Protein AF-0000000084364633 (afdb_homodimer)

Structure (mmCIF, N/CA/C/O backbone):
data_AF-0000000084364633-model_v1
#
loop_
_entity.id
_entity.type
_entity.pdbx_description
1 polymer 'STAS domain-containing protein'
#
loop_
_atom_site.group_PDB
_atom_site.id
_atom_site.type_symbol
_atom_site.label_atom_id
_atom_site.label_alt_id
_atom_site.label_comp_id
_atom_site.label_asym_id
_atom_site.label_entity_id
_atom_site.label_seq_id
_atom_site.pdbx_PDB_ins_code
_atom_site.Cartn_x
_atom_site.Cartn_y
_atom_site.Cartn_z
_atom_site.occupancy
_atom_site.B_iso_or_equiv
_atom_site.auth_seq_id
_atom_site.auth_comp_id
_atom_site.auth_asym_id
_atom_site.auth_atom_id
_atom_site.pdbx_PDB_model_num
ATOM 1 N N . MET A 1 1 ? -55.719 11.523 -4.41 1 47.28 1 MET A N 1
ATOM 2 C CA . MET A 1 1 ? -55.344 10.703 -3.258 1 47.28 1 MET A CA 1
ATOM 3 C C . MET A 1 1 ? -56.469 10.672 -2.227 1 47.28 1 MET A C 1
ATOM 5 O O . MET A 1 1 ? -57.031 11.719 -1.878 1 47.28 1 MET A O 1
ATOM 9 N N . LYS A 1 2 ? -56.969 9.523 -1.894 1 57.62 2 LYS A N 1
ATOM 10 C CA . LYS A 1 2 ? -58.156 9.359 -1.057 1 57.62 2 LYS A CA 1
ATOM 11 C C . LYS A 1 2 ? -57.938 9.969 0.328 1 57.62 2 LYS A C 1
ATOM 13 O O . LYS A 1 2 ? -56.906 9.766 0.941 1 57.62 2 LYS A O 1
ATOM 18 N N . PRO A 1 3 ? -58.844 10.93 0.729 1 64.12 3 PRO A N 1
ATOM 19 C CA . PRO A 1 3 ? -58.719 11.586 2.035 1 64.12 3 PRO A CA 1
ATOM 20 C C . PRO A 1 3 ? -58.406 10.609 3.162 1 64.12 3 PRO A C 1
ATOM 22 O O . PRO A 1 3 ? -57.656 10.945 4.074 1 64.12 3 PRO A O 1
ATOM 25 N N . LEU A 1 4 ? -58.812 9.516 3.104 1 65.44 4 LEU A N 1
ATOM 26 C CA . LEU A 1 4 ? -58.594 8.508 4.133 1 65.44 4 LEU A CA 1
ATOM 27 C C . LEU A 1 4 ? -57.156 8.07 4.172 1 65.44 4 LEU A C 1
ATOM 29 O O . LEU A 1 4 ? -56.594 7.816 5.246 1 65.44 4 LEU A O 1
ATOM 33 N N . LYS A 1 5 ? -56.531 8.078 3.018 1 74.94 5 LYS A N 1
ATOM 34 C CA . LYS A 1 5 ? -55.125 7.707 2.998 1 74.94 5 LYS A CA 1
ATOM 35 C C . LYS A 1 5 ? -54.281 8.789 3.646 1 74.94 5 LYS A C 1
ATOM 37 O O . LYS A 1 5 ? -53.281 8.484 4.305 1 74.94 5 LYS A O 1
ATOM 42 N N . LEU A 1 6 ? -54.75 10.023 3.617 1 83.38 6 LEU A N 1
ATOM 43 C CA . LEU A 1 6 ? -54.031 11.117 4.234 1 83.38 6 LEU A CA 1
ATOM 44 C C . LEU A 1 6 ? -54.094 11.023 5.754 1 83.38 6 LEU A C 1
ATOM 46 O O . LEU A 1 6 ? -53.094 11.281 6.434 1 83.38 6 LEU A O 1
ATOM 50 N N . ILE A 1 7 ? -55.188 10.656 6.293 1 86.69 7 ILE A N 1
ATOM 51 C CA . ILE A 1 7 ? -55.344 10.508 7.734 1 86.69 7 ILE A CA 1
ATOM 52 C C . ILE A 1 7 ? -54.5 9.344 8.234 1 86.69 7 ILE A C 1
ATOM 54 O O . ILE A 1 7 ? -54.031 9.359 9.375 1 86.69 7 ILE A O 1
ATOM 58 N N . GLY A 1 8 ? -54.344 8.477 7.344 1 86.56 8 GLY A N 1
ATOM 59 C CA . GLY A 1 8 ? -53.531 7.32 7.703 1 86.56 8 GLY A CA 1
ATOM 60 C C . GLY A 1 8 ? -52.094 7.66 7.934 1 86.56 8 GLY A C 1
ATOM 61 O O . GLY A 1 8 ? -51.375 6.938 8.641 1 86.56 8 GLY A O 1
ATOM 62 N N . TYR A 1 9 ? -51.656 8.859 7.379 1 92.12 9 TYR A N 1
ATOM 63 C CA . TYR A 1 9 ? -50.25 9.242 7.523 1 92.12 9 TYR A CA 1
ATOM 64 C C . TYR A 1 9 ? -50.031 10.078 8.781 1 92.12 9 TYR A C 1
ATOM 66 O O . TYR A 1 9 ? -48.906 10.383 9.141 1 92.12 9 TYR A O 1
ATOM 74 N N . LEU A 1 10 ? -51 10.453 9.516 1 92 10 LEU A N 1
ATOM 75 C CA . LEU A 1 10 ? -50.938 11.406 10.625 1 92 10 LEU A CA 1
ATOM 76 C C . LEU A 1 10 ? -50.062 10.852 11.75 1 92 10 LEU A C 1
ATOM 78 O O . LEU A 1 10 ? -49.25 11.578 12.32 1 92 10 LEU A O 1
ATOM 82 N N . PRO A 1 11 ? -50.25 9.57 12.047 1 88.56 11 PRO A N 1
ATOM 83 C CA . PRO A 1 11 ? -49.375 9.078 13.117 1 88.56 11 PRO A CA 1
ATOM 84 C C . PRO A 1 11 ? -47.906 9.18 12.758 1 88.56 11 PRO A C 1
ATOM 86 O O . PRO A 1 11 ? -47.094 9.547 13.602 1 88.56 11 PRO A O 1
ATOM 89 N N . SER A 1 12 ? -47.562 8.82 11.578 1 92.12 12 SER A N 1
ATOM 90 C CA . SER A 1 12 ? -46.188 8.922 11.133 1 92.12 12 SER A CA 1
ATOM 91 C C . SER A 1 12 ? -45.719 10.375 11.125 1 92.12 12 SER A C 1
ATOM 93 O O . SER A 1 12 ? -44.594 10.672 11.523 1 92.12 12 SER A O 1
ATOM 95 N N . VAL A 1 13 ? -46.531 11.258 10.703 1 94.5 13 VAL A N 1
ATOM 96 C CA . VAL A 1 13 ? -46.188 12.672 10.617 1 94.5 13 VAL A CA 1
ATOM 97 C C . VAL A 1 13 ? -46 13.25 12.016 1 94.5 13 VAL A C 1
ATOM 99 O O . VAL A 1 13 ? -45.094 14.047 12.258 1 94.5 13 VAL A O 1
ATOM 102 N N . ILE A 1 14 ? -46.844 12.852 12.938 1 91.31 14 ILE A N 1
ATOM 103 C CA . ILE A 1 14 ? -46.719 13.305 14.32 1 91.31 14 ILE A CA 1
ATOM 104 C C . ILE A 1 14 ? -45.406 12.812 14.914 1 91.31 14 ILE A C 1
ATOM 106 O O . ILE A 1 14 ? -44.719 13.562 15.602 1 91.31 14 ILE A O 1
ATOM 110 N N . LEU A 1 15 ? -45.156 11.602 14.641 1 89.5 15 LEU A N 1
ATOM 111 C CA . LEU A 1 15 ? -43.875 11.062 15.125 1 89.5 15 LEU A CA 1
ATOM 112 C C . LEU A 1 15 ? -42.719 11.828 14.523 1 89.5 15 LEU A C 1
ATOM 114 O O . LEU A 1 15 ? -41.781 12.211 15.242 1 89.5 15 LEU A O 1
ATOM 118 N N . GLY A 1 16 ? -42.75 11.977 13.211 1 92.31 16 GLY A N 1
ATOM 119 C CA . GLY A 1 16 ? -41.688 12.734 12.562 1 92.31 16 GLY A CA 1
ATOM 120 C C . GLY A 1 16 ? -41.562 14.141 13.102 1 92.31 16 GLY A C 1
ATOM 121 O O . GLY A 1 16 ? -40.438 14.641 13.266 1 92.31 16 GLY A O 1
ATOM 122 N N . LEU A 1 17 ? -42.656 14.773 13.352 1 92.38 17 LEU A N 1
ATOM 123 C CA . LEU A 1 17 ? -42.656 16.125 13.898 1 92.38 17 LEU A CA 1
ATOM 124 C C . LEU A 1 17 ? -42.062 16.156 15.297 1 92.38 17 LEU A C 1
ATOM 126 O O . LEU A 1 17 ? -41.281 17.062 15.625 1 92.38 17 LEU A O 1
ATOM 130 N N . LEU A 1 18 ? -42.406 15.219 16.078 1 88.06 18 LEU A N 1
ATOM 131 C CA . LEU A 1 18 ? -41.844 15.133 17.422 1 88.06 18 LEU A CA 1
ATOM 132 C C . LEU A 1 18 ? -40.344 14.961 17.375 1 88.06 18 LEU A C 1
ATOM 134 O O . LEU A 1 18 ? -39.625 15.562 18.188 1 88.06 18 LEU A O 1
ATOM 138 N N . LEU A 1 19 ? -39.906 14.18 16.5 1 89.25 19 LEU A N 1
ATOM 139 C CA . LEU A 1 19 ? -38.469 13.992 16.344 1 89.25 19 LEU A CA 1
ATOM 140 C C . LEU A 1 19 ? -37.781 15.281 15.914 1 89.25 19 LEU A C 1
ATOM 142 O O . LEU A 1 19 ? -36.719 15.625 16.406 1 89.25 19 LEU A O 1
ATOM 146 N N . ASN A 1 20 ? -38.375 16.031 15.031 1 92.19 20 ASN A N 1
ATOM 147 C CA . ASN A 1 20 ? -37.844 17.312 14.594 1 92.19 20 ASN A CA 1
ATOM 148 C C . ASN A 1 20 ? -37.781 18.312 15.75 1 92.19 20 ASN A C 1
ATOM 150 O O . ASN A 1 20 ? -36.812 19.078 15.859 1 92.19 20 ASN A O 1
ATOM 154 N N . ILE A 1 21 ? -38.781 18.297 16.516 1 88.94 21 ILE A N 1
ATOM 155 C CA . ILE A 1 21 ? -38.844 19.219 17.641 1 88.94 21 ILE A CA 1
ATOM 156 C C . ILE A 1 21 ? -37.75 18.891 18.641 1 88.94 21 ILE A C 1
ATOM 158 O O . ILE A 1 21 ? -37 19.781 19.094 1 88.94 21 ILE A O 1
ATOM 162 N N . LEU A 1 22 ? -37.594 17.656 18.922 1 85.88 22 LEU A N 1
ATOM 163 C CA . LEU A 1 22 ? -36.562 17.219 19.859 1 85.88 22 LEU A CA 1
ATOM 164 C C . LEU A 1 22 ? -35.188 17.516 19.312 1 85.88 22 LEU A C 1
ATOM 166 O O . LEU A 1 22 ? -34.312 17.984 20.062 1 85.88 22 LEU A O 1
ATOM 170 N N . ASP A 1 23 ? -35 17.234 18.047 1 89.38 23 ASP A N 1
ATOM 171 C CA . ASP A 1 23 ? -33.719 17.531 17.406 1 89.38 23 ASP A CA 1
ATOM 172 C C . ASP A 1 23 ? -33.438 19.047 17.391 1 89.38 23 ASP A C 1
ATOM 174 O O . ASP A 1 23 ? -32.312 19.469 17.562 1 89.38 23 ASP A O 1
ATOM 178 N N . GLY A 1 24 ? -34.469 19.781 17.156 1 89.94 24 GLY A N 1
ATOM 179 C CA . GLY A 1 24 ? -34.312 21.219 17.188 1 89.94 24 GLY A CA 1
ATOM 180 C C . GLY A 1 24 ? -33.875 21.766 18.531 1 89.94 24 GLY A C 1
ATOM 181 O O . GLY A 1 24 ? -33.031 22.656 18.609 1 89.94 24 GLY A O 1
ATOM 182 N N . LEU A 1 25 ? -34.438 21.219 19.5 1 85.06 25 LEU A N 1
ATOM 183 C CA . LEU A 1 25 ? -34.094 21.641 20.859 1 85.06 25 LEU A CA 1
ATOM 184 C C . LEU A 1 25 ? -32.688 21.219 21.203 1 85.06 25 LEU A C 1
ATOM 186 O O . LEU A 1 25 ? -31.984 21.922 21.938 1 85.06 25 LEU A O 1
ATOM 190 N N . SER A 1 26 ? -32.312 20.141 20.672 1 84.19 26 SER A N 1
ATOM 191 C CA . SER A 1 26 ? -31 19.594 20.969 1 84.19 26 SER A CA 1
ATOM 192 C C . SER A 1 26 ? -29.906 20.266 20.141 1 84.19 26 SER A C 1
ATOM 194 O O . SER A 1 26 ? -28.844 20.594 20.656 1 84.19 26 SER A O 1
ATOM 196 N N . TYR A 1 27 ? -30.203 20.531 18.859 1 87.12 27 TYR A N 1
ATOM 197 C CA . TYR A 1 27 ? -29.156 20.969 17.953 1 87.12 27 TYR A CA 1
ATOM 198 C C . TYR A 1 27 ? -29.406 22.406 17.469 1 87.12 27 TYR A C 1
ATOM 200 O O . TYR A 1 27 ? -28.469 23.172 17.297 1 87.12 27 TYR A O 1
ATOM 208 N N . GLY A 1 28 ? -30.578 22.703 17.312 1 87.75 28 GLY A N 1
ATOM 209 C CA . GLY A 1 28 ? -30.906 24.031 16.812 1 87.75 28 GLY A CA 1
ATOM 210 C C . GLY A 1 28 ? -30.516 25.156 17.766 1 87.75 28 GLY A C 1
ATOM 211 O O . GLY A 1 28 ? -30 26.188 17.328 1 87.75 28 GLY A O 1
ATOM 212 N N . MET A 1 29 ? -30.641 24.812 18.938 1 86.5 29 MET A N 1
ATOM 213 C CA . MET A 1 29 ? -30.375 25.828 19.953 1 86.5 29 MET A CA 1
ATOM 214 C C . MET A 1 29 ? -28.875 26.078 20.094 1 86.5 29 MET A C 1
ATOM 216 O O . MET A 1 29 ? -28.469 27.125 20.594 1 86.5 29 MET A O 1
ATOM 220 N N . ILE A 1 30 ? -28.078 25.188 19.641 1 89.5 30 ILE A N 1
ATOM 221 C CA . ILE A 1 30 ? -26.641 25.344 19.891 1 89.5 30 ILE A CA 1
ATOM 222 C C . ILE A 1 30 ? -25.922 25.578 18.562 1 89.5 30 ILE A C 1
ATOM 224 O O . ILE A 1 30 ? -24.703 25.344 18.469 1 89.5 30 ILE A O 1
ATOM 228 N N . ILE A 1 31 ? -26.594 25.984 17.594 1 94.06 31 ILE A N 1
ATOM 229 C CA . ILE A 1 31 ? -25.953 26.297 16.328 1 94.06 31 ILE A CA 1
ATOM 230 C C . ILE A 1 31 ? -24.906 27.406 16.547 1 94.06 31 ILE A C 1
ATOM 232 O O . ILE A 1 31 ? -23.828 27.359 15.969 1 94.06 31 ILE A O 1
ATOM 236 N N . PHE A 1 32 ? -25.344 28.391 17.375 1 94.38 32 PHE A N 1
ATOM 237 C CA . PHE A 1 32 ? -24.406 29.422 17.812 1 94.38 32 PHE A CA 1
ATOM 238 C C . PHE A 1 32 ? -23.812 29.062 19.172 1 94.38 32 PHE A C 1
ATOM 240 O O . PHE A 1 32 ? -24.422 28.344 19.953 1 94.38 32 PHE A O 1
ATOM 247 N N . PRO A 1 33 ? -22.578 29.438 19.375 1 92.75 33 PRO A N 1
ATOM 248 C CA . PRO A 1 33 ? -22.031 29.188 20.703 1 92.75 33 PRO A CA 1
ATOM 249 C C . PRO A 1 33 ? -22.656 30.078 21.781 1 92.75 33 PRO A C 1
ATOM 251 O O . PRO A 1 33 ? -22.031 31.047 22.234 1 92.75 33 PRO A O 1
ATOM 254 N N . ILE A 1 34 ? -23.703 29.688 22.312 1 88.25 34 ILE A N 1
ATOM 255 C CA . ILE A 1 34 ? -24.516 30.5 23.203 1 88.25 34 ILE A CA 1
ATOM 256 C C . ILE A 1 34 ? -23.828 30.609 24.562 1 88.25 34 ILE A C 1
ATOM 258 O O . ILE A 1 34 ? -24.203 31.453 25.391 1 88.25 34 ILE A O 1
ATOM 262 N N . GLY A 1 35 ? -22.891 29.781 24.797 1 83.56 35 GLY A N 1
ATOM 263 C CA . GLY A 1 35 ? -22.078 29.922 26 1 83.56 35 GLY A CA 1
ATOM 264 C C . GLY A 1 35 ? -21.297 31.219 26.031 1 83.56 35 GLY A C 1
ATOM 265 O O . GLY A 1 35 ? -20.906 31.703 27.109 1 83.56 35 GLY A O 1
ATOM 266 N N . GLU A 1 36 ? -21.094 31.781 24.859 1 88.69 36 GLU A N 1
ATOM 267 C CA . GLU A 1 36 ? -20.391 33.062 24.734 1 88.69 36 GLU A CA 1
ATOM 268 C C . GLU A 1 36 ? -21.375 34.25 24.828 1 88.69 36 GLU A C 1
ATOM 270 O O . GLU A 1 36 ? -22.469 34.188 24.281 1 88.69 36 GLU A O 1
ATOM 275 N N . LYS A 1 37 ? -20.953 35.25 25.469 1 88 37 LYS A N 1
ATOM 276 C CA . LYS A 1 37 ? -21.797 36.406 25.766 1 88 37 LYS A CA 1
ATOM 277 C C . LYS A 1 37 ? -22.359 37 24.484 1 88 37 LYS A C 1
ATOM 279 O O . LYS A 1 37 ? -23.547 37.344 24.406 1 88 37 LYS A O 1
ATOM 284 N N . VAL A 1 38 ? -21.547 37.062 23.469 1 92.19 38 VAL A N 1
ATOM 285 C CA . VAL A 1 38 ? -21.938 37.719 22.219 1 92.19 38 VAL A CA 1
ATOM 286 C C . VAL A 1 38 ? -23.078 36.969 21.562 1 92.19 38 VAL A C 1
ATOM 288 O O . VAL A 1 38 ? -23.938 37.562 20.922 1 92.19 38 VAL A O 1
ATOM 291 N N . PHE A 1 39 ? -23.141 35.625 21.75 1 93.12 39 PHE A N 1
ATOM 292 C CA . PHE A 1 39 ? -24.094 34.781 21.047 1 93.12 39 PHE A CA 1
ATOM 293 C C . PHE A 1 39 ? -25.172 34.281 22 1 93.12 39 PHE A C 1
ATOM 295 O O . PHE A 1 39 ? -26.016 33.469 21.609 1 93.12 39 PHE A O 1
ATOM 302 N N . SER A 1 40 ? -25.188 34.656 23.234 1 87.62 40 SER A N 1
ATOM 303 C CA . SER A 1 40 ? -26.016 34.062 24.281 1 87.62 40 SER A CA 1
ATOM 304 C C . SER A 1 40 ? -27.5 34.219 23.953 1 87.62 40 SER A C 1
ATOM 306 O O . SER A 1 40 ? -28.312 33.375 24.359 1 87.62 40 SER A O 1
ATOM 308 N N . HIS A 1 41 ? -27.906 35.188 23.156 1 85.06 41 HIS A N 1
ATOM 309 C CA . HIS A 1 41 ? -29.312 35.438 22.891 1 85.06 41 HIS A CA 1
ATOM 310 C C . HIS A 1 41 ? -29.75 34.812 21.562 1 85.06 41 HIS A C 1
ATOM 312 O O . HIS A 1 41 ? -30.891 35 21.141 1 85.06 41 HIS A O 1
ATOM 318 N N . LEU A 1 42 ? -28.922 34.125 20.953 1 89.88 42 LEU A N 1
ATOM 319 C CA . LEU A 1 42 ? -29.188 33.688 19.578 1 89.88 42 LEU A CA 1
ATOM 320 C C . LEU A 1 42 ? -29.703 32.25 19.562 1 89.88 42 LEU A C 1
ATOM 322 O O . LEU A 1 42 ? -29.734 31.609 18.516 1 89.88 42 LEU A O 1
ATOM 326 N N . GLY A 1 43 ? -30.094 31.656 20.641 1 87.31 43 GLY A N 1
ATOM 327 C CA . GLY A 1 43 ? -30.672 30.328 20.688 1 87.31 43 GLY A CA 1
ATOM 328 C C . GLY A 1 43 ? -31.922 30.203 19.828 1 87.31 43 GLY A C 1
ATOM 329 O O . GLY A 1 43 ? -32.094 29.203 19.109 1 87.31 43 GLY A O 1
ATOM 330 N N . SER A 1 44 ? -32.75 31.219 19.922 1 87.44 44 SER A N 1
ATOM 331 C CA . SER A 1 44 ? -34 31.203 19.156 1 87.44 44 SER A CA 1
ATOM 332 C C . SER A 1 44 ? -33.719 31.312 17.656 1 87.44 44 SER A C 1
ATOM 334 O O . SER A 1 44 ? -34.406 30.672 16.844 1 87.44 44 SER A O 1
ATOM 336 N N . ALA A 1 45 ? -32.75 32.156 17.297 1 90.94 45 ALA A N 1
ATOM 337 C CA . ALA A 1 45 ? -32.375 32.281 15.898 1 90.94 45 ALA A CA 1
ATOM 338 C C . ALA A 1 45 ? -31.875 30.938 15.352 1 90.94 45 ALA A C 1
ATOM 340 O O . ALA A 1 45 ? -32.188 30.562 14.227 1 90.94 45 ALA A O 1
ATOM 341 N N . GLY A 1 46 ? -31.062 30.281 16.172 1 92.44 46 GLY A N 1
ATOM 342 C CA . GLY A 1 46 ? -30.578 28.984 15.766 1 92.44 46 GLY A CA 1
ATOM 343 C C . GLY A 1 46 ? -31.688 27.969 15.555 1 92.44 46 GLY A C 1
ATOM 344 O O . GLY A 1 46 ? -31.641 27.172 14.602 1 92.44 46 GLY A O 1
ATOM 345 N N . LEU A 1 47 ? -32.594 27.938 16.406 1 91 47 LEU A N 1
ATOM 346 C CA . LEU A 1 47 ? -33.75 27.016 16.297 1 91 47 LEU A CA 1
ATOM 347 C C . LEU A 1 47 ? -34.531 27.281 15.016 1 91 47 LEU A C 1
ATOM 349 O O . LEU A 1 47 ? -34.938 26.344 14.336 1 91 47 LEU A O 1
ATOM 353 N N . SER A 1 48 ? -34.781 28.578 14.742 1 92.5 48 SER A N 1
ATOM 354 C CA . SER A 1 48 ? -35.469 28.922 13.508 1 92.5 48 SER A CA 1
ATOM 355 C C . SER A 1 48 ? -34.719 28.453 12.281 1 92.5 48 SER A C 1
ATOM 357 O O . SER A 1 48 ? -35.281 27.922 11.336 1 92.5 48 SER A O 1
ATOM 359 N N . MET A 1 49 ? -33.406 28.688 12.289 1 94.62 49 MET A N 1
ATOM 360 C CA . MET A 1 49 ? -32.594 28.234 11.172 1 94.62 49 MET A CA 1
ATOM 361 C C . MET A 1 49 ? -32.656 26.734 11.008 1 94.62 49 MET A C 1
ATOM 363 O O . MET A 1 49 ? -32.688 26.219 9.883 1 94.62 49 MET A O 1
ATOM 367 N N . PHE A 1 50 ? -32.656 26.031 12.141 1 94.44 50 PHE A N 1
ATOM 368 C CA . PHE A 1 50 ? -32.781 24.578 12.125 1 94.44 50 PHE A CA 1
ATOM 369 C C . PHE A 1 50 ? -34.031 24.141 11.414 1 94.44 50 PHE A C 1
ATOM 371 O O . PHE A 1 50 ? -34 23.266 10.539 1 94.44 50 PHE A O 1
ATOM 378 N N . TYR A 1 51 ? -35.188 24.734 11.766 1 94.56 51 TYR A N 1
ATOM 379 C CA . TYR A 1 51 ? -36.469 24.344 11.18 1 94.56 51 TYR A CA 1
ATOM 380 C C . TYR A 1 51 ? -36.5 24.703 9.703 1 94.56 51 TYR A C 1
ATOM 382 O O . TYR A 1 51 ? -37.062 23.953 8.898 1 94.56 51 TYR A O 1
ATOM 390 N N . VAL A 1 52 ? -35.969 25.828 9.383 1 96 52 VAL A N 1
ATOM 391 C CA . VAL A 1 52 ? -35.938 26.219 7.98 1 96 52 VAL A CA 1
ATOM 392 C C . VAL A 1 52 ? -35.156 25.172 7.176 1 96 52 VAL A C 1
ATOM 394 O O . VAL A 1 52 ? -35.594 24.766 6.094 1 96 52 VAL A O 1
ATOM 397 N N . SER A 1 53 ? -34.031 24.781 7.688 1 96.88 53 SER A N 1
ATOM 398 C CA . SER A 1 53 ? -33.219 23.766 7.023 1 96.88 53 SER A CA 1
ATOM 399 C C . SER A 1 53 ? -33.969 22.453 6.891 1 96.88 53 SER A C 1
ATOM 401 O O . SER A 1 53 ? -33.844 21.766 5.879 1 96.88 53 SER A O 1
ATOM 403 N N . CYS A 1 54 ? -34.688 22.031 7.918 1 96.31 54 CYS A N 1
ATOM 404 C CA . CYS A 1 54 ? -35.5 20.812 7.891 1 96.31 54 CYS A CA 1
ATOM 405 C C . CYS A 1 54 ? -36.562 20.891 6.809 1 96.31 54 CYS A C 1
ATOM 407 O O . CYS A 1 54 ? -36.781 19.938 6.059 1 96.31 54 CYS A O 1
ATOM 409 N N . ILE A 1 55 ? -37.219 22.016 6.746 1 97.25 55 ILE A N 1
ATOM 410 C CA . ILE A 1 55 ? -38.312 22.203 5.801 1 97.25 55 ILE A CA 1
ATOM 411 C C . ILE A 1 55 ? -37.781 22.156 4.371 1 97.25 55 ILE A C 1
ATOM 413 O O . ILE A 1 55 ? -38.344 21.469 3.518 1 97.25 55 ILE A O 1
ATOM 417 N N . VAL A 1 56 ? -36.688 22.859 4.148 1 97.56 56 VAL A N 1
ATOM 418 C CA . VAL A 1 56 ? -36.125 22.891 2.809 1 97.56 56 VAL A CA 1
ATOM 419 C C . VAL A 1 56 ? -35.719 21.5 2.373 1 97.56 56 VAL A C 1
ATOM 421 O O . VAL A 1 56 ? -36.031 21.062 1.258 1 97.56 56 VAL A O 1
ATOM 424 N N . SER A 1 57 ? -35 20.797 3.236 1 97 57 SER A N 1
ATOM 425 C CA . SER A 1 57 ? -34.531 19.453 2.887 1 97 57 SER A CA 1
ATOM 426 C C . SER A 1 57 ? -35.688 18.5 2.682 1 97 57 SER A C 1
ATOM 428 O O . SER A 1 57 ? -35.719 17.734 1.723 1 97 57 SER A O 1
ATOM 430 N N . GLN A 1 58 ? -36.688 18.578 3.578 1 97.31 58 GLN A N 1
ATOM 431 C CA . GLN A 1 58 ? -37.844 17.703 3.48 1 97.31 58 GLN A CA 1
ATOM 432 C C . GLN A 1 58 ? -38.594 17.906 2.158 1 97.31 58 GLN A C 1
ATOM 434 O O . GLN A 1 58 ? -39.031 16.953 1.525 1 97.31 58 GLN A O 1
ATOM 439 N N . LEU A 1 59 ? -38.719 19.125 1.788 1 97.19 59 LEU A N 1
ATOM 440 C CA . LEU A 1 59 ? -39.406 19.438 0.546 1 97.19 59 LEU A CA 1
ATOM 441 C C . LEU A 1 59 ? -38.625 18.969 -0.661 1 97.19 59 LEU A C 1
ATOM 443 O O . LEU A 1 59 ? -39.188 18.391 -1.595 1 97.19 59 LEU A O 1
ATOM 447 N N . VAL A 1 60 ? -37.344 19.188 -0.667 1 96.94 60 VAL A N 1
ATOM 448 C CA . VAL A 1 60 ? -36.531 18.766 -1.789 1 96.94 60 VAL A CA 1
ATOM 449 C C . VAL A 1 60 ? -36.562 17.25 -1.937 1 96.94 60 VAL A C 1
ATOM 451 O O . VAL A 1 60 ? -36.75 16.734 -3.045 1 96.94 60 VAL A O 1
ATOM 454 N N . TYR A 1 61 ? -36.406 16.5 -0.808 1 95.88 61 TYR A N 1
ATOM 455 C CA . TYR A 1 61 ? -36.375 15.047 -0.85 1 95.88 61 TYR A CA 1
ATOM 456 C C . TYR A 1 61 ? -37.75 14.492 -1.215 1 95.88 61 TYR A C 1
ATOM 458 O O . TYR A 1 61 ? -37.875 13.562 -2.02 1 95.88 61 TYR A O 1
ATOM 466 N N . SER A 1 62 ? -38.844 15.07 -0.733 1 95.25 62 SER A N 1
ATOM 467 C CA . SER A 1 62 ? -40.188 14.539 -0.909 1 95.25 62 SER A CA 1
ATOM 468 C C . SER A 1 62 ? -40.781 14.945 -2.254 1 95.25 62 SER A C 1
ATOM 470 O O . SER A 1 62 ? -41.656 14.281 -2.775 1 95.25 62 SER A O 1
ATOM 472 N N . LEU A 1 63 ? -40.281 16.016 -2.814 1 95.19 63 LEU A N 1
ATOM 473 C CA . LEU A 1 63 ? -40.812 16.484 -4.09 1 95.19 63 LEU A CA 1
ATOM 474 C C . LEU A 1 63 ? -40.062 15.844 -5.258 1 95.19 63 LEU A C 1
ATOM 476 O O . LEU A 1 63 ? -40.094 16.359 -6.375 1 95.19 63 LEU A O 1
ATOM 480 N N . GLY A 1 64 ? -39.25 14.844 -5.039 1 90.88 64 GLY A N 1
ATOM 481 C CA . GLY A 1 64 ? -38.688 14.07 -6.129 1 90.88 64 GLY A CA 1
ATOM 482 C C . GLY A 1 64 ? -37.156 14.109 -6.152 1 90.88 64 GLY A C 1
ATOM 483 O O . GLY A 1 64 ? -36.531 13.438 -6.973 1 90.88 64 GLY A O 1
ATOM 484 N N . GLY A 1 65 ? -36.625 14.906 -5.305 1 91.81 65 GLY A N 1
ATOM 485 C CA . GLY A 1 65 ? -35.188 14.938 -5.297 1 91.81 65 GLY A CA 1
ATOM 486 C C . GLY A 1 65 ? -34.562 13.625 -4.887 1 91.81 65 GLY A C 1
ATOM 487 O O . GLY A 1 65 ? -33.562 13.18 -5.492 1 91.81 65 GLY A O 1
ATOM 488 N N . SER A 1 66 ? -35.094 13.016 -3.885 1 92.19 66 SER A N 1
ATOM 489 C CA . SER A 1 66 ? -34.562 11.75 -3.385 1 92.19 66 SER A CA 1
ATOM 490 C C . SER A 1 66 ? -35.375 10.57 -3.938 1 92.19 66 SER A C 1
ATOM 492 O O . SER A 1 66 ? -36.531 10.719 -4.328 1 92.19 66 SER A O 1
ATOM 494 N N . ALA A 1 67 ? -34.719 9.508 -4.027 1 88.94 67 ALA A N 1
ATOM 495 C CA . ALA A 1 67 ? -35.375 8.273 -4.449 1 88.94 67 ALA A CA 1
ATOM 496 C C . ALA A 1 67 ? -36.281 7.73 -3.34 1 88.94 67 ALA A C 1
ATOM 498 O O . ALA A 1 67 ? -37.219 6.973 -3.607 1 88.94 67 ALA A O 1
ATOM 499 N N . PHE A 1 68 ? -36.031 8.172 -2.111 1 90.38 68 PHE A N 1
ATOM 500 C CA . PHE A 1 68 ? -36.844 7.758 -0.976 1 90.38 68 PHE A CA 1
ATOM 501 C C . PHE A 1 68 ? -38.031 8.68 -0.809 1 90.38 68 PHE A C 1
ATOM 503 O O . PHE A 1 68 ? -37.906 9.812 -0.333 1 90.38 68 PHE A O 1
ATOM 510 N N . GLY A 1 69 ? -39.125 8.227 -1.116 1 86.62 69 GLY A N 1
ATOM 511 C CA . GLY A 1 69 ? -40.312 9.055 -1.021 1 86.62 69 GLY A CA 1
ATOM 512 C C . GLY A 1 69 ? -40.594 9.516 0.394 1 86.62 69 GLY A C 1
ATOM 513 O O . GLY A 1 69 ? -41.156 10.594 0.596 1 86.62 69 GLY A O 1
ATOM 514 N N . ALA A 1 70 ? -40.281 8.68 1.335 1 89.75 70 ALA A N 1
ATOM 515 C CA . ALA A 1 70 ? -40.594 9 2.729 1 89.75 70 ALA A CA 1
ATOM 516 C C . ALA A 1 70 ? -39.281 9.18 3.531 1 89.75 70 ALA A C 1
ATOM 518 O O . ALA A 1 70 ? -39.219 8.789 4.699 1 89.75 70 ALA A O 1
ATOM 519 N N . GLY A 1 71 ? -38.312 9.727 2.887 1 92.44 71 GLY A N 1
ATOM 520 C CA . GLY A 1 71 ? -37.094 10.062 3.609 1 92.44 71 GLY A CA 1
ATOM 521 C C . GLY A 1 71 ? -37.219 11.352 4.402 1 92.44 71 GLY A C 1
ATOM 522 O O . GLY A 1 71 ? -37.844 12.305 3.953 1 92.44 71 GLY A O 1
ATOM 523 N N . ILE A 1 72 ? -36.594 11.367 5.602 1 95.12 72 ILE A N 1
ATOM 524 C CA . ILE A 1 72 ? -36.656 12.555 6.438 1 95.12 72 ILE A CA 1
ATOM 525 C C . ILE A 1 72 ? -35.375 13.367 6.258 1 95.12 72 ILE A C 1
ATOM 527 O O . ILE A 1 72 ? -34.25 12.82 6.363 1 95.12 72 ILE A O 1
ATOM 531 N N . GLY A 1 73 ? -35.531 14.617 5.887 1 94.5 73 GLY A N 1
ATOM 532 C CA . GLY A 1 73 ? -34.438 15.547 5.84 1 94.5 73 GLY A CA 1
ATOM 533 C C . GLY A 1 73 ? -34.344 16.422 7.078 1 94.5 73 GLY A C 1
ATOM 534 O O . GLY A 1 73 ? -35.344 16.906 7.582 1 94.5 73 GLY A O 1
ATOM 535 N N . SER A 1 74 ? -33.156 16.562 7.609 1 93.25 74 SER A N 1
ATOM 536 C CA . SER A 1 74 ? -32.906 17.375 8.789 1 93.25 74 SER A CA 1
ATOM 537 C C . SER A 1 74 ? -31.5 17.984 8.758 1 93.25 74 SER A C 1
ATOM 539 O O . SER A 1 74 ? -30.719 17.703 7.859 1 93.25 74 SER A O 1
ATOM 541 N N . GLU A 1 75 ? -31.297 18.891 9.664 1 92.44 75 GLU A N 1
ATOM 542 C CA . GLU A 1 75 ? -29.984 19.547 9.75 1 92.44 75 GLU A CA 1
ATOM 543 C C . GLU A 1 75 ? -28.891 18.516 10.031 1 92.44 75 GLU A C 1
ATOM 545 O O . GLU A 1 75 ? -29.109 17.531 10.719 1 92.44 75 GLU A O 1
ATOM 550 N N . MET A 1 76 ? -27.734 18.781 9.492 1 90.44 76 MET A N 1
ATOM 551 C CA . MET A 1 76 ? -26.547 17.969 9.758 1 90.44 76 MET A CA 1
ATOM 552 C C . MET A 1 76 ? -25.953 18.312 11.117 1 90.44 76 MET A C 1
ATOM 554 O O . MET A 1 76 ? -25.141 19.234 11.227 1 90.44 76 MET A O 1
ATOM 558 N N . ILE A 1 77 ? -26.203 17.531 12.047 1 79.88 77 ILE A N 1
ATOM 559 C CA . ILE A 1 77 ? -25.844 17.844 13.43 1 79.88 77 ILE A CA 1
ATOM 560 C C . ILE A 1 77 ? -24.328 17.781 13.609 1 79.88 77 ILE A C 1
ATOM 562 O O . ILE A 1 77 ? -23.766 18.5 14.438 1 79.88 77 ILE A O 1
ATOM 566 N N . GLU A 1 78 ? -23.688 17 12.82 1 77.88 78 GLU A N 1
ATOM 567 C CA . GLU A 1 78 ? -22.266 16.719 12.961 1 77.88 78 GLU A CA 1
ATOM 568 C C . GLU A 1 78 ? -21.422 17.922 12.594 1 77.88 78 GLU A C 1
ATOM 570 O O . GLU A 1 78 ? -20.234 17.984 12.914 1 77.88 78 GLU A O 1
ATOM 575 N N . VAL A 1 79 ? -22.047 18.953 12.094 1 88.56 79 VAL A N 1
ATOM 576 C CA . VAL A 1 79 ? -21.234 20.078 11.633 1 88.56 79 VAL A CA 1
ATOM 577 C C . VAL A 1 79 ? -21.234 21.172 12.703 1 88.56 79 VAL A C 1
ATOM 579 O O . VAL A 1 79 ? -20.562 22.188 12.555 1 88.56 79 VAL A O 1
ATOM 582 N N . THR A 1 80 ? -21.906 20.984 13.82 1 90.19 80 THR A N 1
ATOM 583 C CA . THR A 1 80 ? -22.078 22 14.859 1 90.19 80 THR A CA 1
ATOM 584 C C . THR A 1 80 ? -20.719 22.422 15.422 1 90.19 80 THR A C 1
ATOM 586 O O . THR A 1 80 ? -20.469 23.609 15.625 1 90.19 80 THR A O 1
ATOM 589 N N . PRO A 1 81 ? -19.859 21.5 15.664 1 90.12 81 PRO A N 1
ATOM 590 C CA . PRO A 1 81 ? -18.547 21.922 16.172 1 90.12 81 PRO A CA 1
ATOM 591 C C . PRO A 1 81 ? -17.812 22.859 15.219 1 90.12 81 PRO A C 1
ATOM 593 O O . PRO A 1 81 ? -17.094 23.75 15.656 1 90.12 81 PRO A O 1
ATOM 596 N N . PHE A 1 82 ? -17.984 22.656 13.961 1 92.81 82 PHE A N 1
ATOM 597 C CA . PHE A 1 82 ? -17.359 23.531 12.969 1 92.81 82 PHE A CA 1
ATOM 598 C C . PHE A 1 82 ? -17.969 24.922 13.016 1 92.81 82 PHE A C 1
ATOM 600 O O . PHE A 1 82 ? -17.266 25.922 12.844 1 92.81 82 PHE A O 1
ATOM 607 N N . PHE A 1 83 ? -19.25 25 13.297 1 94.94 83 PHE A N 1
ATOM 608 C CA . PHE A 1 83 ? -19.922 26.297 13.461 1 94.94 83 PHE A CA 1
ATOM 609 C C . PHE A 1 83 ? -19.328 27.062 14.633 1 94.94 83 PHE A C 1
ATOM 611 O O . PHE A 1 83 ? -19 28.25 14.5 1 94.94 83 PHE A O 1
ATOM 618 N N . HIS A 1 84 ? -19.25 26.359 15.711 1 92.94 84 HIS A N 1
ATOM 619 C CA . HIS A 1 84 ? -18.688 27 16.906 1 92.94 84 HIS A CA 1
ATOM 620 C C . HIS A 1 84 ? -17.25 27.469 16.656 1 92.94 84 HIS A C 1
ATOM 622 O O . HIS A 1 84 ? -16.875 28.562 17.062 1 92.94 84 HIS A O 1
ATOM 628 N N . GLY A 1 85 ? -16.484 26.609 15.984 1 92 85 GLY A N 1
ATOM 629 C CA . GLY A 1 85 ? -15.109 26.969 15.664 1 92 85 GLY A CA 1
ATOM 630 C C . GLY A 1 85 ? -15.008 28.203 14.797 1 92 85 GLY A C 1
ATOM 631 O O . GLY A 1 85 ? -14.195 29.094 15.055 1 92 85 GLY A O 1
ATOM 632 N N . MET A 1 86 ? -15.805 28.328 13.836 1 95.62 86 MET A N 1
ATOM 633 C CA . MET A 1 86 ? -15.805 29.5 12.953 1 95.62 86 MET A CA 1
ATOM 634 C C . MET A 1 86 ? -16.266 30.75 13.695 1 95.62 86 MET A C 1
ATOM 636 O O . MET A 1 86 ? -15.672 31.812 13.539 1 95.62 86 MET A O 1
ATOM 640 N N . ALA A 1 87 ? -17.328 30.594 14.516 1 96.25 87 ALA A N 1
ATOM 641 C CA . ALA A 1 87 ? -17.859 31.719 15.273 1 96.25 87 ALA A CA 1
ATOM 642 C C . ALA A 1 87 ? -16.797 32.281 16.219 1 96.25 87 ALA A C 1
ATOM 644 O O . ALA A 1 87 ? -16.625 33.5 16.312 1 96.25 87 ALA A O 1
ATOM 645 N N . LEU A 1 88 ? -16.156 31.406 16.891 1 93.56 88 LEU A N 1
ATOM 646 C CA . LEU A 1 88 ? -15.148 31.844 17.844 1 93.56 88 LEU A CA 1
ATOM 647 C C . LEU A 1 88 ? -13.953 32.469 17.141 1 93.56 88 LEU A C 1
ATOM 649 O O . LEU A 1 88 ? -13.398 33.469 17.609 1 93.56 88 LEU A O 1
ATOM 653 N N . SER A 1 89 ? -13.57 31.859 16.031 1 93.62 89 SER A N 1
ATOM 654 C CA . SER A 1 89 ? -12.484 32.438 15.242 1 93.62 89 SER A CA 1
ATOM 655 C C . SER A 1 89 ? -12.828 33.844 14.758 1 93.62 89 SER A C 1
ATOM 657 O O . SER A 1 89 ? -12 34.75 14.82 1 93.62 89 SER A O 1
ATOM 659 N N . ILE A 1 90 ? -14.023 34.094 14.352 1 96.81 90 ILE A N 1
ATOM 660 C CA . ILE A 1 90 ? -14.492 35.375 13.875 1 96.81 90 ILE A CA 1
ATOM 661 C C . ILE A 1 90 ? -14.531 36.375 15.031 1 96.81 90 ILE A C 1
ATOM 663 O O . ILE A 1 90 ? -14.094 37.531 14.883 1 96.81 90 ILE A O 1
ATOM 667 N N . MET A 1 91 ? -15.078 35.938 16.141 1 95.94 91 MET A N 1
ATOM 668 C CA . MET A 1 91 ? -15.148 36.781 17.344 1 95.94 91 MET A CA 1
ATOM 669 C C . MET A 1 91 ? -13.75 37.219 17.75 1 95.94 91 MET A C 1
ATOM 671 O O . MET A 1 91 ? -13.555 38.406 18.094 1 95.94 91 MET A O 1
ATOM 675 N N . HIS A 1 92 ? -12.82 36.312 17.703 1 92.25 92 HIS A N 1
ATOM 676 C CA . HIS A 1 92 ? -11.453 36.625 18.094 1 92.25 92 HIS A CA 1
ATOM 677 C C . HIS A 1 92 ? -10.797 37.594 17.109 1 92.25 92 HIS A C 1
ATOM 679 O O . HIS A 1 92 ? -10.023 38.469 17.516 1 92.25 92 HIS A O 1
ATOM 685 N N . GLU A 1 93 ? -11.094 37.469 15.859 1 93.5 93 GLU A N 1
ATOM 686 C CA . GLU A 1 93 ? -10.477 38.312 14.836 1 93.5 93 GLU A CA 1
ATOM 687 C C . GLU A 1 93 ? -11.078 39.719 14.844 1 93.5 93 GLU A C 1
ATOM 689 O O . GLU A 1 93 ? -10.359 40.719 14.648 1 93.5 93 GLU A O 1
ATOM 694 N N . ILE A 1 94 ? -12.367 39.844 15.055 1 94.94 94 ILE A N 1
ATOM 695 C CA . ILE A 1 94 ? -13.047 41.125 15.031 1 94.94 94 ILE A CA 1
ATOM 696 C C . ILE A 1 94 ? -12.883 41.844 16.375 1 94.94 94 ILE A C 1
ATOM 698 O O . ILE A 1 94 ? -12.711 43.062 16.422 1 94.94 94 ILE A O 1
ATOM 702 N N . GLY A 1 95 ? -12.859 41.219 17.391 1 92.38 95 GLY A N 1
ATOM 703 C CA . GLY A 1 95 ? -12.836 41.75 18.734 1 92.38 95 GLY A CA 1
ATOM 704 C C . GLY A 1 95 ? -14.195 41.781 19.391 1 92.38 95 GLY A C 1
ATOM 705 O O . GLY A 1 95 ? -15.203 42.062 18.75 1 92.38 95 GLY A O 1
ATOM 706 N N . GLU A 1 96 ? -14.352 41.5 20.641 1 89.06 96 GLU A N 1
ATOM 707 C CA . GLU A 1 96 ? -15.594 41.312 21.375 1 89.06 96 GLU A CA 1
ATOM 708 C C . GLU A 1 96 ? -16.359 42.625 21.531 1 89.06 96 GLU A C 1
ATOM 710 O O . GLU A 1 96 ? -17.531 42.625 21.875 1 89.06 96 GLU A O 1
ATOM 715 N N . ASP A 1 97 ? -15.797 43.688 21.094 1 91.12 97 ASP A N 1
ATOM 716 C CA . ASP A 1 97 ? -16.375 45 21.297 1 91.12 97 ASP A CA 1
ATOM 717 C C . ASP A 1 97 ? -17.406 45.344 20.234 1 91.12 97 ASP A C 1
ATOM 719 O O . ASP A 1 97 ? -18.188 46.281 20.375 1 91.12 97 ASP A O 1
ATOM 723 N N . GLN A 1 98 ? -17.484 44.594 19.141 1 95.12 98 GLN A N 1
ATOM 724 C CA . GLN A 1 98 ? -18.438 44.844 18.062 1 95.12 98 GLN A CA 1
ATOM 725 C C . GLN A 1 98 ? -19.359 43.625 17.859 1 95.12 98 GLN A C 1
ATOM 727 O O . GLN A 1 98 ? -19.266 42.938 16.844 1 95.12 98 GLN A O 1
ATOM 732 N N . PRO A 1 99 ? -20.297 43.406 18.688 1 95.25 99 PRO A N 1
ATOM 733 C CA . PRO A 1 99 ? -21.125 42.188 18.672 1 95.25 99 PRO A CA 1
ATOM 734 C C . PRO A 1 99 ? -21.953 42.062 17.391 1 95.25 99 PRO A C 1
ATOM 736 O O . PRO A 1 99 ? -22.094 40.969 16.844 1 95.25 99 PRO A O 1
ATOM 739 N N . ASP A 1 100 ? -22.484 43.219 16.859 1 95.5 100 ASP A N 1
ATOM 740 C CA . ASP A 1 100 ? -23.312 43.188 15.656 1 95.5 100 ASP A CA 1
ATOM 741 C C . ASP A 1 100 ? -22.5 42.719 14.445 1 95.5 100 ASP A C 1
ATOM 743 O O . ASP A 1 100 ? -23 41.969 13.609 1 95.5 100 ASP A O 1
ATOM 747 N N . LYS A 1 101 ? -21.344 43.219 14.391 1 96.94 101 LYS A N 1
ATOM 748 C CA . LYS A 1 101 ? -20.453 42.812 13.305 1 96.94 101 LYS A CA 1
ATOM 749 C C . LYS A 1 101 ? -20.094 41.312 13.398 1 96.94 101 LYS A C 1
ATOM 751 O O . LYS A 1 101 ? -20.031 40.625 12.383 1 96.94 101 LYS A O 1
ATOM 756 N N . ILE A 1 102 ? -19.828 40.844 14.625 1 97.75 102 ILE A N 1
ATOM 757 C CA . ILE A 1 102 ? -19.516 39.438 14.859 1 97.75 102 ILE A CA 1
ATOM 758 C C . ILE A 1 102 ? -20.672 38.562 14.43 1 97.75 102 ILE A C 1
ATOM 760 O O . ILE A 1 102 ? -20.484 37.594 13.695 1 97.75 102 ILE A O 1
ATOM 764 N N . ILE A 1 103 ? -21.875 38.938 14.797 1 97.38 103 ILE A N 1
ATOM 765 C CA . ILE A 1 103 ? -23.078 38.125 14.562 1 97.38 103 ILE A CA 1
ATOM 766 C C . ILE A 1 103 ? -23.391 38.094 13.07 1 97.38 103 ILE A C 1
ATOM 768 O O . ILE A 1 103 ? -23.625 37.031 12.5 1 97.38 103 ILE A O 1
ATOM 772 N N . SER A 1 104 ? -23.328 39.25 12.414 1 97.81 104 SER A N 1
ATOM 773 C CA . SER A 1 104 ? -23.641 39.344 10.992 1 97.81 104 SER A CA 1
ATOM 774 C C . SER A 1 104 ? -22.609 38.562 10.156 1 97.81 104 SER A C 1
ATOM 776 O O . SER A 1 104 ? -22.969 37.906 9.18 1 97.81 104 SER A O 1
ATOM 778 N N . THR A 1 105 ? -21.359 38.625 10.539 1 98.12 105 THR A N 1
ATOM 779 C CA . THR A 1 105 ? -20.312 37.906 9.828 1 98.12 105 THR A CA 1
ATOM 780 C C . THR A 1 105 ? -20.453 36.406 10.047 1 98.12 105 THR A C 1
ATOM 782 O O . THR A 1 105 ? -20.266 35.594 9.109 1 98.12 105 THR A O 1
ATOM 785 N N . THR A 1 106 ? -20.781 36 11.258 1 98.06 106 THR A N 1
ATOM 786 C CA . THR A 1 106 ? -20.891 34.594 11.609 1 98.06 106 THR A CA 1
ATOM 787 C C . THR A 1 106 ? -22.062 33.938 10.867 1 98.06 106 THR A C 1
ATOM 789 O O . THR A 1 106 ? -21.891 32.906 10.25 1 98.06 106 THR A O 1
ATOM 792 N N . ILE A 1 107 ? -23.234 34.594 10.922 1 97.62 107 ILE A N 1
ATOM 793 C CA . ILE A 1 107 ? -24.422 34 10.32 1 97.62 107 ILE A CA 1
ATOM 794 C C . ILE A 1 107 ? -24.25 33.938 8.805 1 97.62 107 ILE A C 1
ATOM 796 O O . ILE A 1 107 ? -24.719 33 8.156 1 97.62 107 ILE A O 1
ATOM 800 N N . THR A 1 108 ? -23.625 34.938 8.211 1 98.06 108 THR A N 1
ATOM 801 C CA . THR A 1 108 ? -23.328 34.938 6.781 1 98.06 108 THR A CA 1
ATOM 802 C C . THR A 1 108 ? -22.375 33.812 6.434 1 98.06 108 THR A C 1
ATOM 804 O O . THR A 1 108 ? -22.516 33.156 5.395 1 98.06 108 THR A O 1
ATOM 807 N N . THR A 1 109 ? -21.391 33.594 7.297 1 98.06 109 THR A N 1
ATOM 808 C CA . THR A 1 109 ? -20.453 32.5 7.109 1 98.06 109 THR A CA 1
ATOM 809 C C . THR A 1 109 ? -21.156 31.141 7.117 1 98.06 109 THR A C 1
ATOM 811 O O . THR A 1 109 ? -20.859 30.266 6.305 1 98.06 109 THR A O 1
ATOM 814 N N . TYR A 1 110 ? -22.109 30.984 8.07 1 97.75 110 TYR A N 1
ATOM 815 C CA . TYR A 1 110 ? -22.875 29.75 8.148 1 97.75 110 TYR A CA 1
ATOM 816 C C . TYR A 1 110 ? -23.625 29.484 6.852 1 97.75 110 TYR A C 1
ATOM 818 O O . TYR A 1 110 ? -23.594 28.375 6.32 1 97.75 110 TYR A O 1
ATOM 826 N N . ALA A 1 111 ? -24.25 30.516 6.332 1 97.81 111 ALA A N 1
ATOM 827 C CA . ALA A 1 111 ? -25.031 30.375 5.109 1 97.81 111 ALA A CA 1
ATOM 828 C C . ALA A 1 111 ? -24.141 30.062 3.914 1 97.81 111 ALA A C 1
ATOM 830 O O . ALA A 1 111 ? -24.484 29.188 3.1 1 97.81 111 ALA A O 1
ATOM 831 N N . ILE A 1 112 ? -23.047 30.688 3.826 1 97.62 112 ILE A N 1
ATOM 832 C CA . ILE A 1 112 ? -22.109 30.453 2.73 1 97.62 112 ILE A CA 1
ATOM 833 C C . ILE A 1 112 ? -21.562 29.031 2.818 1 97.62 112 ILE A C 1
ATOM 835 O O . ILE A 1 112 ? -21.359 28.375 1.797 1 97.62 112 ILE A O 1
ATOM 839 N N . SER A 1 113 ? -21.234 28.656 4.031 1 97.31 113 SER A N 1
ATOM 840 C CA . SER A 1 113 ? -20.734 27.297 4.211 1 97.31 113 SER A CA 1
ATOM 841 C C . SER A 1 113 ? -21.734 26.266 3.689 1 97.31 113 SER A C 1
ATOM 843 O O . SER A 1 113 ? -21.344 25.234 3.127 1 97.31 113 SER A O 1
ATOM 845 N N . SER A 1 114 ? -23.016 26.453 3.9 1 97.5 114 SER A N 1
ATOM 846 C CA . SER A 1 114 ? -24.047 25.562 3.377 1 97.5 114 SER A CA 1
ATOM 847 C C . SER A 1 114 ? -24.062 25.578 1.854 1 97.5 114 SER A C 1
ATOM 849 O O . SER A 1 114 ? -24.219 24.531 1.218 1 97.5 114 SER A O 1
ATOM 851 N N . MET A 1 115 ? -23.891 26.75 1.29 1 97.62 115 MET A N 1
ATOM 852 C CA . MET A 1 115 ? -23.859 26.859 -0.165 1 97.62 115 MET A CA 1
ATOM 853 C C . MET A 1 115 ? -22.641 26.125 -0.743 1 97.62 115 MET A C 1
ATOM 855 O O . MET A 1 115 ? -22.75 25.453 -1.768 1 97.62 115 MET A O 1
ATOM 859 N N . ILE A 1 116 ? -21.547 26.266 -0.06 1 96.5 116 ILE A N 1
ATOM 860 C CA . ILE A 1 116 ? -20.344 25.562 -0.497 1 96.5 116 ILE A CA 1
ATOM 861 C C . ILE A 1 116 ? -20.562 24.062 -0.412 1 96.5 116 ILE A C 1
ATOM 863 O O . ILE A 1 116 ? -20.188 23.312 -1.327 1 96.5 116 ILE A O 1
ATOM 867 N N . THR A 1 117 ? -21.125 23.594 0.644 1 95.81 117 THR A N 1
ATOM 868 C CA . THR A 1 117 ? -21.453 22.172 0.795 1 95.81 117 THR A CA 1
ATOM 869 C C . THR A 1 117 ? -22.359 21.703 -0.342 1 95.81 117 THR A C 1
ATOM 871 O O . THR A 1 117 ? -22.109 20.656 -0.933 1 95.81 117 THR A O 1
ATOM 874 N N . GLY A 1 118 ? -23.359 22.547 -0.598 1 96.62 118 GLY A N 1
ATOM 875 C CA . GLY A 1 118 ? -24.266 22.203 -1.687 1 96.62 118 GLY A CA 1
ATOM 876 C C . GLY A 1 118 ? -23.578 22.125 -3.033 1 96.62 118 GLY A C 1
ATOM 877 O O . GLY A 1 118 ? -23.812 21.203 -3.809 1 96.62 118 GLY A O 1
ATOM 878 N N . LEU A 1 119 ? -22.734 23.016 -3.289 1 96.38 119 LEU A N 1
ATOM 879 C CA . LEU A 1 119 ? -22.016 23.047 -4.555 1 96.38 119 LEU A CA 1
ATOM 880 C C . LEU A 1 119 ? -21.109 21.828 -4.699 1 96.38 119 LEU A C 1
ATOM 882 O O . LEU A 1 119 ? -21.031 21.25 -5.777 1 96.38 119 LEU A O 1
ATOM 886 N N . ILE A 1 120 ? -20.453 21.5 -3.664 1 93.56 120 ILE A N 1
ATOM 887 C CA . ILE A 1 120 ? -19.547 20.359 -3.707 1 93.56 120 ILE A CA 1
ATOM 888 C C . ILE A 1 120 ? -20.344 19.078 -3.887 1 93.56 120 ILE A C 1
ATOM 890 O O . ILE A 1 120 ? -19.953 18.203 -4.664 1 93.56 120 ILE A O 1
ATOM 894 N N . PHE A 1 121 ? -21.453 18.953 -3.209 1 93.25 121 PHE A N 1
ATOM 895 C CA . PHE A 1 121 ? -22.312 17.781 -3.379 1 93.25 121 PHE A CA 1
ATOM 896 C C . PHE A 1 121 ? -22.797 17.688 -4.816 1 93.25 121 PHE A C 1
ATOM 898 O O . PHE A 1 121 ? -22.828 16.594 -5.395 1 93.25 121 PHE A O 1
ATOM 905 N N . LEU A 1 122 ? -23.219 18.812 -5.344 1 94.5 122 LEU A N 1
ATOM 906 C CA . LEU A 1 122 ? -23.703 18.844 -6.723 1 94.5 122 LEU A CA 1
ATOM 907 C C . LEU A 1 122 ? -22.609 18.422 -7.688 1 94.5 122 LEU A C 1
ATOM 909 O O . LEU A 1 122 ? -22.859 17.656 -8.633 1 94.5 122 LEU A O 1
ATOM 913 N N . MET A 1 123 ? -21.438 18.859 -7.43 1 93.25 123 MET A N 1
ATOM 914 C CA . MET A 1 123 ? -20.312 18.5 -8.289 1 93.25 123 MET A CA 1
ATOM 915 C C . MET A 1 123 ? -19.984 17.016 -8.188 1 93.25 123 MET A C 1
ATOM 917 O O . MET A 1 123 ? -19.734 16.359 -9.203 1 93.25 123 MET A O 1
ATOM 921 N N . LEU A 1 124 ? -19.969 16.469 -7.02 1 89.56 124 LEU A N 1
ATOM 922 C CA . LEU A 1 124 ? -19.688 15.047 -6.82 1 89.56 124 LEU A CA 1
ATOM 923 C C . LEU A 1 124 ? -20.734 14.188 -7.516 1 89.56 124 LEU A C 1
ATOM 925 O O . LEU A 1 124 ? -20.406 13.18 -8.141 1 89.56 124 LEU A O 1
ATOM 929 N N . GLY A 1 125 ? -22.016 14.609 -7.375 1 89.56 125 GLY A N 1
ATOM 930 C CA . GLY A 1 125 ? -23.094 13.883 -8.031 1 89.56 125 GLY A CA 1
ATOM 931 C C . GLY A 1 125 ? -23.031 13.977 -9.547 1 89.56 125 GLY A C 1
ATOM 932 O O . GLY A 1 125 ? -23.188 12.977 -10.25 1 89.56 125 GLY A O 1
ATOM 933 N N . LYS A 1 126 ? -22.781 15.102 -9.992 1 91.25 126 LYS A N 1
ATOM 934 C CA . LYS A 1 126 ? -22.781 15.359 -11.43 1 91.25 126 LYS A CA 1
ATOM 935 C C . LYS A 1 126 ? -21.625 14.633 -12.117 1 91.25 126 LYS A C 1
ATOM 937 O O . LYS A 1 126 ? -21.781 14.117 -13.227 1 91.25 126 LYS A O 1
ATOM 942 N N . PHE A 1 127 ? -20.484 14.562 -11.398 1 88.88 127 PHE A N 1
ATOM 943 C CA . PHE A 1 127 ? -19.312 13.922 -11.992 1 88.88 127 PHE A CA 1
ATOM 944 C C . PHE A 1 127 ? -19.219 12.461 -11.594 1 88.88 127 PHE A C 1
ATOM 946 O O . PHE A 1 127 ? -18.203 11.805 -11.82 1 88.88 127 PHE A O 1
ATOM 953 N N . LYS A 1 128 ? -20.234 11.969 -10.938 1 82.38 128 LYS A N 1
ATOM 954 C CA . LYS A 1 128 ? -20.375 10.57 -10.547 1 82.38 128 LYS A CA 1
ATOM 955 C C . LYS A 1 128 ? -19.188 10.125 -9.68 1 82.38 128 LYS A C 1
ATOM 957 O O . LYS A 1 128 ? -18.594 9.078 -9.93 1 82.38 128 LYS A O 1
ATOM 962 N N . LEU A 1 129 ? -18.812 11 -8.773 1 76.62 129 LEU A N 1
ATOM 963 C CA . LEU A 1 129 ? -17.688 10.742 -7.875 1 76.62 129 LEU A CA 1
ATOM 964 C C . LEU A 1 129 ? -18.188 10.242 -6.523 1 76.62 129 LEU A C 1
ATOM 966 O O . LEU A 1 129 ? -17.469 10.297 -5.527 1 76.62 129 LEU A O 1
ATOM 970 N N . GLY A 1 130 ? -19.391 9.836 -6.504 1 69.38 130 GLY A N 1
ATOM 971 C CA . GLY A 1 130 ? -19.938 9.328 -5.254 1 69.38 130 GLY A CA 1
ATOM 972 C C . GLY A 1 130 ? -19.188 8.125 -4.719 1 69.38 130 GLY A C 1
ATOM 973 O O . GLY A 1 130 ? -19.109 7.918 -3.508 1 69.38 130 GLY A O 1
ATOM 974 N N . GLN A 1 131 ? -18.5 7.465 -5.59 1 65.38 131 GLN A N 1
ATOM 975 C CA . GLN A 1 131 ? -17.766 6.27 -5.207 1 65.38 131 GLN A CA 1
ATOM 976 C C . GLN A 1 131 ? -16.484 6.633 -4.469 1 65.38 131 GLN A C 1
ATOM 978 O O . GLN A 1 131 ? -15.945 5.824 -3.707 1 65.38 131 GLN A O 1
ATOM 983 N N . LEU A 1 132 ? -16.047 7.879 -4.699 1 63.56 132 LEU A N 1
ATOM 984 C CA . LEU A 1 132 ? -14.789 8.312 -4.109 1 63.56 132 LEU A CA 1
ATOM 985 C C . LEU A 1 132 ? -14.891 8.375 -2.588 1 63.56 132 LEU A C 1
ATOM 987 O O . LEU A 1 132 ? -13.891 8.211 -1.885 1 63.56 132 LEU A O 1
ATOM 991 N N . VAL A 1 133 ? -16.156 8.516 -2.168 1 61.56 133 VAL A N 1
ATOM 992 C CA . VAL A 1 133 ? -16.359 8.641 -0.729 1 61.56 133 VAL A CA 1
ATOM 993 C C . VAL A 1 133 ? -16.125 7.297 -0.049 1 61.56 133 VAL A C 1
ATOM 995 O O . VAL A 1 133 ? -15.719 7.246 1.116 1 61.56 133 VAL A O 1
ATOM 998 N N . GLY A 1 134 ? -16.25 6.301 -0.875 1 60 134 GLY A N 1
ATOM 999 C CA . GLY A 1 134 ? -15.977 4.961 -0.377 1 60 134 GLY A CA 1
ATOM 1000 C C . GLY A 1 134 ? -14.5 4.695 -0.174 1 60 134 GLY A C 1
ATOM 1001 O O . GLY A 1 134 ? -14.125 3.721 0.481 1 60 134 GLY A O 1
ATOM 1002 N N . PHE A 1 135 ? -13.758 5.773 -0.552 1 60.53 135 PHE A N 1
ATOM 1003 C CA . PHE A 1 135 ? -12.312 5.598 -0.513 1 60.53 135 PHE A CA 1
ATOM 1004 C C . PHE A 1 135 ? -11.727 6.184 0.769 1 60.53 135 PHE A C 1
ATOM 1006 O O . PHE A 1 135 ? -10.539 6.488 0.833 1 60.53 135 PHE A O 1
ATOM 1013 N N . PHE A 1 136 ? -12.688 6.336 1.779 1 71.44 136 PHE A N 1
ATOM 1014 C CA . PHE A 1 136 ? -12.172 6.867 3.039 1 71.44 136 PHE A CA 1
ATOM 1015 C C . PHE A 1 136 ? -12.195 5.793 4.125 1 71.44 136 PHE A C 1
ATOM 1017 O O . PHE A 1 136 ? -13.172 5.055 4.254 1 71.44 136 PHE A O 1
ATOM 1024 N N . P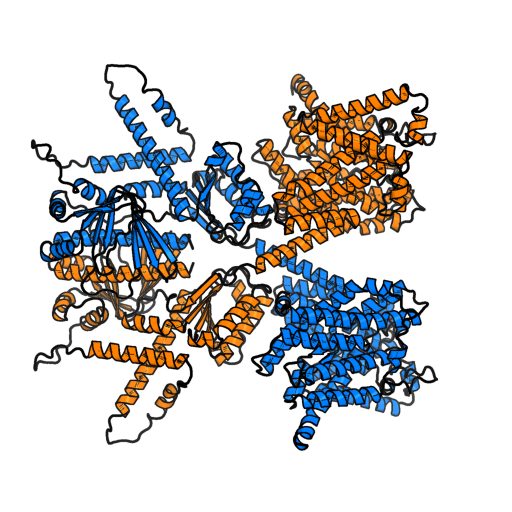RO A 1 137 ? -11.078 5.68 4.926 1 75.69 137 PRO A N 1
ATOM 1025 C CA . PRO A 1 137 ? -11.047 4.668 5.984 1 75.69 137 PRO A CA 1
ATOM 1026 C C . PRO A 1 137 ? -12.164 4.848 7.008 1 75.69 137 PRO A C 1
ATOM 1028 O O . PRO A 1 137 ? -12.32 5.934 7.57 1 75.69 137 PRO A O 1
ATOM 1031 N N . ARG A 1 138 ? -12.867 3.871 7.293 1 79.69 138 ARG A N 1
ATOM 1032 C CA . ARG A 1 138 ? -14.039 3.924 8.164 1 79.69 138 ARG A CA 1
ATOM 1033 C C . ARG A 1 138 ? -13.641 4.297 9.586 1 79.69 138 ARG A C 1
ATOM 1035 O O . ARG A 1 138 ? -14.398 4.977 10.289 1 79.69 138 ARG A O 1
ATOM 1042 N N . HIS A 1 139 ? -12.492 3.805 10.055 1 86.25 139 HIS A N 1
ATOM 1043 C CA . HIS A 1 139 ? -12.125 4.066 11.438 1 86.25 139 HIS A CA 1
ATOM 1044 C C . HIS A 1 139 ? -11.844 5.551 11.664 1 86.25 139 HIS A C 1
ATOM 1046 O O . HIS A 1 139 ? -11.984 6.051 12.781 1 86.25 139 HIS A O 1
ATOM 1052 N N . ILE A 1 140 ? -11.453 6.305 10.578 1 85.94 140 ILE A N 1
ATOM 1053 C CA . ILE A 1 140 ? -11.297 7.75 10.688 1 85.94 140 ILE A CA 1
ATOM 1054 C C . ILE A 1 140 ? -12.664 8.406 10.867 1 85.94 140 ILE A C 1
ATOM 1056 O O . ILE A 1 140 ? -12.82 9.32 11.688 1 85.94 140 ILE A O 1
ATOM 1060 N N . LEU A 1 141 ? -13.609 7.906 10.094 1 82.5 141 LEU A N 1
ATOM 1061 C CA . LEU A 1 141 ? -14.969 8.422 10.203 1 82.5 141 LEU A CA 1
ATOM 1062 C C . LEU A 1 141 ? -15.531 8.18 11.594 1 82.5 141 LEU A C 1
ATOM 1064 O O . LEU A 1 141 ? -16.188 9.055 12.172 1 82.5 141 LEU A O 1
ATOM 1068 N N . ILE A 1 142 ? -15.297 7.035 12.117 1 88.56 142 ILE A N 1
ATOM 1069 C CA . ILE A 1 142 ? -15.766 6.68 13.453 1 88.56 142 ILE A CA 1
ATOM 1070 C C . ILE A 1 142 ? -15.078 7.566 14.492 1 88.56 142 ILE A C 1
ATOM 1072 O O . ILE A 1 142 ? -15.711 8 15.461 1 88.56 142 ILE A O 1
ATOM 1076 N N . GLY A 1 143 ? -13.82 7.836 14.273 1 90.69 143 GLY A N 1
ATOM 1077 C CA . GLY A 1 143 ? -13.125 8.766 15.148 1 90.69 143 GLY A CA 1
ATOM 1078 C C . GLY A 1 143 ? -13.719 10.164 15.125 1 90.69 143 GLY A C 1
ATOM 1079 O O . GLY A 1 143 ? -13.859 10.805 16.172 1 90.69 143 GLY A O 1
ATOM 1080 N N . CYS A 1 144 ? -14.086 10.586 13.969 1 88 144 CYS A N 1
ATOM 1081 C CA . CYS A 1 144 ? -14.703 11.898 13.828 1 88 144 CYS A CA 1
ATOM 1082 C C . CYS A 1 144 ? -16.062 11.945 14.516 1 88 144 CYS A C 1
ATOM 1084 O O . CYS A 1 144 ? -16.422 12.953 15.117 1 88 144 CYS A O 1
ATOM 1086 N N . ILE A 1 145 ? -16.812 10.883 14.383 1 87.69 145 ILE A N 1
ATOM 1087 C CA . ILE A 1 145 ? -18.094 10.773 15.062 1 87.69 145 ILE A CA 1
ATOM 1088 C C . ILE A 1 145 ? -17.891 10.852 16.578 1 87.69 145 ILE A C 1
ATOM 1090 O O . ILE A 1 145 ? -18.625 11.531 17.281 1 87.69 145 ILE A O 1
ATOM 1094 N N . GLY A 1 146 ? -16.875 10.195 17.016 1 92.5 146 GLY A N 1
ATOM 1095 C CA . GLY A 1 146 ? -16.531 10.281 18.422 1 92.5 146 GLY A CA 1
ATOM 1096 C C . GLY A 1 146 ? -16.125 11.68 18.859 1 92.5 146 GLY A C 1
ATOM 1097 O O . GLY A 1 146 ? -16.438 12.109 19.969 1 92.5 146 GLY A O 1
ATOM 1098 N N . GLY A 1 147 ? -15.383 12.336 17.984 1 92.81 147 GLY A N 1
ATOM 1099 C CA . GLY A 1 147 ? -15.016 13.719 18.281 1 92.81 147 GLY A CA 1
ATOM 1100 C C . GLY A 1 147 ? -16.219 14.633 18.438 1 92.81 147 GLY A C 1
ATOM 1101 O O . GLY A 1 147 ? -16.234 15.484 19.328 1 92.81 147 GLY A O 1
ATOM 1102 N N . VAL A 1 148 ? -17.203 14.43 17.609 1 89.75 148 VAL A N 1
ATOM 1103 C CA . VAL A 1 148 ? -18.438 15.195 17.734 1 89.75 148 VAL A CA 1
ATOM 1104 C C . VAL A 1 148 ? -19.141 14.844 19.047 1 89.75 148 VAL A C 1
ATOM 1106 O O . VAL A 1 148 ? -19.688 15.719 19.719 1 89.75 148 VAL A O 1
ATOM 1109 N N . GLY A 1 149 ? -19.141 13.586 19.344 1 93.06 149 GLY A N 1
ATOM 1110 C CA . GLY A 1 149 ? -19.703 13.18 20.625 1 93.06 149 GLY A CA 1
ATOM 1111 C C . GLY A 1 149 ? -19.062 13.859 21.812 1 93.06 149 GLY A C 1
ATOM 1112 O O . GLY A 1 149 ? -19.75 14.328 22.719 1 93.06 149 GLY A O 1
ATOM 1113 N N . TYR A 1 150 ? -17.781 13.906 21.828 1 94.88 150 TYR A N 1
ATOM 1114 C CA . TYR A 1 150 ? -17.047 14.586 22.891 1 94.88 150 TYR A CA 1
ATOM 1115 C C . TYR A 1 150 ? -17.422 16.062 22.953 1 94.88 150 TYR A C 1
ATOM 1117 O O . TYR A 1 150 ? -17.641 16.594 24.047 1 94.88 150 TYR A O 1
ATOM 1125 N N . PHE A 1 151 ? -17.516 16.688 21.875 1 91.62 151 PHE A N 1
ATOM 1126 C CA . PHE A 1 151 ? -17.906 18.078 21.766 1 91.62 151 PHE A CA 1
ATOM 1127 C C . PHE A 1 151 ? -19.281 18.312 22.375 1 91.62 151 PHE A C 1
ATOM 1129 O O . PHE A 1 151 ? -19.5 19.297 23.078 1 91.62 151 PHE A O 1
ATOM 1136 N N . LEU A 1 152 ? -20.156 17.422 22.094 1 91.81 152 LEU A N 1
ATOM 1137 C CA . LEU A 1 152 ? -21.516 17.562 22.578 1 91.81 152 LEU A CA 1
ATOM 1138 C C . LEU A 1 152 ? -21.562 17.391 24.094 1 91.81 152 LEU A C 1
ATOM 1140 O O . LEU A 1 152 ? -22.344 18.062 24.781 1 91.81 152 LEU A O 1
ATOM 1144 N N . VAL A 1 153 ? -20.797 16.531 24.594 1 94.69 153 VAL A N 1
ATOM 1145 C CA . VAL A 1 153 ? -20.75 16.359 26.047 1 94.69 153 VAL A CA 1
ATOM 1146 C C . VAL A 1 153 ? -20.266 17.656 26.703 1 94.69 153 VAL A C 1
ATOM 1148 O O . VAL A 1 153 ? -20.844 18.109 27.688 1 94.69 153 VAL A O 1
ATOM 1151 N N . ILE A 1 154 ? -19.281 18.234 26.125 1 93.19 154 ILE A N 1
ATOM 1152 C CA . ILE A 1 154 ? -18.75 19.484 26.656 1 93.19 154 ILE A CA 1
ATOM 1153 C C . ILE A 1 154 ? -19.797 20.594 26.516 1 93.19 154 ILE A C 1
ATOM 1155 O O . ILE A 1 154 ? -19.984 21.391 27.438 1 93.19 154 ILE A O 1
ATOM 1159 N N . THR A 1 155 ? -20.406 20.625 25.391 1 90.56 155 THR A N 1
ATOM 1160 C CA . THR A 1 155 ? -21.438 21.625 25.156 1 90.56 155 THR A CA 1
ATOM 1161 C C . THR A 1 155 ? -22.609 21.438 26.125 1 90.56 155 THR A C 1
ATOM 1163 O O . THR A 1 155 ? -23.219 22.422 26.562 1 90.56 155 THR A O 1
ATOM 1166 N N . GLY A 1 156 ? -22.953 20.172 26.375 1 92.69 156 GLY A N 1
ATOM 1167 C CA . GLY A 1 156 ? -23.984 19.906 27.359 1 92.69 156 GLY A CA 1
ATOM 1168 C C . GLY A 1 156 ? -23.672 20.5 28.719 1 92.69 156 GLY A C 1
ATOM 1169 O O . GLY A 1 156 ? -24.547 21.047 29.391 1 92.69 156 GLY A O 1
ATOM 1170 N N . ILE A 1 157 ? -22.453 20.422 29.078 1 93.88 157 ILE A N 1
ATOM 1171 C CA . ILE A 1 157 ? -22.016 21 30.344 1 93.88 157 ILE A CA 1
ATOM 1172 C C . ILE A 1 157 ? -22.125 22.516 30.297 1 93.88 157 ILE A C 1
ATOM 1174 O O . ILE A 1 157 ? -22.594 23.141 31.25 1 93.88 157 ILE A O 1
ATOM 1178 N N . GLU A 1 158 ? -21.781 23.062 29.203 1 91.25 158 GLU A N 1
ATOM 1179 C CA . GLU A 1 158 ? -21.844 24.516 29.031 1 91.25 158 GLU A CA 1
ATOM 1180 C C . GLU A 1 158 ? -23.266 25.031 29.141 1 91.25 158 GLU A C 1
ATOM 1182 O O . GLU A 1 158 ? -23.547 26 29.844 1 91.25 158 GLU A O 1
ATOM 1187 N N . ILE A 1 159 ? -24.109 24.375 28.438 1 88.19 159 ILE A N 1
ATOM 1188 C CA . ILE A 1 159 ? -25.5 24.828 28.344 1 88.19 159 ILE A CA 1
ATOM 1189 C C . ILE A 1 159 ? -26.203 24.594 29.688 1 88.19 159 ILE A C 1
ATOM 1191 O O . ILE A 1 159 ? -26.969 25.453 30.141 1 88.19 159 ILE A O 1
ATOM 1195 N N . SER A 1 160 ? -25.922 23.531 30.328 1 92.69 160 SER A N 1
ATOM 1196 C CA . SER A 1 160 ? -26.578 23.203 31.594 1 92.69 160 SER A CA 1
ATOM 1197 C C . SER A 1 160 ? -26.078 24.062 32.719 1 92.69 160 SER A C 1
ATOM 1199 O O . SER A 1 160 ? -26.844 24.469 33.594 1 92.69 160 SER A O 1
ATOM 1201 N N . SER A 1 161 ? -24.797 24.297 32.781 1 91.69 161 SER A N 1
ATOM 1202 C CA . SER A 1 161 ? -24.203 25.062 33.875 1 91.69 161 SER A CA 1
ATOM 1203 C C . SER A 1 161 ? -24.453 26.562 33.719 1 91.69 161 SER A C 1
ATOM 1205 O O . SER A 1 161 ? -24.453 27.312 34.688 1 91.69 161 SER A O 1
ATOM 1207 N N . ARG A 1 162 ? -24.609 27.047 32.531 1 87.12 162 ARG A N 1
ATOM 1208 C CA . ARG A 1 162 ? -24.797 28.453 32.188 1 87.12 162 ARG A CA 1
ATOM 1209 C C . ARG A 1 162 ? -23.594 29.281 32.625 1 87.12 162 ARG A C 1
ATOM 1211 O O . ARG A 1 162 ? -23.734 30.453 32.969 1 87.12 162 ARG A O 1
ATOM 1218 N N . LEU A 1 163 ? -22.406 28.625 32.75 1 88.19 163 LEU A N 1
ATOM 1219 C CA . LEU A 1 163 ? -21.188 29.281 33.219 1 88.19 163 LEU A CA 1
ATOM 1220 C C . LEU A 1 163 ? -20.406 29.844 32.031 1 88.19 163 LEU A C 1
ATOM 1222 O O . LEU A 1 163 ? -19.312 30.391 32.219 1 88.19 163 LEU A O 1
ATOM 1226 N N . GLY A 1 164 ? -20.922 29.734 30.859 1 83.44 164 GLY A N 1
ATOM 1227 C CA . GLY A 1 164 ? -20.188 30.203 29.688 1 83.44 164 GLY A CA 1
ATOM 1228 C C . GLY A 1 164 ? -19.422 29.109 28.984 1 83.44 164 GLY A C 1
ATOM 1229 O O . GLY A 1 164 ? -19.766 27.922 29.094 1 83.44 164 GLY A O 1
ATOM 1230 N N . ALA A 1 165 ? -18.438 29.594 28.188 1 84.94 165 ALA A N 1
ATOM 1231 C CA . ALA A 1 165 ? -17.672 28.641 27.375 1 84.94 165 ALA A CA 1
ATOM 1232 C C . ALA A 1 165 ? -16.781 27.766 28.266 1 84.94 165 ALA A C 1
ATOM 1234 O O . ALA A 1 165 ? -16.172 28.25 29.203 1 84.94 165 ALA A O 1
ATOM 1235 N N . PHE A 1 166 ? -16.766 26.5 28 1 88.25 166 PHE A N 1
ATOM 1236 C CA . PHE A 1 166 ? -16 25.516 28.766 1 88.25 166 PHE A CA 1
ATOM 1237 C C . PHE A 1 166 ? -14.5 25.766 28.641 1 88.25 166 PHE A C 1
ATOM 1239 O O . PHE A 1 166 ? -14.008 26.062 27.547 1 88.25 166 PHE A O 1
ATOM 1246 N N . GLU A 1 167 ? -13.797 25.828 29.688 1 87.94 167 GLU A N 1
ATOM 1247 C CA . GLU A 1 167 ? -12.344 25.984 29.719 1 87.94 167 GLU A CA 1
ATOM 1248 C C . GLU A 1 167 ? -11.68 24.828 30.469 1 87.94 167 GLU A C 1
ATOM 1250 O O . GLU A 1 167 ? -12.148 24.422 31.531 1 87.94 167 GLU A O 1
ATOM 1255 N N . TYR A 1 168 ? -10.672 24.312 29.859 1 87.12 168 TYR A N 1
ATOM 1256 C CA . TYR A 1 168 ? -9.93 23.219 30.484 1 87.12 168 TYR A CA 1
ATOM 1257 C C . TYR A 1 168 ? -8.977 23.734 31.547 1 87.12 168 TYR A C 1
ATOM 1259 O O . TYR A 1 168 ? -7.758 23.688 31.375 1 87.12 168 TYR A O 1
ATOM 1267 N N . ASN A 1 169 ? -9.523 24.328 32.656 1 88.62 169 ASN A N 1
ATOM 1268 C CA . ASN A 1 169 ? -8.734 24.844 33.75 1 88.62 169 ASN A CA 1
ATOM 1269 C C . ASN A 1 169 ? -9.391 24.531 35.094 1 88.62 169 ASN A C 1
ATOM 1271 O O . ASN A 1 169 ? -10.57 24.203 35.156 1 88.62 169 ASN A O 1
ATOM 1275 N N . TRP A 1 170 ? -8.656 24.578 36.156 1 89.38 170 TRP A N 1
ATOM 1276 C CA . TRP A 1 170 ? -9.117 24.234 37.469 1 89.38 170 TRP A CA 1
ATOM 1277 C C . TRP A 1 170 ? -10.141 25.266 37.969 1 89.38 170 TRP A C 1
ATOM 1279 O O . TRP A 1 170 ? -11.055 24.922 38.719 1 89.38 170 TRP A O 1
ATOM 1289 N N . GLY A 1 171 ? -9.945 26.438 37.625 1 90.25 171 GLY A N 1
ATOM 1290 C CA . GLY A 1 171 ? -10.891 27.469 38 1 90.25 171 GLY A CA 1
ATOM 1291 C C . GLY A 1 171 ? -12.305 27.188 37.531 1 90.25 171 GLY A C 1
ATOM 1292 O O . GLY A 1 171 ? -13.258 27.297 38.312 1 90.25 171 GLY A O 1
ATOM 1293 N N . TYR A 1 172 ? -12.438 26.828 36.281 1 91.62 172 TYR A N 1
ATOM 1294 C CA . TYR A 1 172 ? -13.75 26.484 35.719 1 91.62 172 TYR A CA 1
ATOM 1295 C C . TYR A 1 172 ? -14.336 25.266 36.438 1 91.62 172 TYR A C 1
ATOM 1297 O O . TYR A 1 172 ? -15.523 25.25 36.75 1 91.62 172 TYR A O 1
ATOM 1305 N N . LEU A 1 173 ? -13.5 24.297 36.688 1 91.88 173 LEU A N 1
ATOM 1306 C CA . LEU A 1 173 ? -13.953 23.062 37.344 1 91.88 173 LEU A CA 1
ATOM 1307 C C . LEU A 1 173 ? -14.43 23.344 38.75 1 91.88 173 LEU A C 1
ATOM 1309 O O . LEU A 1 173 ? -15.43 22.766 39.219 1 91.88 173 LEU A O 1
ATOM 1313 N N . SER A 1 174 ? -13.703 24.203 39.469 1 93 174 SER A N 1
ATOM 1314 C CA . SER A 1 174 ? -14.086 24.562 40.812 1 93 174 SER A CA 1
ATOM 1315 C C . SER A 1 174 ? -15.43 25.281 40.844 1 93 174 SER A C 1
ATOM 1317 O O . SER A 1 174 ? -16.234 25.062 41.75 1 93 174 SER A O 1
ATOM 1319 N N . THR A 1 175 ? -15.648 26.156 39.844 1 93 175 THR A N 1
ATOM 1320 C CA . THR A 1 175 ? -16.906 26.891 39.75 1 93 175 THR A CA 1
ATOM 1321 C C . THR A 1 175 ? -18.047 25.938 39.406 1 93 175 THR A C 1
ATOM 1323 O O . THR A 1 175 ? -19.172 26.109 39.875 1 93 175 THR A O 1
ATOM 1326 N N . LEU A 1 176 ? -17.766 25 38.594 1 93.06 176 LEU A N 1
ATOM 1327 C CA . LEU A 1 176 ? -18.75 24.016 38.156 1 93.06 176 LEU A CA 1
ATOM 1328 C C . LEU A 1 176 ? -19.188 23.141 39.344 1 93.06 176 LEU A C 1
ATOM 1330 O O . LEU A 1 176 ? -20.359 22.766 39.406 1 93.06 176 LEU A O 1
ATOM 1334 N N . LEU A 1 177 ? -18.312 22.922 40.281 1 92.44 177 LEU A N 1
ATOM 1335 C CA . LEU A 1 177 ? -18.578 22.031 41.406 1 92.44 177 LEU A CA 1
ATOM 1336 C C . LEU A 1 177 ? -19.234 22.766 42.562 1 92.44 177 LEU A C 1
ATOM 1338 O O . LEU A 1 177 ? -19.594 22.172 43.562 1 92.44 177 LEU A O 1
ATOM 1342 N N . GLN A 1 178 ? -19.391 24.031 42.375 1 90.88 178 GLN A N 1
ATOM 1343 C CA . GLN A 1 178 ? -20.109 24.781 43.375 1 90.88 178 GLN A CA 1
ATOM 1344 C C . GLN A 1 178 ? -21.578 24.344 43.438 1 90.88 178 GLN A C 1
ATOM 1346 O O . GLN A 1 178 ? -22.156 23.922 42.438 1 90.88 178 GLN A O 1
ATOM 1351 N N . GLY A 1 179 ? -22.234 24.391 44.531 1 84.5 179 GLY A N 1
ATOM 1352 C CA . GLY A 1 179 ? -23.516 23.75 44.875 1 84.5 179 GLY A CA 1
ATOM 1353 C C . GLY A 1 179 ? -24.594 24.016 43.844 1 84.5 179 GLY A C 1
ATOM 1354 O O . GLY A 1 179 ? -25.156 23.078 43.281 1 84.5 179 GLY A O 1
ATOM 1355 N N . GLU A 1 180 ? -24.891 25.234 43.5 1 89.38 180 GLU A N 1
ATOM 1356 C CA . GLU A 1 180 ? -25.984 25.516 42.594 1 89.38 180 GLU A CA 1
ATOM 1357 C C . GLU A 1 180 ? -25.641 25.078 41.156 1 89.38 180 GLU A C 1
ATOM 1359 O O . GLU A 1 180 ? -26.5 24.547 40.469 1 89.38 180 GLU A O 1
ATOM 1364 N N . ASN A 1 181 ? -24.406 25.344 40.75 1 92.94 181 ASN A N 1
ATOM 1365 C CA . ASN A 1 181 ? -23.969 24.984 39.406 1 92.94 181 ASN A CA 1
ATOM 1366 C C . ASN A 1 181 ? -23.875 23.469 39.219 1 92.94 181 ASN A C 1
ATOM 1368 O O . ASN A 1 181 ? -24.172 22.938 38.156 1 92.94 181 ASN A O 1
ATOM 1372 N N . LEU A 1 182 ? -23.531 22.812 40.25 1 93.88 182 LEU A N 1
ATOM 1373 C CA . LEU A 1 182 ? -23.438 21.359 40.219 1 93.88 182 LEU A CA 1
ATOM 1374 C C . LEU A 1 182 ? -24.812 20.734 40.031 1 93.88 182 LEU A C 1
ATOM 1376 O O . LEU A 1 182 ? -24.969 19.766 39.25 1 93.88 182 LEU A O 1
ATOM 1380 N N . ILE A 1 183 ? -25.812 21.281 40.688 1 93.06 183 ILE A N 1
ATOM 1381 C CA . ILE A 1 183 ? -27.172 20.75 40.594 1 93.06 183 ILE A CA 1
ATOM 1382 C C . ILE A 1 183 ? -27.688 20.938 39.156 1 93.06 183 ILE A C 1
ATOM 1384 O O . ILE A 1 183 ? -28.312 20.031 38.594 1 93.06 183 ILE A O 1
ATOM 1388 N N . LYS A 1 184 ? -27.422 22.047 38.562 1 94 184 LYS A N 1
ATOM 1389 C CA . LYS A 1 184 ? -27.859 22.344 37.188 1 94 184 LYS A CA 1
ATOM 1390 C C . LYS A 1 184 ? -27.219 21.406 36.188 1 94 184 LYS A C 1
ATOM 1392 O O . LYS A 1 184 ? -27.859 21 35.219 1 94 184 LYS A O 1
ATOM 1397 N N . THR A 1 185 ? -25.984 21.031 36.438 1 94.44 185 THR A N 1
ATOM 1398 C CA . THR A 1 185 ? -25.234 20.203 35.469 1 94.44 185 THR A CA 1
ATOM 1399 C C . THR A 1 185 ? -25.531 18.719 35.688 1 94.44 185 THR A C 1
ATOM 1401 O O . THR A 1 185 ? -25.641 17.953 34.75 1 94.44 185 THR A O 1
ATOM 1404 N N . ILE A 1 186 ? -25.703 18.281 36.906 1 95.5 186 ILE A N 1
ATOM 1405 C CA . ILE A 1 186 ? -25.875 16.875 37.219 1 95.5 186 ILE A CA 1
ATOM 1406 C C . ILE A 1 186 ? -27.297 16.438 36.875 1 95.5 186 ILE A C 1
ATOM 1408 O O . ILE A 1 186 ? -27.531 15.281 36.531 1 95.5 186 ILE A O 1
ATOM 1412 N N . THR A 1 187 ? -28.297 17.359 37.031 1 95.31 187 THR A N 1
ATOM 1413 C CA . THR A 1 187 ? -29.688 17.016 36.781 1 95.31 187 THR A CA 1
ATOM 1414 C C . THR A 1 187 ? -29.891 16.484 35.375 1 95.31 187 THR A C 1
ATOM 1416 O O . THR A 1 187 ? -30.422 15.391 35.188 1 95.31 187 THR A O 1
ATOM 1419 N N . PRO A 1 188 ? -29.469 17.203 34.344 1 96.38 188 PRO A N 1
ATOM 1420 C CA . PRO A 1 188 ? -29.641 16.656 33 1 96.38 188 PRO A CA 1
ATOM 1421 C C . PRO A 1 188 ? -28.828 15.367 32.781 1 96.38 188 PRO A C 1
ATOM 1423 O O . PRO A 1 188 ? -29.25 14.492 32.031 1 96.38 188 PRO A O 1
ATOM 1426 N N . ILE A 1 189 ? -27.672 15.227 33.375 1 97.19 189 ILE A N 1
ATOM 1427 C CA . ILE A 1 189 ? -26.859 14.023 33.25 1 97.19 189 ILE A CA 1
ATOM 1428 C C . ILE A 1 189 ? -27.625 12.828 33.844 1 97.19 189 ILE A C 1
ATOM 1430 O O . ILE A 1 189 ? -27.656 11.75 33.25 1 97.19 189 ILE A O 1
ATOM 1434 N N . LEU A 1 190 ? -28.266 13.055 35 1 97.19 190 LEU A N 1
ATOM 1435 C CA . LEU A 1 190 ? -29.047 12.008 35.656 1 97.19 190 LEU A CA 1
ATOM 1436 C C . LEU A 1 190 ? -30.266 11.648 34.812 1 97.19 190 LEU A C 1
ATOM 1438 O O . LEU A 1 190 ? -30.656 10.477 34.719 1 97.19 190 LEU A O 1
ATOM 1442 N N . LEU A 1 191 ? -30.891 12.68 34.281 1 96.62 191 LEU A N 1
ATOM 1443 C CA . LEU A 1 191 ? -32.031 12.438 33.406 1 96.62 191 LEU A CA 1
ATOM 1444 C C . LEU A 1 191 ? -31.594 11.586 32.219 1 96.62 191 LEU A C 1
ATOM 1446 O O . LEU A 1 191 ? -32.344 10.688 31.797 1 96.62 191 LEU A O 1
ATOM 1450 N N . THR A 1 192 ? -30.484 11.922 31.625 1 96.88 192 THR A N 1
ATOM 1451 C CA . THR A 1 192 ? -29.953 11.156 30.5 1 96.88 192 THR A CA 1
ATOM 1452 C C . THR A 1 192 ? -29.656 9.719 30.906 1 96.88 192 THR A C 1
ATOM 1454 O O . THR A 1 192 ? -30 8.773 30.188 1 96.88 192 THR A O 1
ATOM 1457 N N . ALA A 1 193 ? -28.984 9.531 32.062 1 96.81 193 ALA A N 1
ATOM 1458 C CA . ALA A 1 193 ? -28.688 8.195 32.562 1 96.81 193 ALA A CA 1
ATOM 1459 C C . ALA A 1 193 ? -29.969 7.387 32.75 1 96.81 193 ALA A C 1
ATOM 1461 O O . ALA A 1 193 ? -30.031 6.199 32.438 1 96.81 193 ALA A O 1
ATOM 1462 N N . GLY A 1 194 ? -30.984 8.047 33.344 1 95.88 194 GLY A N 1
ATOM 1463 C CA . GLY A 1 194 ? -32.281 7.402 33.5 1 95.88 194 GLY A CA 1
ATOM 1464 C C . GLY A 1 194 ? -32.906 6.969 32.188 1 95.88 194 GLY A C 1
ATOM 1465 O O . GLY A 1 194 ? -33.469 5.875 32.094 1 95.88 194 GLY A O 1
ATOM 1466 N N . LEU A 1 195 ? -32.812 7.785 31.203 1 95 195 LEU A N 1
ATOM 1467 C CA . LEU A 1 195 ? -33.344 7.465 29.891 1 95 195 LEU A CA 1
ATOM 1468 C C . LEU A 1 195 ? -32.594 6.301 29.266 1 95 195 LEU A C 1
ATOM 1470 O O . LEU A 1 195 ? -33.188 5.426 28.641 1 95 195 LEU A O 1
ATOM 1474 N N . VAL A 1 196 ? -31.234 6.297 29.344 1 94.75 196 VAL A N 1
ATOM 1475 C CA . VAL A 1 196 ? -30.406 5.238 28.766 1 94.75 196 VAL A CA 1
ATOM 1476 C C . VAL A 1 196 ? -30.781 3.895 29.391 1 94.75 196 VAL A C 1
ATOM 1478 O O . VAL A 1 196 ? -30.875 2.885 28.688 1 94.75 196 VAL A O 1
ATOM 1481 N N . VAL A 1 197 ? -31.078 3.879 30.688 1 94.38 197 VAL A N 1
ATOM 1482 C CA . VAL A 1 197 ? -31.484 2.66 31.375 1 94.38 197 VAL A CA 1
ATOM 1483 C C . VAL A 1 197 ? -32.875 2.234 30.922 1 94.38 197 VAL A C 1
ATOM 1485 O O . VAL A 1 197 ? -33.125 1.048 30.688 1 94.38 197 VAL A O 1
ATOM 1488 N N . LEU A 1 198 ? -33.719 3.15 30.766 1 93.44 198 LEU A N 1
ATOM 1489 C CA . LEU A 1 198 ? -35.094 2.869 30.312 1 93.44 198 LEU A CA 1
ATOM 1490 C C . LEU A 1 198 ? -35.094 2.287 28.906 1 93.44 198 LEU A C 1
ATOM 1492 O O . LEU A 1 198 ? -35.844 1.359 28.609 1 93.44 198 LEU A O 1
ATOM 1496 N N . GLN A 1 199 ? -34.281 2.809 28.047 1 92.06 199 GLN A N 1
ATOM 1497 C CA . GLN A 1 199 ? -34.188 2.359 26.656 1 92.06 199 GLN A CA 1
ATOM 1498 C C . GLN A 1 199 ? -33.562 0.971 26.562 1 92.06 199 GLN A C 1
ATOM 1500 O O . GLN A 1 199 ? -33.781 0.25 25.594 1 92.06 199 GLN A O 1
ATOM 1505 N N . HIS A 1 200 ? -32.75 0.627 27.547 1 88.94 200 HIS A N 1
ATOM 1506 C CA . HIS A 1 200 ? -32.156 -0.705 27.578 1 88.94 200 HIS A CA 1
ATOM 1507 C C . HIS A 1 200 ? -33.219 -1.78 27.766 1 88.94 200 HIS A C 1
ATOM 1509 O O . HIS A 1 200 ? -33.094 -2.867 27.188 1 88.94 200 HIS A O 1
ATOM 1515 N N . TYR A 1 201 ? -34.312 -1.468 28.375 1 90.62 201 TYR A N 1
ATOM 1516 C CA . TYR A 1 201 ? -35.344 -2.453 28.688 1 90.62 201 TYR A CA 1
ATOM 1517 C C . TYR A 1 201 ? -36.5 -2.355 27.719 1 90.62 201 TYR A C 1
ATOM 1519 O O . TYR A 1 201 ? -37.25 -3.326 27.516 1 90.62 201 TYR A O 1
ATOM 1527 N N . ASN A 1 202 ? -36.719 -1.207 27.25 1 87.75 202 ASN A N 1
ATOM 1528 C CA . ASN A 1 202 ? -37.844 -0.991 26.344 1 87.75 202 ASN A CA 1
ATOM 1529 C C . ASN A 1 202 ? -37.375 -0.373 25.016 1 87.75 202 ASN A C 1
ATOM 1531 O O . ASN A 1 202 ? -36.844 0.739 25 1 87.75 202 ASN A O 1
ATOM 1535 N N . HIS A 1 203 ? -37.656 -1.057 23.938 1 81.38 203 HIS A N 1
ATOM 1536 C CA . HIS A 1 203 ? -37.156 -0.612 22.641 1 81.38 203 HIS A CA 1
ATOM 1537 C C . HIS A 1 203 ? -38.281 0.049 21.812 1 81.38 203 HIS A C 1
ATOM 1539 O O . HIS A 1 203 ? -38.156 0.189 20.594 1 81.38 203 HIS A O 1
ATOM 1545 N N . ASN A 1 204 ? -39.219 0.581 22.516 1 81.5 204 ASN A N 1
ATOM 1546 C CA . ASN A 1 204 ? -40.281 1.264 21.812 1 81.5 204 ASN A CA 1
ATOM 1547 C C . ASN A 1 204 ? -39.875 2.645 21.328 1 81.5 204 ASN A C 1
ATOM 1549 O O . ASN A 1 204 ? -39.125 3.357 22.031 1 81.5 204 ASN A O 1
ATOM 1553 N N . SER A 1 205 ? -40.25 3.043 20.125 1 79.81 205 SER A N 1
ATOM 1554 C CA . SER A 1 205 ? -39.844 4.297 19.5 1 79.81 205 SER A CA 1
ATOM 1555 C C . SER A 1 205 ? -40.469 5.496 20.203 1 79.81 205 SER A C 1
ATOM 1557 O O . SER A 1 205 ? -40 6.625 20.078 1 79.81 205 SER A O 1
ATOM 1559 N N . LEU A 1 206 ? -41.5 5.352 21.016 1 83.06 206 LEU A N 1
ATOM 1560 C CA . LEU A 1 206 ? -42.219 6.457 21.641 1 83.06 206 LEU A CA 1
ATOM 1561 C C . LEU A 1 206 ? -41.625 6.766 23.016 1 83.06 206 LEU A C 1
ATOM 1563 O O . LEU A 1 206 ? -42 7.754 23.656 1 83.06 206 LEU A O 1
ATOM 1567 N N . ILE A 1 207 ? -40.719 6.047 23.453 1 88.75 207 ILE A N 1
ATOM 1568 C CA . ILE A 1 207 ? -40.125 6.238 24.781 1 88.75 207 ILE A CA 1
ATOM 1569 C C . ILE A 1 207 ? -39.438 7.594 24.844 1 88.75 207 ILE A C 1
ATOM 1571 O O . ILE A 1 207 ? -39.594 8.336 25.812 1 88.75 207 ILE A O 1
ATOM 1575 N N . LEU A 1 208 ? -38.719 7.957 23.812 1 88.75 208 LEU A N 1
ATOM 1576 C CA . LEU A 1 208 ? -37.938 9.18 23.797 1 88.75 208 LEU A CA 1
ATOM 1577 C C . LEU A 1 208 ? -38.844 10.414 23.875 1 88.75 208 LEU A C 1
ATOM 1579 O O . LEU A 1 208 ? -38.688 11.227 24.781 1 88.75 208 LEU A O 1
ATOM 1583 N N . PRO A 1 209 ? -39.812 10.594 23 1 86.94 209 PRO A N 1
ATOM 1584 C CA . PRO A 1 209 ? -40.688 11.773 23.078 1 86.94 209 PRO A CA 1
ATOM 1585 C C . PRO A 1 209 ? -41.531 11.805 24.359 1 86.94 209 PRO A C 1
ATOM 1587 O O . PRO A 1 209 ? -41.688 12.867 24.953 1 86.94 209 PRO A O 1
ATOM 1590 N N . SER A 1 210 ? -42 10.617 24.781 1 90.5 210 SER A N 1
ATOM 1591 C CA . SER A 1 210 ? -42.812 10.578 25.984 1 90.5 210 SER A CA 1
ATOM 1592 C C . SER A 1 210 ? -42 10.93 27.234 1 90.5 210 SER A C 1
ATOM 1594 O O . SER A 1 210 ? -42.531 11.586 28.141 1 90.5 210 SER A O 1
ATOM 1596 N N . TYR A 1 211 ? -40.812 10.445 27.234 1 94.06 211 TYR A N 1
ATOM 1597 C CA . TYR A 1 211 ? -39.906 10.719 28.359 1 94.06 211 TYR A CA 1
ATOM 1598 C C . TYR A 1 211 ? -39.688 12.219 28.516 1 94.06 211 TYR A C 1
ATOM 1600 O O . TYR A 1 211 ? -39.844 12.758 29.625 1 94.06 211 TYR A O 1
ATOM 1608 N N . PHE A 1 212 ? -39.469 12.945 27.531 1 91.44 212 PHE A N 1
ATOM 1609 C CA . PHE A 1 212 ? -39.094 14.359 27.625 1 91.44 212 PHE A CA 1
ATOM 1610 C C . PHE A 1 212 ? -40.344 15.219 27.797 1 91.44 212 PHE A C 1
ATOM 1612 O O . PHE A 1 212 ? -40.312 16.281 28.422 1 91.44 212 PHE A O 1
ATOM 1619 N N . ILE A 1 213 ? -41.469 14.766 27.297 1 89.5 213 ILE A N 1
ATOM 1620 C CA . ILE A 1 213 ? -42.719 15.438 27.578 1 89.5 213 ILE A CA 1
ATOM 1621 C C . ILE A 1 213 ? -43.031 15.328 29.078 1 89.5 213 ILE A C 1
ATOM 1623 O O . ILE A 1 213 ? -43.469 16.297 29.688 1 89.5 213 ILE A O 1
ATOM 1627 N N . ALA A 1 214 ? -42.781 14.117 29.531 1 94.06 214 ALA A N 1
ATOM 1628 C CA . ALA A 1 214 ? -43 13.906 30.969 1 94.06 214 ALA A CA 1
ATOM 1629 C C . ALA A 1 214 ? -42.125 14.82 31.812 1 94.06 214 ALA A C 1
ATOM 1631 O O . ALA A 1 214 ? -42.562 15.391 32.812 1 94.06 214 ALA A O 1
ATOM 1632 N N . VAL A 1 215 ? -40.875 14.93 31.484 1 93.94 215 VAL A N 1
ATOM 1633 C CA . VAL A 1 215 ? -39.938 15.789 32.219 1 93.94 215 VAL A CA 1
ATOM 1634 C C . VAL A 1 215 ? -40.375 17.234 32.125 1 93.94 215 VAL A C 1
ATOM 1636 O O . VAL A 1 215 ? -40.312 17.984 33.094 1 93.94 215 VAL A O 1
ATOM 1639 N N . PHE A 1 216 ? -40.844 17.688 30.969 1 90.69 216 PHE A N 1
ATOM 1640 C CA . PHE A 1 216 ? -41.344 19.031 30.75 1 90.69 216 PHE A CA 1
ATOM 1641 C C . PHE A 1 216 ? -42.531 19.328 31.656 1 90.69 216 PHE A C 1
ATOM 1643 O O . PHE A 1 216 ? -42.562 20.344 32.344 1 90.69 216 PHE A O 1
ATOM 1650 N N . VAL A 1 217 ? -43.438 18.406 31.719 1 92.56 217 VAL A N 1
ATOM 1651 C CA . VAL A 1 217 ? -44.656 18.578 32.531 1 92.56 217 VAL A CA 1
ATOM 1652 C C . VAL A 1 217 ? -44.312 18.562 34 1 92.56 217 VAL A C 1
ATOM 1654 O O . VAL A 1 217 ? -44.781 19.391 34.781 1 92.56 217 VAL A O 1
ATOM 1657 N N . LEU A 1 218 ? -43.469 17.641 34.344 1 94 218 LEU A N 1
ATOM 1658 C CA . LEU A 1 218 ? -43.062 17.531 35.719 1 94 218 LEU A CA 1
ATOM 1659 C C . LEU A 1 218 ? -42.375 18.797 36.219 1 94 218 LEU A C 1
ATOM 1661 O O . LEU A 1 218 ? -42.594 19.234 37.344 1 94 218 LEU A O 1
ATOM 1665 N N . THR A 1 219 ? -41.531 19.359 35.406 1 92.06 219 THR A N 1
ATOM 1666 C CA . THR A 1 219 ? -40.812 20.578 35.75 1 92.06 219 THR A CA 1
ATOM 1667 C C . THR A 1 219 ? -41.812 21.734 35.938 1 92.06 219 THR A C 1
ATOM 1669 O O . THR A 1 219 ? -41.656 22.516 36.875 1 92.06 219 THR A O 1
ATOM 1672 N N . HIS A 1 220 ? -42.781 21.859 35.094 1 90.69 220 HIS A N 1
ATOM 1673 C CA . HIS A 1 220 ? -43.75 22.938 35.219 1 90.69 220 HIS A CA 1
ATOM 1674 C C . HIS A 1 220 ? -44.656 22.734 36.406 1 90.69 220 HIS A C 1
ATOM 1676 O O . HIS A 1 220 ? -45.094 23.703 37.031 1 90.69 220 HIS A O 1
ATOM 1682 N N . ILE A 1 221 ? -44.938 21.531 36.75 1 92.62 221 ILE A N 1
ATOM 1683 C CA . ILE A 1 221 ? -45.719 21.234 37.938 1 92.62 221 ILE A CA 1
ATOM 1684 C C . ILE A 1 221 ? -44.938 21.688 39.188 1 92.62 221 ILE A C 1
ATOM 1686 O O . ILE A 1 221 ? -45.5 22.281 40.094 1 92.62 221 ILE A O 1
ATOM 1690 N N . LEU A 1 222 ? -43.688 21.422 39.188 1 91.81 222 LEU A N 1
ATOM 1691 C CA . LEU A 1 222 ? -42.844 21.812 40.281 1 91.81 222 LEU A CA 1
ATOM 1692 C C . LEU A 1 222 ? -42.75 23.344 40.406 1 91.81 222 LEU A C 1
ATOM 1694 O O . LEU A 1 222 ? -42.75 23.875 41.531 1 91.81 222 LEU A O 1
ATOM 1698 N N . ILE A 1 223 ? -42.719 24 39.344 1 88.44 223 ILE A N 1
ATOM 1699 C CA . ILE A 1 223 ? -42.656 25.453 39.312 1 88.44 223 ILE A CA 1
ATOM 1700 C C . ILE A 1 223 ? -43.969 26.031 39.875 1 88.44 223 ILE A C 1
ATOM 1702 O O . ILE A 1 223 ? -43.938 27.031 40.594 1 88.44 223 ILE A O 1
ATOM 1706 N N . ILE A 1 224 ? -45.062 25.328 39.625 1 89.25 224 ILE A N 1
ATOM 1707 C CA . ILE A 1 224 ? -46.375 25.781 40.094 1 89.25 224 ILE A CA 1
ATOM 1708 C C . ILE A 1 224 ? -46.531 25.469 41.562 1 89.25 224 ILE A C 1
ATOM 1710 O O . ILE A 1 224 ? -47.094 26.281 42.312 1 89.25 224 ILE A O 1
ATOM 1714 N N . LEU A 1 225 ? -46 24.406 42 1 90.75 225 LEU A N 1
ATOM 1715 C CA . LEU A 1 225 ? -46.219 23.922 43.375 1 90.75 225 LEU A CA 1
ATOM 1716 C C . LEU A 1 225 ? -45.281 24.578 44.344 1 90.75 225 LEU A C 1
ATOM 1718 O O . LEU A 1 225 ? -45.562 24.672 45.531 1 90.75 225 LEU A O 1
ATOM 1722 N N . ILE A 1 226 ? -44.094 24.875 43.844 1 88.5 226 ILE A N 1
ATOM 1723 C CA . ILE A 1 226 ? -43.062 25.406 44.75 1 88.5 226 ILE A CA 1
ATOM 1724 C C . ILE A 1 226 ? -42.969 26.922 44.594 1 88.5 226 ILE A C 1
ATOM 1726 O O . ILE A 1 226 ? -42.406 27.406 43.594 1 88.5 226 ILE A O 1
ATOM 1730 N N . PRO A 1 227 ? -43.469 27.688 45.5 1 81.38 227 PRO A N 1
ATOM 1731 C CA . PRO A 1 227 ? -43.531 29.141 45.375 1 81.38 227 PRO A CA 1
ATOM 1732 C C . PRO A 1 227 ? -42.156 29.766 45.25 1 81.38 227 PRO A C 1
ATOM 1734 O O . PRO A 1 227 ? -41.969 30.781 44.562 1 81.38 227 PRO A O 1
ATOM 1737 N N . SER A 1 228 ? -41.156 29.156 45.875 1 81.94 228 SER A N 1
ATOM 1738 C CA . SER A 1 228 ? -39.812 29.734 45.844 1 81.94 228 SER A CA 1
ATOM 1739 C C . SER A 1 228 ? -39.156 29.516 44.469 1 81.94 228 SER A C 1
ATOM 1741 O O . SER A 1 228 ? -38.156 30.172 44.125 1 81.94 228 SER A O 1
ATOM 1743 N N . TRP A 1 229 ? -39.75 28.672 43.688 1 81.56 229 TRP A N 1
ATOM 1744 C CA . TRP A 1 229 ? -39.219 28.312 42.406 1 81.56 229 TRP A CA 1
ATOM 1745 C C . TRP A 1 229 ? -40.156 28.719 41.281 1 81.56 229 TRP A C 1
ATOM 1747 O O . TRP A 1 229 ? -40.531 27.891 40.438 1 81.56 229 TRP A O 1
ATOM 1757 N N . ASP A 1 230 ? -40.5 30.016 41.281 1 86.75 230 ASP A N 1
ATOM 1758 C CA . ASP A 1 230 ? -41.406 30.5 40.25 1 86.75 230 ASP A CA 1
ATOM 1759 C C . ASP A 1 230 ? -40.688 30.688 38.906 1 86.75 230 ASP A C 1
ATOM 1761 O O . ASP A 1 230 ? -39.469 30.547 38.844 1 86.75 230 ASP A O 1
ATOM 1765 N N . LEU A 1 231 ? -41.406 30.938 37.875 1 86.31 231 LEU A N 1
ATOM 1766 C CA . LEU A 1 231 ? -40.906 31 36.5 1 86.31 231 LEU A CA 1
ATOM 1767 C C . LEU A 1 231 ? -39.812 32.094 36.375 1 86.31 231 LEU A C 1
ATOM 1769 O O . LEU A 1 231 ? -38.75 31.844 35.875 1 86.31 231 LEU A O 1
ATOM 1773 N N . PRO A 1 232 ? -40.031 33.312 36.969 1 86 232 PRO A N 1
ATOM 1774 C CA . PRO A 1 232 ? -39 34.344 36.875 1 86 232 PRO A CA 1
ATOM 1775 C C . PRO A 1 232 ? -37.75 33.969 37.656 1 86 232 PRO A C 1
ATOM 1777 O O . PRO A 1 232 ? -36.625 34.219 37.219 1 86 232 PRO A O 1
ATOM 1780 N N . SER A 1 233 ? -38 33.344 38.812 1 87.94 233 SER A N 1
ATOM 1781 C CA . SER A 1 233 ? -36.875 32.938 39.625 1 87.94 233 SER A CA 1
ATOM 1782 C C . SER A 1 233 ? -36.094 31.797 38.938 1 87.94 233 SER A C 1
ATOM 1784 O O . SER A 1 233 ? -34.875 31.75 39 1 87.94 233 SER A O 1
ATOM 1786 N N . SER A 1 234 ? -36.781 30.938 38.344 1 88.69 234 SER A N 1
ATOM 1787 C CA . SER A 1 234 ? -36.125 29.828 37.625 1 88.69 234 SER A CA 1
ATOM 1788 C C . SER A 1 234 ? -35.312 30.312 36.438 1 88.69 234 SER A C 1
ATOM 1790 O O . SER A 1 234 ? -34.281 29.75 36.125 1 88.69 234 SER A O 1
ATOM 1792 N N . ARG A 1 235 ? -35.781 31.328 35.781 1 87.25 235 ARG A N 1
ATOM 1793 C CA . ARG A 1 235 ? -35.031 31.922 34.656 1 87.25 235 ARG A CA 1
ATOM 1794 C C . ARG A 1 235 ? -33.781 32.625 35.156 1 87.25 235 ARG A C 1
ATOM 1796 O O . ARG A 1 235 ? -32.719 32.5 34.562 1 87.25 235 ARG A O 1
ATOM 1803 N N . LYS A 1 236 ? -33.938 33.312 36.25 1 85.12 236 LYS A N 1
ATOM 1804 C CA . LYS A 1 236 ? -32.812 34.062 36.844 1 85.12 236 LYS A CA 1
ATOM 1805 C C . LYS A 1 236 ? -31.719 33.094 37.312 1 85.12 236 LYS A C 1
ATOM 1807 O O . LYS A 1 236 ? -30.531 33.375 37.125 1 85.12 236 LYS A O 1
ATOM 1812 N N . HIS A 1 237 ? -32.188 32 37.781 1 87 237 HIS A N 1
ATOM 1813 C CA . HIS A 1 237 ? -31.203 31.047 38.312 1 87 237 HIS A CA 1
ATOM 1814 C C . HIS A 1 237 ? -30.703 30.094 37.25 1 87 237 HIS A C 1
ATOM 1816 O O . HIS A 1 237 ? -29.859 29.25 37.5 1 87 237 HIS A O 1
ATOM 1822 N N . GLY A 1 238 ? -31.25 30.156 36.094 1 86.69 238 GLY A N 1
ATOM 1823 C CA . GLY A 1 238 ? -30.703 29.438 34.938 1 86.69 238 GLY A CA 1
ATOM 1824 C C . GLY A 1 238 ? -31.328 28.062 34.75 1 86.69 238 GLY A C 1
ATOM 1825 O O . GLY A 1 238 ? -30.781 27.219 34.031 1 86.69 238 GLY A O 1
ATOM 1826 N N . TYR A 1 239 ? -32.469 27.766 35.375 1 89.19 239 TYR A N 1
ATOM 1827 C CA . TYR A 1 239 ? -33.125 26.484 35.219 1 89.19 239 TYR A CA 1
ATOM 1828 C C . TYR A 1 239 ? -34.031 26.5 34 1 89.19 239 TYR A C 1
ATOM 1830 O O . TYR A 1 239 ? -34.375 25.438 33.469 1 89.19 239 TYR A O 1
ATOM 1838 N N . MET A 1 240 ? -34.438 27.766 33.656 1 86.69 240 MET A N 1
ATOM 1839 C CA . MET A 1 240 ? -35.25 27.969 32.438 1 86.69 240 MET A CA 1
ATOM 1840 C C . MET A 1 240 ? -34.562 28.984 31.516 1 86.69 240 MET A C 1
ATOM 1842 O O . MET A 1 240 ? -33.844 29.859 31.984 1 86.69 240 MET A O 1
ATOM 1846 N N . PHE A 1 241 ? -34.719 28.812 30.219 1 81.88 241 PHE A N 1
ATOM 1847 C CA . PHE A 1 241 ? -34.156 29.734 29.25 1 81.88 241 PHE A CA 1
ATOM 1848 C C . PHE A 1 241 ? -34.844 31.094 29.328 1 81.88 241 PHE A C 1
ATOM 1850 O O . PHE A 1 241 ? -36.031 31.172 29.734 1 81.88 241 PHE A O 1
ATOM 1857 N N . SER A 1 242 ? -34 32.188 29.219 1 70.75 242 SER A N 1
ATOM 1858 C CA . SER A 1 242 ? -34.562 33.531 29.297 1 70.75 242 SER A CA 1
ATOM 1859 C C . SER A 1 242 ? -35.469 33.781 28.094 1 70.75 242 SER A C 1
ATOM 1861 O O . SER A 1 242 ? -35.25 33.281 27 1 70.75 242 SER A O 1
ATOM 1863 N N . SER A 1 243 ? -36.625 33.969 28.438 1 53.09 243 SER A N 1
ATOM 1864 C CA . SER A 1 243 ? -37.469 34.438 27.359 1 53.09 243 SER A CA 1
ATOM 1865 C C . SER A 1 243 ? -36.906 35.75 26.75 1 53.09 243 SER A C 1
ATOM 1867 O O . SER A 1 243 ? -36.531 36.656 27.484 1 53.09 243 SER A O 1
ATOM 1869 N N . GLY A 1 244 ? -35.969 35.781 25.797 1 47.78 244 GLY A N 1
ATOM 1870 C CA . GLY A 1 244 ? -35.469 37 25.188 1 47.78 244 GLY A CA 1
ATOM 1871 C C . GLY A 1 244 ? -35.75 38.219 26.016 1 47.78 244 GLY A C 1
ATOM 1872 O O . GLY A 1 244 ? -35.562 39.344 25.562 1 47.78 244 GLY A O 1
ATOM 1873 N N . SER A 1 245 ? -36.594 38.125 26.969 1 37.56 245 SER A N 1
ATOM 1874 C CA . SER A 1 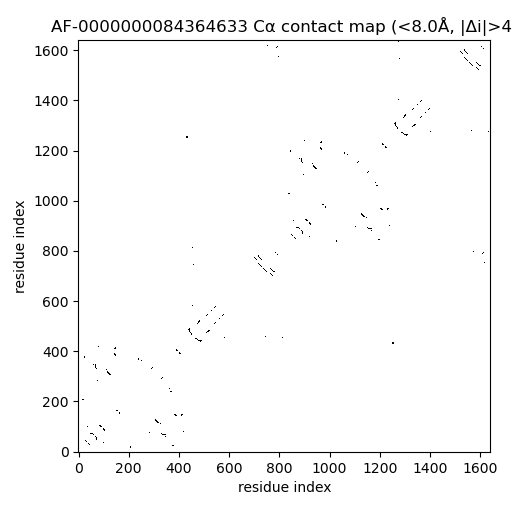245 ? -37.156 39.344 27.547 1 37.56 245 SER A CA 1
ATOM 1875 C C . SER A 1 245 ? -36.156 40.031 28.453 1 37.56 245 SER A C 1
ATOM 1877 O O . SER A 1 245 ? -35.969 39.625 29.609 1 37.56 245 SER A O 1
ATOM 1879 N N . ASN A 1 246 ? -34.906 40.062 28.453 1 34 246 ASN A N 1
ATOM 1880 C CA . ASN A 1 246 ? -34.594 41.219 29.297 1 34 246 ASN A CA 1
ATOM 1881 C C . ASN A 1 246 ? -35.688 42.281 29.234 1 34 246 ASN A C 1
ATOM 1883 O O . ASN A 1 246 ? -35.812 43 28.25 1 34 246 ASN A O 1
ATOM 1887 N N . GLY A 1 247 ? -36.812 42.156 29.938 1 36.19 247 GLY A N 1
ATOM 1888 C CA . GLY A 1 247 ? -38 42.969 30.109 1 36.19 247 GLY A CA 1
ATOM 1889 C C . GLY A 1 247 ? -38.781 43.156 28.828 1 36.19 247 GLY A C 1
ATOM 1890 O O . GLY A 1 247 ? -40 43.312 28.844 1 36.19 247 GLY A O 1
ATOM 1891 N N . GLU A 1 248 ? -38.281 44 27.766 1 36.59 248 GLU A N 1
ATOM 1892 C CA . GLU A 1 248 ? -39.094 44.438 26.656 1 36.59 248 GLU A CA 1
ATOM 1893 C C . GLU A 1 248 ? -39.594 43.281 25.828 1 36.59 248 GLU A C 1
ATOM 1895 O O . GLU A 1 248 ? -39.375 42.125 26.172 1 36.59 248 GLU A O 1
ATOM 1900 N N . SER A 1 249 ? -39.469 43.375 24.25 1 36.59 249 SER A N 1
ATOM 1901 C CA . SER A 1 249 ? -40.156 42.938 23.031 1 36.59 249 SER A CA 1
ATOM 1902 C C . SER A 1 249 ? -39.812 41.469 22.703 1 36.59 249 SER A C 1
ATOM 1904 O O . SER A 1 249 ? -40.125 41 21.609 1 36.59 249 SER A O 1
ATOM 1906 N N . SER A 1 250 ? -39.031 40.688 23.297 1 41.88 250 SER A N 1
ATOM 1907 C CA . SER A 1 250 ? -38.656 39.5 22.531 1 41.88 250 SER A CA 1
ATOM 1908 C C . SER A 1 250 ? -39.781 38.5 22.469 1 41.88 250 SER A C 1
ATOM 1910 O O . SER A 1 250 ? -39.625 37.438 21.844 1 41.88 250 SER A O 1
ATOM 1912 N N . THR A 1 251 ? -40.625 38.312 23.391 1 46.38 251 THR A N 1
ATOM 1913 C CA . THR A 1 251 ? -41.688 37.312 23.438 1 46.38 251 THR A CA 1
ATOM 1914 C C . THR A 1 251 ? -42.375 37.188 22.062 1 46.38 251 THR A C 1
ATOM 1916 O O . THR A 1 251 ? -42.938 36.125 21.75 1 46.38 251 THR A O 1
ATOM 1919 N N . ASN A 1 252 ? -42.406 38.312 21.391 1 52.62 252 ASN A N 1
ATOM 1920 C CA . ASN A 1 252 ? -43.156 38.188 20.156 1 52.62 252 ASN A CA 1
ATOM 1921 C C . ASN A 1 252 ? -42.25 38.125 18.938 1 52.62 252 ASN A C 1
ATOM 1923 O O . ASN A 1 252 ? -42.5 38.75 17.922 1 52.62 252 ASN A O 1
ATOM 1927 N N . GLU A 1 253 ? -41.031 37.438 19.188 1 63.94 253 GLU A N 1
ATOM 1928 C CA . GLU A 1 253 ? -40.188 37.469 17.984 1 63.94 253 GLU A CA 1
ATOM 1929 C C . GLU A 1 253 ? -40.719 36.531 16.922 1 63.94 253 GLU A C 1
ATOM 1931 O O . GLU A 1 253 ? -41.062 35.375 17.234 1 63.94 253 GLU A O 1
ATOM 1936 N N . ALA A 1 254 ? -40.906 37.031 15.781 1 76.31 254 ALA A N 1
ATOM 1937 C CA . ALA A 1 254 ? -41.375 36.281 14.625 1 76.31 254 ALA A CA 1
ATOM 1938 C C . ALA A 1 254 ? -40.344 35.281 14.148 1 76.31 254 ALA A C 1
ATOM 1940 O O . ALA A 1 254 ? -39.156 35.438 14.414 1 76.31 254 ALA A O 1
ATOM 1941 N N . TRP A 1 255 ? -40.688 34.125 13.633 1 79.94 255 TRP A N 1
ATOM 1942 C CA . TRP A 1 255 ? -39.812 33.062 13.156 1 79.94 255 TRP A CA 1
ATOM 1943 C C . TRP A 1 255 ? -38.781 33.562 12.156 1 79.94 255 TRP A C 1
ATOM 1945 O O . TRP A 1 255 ? -37.719 32.969 11.992 1 79.94 255 TRP A O 1
ATOM 1955 N N . TYR A 1 256 ? -38.969 34.75 11.5 1 86.38 256 TYR A N 1
ATOM 1956 C CA . TYR A 1 256 ? -38.094 35.25 10.445 1 86.38 256 TYR A CA 1
ATOM 1957 C C . TYR A 1 256 ? -37.125 36.312 11 1 86.38 256 TYR A C 1
ATOM 1959 O O . TYR A 1 256 ? -36.438 37 10.242 1 86.38 256 TYR A O 1
ATOM 1967 N N . GLU A 1 257 ? -37.156 36.469 12.297 1 86.69 257 GLU A N 1
ATOM 1968 C CA . GLU A 1 257 ? -36.344 37.531 12.93 1 86.69 257 GLU A CA 1
ATOM 1969 C C . GLU A 1 257 ? -34.844 37.281 12.695 1 86.69 257 GLU A C 1
ATOM 1971 O O . GLU A 1 257 ? -34.062 38.25 12.672 1 86.69 257 GLU A O 1
ATOM 1976 N N . PHE A 1 258 ? -34.469 36.031 12.5 1 92.12 258 PHE A N 1
ATOM 1977 C CA . PHE A 1 258 ? -33.031 35.781 12.328 1 92.12 258 PHE A CA 1
ATOM 1978 C C . PHE A 1 258 ? -32.531 36.375 11.031 1 92.12 258 PHE A C 1
ATOM 1980 O O . PHE A 1 258 ? -31.344 36.625 10.875 1 92.12 258 PHE A O 1
ATOM 1987 N N . TYR A 1 259 ? -33.438 36.75 10.086 1 94.56 259 TYR A N 1
ATOM 1988 C CA . TYR A 1 259 ? -33.031 37.375 8.836 1 94.56 259 TYR A CA 1
ATOM 1989 C C . TYR A 1 259 ? -32.531 38.781 9.086 1 94.56 259 TYR A C 1
ATOM 1991 O O . TYR A 1 259 ? -31.75 39.344 8.289 1 94.56 259 TYR A O 1
ATOM 1999 N N . LYS A 1 260 ? -32.938 39.375 10.219 1 93.38 260 LYS A N 1
ATOM 2000 C CA . LYS A 1 260 ? -32.5 40.719 10.562 1 93.38 260 LYS A CA 1
ATOM 2001 C C . LYS A 1 260 ? -31.016 40.719 10.953 1 93.38 260 LYS A C 1
ATOM 2003 O O . LYS A 1 260 ? -30.359 41.75 10.906 1 93.38 260 LYS A O 1
ATOM 2008 N N . LEU A 1 261 ? -30.594 39.594 11.305 1 95.31 261 LEU A N 1
ATOM 2009 C CA . LEU A 1 261 ? -29.203 39.469 11.719 1 95.31 261 LEU A CA 1
ATOM 2010 C C . LEU A 1 261 ? -28.266 39.594 10.516 1 95.31 261 LEU A C 1
ATOM 2012 O O . LEU A 1 261 ? -27.062 39.812 10.672 1 95.31 261 LEU A O 1
ATOM 2016 N N . TYR A 1 262 ? -28.859 39.344 9.305 1 96.69 262 TYR A N 1
ATOM 2017 C CA . TYR A 1 262 ? -28.078 39.5 8.078 1 96.69 262 TYR A CA 1
ATOM 2018 C C . TYR A 1 262 ? -27.922 40.969 7.691 1 96.69 262 TYR A C 1
ATOM 2020 O O . TYR A 1 262 ? -28.781 41.531 7.012 1 96.69 262 TYR A O 1
ATOM 2028 N N . ASN A 1 263 ? -26.922 41.594 8.164 1 96.25 263 ASN A N 1
ATOM 2029 C CA . ASN A 1 263 ? -26.562 42.938 7.758 1 96.25 263 ASN A CA 1
ATOM 2030 C C . ASN A 1 263 ? -25.297 42.938 6.902 1 96.25 263 ASN A C 1
ATOM 2032 O O . ASN A 1 263 ? -24.188 43.062 7.426 1 96.25 263 ASN A O 1
ATOM 2036 N N . PHE A 1 264 ? -25.422 43.031 5.645 1 95.75 264 PHE A N 1
ATOM 2037 C CA . PHE A 1 264 ? -24.328 42.844 4.695 1 95.75 264 PHE A CA 1
ATOM 2038 C C . PHE A 1 264 ? -23.406 44.062 4.684 1 95.75 264 PHE A C 1
ATOM 2040 O O . PHE A 1 264 ? -22.281 43.969 4.188 1 95.75 264 PHE A O 1
ATOM 2047 N N . LYS A 1 265 ? -23.859 45.156 5.301 1 95.44 265 LYS A N 1
ATOM 2048 C CA . LYS A 1 265 ? -23.062 46.375 5.316 1 95.44 265 LYS A CA 1
ATOM 2049 C C . LYS A 1 265 ? -21.922 46.281 6.328 1 95.44 265 LYS A C 1
ATOM 2051 O O . LYS A 1 265 ? -20.891 46.938 6.18 1 95.44 265 LYS A O 1
ATOM 2056 N N . ILE A 1 266 ? -22.109 45.438 7.363 1 96.31 266 ILE A N 1
ATOM 2057 C CA . ILE A 1 266 ? -21.125 45.406 8.43 1 96.31 266 ILE A CA 1
ATOM 2058 C C . ILE A 1 266 ? -20.375 44.062 8.391 1 96.31 266 ILE A C 1
ATOM 2060 O O . ILE A 1 266 ? -19.531 43.812 9.242 1 96.31 266 ILE A O 1
ATOM 2064 N N . VAL A 1 267 ? -20.609 43.25 7.41 1 97.38 267 VAL A N 1
ATOM 2065 C CA . VAL A 1 267 ? -19.984 41.938 7.289 1 97.38 267 VAL A CA 1
ATOM 2066 C C . VAL A 1 267 ? -18.516 42.125 6.887 1 97.38 267 VAL A C 1
ATOM 2068 O O . VAL A 1 267 ? -18.203 42.875 5.98 1 97.38 267 VAL A O 1
ATOM 2071 N N . GLU A 1 268 ? -17.672 41.469 7.559 1 97.06 268 GLU A N 1
ATOM 2072 C CA . GLU A 1 268 ? -16.25 41.406 7.207 1 97.06 268 GLU A CA 1
ATOM 2073 C C . GLU A 1 268 ? -15.945 40.281 6.25 1 97.06 268 GLU A C 1
ATOM 2075 O O . GLU A 1 268 ? -15.516 39.188 6.676 1 97.06 268 GLU A O 1
ATOM 2080 N N . TRP A 1 269 ? -15.898 40.531 5.027 1 96.19 269 TRP A N 1
ATOM 2081 C CA . TRP A 1 269 ? -15.828 39.531 3.967 1 96.19 269 TRP A CA 1
ATOM 2082 C C . TRP A 1 269 ? -14.469 38.844 3.971 1 96.19 269 TRP A C 1
ATOM 2084 O O . TRP A 1 269 ? -14.383 37.656 3.668 1 96.19 269 TRP A O 1
ATOM 2094 N N . TRP A 1 270 ? -13.453 39.5 4.359 1 94.44 270 TRP A N 1
ATOM 2095 C CA . TRP A 1 270 ? -12.125 38.875 4.371 1 94.44 270 TRP A CA 1
ATOM 2096 C C . TRP A 1 270 ? -12.016 37.844 5.473 1 94.44 270 TRP A C 1
ATOM 2098 O O . TRP A 1 270 ? -11.32 36.812 5.309 1 94.44 270 TRP A O 1
ATOM 2108 N N . ILE A 1 271 ? -12.656 38.125 6.586 1 96.25 271 ILE A N 1
ATOM 2109 C CA . ILE A 1 271 ? -12.648 37.156 7.684 1 96.25 271 ILE A CA 1
ATOM 2110 C C . ILE A 1 271 ? -13.414 35.906 7.273 1 96.25 271 ILE A C 1
ATOM 2112 O O . ILE A 1 271 ? -13.062 34.781 7.676 1 96.25 271 ILE A O 1
ATOM 2116 N N . ILE A 1 272 ? -14.406 36.062 6.426 1 96.94 272 ILE A N 1
ATOM 2117 C CA . ILE A 1 272 ? -15.164 34.906 5.922 1 96.94 272 ILE A CA 1
ATOM 2118 C C . ILE A 1 272 ? -14.273 34.031 5.035 1 96.94 272 ILE A C 1
ATOM 2120 O O . ILE A 1 272 ? -14.305 32.812 5.121 1 96.94 272 ILE A O 1
ATOM 2124 N N . VAL A 1 273 ? -13.453 34.625 4.23 1 95.25 273 VAL A N 1
ATOM 2125 C CA . VAL A 1 273 ? -12.562 33.906 3.342 1 95.25 273 VAL A CA 1
ATOM 2126 C C . VAL A 1 273 ? -11.555 33.094 4.164 1 95.25 273 VAL A C 1
ATOM 2128 O O . VAL A 1 273 ? -11.172 32 3.779 1 95.25 273 VAL A O 1
ATOM 2131 N N . LYS A 1 274 ? -11.188 33.625 5.293 1 92.06 274 LYS A N 1
ATOM 2132 C CA . LYS A 1 274 ? -10.242 32.938 6.164 1 92.06 274 LYS A CA 1
ATOM 2133 C C . LYS A 1 274 ? -10.859 31.688 6.766 1 92.06 274 LYS A C 1
ATOM 2135 O O . LYS A 1 274 ? -10.141 30.797 7.242 1 92.06 274 LYS A O 1
ATOM 2140 N N . GLN A 1 275 ? -12.203 31.547 6.719 1 94.38 275 GLN A N 1
ATOM 2141 C CA . GLN A 1 275 ? -12.883 30.406 7.297 1 94.38 275 GLN A CA 1
ATOM 2142 C C . GLN A 1 275 ? -13.102 29.312 6.254 1 94.38 275 GLN A C 1
ATOM 2144 O O . GLN A 1 275 ? -13.68 28.266 6.551 1 94.38 275 GLN A O 1
ATOM 2149 N N . VAL A 1 276 ? -12.586 29.469 5.09 1 92.69 276 VAL A N 1
ATOM 2150 C CA . VAL A 1 276 ? -12.836 28.547 3.984 1 92.69 276 VAL A CA 1
ATOM 2151 C C . VAL A 1 276 ? -12.297 27.156 4.328 1 92.69 276 VAL A C 1
ATOM 2153 O O . VAL A 1 276 ? -12.953 26.156 4.074 1 92.69 276 VAL A O 1
ATOM 2156 N N . PRO A 1 277 ? -11.094 27.031 4.977 1 85.88 277 PRO A N 1
ATOM 2157 C CA . PRO A 1 277 ? -10.633 25.688 5.344 1 85.88 277 PRO A CA 1
ATOM 2158 C C . PRO A 1 277 ? -11.602 24.969 6.277 1 85.88 277 PRO A C 1
ATOM 2160 O O . PRO A 1 277 ? -11.82 23.766 6.129 1 85.88 277 PRO A O 1
ATOM 2163 N N . SER A 1 278 ? -12.172 25.75 7.18 1 91 278 SER A N 1
ATOM 2164 C CA . SER A 1 278 ? -13.156 25.172 8.086 1 91 278 SER A CA 1
ATOM 2165 C C . SER A 1 278 ? -14.422 24.75 7.336 1 91 278 SER A C 1
ATOM 2167 O O . SER A 1 278 ? -15.016 23.719 7.641 1 91 278 SER A O 1
ATOM 2169 N N . MET A 1 279 ? -14.797 25.578 6.332 1 94.56 279 MET A N 1
ATOM 2170 C CA . MET A 1 279 ? -15.961 25.25 5.512 1 94.56 279 MET A CA 1
ATOM 2171 C C . MET A 1 279 ? -15.719 23.984 4.703 1 94.56 279 MET A C 1
ATOM 2173 O O . MET A 1 279 ? -16.625 23.156 4.562 1 94.56 279 MET A O 1
ATOM 2177 N N . LEU A 1 280 ? -14.57 23.828 4.262 1 89.81 280 LEU A N 1
ATOM 2178 C CA . LEU A 1 280 ? -14.234 22.656 3.467 1 89.81 280 LEU A CA 1
ATOM 2179 C C . LEU A 1 280 ? -14.18 21.406 4.34 1 89.81 280 LEU A C 1
ATOM 2181 O O . LEU A 1 280 ? -14.617 20.328 3.922 1 89.81 280 LEU A O 1
ATOM 2185 N N . ALA A 1 281 ? -13.617 21.625 5.492 1 85.56 281 ALA A N 1
ATOM 2186 C CA . ALA A 1 281 ? -13.578 20.5 6.426 1 85.56 281 ALA A CA 1
ATOM 2187 C C . ALA A 1 281 ? -14.984 20.031 6.789 1 85.56 281 ALA A C 1
ATOM 2189 O O . ALA A 1 281 ? -15.25 18.828 6.832 1 85.56 281 ALA A O 1
ATOM 2190 N N . LEU A 1 282 ? -15.773 20.984 7.062 1 91.12 282 LEU A N 1
ATOM 2191 C CA . LEU A 1 282 ? -17.188 20.719 7.355 1 91.12 282 LEU A CA 1
ATOM 2192 C C . LEU A 1 282 ? -17.844 19.984 6.191 1 91.12 282 LEU A C 1
ATOM 2194 O O . LEU A 1 282 ? -18.594 19.031 6.398 1 91.12 282 LEU A O 1
ATOM 2198 N N . THR A 1 283 ? -17.625 20.391 5.031 1 90.12 283 THR A N 1
ATOM 2199 C CA . THR A 1 283 ? -18.188 19.781 3.83 1 90.12 283 THR A CA 1
ATOM 2200 C C . THR A 1 283 ? -17.688 18.359 3.656 1 90.12 283 THR A C 1
ATOM 2202 O O . THR A 1 283 ? -18.453 17.469 3.285 1 90.12 283 THR A O 1
ATOM 2205 N N . PHE A 1 284 ? -16.469 18.172 3.93 1 80.81 284 PHE A N 1
ATOM 2206 C CA . PHE A 1 284 ? -15.891 16.844 3.83 1 80.81 284 PHE A CA 1
ATOM 2207 C C . PHE A 1 284 ? -16.578 15.875 4.781 1 80.81 284 PHE A C 1
ATOM 2209 O O . PHE A 1 284 ? -16.859 14.727 4.422 1 80.81 284 PHE A O 1
ATOM 2216 N N . PHE A 1 285 ? -16.875 16.328 5.883 1 79.25 285 PHE A N 1
ATOM 2217 C CA . PHE A 1 285 ? -17.578 15.516 6.867 1 79.25 285 PHE A CA 1
ATOM 2218 C C . PHE A 1 285 ? -19 15.211 6.398 1 79.25 285 PHE A C 1
ATOM 2220 O O . PHE A 1 285 ? -19.516 14.109 6.633 1 79.25 285 PHE A O 1
ATOM 2227 N N . GLY A 1 286 ? -19.547 16.172 5.773 1 82.06 286 GLY A N 1
ATOM 2228 C CA . GLY A 1 286 ? -20.891 15.984 5.242 1 82.06 286 GLY A CA 1
ATOM 2229 C C . GLY A 1 286 ? -20.953 14.938 4.141 1 82.06 286 GLY A C 1
ATOM 2230 O O . GLY A 1 286 ? -21.891 14.148 4.082 1 82.06 286 GLY A O 1
ATOM 2231 N N . ILE A 1 287 ? -19.953 14.875 3.352 1 80.69 287 ILE A N 1
ATOM 2232 C CA . ILE A 1 287 ? -19.891 13.984 2.197 1 80.69 287 ILE A CA 1
ATOM 2233 C C . ILE A 1 287 ? -19.797 12.531 2.67 1 80.69 287 ILE A C 1
ATOM 2235 O O . ILE A 1 287 ? -20.25 11.617 1.977 1 80.69 287 ILE A O 1
ATOM 2239 N N . LEU A 1 288 ? -19.359 12.328 3.803 1 73.56 288 LEU A N 1
ATOM 2240 C CA . LEU A 1 288 ? -19.141 10.969 4.293 1 73.56 288 LEU A CA 1
ATOM 2241 C C . LEU A 1 288 ? -20.438 10.344 4.77 1 73.56 288 LEU A C 1
ATOM 2243 O O . LEU A 1 288 ? -20.547 9.117 4.848 1 73.56 288 LEU A O 1
ATOM 2247 N N . HIS A 1 289 ? -21.453 11.102 4.973 1 75.75 289 HIS A N 1
ATOM 2248 C CA . HIS A 1 289 ? -22.688 10.586 5.551 1 75.75 289 HIS A CA 1
ATOM 2249 C C . HIS A 1 289 ? -23.641 10.102 4.469 1 75.75 289 HIS A C 1
ATOM 2251 O O . HIS A 1 289 ? -24.312 9.086 4.641 1 75.75 289 HIS A O 1
ATOM 2257 N N . VAL A 1 290 ? -23.609 10.68 3.34 1 79.25 290 VAL A N 1
ATOM 2258 C CA . VAL A 1 290 ? -24.594 10.367 2.307 1 79.25 290 VAL A CA 1
ATOM 2259 C C . VAL A 1 290 ? -24.344 8.969 1.755 1 79.25 290 VAL A C 1
ATOM 2261 O O . VAL A 1 290 ? -25.25 8.141 1.701 1 79.25 290 VAL A O 1
ATOM 2264 N N . PRO A 1 291 ? -23.141 8.586 1.411 1 70.25 291 PRO A N 1
ATOM 2265 C CA . PRO A 1 291 ? -22.891 7.254 0.855 1 70.25 291 PRO A CA 1
ATOM 2266 C C . PRO A 1 291 ? -23.094 6.141 1.883 1 70.25 291 PRO A C 1
ATOM 2268 O O . PRO A 1 291 ? -23.156 4.965 1.519 1 70.25 291 PRO A O 1
ATOM 2271 N N . ILE A 1 292 ? -23.188 6.5 3.102 1 67.94 292 ILE A N 1
ATOM 2272 C CA . ILE A 1 292 ? -23.391 5.5 4.145 1 67.94 292 ILE A CA 1
ATOM 2273 C C . ILE A 1 292 ? -24.891 5.379 4.449 1 67.94 292 ILE A C 1
ATOM 2275 O O . ILE A 1 292 ? -25.438 4.273 4.488 1 67.94 292 ILE A O 1
ATOM 2279 N N . ASN A 1 293 ? -25.578 6.523 4.586 1 76.94 293 ASN A N 1
ATOM 2280 C CA . ASN A 1 293 ? -26.984 6.547 4.992 1 76.94 293 ASN A CA 1
ATOM 2281 C C . ASN A 1 293 ? -27.906 6.066 3.867 1 76.94 293 ASN A C 1
ATOM 2283 O O . ASN A 1 293 ? -28.875 5.363 4.117 1 76.94 293 ASN A O 1
ATOM 2287 N N . VAL A 1 294 ? -27.516 6.375 2.693 1 82.75 294 VAL A N 1
ATOM 2288 C CA . VAL A 1 294 ? -28.391 6.094 1.563 1 82.75 294 VAL A CA 1
ATOM 2289 C C . VAL A 1 294 ? -28.438 4.59 1.308 1 82.75 294 VAL A C 1
ATOM 2291 O O . VAL A 1 294 ? -29.516 3.996 1.271 1 82.75 294 VAL A O 1
ATOM 2294 N N . PRO A 1 295 ? -27.312 3.924 1.121 1 70.94 295 PRO A N 1
ATOM 2295 C CA . PRO A 1 295 ? -27.375 2.475 0.921 1 70.94 295 PRO A CA 1
ATOM 2296 C C . PRO A 1 295 ? -27.953 1.736 2.123 1 70.94 295 PRO A C 1
ATOM 2298 O O . PRO A 1 295 ? -28.656 0.739 1.958 1 70.94 295 PRO A O 1
ATOM 2301 N N . ALA A 1 296 ? -27.703 2.191 3.299 1 73.69 296 ALA A N 1
ATOM 2302 C CA . ALA A 1 296 ? -28.25 1.576 4.504 1 73.69 296 ALA A CA 1
ATOM 2303 C C . ALA A 1 296 ? -29.781 1.648 4.516 1 73.69 296 ALA A C 1
ATOM 2305 O O . ALA A 1 296 ? -30.453 0.673 4.855 1 73.69 296 ALA A O 1
ATOM 2306 N N . LEU A 1 297 ? -30.25 2.791 4.184 1 82.56 297 LEU A N 1
ATOM 2307 C CA . LEU A 1 297 ? -31.688 2.965 4.125 1 82.56 297 LEU A CA 1
ATOM 2308 C C . LEU A 1 297 ? -32.281 2.123 3.006 1 82.56 297 LEU A C 1
ATOM 2310 O O . LEU A 1 297 ? -33.375 1.579 3.152 1 82.56 297 LEU A O 1
ATOM 2314 N N . ALA A 1 298 ? -31.547 2.008 1.942 1 79.94 298 ALA A N 1
ATOM 2315 C CA . ALA A 1 298 ? -32 1.201 0.814 1 79.94 298 ALA A CA 1
ATOM 2316 C C . ALA A 1 298 ? -32.125 -0.266 1.209 1 79.94 298 ALA A C 1
ATOM 2318 O O . ALA A 1 298 ? -33.125 -0.916 0.867 1 79.94 298 ALA A O 1
ATOM 2319 N N . VAL A 1 299 ? -31.25 -0.73 1.898 1 66.31 299 VAL A N 1
ATOM 2320 C CA . VAL A 1 299 ? -31.266 -2.119 2.346 1 66.31 299 VAL A CA 1
ATOM 2321 C C . VAL A 1 299 ? -32.406 -2.336 3.34 1 66.31 299 VAL A C 1
ATOM 2323 O O . VAL A 1 299 ? -33.125 -3.324 3.248 1 66.31 299 VAL A O 1
ATOM 2326 N N . SER A 1 300 ? -32.562 -1.443 4.215 1 74.56 300 SER A N 1
ATOM 2327 C CA . SER A 1 300 ? -33.562 -1.56 5.254 1 74.56 300 SER A CA 1
ATOM 2328 C C . SER A 1 300 ? -34.969 -1.445 4.668 1 74.56 300 SER A C 1
ATOM 2330 O O . SER A 1 300 ? -35.938 -2.025 5.203 1 74.56 300 SER A O 1
ATOM 2332 N N . THR A 1 301 ? -35.062 -0.722 3.625 1 78.5 301 THR A N 1
ATOM 2333 C CA . THR A 1 301 ? -36.375 -0.521 3.008 1 78.5 301 THR A CA 1
ATOM 2334 C C . THR A 1 301 ? -36.531 -1.418 1.785 1 78.5 301 THR A C 1
ATOM 2336 O O . THR A 1 301 ? -37.531 -1.309 1.058 1 78.5 301 THR A O 1
ATOM 2339 N N . LYS A 1 302 ? -35.469 -2.281 1.509 1 66.5 302 LYS A N 1
ATOM 2340 C CA . LYS A 1 302 ? -35.469 -3.26 0.426 1 66.5 302 LYS A CA 1
ATOM 2341 C C . LYS A 1 302 ? -35.656 -2.578 -0.929 1 66.5 302 LYS A C 1
ATOM 2343 O O . LYS A 1 302 ? -36.438 -3.035 -1.765 1 66.5 302 LYS A O 1
ATOM 2348 N N . GLN A 1 303 ? -35.156 -1.37 -0.964 1 72.62 303 GLN A N 1
ATOM 2349 C CA . GLN A 1 303 ? -35.156 -0.663 -2.24 1 72.62 303 GLN A CA 1
ATOM 2350 C C . GLN A 1 303 ? -33.875 -0.95 -3.027 1 72.62 303 GLN A C 1
ATOM 2352 O O . GLN A 1 303 ? -32.781 -0.656 -2.562 1 72.62 303 GLN A O 1
ATOM 2357 N N . ASP A 1 304 ? -33.844 -1.691 -4.137 1 59.69 304 ASP A N 1
ATOM 2358 C CA . ASP A 1 304 ? -32.719 -2.254 -4.852 1 59.69 304 ASP A CA 1
ATOM 2359 C C . ASP A 1 304 ? -32.062 -1.204 -5.738 1 59.69 304 ASP A C 1
ATOM 2361 O O . ASP A 1 304 ? -30.844 -1.271 -5.992 1 59.69 304 ASP A O 1
ATOM 2365 N N . ASN A 1 305 ? -32.75 -0.201 -6.188 1 65.69 305 ASN A N 1
ATOM 2366 C CA . ASN A 1 305 ? -32.219 0.629 -7.25 1 65.69 305 ASN A CA 1
ATOM 2367 C C . ASN A 1 305 ? -31.984 2.064 -6.781 1 65.69 305 ASN A C 1
ATOM 2369 O O . ASN A 1 305 ? -32.688 2.979 -7.207 1 65.69 305 ASN A O 1
ATOM 2373 N N . VAL A 1 306 ? -31.141 2.156 -5.695 1 77.19 306 VAL A N 1
ATOM 2374 C CA . VAL A 1 306 ? -30.906 3.543 -5.312 1 77.19 306 VAL A CA 1
ATOM 2375 C C . VAL A 1 306 ? -29.547 3.996 -5.836 1 77.19 306 VAL A C 1
ATOM 2377 O O . VAL A 1 306 ? -28.547 3.311 -5.641 1 77.19 306 VAL A O 1
ATOM 2380 N N . ASP A 1 307 ? -29.531 5.055 -6.621 1 81.5 307 ASP A N 1
ATOM 2381 C CA . ASP A 1 307 ? -28.328 5.66 -7.18 1 81.5 307 ASP A CA 1
ATOM 2382 C C . ASP A 1 307 ? -27.734 6.695 -6.223 1 81.5 307 ASP A C 1
ATOM 2384 O O . ASP A 1 307 ? -28.344 7.742 -5.984 1 81.5 307 ASP A O 1
ATOM 2388 N N . VAL A 1 308 ? -26.641 6.457 -5.754 1 82.94 308 VAL A N 1
ATOM 2389 C CA . VAL A 1 308 ? -25.984 7.32 -4.773 1 82.94 308 VAL A CA 1
ATOM 2390 C C . VAL A 1 308 ? -25.688 8.68 -5.398 1 82.94 308 VAL A C 1
ATOM 2392 O O . VAL A 1 308 ? -25.766 9.711 -4.727 1 82.94 308 VAL A O 1
ATOM 2395 N N . ASP A 1 309 ? -25.375 8.75 -6.684 1 88.56 309 ASP A N 1
ATOM 2396 C CA . ASP A 1 309 ? -25.062 10.008 -7.348 1 88.56 309 ASP A CA 1
ATOM 2397 C C . ASP A 1 309 ? -26.297 10.906 -7.438 1 88.56 309 ASP A C 1
ATOM 2399 O O . ASP A 1 309 ? -26.203 12.125 -7.273 1 88.56 309 ASP A O 1
ATOM 2403 N N . ARG A 1 310 ? -27.359 10.281 -7.664 1 90.25 310 ARG A N 1
ATOM 2404 C CA . ARG A 1 310 ? -28.609 11.039 -7.695 1 90.25 310 ARG A CA 1
ATOM 2405 C C . ARG A 1 310 ? -28.938 11.609 -6.316 1 90.25 310 ARG A C 1
ATOM 2407 O O . ARG A 1 310 ? -29.422 12.727 -6.207 1 90.25 310 ARG A O 1
ATOM 2414 N N . GLU A 1 311 ? -28.672 10.812 -5.359 1 92 311 GLU A N 1
ATOM 2415 C CA . GLU A 1 311 ? -28.922 11.281 -3.996 1 92 311 GLU A CA 1
ATOM 2416 C C . GLU A 1 311 ? -27.969 12.414 -3.629 1 92 311 GLU A C 1
ATOM 2418 O O . GLU A 1 311 ? -28.328 13.328 -2.891 1 92 311 GLU A O 1
ATOM 2423 N N . LEU A 1 312 ? -26.781 12.367 -4.145 1 92 312 LEU A N 1
ATOM 2424 C CA . LEU A 1 312 ? -25.828 13.445 -3.9 1 92 312 LEU A CA 1
ATOM 2425 C C . LEU A 1 312 ? -26.312 14.75 -4.527 1 92 312 LEU A C 1
ATOM 2427 O O . LEU A 1 312 ? -26.156 15.82 -3.941 1 92 312 LEU A O 1
ATOM 2431 N N . ILE A 1 313 ? -26.906 14.648 -5.656 1 95.06 313 ILE A N 1
ATOM 2432 C CA . ILE A 1 313 ? -27.453 15.828 -6.324 1 95.06 313 ILE A CA 1
ATOM 2433 C C . ILE A 1 313 ? -28.594 16.406 -5.508 1 95.06 313 ILE A C 1
ATOM 2435 O O . ILE A 1 313 ? -28.688 17.625 -5.324 1 95.06 313 ILE A O 1
ATOM 2439 N N . ALA A 1 314 ? -29.422 15.516 -5.039 1 95.56 314 ALA A N 1
ATOM 2440 C CA . ALA A 1 314 ? -30.531 15.969 -4.203 1 95.56 314 ALA A CA 1
ATOM 2441 C C . ALA A 1 314 ? -30.031 16.688 -2.951 1 95.56 314 ALA A C 1
ATOM 2443 O O . ALA A 1 314 ? -30.547 17.734 -2.564 1 95.56 314 ALA A O 1
ATOM 2444 N N . HIS A 1 315 ? -29.031 16.109 -2.312 1 95.75 315 HIS A N 1
ATOM 2445 C CA . HIS A 1 315 ? -28.438 16.719 -1.137 1 95.75 315 HIS A CA 1
ATOM 2446 C C . HIS A 1 315 ? -27.734 18.031 -1.496 1 95.75 315 HIS A C 1
ATOM 2448 O O . HIS A 1 315 ? -27.719 18.969 -0.692 1 95.75 315 HIS A O 1
ATOM 2454 N N . GLY A 1 316 ? -27.141 18.078 -2.711 1 96.56 316 GLY A N 1
ATOM 2455 C CA . GLY A 1 316 ? -26.531 19.312 -3.178 1 96.56 316 GLY A CA 1
ATOM 2456 C C . GLY A 1 316 ? -27.531 20.438 -3.354 1 96.56 316 GLY A C 1
ATOM 2457 O O . GLY A 1 316 ? -27.312 21.562 -2.895 1 96.56 316 GLY A O 1
ATOM 2458 N N . VAL A 1 317 ? -28.656 20.109 -3.916 1 97.38 317 VAL A N 1
ATOM 2459 C CA . VAL A 1 317 ? -29.703 21.109 -4.145 1 97.38 317 VAL A CA 1
ATOM 2460 C C . VAL A 1 317 ? -30.281 21.578 -2.809 1 97.38 317 VAL A C 1
ATOM 2462 O O . VAL A 1 317 ? -30.5 22.766 -2.604 1 97.38 317 VAL A O 1
ATOM 2465 N N . SER A 1 318 ? -30.516 20.625 -1.967 1 97.56 318 SER A N 1
ATOM 2466 C CA . SER A 1 318 ? -31.094 20.953 -0.669 1 97.56 318 SER A CA 1
ATOM 2467 C C . SER A 1 318 ? -30.188 21.906 0.109 1 97.56 318 SER A C 1
ATOM 2469 O O . SER A 1 318 ? -30.656 22.875 0.707 1 97.56 318 SER A O 1
ATOM 2471 N N . ASN A 1 319 ? -28.891 21.688 0.12 1 97.88 319 ASN A N 1
ATOM 2472 C CA . ASN A 1 319 ? -27.953 22.5 0.873 1 97.88 319 ASN A CA 1
ATOM 2473 C C . ASN A 1 319 ? -27.734 23.859 0.199 1 97.88 319 ASN A C 1
ATOM 2475 O O . ASN A 1 319 ? -27.547 24.875 0.875 1 97.88 319 ASN A O 1
ATOM 2479 N N . LEU A 1 320 ? -27.719 23.859 -1.144 1 97.88 320 LEU A N 1
ATOM 2480 C CA . LEU A 1 320 ? -27.594 25.125 -1.864 1 97.88 320 LEU A CA 1
ATOM 2481 C C . LEU A 1 320 ? -28.781 26.031 -1.58 1 97.88 320 LEU A C 1
ATOM 2483 O O . LEU A 1 320 ? -28.594 27.219 -1.314 1 97.88 320 LEU A O 1
ATOM 2487 N N . LEU A 1 321 ? -29.938 25.469 -1.617 1 98 321 LEU A N 1
ATOM 2488 C CA . LEU A 1 321 ? -31.141 26.234 -1.366 1 98 321 LEU A CA 1
ATOM 2489 C C . LEU A 1 321 ? -31.203 26.688 0.086 1 98 321 LEU A C 1
ATOM 2491 O O . LEU A 1 321 ? -31.609 27.828 0.366 1 98 321 LEU A O 1
ATOM 2495 N N . SER A 1 322 ? -30.875 25.781 0.985 1 98.06 322 SER A N 1
ATOM 2496 C CA . SER A 1 322 ? -30.875 26.141 2.402 1 98.06 322 SER A CA 1
ATOM 2497 C C . SER A 1 322 ? -29.938 27.312 2.68 1 98.06 322 SER A C 1
ATOM 2499 O O . SER A 1 322 ? -30.312 28.25 3.383 1 98.06 322 SER A O 1
ATOM 2501 N N . GLY A 1 323 ? -28.703 27.25 2.127 1 97.69 323 GLY A N 1
ATOM 2502 C CA . GLY A 1 323 ? -27.766 28.344 2.275 1 97.69 323 GLY A CA 1
ATOM 2503 C C . GLY A 1 323 ? -28.234 29.625 1.614 1 97.69 323 GLY A C 1
ATOM 2504 O O . GLY A 1 323 ? -28.062 30.719 2.166 1 97.69 323 GLY A O 1
ATOM 2505 N N . ALA A 1 324 ? -28.875 29.547 0.491 1 97.44 324 ALA A N 1
ATOM 2506 C CA . ALA A 1 324 ? -29.344 30.703 -0.264 1 97.44 324 ALA A CA 1
ATOM 2507 C C . ALA A 1 324 ? -30.453 31.422 0.48 1 97.44 324 ALA A C 1
ATOM 2509 O O . ALA A 1 324 ? -30.594 32.656 0.374 1 97.44 324 ALA A O 1
ATOM 2510 N N . ILE A 1 325 ? -31.219 30.656 1.296 1 96.94 325 ILE A N 1
ATOM 2511 C CA . ILE A 1 325 ? -32.281 31.297 2.049 1 96.94 325 ILE A CA 1
ATOM 2512 C C . ILE A 1 325 ? -31.812 31.609 3.463 1 96.94 325 ILE A C 1
ATOM 2514 O O . ILE A 1 325 ? -32.625 31.891 4.348 1 96.94 325 ILE A O 1
ATOM 2518 N N . GLY A 1 326 ? -30.531 31.453 3.682 1 96.44 326 GLY A N 1
ATOM 2519 C CA . GLY A 1 326 ? -29.938 31.922 4.918 1 96.44 326 GLY A CA 1
ATOM 2520 C C . GLY A 1 326 ? -29.906 30.875 6.016 1 96.44 326 GLY A C 1
ATOM 2521 O O . GLY A 1 326 ? -29.859 31.219 7.199 1 96.44 326 GLY A O 1
ATOM 2522 N N . SER A 1 327 ? -30.031 29.656 5.695 1 96.69 327 SER A N 1
ATOM 2523 C CA . SER A 1 327 ? -30.031 28.594 6.695 1 96.69 327 SER A CA 1
ATOM 2524 C C . SER A 1 327 ? -28.766 27.734 6.582 1 96.69 327 SER A C 1
ATOM 2526 O O . SER A 1 327 ? -27.781 28.141 5.973 1 96.69 327 SER A O 1
ATOM 2528 N N . ILE A 1 328 ? -28.766 26.578 7.23 1 96.75 328 ILE A N 1
ATOM 2529 C CA . ILE A 1 328 ? -27.531 25.812 7.426 1 96.75 328 ILE A CA 1
ATOM 2530 C C . ILE A 1 328 ? -27.641 24.453 6.738 1 96.75 328 ILE A C 1
ATOM 2532 O O . ILE A 1 328 ? -28.625 24.188 6.035 1 96.75 328 ILE A O 1
ATOM 2536 N N . GLN A 1 329 ? -26.609 23.625 6.895 1 96.25 329 GLN A N 1
ATOM 2537 C CA . GLN A 1 329 ? -26.469 22.359 6.184 1 96.25 329 GLN A CA 1
ATOM 2538 C C . GLN A 1 329 ? -27.531 21.359 6.633 1 96.25 329 GLN A C 1
ATOM 2540 O O . GLN A 1 329 ? -27.953 21.375 7.789 1 96.25 329 GLN A O 1
ATOM 2545 N N . ASN A 1 330 ? -27.906 20.453 5.699 1 95.94 330 ASN A N 1
ATOM 2546 C CA . ASN A 1 330 ? -28.875 19.406 5.969 1 95.94 330 ASN A CA 1
ATOM 2547 C C . ASN A 1 330 ? -28.547 18.125 5.207 1 95.94 330 ASN A C 1
ATOM 2549 O O . ASN A 1 330 ? -27.656 18.109 4.355 1 95.94 330 ASN A O 1
ATOM 2553 N N . TYR A 1 331 ? -29.109 17.016 5.605 1 93.31 331 TYR A N 1
ATOM 2554 C CA . TYR A 1 331 ? -28.969 15.734 4.914 1 93.31 331 TYR A CA 1
ATOM 2555 C C . TYR A 1 331 ? -30.109 14.797 5.266 1 93.31 331 TYR A C 1
ATOM 2557 O O . TYR A 1 331 ? -31 15.148 6.051 1 93.31 331 TYR A O 1
ATOM 2565 N N . LEU A 1 332 ? -30.141 13.672 4.617 1 93.69 332 LEU A N 1
ATOM 2566 C CA . LEU A 1 332 ? -31.109 12.625 4.914 1 93.69 332 LEU A CA 1
ATOM 2567 C C . LEU A 1 332 ? -30.703 11.844 6.156 1 93.69 332 LEU A C 1
ATOM 2569 O O . LEU A 1 332 ? -29.625 11.266 6.203 1 93.69 332 LEU A O 1
ATOM 2573 N N . VAL A 1 333 ? -31.578 11.836 7.141 1 91.25 333 VAL A N 1
ATOM 2574 C CA . VAL A 1 333 ? -31.266 11.164 8.398 1 91.25 333 VAL A CA 1
ATOM 2575 C C . VAL A 1 333 ? -31.797 9.727 8.352 1 91.25 333 VAL A C 1
ATOM 2577 O O . VAL A 1 333 ? -33 9.5 8.297 1 91.25 333 VAL A O 1
ATOM 2580 N N . TYR A 1 334 ? -30.938 8.805 8.453 1 86 334 TYR A N 1
ATOM 2581 C CA . TYR A 1 334 ? -31.266 7.391 8.305 1 86 334 TYR A CA 1
ATOM 2582 C C . TYR A 1 334 ? -32.25 6.941 9.383 1 86 334 TYR A C 1
ATOM 2584 O O . TYR A 1 334 ? -33.312 6.414 9.078 1 86 334 TYR A O 1
ATOM 2592 N N . THR A 1 335 ? -31.953 7.172 10.672 1 83.56 335 THR A N 1
ATOM 2593 C CA . THR A 1 335 ? -32.719 6.66 11.797 1 83.56 335 THR A CA 1
ATOM 2594 C C . THR A 1 335 ? -34.125 7.246 11.789 1 83.56 335 THR A C 1
ATOM 2596 O O . THR A 1 335 ? -35.125 6.516 11.961 1 83.56 335 THR A O 1
ATOM 2599 N N . ASN A 1 336 ? -34.219 8.547 11.562 1 90.19 336 ASN A N 1
ATOM 2600 C CA . ASN A 1 336 ? -35.5 9.203 11.531 1 90.19 336 ASN A CA 1
ATOM 2601 C C . ASN A 1 336 ? -36.344 8.727 10.359 1 90.19 336 ASN A C 1
ATOM 2603 O O . ASN A 1 336 ? -37.562 8.555 10.484 1 90.19 336 ASN A O 1
ATOM 2607 N N . SER A 1 337 ? -35.625 8.453 9.242 1 92.38 337 SER A N 1
ATOM 2608 C CA . SER A 1 337 ? -36.344 7.977 8.055 1 92.38 337 SER A CA 1
ATOM 2609 C C . SER A 1 337 ? -36.906 6.578 8.273 1 92.38 337 SER A C 1
ATOM 2611 O O . SER A 1 337 ? -38.031 6.301 7.91 1 92.38 337 SER A O 1
ATOM 2613 N N . LEU A 1 338 ? -36.125 5.758 8.883 1 87.88 338 LEU A N 1
ATOM 2614 C CA . LEU A 1 338 ? -36.531 4.379 9.125 1 87.88 338 LEU A CA 1
ATOM 2615 C C . LEU A 1 338 ? -37.75 4.328 10.062 1 87.88 338 LEU A C 1
ATOM 2617 O O . LEU A 1 338 ? -38.688 3.58 9.812 1 87.88 338 LEU A O 1
ATOM 2621 N N . LEU A 1 339 ? -37.719 5.109 11.086 1 87.12 339 LEU A N 1
ATOM 2622 C CA . LEU A 1 339 ? -38.844 5.16 12.031 1 87.12 339 LEU A CA 1
ATOM 2623 C C . LEU A 1 339 ? -40.094 5.738 11.375 1 87.12 339 LEU A C 1
ATOM 2625 O O . LEU A 1 339 ? -41.188 5.266 11.625 1 87.12 339 LEU A O 1
ATOM 2629 N N . PHE A 1 340 ? -39.875 6.715 10.625 1 91.88 340 PHE A N 1
ATOM 2630 C CA . PHE A 1 340 ? -40.969 7.367 9.891 1 91.88 340 PHE A CA 1
ATOM 2631 C C . PHE A 1 340 ? -41.656 6.387 8.945 1 91.88 340 PHE A C 1
ATOM 2633 O O . PHE A 1 340 ? -42.875 6.309 8.906 1 91.88 340 PHE A O 1
ATOM 2640 N N . ILE A 1 341 ? -40.906 5.578 8.258 1 90.56 341 ILE A N 1
ATOM 2641 C CA . ILE A 1 341 ? -41.406 4.617 7.285 1 90.56 341 ILE A CA 1
ATOM 2642 C C . ILE A 1 341 ? -42.062 3.447 8.016 1 90.56 341 ILE A C 1
ATOM 2644 O O . ILE A 1 341 ? -43.125 2.994 7.621 1 90.56 341 ILE A O 1
ATOM 2648 N N . ARG A 1 342 ? -41.469 2.998 9.086 1 86.5 342 ARG A N 1
ATOM 2649 C CA . ARG A 1 342 ? -42.031 1.89 9.859 1 86.5 342 ARG A CA 1
ATOM 2650 C C . ARG A 1 342 ? -43.344 2.281 10.523 1 86.5 342 ARG A C 1
ATOM 2652 O O . ARG A 1 342 ? -44.188 1.425 10.805 1 86.5 342 ARG A O 1
ATOM 2659 N N . ALA A 1 343 ? -43.469 3.566 10.742 1 88.38 343 ALA A N 1
ATOM 2660 C CA . ALA A 1 343 ? -44.656 4.07 11.375 1 88.38 343 ALA A CA 1
ATOM 2661 C C . ALA A 1 343 ? -45.812 4.191 10.359 1 88.38 343 ALA A C 1
ATOM 2663 O O . ALA A 1 343 ? -46.938 4.547 10.719 1 88.38 343 ALA A O 1
ATOM 2664 N N . GLY A 1 344 ? -45.438 3.973 9.086 1 87.25 344 GLY A N 1
ATOM 2665 C CA . GLY A 1 344 ? -46.531 3.881 8.117 1 87.25 344 GLY A CA 1
ATOM 2666 C C . GLY A 1 344 ? -46.344 4.836 6.949 1 87.25 344 GLY A C 1
ATOM 2667 O O . GLY A 1 344 ? -47.219 4.883 6.055 1 87.25 344 GLY A O 1
ATOM 2668 N N . ALA A 1 345 ? -45.312 5.594 6.93 1 90.44 345 ALA A N 1
ATOM 2669 C CA . ALA A 1 345 ? -45.094 6.516 5.82 1 90.44 345 ALA A CA 1
ATOM 2670 C C . ALA A 1 345 ? -44.594 5.766 4.586 1 90.44 345 ALA A C 1
ATOM 2672 O O . ALA A 1 345 ? -43.5 5.18 4.605 1 90.44 345 ALA A O 1
ATOM 2673 N N . ASP A 1 346 ? -45.312 5.652 3.562 1 85.56 346 ASP A N 1
ATOM 2674 C CA . ASP A 1 346 ? -44.906 4.887 2.387 1 85.56 346 ASP A CA 1
ATOM 2675 C C . ASP A 1 346 ? -44.969 5.742 1.124 1 85.56 346 ASP A C 1
ATOM 2677 O O . ASP A 1 346 ? -44.812 5.234 0.013 1 85.56 346 ASP A O 1
ATOM 2681 N N . SER A 1 347 ? -45.312 7.062 1.405 1 89 347 SER A N 1
ATOM 2682 C CA . SER A 1 347 ? -45.438 7.887 0.211 1 89 347 SER A CA 1
ATOM 2683 C C . SER A 1 347 ? -44.781 9.25 0.4 1 89 347 SER A C 1
ATOM 2685 O O . SER A 1 347 ? -44.5 9.648 1.528 1 89 347 SER A O 1
ATOM 2687 N N . ARG A 1 348 ? -44.688 9.969 -0.702 1 93.5 348 ARG A N 1
ATOM 2688 C CA . ARG A 1 348 ? -44.062 11.297 -0.725 1 93.5 348 ARG A CA 1
ATOM 2689 C C . ARG A 1 348 ? -44.969 12.312 -0.034 1 93.5 348 ARG A C 1
ATOM 2691 O O . ARG A 1 348 ? -44.5 13.305 0.515 1 93.5 348 ARG A O 1
ATOM 2698 N N . ILE A 1 349 ? -46.156 12.016 0.01 1 93.88 349 ILE A N 1
ATOM 2699 C CA . ILE A 1 349 ? -47.125 12.938 0.603 1 93.88 349 ILE A CA 1
ATOM 2700 C C . ILE A 1 349 ? -46.906 13.023 2.111 1 93.88 349 ILE A C 1
ATOM 2702 O O . ILE A 1 349 ? -47.094 14.086 2.713 1 93.88 349 ILE A O 1
ATOM 2706 N N . ALA A 1 350 ? -46.594 11.93 2.658 1 94.81 350 ALA A N 1
ATOM 2707 C CA . ALA A 1 350 ? -46.281 11.945 4.086 1 94.81 350 ALA A CA 1
ATOM 2708 C C . ALA A 1 350 ? -45.125 12.906 4.383 1 94.81 350 ALA A C 1
ATOM 2710 O O . ALA A 1 350 ? -45.156 13.609 5.395 1 94.81 350 ALA A O 1
ATOM 2711 N N . GLY A 1 351 ? -44.188 12.93 3.51 1 95.12 351 GLY A N 1
ATOM 2712 C CA . GLY A 1 351 ? -43.062 13.852 3.658 1 95.12 351 GLY A CA 1
ATOM 2713 C C . GLY A 1 351 ? -43.469 15.305 3.533 1 95.12 351 GLY A C 1
ATOM 2714 O O . GLY A 1 351 ? -43 16.156 4.285 1 95.12 351 GLY A O 1
ATOM 2715 N N . ILE A 1 352 ? -44.312 15.578 2.625 1 95.69 352 ILE A N 1
ATOM 2716 C CA . ILE A 1 352 ? -44.812 16.938 2.434 1 95.69 352 ILE A CA 1
ATOM 2717 C C . ILE A 1 352 ? -45.625 17.359 3.65 1 95.69 352 ILE A C 1
ATOM 2719 O O . ILE A 1 352 ? -45.531 18.5 4.105 1 95.69 352 ILE A O 1
ATOM 2723 N N . MET A 1 353 ? -46.375 16.453 4.172 1 96.12 353 MET A N 1
ATOM 2724 C CA . MET A 1 353 ? -47.125 16.734 5.379 1 96.12 353 MET A CA 1
ATOM 2725 C C . MET A 1 353 ? -46.219 17.047 6.551 1 96.12 353 MET A C 1
ATOM 2727 O O . MET A 1 353 ? -46.5 17.922 7.363 1 96.12 353 MET A O 1
ATOM 2731 N N . LEU A 1 354 ? -45.219 16.281 6.641 1 96.5 354 LEU A N 1
ATOM 2732 C CA . LEU A 1 354 ? -44.25 16.547 7.699 1 96.5 354 LEU A CA 1
ATOM 2733 C C . LEU A 1 354 ? -43.625 17.938 7.551 1 96.5 354 LEU A C 1
ATOM 2735 O O . LEU A 1 354 ? -43.438 18.641 8.547 1 96.5 354 LEU A O 1
ATOM 2739 N N . ALA A 1 355 ? -43.312 18.359 6.309 1 96.88 355 ALA A N 1
ATOM 2740 C CA . ALA A 1 355 ? -42.781 19.688 6.051 1 96.88 355 ALA A CA 1
ATOM 2741 C C . ALA A 1 355 ? -43.75 20.781 6.484 1 96.88 355 ALA A C 1
ATOM 2743 O O . ALA A 1 355 ? -43.344 21.781 7.078 1 96.88 355 ALA A O 1
ATOM 2744 N N . ILE A 1 356 ? -44.969 20.594 6.215 1 96.31 356 ILE A N 1
ATOM 2745 C CA . ILE A 1 356 ? -46 21.547 6.574 1 96.31 356 ILE A CA 1
ATOM 2746 C C . ILE A 1 356 ? -46.156 21.609 8.094 1 96.31 356 ILE A C 1
ATOM 2748 O O . ILE A 1 356 ? -46.25 22.688 8.672 1 96.31 356 ILE A O 1
ATOM 2752 N N . ALA A 1 357 ? -46.188 20.438 8.648 1 95.5 357 ALA A N 1
ATOM 2753 C CA . ALA A 1 357 ? -46.281 20.391 10.109 1 95.5 357 ALA A CA 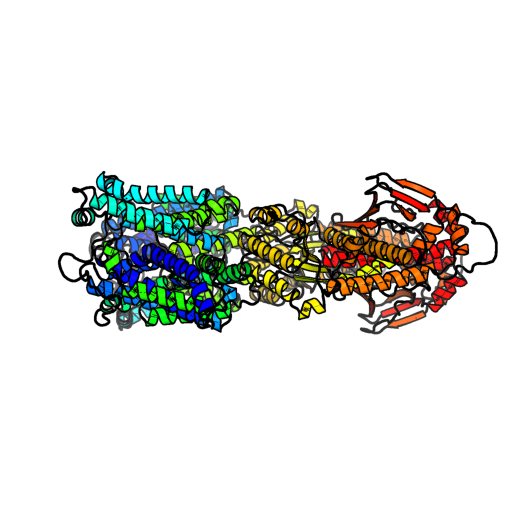1
ATOM 2754 C C . ALA A 1 357 ? -45.094 21.109 10.758 1 95.5 357 ALA A C 1
ATOM 2756 O O . ALA A 1 357 ? -45.281 21.828 11.75 1 95.5 357 ALA A O 1
ATOM 2757 N N . THR A 1 358 ? -43.875 20.859 10.273 1 95.5 358 THR A N 1
ATOM 2758 C CA . THR A 1 358 ? -42.688 21.531 10.797 1 95.5 358 THR A CA 1
ATOM 2759 C C . THR A 1 358 ? -42.781 23.031 10.586 1 95.5 358 THR A C 1
ATOM 2761 O O . THR A 1 358 ? -42.312 23.812 11.43 1 95.5 358 THR A O 1
ATOM 2764 N N . PHE A 1 359 ? -43.344 23.469 9.469 1 95.5 359 PHE A N 1
ATOM 2765 C CA . PHE A 1 359 ? -43.531 24.891 9.188 1 95.5 359 PHE A CA 1
ATOM 2766 C C . PHE A 1 359 ? -44.469 25.516 10.195 1 95.5 359 PHE A C 1
ATOM 2768 O O . PHE A 1 359 ? -44.25 26.656 10.625 1 95.5 359 PHE A O 1
ATOM 2775 N N . LEU A 1 360 ? -45.438 24.812 10.562 1 92.19 360 LEU A N 1
ATOM 2776 C CA . LEU A 1 360 ? -46.375 25.312 11.562 1 92.19 360 LEU A CA 1
ATOM 2777 C C . LEU A 1 360 ? -45.688 25.516 12.906 1 92.19 360 LEU A C 1
ATOM 2779 O O . LEU A 1 360 ? -45.969 26.484 13.609 1 92.19 360 LEU A O 1
ATOM 2783 N N . ILE A 1 361 ? -44.875 24.562 13.195 1 90.12 361 ILE A N 1
ATOM 2784 C CA . ILE A 1 361 ? -44.094 24.703 14.43 1 90.12 361 ILE A CA 1
ATOM 2785 C C . ILE A 1 361 ? -43.188 25.922 14.336 1 90.12 361 ILE A C 1
ATOM 2787 O O . ILE A 1 361 ? -42.969 26.641 15.312 1 90.12 361 ILE A O 1
ATOM 2791 N N . LEU A 1 362 ? -42.531 26.125 13.195 1 91.88 362 LEU A N 1
ATOM 2792 C CA . LEU A 1 362 ? -41.656 27.266 12.961 1 91.88 362 LEU A CA 1
ATOM 2793 C C . LEU A 1 362 ? -42.406 28.578 13.195 1 91.88 362 LEU A C 1
ATOM 2795 O O . LEU A 1 362 ? -41.875 29.5 13.805 1 91.88 362 LEU A O 1
ATOM 2799 N N . ILE A 1 363 ? -43.656 28.688 12.805 1 88.75 363 ILE A N 1
ATOM 2800 C CA . ILE A 1 363 ? -44.469 29.906 12.914 1 88.75 363 ILE A CA 1
ATOM 2801 C C . ILE A 1 363 ? -44.844 30.141 14.367 1 88.75 363 ILE A C 1
ATOM 2803 O O . ILE A 1 363 ? -44.906 31.297 14.82 1 88.75 363 ILE A O 1
ATOM 2807 N N . ILE A 1 364 ? -45.25 29.062 14.992 1 78.88 364 ILE A N 1
ATOM 2808 C CA . ILE A 1 364 ? -45.562 29.203 16.406 1 78.88 364 ILE A CA 1
ATOM 2809 C C . ILE A 1 364 ? -44.375 29.781 17.156 1 78.88 364 ILE A C 1
ATOM 2811 O O . ILE A 1 364 ? -44.562 30.594 18.078 1 78.88 364 ILE A O 1
ATOM 2815 N N . GLY A 1 365 ? -43.375 29.812 16.609 1 63.59 365 GLY A N 1
ATOM 2816 C CA . GLY A 1 365 ? -42.25 30.688 16.891 1 63.59 365 GLY A CA 1
ATOM 2817 C C . GLY A 1 365 ? -41.469 30.266 18.141 1 63.59 365 GLY A C 1
ATOM 2818 O O . GLY A 1 365 ? -41.844 29.297 18.812 1 63.59 365 GLY A O 1
ATOM 2819 N N . PRO A 1 366 ? -40.375 30.922 18.422 1 61.44 366 PRO A N 1
ATOM 2820 C CA . PRO A 1 366 ? -39.406 30.766 19.516 1 61.44 366 PRO A CA 1
ATOM 2821 C C . PRO A 1 366 ? -40 31.156 20.875 1 61.44 366 PRO A C 1
ATOM 2823 O O . PRO A 1 366 ? -39.375 30.922 21.922 1 61.44 366 PRO A O 1
ATOM 2826 N N . VAL A 1 367 ? -41.312 31.516 20.844 1 63.78 367 VAL A N 1
ATOM 2827 C CA . VAL A 1 367 ? -41.938 31.906 22.094 1 63.78 367 VAL A CA 1
ATOM 2828 C C . VAL A 1 367 ? -42 30.719 23.047 1 63.78 367 VAL A C 1
ATOM 2830 O O . VAL A 1 367 ? -41.938 30.875 24.266 1 63.78 367 VAL A O 1
ATOM 2833 N N . VAL A 1 368 ? -41.906 29.578 22.453 1 70.19 368 VAL A N 1
ATOM 2834 C CA . VAL A 1 368 ? -42.062 28.375 23.25 1 70.19 368 VAL A CA 1
ATOM 2835 C C . VAL A 1 368 ? -40.75 28.047 23.953 1 70.19 368 VAL A C 1
ATOM 2837 O O . VAL A 1 368 ? -40.719 27.359 24.969 1 70.19 368 VAL A O 1
ATOM 2840 N N . ILE A 1 369 ? -39.688 28.703 23.5 1 73.88 369 ILE A N 1
ATOM 2841 C CA . ILE A 1 369 ? -38.344 28.359 24.016 1 73.88 369 ILE A CA 1
ATOM 2842 C C . ILE A 1 369 ? -38.25 28.828 25.469 1 73.88 369 ILE A C 1
ATOM 2844 O O . ILE A 1 369 ? -37.562 28.188 26.281 1 73.88 369 ILE A O 1
ATOM 2848 N N . GLY A 1 370 ? -38.938 29.922 25.781 1 75.19 370 GLY A N 1
ATOM 2849 C CA . GLY A 1 370 ? -38.875 30.469 27.141 1 75.19 370 GLY A CA 1
ATOM 2850 C C . GLY A 1 370 ? -39.5 29.562 28.172 1 75.19 370 GLY A C 1
ATOM 2851 O O . GLY A 1 370 ? -39.281 29.719 29.375 1 75.19 370 GLY A O 1
ATOM 2852 N N . PHE A 1 371 ? -40.125 28.5 27.672 1 81.12 371 PHE A N 1
ATOM 2853 C CA . PHE A 1 371 ? -40.812 27.594 28.594 1 81.12 371 PHE A CA 1
ATOM 2854 C C . PHE A 1 371 ? -40.094 26.25 28.672 1 81.12 371 PHE A C 1
ATOM 2856 O O . PHE A 1 371 ? -40.5 25.375 29.438 1 81.12 371 PHE A O 1
ATOM 2863 N N . ILE A 1 372 ? -39.031 26.188 28 1 85.19 372 ILE A N 1
ATOM 2864 C CA . ILE A 1 372 ? -38.344 24.906 27.969 1 85.19 372 ILE A CA 1
ATOM 2865 C C . ILE A 1 372 ? -37.281 24.859 29.062 1 85.19 372 ILE A C 1
ATOM 2867 O O . ILE A 1 372 ? -36.406 25.719 29.125 1 85.19 372 ILE A O 1
ATOM 2871 N N . PRO A 1 373 ? -37.406 23.875 29.922 1 90.38 373 PRO A N 1
ATOM 2872 C CA . PRO A 1 373 ? -36.375 23.75 30.953 1 90.38 373 PRO A CA 1
ATOM 2873 C C . PRO A 1 373 ? -35 23.438 30.375 1 90.38 373 PRO A C 1
ATOM 2875 O O . PRO A 1 373 ? -34.875 22.656 29.422 1 90.38 373 PRO A O 1
ATOM 2878 N N . VAL A 1 374 ? -33.969 24.047 30.922 1 90.94 374 VAL A N 1
ATOM 2879 C CA . VAL A 1 374 ? -32.594 23.859 30.469 1 90.94 374 VAL A CA 1
ATOM 2880 C C . VAL A 1 374 ? -32.219 22.391 30.609 1 90.94 374 VAL A C 1
ATOM 2882 O O . VAL A 1 374 ? -31.453 21.875 29.781 1 90.94 374 VAL A O 1
ATOM 2885 N N . CYS A 1 375 ? -32.75 21.688 31.578 1 93.25 375 CYS A N 1
ATOM 2886 C CA . CYS A 1 375 ? -32.375 20.297 31.828 1 93.25 375 CYS A CA 1
ATOM 2887 C C . CYS A 1 375 ? -32.844 19.391 30.703 1 93.25 375 CYS A C 1
ATOM 2889 O O . CYS A 1 375 ? -32.25 18.359 30.422 1 93.25 375 CYS A O 1
ATOM 2891 N N . VAL A 1 376 ? -33.938 19.781 30.062 1 91.44 376 VAL A N 1
ATOM 2892 C CA . VAL A 1 376 ? -34.438 19 28.938 1 91.44 376 VAL A CA 1
ATOM 2893 C C . VAL A 1 376 ? -33.469 19.109 27.75 1 91.44 376 VAL A C 1
ATOM 2895 O O . VAL A 1 376 ? -33.094 18.094 27.172 1 91.44 376 VAL A O 1
ATOM 2898 N N . VAL A 1 377 ? -33.062 20.297 27.453 1 88.81 377 VAL A N 1
ATOM 2899 C CA . VAL A 1 377 ? -32.125 20.547 26.344 1 88.81 377 VAL A CA 1
ATOM 2900 C C . VAL A 1 377 ? -30.766 19.906 26.672 1 88.81 377 VAL A C 1
ATOM 2902 O O . VAL A 1 377 ? -30.172 19.234 25.828 1 88.81 377 VAL A O 1
ATOM 2905 N N . GLY A 1 378 ? -30.359 20.156 27.859 1 93.06 378 GLY A N 1
ATOM 2906 C CA . GLY A 1 378 ? -29.109 19.547 28.297 1 93.06 378 GLY A CA 1
ATOM 2907 C C . GLY A 1 378 ? -29.109 18.031 28.203 1 93.06 378 GLY A C 1
ATOM 2908 O O . GLY A 1 378 ? -28.141 17.438 27.719 1 93.06 378 GLY A O 1
ATOM 2909 N N . SER A 1 379 ? -30.172 17.453 28.641 1 95.19 379 SER A N 1
ATOM 2910 C CA . SER A 1 379 ? -30.266 15.992 28.625 1 95.19 379 SER A CA 1
ATOM 2911 C C . SER A 1 379 ? -30.25 15.453 27.188 1 95.19 379 SER A C 1
ATOM 2913 O O . SER A 1 379 ? -29.656 14.422 26.922 1 95.19 379 SER A O 1
ATOM 2915 N N . LEU A 1 380 ? -30.891 16.141 26.344 1 90.88 380 LEU A N 1
ATOM 2916 C CA . LEU A 1 380 ? -30.922 15.727 24.953 1 90.88 380 LEU A CA 1
ATOM 2917 C C . LEU A 1 380 ? -29.531 15.805 24.344 1 90.88 380 LEU A C 1
ATOM 2919 O O . LEU A 1 380 ? -29.109 14.914 23.594 1 90.88 380 LEU A O 1
ATOM 2923 N N . ILE A 1 381 ? -28.781 16.812 24.609 1 91.75 381 ILE A N 1
ATOM 2924 C CA . ILE A 1 381 ? -27.422 16.984 24.094 1 91.75 381 ILE A CA 1
ATOM 2925 C C . ILE A 1 381 ? -26.5 15.914 24.672 1 91.75 381 ILE A C 1
ATOM 2927 O O . ILE A 1 381 ? -25.719 15.305 23.938 1 91.75 381 ILE A O 1
ATOM 2931 N N . PHE A 1 382 ? -26.703 15.672 25.984 1 95.38 382 PHE A N 1
ATOM 2932 C CA . PHE A 1 382 ? -25.906 14.633 26.625 1 95.38 382 PHE A CA 1
ATOM 2933 C C . PHE A 1 382 ? -26.219 13.266 26.016 1 95.38 382 PHE A C 1
ATOM 2935 O O . PHE A 1 382 ? -25.312 12.438 25.859 1 95.38 382 PHE A O 1
ATOM 2942 N N . LEU A 1 383 ? -27.438 13.031 25.781 1 93.44 383 LEU A N 1
ATOM 2943 C CA . LEU A 1 383 ? -27.828 11.75 25.203 1 93.44 383 LEU A CA 1
ATOM 2944 C C . LEU A 1 383 ? -27.156 11.531 23.844 1 93.44 383 LEU A C 1
ATOM 2946 O O . LEU A 1 383 ? -26.609 10.461 23.594 1 93.44 383 LEU A O 1
ATOM 2950 N N . LEU A 1 384 ? -27.203 12.5 23.062 1 88.69 384 LEU A N 1
ATOM 2951 C CA . LEU A 1 384 ? -26.578 12.391 21.75 1 88.69 384 LEU A CA 1
ATOM 2952 C C . LEU A 1 384 ? -25.078 12.227 21.875 1 88.69 384 LEU A C 1
ATOM 2954 O O . LEU A 1 384 ? -24.469 11.438 21.141 1 88.69 384 LEU A O 1
ATOM 2958 N N . GLY A 1 385 ? -24.469 13.031 22.703 1 92.56 385 GLY A N 1
ATOM 2959 C CA . GLY A 1 385 ? -23.047 12.875 22.969 1 92.56 385 GLY A CA 1
ATOM 2960 C C . GLY A 1 385 ? -22.672 11.484 23.422 1 92.56 385 GLY A C 1
ATOM 2961 O O . GLY A 1 385 ? -21.688 10.914 22.953 1 92.56 385 GLY A O 1
ATOM 2962 N N . TYR A 1 386 ? -23.484 10.969 24.266 1 94.75 386 TYR A N 1
ATOM 2963 C CA . TYR A 1 386 ? -23.25 9.625 24.781 1 94.75 386 TYR A CA 1
ATOM 2964 C C . TYR A 1 386 ? -23.359 8.586 23.672 1 94.75 386 TYR A C 1
ATOM 2966 O O . TYR A 1 386 ? -22.5 7.715 23.547 1 94.75 386 TYR A O 1
ATOM 2974 N N . GLU A 1 387 ? -24.359 8.695 22.922 1 91.31 387 GLU A N 1
ATOM 2975 C CA . GLU A 1 387 ? -24.594 7.719 21.859 1 91.31 387 GLU A CA 1
ATOM 2976 C C . GLU A 1 387 ? -23.453 7.746 20.828 1 91.31 387 GLU A C 1
ATOM 2978 O O . GLU A 1 387 ? -22.984 6.691 20.391 1 91.31 387 GLU A O 1
ATOM 2983 N N . LEU A 1 388 ? -23.016 8.906 20.469 1 90.56 388 LEU A N 1
ATOM 2984 C CA . LEU A 1 388 ? -21.953 9.023 19.484 1 90.56 388 LEU A CA 1
ATOM 2985 C C . LEU A 1 388 ? -20.625 8.531 20.047 1 90.56 388 LEU A C 1
ATOM 2987 O O . LEU A 1 388 ? -19.859 7.859 19.344 1 90.56 388 LEU A O 1
ATOM 2991 N N . LEU A 1 389 ? -20.391 8.836 21.312 1 94.69 389 LEU A N 1
ATOM 2992 C CA . LEU A 1 389 ? -19.156 8.375 21.953 1 94.69 389 LEU A CA 1
ATOM 2993 C C . LEU A 1 389 ? -19.172 6.863 22.141 1 94.69 389 LEU A C 1
ATOM 2995 O O . LEU A 1 389 ? -18.141 6.207 21.984 1 94.69 389 LEU A O 1
ATOM 2999 N N . LYS A 1 390 ? -20.297 6.352 22.516 1 94.75 390 LYS A N 1
ATOM 3000 C CA . LYS A 1 390 ? -20.422 4.906 22.672 1 94.75 390 LYS A CA 1
ATOM 3001 C C . LYS A 1 390 ? -20.188 4.195 21.328 1 94.75 390 LYS A C 1
ATOM 3003 O O . LYS A 1 390 ? -19.453 3.203 21.281 1 94.75 390 LYS A O 1
ATOM 3008 N N . GLU A 1 391 ? -20.75 4.695 20.359 1 89.69 391 GLU A N 1
ATOM 3009 C CA . GLU A 1 391 ? -20.578 4.125 19.016 1 89.69 391 GLU A CA 1
ATOM 3010 C C . GLU A 1 391 ? -19.109 4.176 18.578 1 89.69 391 GLU A C 1
ATOM 3012 O O . GLU A 1 391 ? -18.609 3.223 17.984 1 89.69 391 GLU A O 1
ATOM 3017 N N . ALA A 1 392 ? -18.469 5.238 18.828 1 92.38 392 ALA A N 1
ATOM 3018 C CA . ALA A 1 392 ? -17.125 5.465 18.312 1 92.38 392 ALA A CA 1
ATOM 3019 C C . ALA A 1 392 ? -16.078 4.766 19.188 1 92.38 392 ALA A C 1
ATOM 3021 O O . ALA A 1 392 ? -15.133 4.172 18.672 1 92.38 392 ALA A O 1
ATOM 3022 N N . VAL A 1 393 ? -16.234 4.77 20.531 1 94.62 393 VAL A N 1
ATOM 3023 C CA . VAL A 1 393 ? -15.156 4.348 21.406 1 94.62 393 VAL A CA 1
ATOM 3024 C C . VAL A 1 393 ? -15.492 2.99 22.031 1 94.62 393 VAL A C 1
ATOM 3026 O O . VAL A 1 393 ? -14.656 2.086 22.047 1 94.62 393 VAL A O 1
ATOM 3029 N N . TRP A 1 394 ? -16.719 2.818 22.406 1 93.38 394 TRP A N 1
ATOM 3030 C CA . TRP A 1 394 ? -17.078 1.605 23.125 1 93.38 394 TRP A CA 1
ATOM 3031 C C . TRP A 1 394 ? -17.391 0.462 22.172 1 93.38 394 TRP A C 1
ATOM 3033 O O . TRP A 1 394 ? -16.859 -0.646 22.328 1 93.38 394 TRP A O 1
ATOM 3043 N N . ASP A 1 395 ? -18.172 0.652 21.25 1 89.25 395 ASP A N 1
ATOM 3044 C CA . ASP A 1 395 ? -18.625 -0.404 20.344 1 89.25 395 ASP A CA 1
ATOM 3045 C C . ASP A 1 395 ? -17.5 -0.885 19.438 1 89.25 395 ASP A C 1
ATOM 3047 O O . ASP A 1 395 ? -17.531 -2.016 18.953 1 89.25 395 ASP A O 1
ATOM 3051 N N . THR A 1 396 ? -16.516 -0.066 19.172 1 88.56 396 THR A N 1
ATOM 3052 C CA . THR A 1 396 ? -15.477 -0.401 18.203 1 88.56 396 THR A CA 1
ATOM 3053 C C . THR A 1 396 ? -14.32 -1.125 18.891 1 88.56 396 THR A C 1
ATOM 3055 O O . THR A 1 396 ? -13.453 -1.689 18.234 1 88.56 396 THR A O 1
ATOM 3058 N N . TRP A 1 397 ? -14.336 -1.212 20.172 1 88.88 397 TRP A N 1
ATOM 3059 C CA . TRP A 1 397 ? -13.219 -1.738 20.938 1 88.88 397 TRP A CA 1
ATOM 3060 C C . TRP A 1 397 ? -12.883 -3.164 20.516 1 88.88 397 TRP A C 1
ATOM 3062 O O . TRP A 1 397 ? -11.711 -3.518 20.375 1 88.88 397 TRP A O 1
ATOM 3072 N N . SER A 1 398 ? -13.852 -4.027 20.172 1 86 398 SER A N 1
ATOM 3073 C CA . SER A 1 398 ? -13.602 -5.426 19.828 1 86 398 SER A CA 1
ATOM 3074 C C . SER A 1 398 ? -13.664 -5.645 18.328 1 86 398 SER A C 1
ATOM 3076 O O . SER A 1 398 ? -13.359 -6.734 17.844 1 86 398 SER A O 1
ATOM 3078 N N . LYS A 1 399 ? -13.93 -4.637 17.578 1 85.75 399 LYS A N 1
ATOM 3079 C CA . LYS A 1 399 ? -14.18 -4.812 16.141 1 85.75 399 LYS A CA 1
ATOM 3080 C C . LYS A 1 399 ? -12.977 -4.371 15.32 1 85.75 399 LYS A C 1
ATOM 3082 O O . LYS A 1 399 ? -12.781 -4.848 14.195 1 85.75 399 LYS A O 1
ATOM 3087 N N . VAL A 1 400 ? -12.203 -3.465 15.891 1 87.19 400 VAL A N 1
ATOM 3088 C CA . VAL A 1 400 ? -11.117 -2.9 15.094 1 87.19 400 VAL A CA 1
ATOM 3089 C C . VAL A 1 400 ? -9.773 -3.346 15.664 1 87.19 400 VAL A C 1
ATOM 3091 O O . VAL A 1 400 ? -9.703 -3.873 16.781 1 87.19 400 VAL A O 1
ATOM 3094 N N . SER A 1 401 ? -8.734 -3.254 14.891 1 85.44 401 SER A N 1
ATOM 3095 C CA . SER A 1 401 ? -7.383 -3.564 15.352 1 85.44 401 SER A CA 1
ATOM 3096 C C . SER A 1 401 ? -6.91 -2.557 16.391 1 85.44 401 SER A C 1
ATOM 3098 O O . SER A 1 401 ? -7.5 -1.484 16.547 1 85.44 401 SER A O 1
ATOM 3100 N N . THR A 1 402 ? -5.938 -2.83 17.125 1 87.56 402 THR A N 1
ATOM 3101 C CA . THR A 1 402 ? -5.41 -1.978 18.188 1 87.56 402 THR A CA 1
ATOM 3102 C C . THR A 1 402 ? -4.953 -0.636 17.625 1 87.56 402 THR A C 1
ATOM 3104 O O . THR A 1 402 ? -5.184 0.411 18.234 1 87.56 402 THR A O 1
ATOM 3107 N N . VAL A 1 403 ? -4.316 -0.653 16.469 1 86.5 403 VAL A N 1
ATOM 3108 C CA . VAL A 1 403 ? -3.822 0.585 15.883 1 86.5 403 VAL A CA 1
ATOM 3109 C C . VAL A 1 403 ? -4.996 1.44 15.406 1 86.5 403 VAL A C 1
ATOM 3111 O O . VAL A 1 403 ? -4.98 2.664 15.555 1 86.5 403 VAL A O 1
ATOM 3114 N N . GLU A 1 404 ? -5.938 0.774 14.844 1 88.31 404 GLU A N 1
ATOM 3115 C CA . GLU A 1 404 ? -7.125 1.501 14.414 1 88.31 404 GLU A CA 1
ATOM 3116 C C . GLU A 1 404 ? -7.871 2.102 15.602 1 88.31 404 GLU A C 1
ATOM 3118 O O . GLU A 1 404 ? -8.375 3.225 15.523 1 88.31 404 GLU A O 1
ATOM 3123 N N . TYR A 1 405 ? -7.93 1.343 16.703 1 92.62 405 TYR A N 1
ATOM 3124 C CA . TYR A 1 405 ? -8.586 1.849 17.906 1 92.62 405 TYR A CA 1
ATOM 3125 C C . TYR A 1 405 ? -7.848 3.055 18.469 1 92.62 405 TYR A C 1
ATOM 3127 O O . TYR A 1 405 ? -8.469 4.043 18.875 1 92.62 405 TYR A O 1
ATOM 3135 N N . LEU A 1 406 ? -6.586 2.982 18.484 1 93.38 406 LEU A N 1
ATOM 3136 C CA . LEU A 1 406 ? -5.777 4.09 18.969 1 93.38 406 LEU A CA 1
ATOM 3137 C C . LEU A 1 406 ? -5.961 5.328 18.094 1 93.38 406 LEU A C 1
ATOM 3139 O O . LEU A 1 406 ? -5.973 6.453 18.594 1 93.38 406 LEU A O 1
ATOM 3143 N N . THR A 1 407 ? -6.023 5.07 16.812 1 91.94 407 THR A N 1
ATOM 3144 C CA . THR A 1 407 ? -6.27 6.18 15.891 1 91.94 407 THR A CA 1
ATOM 3145 C C . THR A 1 407 ? -7.598 6.855 16.203 1 91.94 407 THR A C 1
ATOM 3147 O O . THR A 1 407 ? -7.691 8.086 16.203 1 91.94 407 THR A O 1
ATOM 3150 N N . ILE A 1 408 ? -8.641 6.082 16.516 1 94 408 ILE A N 1
ATOM 3151 C CA . ILE A 1 408 ? -9.945 6.613 16.859 1 94 408 ILE A CA 1
ATOM 3152 C C . ILE A 1 408 ? -9.828 7.48 18.109 1 94 408 ILE A C 1
ATOM 3154 O O . ILE A 1 408 ? -10.289 8.625 18.125 1 94 408 ILE A O 1
ATOM 3158 N N . VAL A 1 409 ? -9.148 6.996 19.078 1 96.19 409 VAL A N 1
ATOM 3159 C CA . VAL A 1 409 ? -9.023 7.688 20.359 1 96.19 409 VAL A CA 1
ATOM 3160 C C . VAL A 1 409 ? -8.234 8.984 20.172 1 96.19 409 VAL A C 1
ATOM 3162 O O . VAL A 1 409 ? -8.602 10.023 20.719 1 96.19 409 VAL A O 1
ATOM 3165 N N . VAL A 1 410 ? -7.223 8.969 19.375 1 95 410 VAL A N 1
ATOM 3166 C CA . VAL A 1 410 ? -6.398 10.141 19.125 1 95 410 VAL A CA 1
ATOM 3167 C C . VAL A 1 410 ? -7.219 11.203 18.391 1 95 410 VAL A C 1
ATOM 3169 O O . VAL A 1 410 ? -7.113 12.398 18.703 1 95 410 VAL A O 1
ATOM 3172 N N . ILE A 1 411 ? -7.996 10.773 17.469 1 93.62 411 ILE A N 1
ATOM 3173 C CA . ILE A 1 411 ? -8.836 11.719 16.734 1 93.62 411 ILE A CA 1
ATOM 3174 C C . ILE A 1 411 ? -9.836 12.367 17.703 1 93.62 411 ILE A C 1
ATOM 3176 O O . ILE A 1 411 ? -9.992 13.586 17.703 1 93.62 411 ILE A O 1
ATOM 3180 N N . VAL A 1 412 ? -10.461 11.555 18.562 1 95.25 412 VAL A N 1
ATOM 3181 C CA . VAL A 1 412 ? -11.461 12.039 19.5 1 95.25 412 VAL A CA 1
ATOM 3182 C C . VAL A 1 412 ? -10.836 13.062 20.453 1 95.25 412 VAL A C 1
ATOM 3184 O O . VAL A 1 412 ? -11.383 14.148 20.656 1 95.25 412 VAL A O 1
ATOM 3187 N N . LEU A 1 413 ? -9.688 12.812 20.906 1 95.06 413 LEU A N 1
ATOM 3188 C CA . LEU A 1 413 ? -9.016 13.688 21.859 1 95.06 413 LEU A CA 1
ATOM 3189 C C . LEU A 1 413 ? -8.516 14.961 21.172 1 95.06 413 LEU A C 1
ATOM 3191 O O . LEU A 1 413 ? -8.641 16.047 21.734 1 95.06 413 LEU A O 1
ATOM 3195 N N . THR A 1 414 ? -7.965 14.812 19.984 1 92.38 414 THR A N 1
ATOM 3196 C CA . THR A 1 414 ? -7.445 15.977 19.281 1 92.38 414 THR A CA 1
ATOM 3197 C C . THR A 1 414 ? -8.586 16.906 18.875 1 92.38 414 THR A C 1
ATOM 3199 O O . THR A 1 414 ? -8.461 18.125 18.984 1 92.38 414 THR A O 1
ATOM 3202 N N . MET A 1 415 ? -9.672 16.359 18.391 1 89.75 415 MET A N 1
ATOM 3203 C CA . MET A 1 415 ? -10.828 17.156 18.016 1 89.75 415 MET A CA 1
ATOM 3204 C C . MET A 1 415 ? -11.445 17.844 19.234 1 89.75 415 MET A C 1
ATOM 3206 O O . MET A 1 415 ? -11.805 19.016 19.172 1 89.75 415 MET A O 1
ATOM 3210 N N . GLY A 1 416 ? -11.594 17.141 20.312 1 87.06 416 GLY A N 1
ATOM 3211 C CA . GLY A 1 416 ? -12.258 17.641 21.5 1 87.06 416 GLY A CA 1
ATOM 3212 C C . GLY A 1 416 ? -11.438 18.672 22.25 1 87.06 416 GLY A C 1
ATOM 3213 O O . GLY A 1 416 ? -11.977 19.672 22.734 1 87.06 416 GLY A O 1
ATOM 3214 N N . VAL A 1 417 ? -10.133 18.5 22.266 1 86.25 417 VAL A N 1
ATOM 3215 C CA . VAL A 1 417 ? -9.297 19.312 23.141 1 86.25 417 VAL A CA 1
ATOM 3216 C C . VAL A 1 417 ? -8.609 20.406 22.328 1 86.25 417 VAL A C 1
ATOM 3218 O O . VAL A 1 417 ? -8.375 21.5 22.828 1 86.25 417 VAL A O 1
ATOM 3221 N N . TYR A 1 418 ? -8.359 20.109 21.031 1 84.88 418 TYR A N 1
ATOM 3222 C CA . TYR A 1 418 ? -7.531 21.047 20.281 1 84.88 418 TYR A CA 1
ATOM 3223 C C . TYR A 1 418 ? -8.32 21.688 19.141 1 84.88 418 TYR A C 1
ATOM 3225 O O . TYR A 1 418 ? -8.859 22.781 19.297 1 84.88 418 TYR A O 1
ATOM 3233 N N . ASP A 1 419 ? -8.508 21 18.125 1 86.06 419 ASP A N 1
ATOM 3234 C CA . ASP A 1 419 ? -9.188 21.562 16.969 1 86.06 419 ASP A CA 1
ATOM 3235 C C . ASP A 1 419 ? -9.781 20.469 16.094 1 86.06 419 ASP A C 1
ATOM 3237 O O . ASP A 1 419 ? -9.156 19.422 15.875 1 86.06 419 ASP A O 1
ATOM 3241 N N . PHE A 1 420 ? -10.977 20.781 15.633 1 83.75 420 PHE A N 1
ATOM 3242 C CA . PHE A 1 420 ? -11.711 19.797 14.852 1 83.75 420 PHE A CA 1
ATOM 3243 C C . PHE A 1 420 ? -11.016 19.516 13.523 1 83.75 420 PHE A C 1
ATOM 3245 O O . PHE A 1 420 ? -10.891 18.359 13.109 1 83.75 420 PHE A O 1
ATOM 3252 N N . VAL A 1 421 ? -10.633 20.547 12.828 1 83.25 421 VAL A N 1
ATOM 3253 C CA . VAL A 1 421 ? -9.992 20.391 11.523 1 83.25 421 VAL A CA 1
ATOM 3254 C C . VAL A 1 421 ? -8.664 19.656 11.68 1 83.25 421 VAL A C 1
ATOM 3256 O O . VAL A 1 421 ? -8.367 18.734 10.914 1 83.25 421 VAL A O 1
ATOM 3259 N N . ILE A 1 422 ? -7.887 19.969 12.695 1 83.5 422 ILE A N 1
ATOM 3260 C CA . ILE A 1 422 ? -6.594 19.328 12.938 1 83.5 422 ILE A CA 1
ATOM 3261 C C . ILE A 1 422 ? -6.805 17.859 13.297 1 83.5 422 ILE A C 1
ATOM 3263 O O . ILE A 1 422 ? -6.004 17 12.914 1 83.5 422 ILE A O 1
ATOM 3267 N N . GLY A 1 423 ? -7.914 17.641 14.031 1 86.62 423 GLY A N 1
ATOM 3268 C CA . GLY A 1 423 ? -8.211 16.25 14.367 1 86.62 423 GLY A CA 1
ATOM 3269 C C . GLY A 1 423 ? -8.398 15.375 13.148 1 86.62 423 GLY A C 1
ATOM 3270 O O . GLY A 1 423 ? -7.895 14.25 13.109 1 86.62 423 GLY A O 1
ATOM 3271 N N . ILE A 1 424 ? -9.039 15.844 12.172 1 83.44 424 ILE A N 1
ATOM 3272 C CA . ILE A 1 424 ? -9.258 15.102 10.938 1 83.44 424 ILE A CA 1
ATOM 3273 C C . ILE A 1 424 ? -7.926 14.875 10.227 1 83.44 424 ILE A C 1
ATOM 3275 O O . ILE A 1 424 ? -7.637 13.766 9.773 1 83.44 424 ILE A O 1
ATOM 3279 N N . LEU A 1 425 ? -7.145 15.93 10.172 1 82.19 425 LEU A N 1
ATOM 3280 C CA . LEU A 1 425 ? -5.859 15.852 9.492 1 82.19 425 LEU A CA 1
ATOM 3281 C C . LEU A 1 425 ? -4.938 14.852 10.18 1 82.19 425 LEU A C 1
ATOM 3283 O O . LEU A 1 425 ? -4.25 14.07 9.516 1 82.19 425 LEU A O 1
ATOM 3287 N N . VAL A 1 426 ? -4.961 14.914 11.461 1 85.5 426 VAL A N 1
ATOM 3288 C CA . VAL A 1 426 ? -4.145 13.977 12.234 1 85.5 426 VAL A CA 1
ATOM 3289 C C . VAL A 1 426 ? -4.605 12.547 11.961 1 85.5 426 VAL A C 1
ATOM 3291 O O . VAL A 1 426 ? -3.781 11.641 11.805 1 85.5 426 VAL A O 1
ATOM 3294 N N . GLY A 1 427 ? -5.926 12.328 11.93 1 85.56 427 GLY A N 1
ATOM 3295 C CA . GLY A 1 427 ? -6.457 11.016 11.609 1 85.56 427 GLY A CA 1
ATOM 3296 C C . GLY A 1 427 ? -6.012 10.508 10.25 1 85.56 427 GLY A C 1
ATOM 3297 O O . GLY A 1 427 ? -5.602 9.352 10.117 1 85.56 427 GLY A O 1
ATOM 3298 N N . ILE A 1 428 ? -6.016 11.367 9.297 1 80.31 428 ILE A N 1
ATOM 3299 C CA . ILE A 1 428 ? -5.621 11 7.938 1 80.31 428 ILE A CA 1
ATOM 3300 C C . ILE A 1 428 ? -4.137 10.656 7.906 1 80.31 428 ILE A C 1
ATOM 3302 O O . ILE A 1 428 ? -3.738 9.656 7.301 1 80.31 428 ILE A O 1
ATOM 3306 N N . ILE A 1 429 ? -3.357 11.438 8.586 1 80.44 429 ILE A N 1
ATOM 3307 C CA . ILE A 1 429 ? -1.914 11.227 8.617 1 80.44 429 ILE A CA 1
ATOM 3308 C C . ILE A 1 429 ? -1.603 9.891 9.281 1 80.44 429 ILE A C 1
ATOM 3310 O O . ILE A 1 429 ? -0.827 9.086 8.75 1 80.44 429 ILE A O 1
ATOM 3314 N N . ILE A 1 430 ? -2.24 9.633 10.367 1 83.75 430 ILE A N 1
ATOM 3315 C CA . ILE A 1 430 ? -1.989 8.391 11.094 1 83.75 430 ILE A CA 1
ATOM 3316 C C . ILE A 1 430 ? -2.432 7.199 10.25 1 83.75 430 ILE A C 1
ATOM 3318 O O . ILE A 1 430 ? -1.716 6.199 10.156 1 83.75 430 ILE A O 1
ATOM 3322 N N . ALA A 1 431 ? -3.564 7.285 9.648 1 82 431 ALA A N 1
ATOM 3323 C CA . ALA A 1 431 ? -4.074 6.195 8.82 1 82 431 ALA A CA 1
ATOM 3324 C C . ALA A 1 431 ? -3.162 5.934 7.629 1 82 431 ALA A C 1
ATOM 3326 O O . ALA A 1 431 ? -2.922 4.781 7.262 1 82 431 ALA A O 1
ATOM 3327 N N . SER A 1 432 ? -2.699 6.949 7.02 1 79 432 SER A N 1
ATOM 3328 C CA . SER A 1 432 ? -1.806 6.812 5.875 1 79 432 SER A CA 1
ATOM 3329 C C . SER A 1 432 ? -0.483 6.172 6.281 1 79 432 SER A C 1
ATOM 3331 O O . SER A 1 432 ? 0.052 5.328 5.559 1 79 432 SER A O 1
ATOM 3333 N N . PHE A 1 433 ? 0.005 6.633 7.445 1 77.38 433 PHE A N 1
ATOM 3334 C CA . PHE A 1 433 ? 1.253 6.062 7.938 1 77.38 433 PHE A CA 1
ATOM 3335 C C . PHE A 1 433 ? 1.068 4.598 8.305 1 77.38 433 PHE A C 1
ATOM 3337 O O . PHE A 1 433 ? 1.967 3.779 8.094 1 77.38 433 PHE A O 1
ATOM 3344 N N . HIS A 1 434 ? -0.031 4.336 8.906 1 80.44 434 HIS A N 1
ATOM 3345 C CA . HIS A 1 434 ? -0.313 2.947 9.258 1 80.44 434 HIS A CA 1
ATOM 3346 C C . HIS A 1 434 ? -0.396 2.07 8.008 1 80.44 434 HIS A C 1
ATOM 3348 O O . HIS A 1 434 ? 0.109 0.946 8 1 80.44 434 HIS A O 1
ATOM 3354 N N . PHE A 1 435 ? -1.017 2.566 7.023 1 80.06 435 PHE A N 1
ATOM 3355 C CA . PHE A 1 435 ? -1.12 1.848 5.762 1 80.06 435 PHE A CA 1
ATOM 3356 C C . PHE A 1 435 ? 0.259 1.613 5.156 1 80.06 435 PHE A C 1
ATOM 3358 O O . PHE A 1 435 ? 0.559 0.512 4.691 1 80.06 435 PHE A O 1
ATOM 3365 N N . LEU A 1 436 ? 0.979 2.641 5.109 1 76.69 436 LEU A N 1
ATOM 3366 C CA . LEU A 1 436 ? 2.342 2.535 4.602 1 76.69 436 LEU A CA 1
ATOM 3367 C C . LEU A 1 436 ? 3.139 1.502 5.387 1 76.69 436 LEU A C 1
ATOM 3369 O O . LEU A 1 436 ? 3.836 0.671 4.801 1 76.69 436 LEU A O 1
ATOM 3373 N N . TYR A 1 437 ? 3.047 1.552 6.703 1 77.38 437 TYR A N 1
ATOM 3374 C CA . TYR A 1 437 ? 3.77 0.648 7.594 1 77.38 437 TYR A CA 1
ATOM 3375 C C . TYR A 1 437 ? 3.354 -0.799 7.355 1 77.38 437 TYR A C 1
ATOM 3377 O O . TYR A 1 437 ? 4.199 -1.696 7.32 1 77.38 437 TYR A O 1
ATOM 3385 N N . GLU A 1 438 ? 2.062 -1.053 7.207 1 78.62 438 GLU A N 1
ATOM 3386 C CA . GLU A 1 438 ? 1.559 -2.398 6.949 1 78.62 438 GLU A CA 1
ATOM 3387 C C . GLU A 1 438 ? 2.062 -2.934 5.613 1 78.62 438 GLU A C 1
ATOM 3389 O O . GLU A 1 438 ? 2.307 -4.133 5.469 1 78.62 438 GLU A O 1
ATOM 3394 N N . ASN A 1 439 ? 2.195 -2.117 4.66 1 80.25 439 ASN A N 1
ATOM 3395 C CA . ASN A 1 439 ? 2.66 -2.523 3.338 1 80.25 439 ASN A CA 1
ATOM 3396 C C . ASN A 1 439 ? 4.137 -2.908 3.357 1 80.25 439 ASN A C 1
ATOM 3398 O O . ASN A 1 439 ? 4.605 -3.635 2.479 1 80.25 439 ASN A O 1
ATOM 3402 N N . THR A 1 440 ? 4.859 -2.371 4.336 1 78.62 440 THR A N 1
ATOM 3403 C CA . THR A 1 440 ? 6.27 -2.736 4.434 1 78.62 440 THR A CA 1
ATOM 3404 C C . THR A 1 440 ? 6.422 -4.172 4.934 1 78.62 440 THR A C 1
ATOM 3406 O O . THR A 1 440 ? 7.48 -4.781 4.773 1 78.62 440 THR A O 1
ATOM 3409 N N . LYS A 1 441 ? 5.414 -4.738 5.562 1 79.25 441 LYS A N 1
ATOM 3410 C CA . LYS A 1 441 ? 5.484 -6.074 6.152 1 79.25 441 LYS A CA 1
ATOM 3411 C C . LYS A 1 441 ? 5.199 -7.152 5.109 1 79.25 441 LYS A C 1
ATOM 3413 O O . LYS A 1 441 ? 5.43 -8.336 5.355 1 79.25 441 LYS A O 1
ATOM 3418 N N . ILE A 1 442 ? 4.777 -6.727 4.027 1 81.31 442 ILE A N 1
ATOM 3419 C CA . ILE A 1 442 ? 4.5 -7.676 2.953 1 81.31 442 ILE A CA 1
ATOM 3420 C C . ILE A 1 442 ? 5.797 -8.359 2.518 1 81.31 442 ILE A C 1
ATOM 3422 O O . ILE A 1 442 ? 6.82 -7.695 2.336 1 81.31 442 ILE A O 1
ATOM 3426 N N . PRO A 1 443 ? 5.695 -9.688 2.523 1 87.38 443 PRO A N 1
ATOM 3427 C CA . PRO A 1 443 ? 6.875 -10.375 1.995 1 87.38 443 PRO A CA 1
ATOM 3428 C C . PRO A 1 443 ? 7.117 -10.078 0.517 1 87.38 443 PRO A C 1
ATOM 3430 O O . PRO A 1 443 ? 6.473 -10.672 -0.35 1 87.38 443 PRO A O 1
ATOM 3433 N N . ILE A 1 444 ? 8.016 -9.203 0.216 1 89.75 444 ILE A N 1
ATOM 3434 C CA . ILE A 1 444 ? 8.297 -8.758 -1.146 1 89.75 444 ILE A CA 1
ATOM 3435 C C . ILE A 1 444 ? 8.93 -9.898 -1.938 1 89.75 444 ILE A C 1
ATOM 3437 O O . ILE A 1 444 ? 8.719 -10.016 -3.148 1 89.75 444 ILE A O 1
ATOM 3441 N N . ILE A 1 445 ? 9.773 -10.641 -1.244 1 93.94 445 ILE A N 1
ATOM 3442 C CA . ILE A 1 445 ? 10.273 -11.898 -1.786 1 93.94 445 ILE A CA 1
ATOM 3443 C C . ILE A 1 445 ? 9.438 -13.055 -1.256 1 93.94 445 ILE A C 1
ATOM 3445 O O . ILE A 1 445 ? 9.594 -13.469 -0.104 1 93.94 445 ILE A O 1
ATOM 3449 N N . TYR A 1 446 ? 8.5 -13.508 -2.1 1 88.38 446 TYR A N 1
ATOM 3450 C CA . TYR A 1 446 ? 7.559 -14.477 -1.56 1 88.38 446 TYR A CA 1
ATOM 3451 C C . TYR A 1 446 ? 8.047 -15.898 -1.799 1 88.38 446 TYR A C 1
ATOM 3453 O O . TYR A 1 446 ? 7.562 -16.844 -1.164 1 88.38 446 TYR A O 1
ATOM 3461 N N . SER A 1 447 ? 9.078 -16.109 -2.74 1 90.44 447 SER A N 1
ATOM 3462 C CA . SER A 1 447 ? 9.672 -17.438 -2.959 1 90.44 447 SER A CA 1
ATOM 3463 C C . SER A 1 447 ? 11.078 -17.312 -3.535 1 90.44 447 SER A C 1
ATOM 3465 O O . SER A 1 447 ? 11.406 -16.328 -4.199 1 90.44 447 SER A O 1
ATOM 3467 N N . GLN A 1 448 ? 11.891 -18.25 -3.189 1 93.69 448 GLN A N 1
ATOM 3468 C CA . GLN A 1 448 ? 13.258 -18.359 -3.678 1 93.69 448 GLN A CA 1
ATOM 3469 C C . GLN A 1 448 ? 13.562 -19.766 -4.172 1 93.69 448 GLN A C 1
ATOM 3471 O O . GLN A 1 448 ? 13.133 -20.75 -3.564 1 93.69 448 GLN A O 1
ATOM 3476 N N . TYR A 1 449 ? 14.219 -19.812 -5.363 1 93.12 449 TYR A N 1
ATOM 3477 C CA . TYR A 1 449 ? 14.562 -21.125 -5.93 1 93.12 449 TYR A CA 1
ATOM 3478 C C . TYR A 1 449 ? 15.969 -21.109 -6.52 1 93.12 449 TYR A C 1
ATOM 3480 O O . TYR A 1 449 ? 16.438 -20.062 -6.996 1 93.12 449 TYR A O 1
ATOM 3488 N N . THR A 1 450 ? 16.594 -22.25 -6.488 1 93.56 450 THR A N 1
ATOM 3489 C CA . THR A 1 450 ? 17.812 -22.438 -7.262 1 93.56 450 THR A CA 1
ATOM 3490 C C . THR A 1 450 ? 17.5 -23.047 -8.633 1 93.56 450 THR A C 1
ATOM 3492 O O . THR A 1 450 ? 16.391 -23.531 -8.859 1 93.56 450 THR A O 1
ATOM 3495 N N . GLY A 1 451 ? 18.422 -22.969 -9.477 1 92 451 GLY A N 1
ATOM 3496 C CA . GLY A 1 451 ? 18.25 -23.562 -10.797 1 92 451 GLY A CA 1
ATOM 3497 C C . GLY A 1 451 ? 18.125 -25.078 -10.766 1 92 451 GLY A C 1
ATOM 3498 O O . GLY A 1 451 ? 17.781 -25.688 -11.773 1 92 451 GLY A O 1
ATOM 3499 N N . GLU A 1 452 ? 18.344 -25.656 -9.602 1 88.38 452 GLU A N 1
ATOM 3500 C CA . GLU A 1 452 ? 18.141 -27.094 -9.461 1 88.38 452 GLU A CA 1
ATOM 3501 C C . GLU A 1 452 ? 16.641 -27.422 -9.445 1 88.38 452 GLU A C 1
ATOM 3503 O O . GLU A 1 452 ? 16.234 -28.484 -9.922 1 88.38 452 GLU A O 1
ATOM 3508 N N . VAL A 1 453 ? 15.914 -26.438 -8.969 1 88.25 453 VAL A N 1
ATOM 3509 C CA . VAL A 1 453 ? 14.469 -26.641 -8.836 1 88.25 453 VAL A CA 1
ATOM 3510 C C . VAL A 1 453 ? 13.742 -25.906 -9.961 1 88.25 453 VAL A C 1
ATOM 3512 O O . VAL A 1 453 ? 12.906 -26.484 -10.648 1 88.25 453 VAL A O 1
ATOM 3515 N N . ALA A 1 454 ? 14.117 -24.672 -10.148 1 90.69 454 ALA A N 1
ATOM 3516 C CA . ALA A 1 454 ? 13.508 -23.859 -11.195 1 90.69 454 ALA A CA 1
ATOM 3517 C C . ALA A 1 454 ? 14.188 -24.109 -12.539 1 90.69 454 ALA A C 1
ATOM 3519 O O . ALA A 1 454 ? 15.266 -23.578 -12.805 1 90.69 454 ALA A O 1
ATOM 3520 N N . ARG A 1 455 ? 13.516 -24.828 -13.383 1 89.94 455 ARG A N 1
ATOM 3521 C CA . ARG A 1 455 ? 14.062 -25.156 -14.688 1 89.94 455 ARG A CA 1
ATOM 3522 C C . ARG A 1 455 ? 13.18 -24.625 -15.812 1 89.94 455 ARG A C 1
ATOM 3524 O O . ARG A 1 455 ? 11.992 -24.375 -15.602 1 89.94 455 ARG A O 1
ATOM 3531 N N . SER A 1 456 ? 13.812 -24.391 -16.938 1 91.38 456 SER A N 1
ATOM 3532 C CA . SER A 1 456 ? 13.047 -23.969 -18.109 1 91.38 456 SER A CA 1
ATOM 3533 C C . SER A 1 456 ? 12.227 -25.109 -18.688 1 91.38 456 SER A C 1
ATOM 3535 O O . SER A 1 456 ? 12.375 -26.266 -18.266 1 91.38 456 SER A O 1
ATOM 3537 N N . THR A 1 457 ? 11.336 -24.828 -19.547 1 89.44 457 THR A N 1
ATOM 3538 C CA . THR A 1 457 ? 10.492 -25.844 -20.172 1 89.44 457 THR A CA 1
ATOM 3539 C C . THR A 1 457 ? 11.109 -26.312 -21.484 1 89.44 457 THR A C 1
ATOM 3541 O O . THR A 1 457 ? 10.398 -26.812 -22.375 1 89.44 457 THR A O 1
ATOM 3544 N N . VAL A 1 458 ? 12.414 -26.219 -21.609 1 90.06 458 VAL A N 1
ATOM 3545 C CA . VAL A 1 458 ? 13.109 -26.703 -22.797 1 90.06 458 VAL A CA 1
ATOM 3546 C C . VAL A 1 458 ? 13.406 -28.188 -22.656 1 90.06 458 VAL A C 1
ATOM 3548 O O . VAL A 1 458 ? 13.898 -28.641 -21.609 1 90.06 458 VAL A O 1
ATOM 3551 N N . ILE A 1 459 ? 12.984 -28.969 -23.641 1 89.12 459 ILE A N 1
ATOM 3552 C CA . ILE A 1 459 ? 13.297 -30.391 -23.641 1 89.12 459 ILE A CA 1
ATOM 3553 C C . ILE A 1 459 ? 14.711 -30.625 -24.172 1 89.12 459 ILE A C 1
ATOM 3555 O O . ILE A 1 459 ? 15.023 -30.234 -25.297 1 89.12 459 ILE A O 1
ATOM 3559 N N . ARG A 1 460 ? 15.492 -31.203 -23.266 1 86.06 460 ARG A N 1
ATOM 3560 C CA . ARG A 1 460 ? 16.891 -31.438 -23.625 1 86.06 460 ARG A CA 1
ATOM 3561 C C . ARG A 1 460 ? 17.234 -32.938 -23.5 1 86.06 460 ARG A C 1
ATOM 3563 O O . ARG A 1 460 ? 16.469 -33.719 -22.938 1 86.06 460 ARG A O 1
ATOM 3570 N N . HIS A 1 461 ? 18.359 -33.188 -24.141 1 82 461 HIS A N 1
ATOM 3571 C CA . HIS A 1 461 ? 18.875 -34.562 -23.984 1 82 461 HIS A CA 1
ATOM 3572 C C . HIS A 1 461 ? 19.141 -34.906 -22.531 1 82 461 HIS A C 1
ATOM 3574 O O . HIS A 1 461 ? 19.547 -34.031 -21.75 1 82 461 HIS A O 1
ATOM 3580 N N . PRO A 1 462 ? 18.891 -36.062 -22.062 1 76.62 462 PRO A N 1
ATOM 3581 C CA . PRO A 1 462 ? 19.016 -36.469 -20.656 1 76.62 462 PRO A CA 1
ATOM 3582 C C . PRO A 1 462 ? 20.391 -36.156 -20.078 1 76.62 462 PRO A C 1
ATOM 3584 O O . PRO A 1 462 ? 20.5 -35.781 -18.906 1 76.62 462 PRO A O 1
ATOM 3587 N N . LEU A 1 463 ? 21.438 -36.25 -20.875 1 75.25 463 LEU A N 1
ATOM 3588 C CA . LEU A 1 463 ? 22.781 -35.969 -20.375 1 75.25 463 LEU A CA 1
ATOM 3589 C C . LEU A 1 463 ? 22.953 -34.5 -20.094 1 75.25 463 LEU A C 1
ATOM 3591 O O . LEU A 1 463 ? 23.578 -34.125 -19.094 1 75.25 463 LEU A O 1
ATOM 3595 N N . GLN A 1 464 ? 22.438 -33.75 -21 1 82.62 464 GLN A N 1
ATOM 3596 C CA . GLN A 1 464 ? 22.484 -32.312 -20.766 1 82.62 464 GLN A CA 1
ATOM 3597 C C . GLN A 1 464 ? 21.672 -31.922 -19.531 1 82.62 464 GLN A C 1
ATOM 3599 O O . GLN A 1 464 ? 22.078 -31.047 -18.781 1 82.62 464 GLN A O 1
ATOM 3604 N N . LYS A 1 465 ? 20.594 -32.562 -19.359 1 82.88 465 LYS A N 1
ATOM 3605 C CA . LYS A 1 465 ? 19.734 -32.312 -18.219 1 82.88 465 LYS A CA 1
ATOM 3606 C C . LYS A 1 465 ? 20.438 -32.625 -16.906 1 82.88 465 LYS A C 1
ATOM 3608 O O . LYS A 1 465 ? 20.297 -31.906 -15.914 1 82.88 465 LYS A O 1
ATOM 3613 N N . GLN A 1 466 ? 21.109 -33.688 -16.906 1 79.81 466 GLN A N 1
ATOM 3614 C CA . GLN A 1 466 ? 21.844 -34.062 -15.711 1 79.81 466 GLN A CA 1
ATOM 3615 C C . GLN A 1 466 ? 22.938 -33.062 -15.375 1 79.81 466 GLN A C 1
ATOM 3617 O O . GLN A 1 466 ? 23.141 -32.719 -14.211 1 79.81 466 GLN A O 1
ATOM 3622 N N . PHE A 1 467 ? 23.672 -32.594 -16.406 1 86.25 467 PHE A N 1
ATOM 3623 C CA . PHE A 1 467 ? 24.688 -31.578 -16.234 1 86.25 467 PHE A CA 1
ATOM 3624 C C . PHE A 1 467 ? 24.078 -30.297 -15.648 1 86.25 467 PHE A C 1
ATOM 3626 O O . PHE A 1 467 ? 24.594 -29.75 -14.68 1 86.25 467 PHE A O 1
ATOM 3633 N N . LEU A 1 468 ? 22.953 -29.922 -16.203 1 88.69 468 LEU A N 1
ATOM 3634 C CA . LEU A 1 468 ? 22.281 -28.672 -15.797 1 88.69 468 LEU A CA 1
ATOM 3635 C C . LEU A 1 468 ? 21.719 -28.797 -14.391 1 88.69 468 LEU A C 1
ATOM 3637 O O . LEU A 1 468 ? 21.656 -27.812 -13.656 1 88.69 468 LEU A O 1
ATOM 3641 N N . SER A 1 469 ? 21.234 -29.953 -14 1 85.38 469 SER A N 1
ATOM 3642 C CA . SER A 1 469 ? 20.672 -30.172 -12.672 1 85.38 469 SER A CA 1
ATOM 3643 C C . SER A 1 469 ? 21.734 -29.969 -11.586 1 85.38 469 SER A C 1
ATOM 3645 O O . SER A 1 469 ? 21.422 -29.484 -10.5 1 85.38 469 SER A O 1
ATOM 3647 N N . LYS A 1 470 ? 22.953 -30.281 -11.922 1 84.19 470 LYS A N 1
ATOM 3648 C CA . LYS A 1 470 ? 24.016 -30.188 -10.93 1 84.19 470 LYS A CA 1
ATOM 3649 C C . LYS A 1 470 ? 24.609 -28.781 -10.875 1 84.19 470 LYS A C 1
ATOM 3651 O O . LYS A 1 470 ? 24.953 -28.281 -9.805 1 84.19 470 LYS A O 1
ATOM 3656 N N . ILE A 1 471 ? 24.672 -28.188 -12.031 1 90.5 471 ILE A N 1
ATOM 3657 C CA . ILE A 1 471 ? 25.266 -26.859 -12.086 1 90.5 471 ILE A CA 1
ATOM 3658 C C . ILE A 1 471 ? 24.203 -25.812 -11.766 1 90.5 471 ILE A C 1
ATOM 3660 O O . ILE A 1 471 ? 24.516 -24.641 -11.531 1 90.5 471 ILE A O 1
ATOM 3664 N N . GLY A 1 472 ? 22.969 -26.219 -11.688 1 91.38 472 GLY A N 1
ATOM 3665 C CA . GLY A 1 472 ? 21.828 -25.344 -11.484 1 91.38 472 GLY A CA 1
ATOM 3666 C C . GLY A 1 472 ? 21.922 -24.531 -10.203 1 91.38 472 GLY A C 1
ATOM 3667 O O . GLY A 1 472 ? 21.266 -23.5 -10.055 1 91.38 472 GLY A O 1
ATOM 3668 N N . LYS A 1 473 ? 22.766 -24.891 -9.289 1 92.12 473 LYS A N 1
ATOM 3669 C CA . LYS A 1 473 ? 22.938 -24.172 -8.031 1 92.12 473 LYS A CA 1
ATOM 3670 C C . LYS A 1 473 ? 23.516 -22.781 -8.266 1 92.12 473 LYS A C 1
ATOM 3672 O O . LYS A 1 473 ? 23.438 -21.922 -7.387 1 92.12 473 LYS A O 1
ATOM 3677 N N . GLN A 1 474 ? 24.094 -22.594 -9.438 1 95.12 474 GLN A N 1
ATOM 3678 C CA . GLN A 1 474 ? 24.688 -21.297 -9.758 1 95.12 474 GLN A CA 1
ATOM 3679 C C . GLN A 1 474 ? 23.625 -20.328 -10.281 1 95.12 474 GLN A C 1
ATOM 3681 O O . GLN A 1 474 ? 23.922 -19.141 -10.516 1 95.12 474 GLN A O 1
ATOM 3686 N N . ILE A 1 475 ? 22.453 -20.875 -10.477 1 96.31 475 ILE A N 1
ATOM 3687 C CA . ILE A 1 475 ? 21.312 -20.031 -10.836 1 96.31 475 ILE A CA 1
ATOM 3688 C C . ILE A 1 475 ? 20.422 -19.828 -9.617 1 96.31 475 ILE A C 1
ATOM 3690 O O . ILE A 1 475 ? 20.062 -20.781 -8.93 1 96.31 475 ILE A O 1
ATOM 3694 N N . TYR A 1 476 ? 20.094 -18.609 -9.305 1 96.75 476 TYR A N 1
ATOM 3695 C CA . TYR A 1 476 ? 19.219 -18.297 -8.172 1 96.75 476 TYR A CA 1
ATOM 3696 C C . TYR A 1 476 ? 18.078 -17.375 -8.594 1 96.75 476 TYR A C 1
ATOM 3698 O O . TYR A 1 476 ? 18.312 -16.344 -9.227 1 96.75 476 TYR A O 1
ATOM 3706 N N . VAL A 1 477 ? 16.859 -17.812 -8.289 1 96.31 477 VAL A N 1
ATOM 3707 C CA . VAL A 1 477 ? 15.672 -17.062 -8.703 1 96.31 477 VAL A CA 1
ATOM 3708 C C . VAL A 1 477 ? 15 -16.438 -7.488 1 96.31 477 VAL A C 1
ATOM 3710 O O . VAL A 1 477 ? 14.703 -17.141 -6.512 1 96.31 477 VAL A O 1
ATOM 3713 N N . LEU A 1 478 ? 14.82 -15.156 -7.469 1 96.69 478 LEU A N 1
ATOM 3714 C CA . LEU A 1 478 ? 14.023 -14.445 -6.477 1 96.69 478 LEU A CA 1
ATOM 3715 C C . LEU A 1 478 ? 12.695 -14 -7.07 1 96.69 478 LEU A C 1
ATOM 3717 O O . LEU A 1 478 ? 12.664 -13.219 -8.023 1 96.69 478 LEU A O 1
ATOM 3721 N N . LYS A 1 479 ? 11.625 -14.508 -6.504 1 94.94 479 LYS A N 1
ATOM 3722 C CA . LYS A 1 479 ? 10.289 -14.102 -6.945 1 94.94 479 LYS A CA 1
ATOM 3723 C C . LYS A 1 479 ? 9.812 -12.867 -6.18 1 94.94 479 LYS A C 1
ATOM 3725 O O . LYS A 1 479 ? 9.656 -12.914 -4.957 1 94.94 479 LYS A O 1
ATOM 3730 N N . LEU A 1 480 ? 9.594 -11.805 -6.922 1 93.88 480 LEU A N 1
ATOM 3731 C CA . LEU A 1 480 ? 9.172 -10.555 -6.297 1 93.88 480 LEU A CA 1
ATOM 3732 C C . LEU A 1 480 ? 7.676 -10.328 -6.484 1 93.88 480 LEU A C 1
ATOM 3734 O O . LEU A 1 480 ? 7.07 -10.891 -7.402 1 93.88 480 LEU A O 1
ATOM 3738 N N . GLN A 1 481 ? 7.102 -9.586 -5.508 1 89.75 481 GLN A N 1
ATOM 3739 C CA . GLN A 1 481 ? 5.676 -9.305 -5.629 1 89.75 481 GLN A CA 1
ATOM 3740 C C . GLN A 1 481 ? 5.332 -7.93 -5.07 1 89.75 481 GLN A C 1
ATOM 3742 O O . GLN A 1 481 ? 6.152 -7.305 -4.398 1 89.75 481 GLN A O 1
ATOM 3747 N N . SER A 1 482 ? 4.176 -7.465 -5.402 1 85.75 482 SER A N 1
ATOM 3748 C CA . SER A 1 482 ? 3.568 -6.273 -4.816 1 85.75 482 SER A CA 1
ATOM 3749 C C . SER A 1 482 ? 4.293 -5.008 -5.266 1 85.75 482 SER A C 1
ATOM 3751 O O . SER A 1 482 ? 4.848 -4.957 -6.363 1 85.75 482 SER A O 1
ATOM 3753 N N . PHE A 1 483 ? 4.133 -3.986 -4.504 1 84.75 483 PHE A N 1
ATOM 3754 C CA . PHE A 1 483 ? 4.727 -2.689 -4.809 1 84.75 483 PHE A CA 1
ATOM 3755 C C . PHE A 1 483 ? 6.152 -2.609 -4.277 1 84.75 483 PHE A C 1
ATOM 3757 O O . PHE A 1 483 ? 6.398 -2.9 -3.105 1 84.75 483 PHE A O 1
ATOM 3764 N N . LEU A 1 484 ? 7.02 -2.299 -5.266 1 88.62 484 LEU A N 1
ATOM 3765 C CA . LEU A 1 484 ? 8.383 -2.014 -4.832 1 88.62 484 LEU A CA 1
ATOM 3766 C C . LEU A 1 484 ? 8.562 -0.526 -4.543 1 88.62 484 LEU A C 1
ATOM 3768 O O . LEU A 1 484 ? 8.438 0.305 -5.445 1 88.62 484 LEU A O 1
ATOM 3772 N N . PHE A 1 485 ? 8.758 -0.229 -3.35 1 83.38 485 PHE A N 1
ATOM 3773 C CA . PHE A 1 485 ? 8.898 1.164 -2.943 1 83.38 485 PHE A CA 1
ATOM 3774 C C . PHE A 1 485 ? 9.977 1.309 -1.872 1 83.38 485 PHE A C 1
ATOM 3776 O O . PHE A 1 485 ? 10.695 0.353 -1.573 1 83.38 485 PHE A O 1
ATOM 3783 N N . PHE A 1 486 ? 10.172 2.445 -1.392 1 74.12 486 PHE A N 1
ATOM 3784 C CA . PHE A 1 486 ? 11.266 2.783 -0.493 1 74.12 486 PHE A CA 1
ATOM 3785 C C . PHE A 1 486 ? 11.258 1.885 0.738 1 74.12 486 PHE A C 1
ATOM 3787 O O . PHE A 1 486 ? 12.312 1.526 1.261 1 74.12 486 PHE A O 1
ATOM 3794 N N . GLY A 1 487 ? 10.133 1.387 1.11 1 75.5 487 GLY A N 1
ATOM 3795 C CA . GLY A 1 487 ? 10.023 0.6 2.328 1 75.5 487 GLY A CA 1
ATOM 3796 C C . GLY A 1 487 ? 10.352 -0.867 2.125 1 75.5 487 GLY A C 1
ATOM 3797 O O . GLY A 1 487 ? 10.617 -1.59 3.088 1 75.5 487 GLY A O 1
ATOM 3798 N N . THR A 1 488 ? 10.352 -1.316 0.897 1 84.38 488 THR A N 1
ATOM 3799 C CA . THR A 1 488 ? 10.516 -2.748 0.666 1 84.38 488 THR A CA 1
ATOM 3800 C C . THR A 1 488 ? 11.836 -3.033 -0.041 1 84.38 488 THR A C 1
ATOM 3802 O O . THR A 1 488 ? 12.344 -4.152 0.016 1 84.38 488 THR A O 1
ATOM 3805 N N . ILE A 1 489 ? 12.398 -2.045 -0.73 1 85.19 489 ILE A N 1
ATOM 3806 C CA . ILE A 1 489 ? 13.602 -2.254 -1.533 1 85.19 489 ILE A CA 1
ATOM 3807 C C . ILE A 1 489 ? 14.766 -2.639 -0.628 1 85.19 489 ILE A C 1
ATOM 3809 O O . ILE A 1 489 ? 15.648 -3.41 -1.027 1 85.19 489 ILE A O 1
ATOM 3813 N N . GLY A 1 490 ? 14.812 -2.119 0.607 1 80.38 490 GLY A N 1
ATOM 3814 C CA . GLY A 1 490 ? 15.875 -2.463 1.546 1 80.38 490 GLY A CA 1
ATOM 3815 C C . GLY A 1 490 ? 15.93 -3.943 1.864 1 80.38 490 GLY A C 1
ATOM 3816 O O . GLY A 1 490 ? 17.016 -4.504 2.035 1 80.38 490 GLY A O 1
ATOM 3817 N N . LYS A 1 491 ? 14.805 -4.527 1.889 1 85.62 491 LYS A N 1
ATOM 3818 C CA . LYS A 1 491 ? 14.742 -5.961 2.16 1 85.62 491 LYS A CA 1
ATOM 3819 C C . LYS A 1 491 ? 15.344 -6.766 1.014 1 85.62 491 LYS A C 1
ATOM 3821 O O . LYS A 1 491 ? 16.016 -7.773 1.244 1 85.62 491 LYS A O 1
ATOM 3826 N N . ILE A 1 492 ? 15.07 -6.363 -0.189 1 91.81 492 ILE A N 1
ATOM 3827 C CA . ILE A 1 492 ? 15.648 -7.035 -1.348 1 91.81 492 ILE A CA 1
ATOM 3828 C C . ILE A 1 492 ? 17.172 -6.871 -1.337 1 91.81 492 ILE A C 1
ATOM 3830 O O . ILE A 1 492 ? 17.906 -7.84 -1.55 1 91.81 492 ILE A O 1
ATOM 3834 N N . GLU A 1 493 ? 17.578 -5.66 -1.051 1 86.94 493 GLU A N 1
ATOM 3835 C CA . GLU A 1 493 ? 19.016 -5.387 -0.995 1 86.94 493 GLU A CA 1
ATOM 3836 C C . GLU A 1 493 ? 19.703 -6.246 0.063 1 86.94 493 GLU A C 1
ATOM 3838 O O . GLU A 1 493 ? 20.766 -6.824 -0.191 1 86.94 493 GLU A O 1
ATOM 3843 N N . LYS A 1 494 ? 19.094 -6.305 1.152 1 84.69 494 LYS A N 1
ATOM 3844 C CA . LYS A 1 494 ? 19.672 -7.098 2.24 1 84.69 494 LYS A CA 1
ATOM 3845 C C . LYS A 1 494 ? 19.719 -8.578 1.872 1 84.69 494 LYS A C 1
ATOM 3847 O O . LYS A 1 494 ? 20.703 -9.258 2.133 1 84.69 494 LYS A O 1
ATOM 3852 N N . THR A 1 495 ? 18.688 -9.109 1.257 1 92.94 495 THR A N 1
ATOM 3853 C CA . THR A 1 495 ? 18.625 -10.508 0.859 1 92.94 495 THR A CA 1
ATOM 3854 C C . THR A 1 495 ? 19.703 -10.828 -0.168 1 92.94 495 THR A C 1
ATOM 3856 O O . THR A 1 495 ? 20.391 -11.852 -0.07 1 92.94 495 THR A O 1
ATOM 3859 N N . VAL A 1 496 ? 19.844 -9.961 -1.122 1 93.75 496 VAL A N 1
ATOM 3860 C CA . VAL A 1 496 ? 20.859 -10.172 -2.16 1 93.75 496 VAL A CA 1
ATOM 3861 C C . VAL A 1 496 ? 22.25 -10.133 -1.545 1 93.75 496 VAL A C 1
ATOM 3863 O O . VAL A 1 496 ? 23.094 -10.969 -1.864 1 93.75 496 VAL A O 1
ATOM 3866 N N . ARG A 1 497 ? 22.453 -9.25 -0.652 1 87.88 497 ARG A N 1
ATOM 3867 C CA . ARG A 1 497 ? 23.75 -9.172 0.005 1 87.88 497 ARG A CA 1
ATOM 3868 C C . ARG A 1 497 ? 24.031 -10.43 0.824 1 87.88 497 ARG A C 1
ATOM 3870 O O . ARG A 1 497 ? 25.141 -10.938 0.83 1 87.88 497 ARG A O 1
ATOM 3877 N N . ASP A 1 498 ? 23.031 -10.891 1.456 1 92 498 ASP A N 1
ATOM 3878 C CA . ASP A 1 498 ? 23.156 -12.117 2.248 1 92 498 ASP A CA 1
ATOM 3879 C C . ASP A 1 498 ? 23.484 -13.312 1.361 1 92 498 ASP A C 1
ATOM 3881 O O . ASP A 1 498 ? 24.25 -14.195 1.762 1 92 498 ASP A O 1
ATOM 3885 N N . LEU A 1 499 ? 22.922 -13.328 0.205 1 93.94 499 LEU A N 1
ATOM 3886 C CA . LEU A 1 499 ? 23.156 -14.422 -0.732 1 93.94 499 LEU A CA 1
ATOM 3887 C C . LEU A 1 499 ? 24.609 -14.469 -1.167 1 93.94 499 LEU A C 1
ATOM 3889 O O . LEU A 1 499 ? 25.141 -15.539 -1.463 1 93.94 499 LEU A O 1
ATOM 3893 N N . PHE A 1 500 ? 25.297 -13.344 -1.17 1 91.62 500 PHE A N 1
ATOM 3894 C CA . PHE A 1 500 ? 26.672 -13.281 -1.686 1 91.62 500 PHE A CA 1
ATOM 3895 C C . PHE A 1 500 ? 27.672 -13.258 -0.545 1 91.62 500 PHE A C 1
ATOM 3897 O O . PHE A 1 500 ? 28.875 -13.055 -0.772 1 91.62 500 PHE A O 1
ATOM 3904 N N . GLU A 1 501 ? 27.141 -13.453 0.615 1 88.5 501 GLU A N 1
ATOM 3905 C CA . GLU A 1 501 ? 28.062 -13.625 1.731 1 88.5 501 GLU A CA 1
ATOM 3906 C C . GLU A 1 501 ? 28.875 -14.914 1.586 1 88.5 501 GLU A C 1
ATOM 3908 O O . GLU A 1 501 ? 28.391 -15.883 0.999 1 88.5 501 GLU A O 1
ATOM 3913 N N . GLU A 1 502 ? 29.984 -14.977 2.129 1 81.81 502 GLU A N 1
ATOM 3914 C CA . GLU A 1 502 ? 30.938 -16.062 1.931 1 81.81 502 GLU A CA 1
ATOM 3915 C C . GLU A 1 502 ? 30.328 -17.406 2.318 1 81.81 502 GLU A C 1
ATOM 3917 O O . GLU A 1 502 ? 30.484 -18.391 1.592 1 81.81 502 GLU A O 1
ATOM 3922 N N . GLU A 1 503 ? 29.609 -17.453 3.385 1 85.19 503 GLU A N 1
ATOM 3923 C CA . GLU A 1 503 ? 29.031 -18.703 3.861 1 85.19 503 GLU A CA 1
ATOM 3924 C C . GLU A 1 503 ? 27.984 -19.219 2.881 1 85.19 503 GLU A C 1
ATOM 3926 O O . GLU A 1 503 ? 27.922 -20.422 2.617 1 85.19 503 GLU A O 1
ATOM 3931 N N . ASN A 1 504 ? 27.25 -18.344 2.248 1 88.38 504 ASN A N 1
ATOM 3932 C CA . ASN A 1 504 ? 26.188 -18.734 1.332 1 88.38 504 ASN A CA 1
ATOM 3933 C C . ASN A 1 504 ? 26.719 -19.016 -0.066 1 88.38 504 ASN A C 1
ATOM 3935 O O . ASN A 1 504 ? 26.188 -19.859 -0.786 1 88.38 504 ASN A O 1
ATOM 3939 N N . LEU A 1 505 ? 27.828 -18.391 -0.388 1 87.31 505 LEU A N 1
ATOM 3940 C CA . LEU A 1 505 ? 28.406 -18.594 -1.707 1 87.31 505 LEU A CA 1
ATOM 3941 C C . LEU A 1 505 ? 29.062 -19.969 -1.811 1 87.31 505 LEU A C 1
ATOM 3943 O O . LEU A 1 505 ? 29.188 -20.516 -2.908 1 87.31 505 LEU A O 1
ATOM 3947 N N . HIS A 1 506 ? 29.391 -20.438 -0.667 1 85.25 506 HIS A N 1
ATOM 3948 C CA . HIS A 1 506 ? 29.953 -21.797 -0.672 1 85.25 506 HIS A CA 1
ATOM 3949 C C . HIS A 1 506 ? 28.875 -22.828 -0.945 1 85.25 506 HIS A C 1
ATOM 3951 O O . HIS A 1 506 ? 29.125 -23.828 -1.626 1 85.25 506 HIS A O 1
ATOM 3957 N N . LYS A 1 507 ? 27.766 -22.547 -0.45 1 86.81 507 LYS A N 1
ATOM 3958 C CA . LYS A 1 507 ? 26.656 -23.469 -0.671 1 86.81 507 LYS A CA 1
ATOM 3959 C C . LYS A 1 507 ? 26.047 -23.281 -2.061 1 86.81 507 LYS A C 1
ATOM 3961 O O . LYS A 1 507 ? 25.797 -24.266 -2.77 1 86.81 507 LYS A O 1
ATOM 3966 N N . ASN A 1 508 ? 25.875 -22.016 -2.438 1 90.5 508 ASN A N 1
ATOM 3967 C CA . ASN A 1 508 ? 25.312 -21.641 -3.732 1 90.5 508 ASN A CA 1
ATOM 3968 C C . ASN A 1 508 ? 26.172 -20.594 -4.434 1 90.5 508 ASN A C 1
ATOM 3970 O O . ASN A 1 508 ? 25.922 -19.391 -4.309 1 90.5 508 ASN A O 1
ATOM 3974 N N . PRO A 1 509 ? 27.172 -21.078 -5.121 1 92.62 509 PRO A N 1
ATOM 3975 C CA . PRO A 1 509 ? 28 -20.109 -5.848 1 92.62 509 PRO A CA 1
ATOM 3976 C C . PRO A 1 509 ? 27.266 -19.438 -6.996 1 92.62 509 PRO A C 1
ATOM 3978 O O . PRO A 1 509 ? 27.484 -19.766 -8.164 1 92.62 509 PRO A O 1
ATOM 3981 N N . ILE A 1 510 ? 26.578 -18.453 -6.719 1 95.31 510 ILE A N 1
ATOM 3982 C CA . ILE A 1 510 ? 25.625 -17.812 -7.621 1 95.31 510 ILE A CA 1
ATOM 3983 C C . ILE A 1 510 ? 26.375 -17.094 -8.742 1 95.31 510 ILE A C 1
ATOM 3985 O O . ILE A 1 510 ? 27.25 -16.266 -8.477 1 95.31 510 ILE A O 1
ATOM 3989 N N . ARG A 1 511 ? 26.062 -17.438 -9.953 1 95.12 511 ARG A N 1
ATOM 3990 C CA . ARG A 1 511 ? 26.578 -16.781 -11.148 1 95.12 511 ARG A CA 1
ATOM 3991 C C . ARG A 1 511 ? 25.5 -15.93 -11.812 1 95.12 511 ARG A C 1
ATOM 3993 O O . ARG A 1 511 ? 25.797 -14.859 -12.352 1 95.12 511 ARG A O 1
ATOM 4000 N N . TYR A 1 512 ? 24.312 -16.5 -11.844 1 96.88 512 TYR A N 1
ATOM 4001 C CA . TYR A 1 512 ? 23.172 -15.812 -12.438 1 96.88 512 TYR A CA 1
ATOM 4002 C C . TYR A 1 512 ? 22.078 -15.57 -11.398 1 96.88 512 TYR A C 1
ATOM 4004 O O . TYR A 1 512 ? 21.531 -16.516 -10.836 1 96.88 512 TYR A O 1
ATOM 4012 N N . LEU A 1 513 ? 21.766 -14.352 -11.078 1 97.75 513 LEU A N 1
ATOM 4013 C CA . LEU A 1 513 ? 20.672 -13.992 -10.195 1 97.75 513 LEU A CA 1
ATOM 4014 C C . LEU A 1 513 ? 19.484 -13.461 -10.992 1 97.75 513 LEU A C 1
ATOM 4016 O O . LEU A 1 513 ? 19.578 -12.422 -11.641 1 97.75 513 LEU A O 1
ATOM 4020 N N . ILE A 1 514 ? 18.406 -14.188 -10.945 1 97.56 514 ILE A N 1
ATOM 4021 C CA . ILE A 1 514 ? 17.219 -13.805 -11.695 1 97.56 514 ILE A CA 1
ATOM 4022 C C . ILE A 1 514 ? 16.219 -13.133 -10.758 1 97.56 514 ILE A C 1
ATOM 4024 O O . ILE A 1 514 ? 15.812 -13.711 -9.75 1 97.56 514 ILE A O 1
ATOM 4028 N N . LEU A 1 515 ? 15.852 -11.922 -11.047 1 96.88 515 LEU A N 1
ATOM 4029 C CA . LEU A 1 515 ? 14.758 -11.227 -10.375 1 96.88 515 LEU A CA 1
ATOM 4030 C C . LEU A 1 515 ? 13.477 -11.289 -11.203 1 96.88 515 LEU A C 1
ATOM 4032 O O . LEU A 1 515 ? 13.398 -10.695 -12.281 1 96.88 515 LEU A O 1
ATOM 4036 N N . ASP A 1 516 ? 12.484 -12 -10.703 1 95.81 516 ASP A N 1
ATOM 4037 C CA . ASP A 1 516 ? 11.234 -12.164 -11.43 1 95.81 516 ASP A CA 1
ATOM 4038 C C . ASP A 1 516 ? 10.219 -11.102 -11.023 1 95.81 516 ASP A C 1
ATOM 4040 O O . ASP A 1 516 ? 9.719 -11.109 -9.891 1 95.81 516 ASP A O 1
ATOM 4044 N N . PHE A 1 517 ? 9.812 -10.258 -12 1 94.31 517 PHE A N 1
ATOM 4045 C CA . PHE A 1 517 ? 8.938 -9.125 -11.742 1 94.31 517 PHE A CA 1
ATOM 4046 C C . PHE A 1 517 ? 7.5 -9.445 -12.141 1 94.31 517 PHE A C 1
ATOM 4048 O O . PHE A 1 517 ? 6.656 -8.547 -12.219 1 94.31 517 PHE A O 1
ATOM 4055 N N . LYS A 1 518 ? 7.203 -10.68 -12.344 1 89.56 518 LYS A N 1
ATOM 4056 C CA . LYS A 1 518 ? 5.895 -11.062 -12.859 1 89.56 518 LYS A CA 1
ATOM 4057 C C . LYS A 1 518 ? 4.773 -10.516 -11.977 1 89.56 518 LYS A C 1
ATOM 4059 O O . LYS A 1 518 ? 3.771 -10.008 -12.484 1 89.56 518 LYS A O 1
ATOM 4064 N N . ASN A 1 519 ? 4.93 -10.578 -10.641 1 88.06 519 ASN A N 1
ATOM 4065 C CA . ASN A 1 519 ? 3.873 -10.188 -9.711 1 88.06 519 ASN A CA 1
ATOM 4066 C C . ASN A 1 519 ? 4.141 -8.82 -9.102 1 88.06 519 ASN A C 1
ATOM 4068 O O . ASN A 1 519 ? 3.525 -8.453 -8.102 1 88.06 519 ASN A O 1
ATOM 4072 N N . VAL A 1 520 ? 5.094 -8.117 -9.672 1 90.69 520 VAL A N 1
ATOM 4073 C CA . VAL A 1 520 ? 5.359 -6.75 -9.227 1 90.69 520 VAL A CA 1
ATOM 4074 C C . VAL A 1 520 ? 4.367 -5.789 -9.875 1 90.69 520 VAL A C 1
ATOM 4076 O O . VAL A 1 520 ? 4.156 -5.832 -11.086 1 90.69 520 VAL A O 1
ATOM 4079 N N . LEU A 1 521 ? 3.738 -4.996 -9.117 1 84.94 521 LEU A N 1
ATOM 4080 C CA . LEU A 1 521 ? 2.652 -4.152 -9.602 1 84.94 521 LEU A CA 1
ATOM 4081 C C . LEU A 1 521 ? 3.174 -2.777 -10.008 1 84.94 521 LEU A C 1
ATOM 4083 O O . LEU A 1 521 ? 2.682 -2.184 -10.969 1 84.94 521 LEU A O 1
ATOM 4087 N N . ASN A 1 522 ? 4.129 -2.271 -9.273 1 85.56 522 ASN A N 1
ATOM 4088 C CA . ASN A 1 522 ? 4.711 -0.964 -9.57 1 85.56 522 ASN A CA 1
ATOM 4089 C C . ASN A 1 522 ? 6.051 -0.776 -8.859 1 85.56 522 ASN A C 1
ATOM 4091 O O . ASN A 1 522 ? 6.348 -1.47 -7.891 1 85.56 522 ASN A O 1
ATOM 4095 N N . VAL A 1 523 ? 6.875 0.147 -9.477 1 88.19 523 VAL A N 1
ATOM 4096 C CA . VAL A 1 523 ? 8.18 0.486 -8.914 1 88.19 523 VAL A CA 1
ATOM 4097 C C . VAL A 1 523 ? 8.312 2.004 -8.805 1 88.19 523 VAL A C 1
ATOM 4099 O O . VAL A 1 523 ? 8.203 2.715 -9.805 1 88.19 523 VAL A O 1
ATOM 4102 N N . ASP A 1 524 ? 8.516 2.492 -7.625 1 82.69 524 ASP A N 1
ATOM 4103 C CA . ASP A 1 524 ? 8.695 3.932 -7.465 1 82.69 524 ASP A CA 1
ATOM 4104 C C . ASP A 1 524 ? 10.156 4.332 -7.66 1 82.69 524 ASP A C 1
ATOM 4106 O O . ASP A 1 524 ? 11.016 3.477 -7.902 1 82.69 524 ASP A O 1
ATOM 4110 N N . PHE A 1 525 ? 10.461 5.582 -7.578 1 80.75 525 PHE A N 1
ATOM 4111 C CA . PHE A 1 525 ? 11.789 6.125 -7.832 1 80.75 525 PHE A CA 1
ATOM 4112 C C . PHE A 1 525 ? 12.805 5.547 -6.852 1 80.75 525 PHE A C 1
ATOM 4114 O O . PHE A 1 525 ? 13.906 5.152 -7.25 1 80.75 525 PHE A O 1
ATOM 4121 N N . SER A 1 526 ? 12.492 5.48 -5.578 1 80.44 526 SER A N 1
ATOM 4122 C CA . SER A 1 526 ? 13.406 4.973 -4.559 1 80.44 526 SER A CA 1
ATOM 4123 C C . SER A 1 526 ? 13.766 3.514 -4.816 1 80.44 526 SER A C 1
ATOM 4125 O O . SER A 1 526 ? 14.922 3.119 -4.668 1 80.44 526 SER A O 1
ATOM 4127 N N . ALA A 1 527 ? 12.773 2.777 -5.184 1 87 527 ALA A N 1
ATOM 4128 C CA . ALA A 1 527 ? 13.008 1.363 -5.461 1 87 527 ALA A CA 1
ATOM 4129 C C . ALA A 1 527 ? 13.859 1.185 -6.715 1 87 527 ALA A C 1
ATOM 4131 O O . ALA A 1 527 ? 14.727 0.309 -6.766 1 87 527 ALA A O 1
ATOM 4132 N N . ALA A 1 528 ? 13.547 1.971 -7.715 1 86.88 528 ALA A N 1
ATOM 4133 C CA . ALA A 1 528 ? 14.336 1.906 -8.938 1 86.88 528 ALA A CA 1
ATOM 4134 C C . ALA A 1 528 ? 15.805 2.217 -8.656 1 86.88 528 ALA A C 1
ATOM 4136 O O . ALA A 1 528 ? 16.703 1.555 -9.188 1 86.88 528 ALA A O 1
ATOM 4137 N N . GLU A 1 529 ? 16.031 3.18 -7.832 1 81.19 529 GLU A N 1
ATOM 4138 C CA . GLU A 1 529 ? 17.391 3.512 -7.438 1 81.19 529 GLU A CA 1
ATOM 4139 C C . GLU A 1 529 ? 18.016 2.381 -6.629 1 81.19 529 GLU A C 1
ATOM 4141 O O . GLU A 1 529 ? 19.219 2.129 -6.738 1 81.19 529 GLU A O 1
ATOM 4146 N N . GLY A 1 530 ? 17.25 1.817 -5.777 1 83.75 530 GLY A N 1
ATOM 4147 C CA . GLY A 1 530 ? 17.734 0.666 -5.031 1 83.75 530 GLY A CA 1
ATOM 4148 C C . GLY A 1 530 ? 18.141 -0.492 -5.922 1 83.75 530 GLY A C 1
ATOM 4149 O O . GLY A 1 530 ? 19.141 -1.166 -5.652 1 83.75 530 GLY A O 1
ATOM 4150 N N . LEU A 1 531 ? 17.406 -0.711 -6.984 1 88.88 531 LEU A N 1
ATOM 4151 C CA . LEU A 1 531 ? 17.734 -1.764 -7.938 1 88.88 531 LEU A CA 1
ATOM 4152 C C . LEU A 1 531 ? 19.047 -1.456 -8.648 1 88.88 531 LEU A C 1
ATOM 4154 O O . LEU A 1 531 ? 19.812 -2.369 -8.977 1 88.88 531 LEU A O 1
ATOM 4158 N N . ASN A 1 532 ? 19.266 -0.183 -8.867 1 84.06 532 ASN A N 1
ATOM 4159 C CA . ASN A 1 532 ? 20.547 0.225 -9.43 1 84.06 532 ASN A CA 1
ATOM 4160 C C . ASN A 1 532 ? 21.703 -0.108 -8.484 1 84.06 532 ASN A C 1
ATOM 4162 O O . ASN A 1 532 ? 22.766 -0.546 -8.93 1 84.06 532 ASN A O 1
ATOM 4166 N N . ARG A 1 533 ? 21.484 0.086 -7.273 1 81.38 533 ARG A N 1
ATOM 4167 C CA . ARG A 1 533 ? 22.5 -0.262 -6.289 1 81.38 533 ARG A CA 1
ATOM 4168 C C . ARG A 1 533 ? 22.719 -1.771 -6.234 1 81.38 533 ARG A C 1
ATOM 4170 O O . ARG A 1 533 ? 23.859 -2.234 -6.113 1 81.38 533 ARG A O 1
ATOM 4177 N N . ILE A 1 534 ? 21.703 -2.486 -6.309 1 89.06 534 ILE A N 1
ATOM 4178 C CA . ILE A 1 534 ? 21.766 -3.943 -6.32 1 89.06 534 ILE A CA 1
ATOM 4179 C C . ILE A 1 534 ? 22.547 -4.414 -7.555 1 89.06 534 ILE A C 1
ATOM 4181 O O . ILE A 1 534 ? 23.406 -5.289 -7.461 1 89.06 534 ILE A O 1
ATOM 4185 N N . LYS A 1 535 ? 22.203 -3.832 -8.672 1 89.56 535 LYS A N 1
ATOM 4186 C CA . LYS A 1 535 ? 22.906 -4.148 -9.914 1 89.56 535 LYS A CA 1
ATOM 4187 C C . LYS A 1 535 ? 24.406 -3.932 -9.773 1 89.56 535 LYS A C 1
ATOM 4189 O O . LYS A 1 535 ? 25.203 -4.805 -10.125 1 89.56 535 LYS A O 1
ATOM 4194 N N . ASN A 1 536 ? 24.734 -2.781 -9.273 1 83.56 536 ASN A N 1
ATOM 4195 C CA . ASN A 1 536 ? 26.156 -2.469 -9.109 1 83.56 536 ASN A CA 1
ATOM 4196 C C . ASN A 1 536 ? 26.828 -3.455 -8.164 1 83.56 536 ASN A C 1
ATOM 4198 O O . ASN A 1 536 ? 27.969 -3.865 -8.406 1 83.56 536 ASN A O 1
ATOM 4202 N N . PHE A 1 537 ? 26.219 -3.812 -7.16 1 85.69 537 PHE A N 1
ATOM 4203 C CA . PHE A 1 537 ? 26.75 -4.77 -6.195 1 85.69 537 PHE A CA 1
ATOM 4204 C C . PHE A 1 537 ? 26.969 -6.129 -6.852 1 85.69 537 PHE A C 1
ATOM 4206 O O . PHE A 1 537 ? 28.016 -6.742 -6.676 1 85.69 537 PHE A O 1
ATOM 4213 N N . ILE A 1 538 ? 25.969 -6.625 -7.586 1 90.88 538 ILE A N 1
ATOM 4214 C CA . ILE A 1 538 ? 26.047 -7.93 -8.234 1 90.88 538 ILE A CA 1
ATOM 4215 C C . ILE A 1 538 ? 27.188 -7.945 -9.25 1 90.88 538 ILE A C 1
ATOM 4217 O O . ILE A 1 538 ? 27.938 -8.922 -9.328 1 90.88 538 ILE A O 1
ATOM 4221 N N . ILE A 1 539 ? 27.328 -6.883 -9.984 1 86.12 539 ILE A N 1
ATOM 4222 C CA . ILE A 1 539 ? 28.375 -6.789 -11 1 86.12 539 ILE A CA 1
ATOM 4223 C C . ILE A 1 539 ? 29.734 -6.766 -10.328 1 86.12 539 ILE A C 1
ATOM 4225 O O . ILE A 1 539 ? 30.688 -7.375 -10.828 1 86.12 539 ILE A O 1
ATOM 4229 N N . GLU A 1 540 ? 29.766 -6.141 -9.25 1 82.5 540 GLU A N 1
ATOM 4230 C CA . GLU A 1 540 ? 31 -6.113 -8.492 1 82.5 540 GLU A CA 1
ATOM 4231 C C . GLU A 1 540 ? 31.391 -7.508 -8.008 1 82.5 540 GLU A C 1
ATOM 4233 O O . GLU A 1 540 ? 32.562 -7.816 -7.871 1 82.5 540 GLU A O 1
ATOM 4238 N N . GLN A 1 541 ? 30.406 -8.352 -7.785 1 88.12 541 GLN A N 1
ATOM 4239 C CA . GLN A 1 541 ? 30.641 -9.727 -7.371 1 88.12 541 GLN A CA 1
ATOM 4240 C C . GLN A 1 541 ? 30.875 -10.633 -8.578 1 88.12 541 GLN A C 1
ATOM 4242 O O . GLN A 1 541 ? 30.906 -11.859 -8.445 1 88.12 541 GLN A O 1
ATOM 4247 N N . ASN A 1 542 ? 30.953 -10.062 -9.758 1 89.56 542 ASN A N 1
ATOM 4248 C CA . ASN A 1 542 ? 31.188 -10.773 -11.008 1 89.56 542 ASN A CA 1
ATOM 4249 C C . ASN A 1 542 ? 30.062 -11.758 -11.32 1 89.56 542 ASN A C 1
ATOM 4251 O O . ASN A 1 542 ? 30.312 -12.898 -11.695 1 89.56 542 ASN A O 1
ATOM 4255 N N . ALA A 1 543 ? 28.859 -11.391 -10.992 1 94 543 ALA A N 1
ATOM 4256 C CA . ALA A 1 543 ? 27.672 -12.18 -11.305 1 94 543 ALA A CA 1
ATOM 4257 C C . ALA A 1 543 ? 26.75 -11.422 -12.25 1 94 543 ALA A C 1
ATOM 4259 O O . ALA A 1 543 ? 26.969 -10.242 -12.531 1 94 543 ALA A O 1
ATOM 4260 N N . TYR A 1 544 ? 25.828 -12.148 -12.828 1 95.69 544 TYR A N 1
ATOM 4261 C CA . TYR A 1 544 ? 24.859 -11.57 -13.766 1 95.69 544 TYR A CA 1
ATOM 4262 C C . TYR A 1 544 ? 23.547 -11.25 -13.062 1 95.69 544 TYR A C 1
ATOM 4264 O O . TYR A 1 544 ? 23.078 -12.016 -12.227 1 95.69 544 TYR A O 1
ATOM 4272 N N . MET A 1 545 ? 23.031 -10.086 -13.336 1 95.88 545 MET A N 1
ATOM 4273 C CA . MET A 1 545 ? 21.672 -9.758 -12.93 1 95.88 545 MET A CA 1
ATOM 4274 C C . MET A 1 545 ? 20.703 -9.922 -14.094 1 95.88 545 MET A C 1
ATOM 4276 O O . MET A 1 545 ? 20.875 -9.297 -15.141 1 95.88 545 MET A O 1
ATOM 4280 N N . ILE A 1 546 ? 19.781 -10.781 -13.93 1 96.88 546 ILE A N 1
ATOM 4281 C CA . ILE A 1 546 ? 18.797 -11.047 -14.969 1 96.88 546 ILE A CA 1
ATOM 4282 C C . ILE A 1 546 ? 17.406 -10.633 -14.484 1 96.88 546 ILE A C 1
ATOM 4284 O O . ILE A 1 546 ? 16.984 -11.008 -13.383 1 96.88 546 ILE A O 1
ATOM 4288 N N . ILE A 1 547 ? 16.688 -9.836 -15.289 1 95.5 547 ILE A N 1
ATOM 4289 C CA . ILE A 1 547 ? 15.359 -9.367 -14.914 1 95.5 547 ILE A CA 1
ATOM 4290 C C . ILE A 1 547 ? 14.32 -9.977 -15.844 1 95.5 547 ILE A C 1
ATOM 4292 O O . ILE A 1 547 ? 14.414 -9.852 -17.062 1 95.5 547 ILE A O 1
ATOM 4296 N N . SER A 1 548 ? 13.406 -10.703 -15.195 1 94.69 548 SER A N 1
ATOM 4297 C CA . SER A 1 548 ? 12.211 -11.133 -15.914 1 94.69 548 SER A CA 1
ATOM 4298 C C . SER A 1 548 ? 11.078 -10.133 -15.742 1 94.69 548 SER A C 1
ATOM 4300 O O . SER A 1 548 ? 10.383 -10.141 -14.719 1 94.69 548 SER A O 1
ATOM 4302 N N . ILE A 1 549 ? 10.797 -9.312 -16.688 1 89.81 549 ILE A N 1
ATOM 4303 C CA . ILE A 1 549 ? 9.977 -8.117 -16.531 1 89.81 549 ILE A CA 1
ATOM 4304 C C . ILE A 1 549 ? 8.516 -8.445 -16.844 1 89.81 549 ILE A C 1
ATOM 4306 O O . ILE A 1 549 ? 7.605 -7.801 -16.328 1 89.81 549 ILE A O 1
ATOM 4310 N N . GLY A 1 550 ? 8.203 -9.43 -17.641 1 78.75 550 GLY A N 1
ATOM 4311 C CA . GLY A 1 550 ? 6.84 -9.672 -18.078 1 78.75 550 GLY A CA 1
ATOM 4312 C C . GLY A 1 550 ? 6.32 -8.602 -19.031 1 78.75 550 GLY A C 1
ATOM 4313 O O . GLY A 1 550 ? 7.074 -8.062 -19.844 1 78.75 550 GLY A O 1
ATOM 4314 N N . ASP A 1 551 ? 5.047 -8.344 -19.062 1 77.62 551 ASP A N 1
ATOM 4315 C CA . ASP A 1 551 ? 4.43 -7.344 -19.922 1 77.62 551 ASP A CA 1
ATOM 4316 C C . ASP A 1 551 ? 4.242 -6.016 -19.188 1 77.62 551 ASP A C 1
ATOM 4318 O O . ASP A 1 551 ? 3.148 -5.449 -19.188 1 77.62 551 ASP A O 1
ATOM 4322 N N . LYS A 1 552 ? 5.336 -5.57 -18.594 1 81.5 552 LYS A N 1
ATOM 4323 C CA . LYS A 1 552 ? 5.191 -4.379 -17.766 1 81.5 552 LYS A CA 1
ATOM 4324 C C . LYS A 1 552 ? 6.051 -3.234 -18.297 1 81.5 552 LYS A C 1
ATOM 4326 O O . LYS A 1 552 ? 7.16 -3.008 -17.797 1 81.5 552 LYS A O 1
ATOM 4331 N N . ASP A 1 553 ? 5.551 -2.48 -19.125 1 81.38 553 ASP A N 1
ATOM 4332 C CA . ASP A 1 553 ? 6.266 -1.386 -19.781 1 81.38 553 ASP A CA 1
ATOM 4333 C C . ASP A 1 553 ? 6.512 -0.234 -18.812 1 81.38 553 ASP A C 1
ATOM 4335 O O . ASP A 1 553 ? 7.555 0.418 -18.859 1 81.38 553 ASP A O 1
ATOM 4339 N N . ASN A 1 554 ? 5.598 -0.051 -17.953 1 84 554 ASN A N 1
ATOM 4340 C CA . ASN A 1 554 ? 5.73 1.051 -17 1 84 554 ASN A CA 1
ATOM 4341 C C . ASN A 1 554 ? 6.906 0.835 -16.062 1 84 554 ASN A C 1
ATOM 4343 O O . ASN A 1 554 ? 7.617 1.784 -15.719 1 84 554 ASN A O 1
ATOM 4347 N N . ILE A 1 555 ? 7.117 -0.401 -15.695 1 88.31 555 ILE A N 1
ATOM 4348 C CA . ILE A 1 555 ? 8.227 -0.715 -14.797 1 88.31 555 ILE A CA 1
ATOM 4349 C C . ILE A 1 555 ? 9.547 -0.544 -15.539 1 88.31 555 ILE A C 1
ATOM 4351 O O . ILE A 1 555 ? 10.508 0.012 -14.992 1 88.31 555 ILE A O 1
ATOM 4355 N N . LEU A 1 556 ? 9.539 -0.974 -16.844 1 88.31 556 LEU A N 1
ATOM 4356 C CA . LEU A 1 556 ? 10.742 -0.852 -17.656 1 88.31 556 LEU A CA 1
ATOM 4357 C C . LEU A 1 556 ? 11.125 0.612 -17.844 1 88.31 556 LEU A C 1
ATOM 4359 O O . LEU A 1 556 ? 12.312 0.961 -17.781 1 88.31 556 LEU A O 1
ATOM 4363 N N . THR A 1 557 ? 10.156 1.412 -17.969 1 85.75 557 THR A N 1
ATOM 4364 C CA . THR A 1 557 ? 10.398 2.84 -18.156 1 85.75 557 THR A CA 1
ATOM 4365 C C . THR A 1 557 ? 10.961 3.453 -16.875 1 85.75 557 THR A C 1
ATOM 4367 O O . THR A 1 557 ? 11.875 4.281 -16.922 1 85.75 557 THR A O 1
ATOM 4370 N N . SER A 1 558 ? 10.391 3.066 -15.789 1 85.38 558 SER A N 1
ATOM 4371 C CA . SER A 1 558 ? 10.883 3.568 -14.508 1 85.38 558 SER A CA 1
ATOM 4372 C C . SER A 1 558 ? 12.336 3.174 -14.289 1 85.38 558 SER A C 1
ATOM 4374 O O . SER A 1 558 ? 13.125 3.969 -13.773 1 85.38 558 SER A O 1
ATOM 4376 N N . LEU A 1 559 ? 12.719 1.982 -14.695 1 87.44 559 LEU A N 1
ATOM 4377 C CA . LEU A 1 559 ? 14.078 1.492 -14.531 1 87.44 559 LEU A CA 1
ATOM 4378 C C . LEU A 1 559 ? 15.031 2.199 -15.492 1 87.44 559 LEU A C 1
ATOM 4380 O O . LEU A 1 559 ? 16.172 2.5 -15.133 1 87.44 559 LEU A O 1
ATOM 4384 N N . LYS A 1 560 ? 14.578 2.496 -16.672 1 86.5 560 LYS A N 1
ATOM 4385 C CA . LYS A 1 560 ? 15.375 3.221 -17.656 1 86.5 560 LYS A CA 1
ATOM 4386 C C . LYS A 1 560 ? 15.633 4.656 -17.203 1 86.5 560 LYS A C 1
ATOM 4388 O O . LYS A 1 560 ? 16.734 5.184 -17.406 1 86.5 560 LYS A O 1
ATOM 4393 N N . ASN A 1 561 ? 14.648 5.246 -16.609 1 83.06 561 ASN A N 1
ATOM 4394 C CA . ASN A 1 561 ? 14.711 6.641 -16.188 1 83.06 561 ASN A CA 1
ATOM 4395 C C . ASN A 1 561 ? 15.781 6.859 -15.125 1 83.06 561 ASN A C 1
ATOM 4397 O O . ASN A 1 561 ? 16.391 7.926 -15.055 1 83.06 561 ASN A O 1
ATOM 4401 N N . VAL A 1 562 ? 15.984 5.801 -14.367 1 80.69 562 VAL A N 1
ATOM 4402 C CA . VAL A 1 562 ? 16.969 5.969 -13.305 1 80.69 562 VAL A CA 1
ATOM 4403 C C . VAL A 1 562 ? 18.344 5.559 -13.812 1 80.69 562 VAL A C 1
ATOM 4405 O O . VAL A 1 562 ? 19.328 5.617 -13.07 1 80.69 562 VAL A O 1
ATOM 4408 N N . GLY A 1 563 ? 18.469 5.082 -15 1 79.62 563 GLY A N 1
ATOM 4409 C CA . GLY A 1 563 ? 19.75 4.781 -15.617 1 79.62 563 GLY A CA 1
ATOM 4410 C C . GLY A 1 563 ? 20.219 3.363 -15.359 1 79.62 563 GLY A C 1
ATOM 4411 O O . GLY A 1 563 ? 21.422 3.102 -15.297 1 79.62 563 GLY A O 1
ATOM 4412 N N . LEU A 1 564 ? 19.312 2.51 -15.117 1 82.25 564 LEU A N 1
ATOM 4413 C CA . LEU A 1 564 ? 19.688 1.124 -14.867 1 82.25 564 LEU A CA 1
ATOM 4414 C C . LEU A 1 564 ? 20.453 0.552 -16.062 1 82.25 564 LEU A C 1
ATOM 4416 O O . LEU A 1 564 ? 21.375 -0.237 -15.898 1 82.25 564 LEU A O 1
ATOM 4420 N N . PHE A 1 565 ? 20.109 1.067 -17.203 1 83.75 565 PHE A N 1
ATOM 4421 C CA . PHE A 1 565 ? 20.656 0.484 -18.422 1 83.75 565 PHE A CA 1
ATOM 4422 C C . PHE A 1 565 ? 21.734 1.382 -19.016 1 83.75 565 PHE A C 1
ATOM 4424 O O . PHE A 1 565 ? 22.25 1.102 -20.094 1 83.75 565 PHE A O 1
ATOM 4431 N N . ASP A 1 566 ? 22.031 2.541 -18.266 1 76 566 ASP A N 1
ATOM 4432 C CA . ASP A 1 566 ? 23 3.504 -18.797 1 76 566 ASP A CA 1
ATOM 4433 C C . ASP A 1 566 ? 24.422 3.115 -18.406 1 76 566 ASP A C 1
ATOM 4435 O O . ASP A 1 566 ? 24.828 3.271 -17.25 1 76 566 ASP A O 1
ATOM 4439 N N . HIS A 1 567 ? 24.891 2.098 -18.906 1 65.06 567 HIS A N 1
ATOM 4440 C CA . HIS A 1 567 ? 26.266 1.78 -18.516 1 65.06 567 HIS A CA 1
ATOM 4441 C C . HIS A 1 567 ? 27.25 2.078 -19.641 1 65.06 567 HIS A C 1
ATOM 4443 O O . HIS A 1 567 ? 26.938 1.874 -20.812 1 65.06 567 HIS A O 1
ATOM 4449 N N . GLU A 1 568 ? 28.203 2.865 -19.266 1 60.25 568 GLU A N 1
ATOM 4450 C CA . GLU A 1 568 ? 29.297 3.201 -20.188 1 60.25 568 GLU A CA 1
ATOM 4451 C C . GLU A 1 568 ? 30.172 1.985 -20.469 1 60.25 568 GLU A C 1
ATOM 4453 O O . GLU A 1 568 ? 30.75 1.87 -21.547 1 60.25 568 GLU A O 1
ATOM 4458 N N . ASN A 1 569 ? 30.297 1.075 -19.5 1 62.97 569 ASN A N 1
ATOM 4459 C CA . ASN A 1 569 ? 31.219 -0.035 -19.656 1 62.97 569 ASN A CA 1
ATOM 4460 C C . ASN A 1 569 ? 30.547 -1.263 -20.25 1 62.97 569 ASN A C 1
ATOM 4462 O O . ASN A 1 569 ? 29.469 -1.66 -19.797 1 62.97 569 ASN A O 1
ATOM 4466 N N . GLU A 1 570 ? 30.938 -1.568 -21.391 1 59.91 570 GLU A N 1
ATOM 4467 C CA . GLU A 1 570 ? 30.438 -2.703 -22.156 1 59.91 570 GLU A CA 1
ATOM 4468 C C . GLU A 1 570 ? 30.266 -3.938 -21.266 1 59.91 570 GLU A C 1
ATOM 4470 O O . GLU A 1 570 ? 29.312 -4.699 -21.422 1 59.91 570 GLU A O 1
ATOM 4475 N N . ALA A 1 571 ? 31.219 -4.027 -20.406 1 60.09 571 ALA A N 1
ATOM 4476 C CA . ALA A 1 571 ? 31.188 -5.207 -19.547 1 60.09 571 ALA A CA 1
ATOM 4477 C C . ALA A 1 571 ? 29.938 -5.207 -18.656 1 60.09 571 ALA A C 1
ATOM 4479 O O . ALA A 1 571 ? 29.328 -6.258 -18.422 1 60.09 571 ALA A O 1
ATOM 4480 N N . MET A 1 572 ? 29.562 -4.07 -18.234 1 66.94 572 MET A N 1
ATOM 4481 C CA . MET A 1 572 ? 28.422 -3.924 -17.328 1 66.94 572 MET A CA 1
ATOM 4482 C C . MET A 1 572 ? 27.109 -4.145 -18.094 1 66.94 572 MET A C 1
ATOM 4484 O O . MET A 1 572 ? 26.156 -4.691 -17.531 1 66.94 572 MET A O 1
ATOM 4488 N N . ILE A 1 573 ? 27.203 -3.896 -19.312 1 70.81 573 ILE A N 1
ATOM 4489 C CA . ILE A 1 573 ? 26.016 -4.059 -20.141 1 70.81 573 ILE A CA 1
ATOM 4490 C C . ILE A 1 573 ? 25.703 -5.543 -20.328 1 70.81 573 ILE A C 1
ATOM 4492 O O . ILE A 1 573 ? 24.547 -5.953 -20.297 1 70.81 573 ILE A O 1
ATOM 4496 N N . SER A 1 574 ? 26.797 -6.258 -20.359 1 81.69 574 SER A N 1
ATOM 4497 C CA . SER A 1 574 ? 26.609 -7.676 -20.641 1 81.69 574 SER A CA 1
ATOM 4498 C C . SER A 1 574 ? 26.125 -8.422 -19.406 1 81.69 574 SER A C 1
ATOM 4500 O O . SER A 1 574 ? 25.5 -9.484 -19.531 1 81.69 574 SER A O 1
ATOM 4502 N N . LYS A 1 575 ? 26.359 -7.855 -18.297 1 91.5 575 LYS A N 1
ATOM 4503 C CA . LYS A 1 575 ? 26.031 -8.57 -17.078 1 91.5 575 LYS A CA 1
ATOM 4504 C C . LYS A 1 575 ? 24.625 -8.258 -16.609 1 91.5 575 LYS A C 1
ATOM 4506 O O . LYS A 1 575 ? 24.141 -8.82 -15.625 1 91.5 575 LYS A O 1
ATOM 4511 N N . LEU A 1 576 ? 23.953 -7.402 -17.391 1 92.5 576 LEU A N 1
ATOM 4512 C CA . LEU A 1 576 ? 22.547 -7.113 -17.141 1 92.5 576 LEU A CA 1
ATOM 4513 C C . LEU A 1 576 ? 21.688 -7.578 -18.312 1 92.5 576 LEU A C 1
ATOM 4515 O O . LEU A 1 576 ? 21.875 -7.121 -19.453 1 92.5 576 LEU A O 1
ATOM 4519 N N . GLN A 1 577 ? 20.859 -8.586 -18.062 1 93.56 577 GLN A N 1
ATOM 4520 C CA . GLN A 1 577 ? 19.984 -9.117 -19.094 1 93.56 577 GLN A CA 1
ATOM 4521 C C . GLN A 1 577 ? 18.516 -8.961 -18.719 1 93.56 577 GLN A C 1
ATOM 4523 O O . GLN A 1 577 ? 18.156 -9.078 -17.547 1 93.56 577 GLN A O 1
ATOM 4528 N N . VAL A 1 578 ? 17.703 -8.609 -19.703 1 93.12 578 VAL A N 1
ATOM 4529 C CA . VAL A 1 578 ? 16.266 -8.469 -19.5 1 93.12 578 VAL A CA 1
ATOM 4530 C C . VAL A 1 578 ? 15.516 -9.414 -20.438 1 93.12 578 VAL A C 1
ATOM 4532 O O . VAL A 1 578 ? 15.805 -9.453 -21.641 1 93.12 578 VAL A O 1
ATOM 4535 N N . PHE A 1 579 ? 14.617 -10.195 -19.859 1 93.69 579 PHE A N 1
ATOM 4536 C CA . PHE A 1 579 ? 13.828 -11.133 -20.656 1 93.69 579 PHE A CA 1
ATOM 4537 C C . PHE A 1 579 ? 12.344 -10.93 -20.406 1 93.69 579 PHE A C 1
ATOM 4539 O O . PHE A 1 579 ? 11.945 -10.25 -19.469 1 93.69 579 PHE A O 1
ATOM 4546 N N . GLN A 1 580 ? 11.539 -11.5 -21.203 1 90.12 580 GLN A N 1
ATOM 4547 C CA . GLN A 1 580 ? 10.094 -11.305 -21.172 1 90.12 580 GLN A CA 1
ATOM 4548 C C . GLN A 1 580 ? 9.461 -12.094 -20.031 1 90.12 580 GLN A C 1
ATOM 4550 O O . GLN A 1 580 ? 8.477 -11.648 -19.438 1 90.12 580 GLN A O 1
ATOM 4555 N N . ASP A 1 581 ? 9.922 -13.297 -19.812 1 90.19 581 ASP A N 1
ATOM 4556 C CA . ASP A 1 581 ? 9.352 -14.133 -18.766 1 90.19 581 ASP A CA 1
ATOM 4557 C C . ASP A 1 581 ? 10.43 -14.969 -18.078 1 90.19 581 ASP A C 1
ATOM 4559 O O . ASP A 1 581 ? 11.594 -14.945 -18.484 1 90.19 581 ASP A O 1
ATOM 4563 N N . LEU A 1 582 ? 10.023 -15.609 -17.062 1 92.88 582 LEU A N 1
ATOM 4564 C CA . LEU A 1 582 ? 10.945 -16.422 -16.266 1 92.88 582 LEU A CA 1
ATOM 4565 C C . LEU A 1 582 ? 11.523 -17.562 -17.094 1 92.88 582 LEU A C 1
ATOM 4567 O O . LEU A 1 582 ? 12.695 -17.906 -16.938 1 92.88 582 LEU A O 1
ATOM 4571 N N . ASN A 1 583 ? 10.711 -18.125 -18 1 91.56 583 ASN A N 1
ATOM 4572 C CA . ASN A 1 583 ? 11.188 -19.234 -18.828 1 91.56 583 ASN A CA 1
ATOM 4573 C C . ASN A 1 583 ? 12.336 -18.797 -19.734 1 91.56 583 ASN A C 1
ATOM 4575 O O . ASN A 1 583 ? 13.328 -19.516 -19.875 1 91.56 583 ASN A O 1
ATOM 4579 N N . ALA A 1 584 ? 12.18 -17.688 -20.312 1 92.31 584 ALA A N 1
ATOM 4580 C CA . ALA A 1 584 ? 13.227 -17.156 -21.188 1 92.31 584 ALA A CA 1
ATOM 4581 C C . ALA A 1 584 ? 14.5 -16.875 -20.406 1 92.31 584 ALA A C 1
ATOM 4583 O O . ALA A 1 584 ? 15.609 -17.109 -20.906 1 92.31 584 ALA A O 1
ATOM 4584 N N . SER A 1 585 ? 14.398 -16.391 -19.219 1 95.44 585 SER A N 1
ATOM 4585 C CA . SER A 1 585 ? 15.547 -16.125 -18.359 1 95.44 585 SER A CA 1
ATOM 4586 C C . SER A 1 585 ? 16.297 -17.406 -18 1 95.44 585 SER A C 1
ATOM 4588 O O . SER A 1 585 ? 17.516 -17.469 -18.109 1 95.44 585 SER A O 1
ATOM 4590 N N . LEU A 1 586 ? 15.508 -18.375 -17.594 1 95 586 LEU A N 1
ATOM 4591 C CA . LEU A 1 586 ? 16.094 -19.656 -17.219 1 95 586 LEU A CA 1
ATOM 4592 C C . LEU A 1 586 ? 16.75 -20.328 -18.438 1 95 586 LEU A C 1
ATOM 4594 O O . LEU A 1 586 ? 17.844 -20.875 -18.312 1 95 586 LEU A O 1
ATOM 4598 N N . GLU A 1 587 ? 16.031 -20.25 -19.547 1 92.94 587 GLU A N 1
ATOM 4599 C CA . GLU A 1 587 ? 16.578 -20.828 -20.781 1 92.94 587 GLU A CA 1
ATOM 4600 C C . GLU A 1 587 ? 17.906 -20.188 -21.156 1 92.94 587 GLU A C 1
ATOM 4602 O O . GLU A 1 587 ? 18.859 -20.875 -21.547 1 92.94 587 GLU A O 1
ATOM 4607 N N . TRP A 1 588 ? 18 -18.922 -21 1 94.56 588 TRP A N 1
ATOM 4608 C CA . TRP A 1 588 ? 19.219 -18.203 -21.344 1 94.56 588 TRP A CA 1
ATOM 4609 C C . TRP A 1 588 ? 20.375 -18.641 -20.438 1 94.56 588 TRP A C 1
ATOM 4611 O O . TRP A 1 588 ? 21.484 -18.875 -20.906 1 94.56 588 TRP A O 1
ATOM 4621 N N . CYS A 1 589 ? 20.156 -18.734 -19.203 1 95.25 589 CYS A N 1
ATOM 4622 C CA . CYS A 1 589 ? 21.188 -19.172 -18.25 1 95.25 589 CYS A CA 1
ATOM 4623 C C . CYS A 1 589 ? 21.672 -20.578 -18.578 1 95.25 589 CYS A C 1
ATOM 4625 O O . CYS A 1 589 ? 22.875 -20.844 -18.594 1 95.25 589 CYS A O 1
ATOM 4627 N N . GLU A 1 590 ? 20.703 -21.5 -18.812 1 93.88 590 GLU A N 1
ATOM 4628 C CA . GLU A 1 590 ? 21.047 -22.875 -19.156 1 93.88 590 GLU A CA 1
ATOM 4629 C C . GLU A 1 590 ? 21.875 -22.953 -20.438 1 93.88 590 GLU A C 1
ATOM 4631 O O . GLU A 1 590 ? 22.844 -23.703 -20.5 1 93.88 590 GLU A O 1
ATOM 4636 N N . ASN A 1 591 ? 21.484 -22.125 -21.406 1 91 591 ASN A N 1
ATOM 4637 C CA . ASN A 1 591 ? 22.219 -22.094 -22.672 1 91 591 ASN A CA 1
ATOM 4638 C C . ASN A 1 591 ? 23.625 -21.562 -22.484 1 91 591 ASN A C 1
ATOM 4640 O O . ASN A 1 591 ? 24.562 -22 -23.156 1 91 591 ASN A O 1
ATOM 4644 N N . GLU A 1 592 ? 23.797 -20.625 -21.625 1 92.75 592 GLU A N 1
ATOM 4645 C CA . GLU A 1 592 ? 25.125 -20.078 -21.344 1 92.75 592 GLU A CA 1
ATOM 4646 C C . GLU A 1 592 ? 26.031 -21.125 -20.734 1 92.75 592 GLU A C 1
ATOM 4648 O O . GLU A 1 592 ? 27.219 -21.203 -21.062 1 92.75 592 GLU A O 1
ATOM 4653 N N . PHE A 1 593 ? 25.484 -21.984 -19.875 1 91.5 593 PHE A N 1
ATOM 4654 C CA . PHE A 1 593 ? 26.266 -23.062 -19.297 1 91.5 593 PHE A CA 1
ATOM 4655 C C . PHE A 1 593 ? 26.672 -24.078 -20.344 1 91.5 593 PHE A C 1
ATOM 4657 O O . PHE A 1 593 ? 27.797 -24.578 -20.344 1 91.5 593 PHE A O 1
ATOM 4664 N N . LEU A 1 594 ? 25.75 -24.344 -21.188 1 87.62 594 LEU A N 1
ATOM 4665 C CA . LEU A 1 594 ? 26.031 -25.344 -22.234 1 87.62 594 LEU A CA 1
ATOM 4666 C C . LEU A 1 594 ? 27.047 -24.812 -23.234 1 87.62 594 LEU A C 1
ATOM 4668 O O . LEU A 1 594 ? 27.891 -25.578 -23.719 1 87.62 594 LEU A O 1
ATOM 4672 N N . THR A 1 595 ? 26.922 -23.531 -23.531 1 88.94 595 THR A N 1
ATOM 4673 C CA . THR A 1 595 ? 27.922 -22.922 -24.391 1 88.94 595 THR A CA 1
ATOM 4674 C C . THR A 1 595 ? 29.297 -22.984 -23.75 1 88.94 595 THR A C 1
ATOM 4676 O O . THR A 1 595 ? 30.281 -23.297 -24.422 1 88.94 595 THR A O 1
ATOM 4679 N N . LYS A 1 596 ? 29.344 -22.656 -22.516 1 86.81 596 LYS A N 1
ATOM 4680 C CA . LYS A 1 596 ? 30.609 -22.75 -21.781 1 86.81 596 LYS A CA 1
ATOM 4681 C C . LYS A 1 596 ? 31.125 -24.172 -21.75 1 86.81 596 LYS A C 1
ATOM 4683 O O . LYS A 1 596 ? 32.344 -24.406 -21.828 1 86.81 596 LYS A O 1
ATOM 4688 N N . PHE A 1 597 ? 30.266 -25.062 -21.594 1 85.5 597 PHE A N 1
ATOM 4689 C CA . PHE A 1 597 ? 30.625 -26.469 -21.578 1 85.5 597 PHE A CA 1
ATOM 4690 C C . PHE A 1 597 ? 31.203 -26.906 -22.922 1 85.5 597 PHE A C 1
ATOM 4692 O O . PHE A 1 597 ? 32.219 -27.594 -22.969 1 85.5 597 PHE A O 1
ATOM 4699 N N . LYS A 1 598 ? 30.547 -26.484 -23.969 1 82.31 598 LYS A N 1
ATOM 4700 C CA . LYS A 1 598 ? 31.031 -26.797 -25.312 1 82.31 598 LYS A CA 1
ATOM 4701 C C . LYS A 1 598 ? 32.438 -26.219 -25.531 1 82.31 598 LYS A C 1
ATOM 4703 O O . LYS A 1 598 ? 33.281 -26.875 -26.141 1 82.31 598 LYS A O 1
ATOM 4708 N N . GLN A 1 599 ? 32.594 -25.094 -25.078 1 82.81 599 GLN A N 1
ATOM 4709 C CA . GLN A 1 599 ? 33.906 -24.453 -25.203 1 82.81 599 GLN A CA 1
ATOM 4710 C C . GLN A 1 599 ? 34.969 -25.203 -24.391 1 82.81 599 GLN A C 1
ATOM 4712 O O . GLN A 1 599 ? 36.094 -25.375 -24.844 1 82.81 599 GLN A O 1
ATOM 4717 N N . TYR A 1 600 ? 34.562 -25.625 -23.25 1 82.06 600 TYR A N 1
ATOM 4718 C CA . TYR A 1 600 ? 35.469 -26.406 -22.406 1 82.06 600 TYR A CA 1
ATOM 4719 C C . TYR A 1 600 ? 35.812 -27.734 -23.062 1 82.06 600 TYR A C 1
ATOM 4721 O O . TYR A 1 600 ? 36.969 -28.156 -23 1 82.06 600 TYR A O 1
ATOM 4729 N N . GLN A 1 601 ? 34.875 -28.375 -23.688 1 80 601 GLN A N 1
ATOM 4730 C CA . GLN A 1 601 ? 35.094 -29.641 -24.375 1 80 601 GLN A CA 1
ATOM 4731 C C . GLN A 1 601 ? 36.062 -29.469 -25.547 1 80 601 GLN A C 1
ATOM 4733 O O . GLN A 1 601 ? 36.938 -30.312 -25.766 1 80 601 GLN A O 1
ATOM 4738 N N . LYS A 1 602 ? 35.812 -28.422 -26.25 1 77.81 602 LYS A N 1
ATOM 4739 C CA . LYS A 1 602 ? 36.688 -28.125 -27.375 1 77.81 602 LYS A CA 1
ATOM 4740 C C . LYS A 1 602 ? 38.125 -27.875 -26.922 1 77.81 602 LYS A C 1
ATOM 4742 O O . LYS A 1 602 ? 39.062 -28.328 -27.562 1 77.81 602 LYS A O 1
ATOM 4747 N N . TYR A 1 603 ? 38.125 -27.25 -25.938 1 75 603 TYR A N 1
ATOM 4748 C CA . TYR A 1 603 ? 39.438 -26.938 -25.375 1 75 603 TYR A CA 1
ATOM 4749 C C . TYR A 1 603 ? 40.156 -28.219 -24.938 1 75 603 TYR A C 1
ATOM 4751 O O . TYR A 1 603 ? 41.375 -28.375 -25.188 1 75 603 TYR A O 1
ATOM 4759 N N . LYS A 1 604 ? 39.531 -29.047 -24.219 1 75.56 604 LYS A N 1
ATOM 4760 C CA . LYS A 1 604 ? 40.125 -30.297 -23.719 1 75.56 604 LYS A CA 1
ATOM 4761 C C . LYS A 1 604 ? 40.5 -31.219 -24.875 1 75.56 604 LYS A C 1
ATOM 4763 O O . LYS A 1 604 ? 41.531 -31.906 -24.797 1 75.56 604 LYS A O 1
ATOM 4768 N N . LYS A 1 605 ? 39.75 -31.188 -25.906 1 72.88 605 LYS A N 1
ATOM 4769 C CA . LYS A 1 605 ? 40.094 -31.984 -27.078 1 72.88 605 LYS A CA 1
ATOM 4770 C C . LYS A 1 605 ? 41.344 -31.469 -27.75 1 72.88 605 LYS A C 1
ATOM 4772 O O . LYS A 1 605 ? 42.188 -32.281 -28.188 1 72.88 605 LYS A O 1
ATOM 4777 N N . VAL A 1 606 ? 41.438 -30.234 -27.812 1 68.81 606 VAL A N 1
ATOM 4778 C CA . VAL A 1 606 ? 42.625 -29.625 -28.406 1 68.81 606 VAL A CA 1
ATOM 4779 C C . VAL A 1 606 ? 43.844 -29.906 -27.531 1 68.81 606 VAL A C 1
ATOM 4781 O O . VAL A 1 606 ? 44.906 -30.219 -28.047 1 68.81 606 VAL A O 1
ATOM 4784 N N . GLU A 1 607 ? 43.625 -29.828 -26.297 1 67.31 607 GLU A N 1
ATOM 4785 C CA . GLU A 1 607 ? 44.719 -30.109 -25.359 1 67.31 607 GLU A CA 1
ATOM 4786 C C . GLU A 1 607 ? 45.156 -31.562 -25.453 1 67.31 607 GLU A C 1
ATOM 4788 O O . GLU A 1 607 ? 46.375 -31.844 -25.391 1 67.31 607 GLU A O 1
ATOM 4793 N N . ALA A 1 608 ? 44.281 -32.469 -25.609 1 65.5 608 ALA A N 1
ATOM 4794 C CA . ALA A 1 608 ? 44.562 -33.906 -25.703 1 65.5 608 ALA A CA 1
ATOM 4795 C C . ALA A 1 608 ? 45.281 -34.219 -27.016 1 65.5 608 ALA A C 1
ATOM 4797 O O . ALA A 1 608 ? 46.156 -35.094 -27.062 1 65.5 608 ALA A O 1
ATOM 4798 N N . SER A 1 609 ? 44.812 -33.594 -27.984 1 62.34 609 SER A N 1
ATOM 4799 C CA . SER A 1 609 ? 45.438 -33.781 -29.281 1 62.34 609 SER A CA 1
ATOM 4800 C C . SER A 1 609 ? 46.844 -33.25 -29.297 1 62.34 609 SER A C 1
ATOM 4802 O O . SER A 1 609 ? 47.719 -33.781 -29.984 1 62.34 609 SER A O 1
ATOM 4804 N N . MET A 1 610 ? 46.969 -32.219 -28.516 1 57.09 610 MET A N 1
ATOM 4805 C CA . MET A 1 610 ? 48.312 -31.625 -28.484 1 57.09 610 MET A CA 1
ATOM 4806 C C . MET A 1 610 ? 49.25 -32.469 -27.625 1 57.09 610 MET A C 1
ATOM 4808 O O . MET A 1 610 ? 50.469 -32.438 -27.844 1 57.09 610 MET A O 1
ATOM 4812 N N . SER A 1 611 ? 48.719 -33.156 -26.562 1 51.41 611 SER A N 1
ATOM 4813 C CA . SER A 1 611 ? 49.625 -33.969 -25.734 1 51.41 611 SER A CA 1
ATOM 4814 C C . SER A 1 611 ? 50.125 -35.188 -26.484 1 51.41 611 SER A C 1
ATOM 4816 O O . SER A 1 611 ? 50.906 -35.969 -25.953 1 51.41 611 SER A O 1
ATOM 4818 N N . ILE A 1 612 ? 49.625 -35.656 -27.625 1 44.56 612 ILE A N 1
ATOM 4819 C CA . ILE A 1 612 ? 50.281 -36.688 -28.422 1 44.56 612 ILE A CA 1
ATOM 4820 C C . ILE A 1 612 ? 51.562 -36.094 -29.047 1 44.56 612 ILE A C 1
ATOM 4822 O O . ILE A 1 612 ? 51.5 -35.094 -29.75 1 44.56 612 ILE A O 1
ATOM 4826 N N . PRO A 1 613 ? 52.719 -36.562 -28.453 1 43.81 613 PRO A N 1
ATOM 4827 C CA . PRO A 1 613 ? 54.031 -36.062 -28.922 1 43.81 613 PRO A CA 1
ATOM 4828 C C . PRO A 1 613 ? 54.125 -36.094 -30.453 1 43.81 613 PRO A C 1
ATOM 4830 O O . PRO A 1 613 ? 54.281 -37.188 -31.031 1 43.81 613 PRO A O 1
ATOM 4833 N N . THR A 1 614 ? 53.156 -35.844 -31.25 1 37.34 614 THR A N 1
ATOM 4834 C CA . THR A 1 614 ? 53.656 -35.906 -32.625 1 37.34 614 THR A CA 1
ATOM 4835 C C . THR A 1 614 ? 54.844 -35 -32.812 1 37.34 614 THR A C 1
ATOM 4837 O O . THR A 1 614 ? 54.938 -33.938 -32.156 1 37.34 614 THR A O 1
ATOM 4840 N N . SER A 1 615 ? 56.031 -35.562 -33.375 1 36.41 615 SER A N 1
ATOM 4841 C CA . SER A 1 615 ? 57.312 -34.969 -33.688 1 36.41 615 SER A CA 1
ATOM 4842 C C . SER A 1 615 ? 57.125 -33.531 -34.188 1 36.41 615 SER A C 1
ATOM 4844 O O . SER A 1 615 ? 58.062 -32.719 -34.125 1 36.41 615 SER A O 1
ATOM 4846 N N . SER A 1 616 ? 56.375 -33.438 -35.438 1 33.19 616 SER A N 1
ATOM 4847 C CA . SER A 1 616 ? 56.844 -32.344 -36.281 1 33.19 616 SER A CA 1
ATOM 4848 C C . SER A 1 616 ? 56.562 -30.984 -35.656 1 33.19 616 SER A C 1
ATOM 4850 O O . SER A 1 616 ? 57.469 -30.172 -35.531 1 33.19 616 SER A O 1
ATOM 4852 N N . SER A 1 617 ? 55.75 -30.078 -36.531 1 33.56 617 SER A N 1
ATOM 4853 C CA . SER A 1 617 ? 55.844 -28.656 -36.781 1 33.56 617 SER A CA 1
ATOM 4854 C C . SER A 1 617 ? 55.281 -27.844 -35.625 1 33.56 617 SER A C 1
ATOM 4856 O O . SER A 1 617 ? 54.25 -28.234 -35.031 1 33.56 617 SER A O 1
ATOM 4858 N N . GLU A 1 618 ? 55.938 -26.828 -35.062 1 32.81 618 GLU A N 1
ATOM 4859 C CA . GLU A 1 618 ? 56.062 -25.812 -34.031 1 32.81 618 GLU A CA 1
ATOM 4860 C C . GLU A 1 618 ? 54.781 -25.016 -33.875 1 32.81 618 GLU A C 1
ATOM 4862 O O . GLU A 1 618 ? 54.5 -24.484 -32.812 1 32.81 618 GLU A O 1
ATOM 4867 N N . ASP A 1 619 ? 54.219 -24.422 -35.062 1 31.92 619 ASP A N 1
ATOM 4868 C CA . ASP A 1 619 ? 53.906 -22.984 -35.031 1 31.92 619 ASP A CA 1
ATOM 4869 C C . ASP A 1 619 ? 52.719 -22.688 -34.094 1 31.92 619 ASP A C 1
ATOM 4871 O O . ASP A 1 619 ? 52.844 -21.859 -33.188 1 31.92 619 ASP A O 1
ATOM 4875 N N . ASN A 1 620 ? 51.562 -22.031 -34.719 1 34.72 620 ASN A N 1
ATOM 4876 C CA . ASN A 1 620 ? 50.688 -20.891 -34.469 1 34.72 620 ASN A CA 1
ATOM 4877 C C . ASN A 1 620 ? 49.5 -21.281 -33.562 1 34.72 620 ASN A C 1
ATOM 4879 O O . ASN A 1 620 ? 48.656 -20.453 -33.25 1 34.72 620 ASN A O 1
ATOM 4883 N N . GLN A 1 621 ? 49.156 -22.484 -33.469 1 33.84 621 GLN A N 1
ATOM 4884 C CA . GLN A 1 621 ? 47.875 -22.734 -32.844 1 33.84 621 GLN A CA 1
ATOM 4885 C C . GLN A 1 621 ? 47.969 -22.625 -31.328 1 33.84 621 GLN A C 1
ATOM 4887 O O . GLN A 1 621 ? 47 -22.875 -30.609 1 33.84 621 GLN A O 1
ATOM 4892 N N . HIS A 1 622 ? 49.125 -22.328 -30.797 1 37.81 622 HIS A N 1
ATOM 4893 C CA . HIS A 1 622 ? 49.281 -22.234 -29.344 1 37.81 622 HIS A CA 1
ATOM 4894 C C . HIS A 1 622 ? 48.5 -21.047 -28.797 1 37.81 622 HIS A C 1
ATOM 4896 O O . HIS A 1 622 ? 48.281 -20.953 -27.578 1 37.81 622 HIS A O 1
ATOM 4902 N N . LEU A 1 623 ? 48.344 -19.984 -29.609 1 36.84 623 LEU A N 1
ATOM 4903 C CA . LEU A 1 623 ? 47.875 -18.719 -29.062 1 36.84 623 LEU A CA 1
ATOM 4904 C C . LEU A 1 623 ? 46.406 -18.828 -28.625 1 36.84 623 LEU A C 1
ATOM 4906 O O . LEU A 1 623 ? 46 -18.203 -27.641 1 36.84 623 LEU A O 1
ATOM 4910 N N . GLN A 1 624 ? 45.594 -19.422 -29.484 1 37.38 624 GLN A N 1
ATOM 4911 C CA . GLN A 1 624 ? 44.156 -19.328 -29.188 1 37.38 624 GLN A CA 1
ATOM 4912 C C . GLN A 1 624 ? 43.781 -20.219 -28 1 37.38 624 GLN A C 1
ATOM 4914 O O . GLN A 1 624 ? 42.719 -20.062 -27.422 1 37.38 624 GLN A O 1
ATOM 4919 N N . VAL A 1 625 ? 44.594 -21.25 -27.703 1 38.38 625 VAL A N 1
ATOM 4920 C CA . VAL A 1 625 ? 44.281 -22.156 -26.594 1 38.38 625 VAL A CA 1
ATOM 4921 C C . VAL A 1 625 ? 44.469 -21.422 -25.266 1 38.38 625 VAL A C 1
ATOM 4923 O O . VAL A 1 625 ? 43.812 -21.766 -24.281 1 38.38 625 VAL A O 1
ATOM 4926 N N . ASN A 1 626 ? 45.344 -20.359 -25.172 1 37.25 626 ASN A N 1
ATOM 4927 C CA . ASN A 1 626 ? 45.625 -19.719 -23.891 1 37.25 626 ASN A CA 1
ATOM 4928 C C . ASN A 1 626 ? 44.438 -18.938 -23.375 1 37.25 626 ASN A C 1
ATOM 4930 O O . ASN A 1 626 ? 44.375 -18.594 -22.188 1 37.25 626 ASN A O 1
ATOM 4934 N N . LYS A 1 627 ? 43.625 -18.547 -24.297 1 43.38 627 LYS A N 1
ATOM 4935 C CA . LYS A 1 627 ? 42.531 -17.703 -23.828 1 43.38 627 LYS A CA 1
ATOM 4936 C C . LYS A 1 627 ? 41.5 -18.516 -23.047 1 43.38 627 LYS A C 1
ATOM 4938 O O . LYS A 1 627 ? 40.844 -18 -22.141 1 43.38 627 LYS A O 1
ATOM 4943 N N . TYR A 1 628 ? 41.219 -19.656 -23.422 1 39.56 628 TYR A N 1
ATOM 4944 C CA . TYR A 1 628 ? 40.188 -20.453 -22.766 1 39.56 628 TYR A CA 1
ATOM 4945 C C . TYR A 1 628 ? 40.781 -21.188 -21.547 1 39.56 628 TYR A C 1
ATOM 4947 O O . TYR A 1 628 ? 40.031 -21.734 -20.734 1 39.56 628 TYR A O 1
ATOM 4955 N N . ALA A 1 629 ? 42.062 -21.562 -21.562 1 40.94 629 ALA A N 1
ATOM 4956 C CA . ALA A 1 629 ? 42.781 -22.016 -20.375 1 40.94 629 ALA A CA 1
ATOM 4957 C C . ALA A 1 629 ? 42.594 -21.062 -19.203 1 40.94 629 ALA A C 1
ATOM 4959 O O . ALA A 1 629 ? 43.031 -21.328 -18.094 1 40.94 629 ALA A O 1
ATOM 4960 N N . ALA A 1 630 ? 42.188 -19.828 -19.422 1 43.97 630 ALA A N 1
ATOM 4961 C CA . ALA A 1 630 ? 42.188 -18.75 -18.438 1 43.97 630 ALA A CA 1
ATOM 4962 C C . ALA A 1 630 ? 40.969 -18.828 -17.516 1 43.97 630 ALA A C 1
ATOM 4964 O O . ALA A 1 630 ? 40.281 -17.828 -17.312 1 43.97 630 ALA A O 1
ATOM 4965 N N . LEU A 1 631 ? 40.062 -19.875 -17.5 1 50.66 631 LEU A N 1
ATOM 4966 C CA . LEU A 1 631 ? 39.156 -19.766 -16.375 1 50.66 631 LEU A CA 1
ATOM 4967 C C . LEU A 1 631 ? 39.938 -19.625 -15.062 1 50.66 631 LEU A C 1
ATOM 4969 O O . LEU A 1 631 ? 40.781 -20.453 -14.75 1 50.66 631 LEU A O 1
ATOM 4973 N N . PRO A 1 632 ? 40.062 -18.531 -14.586 1 51.06 632 PRO A N 1
ATOM 4974 C CA . PRO A 1 632 ? 40.75 -18.484 -13.281 1 51.06 632 PRO A CA 1
ATOM 4975 C C . PRO A 1 632 ? 40.219 -19.562 -12.328 1 51.06 632 PRO A C 1
ATOM 4977 O O . PRO A 1 632 ? 39.031 -19.625 -12.047 1 51.06 632 PRO A O 1
ATOM 4980 N N . ILE A 1 633 ? 40.812 -20.766 -12.234 1 54.69 633 ILE A N 1
ATOM 4981 C CA . ILE A 1 633 ? 40.5 -21.938 -11.438 1 54.69 633 ILE A CA 1
ATOM 4982 C C . ILE A 1 633 ? 40.156 -21.531 -10.008 1 54.69 633 ILE A C 1
ATOM 4984 O O . ILE A 1 633 ? 39.438 -22.219 -9.305 1 54.69 633 ILE A O 1
ATOM 4988 N N . ASN A 1 634 ? 40.344 -20.297 -9.578 1 66.12 634 ASN A N 1
ATOM 4989 C CA . ASN A 1 634 ? 40.406 -20.125 -8.133 1 66.12 634 ASN A CA 1
ATOM 4990 C C . ASN A 1 634 ? 39.094 -19.578 -7.578 1 66.12 634 ASN A C 1
ATOM 4992 O O . ASN A 1 634 ? 39.031 -19.062 -6.465 1 66.12 634 ASN A O 1
ATOM 4996 N N . THR A 1 635 ? 37.844 -19.703 -8.391 1 77.88 635 THR A N 1
ATOM 4997 C CA . THR A 1 635 ? 36.625 -19.266 -7.746 1 77.88 635 THR A CA 1
ATOM 4998 C C . THR A 1 635 ? 35.656 -20.438 -7.559 1 77.88 635 THR A C 1
ATOM 5000 O O . THR A 1 635 ? 35.719 -21.406 -8.328 1 77.88 635 THR A O 1
ATOM 5003 N N . PRO A 1 636 ? 34.969 -20.453 -6.508 1 79.62 636 PRO A N 1
ATOM 5004 C CA . PRO A 1 636 ? 34 -21.531 -6.258 1 79.62 636 PRO A CA 1
ATOM 5005 C C . PRO A 1 636 ? 33.094 -21.797 -7.453 1 79.62 636 PRO A C 1
ATOM 5007 O O . PRO A 1 636 ? 32.75 -22.953 -7.734 1 79.62 636 PRO A O 1
ATOM 5010 N N . ARG A 1 637 ? 32.812 -20.891 -8.242 1 87.81 637 ARG A N 1
ATOM 5011 C CA . ARG A 1 637 ? 31.953 -21.016 -9.414 1 87.81 637 ARG A CA 1
ATOM 5012 C C . ARG A 1 637 ? 32.625 -21.859 -10.492 1 87.81 637 ARG A C 1
ATOM 5014 O O . ARG A 1 637 ? 32.031 -22.797 -11.023 1 87.81 637 ARG A O 1
ATOM 5021 N N . ASN A 1 638 ? 33.812 -21.547 -10.727 1 84.31 638 ASN A N 1
ATOM 5022 C CA . ASN A 1 638 ? 34.531 -22.234 -11.773 1 84.31 638 ASN A CA 1
ATOM 5023 C C . ASN A 1 638 ? 34.906 -23.656 -11.352 1 84.31 638 ASN A C 1
ATOM 5025 O O . ASN A 1 638 ? 34.875 -24.578 -12.172 1 84.31 638 ASN A O 1
ATOM 5029 N N . THR A 1 639 ? 35.188 -23.734 -10.062 1 81.31 639 THR A N 1
ATOM 5030 C CA . THR A 1 639 ? 35.5 -25.062 -9.555 1 81.31 639 THR A CA 1
ATOM 5031 C C . THR A 1 639 ? 34.281 -25.984 -9.68 1 81.31 639 THR A C 1
ATOM 5033 O O . THR A 1 639 ? 34.438 -27.141 -10.07 1 81.31 639 THR A O 1
ATOM 5036 N N . ASN A 1 640 ? 33.219 -25.453 -9.328 1 83.5 640 ASN A N 1
ATOM 5037 C CA . ASN A 1 640 ? 32 -26.219 -9.469 1 83.5 640 ASN A CA 1
ATOM 5038 C C . ASN A 1 640 ? 31.719 -26.578 -10.922 1 83.5 640 ASN A C 1
ATOM 5040 O O . ASN A 1 640 ? 31.344 -27.719 -11.234 1 83.5 640 ASN A O 1
ATOM 5044 N N . PHE A 1 641 ? 31.891 -25.688 -11.781 1 86.06 641 PHE A N 1
ATOM 5045 C CA . PHE A 1 641 ? 31.641 -25.906 -13.203 1 86.06 641 PHE A CA 1
ATOM 5046 C C . PHE A 1 641 ? 32.562 -26.984 -13.758 1 86.06 641 PHE A C 1
ATOM 5048 O O . PHE A 1 641 ? 32.125 -27.906 -14.438 1 86.06 641 PHE A O 1
ATOM 5055 N N . ILE A 1 642 ? 33.844 -26.828 -13.453 1 81.75 642 ILE A N 1
ATOM 5056 C CA . ILE A 1 642 ? 34.844 -27.766 -13.977 1 81.75 642 ILE A CA 1
ATOM 5057 C C . ILE A 1 642 ? 34.562 -29.156 -13.43 1 81.75 642 ILE A C 1
ATOM 5059 O O . ILE A 1 642 ? 34.625 -30.141 -14.172 1 81.75 642 ILE A O 1
ATOM 5063 N N . LYS A 1 643 ? 34.219 -29.203 -12.188 1 83.19 643 LYS A N 1
ATOM 5064 C CA . LYS A 1 643 ? 33.906 -30.5 -11.562 1 83.19 643 LYS A CA 1
ATOM 5065 C C . LYS A 1 643 ? 32.75 -31.188 -12.266 1 83.19 643 LYS A C 1
ATOM 5067 O O . LYS A 1 643 ? 32.844 -32.375 -12.625 1 83.19 643 LYS A O 1
ATOM 5072 N N . GLU A 1 644 ? 31.688 -30.453 -12.531 1 83.56 644 GLU A N 1
ATOM 5073 C CA . GLU A 1 644 ? 30.5 -31.031 -13.156 1 83.56 644 GLU A CA 1
ATOM 5074 C C . GLU A 1 644 ? 30.75 -31.328 -14.633 1 83.56 644 GLU A C 1
ATOM 5076 O O . GLU A 1 644 ? 30.25 -32.312 -15.164 1 83.56 644 GLU A O 1
ATOM 5081 N N . ALA A 1 645 ? 31.453 -30.484 -15.281 1 82.62 645 ALA A N 1
ATOM 5082 C CA . ALA A 1 645 ? 31.797 -30.703 -16.688 1 82.62 645 ALA A CA 1
ATOM 5083 C C . ALA A 1 645 ? 32.625 -31.969 -16.859 1 82.62 645 ALA A C 1
ATOM 5085 O O . ALA A 1 645 ? 32.375 -32.75 -17.781 1 82.62 645 ALA A O 1
ATOM 5086 N N . GLN A 1 646 ? 33.594 -32.125 -15.992 1 79.81 646 GLN A N 1
ATOM 5087 C CA . GLN A 1 646 ? 34.469 -33.312 -16.062 1 79.81 646 GLN A CA 1
ATOM 5088 C C . GLN A 1 646 ? 33.656 -34.594 -15.812 1 79.81 646 GLN A C 1
ATOM 5090 O O . GLN A 1 646 ? 33.875 -35.594 -16.484 1 79.81 646 GLN A O 1
ATOM 5095 N N . GLN A 1 647 ? 32.812 -34.531 -14.922 1 78.81 647 GLN A N 1
ATOM 5096 C CA . GLN A 1 647 ? 31.969 -35.688 -14.633 1 78.81 647 GLN A CA 1
ATOM 5097 C C . GLN A 1 647 ? 31.078 -36.031 -15.82 1 78.81 647 GLN A C 1
ATOM 5099 O O . GLN A 1 647 ? 30.859 -37.219 -16.109 1 78.81 647 GLN A O 1
ATOM 5104 N N . TYR A 1 648 ? 30.641 -35.094 -16.5 1 77.44 648 TYR A N 1
ATOM 5105 C CA . TYR A 1 648 ? 29.781 -35.25 -17.656 1 77.44 648 TYR A CA 1
ATOM 5106 C C . TYR A 1 648 ? 30.562 -35.875 -18.828 1 77.44 648 TYR A C 1
ATOM 5108 O O . TYR A 1 648 ? 30.062 -36.781 -19.516 1 77.44 648 TYR A O 1
ATOM 5116 N N . ILE A 1 649 ? 31.719 -35.344 -19.031 1 76.25 649 ILE A N 1
ATOM 5117 C CA . ILE A 1 649 ? 32.562 -35.844 -20.109 1 76.25 649 ILE A CA 1
ATOM 5118 C C . ILE A 1 649 ? 32.906 -37.312 -19.859 1 76.25 649 ILE A C 1
ATOM 5120 O O . ILE A 1 649 ? 32.844 -38.125 -20.797 1 76.25 649 ILE A O 1
ATOM 5124 N N . LYS A 1 650 ? 33.156 -37.625 -18.688 1 73.81 650 LYS A N 1
ATOM 5125 C CA . LYS A 1 650 ? 33.469 -39 -18.328 1 73.81 650 LYS A CA 1
ATOM 5126 C C . LYS A 1 650 ? 32.25 -39.906 -18.562 1 73.81 650 LYS A C 1
ATOM 5128 O O . LYS A 1 650 ? 32.406 -41 -19.094 1 73.81 650 LYS A O 1
ATOM 5133 N N . LYS A 1 651 ? 31.094 -39.406 -18.297 1 71.94 651 LYS A N 1
ATOM 5134 C CA . LYS A 1 651 ? 29.875 -40.188 -18.469 1 71.94 651 LYS A CA 1
ATOM 5135 C C . LYS A 1 651 ? 29.531 -40.375 -19.938 1 71.94 651 LYS A C 1
ATOM 5137 O O . LYS A 1 651 ? 29.109 -41.438 -20.359 1 71.94 651 LYS A O 1
ATOM 5142 N N . GLU A 1 652 ? 29.672 -39.344 -20.656 1 67.81 652 GLU A N 1
ATOM 5143 C CA . GLU A 1 652 ? 29.406 -39.375 -22.094 1 67.81 652 GLU A CA 1
ATOM 5144 C C . GLU A 1 652 ? 30.344 -40.375 -22.797 1 67.81 652 GLU A C 1
ATOM 5146 O O . GLU A 1 652 ? 29.922 -41.125 -23.672 1 67.81 652 GLU A O 1
ATOM 5151 N N . SER A 1 653 ? 31.641 -40.375 -22.375 1 64 653 SER A N 1
ATOM 5152 C CA . SER A 1 653 ? 32.625 -41.25 -22.969 1 64 653 SER A CA 1
ATOM 5153 C C . SER A 1 653 ? 32.344 -42.719 -22.609 1 64 653 SER A C 1
ATOM 5155 O O . SER A 1 653 ? 32.594 -43.625 -23.422 1 64 653 SER A O 1
ATOM 5157 N N . SER A 1 654 ? 31.875 -42.969 -21.453 1 61.84 654 SER A N 1
ATOM 5158 C CA . SER A 1 654 ? 31.547 -44.312 -21.031 1 61.84 654 SER A CA 1
ATOM 5159 C C . SER A 1 654 ? 30.375 -44.875 -21.828 1 61.84 654 SER A C 1
ATOM 5161 O O . SER A 1 654 ? 30.297 -46.094 -22.062 1 61.84 654 SER A O 1
ATOM 5163 N N . ILE A 1 655 ? 29.516 -44.031 -22.188 1 56.88 655 ILE A N 1
ATOM 5164 C CA . ILE A 1 655 ? 28.328 -44.438 -22.922 1 56.88 655 ILE A CA 1
ATOM 5165 C C . ILE A 1 655 ? 28.703 -44.719 -24.375 1 56.88 655 ILE A C 1
ATOM 5167 O O . ILE A 1 655 ? 28.234 -45.688 -24.984 1 56.88 655 ILE A O 1
ATOM 5171 N N . ILE A 1 656 ? 29.578 -43.812 -24.859 1 51.34 656 ILE A N 1
ATOM 5172 C CA . ILE A 1 656 ? 30 -44 -26.25 1 51.34 656 ILE A CA 1
ATOM 5173 C C . ILE A 1 656 ? 30.938 -45.188 -26.359 1 51.34 656 ILE A C 1
ATOM 5175 O O . ILE A 1 656 ? 30.875 -45.938 -27.344 1 51.34 656 ILE A O 1
ATOM 5179 N N . HIS A 1 657 ? 31.922 -45.469 -25.328 1 45.62 657 HIS A N 1
ATOM 5180 C CA . HIS A 1 657 ? 32.875 -46.594 -25.422 1 45.62 657 HIS A CA 1
ATOM 5181 C C . HIS A 1 657 ? 32.25 -47.875 -24.891 1 45.62 657 HIS A C 1
ATOM 5183 O O . HIS A 1 657 ? 32.938 -48.875 -24.688 1 45.62 657 HIS A O 1
ATOM 5189 N N . LYS A 1 658 ? 31.094 -48.094 -24.312 1 45.06 658 LYS A N 1
ATOM 5190 C CA . LYS A 1 658 ? 30.625 -49.469 -24.219 1 45.06 658 LYS A CA 1
ATOM 5191 C C . LYS A 1 658 ? 30.828 -50.219 -25.531 1 45.06 658 LYS A C 1
ATOM 5193 O O . LYS A 1 658 ? 30.453 -49.719 -26.609 1 45.06 658 LYS A O 1
ATOM 5198 N N . PRO A 1 659 ? 31.797 -51.188 -25.547 1 35.5 659 PRO A N 1
ATOM 5199 C CA . PRO A 1 659 ? 32.094 -51.938 -26.766 1 35.5 659 PRO A CA 1
ATOM 5200 C C . PRO A 1 659 ? 30.828 -52.25 -27.578 1 35.5 659 PRO A C 1
ATOM 5202 O O . PRO A 1 659 ? 29.875 -52.812 -27.062 1 35.5 659 PRO A O 1
ATOM 5205 N N . LEU A 1 660 ? 30.281 -51.406 -28.359 1 36.47 660 LEU A N 1
ATOM 5206 C CA . LEU A 1 660 ? 29.641 -52.188 -29.422 1 36.47 660 LEU A CA 1
ATOM 5207 C C . LEU A 1 660 ? 30.391 -53.5 -29.656 1 36.47 660 LEU A C 1
ATOM 5209 O O . LEU A 1 660 ? 31.609 -53.5 -29.875 1 36.47 660 LEU A O 1
ATOM 5213 N N . ARG A 1 661 ? 30.125 -54.5 -28.953 1 35.44 661 ARG A N 1
ATOM 5214 C CA . ARG A 1 661 ? 30.688 -55.75 -29.453 1 35.44 661 ARG A CA 1
ATOM 5215 C C . ARG A 1 661 ? 31.062 -55.656 -30.922 1 35.44 661 ARG A C 1
ATOM 5217 O O . ARG A 1 661 ? 30.203 -55.375 -31.781 1 35.44 661 ARG A O 1
ATOM 5224 N N . SER A 1 662 ? 32.25 -55.156 -31.156 1 31.81 662 SER A N 1
ATOM 5225 C CA . SER A 1 662 ? 32.969 -55.438 -32.375 1 31.81 662 SER A CA 1
ATOM 5226 C C . SER A 1 662 ? 32.781 -56.906 -32.844 1 31.81 662 SER A C 1
ATOM 5228 O O . SER A 1 662 ? 33.375 -57.812 -32.281 1 31.81 662 SER A O 1
ATOM 5230 N N . THR A 1 663 ? 31.734 -57.594 -32.969 1 30.33 663 THR A N 1
ATOM 5231 C CA . THR A 1 663 ? 32 -58.656 -33.938 1 30.33 663 THR A CA 1
ATOM 5232 C C . THR A 1 663 ? 33.031 -58.219 -34.969 1 30.33 663 THR A C 1
ATOM 5234 O O . THR A 1 663 ? 33.188 -57 -35.219 1 30.33 663 THR A O 1
ATOM 5237 N N . SER A 1 664 ? 33.938 -59.219 -35.531 1 32.59 664 SER A N 1
ATOM 5238 C CA . SER A 1 664 ? 35.094 -59.188 -36.406 1 32.59 664 SER A CA 1
ATOM 5239 C C . SER A 1 664 ? 35.094 -57.938 -37.281 1 32.59 664 SER A C 1
ATOM 5241 O O . SER A 1 664 ? 34.25 -57.062 -37.125 1 32.59 664 SER A O 1
ATOM 5243 N N . THR A 1 665 ? 35.562 -58.219 -38.656 1 33.19 665 THR A N 1
ATOM 5244 C CA . THR A 1 665 ? 36.125 -57.781 -39.938 1 33.19 665 THR A CA 1
ATOM 5245 C C . THR A 1 665 ? 35.219 -56.75 -40.594 1 33.19 665 THR A C 1
ATOM 5247 O O . THR A 1 665 ? 35.5 -56.25 -41.688 1 33.19 665 THR A O 1
ATOM 5250 N N . SER A 1 666 ? 33.875 -57.031 -40.719 1 32.16 666 SER A N 1
ATOM 5251 C CA . SER A 1 666 ? 33.281 -56.531 -41.969 1 32.16 666 SER A CA 1
ATOM 5252 C C . SER A 1 666 ? 33.344 -55 -42 1 32.16 666 SER A C 1
ATOM 5254 O O . SER A 1 666 ? 33.5 -54.344 -40.969 1 32.16 666 SER A O 1
ATOM 5256 N N . THR A 1 667 ? 32.906 -54.438 -43.219 1 35.56 667 THR A N 1
ATOM 5257 C CA . THR A 1 667 ? 32.781 -53.219 -44 1 35.56 667 THR A CA 1
ATOM 5258 C C . THR A 1 667 ? 32.094 -52.125 -43.188 1 35.56 667 THR A C 1
ATOM 5260 O O . THR A 1 667 ? 31.281 -52.406 -42.281 1 35.56 667 THR A O 1
ATOM 5263 N N . ASN A 1 668 ? 32.562 -50.906 -43.094 1 38.84 668 ASN A N 1
ATOM 5264 C CA . ASN A 1 668 ? 31.984 -49.562 -42.875 1 38.84 668 ASN A CA 1
ATOM 5265 C C . ASN A 1 668 ? 30.484 -49.562 -43.156 1 38.84 668 ASN A C 1
ATOM 5267 O O . ASN A 1 668 ? 30.047 -49.188 -44.25 1 38.84 668 ASN A O 1
ATOM 5271 N N . VAL A 1 669 ? 29.672 -50.5 -42.875 1 44.72 669 VAL A N 1
ATOM 5272 C CA . VAL A 1 669 ? 28.266 -50.438 -43.25 1 44.72 669 VAL A CA 1
ATOM 5273 C C . VAL A 1 669 ? 27.625 -49.156 -42.688 1 44.72 669 VAL A C 1
ATOM 5275 O O . VAL A 1 669 ? 27.562 -49 -41.469 1 44.72 669 VAL A O 1
ATOM 5278 N N . GLU A 1 670 ? 27.656 -47.969 -43.281 1 52.41 670 GLU A N 1
ATOM 5279 C CA . GLU A 1 670 ? 26.906 -46.719 -43.156 1 52.41 670 GLU A CA 1
ATOM 5280 C C . GLU A 1 670 ? 25.516 -46.969 -42.562 1 52.41 670 GLU A C 1
ATOM 5282 O O . GLU A 1 670 ? 24.688 -47.625 -43.219 1 52.41 670 GLU A O 1
ATOM 5287 N N . LEU A 1 671 ? 25.344 -46.906 -41.25 1 65.31 671 LEU A N 1
ATOM 5288 C CA . LEU A 1 671 ? 24.016 -47.094 -40.656 1 65.31 671 LEU A CA 1
ATOM 5289 C C . LEU A 1 671 ? 23 -46.188 -41.375 1 65.31 671 LEU A C 1
ATOM 5291 O O . LEU A 1 671 ? 23.281 -45.031 -41.688 1 65.31 671 LEU A O 1
ATOM 5295 N N . GLN A 1 672 ? 22.031 -46.781 -41.906 1 80.19 672 GLN A N 1
ATOM 5296 C CA . GLN A 1 672 ? 20.953 -46.062 -42.562 1 80.19 672 GLN A CA 1
ATOM 5297 C C . GLN A 1 672 ? 20.281 -45.062 -41.656 1 80.19 672 GLN A C 1
ATOM 5299 O O . GLN A 1 672 ? 20.016 -45.375 -40.469 1 80.19 672 GLN A O 1
ATOM 5304 N N . GLU A 1 673 ? 20.266 -43.844 -42.062 1 83.62 673 GLU A N 1
ATOM 5305 C CA . GLU A 1 673 ? 19.5 -42.812 -41.312 1 83.62 673 GLU A CA 1
ATOM 5306 C C . GLU A 1 673 ? 18.047 -43.219 -41.188 1 83.62 673 GLU A C 1
ATOM 5308 O O . GLU A 1 673 ? 17.469 -43.844 -42.062 1 83.62 673 GLU A O 1
ATOM 5313 N N . PRO A 1 674 ? 17.484 -43.031 -39.938 1 93 674 PRO A N 1
ATOM 5314 C CA . PRO A 1 674 ? 17.906 -42.219 -38.781 1 93 674 PRO A CA 1
ATOM 5315 C C . PRO A 1 674 ? 18.344 -43.062 -37.594 1 93 674 PRO A C 1
ATOM 5317 O O . PRO A 1 674 ? 18.047 -42.75 -36.438 1 93 674 PRO A O 1
ATOM 5320 N N . LEU A 1 675 ? 18.906 -44.219 -37.844 1 92.75 675 LEU A N 1
ATOM 5321 C CA . LEU A 1 675 ? 19.219 -45.156 -36.781 1 92.75 675 LEU A CA 1
ATOM 5322 C C . LEU A 1 675 ? 20.203 -44.594 -35.781 1 92.75 675 LEU A C 1
ATOM 5324 O O . LEU A 1 675 ? 20 -44.688 -34.562 1 92.75 675 LEU A O 1
ATOM 5328 N N . PRO A 1 676 ? 21.312 -43.938 -36.281 1 90.5 676 PRO A N 1
ATOM 5329 C CA . PRO A 1 676 ? 22.219 -43.344 -35.281 1 90.5 676 PRO A CA 1
ATOM 5330 C C . PRO A 1 676 ? 21.562 -42.281 -34.406 1 90.5 676 PRO A C 1
ATOM 5332 O O . PRO A 1 676 ? 21.812 -42.219 -33.219 1 90.5 676 PRO A O 1
ATOM 5335 N N . LEU A 1 677 ? 20.766 -41.469 -35 1 91.44 677 LEU A N 1
ATOM 5336 C CA . LEU A 1 677 ? 20.031 -40.438 -34.281 1 91.44 677 LEU A CA 1
ATOM 5337 C C . LEU A 1 677 ? 19.078 -41.062 -33.281 1 91.44 677 LEU A C 1
ATOM 5339 O O . LEU A 1 677 ? 18.969 -40.594 -32.125 1 91.44 677 LEU A O 1
ATOM 5343 N N . LEU A 1 678 ? 18.406 -42.094 -33.719 1 93.31 678 LEU A N 1
ATOM 5344 C CA . LEU A 1 678 ? 17.453 -42.781 -32.875 1 93.31 678 LEU A CA 1
ATOM 5345 C C . LEU A 1 678 ? 18.156 -43.406 -31.656 1 93.31 678 LEU A C 1
ATOM 5347 O O . LEU A 1 678 ? 17.703 -43.25 -30.516 1 93.31 678 LEU A O 1
ATOM 5351 N N . LEU A 1 679 ? 19.266 -44.062 -31.875 1 89.81 679 LEU A N 1
ATOM 5352 C CA . LEU A 1 679 ? 20.016 -44.688 -30.797 1 89.81 679 LEU A CA 1
ATOM 5353 C C . LEU A 1 679 ? 20.531 -43.688 -29.797 1 89.81 679 LEU A C 1
ATOM 5355 O O . LEU A 1 679 ? 20.5 -43.938 -28.594 1 89.81 679 LEU A O 1
ATOM 5359 N N . PHE A 1 680 ? 20.891 -42.625 -30.312 1 85.69 680 PHE A N 1
ATOM 5360 C CA . PHE A 1 680 ? 21.375 -41.562 -29.438 1 85.69 680 PHE A CA 1
ATOM 5361 C C . PHE A 1 680 ? 20.234 -41 -28.594 1 85.69 680 PHE A C 1
ATOM 5363 O O . PHE A 1 680 ? 20.406 -40.781 -27.391 1 85.69 680 PHE A O 1
ATOM 5370 N N . SER A 1 681 ? 19.125 -40.719 -29.156 1 90.25 681 SER A N 1
ATOM 5371 C CA . SER A 1 681 ? 18 -40.094 -28.484 1 90.25 681 SER A CA 1
ATOM 5372 C C . SER A 1 681 ? 17.391 -41.062 -27.453 1 90.25 681 SER A C 1
ATOM 5374 O O . SER A 1 681 ? 16.734 -40.594 -26.516 1 90.25 681 SER A O 1
ATOM 5376 N N . LEU A 1 682 ? 17.609 -42.344 -27.625 1 90.19 682 LEU A N 1
ATOM 5377 C CA . LEU A 1 682 ? 17 -43.344 -26.75 1 90.19 682 LEU A CA 1
ATOM 5378 C C . LEU A 1 682 ? 17.891 -43.625 -25.547 1 90.19 682 LEU A C 1
ATOM 5380 O O . LEU A 1 682 ? 17.516 -44.406 -24.672 1 90.19 682 LEU A O 1
ATOM 5384 N N . GLN A 1 683 ? 19 -42.969 -25.531 1 82.88 683 GLN A N 1
ATOM 5385 C CA . GLN A 1 683 ? 19.891 -43.188 -24.391 1 82.88 683 GLN A CA 1
ATOM 5386 C C . GLN A 1 683 ? 19.203 -42.781 -23.078 1 82.88 683 GLN A C 1
ATOM 5388 O O . GLN A 1 683 ? 18.703 -41.656 -22.953 1 82.88 683 GLN A O 1
ATOM 5393 N N . GLY A 1 684 ? 19.125 -43.75 -22.125 1 79.12 684 GLY A N 1
ATOM 5394 C CA . GLY A 1 684 ? 18.484 -43.469 -20.844 1 79.12 684 GLY A CA 1
ATOM 5395 C C . GLY A 1 684 ? 17 -43.781 -20.859 1 79.12 684 GLY A C 1
ATOM 5396 O O . GLY A 1 684 ? 16.344 -43.719 -19.812 1 79.12 684 GLY A O 1
ATOM 5397 N N . LEU A 1 685 ? 16.484 -44.125 -22.078 1 86.06 685 LEU A N 1
ATOM 5398 C CA . LEU A 1 685 ? 15.055 -44.375 -22.203 1 86.06 685 LEU A CA 1
ATOM 5399 C C . LEU A 1 685 ? 14.781 -45.875 -22.469 1 86.06 685 LEU A C 1
ATOM 5401 O O . LEU A 1 685 ? 13.719 -46.375 -22.094 1 86.06 685 LEU A O 1
ATOM 5405 N N . SER A 1 686 ? 15.727 -46.531 -23.188 1 88.5 686 SER A N 1
ATOM 5406 C CA . SER A 1 686 ? 15.57 -47.938 -23.5 1 88.5 686 SER A CA 1
ATOM 5407 C C . SER A 1 686 ? 16.922 -48.656 -23.453 1 88.5 686 SER A C 1
ATOM 5409 O O . SER A 1 686 ? 17.953 -48.094 -23.797 1 88.5 686 SER A O 1
ATOM 5411 N N . ASN A 1 687 ? 16.922 -49.938 -23.078 1 86.69 687 ASN A N 1
ATOM 5412 C CA . ASN A 1 687 ? 18.141 -50.75 -23.016 1 86.69 687 ASN A CA 1
ATOM 5413 C C . ASN A 1 687 ? 18.219 -51.719 -24.203 1 86.69 687 ASN A C 1
ATOM 5415 O O . ASN A 1 687 ? 19.125 -52.562 -24.25 1 86.69 687 ASN A O 1
ATOM 5419 N N . LYS A 1 688 ? 17.266 -51.562 -25.109 1 89.5 688 LYS A N 1
ATOM 5420 C CA . LYS A 1 688 ? 17.297 -52.469 -26.266 1 89.5 688 LYS A CA 1
ATOM 5421 C C . LYS A 1 688 ? 18.469 -52.156 -27.172 1 89.5 688 LYS A C 1
ATOM 5423 O O . LYS A 1 688 ? 18.938 -51 -27.234 1 89.5 688 LYS A O 1
ATOM 5428 N N . ASP A 1 689 ? 18.875 -53.156 -27.891 1 87.62 689 ASP A N 1
ATOM 5429 C CA . ASP A 1 689 ? 20.094 -53.031 -28.688 1 87.62 689 ASP A CA 1
ATOM 5430 C C . ASP A 1 689 ? 19.797 -52.469 -30.078 1 87.62 689 ASP A C 1
ATOM 5432 O O . ASP A 1 689 ? 18.625 -52.25 -30.422 1 87.62 689 ASP A O 1
ATOM 5436 N N . GLU A 1 690 ? 20.828 -52.25 -30.844 1 90.06 690 GLU A N 1
ATOM 5437 C CA . GLU A 1 690 ? 20.75 -51.656 -32.156 1 90.06 690 GLU A CA 1
ATOM 5438 C C . GLU A 1 690 ? 19.922 -52.531 -33.125 1 90.06 690 GLU A C 1
ATOM 5440 O O . GLU A 1 690 ? 19.141 -52 -33.906 1 90.06 690 GLU A O 1
ATOM 5445 N N . SER A 1 691 ? 20.078 -53.875 -33.031 1 90.44 691 SER A N 1
ATOM 5446 C CA . SER A 1 691 ? 19.375 -54.781 -33.906 1 90.44 691 SER A CA 1
ATOM 5447 C C . SER A 1 691 ? 17.859 -54.719 -33.719 1 90.44 691 SER A C 1
ATOM 5449 O O . SER A 1 691 ? 17.094 -54.875 -34.656 1 90.44 691 SER A O 1
ATOM 5451 N N . TYR A 1 692 ? 17.562 -54.375 -32.469 1 92.5 692 TYR A N 1
ATOM 5452 C CA . TYR A 1 692 ? 16.156 -54.25 -32.156 1 92.5 692 TYR A CA 1
ATOM 5453 C C . TYR A 1 692 ? 15.523 -53.031 -32.844 1 92.5 692 TYR A C 1
ATOM 5455 O O . TYR A 1 692 ? 14.438 -53.156 -33.406 1 92.5 692 TYR A O 1
ATOM 5463 N N . TRP A 1 693 ? 16.219 -51.938 -32.938 1 94 693 TRP A N 1
ATOM 5464 C CA . TRP A 1 693 ? 15.672 -50.656 -33.406 1 94 693 TRP A CA 1
ATOM 5465 C C . TRP A 1 693 ? 15.844 -50.531 -34.906 1 94 693 TRP A C 1
ATOM 5467 O O . TRP A 1 693 ? 15.188 -49.688 -35.562 1 94 693 TRP A O 1
ATOM 5477 N N . LYS A 1 694 ? 16.688 -51.344 -35.469 1 92.94 694 LYS A N 1
ATOM 5478 C CA . LYS A 1 694 ? 16.859 -51.344 -36.906 1 92.94 694 LYS A CA 1
ATOM 5479 C C . LYS A 1 694 ? 15.555 -51.656 -37.625 1 92.94 694 LYS A C 1
ATOM 5481 O O . LYS A 1 694 ? 15.312 -51.156 -38.719 1 92.94 694 LYS A O 1
ATOM 5486 N N . LYS A 1 695 ? 14.711 -52.344 -36.969 1 93.12 695 LYS A N 1
ATOM 5487 C CA . LYS A 1 695 ? 13.43 -52.75 -37.531 1 93.12 695 LYS A CA 1
ATOM 5488 C C . LYS A 1 695 ? 12.492 -51.562 -37.719 1 93.12 695 LYS A C 1
ATOM 5490 O O . LYS A 1 695 ? 11.539 -51.625 -38.5 1 93.12 695 LYS A O 1
ATOM 5495 N N . LEU A 1 696 ? 12.773 -50.5 -37 1 94.5 696 LEU A N 1
ATOM 5496 C CA . LEU A 1 696 ? 11.891 -49.312 -37 1 94.5 696 LEU A CA 1
ATOM 5497 C C . LEU A 1 696 ? 12.273 -48.375 -38.125 1 94.5 696 LEU A C 1
ATOM 5499 O O . LEU A 1 696 ? 11.461 -47.531 -38.562 1 94.5 696 LEU A O 1
ATOM 5503 N N . VAL A 1 697 ? 13.43 -48.406 -38.719 1 93.81 697 VAL A N 1
ATOM 5504 C CA . VAL A 1 697 ? 14.055 -47.438 -39.594 1 93.81 697 VAL A CA 1
ATOM 5505 C C . VAL A 1 697 ? 13.211 -47.25 -40.875 1 93.81 697 VAL A C 1
ATOM 5507 O O . VAL A 1 697 ? 12.945 -46.156 -41.281 1 93.81 697 VAL A O 1
ATOM 5510 N N . PRO A 1 698 ? 12.695 -48.438 -41.406 1 92.62 698 PRO A N 1
ATOM 5511 C CA . PRO A 1 698 ? 11.938 -48.281 -42.656 1 92.62 698 PRO A CA 1
ATOM 5512 C C . PRO A 1 698 ? 10.617 -47.531 -42.469 1 92.62 698 PRO A C 1
ATOM 5514 O O . PRO A 1 698 ? 10.023 -47.062 -43.438 1 92.62 698 PRO A O 1
ATOM 5517 N N . PHE A 1 699 ? 10.156 -47.406 -41.312 1 95.12 699 PHE A N 1
ATOM 5518 C CA . PHE A 1 699 ? 8.852 -46.812 -41.062 1 95.12 699 PHE A CA 1
ATOM 5519 C C . PHE A 1 699 ? 8.969 -45.312 -40.906 1 95.12 699 PHE A C 1
ATOM 5521 O O . PHE A 1 699 ? 7.969 -44.594 -40.969 1 95.12 699 PHE A O 1
ATOM 5528 N N . PHE A 1 700 ? 10.141 -44.719 -40.719 1 96.12 700 PHE A N 1
ATOM 5529 C CA . PHE A 1 700 ? 10.336 -43.281 -40.5 1 96.12 700 PHE A CA 1
ATOM 5530 C C . PHE A 1 700 ? 10.227 -42.5 -41.812 1 96.12 700 PHE A C 1
ATOM 5532 O O . PHE A 1 700 ? 10.68 -43 -42.875 1 96.12 700 PHE A O 1
ATOM 5539 N N . GLU A 1 701 ? 9.641 -41.406 -41.719 1 95.25 701 GLU A N 1
ATOM 5540 C CA . GLU A 1 701 ? 9.578 -40.469 -42.844 1 95.25 701 GLU A CA 1
ATOM 5541 C C . GLU A 1 701 ? 10.25 -39.156 -42.469 1 95.25 701 GLU A C 1
ATOM 5543 O O . GLU A 1 701 ? 9.969 -38.562 -41.438 1 95.25 701 GLU A O 1
ATOM 5548 N N . LYS A 1 702 ? 11.094 -38.656 -43.344 1 95.56 702 LYS A N 1
ATOM 5549 C CA . LYS A 1 702 ? 11.781 -37.406 -43.125 1 95.56 702 LYS A CA 1
ATOM 5550 C C . LYS A 1 702 ? 10.914 -36.219 -43.562 1 95.56 702 LYS A C 1
ATOM 5552 O O . LYS A 1 702 ? 10.305 -36.25 -44.625 1 95.56 702 LYS A O 1
ATOM 5557 N N . ARG A 1 703 ? 10.789 -35.281 -42.75 1 95.12 703 ARG A N 1
ATOM 5558 C CA . ARG A 1 703 ? 10.031 -34.062 -43.062 1 95.12 703 ARG A CA 1
ATOM 5559 C C . ARG A 1 703 ? 10.82 -32.812 -42.719 1 95.12 703 ARG A C 1
ATOM 5561 O O . ARG A 1 703 ? 11.516 -32.75 -41.688 1 95.12 703 ARG A O 1
ATOM 5568 N N . ILE A 1 704 ? 10.766 -31.859 -43.562 1 95.31 704 ILE A N 1
ATOM 5569 C CA . ILE A 1 704 ? 11.391 -30.562 -43.344 1 95.31 704 ILE A CA 1
ATOM 5570 C C . ILE A 1 704 ? 10.32 -29.5 -43.094 1 95.31 704 ILE A C 1
ATOM 5572 O O . ILE A 1 704 ? 9.398 -29.344 -43.906 1 95.31 704 ILE A O 1
ATOM 5576 N N . ILE A 1 705 ? 10.422 -28.922 -41.969 1 95.5 705 ILE A N 1
ATOM 5577 C CA . ILE A 1 705 ? 9.477 -27.875 -41.625 1 95.5 705 ILE A CA 1
ATOM 5578 C C . ILE A 1 705 ? 10.18 -26.516 -41.625 1 95.5 705 ILE A C 1
ATOM 5580 O O . ILE A 1 705 ? 11.195 -26.312 -40.969 1 95.5 705 ILE A O 1
ATOM 5584 N N . ASN A 1 706 ? 9.562 -25.547 -42.312 1 94.56 706 ASN A N 1
ATOM 5585 C CA . ASN A 1 706 ? 10.148 -24.219 -42.375 1 94.56 706 ASN A CA 1
ATOM 5586 C C . ASN A 1 706 ? 9.883 -23.406 -41.125 1 94.56 706 ASN A C 1
ATOM 5588 O O . ASN A 1 706 ? 8.977 -23.734 -40.344 1 94.56 706 ASN A O 1
ATOM 5592 N N . ALA A 1 707 ? 10.648 -22.422 -41.031 1 93.81 707 ALA A N 1
ATOM 5593 C CA . ALA A 1 707 ? 10.5 -21.531 -39.875 1 93.81 707 ALA A CA 1
ATOM 5594 C C . ALA A 1 707 ? 9.094 -20.938 -39.812 1 93.81 707 ALA A C 1
ATOM 5596 O O . ALA A 1 707 ? 8.547 -20.516 -40.844 1 93.81 707 ALA A O 1
ATOM 5597 N N . ASP A 1 708 ? 8.43 -21.062 -38.719 1 91.75 708 ASP A N 1
ATOM 5598 C CA . ASP A 1 708 ? 7.129 -20.484 -38.375 1 91.75 708 ASP A CA 1
ATOM 5599 C C . ASP A 1 708 ? 5.988 -21.312 -38.969 1 91.75 708 ASP A C 1
ATOM 5601 O O . ASP A 1 708 ? 4.828 -20.891 -38.938 1 91.75 708 ASP A O 1
ATOM 5605 N N . GLU A 1 709 ? 6.391 -22.469 -39.469 1 93.94 709 GLU A N 1
ATOM 5606 C CA . GLU A 1 709 ? 5.348 -23.375 -39.969 1 93.94 709 GLU A CA 1
ATOM 5607 C C . GLU A 1 709 ? 4.844 -24.297 -38.844 1 93.94 709 GLU A C 1
ATOM 5609 O O . GLU A 1 709 ? 5.625 -24.75 -38.031 1 93.94 709 GLU A O 1
ATOM 5614 N N . GLU A 1 710 ? 3.537 -24.5 -38.844 1 92.75 710 GLU A N 1
ATOM 5615 C CA . GLU A 1 710 ? 2.92 -25.391 -37.844 1 92.75 710 GLU A CA 1
ATOM 5616 C C . GLU A 1 710 ? 2.838 -26.828 -38.375 1 92.75 710 GLU A C 1
ATOM 5618 O O . GLU A 1 710 ? 2.545 -27.047 -39.531 1 92.75 710 GLU A O 1
ATOM 5623 N N . LEU A 1 711 ? 3.268 -27.703 -37.562 1 90 711 LEU A N 1
ATOM 5624 C CA . LEU A 1 711 ? 3.037 -29.125 -37.875 1 90 711 LEU A CA 1
ATOM 5625 C C . LEU A 1 711 ? 1.64 -29.547 -37.438 1 90 711 LEU A C 1
ATOM 5627 O O . LEU A 1 711 ? 1.358 -29.641 -36.219 1 90 711 LEU A O 1
ATOM 5631 N N . HIS A 1 712 ? 0.78 -29.688 -38.312 1 85.06 712 HIS A N 1
ATOM 5632 C CA . HIS A 1 712 ? -0.608 -30.016 -38 1 85.06 712 HIS A CA 1
ATOM 5633 C C . HIS A 1 712 ? -0.784 -31.516 -37.781 1 85.06 712 HIS A C 1
ATOM 5635 O O . HIS A 1 712 ? -0.554 -32.312 -38.656 1 85.06 712 HIS A O 1
ATOM 5641 N N . ILE A 1 713 ? -1.02 -31.859 -36.562 1 81.75 713 ILE A N 1
ATOM 5642 C CA . ILE A 1 713 ? -1.391 -33.219 -36.219 1 81.75 713 ILE A CA 1
ATOM 5643 C C . ILE A 1 713 ? -2.764 -33.219 -35.562 1 81.75 713 ILE A C 1
ATOM 5645 O O . ILE A 1 713 ? -2.98 -32.531 -34.562 1 81.75 713 ILE A O 1
ATOM 5649 N N . ALA A 1 714 ? -3.658 -33.938 -36.094 1 78.69 714 ALA A N 1
ATOM 5650 C CA . ALA A 1 714 ? -5.008 -34 -35.531 1 78.69 714 ALA A CA 1
ATOM 5651 C C . ALA A 1 714 ? -4.996 -34.5 -34.094 1 78.69 714 ALA A C 1
ATOM 5653 O O . ALA A 1 714 ? -4.18 -35.344 -33.75 1 78.69 714 ALA A O 1
ATOM 5654 N N . PRO A 1 715 ? -5.836 -34.062 -33.25 1 77.62 715 PRO A N 1
ATOM 5655 C CA . PRO A 1 715 ? -5.879 -34.469 -31.844 1 77.62 715 PRO A CA 1
ATOM 5656 C C . PRO A 1 715 ? -6.121 -35.969 -31.672 1 77.62 715 PRO A C 1
ATOM 5658 O O . PRO A 1 715 ? -5.707 -36.562 -30.656 1 77.62 715 PRO A O 1
ATOM 5661 N N . THR A 1 716 ? -6.656 -36.594 -32.688 1 79.5 716 THR A N 1
ATOM 5662 C CA . THR A 1 716 ? -7.004 -38 -32.562 1 79.5 716 THR A CA 1
ATOM 5663 C C . THR A 1 716 ? -5.902 -38.875 -33.156 1 79.5 716 THR A C 1
ATOM 5665 O O . THR A 1 716 ? -5.953 -40.094 -33.031 1 79.5 716 THR A O 1
ATOM 5668 N N . GLU A 1 717 ? -4.918 -38.281 -33.688 1 86.62 717 GLU A N 1
ATOM 5669 C CA . GLU A 1 717 ? -3.885 -39.062 -34.375 1 86.62 717 GLU A CA 1
ATOM 5670 C C . GLU A 1 717 ? -2.691 -39.312 -33.469 1 86.62 717 GLU A C 1
ATOM 5672 O O . GLU A 1 717 ? -2.338 -38.438 -32.656 1 86.62 717 GLU A O 1
ATOM 5677 N N . SER A 1 718 ? -2.146 -40.469 -33.562 1 91.69 718 SER A N 1
ATOM 5678 C CA . SER A 1 718 ? -0.889 -40.781 -32.906 1 91.69 718 SER A CA 1
ATOM 5679 C C . SER A 1 718 ? 0.308 -40.344 -33.719 1 91.69 718 SER A C 1
ATOM 5681 O O . SER A 1 718 ? 0.211 -40.219 -34.969 1 91.69 718 SER A O 1
ATOM 5683 N N . PHE A 1 719 ? 1.331 -40.031 -33.094 1 93.69 719 PHE A N 1
ATOM 5684 C CA . PHE A 1 719 ? 2.547 -39.688 -33.812 1 93.69 719 PHE A CA 1
ATOM 5685 C C . PHE A 1 719 ? 3.777 -39.906 -32.938 1 93.69 719 PHE A C 1
ATOM 5687 O O . PHE A 1 719 ? 3.664 -40.062 -31.734 1 93.69 719 PHE A O 1
ATOM 5694 N N . PHE A 1 720 ? 4.914 -40.062 -33.5 1 95.94 720 PHE A N 1
ATOM 5695 C CA . PHE A 1 720 ? 6.242 -40.125 -32.906 1 95.94 720 PHE A CA 1
ATOM 5696 C C . PHE A 1 720 ? 7.254 -39.344 -33.719 1 95.94 720 PHE A C 1
ATOM 5698 O O . PHE A 1 720 ? 7.48 -39.625 -34.875 1 95.94 720 PHE A O 1
ATOM 5705 N N . VAL A 1 721 ? 7.828 -38.344 -33.062 1 95.62 721 VAL A N 1
ATOM 5706 C CA . VAL A 1 721 ? 8.703 -37.406 -33.781 1 95.62 721 VAL A CA 1
ATOM 5707 C C . VAL A 1 721 ? 10.109 -37.469 -33.188 1 95.62 721 VAL A C 1
ATOM 5709 O O . VAL A 1 721 ? 10.273 -37.375 -31.969 1 95.62 721 VAL A O 1
ATOM 5712 N N . LEU A 1 722 ? 11.031 -37.594 -34.031 1 95.69 722 LEU A N 1
ATOM 5713 C CA . LEU A 1 722 ? 12.453 -37.531 -33.688 1 95.69 722 LEU A CA 1
ATOM 5714 C C . LEU A 1 722 ? 13.094 -36.281 -34.281 1 95.69 722 LEU A C 1
ATOM 5716 O O . LEU A 1 722 ? 13.078 -36.094 -35.5 1 95.69 722 LEU A O 1
ATOM 5720 N N . MET A 1 723 ? 13.703 -35.5 -33.438 1 94.81 723 MET A N 1
ATOM 5721 C CA . MET A 1 723 ? 14.258 -34.219 -33.875 1 94.81 723 MET A CA 1
ATOM 5722 C C . MET A 1 723 ? 15.695 -34.375 -34.344 1 94.81 723 MET A C 1
ATOM 5724 O O . MET A 1 723 ? 16.562 -34.812 -33.594 1 94.81 723 MET A O 1
ATOM 5728 N N . GLU A 1 724 ? 15.898 -34.062 -35.531 1 94.12 724 GLU A N 1
ATOM 5729 C CA . GLU A 1 724 ? 17.25 -34.125 -36.094 1 94.12 724 GLU A CA 1
ATOM 5730 C C . GLU A 1 724 ? 17.969 -32.781 -35.969 1 94.12 724 GLU A C 1
ATOM 5732 O O . GLU A 1 724 ? 19.078 -32.719 -35.438 1 94.12 724 GLU A O 1
ATOM 5737 N N . SER A 1 725 ? 17.359 -31.75 -36.469 1 93.69 725 SER A N 1
ATOM 5738 C CA . SER A 1 725 ? 17.938 -30.406 -36.438 1 93.69 725 SER A CA 1
ATOM 5739 C C . SER A 1 725 ? 16.844 -29.344 -36.344 1 93.69 725 SER A C 1
ATOM 5741 O O . SER A 1 725 ? 15.695 -29.609 -36.688 1 93.69 725 SER A O 1
ATOM 5743 N N . GLY A 1 726 ? 17.281 -28.188 -35.75 1 92.62 726 GLY A N 1
ATOM 5744 C CA . GLY A 1 726 ? 16.344 -27.078 -35.625 1 92.62 726 GLY A CA 1
ATOM 5745 C C . GLY A 1 726 ? 15.727 -26.969 -34.25 1 92.62 726 GLY A C 1
ATOM 5746 O O . GLY A 1 726 ? 16.344 -27.359 -33.25 1 92.62 726 GLY A O 1
ATOM 5747 N N . VAL A 1 727 ? 14.602 -26.156 -34.188 1 93.25 727 VAL A N 1
ATOM 5748 C CA . VAL A 1 727 ? 13.922 -25.922 -32.938 1 93.25 727 VAL A CA 1
ATOM 5749 C C . VAL A 1 727 ? 12.406 -25.969 -33.156 1 93.25 727 VAL A C 1
ATOM 5751 O O . VAL A 1 727 ? 11.875 -25.266 -34 1 93.25 727 VAL A O 1
ATOM 5754 N N . LEU A 1 728 ? 11.789 -26.891 -32.375 1 93.69 728 LEU A N 1
ATOM 5755 C CA . LEU A 1 728 ? 10.344 -27.031 -32.438 1 93.69 728 LEU A CA 1
ATOM 5756 C C . LEU A 1 728 ? 9.711 -26.641 -31.109 1 93.69 728 LEU A C 1
ATOM 5758 O O . LEU A 1 728 ? 10.234 -26.969 -30.047 1 93.69 728 LEU A O 1
ATOM 5762 N N . THR A 1 729 ? 8.609 -25.875 -31.156 1 92.62 729 THR A N 1
ATOM 5763 C CA . THR A 1 729 ? 7.902 -25.484 -29.938 1 92.62 729 THR A CA 1
ATOM 5764 C C . THR A 1 729 ? 6.535 -26.172 -29.875 1 92.62 729 THR A C 1
ATOM 5766 O O . THR A 1 729 ? 5.836 -26.281 -30.891 1 92.62 729 THR A O 1
ATOM 5769 N N . VAL A 1 730 ? 6.227 -26.688 -28.75 1 92.25 730 VAL A N 1
ATOM 5770 C CA . VAL A 1 730 ? 4.902 -27.234 -28.484 1 92.25 730 VAL A CA 1
ATOM 5771 C C . VAL A 1 730 ? 4.148 -26.328 -27.516 1 92.25 730 VAL A C 1
ATOM 5773 O O . VAL A 1 730 ? 4.57 -26.141 -26.375 1 92.25 730 VAL A O 1
ATOM 5776 N N . THR A 1 731 ? 3.074 -25.719 -27.938 1 90.62 731 THR A N 1
ATOM 5777 C CA . THR A 1 731 ? 2.262 -24.844 -27.109 1 90.62 731 THR A CA 1
ATOM 5778 C C . THR A 1 731 ? 0.991 -25.547 -26.656 1 90.62 731 THR A C 1
ATOM 5780 O O . THR A 1 731 ? 0.248 -26.094 -27.469 1 90.62 731 THR A O 1
ATOM 5783 N N . TYR A 1 732 ? 0.777 -25.609 -25.359 1 88.75 732 TYR A N 1
ATOM 5784 C CA . TYR A 1 732 ? -0.413 -26.219 -24.781 1 88.75 732 TYR A CA 1
ATOM 5785 C C . TYR A 1 732 ? -1.448 -25.156 -24.422 1 88.75 732 TYR A C 1
ATOM 5787 O O . TYR A 1 732 ? -1.131 -24.172 -23.75 1 88.75 732 TYR A O 1
ATOM 5795 N N . TYR A 1 733 ? -2.639 -25.312 -24.875 1 87.56 733 TYR A N 1
ATOM 5796 C CA . TYR A 1 733 ? -3.738 -24.406 -24.531 1 87.56 733 TYR A CA 1
ATOM 5797 C C . TYR A 1 733 ? -4.629 -25.031 -23.469 1 87.56 733 TYR A C 1
ATOM 5799 O O . TYR A 1 733 ? -5.543 -25.797 -23.781 1 87.56 733 TYR A O 1
ATOM 5807 N N . ILE A 1 734 ? -4.254 -24.703 -22.281 1 84.56 734 ILE A N 1
ATOM 5808 C CA . ILE A 1 734 ? -4.996 -25.203 -21.125 1 84.56 734 ILE A CA 1
ATOM 5809 C C . ILE A 1 734 ? -5.84 -24.078 -20.531 1 84.56 734 ILE A C 1
ATOM 5811 O O . ILE A 1 734 ? -5.375 -22.938 -20.422 1 84.56 734 ILE A O 1
ATOM 5815 N N . ASN A 1 735 ? -7.078 -24.172 -20.062 1 78.44 735 ASN A N 1
ATOM 5816 C CA . ASN A 1 735 ? -8.023 -23.203 -19.516 1 78.44 735 ASN A CA 1
ATOM 5817 C C . ASN A 1 735 ? -8.305 -22.078 -20.5 1 78.44 735 ASN A C 1
ATOM 5819 O O . ASN A 1 735 ? -8.375 -20.906 -20.109 1 78.44 735 ASN A O 1
ATOM 5823 N N . SER A 1 736 ? -8.336 -22.25 -21.766 1 66.94 736 SER A N 1
ATOM 5824 C CA . SER A 1 736 ? -8.68 -21.359 -22.859 1 66.94 736 SER A CA 1
ATOM 5825 C C . SER A 1 736 ? -7.691 -20.203 -22.984 1 66.94 736 SER A C 1
ATOM 5827 O O . SER A 1 736 ? -7.684 -19.484 -23.984 1 66.94 736 SER A O 1
ATOM 5829 N N . SER A 1 737 ? -6.93 -19.797 -21.938 1 64.88 737 SER A N 1
ATOM 5830 C CA . SER A 1 737 ? -6.082 -18.625 -22.094 1 64.88 737 SER A CA 1
ATOM 5831 C C . SER A 1 737 ? -4.645 -18.922 -21.672 1 64.88 737 SER A C 1
ATOM 5833 O O . SER A 1 737 ? -3.711 -18.281 -22.172 1 64.88 737 SER A O 1
ATOM 5835 N N . ALA A 1 738 ? -4.445 -19.797 -20.922 1 62.38 738 ALA A N 1
ATOM 5836 C CA . ALA A 1 738 ? -3.094 -19.953 -20.375 1 62.38 738 ALA A CA 1
ATOM 5837 C C . ALA A 1 738 ? -2.201 -20.719 -21.344 1 62.38 738 ALA A C 1
ATOM 5839 O O . ALA A 1 738 ? -2.541 -21.828 -21.766 1 62.38 738 ALA A O 1
ATOM 5840 N N . ASN A 1 739 ? -1.192 -20.016 -21.812 1 75.75 739 ASN A N 1
ATOM 5841 C CA . ASN A 1 739 ? -0.315 -20.641 -22.797 1 75.75 739 ASN A CA 1
ATOM 5842 C C . ASN A 1 739 ? 1.001 -21.094 -22.172 1 75.75 739 ASN A C 1
ATOM 5844 O O . ASN A 1 739 ? 1.655 -20.328 -21.469 1 75.75 739 ASN A O 1
ATOM 5848 N N . ILE A 1 740 ? 1.147 -22.438 -22.062 1 85.38 740 ILE A N 1
ATOM 5849 C CA . ILE A 1 740 ? 2.43 -23.016 -21.672 1 85.38 740 ILE A CA 1
ATOM 5850 C C . ILE A 1 740 ? 3.109 -23.625 -22.891 1 85.38 740 ILE A C 1
ATOM 5852 O O . ILE A 1 740 ? 2.447 -24.219 -23.75 1 85.38 740 ILE A O 1
ATOM 5856 N N . TYR A 1 741 ? 4.355 -23.375 -23.016 1 88.12 741 TYR A N 1
ATOM 5857 C CA . TYR A 1 741 ? 5.02 -23.969 -24.172 1 88.12 741 TYR A CA 1
ATOM 5858 C C . TYR A 1 741 ? 6.297 -24.688 -23.766 1 88.12 741 TYR A C 1
ATOM 5860 O O . TYR A 1 741 ? 6.867 -24.406 -22.719 1 88.12 741 TYR A O 1
ATOM 5868 N N . GLU A 1 742 ? 6.637 -25.656 -24.531 1 91.81 742 GLU A N 1
ATOM 5869 C CA . GLU A 1 742 ? 7.898 -26.391 -24.438 1 91.81 742 GLU A CA 1
ATOM 5870 C C . GLU A 1 742 ? 8.703 -26.25 -25.734 1 91.81 742 GLU A C 1
ATOM 5872 O O . GLU A 1 742 ? 8.133 -26.109 -26.812 1 91.81 742 GLU A O 1
ATOM 5877 N N . THR A 1 743 ? 9.953 -26.25 -25.609 1 91.94 743 THR A N 1
ATOM 5878 C CA . THR A 1 743 ? 10.828 -26.172 -26.766 1 91.94 743 THR A CA 1
ATOM 5879 C C . THR A 1 743 ? 11.633 -27.469 -26.922 1 91.94 743 THR A C 1
ATOM 5881 O O . THR A 1 743 ? 12.289 -27.906 -25.984 1 91.94 743 THR A O 1
ATOM 5884 N N . LEU A 1 744 ? 11.492 -28.062 -28.062 1 92.81 744 LEU A N 1
ATOM 5885 C CA . LEU A 1 744 ? 12.227 -29.281 -28.375 1 92.81 744 LEU A CA 1
ATOM 5886 C C . LEU A 1 744 ? 13.516 -28.969 -29.125 1 92.81 744 LEU A C 1
ATOM 5888 O O . LEU A 1 744 ? 13.5 -28.203 -30.094 1 92.81 744 LEU A O 1
ATOM 5892 N N . LEU A 1 745 ? 14.57 -29.5 -28.672 1 90.81 745 LEU A N 1
ATOM 5893 C CA . LEU A 1 745 ? 15.875 -29.344 -29.297 1 90.81 745 LEU A CA 1
ATOM 5894 C C . LEU A 1 745 ? 16.266 -30.594 -30.078 1 90.81 745 LEU A C 1
ATOM 5896 O O . LEU A 1 745 ? 15.586 -31.609 -30 1 90.81 745 LEU A O 1
ATOM 5900 N N . PRO A 1 746 ? 17.359 -30.516 -30.844 1 89.31 746 PRO A N 1
ATOM 5901 C CA . PRO A 1 746 ? 17.812 -31.688 -31.594 1 89.31 746 PRO A CA 1
ATOM 5902 C C . PRO A 1 746 ? 18.141 -32.875 -30.688 1 89.31 746 PRO A C 1
ATOM 5904 O O . PRO A 1 746 ? 18.625 -32.688 -29.562 1 89.31 746 PRO A O 1
ATOM 5907 N N . ARG A 1 747 ? 17.781 -34.094 -31.141 1 89.69 747 ARG A N 1
ATOM 5908 C CA . ARG A 1 747 ? 18.078 -35.344 -30.469 1 89.69 747 ARG A CA 1
ATOM 5909 C C . ARG A 1 747 ? 17.078 -35.625 -29.344 1 89.69 747 ARG A C 1
ATOM 5911 O O . ARG A 1 747 ? 17.406 -36.25 -28.344 1 89.69 747 ARG A O 1
ATOM 5918 N N . THR A 1 748 ? 15.93 -35 -29.422 1 93.12 748 THR A N 1
ATOM 5919 C CA . THR A 1 748 ? 14.852 -35.25 -28.469 1 93.12 748 THR A CA 1
ATOM 5920 C C . THR A 1 748 ? 13.672 -35.906 -29.172 1 93.12 748 THR A C 1
ATOM 5922 O O . THR A 1 748 ? 13.641 -36 -30.391 1 93.12 748 THR A O 1
ATOM 5925 N N . ILE A 1 749 ? 12.781 -36.469 -28.375 1 94.5 749 ILE A N 1
ATOM 5926 C CA . ILE A 1 749 ? 11.648 -37.219 -28.891 1 94.5 749 ILE A CA 1
ATOM 5927 C C . ILE A 1 749 ? 10.352 -36.688 -28.281 1 94.5 749 ILE A C 1
ATOM 5929 O O . ILE A 1 749 ? 10.32 -36.25 -27.125 1 94.5 749 ILE A O 1
ATOM 5933 N N . ILE A 1 750 ? 9.336 -36.562 -29.094 1 93.38 750 ILE A N 1
ATOM 5934 C CA . ILE A 1 750 ? 7.988 -36.312 -28.609 1 93.38 750 ILE A CA 1
ATOM 5935 C C . ILE A 1 750 ? 7 -37.25 -29.297 1 93.38 750 ILE A C 1
ATOM 5937 O O . ILE A 1 750 ? 7.238 -37.688 -30.422 1 93.38 750 ILE A O 1
ATOM 5941 N N . GLY A 1 751 ? 6.012 -37.656 -28.578 1 93.12 751 GLY A N 1
ATOM 5942 C CA . GLY A 1 751 ? 5.039 -38.562 -29.188 1 93.12 751 GLY A CA 1
ATOM 5943 C C . GLY A 1 751 ? 3.717 -38.594 -28.438 1 93.12 751 GLY A C 1
ATOM 5944 O O . GLY A 1 751 ? 3.627 -38.125 -27.312 1 93.12 751 GLY A O 1
ATOM 5945 N N . ARG A 1 752 ? 2.76 -39.094 -29.156 1 92 752 ARG A N 1
ATOM 5946 C CA . ARG A 1 752 ? 1.412 -39.312 -28.641 1 92 752 ARG A CA 1
ATOM 5947 C C . ARG A 1 752 ? 0.805 -40.594 -29.219 1 92 752 ARG A C 1
ATOM 5949 O O . ARG A 1 752 ? 0.921 -40.844 -30.422 1 92 752 ARG A O 1
ATOM 5956 N N . PHE A 1 753 ? 0.274 -41.375 -28.359 1 91.38 753 PHE A N 1
ATOM 5957 C CA . PHE A 1 753 ? -0.394 -42.594 -28.781 1 91.38 753 PHE A CA 1
ATOM 5958 C C . PHE A 1 753 ? -1.869 -42.562 -28.391 1 91.38 753 PHE A C 1
ATOM 5960 O O . PHE A 1 753 ? -2.215 -42.312 -27.25 1 91.38 753 PHE A O 1
ATOM 5967 N N . ASN A 1 754 ? -2.672 -42.688 -29.375 1 84.44 754 ASN A N 1
ATOM 5968 C CA . ASN A 1 754 ? -4.117 -42.719 -29.188 1 84.44 754 ASN A CA 1
ATOM 5969 C C . ASN A 1 754 ? -4.734 -44 -29.766 1 84.44 754 ASN A C 1
ATOM 5971 O O . ASN A 1 754 ? -4.094 -44.719 -30.531 1 84.44 754 ASN A O 1
ATOM 5975 N N . ASP A 1 755 ? -5.871 -44.312 -29.188 1 79.81 755 ASP A N 1
ATOM 5976 C CA . ASP A 1 755 ? -6.625 -45.406 -29.766 1 79.81 755 ASP A CA 1
ATOM 5977 C C . ASP A 1 755 ? -7.938 -44.938 -30.375 1 79.81 755 ASP A C 1
ATOM 5979 O O . ASP A 1 755 ? -8.078 -43.75 -30.688 1 79.81 755 ASP A O 1
ATOM 5983 N N . ASP A 1 756 ? -8.906 -45.812 -30.594 1 75.19 756 ASP A N 1
ATOM 5984 C CA . ASP A 1 756 ? -10.148 -45.531 -31.312 1 75.19 756 ASP A CA 1
ATOM 5985 C C . ASP A 1 756 ? -11.094 -44.688 -30.453 1 75.19 756 ASP A C 1
ATOM 5987 O O . ASP A 1 756 ? -12.047 -44.094 -30.953 1 75.19 756 ASP A O 1
ATOM 5991 N N . VAL A 1 757 ? -10.844 -44.594 -29.125 1 78.5 757 VAL A N 1
ATOM 5992 C CA . VAL A 1 757 ? -11.711 -43.844 -28.234 1 78.5 757 VAL A CA 1
ATOM 5993 C C . VAL A 1 757 ? -11.047 -42.5 -27.906 1 78.5 757 VAL A C 1
ATOM 5995 O O . VAL A 1 757 ? -10.102 -42.438 -27.125 1 78.5 757 VAL A O 1
ATOM 5998 N N . VAL A 1 758 ? -11.461 -41.531 -28.641 1 69.62 758 VAL A N 1
ATOM 5999 C CA . VAL A 1 758 ? -10.781 -40.25 -28.484 1 69.62 758 VAL A CA 1
ATOM 6000 C C . VAL A 1 758 ? -11.547 -39.375 -27.5 1 69.62 758 VAL A C 1
ATOM 6002 O O . VAL A 1 758 ? -12.781 -39.344 -27.5 1 69.62 758 VAL A O 1
ATOM 6005 N N . ARG A 1 759 ? -10.734 -38.844 -26.562 1 71.06 759 ARG A N 1
ATOM 6006 C CA . ARG A 1 759 ? -11.273 -37.812 -25.656 1 71.06 759 ARG A CA 1
ATOM 6007 C C . ARG A 1 759 ? -11.688 -36.562 -26.422 1 71.06 759 ARG A C 1
ATOM 6009 O O . ARG A 1 759 ? -10.852 -35.906 -27.031 1 71.06 759 ARG A O 1
ATOM 6016 N N . LYS A 1 760 ? -12.961 -36.25 -26.531 1 62.31 760 LYS A N 1
ATOM 6017 C CA . LYS A 1 760 ? -13.469 -35.094 -27.266 1 62.31 760 LYS A CA 1
ATOM 6018 C C . LYS A 1 760 ? -13.023 -33.781 -26.641 1 62.31 760 LYS A C 1
ATOM 6020 O O . LYS A 1 760 ? -12.812 -32.781 -27.328 1 62.31 760 LYS A O 1
ATOM 6025 N N . ASP A 1 761 ? -12.766 -33.781 -25.328 1 65.62 761 ASP A N 1
ATOM 6026 C CA . ASP A 1 761 ? -12.492 -32.531 -24.625 1 65.62 761 ASP A CA 1
ATOM 6027 C C . ASP A 1 761 ? -11.008 -32.375 -24.312 1 65.62 761 ASP A C 1
ATOM 6029 O O . ASP A 1 761 ? -10.641 -31.719 -23.328 1 65.62 761 ASP A O 1
ATOM 6033 N N . ARG A 1 762 ? -10.203 -32.938 -25.141 1 75.75 762 ARG A N 1
ATOM 6034 C CA . ARG A 1 762 ? -8.766 -32.844 -24.906 1 75.75 762 ARG A CA 1
ATOM 6035 C C . ARG A 1 762 ? -8.266 -31.422 -25.203 1 75.75 762 ARG A C 1
ATOM 6037 O O . ARG A 1 762 ? -8.773 -30.75 -26.094 1 75.75 762 ARG A O 1
ATOM 6044 N N . TYR A 1 763 ? -7.289 -30.984 -24.469 1 81.06 763 TYR A N 1
ATOM 6045 C CA . TYR A 1 763 ? -6.68 -29.672 -24.672 1 81.06 763 TYR A CA 1
ATOM 6046 C C . TYR A 1 763 ? -5.992 -29.609 -26.031 1 81.06 763 TYR A C 1
ATOM 6048 O O . TYR A 1 763 ? -5.543 -30.625 -26.562 1 81.06 763 TYR A O 1
ATOM 6056 N N . LYS A 1 764 ? -5.941 -28.422 -26.516 1 83 764 LYS A N 1
ATOM 6057 C CA . LYS A 1 764 ? -5.309 -28.188 -27.812 1 83 764 LYS A CA 1
ATOM 6058 C C . LYS A 1 764 ? -3.805 -28 -27.672 1 83 764 LYS A C 1
ATOM 6060 O O . LYS A 1 764 ? -3.344 -27.359 -26.719 1 83 764 LYS A O 1
ATOM 6065 N N . SER A 1 765 ? -3.023 -28.75 -28.5 1 86.88 765 SER A N 1
ATOM 6066 C CA . SER A 1 765 ? -1.581 -28.547 -28.578 1 86.88 765 SER A CA 1
ATOM 6067 C C . SER A 1 765 ? -1.146 -28.234 -30 1 86.88 765 SER A C 1
ATOM 6069 O O . SER A 1 765 ? -1.676 -28.812 -30.953 1 86.88 765 SER A O 1
ATOM 6071 N N . VAL A 1 766 ? -0.226 -27.25 -30.125 1 89.44 766 VAL A N 1
ATOM 6072 C CA . VAL A 1 766 ? 0.244 -26.828 -31.438 1 89.44 766 VAL A CA 1
ATOM 6073 C C . VAL A 1 766 ? 1.765 -26.953 -31.5 1 89.44 766 VAL A C 1
ATOM 6075 O O . VAL A 1 766 ? 2.471 -26.453 -30.625 1 89.44 766 VAL A O 1
ATOM 6078 N N . LEU A 1 767 ? 2.221 -27.688 -32.531 1 92.5 767 LEU A N 1
ATOM 6079 C CA . LEU A 1 767 ? 3.652 -27.766 -32.781 1 92.5 767 LEU A CA 1
ATOM 6080 C C . LEU A 1 767 ? 4.066 -26.781 -33.875 1 92.5 767 LEU A C 1
ATOM 6082 O O . LEU A 1 767 ? 3.492 -26.766 -34.969 1 92.5 767 LEU A O 1
ATOM 6086 N N . LYS A 1 768 ? 5 -25.938 -33.531 1 94.31 768 LYS A N 1
ATOM 6087 C CA . LYS A 1 768 ? 5.461 -24.906 -34.469 1 94.31 768 LYS A CA 1
ATOM 6088 C C . LYS A 1 768 ? 6.988 -24.844 -34.5 1 94.31 768 LYS A C 1
ATOM 6090 O O . LYS A 1 768 ? 7.645 -24.953 -33.469 1 94.31 768 LYS A O 1
ATOM 6095 N N . ALA A 1 769 ? 7.527 -24.719 -35.75 1 94.94 769 ALA A N 1
ATOM 6096 C CA . ALA A 1 769 ? 8.977 -24.609 -35.906 1 94.94 769 ALA A CA 1
ATOM 6097 C C . ALA A 1 769 ? 9.438 -23.156 -35.719 1 94.94 769 ALA A C 1
ATOM 6099 O O . ALA A 1 769 ? 8.891 -22.25 -36.344 1 94.94 769 ALA A O 1
ATOM 6100 N N . LYS A 1 770 ? 10.328 -22.969 -34.844 1 90.81 770 LYS A N 1
ATOM 6101 C CA . LYS A 1 770 ? 10.906 -21.641 -34.625 1 90.81 770 LYS A CA 1
ATOM 6102 C C . LYS A 1 770 ? 11.992 -21.359 -35.656 1 90.81 770 LYS A C 1
ATOM 6104 O O . LYS A 1 770 ? 12.227 -20.188 -36 1 90.81 770 LYS A O 1
ATOM 6109 N N . ALA A 1 771 ? 12.734 -22.391 -36.094 1 91.5 771 ALA A N 1
ATOM 6110 C CA . ALA A 1 771 ? 13.742 -22.359 -37.156 1 91.5 771 ALA A CA 1
ATOM 6111 C C . ALA A 1 771 ? 13.523 -23.484 -38.156 1 91.5 771 ALA A C 1
ATOM 6113 O O . ALA A 1 771 ? 12.625 -24.312 -37.969 1 91.5 771 ALA A O 1
ATOM 6114 N N . ASN A 1 772 ? 14.328 -23.422 -39.219 1 93.5 772 ASN A N 1
ATOM 6115 C CA . ASN A 1 772 ? 14.266 -24.562 -40.156 1 93.5 772 ASN A CA 1
ATOM 6116 C C . ASN A 1 772 ? 14.609 -25.875 -39.438 1 93.5 772 ASN A C 1
ATOM 6118 O O . ASN A 1 772 ? 15.703 -26.016 -38.906 1 93.5 772 ASN A O 1
ATOM 6122 N N . THR A 1 773 ? 13.547 -26.734 -39.406 1 94.94 773 THR A N 1
ATOM 6123 C CA . THR A 1 773 ? 13.656 -27.938 -38.594 1 94.94 773 THR A CA 1
ATOM 6124 C C . THR A 1 773 ? 13.484 -29.188 -39.438 1 94.94 773 THR A C 1
ATOM 6126 O O . THR A 1 773 ? 12.617 -29.25 -40.312 1 94.94 773 THR A O 1
ATOM 6129 N N . THR A 1 774 ? 14.367 -30.156 -39.312 1 96.62 774 THR A N 1
ATOM 6130 C CA . THR A 1 774 ? 14.266 -31.469 -39.906 1 96.62 774 THR A CA 1
ATOM 6131 C C . THR A 1 774 ? 13.867 -32.5 -38.875 1 96.62 774 THR A C 1
ATOM 6133 O O . THR A 1 774 ? 14.531 -32.656 -37.844 1 96.62 774 THR A O 1
ATOM 6136 N N . ILE A 1 775 ? 12.797 -33.25 -39.156 1 96.38 775 ILE A N 1
ATOM 6137 C CA . ILE A 1 775 ? 12.32 -34.219 -38.188 1 96.38 775 ILE A CA 1
ATOM 6138 C C . ILE A 1 775 ? 12.078 -35.562 -38.906 1 96.38 775 ILE A C 1
ATOM 6140 O O . ILE A 1 775 ? 11.945 -35.594 -40.125 1 96.38 775 ILE A O 1
ATOM 6144 N N . TRP A 1 776 ? 12.164 -36.656 -38.188 1 96.69 776 TRP A N 1
ATOM 6145 C CA . TRP A 1 776 ? 11.734 -38 -38.594 1 96.69 776 TRP A CA 1
ATOM 6146 C C . TRP A 1 776 ? 10.438 -38.375 -37.906 1 96.69 776 TRP A C 1
ATOM 6148 O O . TRP A 1 776 ? 10.367 -38.375 -36.656 1 96.69 776 TRP A O 1
ATOM 6158 N N . VAL A 1 777 ? 9.383 -38.688 -38.688 1 95.81 777 VAL A N 1
ATOM 6159 C CA . VAL A 1 777 ? 8.062 -38.875 -38.094 1 95.81 777 VAL A CA 1
ATOM 6160 C C . VAL A 1 777 ? 7.531 -40.25 -38.375 1 95.81 777 VAL A C 1
ATOM 6162 O O . VAL A 1 777 ? 7.715 -40.781 -39.469 1 95.81 777 VAL A O 1
ATOM 6165 N N . LEU A 1 778 ? 7.043 -40.938 -37.312 1 96.12 778 LEU A N 1
ATOM 6166 C CA . LEU A 1 778 ? 6.121 -42.062 -37.438 1 96.12 778 LEU A CA 1
ATOM 6167 C C . LEU A 1 778 ? 4.672 -41.594 -37.344 1 96.12 778 LEU A C 1
ATOM 6169 O O . LEU A 1 778 ? 4.207 -41.25 -36.281 1 96.12 778 LEU A O 1
ATOM 6173 N N . ASN A 1 779 ? 3.971 -41.562 -38.438 1 93.38 779 ASN A N 1
ATOM 6174 C CA . ASN A 1 779 ? 2.602 -41.031 -38.438 1 93.38 779 ASN A CA 1
ATOM 6175 C C . ASN A 1 779 ? 1.617 -42.094 -37.938 1 93.38 779 ASN A C 1
ATOM 6177 O O . ASN A 1 779 ? 2.02 -43.219 -37.562 1 93.38 779 ASN A O 1
ATOM 6181 N N . ASP A 1 780 ? 0.398 -41.75 -37.938 1 93.25 780 ASP A N 1
ATOM 6182 C CA . ASP A 1 780 ? -0.662 -42.594 -37.375 1 93.25 780 ASP A CA 1
ATOM 6183 C C . ASP A 1 780 ? -0.788 -43.906 -38.125 1 93.25 780 ASP A C 1
ATOM 6185 O O . ASP A 1 780 ? -0.948 -44.969 -37.5 1 93.25 780 ASP A O 1
ATOM 6189 N N . THR A 1 781 ? -0.633 -43.938 -39.438 1 93.44 781 THR A N 1
ATOM 6190 C CA . THR A 1 781 ? -0.765 -45.125 -40.25 1 93.44 781 THR A CA 1
ATOM 6191 C C . THR A 1 781 ? 0.365 -46.094 -39.969 1 93.44 781 THR A C 1
ATOM 6193 O O . THR A 1 781 ? 0.131 -47.312 -39.844 1 93.44 781 THR A O 1
ATOM 6196 N N . LYS A 1 782 ? 1.542 -45.5 -39.844 1 95 782 LYS A N 1
ATOM 6197 C CA . LYS A 1 782 ? 2.707 -46.344 -39.594 1 95 782 LYS A CA 1
ATOM 6198 C C . LYS A 1 782 ? 2.654 -46.938 -38.188 1 95 782 LYS A C 1
ATOM 6200 O O . LYS A 1 782 ? 3.035 -48.094 -37.969 1 95 782 LYS A O 1
ATOM 6205 N N . LEU A 1 783 ? 2.223 -46.188 -37.25 1 94.81 783 LEU A N 1
ATOM 6206 C CA . LEU A 1 783 ? 2.121 -46.688 -35.875 1 94.81 783 LEU A CA 1
ATOM 6207 C C . LEU A 1 783 ? 1.041 -47.75 -35.75 1 94.81 783 LEU A C 1
ATOM 6209 O O . LEU A 1 783 ? 1.195 -48.719 -35 1 94.81 783 LEU A O 1
ATOM 6213 N N . ASN A 1 784 ? -0.027 -47.594 -36.531 1 92.19 784 ASN A N 1
ATOM 6214 C CA . ASN A 1 784 ? -1.062 -48.625 -36.531 1 92.19 784 ASN A CA 1
ATOM 6215 C C . ASN A 1 784 ? -0.564 -49.906 -37.188 1 92.19 784 ASN A C 1
ATOM 6217 O O . ASN A 1 784 ? -0.94 -51 -36.75 1 92.19 784 ASN A O 1
ATOM 6221 N N . ASN A 1 785 ? 0.215 -49.75 -38.188 1 94.81 785 ASN A N 1
ATOM 6222 C CA . ASN A 1 785 ? 0.831 -50.906 -38.812 1 94.81 785 ASN A CA 1
ATOM 6223 C C . ASN A 1 785 ? 1.736 -51.656 -37.844 1 94.81 785 ASN A C 1
ATOM 6225 O O . ASN A 1 785 ? 1.731 -52.875 -37.812 1 94.81 785 ASN A O 1
ATOM 6229 N N . LEU A 1 786 ? 2.469 -50.844 -37.094 1 94.88 786 LEU A N 1
ATOM 6230 C CA . LEU A 1 786 ? 3.336 -51.469 -36.094 1 94.88 786 LEU A CA 1
ATOM 6231 C C . LEU A 1 786 ? 2.514 -52.188 -35.031 1 94.88 786 LEU A C 1
ATOM 6233 O O . LEU A 1 786 ? 2.906 -53.25 -34.562 1 94.88 786 LEU A O 1
ATOM 6237 N N . LYS A 1 787 ? 1.416 -51.625 -34.625 1 93.62 787 LYS A N 1
ATOM 6238 C CA . LYS A 1 787 ? 0.538 -52.188 -33.625 1 93.62 787 LYS A CA 1
ATOM 6239 C C . LYS A 1 787 ? -0.009 -53.562 -34.094 1 93.62 787 LYS A C 1
ATOM 6241 O O . LYS A 1 787 ? -0.116 -54.5 -33.281 1 93.62 787 LYS A O 1
ATOM 6246 N N . GLN A 1 788 ? -0.217 -53.781 -35.375 1 92.69 788 GLN A N 1
ATOM 6247 C CA . GLN A 1 788 ? -0.828 -54.969 -35.906 1 92.69 788 GLN A CA 1
ATOM 6248 C C . GLN A 1 788 ? 0.226 -56.031 -36.219 1 92.69 788 GLN A C 1
ATOM 6250 O O . GLN A 1 788 ? 0.002 -57.219 -36 1 92.69 788 GLN A O 1
ATOM 6255 N N . ASN A 1 789 ? 1.417 -55.562 -36.656 1 94.12 789 ASN A N 1
ATOM 6256 C CA . ASN A 1 789 ? 2.373 -56.531 -37.219 1 94.12 789 ASN A CA 1
ATOM 6257 C C . ASN A 1 789 ? 3.568 -56.719 -36.281 1 94.12 789 ASN A C 1
ATOM 6259 O O . ASN A 1 789 ? 4.254 -57.75 -36.344 1 94.12 789 ASN A O 1
ATOM 6263 N N . LYS A 1 790 ? 3.869 -55.688 -35.594 1 94.25 790 LYS A N 1
ATOM 6264 C CA . LYS A 1 790 ? 5.008 -55.719 -34.688 1 94.25 790 LYS A CA 1
ATOM 6265 C C . LYS A 1 790 ? 4.641 -55.125 -33.312 1 94.25 790 LYS A C 1
ATOM 6267 O O . LYS A 1 790 ? 5.219 -54.125 -32.875 1 94.25 790 LYS A O 1
ATOM 6272 N N . ILE A 1 791 ? 3.855 -55.812 -32.594 1 94 791 ILE A N 1
ATOM 6273 C CA . ILE A 1 791 ? 3.234 -55.281 -31.391 1 94 791 ILE A CA 1
ATOM 6274 C C . ILE A 1 791 ? 4.301 -55.062 -30.328 1 94 791 ILE A C 1
ATOM 6276 O O . ILE A 1 791 ? 4.188 -54.156 -29.516 1 94 791 ILE A O 1
ATOM 6280 N N . GLU A 1 792 ? 5.414 -55.875 -30.297 1 92.69 792 GLU A N 1
ATOM 6281 C CA . GLU A 1 792 ? 6.48 -55.719 -29.312 1 92.69 792 GLU A CA 1
ATOM 6282 C C . GLU A 1 792 ? 7.211 -54.375 -29.531 1 92.69 792 GLU A C 1
ATOM 6284 O O . GLU A 1 792 ? 7.523 -53.688 -28.562 1 92.69 792 GLU A O 1
ATOM 6289 N N . LEU A 1 793 ? 7.449 -54.125 -30.797 1 94.12 793 LEU A N 1
ATOM 6290 C CA . LEU A 1 793 ? 8.094 -52.875 -31.141 1 94.12 793 LEU A CA 1
ATOM 6291 C C . LEU A 1 793 ? 7.188 -51.688 -30.812 1 94.12 793 LEU A C 1
ATOM 6293 O O . LEU A 1 793 ? 7.652 -50.656 -30.312 1 94.12 793 LEU A O 1
ATOM 6297 N N . TYR A 1 794 ? 5.91 -51.844 -31.125 1 95 794 TYR A N 1
ATOM 6298 C CA . TYR A 1 794 ? 4.914 -50.844 -30.812 1 95 794 TYR A CA 1
ATOM 6299 C C . TYR A 1 794 ? 4.863 -50.562 -29.312 1 95 794 TYR A C 1
ATOM 6301 O O . TYR A 1 794 ? 4.844 -49.406 -28.875 1 95 794 TYR A O 1
ATOM 6309 N N . ASN A 1 795 ? 4.863 -51.594 -28.562 1 93.81 795 ASN A N 1
ATOM 6310 C CA . ASN A 1 795 ? 4.785 -51.469 -27.109 1 93.81 795 ASN A CA 1
ATOM 6311 C C . ASN A 1 795 ? 6.023 -50.812 -26.531 1 93.81 795 ASN A C 1
ATOM 6313 O O . ASN A 1 795 ? 5.922 -50.031 -25.578 1 93.81 795 ASN A O 1
ATOM 6317 N N . GLU A 1 796 ? 7.176 -51.094 -27.062 1 93 796 GLU A N 1
ATOM 6318 C CA . GLU A 1 796 ? 8.398 -50.469 -26.578 1 93 796 GLU A CA 1
ATOM 6319 C C . GLU A 1 796 ? 8.383 -48.969 -26.859 1 93 796 GLU A C 1
ATOM 6321 O O . GLU A 1 796 ? 8.812 -48.156 -26.031 1 93 796 GLU A O 1
ATOM 6326 N N . LEU A 1 797 ? 7.918 -48.594 -28.031 1 94.44 797 LEU A N 1
ATOM 6327 C CA . LEU A 1 797 ? 7.789 -47.156 -28.391 1 94.44 797 LEU A CA 1
ATOM 6328 C C . LEU A 1 797 ? 6.801 -46.469 -27.453 1 94.44 797 LEU A C 1
ATOM 6330 O O . LEU A 1 797 ? 7.039 -45.344 -27.031 1 94.44 797 LEU A O 1
ATOM 6334 N N . LEU A 1 798 ? 5.719 -47.125 -27.219 1 94.56 798 LEU A N 1
ATOM 6335 C CA . LEU A 1 798 ? 4.695 -46.594 -26.328 1 94.56 798 LEU A CA 1
ATOM 6336 C C . LEU A 1 798 ? 5.258 -46.375 -24.922 1 94.56 798 LEU A C 1
ATOM 6338 O O . LEU A 1 798 ? 4.988 -45.344 -24.312 1 94.56 798 LEU A O 1
ATOM 6342 N N . LEU A 1 799 ? 6.027 -47.281 -24.453 1 93 799 LEU A N 1
ATOM 6343 C CA . LEU A 1 799 ? 6.621 -47.156 -23.125 1 93 799 LEU A CA 1
ATOM 6344 C C . LEU A 1 799 ? 7.598 -46 -23.078 1 93 799 LEU A C 1
ATOM 6346 O O . LEU A 1 799 ? 7.695 -45.312 -22.047 1 93 799 LEU A O 1
ATOM 6350 N N . ILE A 1 800 ? 8.312 -45.781 -24.156 1 92.25 800 ILE A N 1
ATOM 6351 C CA . ILE A 1 800 ? 9.234 -44.656 -24.234 1 92.25 800 ILE A CA 1
ATOM 6352 C C . ILE A 1 800 ? 8.453 -43.344 -24.141 1 92.25 800 ILE A C 1
ATOM 6354 O O . ILE A 1 800 ? 8.836 -42.438 -23.391 1 92.25 800 ILE A O 1
ATOM 6358 N N . VAL A 1 801 ? 7.383 -43.25 -24.828 1 93.12 801 VAL A N 1
ATOM 6359 C CA . VAL A 1 801 ? 6.586 -42.031 -24.844 1 93.12 801 VAL A CA 1
ATOM 6360 C C . VAL A 1 801 ? 5.934 -41.812 -23.484 1 93.12 801 VAL A C 1
ATOM 6362 O O . VAL A 1 801 ? 5.785 -40.688 -23.047 1 93.12 801 VAL A O 1
ATOM 6365 N N . VAL A 1 802 ? 5.535 -42.844 -22.828 1 92.38 802 VAL A N 1
ATOM 6366 C CA . VAL A 1 802 ? 4.949 -42.75 -21.5 1 92.38 802 VAL A CA 1
ATOM 6367 C C . VAL A 1 802 ? 5.969 -42.156 -20.531 1 92.38 802 VAL A C 1
ATOM 6369 O O . VAL A 1 802 ? 5.621 -41.312 -19.703 1 92.38 802 VAL A O 1
ATOM 6372 N N . LYS A 1 803 ? 7.199 -42.562 -20.625 1 89.75 803 LYS A N 1
ATOM 6373 C CA . LYS A 1 803 ? 8.258 -42.031 -19.766 1 89.75 803 LYS A CA 1
ATOM 6374 C C . LYS A 1 803 ? 8.508 -40.562 -20.062 1 89.75 803 LYS A C 1
ATOM 6376 O O . LYS A 1 803 ? 8.695 -39.75 -19.125 1 89.75 803 LYS A O 1
ATOM 6381 N N . LEU A 1 804 ? 8.516 -40.25 -21.281 1 90.69 804 LEU A N 1
ATOM 6382 C CA . LEU A 1 804 ? 8.727 -38.844 -21.672 1 90.69 804 LEU A CA 1
ATOM 6383 C C . LEU A 1 804 ? 7.586 -37.969 -21.203 1 90.69 804 LEU A C 1
ATOM 6385 O O . LEU A 1 804 ? 7.809 -36.844 -20.781 1 90.69 804 LEU A O 1
ATOM 6389 N N . ASN A 1 805 ? 6.391 -38.5 -21.297 1 90.94 805 ASN A N 1
ATOM 6390 C CA . ASN A 1 805 ? 5.23 -37.719 -20.844 1 90.94 805 ASN A CA 1
ATOM 6391 C C . ASN A 1 805 ? 5.223 -37.562 -19.328 1 90.94 805 ASN A C 1
ATOM 6393 O O . ASN A 1 805 ? 4.746 -36.531 -18.828 1 90.94 805 ASN A O 1
ATOM 6397 N N . ASP A 1 806 ? 5.676 -38.5 -18.672 1 90 806 ASP A N 1
ATOM 6398 C CA . ASP A 1 806 ? 5.816 -38.406 -17.219 1 90 806 ASP A CA 1
ATOM 6399 C C . ASP A 1 806 ? 6.812 -37.312 -16.844 1 90 806 ASP A C 1
ATOM 6401 O O . ASP A 1 806 ? 6.594 -36.562 -15.891 1 90 806 ASP A O 1
ATOM 6405 N N . GLU A 1 807 ? 7.887 -37.25 -17.516 1 88.5 807 GLU A N 1
ATOM 6406 C CA . GLU A 1 807 ? 8.867 -36.188 -17.328 1 88.5 807 GLU A CA 1
ATOM 6407 C C . GLU A 1 807 ? 8.273 -34.844 -17.656 1 88.5 807 GLU A C 1
ATOM 6409 O O . GLU A 1 807 ? 8.555 -33.844 -16.969 1 88.5 807 GLU A O 1
ATOM 6414 N N . ARG A 1 808 ? 7.574 -34.812 -18.656 1 90.19 808 ARG A N 1
ATOM 6415 C CA . ARG A 1 808 ? 6.898 -33.562 -19.047 1 90.19 808 ARG A CA 1
ATOM 6416 C C . ARG A 1 808 ? 5.938 -33.094 -17.953 1 90.19 808 ARG A C 1
ATOM 6418 O O . ARG A 1 808 ? 5.871 -31.906 -17.656 1 90.19 808 ARG A O 1
ATOM 6425 N N . PHE A 1 809 ? 5.176 -34.031 -17.453 1 90.44 809 PHE A N 1
ATOM 6426 C CA . PHE A 1 809 ? 4.266 -33.719 -16.359 1 90.44 809 PHE A CA 1
ATOM 6427 C C . PHE A 1 809 ? 5.012 -33.062 -15.203 1 90.44 809 PHE A C 1
ATOM 6429 O O . PHE A 1 809 ? 4.57 -32.031 -14.672 1 90.44 809 PHE A O 1
ATOM 6436 N N . GLU A 1 810 ? 6.094 -33.625 -14.867 1 88.62 810 GLU A N 1
ATOM 6437 C CA . GLU A 1 810 ? 6.906 -33.094 -13.773 1 88.62 810 GLU A CA 1
ATOM 6438 C C . GLU A 1 810 ? 7.438 -31.703 -14.094 1 88.62 810 GLU A C 1
ATOM 6440 O O . GLU A 1 810 ? 7.336 -30.781 -13.273 1 88.62 810 GLU A O 1
ATOM 6445 N N . ASN A 1 811 ? 7.98 -31.531 -15.227 1 88.56 811 ASN A N 1
ATOM 6446 C CA . ASN A 1 811 ? 8.633 -30.281 -15.602 1 88.56 811 ASN A CA 1
ATOM 6447 C C . ASN A 1 811 ? 7.629 -29.141 -15.766 1 88.56 811 ASN A C 1
ATOM 6449 O O . ASN A 1 811 ? 7.859 -28.031 -15.297 1 88.56 811 ASN A O 1
ATOM 6453 N N . ILE A 1 812 ? 6.57 -29.453 -16.453 1 90.31 812 ILE A N 1
ATOM 6454 C CA . ILE A 1 812 ? 5.578 -28.406 -16.734 1 90.31 812 ILE A CA 1
ATOM 6455 C C . ILE A 1 812 ? 4.855 -28.031 -15.438 1 90.31 812 ILE A C 1
ATOM 6457 O O . ILE A 1 812 ? 4.641 -26.844 -15.164 1 90.31 812 ILE A O 1
ATOM 6461 N N . THR A 1 813 ? 4.457 -29 -14.695 1 89.06 813 THR A N 1
ATOM 6462 C CA . THR A 1 813 ? 3.801 -28.703 -13.422 1 89.06 813 THR A CA 1
ATOM 6463 C C . THR A 1 813 ? 4.742 -27.953 -12.492 1 89.06 813 THR A C 1
ATOM 6465 O O . THR A 1 813 ? 4.332 -27 -11.82 1 89.06 813 THR A O 1
ATOM 6468 N N . GLY A 1 814 ? 5.949 -28.422 -12.453 1 88.44 814 GLY A N 1
ATOM 6469 C CA . GLY A 1 814 ? 6.938 -27.734 -11.641 1 88.44 814 GLY A CA 1
ATOM 6470 C C . GLY A 1 814 ? 7.148 -26.297 -12.047 1 88.44 814 GLY A C 1
ATOM 6471 O O . GLY A 1 814 ? 7.207 -25.406 -11.203 1 88.44 814 GLY A O 1
ATOM 6472 N N . TYR A 1 815 ? 7.266 -26.094 -13.289 1 89.44 815 TYR A N 1
ATOM 6473 C CA . TYR A 1 815 ? 7.445 -24.734 -13.805 1 89.44 815 TYR A CA 1
ATOM 6474 C C . TYR A 1 815 ? 6.223 -23.875 -13.516 1 89.44 815 TYR A C 1
ATOM 6476 O O . TYR A 1 815 ? 6.355 -22.719 -13.141 1 89.44 815 TYR A O 1
ATOM 6484 N N . THR A 1 816 ? 5.059 -24.438 -13.672 1 88.25 816 THR A N 1
ATOM 6485 C CA . THR A 1 816 ? 3.822 -23.688 -13.453 1 88.25 816 THR A CA 1
ATOM 6486 C C . THR A 1 816 ? 3.676 -23.297 -11.984 1 88.25 816 THR A C 1
ATOM 6488 O O . THR A 1 816 ? 3.164 -22.219 -11.68 1 88.25 816 THR A O 1
ATOM 6491 N N . LEU A 1 817 ? 4.125 -24.125 -11.18 1 88.44 817 LEU A N 1
ATOM 6492 C CA . LEU A 1 817 ? 4.07 -23.844 -9.75 1 88.44 817 LEU A CA 1
ATOM 6493 C C . LEU A 1 817 ? 4.98 -22.688 -9.383 1 88.44 817 LEU A C 1
ATOM 6495 O O . LEU A 1 817 ? 4.684 -21.922 -8.461 1 88.44 817 LEU A O 1
ATOM 6499 N N . ILE A 1 818 ? 6.023 -22.547 -10.133 1 88.56 818 ILE A N 1
ATOM 6500 C CA . ILE A 1 818 ? 7.008 -21.516 -9.828 1 88.56 818 ILE A CA 1
ATOM 6501 C C . ILE A 1 818 ? 6.652 -20.219 -10.57 1 88.56 818 ILE A C 1
ATOM 6503 O O . ILE A 1 818 ? 6.816 -19.125 -10.031 1 88.56 818 ILE A O 1
ATOM 6507 N N . SER A 1 819 ? 6.172 -20.375 -11.75 1 82.25 819 SER A N 1
ATOM 6508 C CA . SER A 1 819 ? 6 -19.219 -12.625 1 82.25 819 SER A CA 1
ATOM 6509 C C . SER A 1 819 ? 4.73 -18.438 -12.281 1 82.25 819 SER A C 1
ATOM 6511 O O . SER A 1 819 ? 4.559 -17.297 -12.703 1 82.25 819 SER A O 1
ATOM 6513 N N . THR A 1 820 ? 3.77 -19.062 -11.617 1 72.56 820 THR A N 1
ATOM 6514 C CA . THR A 1 820 ? 2.523 -18.344 -11.352 1 72.56 820 THR A CA 1
ATOM 6515 C C . THR A 1 820 ? 2.602 -17.609 -10.023 1 72.56 820 THR A C 1
ATOM 6517 O O . THR A 1 820 ? 3.156 -18.109 -9.047 1 72.56 820 THR A O 1
ATOM 6520 N N . MET B 1 1 ? 55.25 6.398 13.148 1 47.72 1 MET B N 1
ATOM 6521 C CA . MET B 1 1 ? 54.906 6.809 11.789 1 47.72 1 MET B CA 1
ATOM 6522 C C . MET B 1 1 ? 56.031 7.652 11.172 1 47.72 1 MET B C 1
ATOM 6524 O O . MET B 1 1 ? 56.531 8.578 11.812 1 47.72 1 MET B O 1
ATOM 6528 N N . LYS B 1 2 ? 56.625 7.316 10.086 1 57.72 2 LYS B N 1
ATOM 6529 C CA . LYS B 1 2 ? 57.781 7.938 9.484 1 57.72 2 LYS B CA 1
ATOM 6530 C C . LYS B 1 2 ? 57.5 9.391 9.125 1 57.72 2 LYS B C 1
ATOM 6532 O O . LYS B 1 2 ? 56.469 9.711 8.555 1 57.72 2 LYS B O 1
ATOM 6537 N N . PRO B 1 3 ? 58.281 10.328 9.68 1 64.31 3 PRO B N 1
ATOM 6538 C CA . PRO B 1 3 ? 58.094 11.758 9.406 1 64.31 3 PRO B CA 1
ATOM 6539 C C . PRO B 1 3 ? 57.812 12.047 7.938 1 64.31 3 PRO B C 1
ATOM 6541 O O . PRO B 1 3 ? 57.031 12.945 7.625 1 64.31 3 PRO B O 1
ATOM 6544 N N . LEU B 1 4 ? 58.312 11.375 7.129 1 66.56 4 LEU B N 1
ATOM 6545 C CA . LEU B 1 4 ? 58.125 11.562 5.695 1 66.56 4 LEU B CA 1
ATOM 6546 C C . LEU B 1 4 ? 56.688 11.258 5.281 1 66.56 4 LEU B C 1
ATOM 6548 O O . LEU B 1 4 ? 56.156 11.922 4.398 1 66.56 4 LEU B O 1
ATOM 6552 N N . LYS B 1 5 ? 56.125 10.32 6.02 1 76.56 5 LYS B N 1
ATOM 6553 C CA . LYS B 1 5 ? 54.75 10 5.68 1 76.56 5 LYS B CA 1
ATOM 6554 C C . LYS B 1 5 ? 53.812 11.117 6.102 1 76.56 5 LYS B C 1
ATOM 6556 O O . LYS B 1 5 ? 52.812 11.398 5.414 1 76.56 5 LYS B O 1
ATOM 6561 N N . LEU B 1 6 ? 54.25 11.906 7.09 1 83.75 6 LEU B N 1
ATOM 6562 C CA . LEU B 1 6 ? 53.438 13.031 7.555 1 83.75 6 LEU B CA 1
ATOM 6563 C C . LEU B 1 6 ? 53.438 14.172 6.551 1 83.75 6 LEU B C 1
ATOM 6565 O O . LEU B 1 6 ? 52.438 14.812 6.305 1 83.75 6 LEU B O 1
ATOM 6569 N N . ILE B 1 7 ? 54.562 14.398 5.949 1 86.81 7 ILE B N 1
ATOM 6570 C CA . ILE B 1 7 ? 54.719 15.461 4.961 1 86.81 7 ILE B CA 1
ATOM 6571 C C . ILE B 1 7 ? 53.938 15.109 3.705 1 86.81 7 ILE B C 1
ATOM 6573 O O . ILE B 1 7 ? 53.406 15.992 3.014 1 86.81 7 ILE B O 1
ATOM 6577 N N . GLY B 1 8 ? 53.812 13.852 3.572 1 86.62 8 GLY B N 1
ATOM 6578 C CA . GLY B 1 8 ? 53.062 13.391 2.412 1 86.62 8 GLY B CA 1
ATOM 6579 C C . GLY B 1 8 ? 51.594 13.711 2.494 1 86.62 8 GLY B C 1
ATOM 6580 O O . GLY B 1 8 ? 50.906 13.805 1.468 1 86.62 8 GLY B O 1
ATOM 6581 N N . TYR B 1 9 ? 51.094 13.977 3.76 1 92.06 9 TYR B N 1
ATOM 6582 C CA . TYR B 1 9 ? 49.688 14.25 3.93 1 92.06 9 TYR B CA 1
ATOM 6583 C C . TYR B 1 9 ? 49.406 15.742 3.822 1 92.06 9 TYR B C 1
ATOM 6585 O O . TYR B 1 9 ? 48.219 16.156 3.803 1 92.06 9 TYR B O 1
ATOM 6593 N N . LEU B 1 10 ? 50.312 16.609 3.695 1 92 10 LEU B N 1
ATOM 6594 C CA . LEU B 1 10 ? 50.188 18.062 3.77 1 92 10 LEU B CA 1
ATOM 6595 C C . LEU B 1 10 ? 49.312 18.578 2.623 1 92 10 LEU B C 1
ATOM 6597 O O . LEU B 1 10 ? 48.438 19.422 2.832 1 92 10 LEU B O 1
ATOM 6601 N N . PRO B 1 11 ? 49.562 18.062 1.422 1 88.69 11 PRO B N 1
ATOM 6602 C CA . PRO B 1 11 ? 48.688 18.562 0.357 1 88.69 11 PRO B CA 1
ATOM 6603 C C . PRO B 1 11 ? 47.219 18.266 0.61 1 88.69 11 PRO B C 1
ATOM 6605 O O . PRO B 1 11 ? 46.375 19.109 0.365 1 88.69 11 PRO B O 1
ATOM 6608 N N . SER B 1 12 ? 46.938 17.094 1.029 1 92.12 12 SER B N 1
ATOM 6609 C CA . SER B 1 12 ? 45.562 16.734 1.339 1 92.12 12 SER B CA 1
ATOM 6610 C C . SER B 1 12 ? 45 17.578 2.48 1 92.12 12 SER B C 1
ATOM 6612 O O . SER B 1 12 ? 43.875 18.016 2.438 1 92.12 12 SER B O 1
ATOM 6614 N N . VAL B 1 13 ? 45.812 17.828 3.461 1 94.44 13 VAL B N 1
ATOM 6615 C CA . VAL B 1 13 ? 45.375 18.594 4.625 1 94.44 13 VAL B CA 1
ATOM 6616 C C . VAL B 1 13 ? 45.156 20.047 4.219 1 94.44 13 VAL B C 1
ATOM 6618 O O . VAL B 1 13 ? 44.188 20.672 4.688 1 94.44 13 VAL B O 1
ATOM 6621 N N . ILE B 1 14 ? 45.969 20.578 3.371 1 91.38 14 ILE B N 1
ATOM 6622 C CA . ILE B 1 14 ? 45.781 21.938 2.891 1 91.38 14 ILE B CA 1
ATOM 6623 C C . ILE B 1 14 ? 44.5 22.047 2.1 1 91.38 14 ILE B C 1
ATOM 6625 O O . ILE B 1 14 ? 43.75 23.016 2.258 1 91.38 14 ILE B O 1
ATOM 6629 N N . LEU B 1 15 ? 44.312 21.094 1.296 1 89.62 15 LEU B N 1
ATOM 6630 C CA . LEU B 1 15 ? 43.062 21.078 0.541 1 89.62 15 LEU B CA 1
ATOM 6631 C C . LEU B 1 15 ? 41.875 21.016 1.477 1 89.62 15 LEU B C 1
ATOM 6633 O O . LEU B 1 15 ? 40.906 21.781 1.322 1 89.62 15 LEU B O 1
ATOM 6637 N N . GLY B 1 16 ? 41.938 20.062 2.393 1 92.31 16 GLY B N 1
ATOM 6638 C CA . GLY B 1 16 ? 40.844 19.953 3.363 1 92.31 16 GLY B CA 1
ATOM 6639 C C . GLY B 1 16 ? 40.625 21.234 4.148 1 92.31 16 GLY B C 1
ATOM 6640 O O . GLY B 1 16 ? 39.469 21.609 4.414 1 92.31 16 GLY B O 1
ATOM 6641 N N . LEU B 1 17 ? 41.688 21.875 4.527 1 92.25 17 LEU B N 1
ATOM 6642 C CA . LEU B 1 17 ? 41.594 23.125 5.277 1 92.25 17 LEU B CA 1
ATOM 6643 C C . LEU B 1 17 ? 40.969 24.219 4.434 1 92.25 17 LEU B C 1
ATOM 6645 O O . LEU B 1 17 ? 40.156 25 4.934 1 92.25 17 LEU B O 1
ATOM 6649 N N . LEU B 1 18 ? 41.344 24.281 3.225 1 88 18 LEU B N 1
ATOM 6650 C CA . LEU B 1 18 ? 40.781 25.266 2.322 1 88 18 LEU B CA 1
ATOM 6651 C C . LEU B 1 18 ? 39.25 25.062 2.17 1 88 18 LEU B C 1
ATOM 6653 O O . LEU B 1 18 ? 38.5 26.031 2.135 1 88 18 LEU B O 1
ATOM 6657 N N . LEU B 1 19 ? 38.906 23.859 2.08 1 89.25 19 LEU B N 1
ATOM 6658 C CA . LEU B 1 19 ? 37.469 23.547 1.98 1 89.25 19 LEU B CA 1
ATOM 6659 C C . LEU B 1 19 ? 36.75 23.969 3.252 1 89.25 19 LEU B C 1
ATOM 6661 O O . LEU B 1 19 ? 35.625 24.516 3.188 1 89.25 19 LEU B O 1
ATOM 6665 N N . ASN B 1 20 ? 37.312 23.734 4.387 1 92.19 20 ASN B N 1
ATOM 6666 C CA . ASN B 1 20 ? 36.719 24.156 5.652 1 92.19 20 ASN B CA 1
ATOM 6667 C C . ASN B 1 20 ? 36.562 25.672 5.746 1 92.19 20 ASN B C 1
ATOM 6669 O O . ASN B 1 20 ? 35.594 26.172 6.262 1 92.19 20 ASN B O 1
ATOM 6673 N N . ILE B 1 21 ? 37.562 26.312 5.301 1 88.94 21 ILE B N 1
ATOM 6674 C CA . ILE B 1 21 ? 37.562 27.781 5.344 1 88.94 21 ILE B CA 1
ATOM 6675 C C . ILE B 1 21 ? 36.438 28.312 4.445 1 88.94 21 ILE B C 1
ATOM 6677 O O . ILE B 1 21 ? 35.656 29.172 4.855 1 88.94 21 ILE B O 1
ATOM 6681 N N . LEU B 1 22 ? 36.375 27.781 3.279 1 85.88 22 LEU B N 1
ATOM 6682 C CA . LEU B 1 22 ? 35.344 28.219 2.336 1 85.88 22 LEU B CA 1
ATOM 6683 C C . LEU B 1 22 ? 33.938 27.891 2.861 1 85.88 22 LEU B C 1
ATOM 6685 O O . LEU B 1 22 ? 33.031 28.719 2.76 1 85.88 22 LEU B O 1
ATOM 6689 N N . ASP B 1 23 ? 33.781 26.703 3.418 1 89.44 23 ASP B N 1
ATOM 6690 C CA . ASP B 1 23 ? 32.531 26.312 4.008 1 89.44 23 ASP B CA 1
ATOM 6691 C C . ASP B 1 23 ? 32.156 27.203 5.199 1 89.44 23 ASP B C 1
ATOM 6693 O O . ASP B 1 23 ? 31 27.547 5.406 1 89.44 23 ASP B O 1
ATOM 6697 N N . GLY B 1 24 ? 33.156 27.516 5.953 1 89.88 24 GLY B N 1
ATOM 6698 C CA . GLY B 1 24 ? 32.938 28.406 7.082 1 89.88 24 GLY B CA 1
ATOM 6699 C C . GLY B 1 24 ? 32.438 29.781 6.676 1 89.88 24 GLY B C 1
ATOM 6700 O O . GLY B 1 24 ? 31.547 30.344 7.305 1 89.88 24 GLY B O 1
ATOM 6701 N N . LEU B 1 25 ? 33.031 30.25 5.672 1 84.94 25 LEU B N 1
ATOM 6702 C CA . LEU B 1 25 ? 32.625 31.562 5.176 1 84.94 25 LEU B CA 1
ATOM 6703 C C . LEU B 1 25 ? 31.219 31.516 4.57 1 84.94 25 LEU B C 1
ATOM 6705 O O . LEU B 1 25 ? 30.469 32.469 4.668 1 84.94 25 LEU B O 1
ATOM 6709 N N . SER B 1 26 ? 30.922 30.422 4.039 1 84.19 26 SER B N 1
ATOM 6710 C CA . SER B 1 26 ? 29.625 30.266 3.381 1 84.19 26 SER B CA 1
ATOM 6711 C C . SER B 1 26 ? 28.531 29.953 4.391 1 84.19 26 SER B C 1
ATOM 6713 O O . SER B 1 26 ? 27.422 30.5 4.301 1 84.19 26 SER B O 1
ATOM 6715 N N . TYR B 1 27 ? 28.844 29.109 5.379 1 87.06 27 TYR B N 1
ATOM 6716 C CA . TYR B 1 27 ? 27.781 28.594 6.25 1 87.06 27 TYR B CA 1
ATOM 6717 C C . TYR B 1 27 ? 27.969 29.094 7.676 1 87.06 27 TYR B C 1
ATOM 6719 O O . TYR B 1 27 ? 27 29.391 8.367 1 87.06 27 TYR B O 1
ATOM 6727 N N . GLY B 1 28 ? 29.125 29.203 8.062 1 87.69 28 GLY B N 1
ATOM 6728 C CA . GLY B 1 28 ? 29.406 29.625 9.43 1 87.69 28 GLY B CA 1
ATOM 6729 C C . GLY B 1 28 ? 28.922 31.031 9.734 1 87.69 28 GLY B C 1
ATOM 6730 O O . GLY B 1 28 ? 28.359 31.281 10.797 1 87.69 28 GLY B O 1
ATOM 6731 N N . MET B 1 29 ? 29.047 31.781 8.75 1 86.56 29 MET B N 1
ATOM 6732 C CA . MET B 1 29 ? 28.703 33.188 8.945 1 86.56 29 MET B CA 1
ATOM 6733 C C . MET B 1 29 ? 27.188 33.375 9.016 1 86.56 29 MET B C 1
ATOM 6735 O O . MET B 1 29 ? 26.719 34.406 9.531 1 86.56 29 MET B O 1
ATOM 6739 N N . ILE B 1 30 ? 26.453 32.438 8.555 1 89.44 30 ILE B N 1
ATOM 6740 C CA . ILE B 1 30 ? 25 32.656 8.484 1 89.44 30 ILE B CA 1
ATOM 6741 C C . ILE B 1 30 ? 24.297 31.719 9.445 1 89.44 30 ILE B C 1
ATOM 6743 O O . ILE B 1 30 ? 23.109 31.422 9.273 1 89.44 30 ILE B O 1
ATOM 6747 N N . ILE B 1 31 ? 24.969 31.234 10.375 1 94 31 ILE B N 1
ATOM 6748 C CA . ILE B 1 31 ? 24.328 30.391 11.375 1 94 31 ILE B CA 1
ATOM 6749 C C . ILE B 1 31 ? 23.234 31.172 12.086 1 94 31 ILE B C 1
ATOM 6751 O O . ILE B 1 31 ? 22.156 30.641 12.375 1 94 31 ILE B O 1
ATOM 6755 N N . PHE B 1 32 ? 23.609 32.469 12.375 1 94.31 32 PHE B N 1
ATOM 6756 C CA . PHE B 1 32 ? 22.609 33.375 12.898 1 94.31 32 PHE B CA 1
ATOM 6757 C C . PHE B 1 32 ? 21.984 34.219 11.773 1 94.31 32 PHE B C 1
ATOM 6759 O O . PHE B 1 32 ? 22.625 34.438 10.742 1 94.31 32 PHE B O 1
ATOM 6766 N N . PRO B 1 33 ? 20.75 34.531 11.922 1 92.69 33 PRO B N 1
ATOM 6767 C CA . PRO B 1 33 ? 20.172 35.406 10.898 1 92.69 33 PRO B CA 1
ATOM 6768 C C . PRO B 1 33 ? 20.719 36.844 10.961 1 92.69 33 PRO B C 1
ATOM 6770 O O . PRO B 1 33 ? 20.047 37.75 11.438 1 92.69 33 PRO B O 1
ATOM 6773 N N . ILE B 1 34 ? 21.781 37.062 10.367 1 88.12 34 ILE B N 1
ATOM 6774 C CA . ILE B 1 34 ? 22.531 38.312 10.5 1 88.12 34 ILE B CA 1
ATOM 6775 C C . ILE B 1 34 ? 21.812 39.438 9.742 1 88.12 34 ILE B C 1
ATOM 6777 O O . ILE B 1 34 ? 22.125 40.625 9.922 1 88.12 34 ILE B O 1
ATOM 6781 N N . GLY B 1 35 ? 20.906 39.062 8.914 1 83.38 35 GLY B N 1
ATOM 6782 C CA . GLY B 1 35 ? 20.078 40.062 8.281 1 83.38 35 GLY B CA 1
ATOM 6783 C C . GLY B 1 35 ? 19.219 40.844 9.266 1 83.38 35 GLY B C 1
ATOM 6784 O O . GLY B 1 35 ? 18.781 41.969 8.984 1 83.38 35 GLY B O 1
ATOM 6785 N N . GLU B 1 36 ? 19.016 40.25 10.43 1 88.62 36 GLU B N 1
ATOM 6786 C CA . GLU B 1 36 ? 18.25 40.875 11.492 1 88.62 36 GLU B CA 1
ATOM 6787 C C . GLU B 1 36 ? 19.156 41.719 12.391 1 88.62 36 GLU B C 1
ATOM 6789 O O . GLU B 1 36 ? 20.266 41.312 12.727 1 88.62 36 GLU B O 1
ATOM 6794 N N . LYS B 1 37 ? 18.672 42.844 12.797 1 87.94 37 LYS B N 1
ATOM 6795 C CA . LYS B 1 37 ? 19.453 43.812 13.555 1 87.94 37 LYS B CA 1
ATOM 6796 C C . LYS B 1 37 ? 20 43.188 14.836 1 87.94 37 LYS B C 1
ATOM 6798 O O . LYS B 1 37 ? 21.172 43.375 15.18 1 87.94 37 LYS B O 1
ATOM 6803 N N . VAL B 1 38 ? 19.219 42.375 15.477 1 92.25 38 VAL B N 1
ATOM 6804 C CA . VAL B 1 38 ? 19.594 41.781 16.766 1 92.25 38 VAL B CA 1
ATOM 6805 C C . VAL B 1 38 ? 20.781 40.844 16.578 1 92.25 38 VAL B C 1
ATOM 6807 O O . VAL B 1 38 ? 21.641 40.75 17.469 1 92.25 38 VAL B O 1
ATOM 6810 N N . PHE B 1 39 ? 20.922 40.219 15.414 1 93 39 PHE B N 1
ATOM 6811 C CA . PHE B 1 39 ? 21.922 39.188 15.195 1 93 39 PHE B CA 1
ATOM 6812 C C . PHE B 1 39 ? 23.016 39.656 14.242 1 93 39 PHE B C 1
ATOM 6814 O O . PHE B 1 39 ? 23.906 38.906 13.867 1 93 39 PHE B O 1
ATOM 6821 N N . SER B 1 40 ? 22.984 40.875 13.781 1 87.5 40 SER B N 1
ATOM 6822 C CA . SER B 1 40 ? 23.828 41.406 12.711 1 87.5 40 SER B CA 1
ATOM 6823 C C . SER B 1 40 ? 25.312 41.281 13.07 1 87.5 40 SER B C 1
ATOM 6825 O O . SER B 1 40 ? 26.156 41.125 12.188 1 87.5 40 SER B O 1
ATOM 6827 N N . HIS B 1 41 ? 25.656 41.281 14.336 1 85.06 41 HIS B N 1
ATOM 6828 C CA . HIS B 1 41 ? 27.062 41.281 14.75 1 85.06 41 HIS B CA 1
ATOM 6829 C C . HIS B 1 41 ? 27.562 39.906 15.078 1 85.06 41 HIS B C 1
ATOM 6831 O O . HIS B 1 41 ? 28.703 39.719 15.492 1 85.06 41 HIS B O 1
ATOM 6837 N N . LEU B 1 42 ? 26.781 38.938 14.867 1 89.81 42 LEU B N 1
ATOM 6838 C CA . LEU B 1 42 ? 27.109 37.594 15.359 1 89.81 42 LEU B CA 1
ATOM 6839 C C . LEU B 1 42 ? 27.703 36.75 14.242 1 89.81 42 LEU B C 1
ATOM 6841 O O . LEU B 1 42 ? 27.781 35.531 14.375 1 89.81 42 LEU B O 1
ATOM 6845 N N . GLY B 1 43 ? 28.094 37.25 13.133 1 87.31 43 GLY B N 1
ATOM 6846 C CA . GLY B 1 43 ? 28.75 36.5 12.07 1 87.31 43 GLY B CA 1
ATOM 6847 C C . GLY B 1 43 ? 30.016 35.812 12.531 1 87.31 43 GLY B C 1
ATOM 6848 O O . GLY B 1 43 ? 30.234 34.656 12.188 1 87.31 43 GLY B O 1
ATOM 6849 N N . SER B 1 44 ? 30.797 36.562 13.297 1 87.5 44 SER B N 1
ATOM 6850 C CA . SER B 1 44 ? 32.062 36 13.805 1 87.5 44 SER B CA 1
ATOM 6851 C C . SER B 1 44 ? 31.797 34.844 14.789 1 87.5 44 SER B C 1
ATOM 6853 O O . SER B 1 44 ? 32.531 33.875 14.789 1 87.5 44 SER B O 1
ATOM 6855 N N . ALA B 1 45 ? 30.797 35.031 15.633 1 90.94 45 ALA B N 1
ATOM 6856 C CA . ALA B 1 45 ? 30.438 33.969 16.578 1 90.94 45 ALA B CA 1
ATOM 6857 C C . ALA B 1 45 ? 30.016 32.719 15.836 1 90.94 45 ALA B C 1
ATOM 6859 O O . ALA B 1 45 ? 30.375 31.609 16.234 1 90.94 45 ALA B O 1
ATOM 6860 N N . GLY B 1 46 ? 29.234 32.938 14.797 1 92.38 46 GLY B N 1
ATOM 6861 C CA . GLY B 1 46 ? 28.828 31.781 13.984 1 92.38 46 GLY B CA 1
ATOM 6862 C C . GLY B 1 46 ? 29.984 31.062 13.344 1 92.38 46 GLY B C 1
ATOM 6863 O O . GLY B 1 46 ? 30 29.828 13.297 1 92.38 46 GLY B O 1
ATOM 6864 N N . LEU B 1 47 ? 30.891 31.766 12.82 1 91.06 47 LEU B N 1
ATOM 6865 C CA . LEU B 1 47 ? 32.062 31.172 12.195 1 91.06 47 LEU B CA 1
ATOM 6866 C C . LEU B 1 47 ? 32.875 30.359 13.203 1 91.06 47 LEU B C 1
ATOM 6868 O O . LEU B 1 47 ? 33.344 29.266 12.883 1 91.06 47 LEU B O 1
ATOM 6872 N N . SER B 1 48 ? 33.062 30.922 14.406 1 92.5 48 SER B N 1
ATOM 6873 C CA . SER B 1 48 ? 33.781 30.203 15.453 1 92.5 48 SER B CA 1
ATOM 6874 C C . SER B 1 48 ? 33.062 28.891 15.812 1 92.5 48 SER B C 1
ATOM 6876 O O . SER B 1 48 ? 33.688 27.859 15.969 1 92.5 48 SER B O 1
ATOM 6878 N N . MET B 1 49 ? 31.75 28.984 15.945 1 94.62 49 MET B N 1
ATOM 6879 C CA . MET B 1 49 ? 30.969 27.797 16.25 1 94.62 49 MET B CA 1
ATOM 6880 C C . MET B 1 49 ? 31.109 26.75 15.141 1 94.62 49 MET B C 1
ATOM 6882 O O . MET B 1 49 ? 31.188 25.547 15.422 1 94.62 49 MET B O 1
ATOM 6886 N N . PHE B 1 50 ? 31.141 27.219 13.891 1 94.44 50 PHE B N 1
ATOM 6887 C CA . PHE B 1 50 ? 31.328 26.344 12.75 1 94.44 50 PHE B CA 1
ATOM 6888 C C . PHE B 1 50 ? 32.625 25.562 12.867 1 94.44 50 PHE B C 1
ATOM 6890 O O . PHE B 1 50 ? 32.656 24.344 12.719 1 94.44 50 PHE B O 1
ATOM 6897 N N . TYR B 1 51 ? 33.719 26.266 13.172 1 94.5 51 TYR B N 1
ATOM 6898 C CA . TYR B 1 51 ? 35.031 25.625 13.258 1 94.5 51 TYR B CA 1
ATOM 6899 C C . TYR B 1 51 ? 35.094 24.656 14.438 1 94.5 51 TYR B C 1
ATOM 6901 O O . TYR B 1 51 ? 35.719 23.594 14.352 1 94.5 51 TYR B O 1
ATOM 6909 N N . VAL B 1 52 ? 34.5 25.078 15.508 1 95.94 52 VAL B N 1
ATOM 6910 C CA . VAL B 1 52 ? 34.469 24.188 16.672 1 95.94 52 VAL B CA 1
ATOM 6911 C C . VAL B 1 52 ? 33.781 22.875 16.312 1 95.94 52 VAL B C 1
ATOM 6913 O O . VAL B 1 52 ? 34.25 21.797 16.656 1 95.94 52 VAL B O 1
ATOM 6916 N N . SER B 1 53 ? 32.656 23 15.656 1 96.81 53 SER B N 1
ATOM 6917 C CA . SER B 1 53 ? 31.922 21.812 15.234 1 96.81 53 SER B CA 1
ATOM 6918 C C . SER B 1 53 ? 32.75 20.953 14.289 1 96.81 53 SER B C 1
ATOM 6920 O O . SER B 1 53 ? 32.688 19.719 14.352 1 96.81 53 SER B O 1
ATOM 6922 N N . CYS B 1 54 ? 33.469 21.547 13.344 1 96.31 54 CYS B N 1
ATOM 6923 C CA . CYS B 1 54 ? 34.344 20.828 12.422 1 96.31 54 CYS B CA 1
ATOM 6924 C C . CYS B 1 54 ? 35.438 20.078 13.172 1 96.31 54 CYS B C 1
ATOM 6926 O O . CYS B 1 54 ? 35.688 18.906 12.875 1 96.31 54 CYS B O 1
ATOM 6928 N N . ILE B 1 55 ? 36.031 20.734 14.133 1 97.25 55 ILE B N 1
ATOM 6929 C CA . ILE B 1 55 ? 37.125 20.156 14.883 1 97.25 55 ILE B CA 1
ATOM 6930 C C . ILE B 1 55 ? 36.625 18.953 15.695 1 97.25 55 ILE B C 1
ATOM 6932 O O . ILE B 1 55 ? 37.25 17.891 15.68 1 97.25 55 ILE B O 1
ATOM 6936 N N . VAL B 1 56 ? 35.5 19.156 16.359 1 97.56 56 VAL B N 1
ATOM 6937 C CA . VAL B 1 56 ? 34.969 18.094 17.188 1 97.56 56 VAL B CA 1
ATOM 6938 C C . VAL B 1 56 ? 34.625 16.875 16.328 1 97.56 56 VAL B C 1
ATOM 6940 O O . VAL B 1 56 ? 35 15.742 16.672 1 97.56 56 VAL B O 1
ATOM 6943 N N . SER B 1 57 ? 33.938 17.094 15.234 1 97 57 SER B N 1
ATOM 6944 C CA . SER B 1 57 ? 33.562 15.992 14.367 1 97 57 SER B CA 1
ATOM 6945 C C . SER B 1 57 ? 34.781 15.305 13.766 1 97 57 SER B C 1
ATOM 6947 O O . SER B 1 57 ? 34.844 14.078 13.734 1 97 57 SER B O 1
ATOM 6949 N N . GLN B 1 58 ? 35.75 16.125 13.312 1 97.31 58 GLN B N 1
ATOM 6950 C CA . GLN B 1 58 ? 36.938 15.57 12.719 1 97.31 58 GLN B CA 1
ATOM 6951 C C . GLN B 1 58 ? 37.688 14.68 13.703 1 97.31 58 GLN B C 1
ATOM 6953 O O . GLN B 1 58 ? 38.188 13.617 13.336 1 97.31 58 GLN B O 1
ATOM 6958 N N . LEU B 1 59 ? 37.781 15.125 14.898 1 97.12 59 LEU B N 1
ATOM 6959 C CA . LEU B 1 59 ? 38.469 14.359 15.922 1 97.12 59 LEU B CA 1
ATOM 6960 C C . LEU B 1 59 ? 37.719 13.078 16.25 1 97.12 59 LEU B C 1
ATOM 6962 O O . LEU B 1 59 ? 38.344 12.016 16.375 1 97.12 59 LEU B O 1
ATOM 6966 N N . VAL B 1 60 ? 36.469 13.148 16.391 1 96.94 60 VAL B N 1
ATOM 6967 C CA . VAL B 1 60 ? 35.656 11.961 16.719 1 96.94 60 VAL B CA 1
ATOM 6968 C C . VAL B 1 60 ? 35.812 10.93 15.602 1 96.94 60 VAL B C 1
ATOM 6970 O O . VAL B 1 60 ? 36.031 9.742 15.875 1 96.94 60 VAL B O 1
ATOM 6973 N N . TYR B 1 61 ? 35.656 11.367 14.32 1 95.88 61 TYR B N 1
ATOM 6974 C CA . TYR B 1 61 ? 35.719 10.445 13.188 1 95.88 61 TYR B CA 1
ATOM 6975 C C . TYR B 1 61 ? 37.125 9.883 13.008 1 95.88 61 TYR B C 1
ATOM 6977 O O . TYR B 1 61 ? 37.312 8.688 12.773 1 95.88 61 TYR B O 1
ATOM 6985 N N . SER B 1 62 ? 38.156 10.68 13.203 1 95.19 62 SER B N 1
ATOM 6986 C CA . SER B 1 62 ? 39.531 10.281 12.93 1 95.19 62 SER B CA 1
ATOM 6987 C C . SER B 1 62 ? 40.156 9.492 14.086 1 95.19 62 SER B C 1
ATOM 6989 O O . SER B 1 62 ? 41.094 8.719 13.906 1 95.19 62 SER B O 1
ATOM 6991 N N . LEU B 1 63 ? 39.594 9.664 15.266 1 95.19 63 LEU B N 1
ATOM 6992 C CA . LEU B 1 63 ? 40.125 8.961 16.422 1 95.19 63 LEU B CA 1
ATOM 6993 C C . LEU B 1 63 ? 39.438 7.613 16.609 1 95.19 63 LEU B C 1
ATOM 6995 O O . LEU B 1 63 ? 39.469 7.035 17.703 1 95.19 63 LEU B O 1
ATOM 6999 N N . GLY B 1 64 ? 38.688 7.145 15.656 1 90.81 64 GLY B N 1
ATOM 7000 C CA . GLY B 1 64 ? 38.188 5.781 15.688 1 90.81 64 GLY B CA 1
ATOM 7001 C C . GLY B 1 64 ? 36.688 5.703 15.688 1 90.81 64 GLY B C 1
ATOM 7002 O O . GLY B 1 64 ? 36.094 4.613 15.633 1 90.81 64 GLY B O 1
ATOM 7003 N N . GLY B 1 65 ? 36.094 6.832 15.789 1 91.81 65 GLY B N 1
ATOM 7004 C CA . GLY B 1 65 ? 34.625 6.785 15.773 1 91.81 65 GLY B CA 1
ATOM 7005 C C . GLY B 1 65 ? 34.062 6.281 14.453 1 91.81 65 GLY B C 1
ATOM 7006 O O . GLY B 1 65 ? 33.125 5.477 14.445 1 91.81 65 GLY B O 1
ATOM 7007 N N . SER B 1 66 ? 34.625 6.754 13.383 1 92.12 66 SER B N 1
ATOM 7008 C CA . SER B 1 66 ? 34.156 6.355 12.055 1 92.12 66 SER B CA 1
ATOM 7009 C C . SER B 1 66 ? 35 5.242 11.477 1 92.12 66 SER B C 1
ATOM 7011 O O . SER B 1 66 ? 36.188 5.086 11.867 1 92.12 66 SER B O 1
ATOM 7013 N N . ALA B 1 67 ? 34.438 4.492 10.68 1 88.81 67 ALA B N 1
ATOM 7014 C CA . ALA B 1 67 ? 35.188 3.445 9.977 1 88.81 67 ALA B CA 1
ATOM 7015 C C . ALA B 1 67 ? 36.094 4.039 8.898 1 88.81 67 ALA B C 1
ATOM 7017 O O . ALA B 1 67 ? 37.062 3.416 8.484 1 88.81 67 ALA B O 1
ATOM 7018 N N . PHE B 1 68 ? 35.781 5.27 8.5 1 90.25 68 PHE B N 1
ATOM 7019 C CA . PHE B 1 68 ? 36.594 5.961 7.512 1 90.25 68 PHE B CA 1
ATOM 7020 C C . PHE B 1 68 ? 37.75 6.711 8.18 1 90.25 68 PHE B C 1
ATOM 7022 O O . PHE B 1 68 ? 37.531 7.758 8.797 1 90.25 68 PHE B O 1
ATOM 7029 N N . GLY B 1 69 ? 38.844 6.242 8.039 1 86.56 69 GLY B N 1
ATOM 7030 C CA . GLY B 1 69 ? 39.969 6.879 8.672 1 86.56 69 GLY B CA 1
ATOM 7031 C C . GLY B 1 69 ? 40.219 8.297 8.188 1 86.56 69 GLY B C 1
ATOM 7032 O O . GLY B 1 69 ? 40.719 9.133 8.938 1 86.56 69 GLY B O 1
ATOM 7033 N N . ALA B 1 70 ? 39.938 8.523 6.934 1 89.62 70 ALA B N 1
ATOM 7034 C CA . ALA B 1 70 ? 40.156 9.844 6.355 1 89.62 70 ALA B CA 1
ATOM 7035 C C . ALA B 1 70 ? 38.844 10.516 5.965 1 89.62 70 ALA B C 1
ATOM 7037 O O . ALA B 1 70 ? 38.781 11.195 4.938 1 89.62 70 ALA B O 1
ATOM 7038 N N . GLY B 1 71 ? 37.875 10.289 6.773 1 92.44 71 GLY B N 1
ATOM 7039 C CA . GLY B 1 71 ? 36.625 11 6.559 1 92.44 71 GLY B CA 1
ATOM 7040 C C . GLY B 1 71 ? 36.625 12.422 7.098 1 92.44 71 GLY B C 1
ATOM 7041 O O . GLY B 1 71 ? 37.219 12.68 8.148 1 92.44 71 GLY B O 1
ATOM 7042 N N . ILE B 1 72 ? 36 13.352 6.363 1 95.12 72 ILE B N 1
ATOM 7043 C CA . ILE B 1 72 ? 35.969 14.742 6.805 1 95.12 72 ILE B CA 1
ATOM 7044 C C . ILE B 1 72 ? 34.656 15.023 7.516 1 95.12 72 ILE B C 1
ATOM 7046 O O . ILE B 1 72 ? 33.562 14.719 6.984 1 95.12 72 ILE B O 1
ATOM 7050 N N . GLY B 1 73 ? 34.75 15.5 8.734 1 94.5 73 GLY B N 1
ATOM 7051 C CA . GLY B 1 73 ? 33.594 15.977 9.469 1 94.5 73 GLY B CA 1
ATOM 7052 C C . GLY B 1 73 ? 33.438 17.484 9.414 1 94.5 73 GLY B C 1
ATOM 7053 O O . GLY B 1 73 ? 34.406 18.219 9.523 1 94.5 73 GLY B O 1
ATOM 7054 N N . SER B 1 74 ? 32.219 17.938 9.148 1 93.12 74 SER B N 1
ATOM 7055 C CA . SER B 1 74 ? 31.906 19.359 9.078 1 93.12 74 SER B CA 1
ATOM 7056 C C . SER B 1 74 ? 30.484 19.625 9.539 1 93.12 74 SER B C 1
ATOM 7058 O O . SER B 1 74 ? 29.734 18.703 9.836 1 93.12 74 SER B O 1
ATOM 7060 N N . GLU B 1 75 ? 30.203 20.891 9.703 1 92.38 75 GLU B N 1
ATOM 7061 C CA . GLU B 1 75 ? 28.859 21.281 10.125 1 92.38 75 GLU B CA 1
ATOM 7062 C C . GLU B 1 75 ? 27.812 20.828 9.109 1 92.38 75 GLU B C 1
ATOM 7064 O O . GLU B 1 75 ? 28.078 20.781 7.91 1 92.38 75 GLU B O 1
ATOM 7069 N N . MET B 1 76 ? 26.672 20.5 9.609 1 90.31 76 MET B N 1
ATOM 7070 C CA . MET B 1 76 ? 25.531 20.156 8.773 1 90.31 76 MET B CA 1
ATOM 7071 C C . MET B 1 76 ? 24.875 21.406 8.195 1 90.31 76 MET B C 1
ATOM 7073 O O . MET B 1 76 ? 24.016 22 8.836 1 90.31 76 MET B O 1
ATOM 7077 N N . ILE B 1 77 ? 25.156 21.703 7.031 1 79.5 77 ILE B N 1
ATOM 7078 C CA . ILE B 1 77 ? 24.766 22.969 6.418 1 79.5 77 ILE B CA 1
ATOM 7079 C C . ILE B 1 77 ? 23.266 22.984 6.211 1 79.5 77 ILE B C 1
ATOM 7081 O O . ILE B 1 77 ? 22.641 24.047 6.266 1 79.5 77 ILE B O 1
ATOM 7085 N N . GLU B 1 78 ? 22.672 21.859 6.051 1 77.62 78 GLU B N 1
ATOM 7086 C CA . GLU B 1 78 ? 21.266 21.719 5.691 1 77.62 78 GLU B CA 1
ATOM 7087 C C . GLU B 1 78 ? 20.359 22.125 6.855 1 77.62 78 GLU B C 1
ATOM 7089 O O . GLU B 1 78 ? 19.172 22.344 6.668 1 77.62 78 GLU B O 1
ATOM 7094 N N . VAL B 1 79 ? 20.938 22.391 7.992 1 88.5 79 VAL B N 1
ATOM 7095 C CA . VAL B 1 79 ? 20.078 22.672 9.141 1 88.5 79 VAL B CA 1
ATOM 7096 C C . VAL B 1 79 ? 20 24.172 9.367 1 88.5 79 VAL B C 1
ATOM 7098 O O . VAL B 1 79 ? 19.266 24.641 10.242 1 88.5 79 VAL B O 1
ATOM 7101 N N . THR B 1 80 ? 20.656 24.984 8.562 1 90.19 80 THR B N 1
ATOM 7102 C CA . THR B 1 80 ? 20.734 26.438 8.742 1 90.19 80 THR B CA 1
ATOM 7103 C C . THR B 1 80 ? 19.359 27.062 8.703 1 90.19 80 THR B C 1
ATOM 7105 O O . THR B 1 80 ? 19.031 27.938 9.516 1 90.19 80 THR B O 1
ATOM 7108 N N . PRO B 1 81 ? 18.531 26.641 7.785 1 90.06 81 PRO B N 1
ATOM 7109 C CA . PRO B 1 81 ? 17.203 27.25 7.777 1 90.06 81 PRO B CA 1
ATOM 7110 C C . PRO B 1 81 ? 16.438 27.016 9.078 1 90.06 81 PRO B C 1
ATOM 7112 O O . PRO B 1 81 ? 15.656 27.875 9.5 1 90.06 81 PRO B O 1
ATOM 7115 N N . PHE B 1 82 ? 16.641 25.906 9.688 1 92.81 82 PHE B N 1
ATOM 7116 C CA . PHE B 1 82 ? 15.992 25.625 10.961 1 92.81 82 PHE B CA 1
ATOM 7117 C C . PHE B 1 82 ? 16.516 26.531 12.062 1 92.81 82 PHE B C 1
ATOM 7119 O O . PHE B 1 82 ? 15.766 26.969 12.93 1 92.81 82 PHE B O 1
ATOM 7126 N N . PHE B 1 83 ? 17.797 26.875 11.992 1 94.94 83 PHE B N 1
ATOM 7127 C CA . PHE B 1 83 ? 18.391 27.812 12.93 1 94.94 83 PHE B CA 1
ATOM 7128 C C . PHE B 1 83 ? 17.719 29.188 12.812 1 94.94 83 PHE B C 1
ATOM 7130 O O . PHE B 1 83 ? 17.344 29.781 13.82 1 94.94 83 PHE B O 1
ATOM 7137 N N . HIS B 1 84 ? 17.656 29.609 11.594 1 92.88 84 HIS B N 1
ATOM 7138 C CA . HIS B 1 84 ? 17.047 30.906 11.359 1 92.88 84 HIS B CA 1
ATOM 7139 C C . HIS B 1 84 ? 15.594 30.922 11.836 1 92.88 84 HIS B C 1
ATOM 7141 O O . HIS B 1 84 ? 15.141 31.891 12.445 1 92.88 84 HIS B O 1
ATOM 7147 N N . GLY B 1 85 ? 14.875 29.828 11.547 1 91.94 85 GLY B N 1
ATOM 7148 C CA . GLY B 1 85 ? 13.5 29.734 11.992 1 91.94 85 GLY B CA 1
ATOM 7149 C C . GLY B 1 85 ? 13.352 29.797 13.5 1 91.94 85 GLY B C 1
ATOM 7150 O O . GLY B 1 85 ? 12.484 30.5 14.023 1 91.94 85 GLY B O 1
ATOM 7151 N N . MET B 1 86 ? 14.156 29.141 14.211 1 95.62 86 MET B N 1
ATOM 7152 C CA . MET B 1 86 ? 14.117 29.141 15.664 1 95.62 86 MET B CA 1
ATOM 7153 C C . MET B 1 86 ? 14.492 30.516 16.219 1 95.62 86 MET B C 1
ATOM 7155 O O . MET B 1 86 ? 13.852 31.016 17.156 1 95.62 86 MET B O 1
ATOM 7159 N N . ALA B 1 87 ? 15.539 31.125 15.641 1 96.25 87 ALA B N 1
ATOM 7160 C CA . ALA B 1 87 ? 15.992 32.438 16.078 1 96.25 87 ALA B CA 1
ATOM 7161 C C . ALA B 1 87 ? 14.891 33.5 15.93 1 96.25 87 ALA B C 1
ATOM 7163 O O . ALA B 1 87 ? 14.648 34.281 16.844 1 96.25 87 ALA B O 1
ATOM 7164 N N . LEU B 1 88 ? 14.289 33.438 14.805 1 93.56 88 LEU B N 1
ATOM 7165 C CA . LEU B 1 88 ? 13.234 34.438 14.531 1 93.56 88 LEU B CA 1
ATOM 7166 C C . LEU B 1 88 ? 12.023 34.188 15.43 1 93.56 88 LEU B C 1
ATOM 7168 O O . LEU B 1 88 ? 11.398 35.125 15.914 1 93.56 88 LEU B O 1
ATOM 7172 N N . SER B 1 89 ? 11.695 32.906 15.609 1 93.56 89 SER B N 1
ATOM 7173 C CA . SER B 1 89 ? 10.602 32.562 16.516 1 93.56 89 SER B CA 1
ATOM 7174 C C . SER B 1 89 ? 10.883 33.062 17.922 1 93.56 89 SER B C 1
ATOM 7176 O O . SER B 1 89 ? 10 33.625 18.594 1 93.56 89 SER B O 1
ATOM 7178 N N . ILE B 1 90 ? 12.07 32.969 18.406 1 96.75 90 ILE B N 1
ATOM 7179 C CA . ILE B 1 90 ? 12.484 33.375 19.734 1 96.75 90 ILE B CA 1
ATOM 7180 C C . ILE B 1 90 ? 12.438 34.906 19.828 1 96.75 90 ILE B C 1
ATOM 7182 O O . ILE B 1 90 ? 11.945 35.469 20.812 1 96.75 90 ILE B O 1
ATOM 7186 N N . MET B 1 91 ? 12.984 35.531 18.812 1 95.88 91 MET B N 1
ATOM 7187 C CA . MET B 1 91 ? 12.977 37 18.766 1 95.88 91 MET B CA 1
ATOM 7188 C C . MET B 1 91 ? 11.555 37.531 18.844 1 95.88 91 MET B C 1
ATOM 7190 O O . MET B 1 91 ? 11.289 38.5 19.562 1 95.88 91 MET B O 1
ATOM 7194 N N . HIS B 1 92 ? 10.672 36.906 18.125 1 92.25 92 HIS B N 1
ATOM 7195 C CA . HIS B 1 92 ? 9.281 37.344 18.094 1 92.25 92 HIS B CA 1
ATOM 7196 C C . HIS B 1 92 ? 8.594 37.125 19.438 1 92.25 92 HIS B C 1
ATOM 7198 O O . HIS B 1 92 ? 7.77 37.906 19.875 1 92.25 92 HIS B O 1
ATOM 7204 N N . GLU B 1 93 ? 8.922 36.062 20.109 1 93.5 93 GLU B N 1
ATOM 7205 C CA . GLU B 1 93 ? 8.289 35.719 21.375 1 93.5 93 GLU B CA 1
ATOM 7206 C C . GLU B 1 93 ? 8.805 36.625 22.516 1 93.5 93 GLU B C 1
ATOM 7208 O O . GLU B 1 93 ? 8.039 37 23.391 1 93.5 93 GLU B O 1
ATOM 7213 N N . ILE B 1 94 ? 10.094 36.938 22.516 1 94.94 94 ILE B N 1
ATOM 7214 C CA . ILE B 1 94 ? 10.703 37.719 23.578 1 94.94 94 ILE B CA 1
ATOM 7215 C C . ILE B 1 94 ? 10.469 39.188 23.312 1 94.94 94 ILE B C 1
ATOM 7217 O O . ILE B 1 94 ? 10.234 39.969 24.25 1 94.94 94 ILE B O 1
ATOM 7221 N N . GLY B 1 95 ? 10.445 39.625 22.188 1 92.31 95 GLY B N 1
ATOM 7222 C CA . GLY B 1 95 ? 10.359 41.031 21.812 1 92.31 95 GLY B CA 1
ATOM 7223 C C . GLY B 1 95 ? 11.711 41.625 21.469 1 92.31 95 GLY B C 1
ATOM 7224 O O . GLY B 1 95 ? 12.711 41.344 22.125 1 92.31 95 GLY B O 1
ATOM 7225 N N . GLU B 1 96 ? 11.852 42.469 20.5 1 89.06 96 GLU B N 1
ATOM 7226 C CA . GLU B 1 96 ? 13.094 43 19.953 1 89.06 96 GLU B CA 1
ATOM 7227 C C . GLU B 1 96 ? 13.766 43.938 20.922 1 89.06 96 GLU B C 1
ATOM 7229 O O . GLU B 1 96 ? 14.938 44.281 20.75 1 89.06 96 GLU B O 1
ATOM 7234 N N . ASP B 1 97 ? 13.156 44.188 22.016 1 91 97 ASP B N 1
ATOM 7235 C CA . ASP B 1 97 ? 13.656 45.188 22.969 1 91 97 ASP B CA 1
ATOM 7236 C C . ASP B 1 97 ? 14.695 44.594 23.906 1 91 97 ASP B C 1
ATOM 7238 O O . ASP B 1 97 ? 15.422 45.312 24.578 1 91 97 ASP B O 1
ATOM 7242 N N . GLN B 1 98 ? 14.852 43.281 23.969 1 95.06 98 GLN B N 1
ATOM 7243 C CA . GLN B 1 98 ? 15.82 42.625 24.844 1 95.06 98 GLN B CA 1
ATOM 7244 C C . GLN B 1 98 ? 16.797 41.781 24.031 1 95.06 98 GLN B C 1
ATOM 7246 O O . GLN B 1 98 ? 16.766 40.562 24.109 1 95.06 98 GLN B O 1
ATOM 7251 N N . PRO B 1 99 ? 17.719 42.344 23.359 1 95.25 99 PRO B N 1
ATOM 7252 C CA . PRO B 1 99 ? 18.609 41.625 22.453 1 95.25 99 PRO B CA 1
ATOM 7253 C C . PRO B 1 99 ? 19.469 40.594 23.156 1 95.25 99 PRO B C 1
ATOM 7255 O O . PRO B 1 99 ? 19.688 39.5 22.625 1 95.25 99 PRO B O 1
ATOM 7258 N N . ASP B 1 100 ? 19.969 40.875 24.406 1 95.5 100 ASP B N 1
ATOM 7259 C CA . ASP B 1 100 ? 20.828 39.938 25.125 1 95.5 100 ASP B CA 1
ATOM 7260 C C . ASP B 1 100 ? 20.078 38.656 25.469 1 95.5 100 ASP B C 1
ATOM 7262 O O . ASP B 1 100 ? 20.625 37.562 25.391 1 95.5 100 ASP B O 1
ATOM 7266 N N . LYS B 1 101 ? 18.891 38.875 25.859 1 96.94 101 LYS B N 1
ATOM 7267 C CA . LYS B 1 101 ? 18.047 37.719 26.172 1 96.94 101 LYS B CA 1
ATOM 7268 C C . LYS B 1 101 ? 17.766 36.875 24.922 1 96.94 101 LYS B C 1
ATOM 7270 O O . LYS B 1 101 ? 17.75 35.656 25 1 96.94 101 LYS B O 1
ATOM 7275 N N . ILE B 1 102 ? 17.5 37.531 23.797 1 97.69 102 ILE B N 1
ATOM 7276 C CA . ILE B 1 102 ? 17.25 36.875 22.531 1 97.69 102 ILE B CA 1
ATOM 7277 C C . ILE B 1 102 ? 18.469 36.062 22.125 1 97.69 102 ILE B C 1
ATOM 7279 O O . ILE B 1 102 ? 18.344 34.875 21.781 1 97.69 102 ILE B O 1
ATOM 7283 N N . ILE B 1 103 ? 19.641 36.625 22.219 1 97.38 103 ILE B N 1
ATOM 7284 C CA . ILE B 1 103 ? 20.875 36.031 21.766 1 97.38 103 ILE B CA 1
ATOM 7285 C C . ILE B 1 103 ? 21.219 34.844 22.656 1 97.38 103 ILE B C 1
ATOM 7287 O O . ILE B 1 103 ? 21.531 33.75 22.156 1 97.38 103 ILE B O 1
ATOM 7291 N N . SER B 1 104 ? 21.109 35 23.969 1 97.81 104 SER B N 1
ATOM 7292 C CA . SER B 1 104 ? 21.453 33.938 24.906 1 97.81 104 SER B CA 1
ATOM 7293 C C . SER B 1 104 ? 20.484 32.781 24.781 1 97.81 104 SER B C 1
ATOM 7295 O O . SER B 1 104 ? 20.891 31.609 24.859 1 97.81 104 SER B O 1
ATOM 7297 N N . THR B 1 105 ? 19.234 33.031 24.547 1 98.12 105 THR B N 1
ATOM 7298 C CA . THR B 1 105 ? 18.25 31.984 24.375 1 98.12 105 THR B CA 1
ATOM 7299 C C . THR B 1 105 ? 18.453 31.25 23.047 1 98.12 105 THR B C 1
ATOM 7301 O O . THR B 1 105 ? 18.328 30.031 22.984 1 98.12 105 THR B O 1
ATOM 7304 N N . THR B 1 106 ? 18.781 31.984 22.016 1 98.06 106 THR B N 1
ATOM 7305 C CA . THR B 1 106 ? 18.953 31.422 20.688 1 98.06 106 THR B CA 1
ATOM 7306 C C . THR B 1 106 ? 20.172 30.5 20.656 1 98.06 106 THR B C 1
ATOM 7308 O O . THR B 1 106 ? 20.078 29.359 20.188 1 98.06 106 THR B O 1
ATOM 7311 N N . ILE B 1 107 ? 21.312 30.984 21.156 1 97.62 107 ILE B N 1
ATOM 7312 C CA . ILE B 1 107 ? 22.531 30.203 21.078 1 97.62 107 ILE B CA 1
ATOM 7313 C C . ILE B 1 107 ? 22.406 28.953 21.953 1 97.62 107 ILE B C 1
ATOM 7315 O O . ILE B 1 107 ? 22.938 27.891 21.609 1 97.62 107 ILE B O 1
ATOM 7319 N N . THR B 1 108 ? 21.734 29.062 23.094 1 98.06 108 THR B N 1
ATOM 7320 C CA . THR B 1 108 ? 21.469 27.906 23.953 1 98.06 108 THR B CA 1
ATOM 7321 C C . THR B 1 108 ? 20.578 26.906 23.234 1 98.06 108 THR B C 1
ATOM 7323 O O . THR B 1 108 ? 20.781 25.688 23.359 1 98.06 108 THR B O 1
ATOM 7326 N N . THR B 1 109 ? 19.594 27.406 22.5 1 98.06 109 THR B N 1
ATOM 7327 C CA . THR B 1 109 ? 18.719 26.547 21.719 1 98.06 109 THR B CA 1
ATOM 7328 C C . THR B 1 109 ? 19.5 25.781 20.672 1 98.06 109 THR B C 1
ATOM 7330 O O . THR B 1 109 ? 19.266 24.578 20.469 1 98.06 109 THR B O 1
ATOM 7333 N N . TYR B 1 110 ? 20.438 26.484 20 1 97.75 110 TYR B N 1
ATOM 7334 C CA . TYR B 1 110 ? 21.266 25.828 18.984 1 97.75 110 TYR B CA 1
ATOM 7335 C C . TYR B 1 110 ? 22.062 24.672 19.594 1 97.75 110 TYR B C 1
ATOM 7337 O O . TYR B 1 110 ? 22.109 23.578 19.031 1 97.75 110 TYR B O 1
ATOM 7345 N N . ALA B 1 111 ? 22.641 24.922 20.734 1 97.81 111 ALA B N 1
ATOM 7346 C CA . ALA B 1 111 ? 23.469 23.906 21.391 1 97.81 111 ALA B CA 1
ATOM 7347 C C . ALA B 1 111 ? 22.609 22.719 21.844 1 97.81 111 ALA B C 1
ATOM 7349 O O . ALA B 1 111 ? 23.016 21.562 21.656 1 97.81 111 ALA B O 1
ATOM 7350 N N . ILE B 1 112 ? 21.484 22.984 22.359 1 97.62 112 ILE B N 1
ATOM 7351 C CA . ILE B 1 112 ? 20.594 21.922 22.828 1 97.62 112 ILE B CA 1
ATOM 7352 C C . ILE B 1 112 ? 20.109 21.109 21.625 1 97.62 112 ILE B C 1
ATOM 7354 O O . ILE B 1 112 ? 19.969 19.875 21.719 1 97.62 112 ILE B O 1
ATOM 7358 N N . SER B 1 113 ? 19.781 21.828 20.578 1 97.31 113 SER B N 1
ATOM 7359 C CA . SER B 1 113 ? 19.344 21.125 19.375 1 97.31 113 SER B CA 1
ATOM 7360 C C . SER B 1 113 ? 20.406 20.125 18.906 1 97.31 113 SER B C 1
ATOM 7362 O O . SER B 1 113 ? 20.078 19.047 18.422 1 97.31 113 SER B O 1
ATOM 7364 N N . SER B 1 114 ? 21.672 20.469 18.969 1 97.44 114 SER B N 1
ATOM 7365 C CA . SER B 1 114 ? 22.766 19.562 18.594 1 97.44 114 SER B CA 1
ATOM 7366 C C . SER B 1 114 ? 22.812 18.359 19.547 1 97.44 114 SER B C 1
ATOM 7368 O O . SER B 1 114 ? 23.047 17.234 19.094 1 97.44 114 SER B O 1
ATOM 7370 N N . MET B 1 115 ? 22.578 18.625 20.797 1 97.62 115 MET B N 1
ATOM 7371 C CA . MET B 1 115 ? 22.578 17.531 21.781 1 97.62 115 MET B CA 1
ATOM 7372 C C . MET B 1 115 ? 21.422 16.578 21.516 1 97.62 115 MET B C 1
ATOM 7374 O O . MET B 1 115 ? 21.594 15.359 21.609 1 97.62 115 MET B O 1
ATOM 7378 N N . ILE B 1 116 ? 20.312 17.141 21.172 1 96.5 116 ILE B N 1
ATOM 7379 C CA . ILE B 1 116 ? 19.156 16.312 20.844 1 96.5 116 ILE B CA 1
ATOM 7380 C C . ILE B 1 116 ? 19.453 15.477 19.609 1 96.5 116 ILE B C 1
ATOM 7382 O O . ILE B 1 116 ? 19.141 14.289 19.562 1 96.5 116 ILE B O 1
ATOM 7386 N N . THR B 1 117 ? 20.031 16.062 18.609 1 95.81 117 THR B N 1
ATOM 7387 C CA . THR B 1 117 ? 20.422 15.344 17.406 1 95.81 117 THR B CA 1
ATOM 7388 C C . THR B 1 117 ? 21.375 14.203 17.75 1 95.81 117 THR B C 1
ATOM 7390 O O . THR B 1 117 ? 21.203 13.078 17.266 1 95.81 117 THR B O 1
ATOM 7393 N N . GLY B 1 118 ? 22.328 14.555 18.609 1 96.56 118 GLY B N 1
ATOM 7394 C CA . GLY B 1 118 ? 23.281 13.531 19.031 1 96.56 118 GLY B CA 1
ATOM 7395 C C . GLY B 1 118 ? 22.625 12.375 19.766 1 96.56 118 GLY B C 1
ATOM 7396 O O . GLY B 1 118 ? 22.922 11.211 19.5 1 96.56 118 GLY B O 1
ATOM 7397 N N . LEU B 1 119 ? 21.75 12.68 20.594 1 96.31 119 LEU B N 1
ATOM 7398 C CA . LEU B 1 119 ? 21.047 11.656 21.375 1 96.31 119 LEU B CA 1
ATOM 7399 C C . LEU B 1 119 ? 20.219 10.758 20.469 1 96.31 119 LEU B C 1
ATOM 7401 O O . LEU B 1 119 ? 20.188 9.539 20.656 1 96.31 119 LEU B O 1
ATOM 7405 N N . ILE B 1 120 ? 19.562 11.344 19.562 1 93.56 120 ILE B N 1
ATOM 7406 C CA . ILE B 1 120 ? 18.719 10.578 18.656 1 93.56 120 ILE B CA 1
ATOM 7407 C C . ILE B 1 120 ? 19.578 9.688 17.766 1 93.56 120 ILE B C 1
ATOM 7409 O O . ILE B 1 120 ? 19.25 8.523 17.531 1 93.56 120 ILE B O 1
ATOM 7413 N N . PHE B 1 121 ? 20.672 10.203 17.281 1 93.19 121 PHE B N 1
ATOM 7414 C CA . PHE B 1 121 ? 21.594 9.406 16.484 1 93.19 121 PHE B CA 1
ATOM 7415 C C . PHE B 1 121 ? 22.125 8.227 17.297 1 93.19 121 PHE B C 1
ATOM 7417 O O . PHE B 1 121 ? 22.219 7.109 16.781 1 93.19 121 PHE B O 1
ATOM 7424 N N . LEU B 1 122 ? 22.5 8.516 18.531 1 94.38 122 LEU B N 1
ATOM 7425 C CA . LEU B 1 122 ? 23 7.465 19.406 1 94.38 122 LEU B CA 1
ATOM 7426 C C . LEU B 1 122 ? 21.953 6.383 19.625 1 94.38 122 LEU B C 1
ATOM 7428 O O . LEU B 1 122 ? 22.266 5.191 19.609 1 94.38 122 LEU B O 1
ATOM 7432 N N . MET B 1 123 ? 20.766 6.793 19.781 1 93.12 123 MET B N 1
ATOM 7433 C CA . MET B 1 123 ? 19.672 5.848 19.984 1 93.12 123 MET B CA 1
ATOM 7434 C C . MET B 1 123 ? 19.438 5.004 18.75 1 93.12 123 MET B C 1
ATOM 7436 O O . MET B 1 123 ? 19.234 3.793 18.844 1 93.12 123 MET B O 1
ATOM 7440 N N . LEU B 1 124 ? 19.422 5.594 17.594 1 89.56 124 LEU B N 1
ATOM 7441 C CA . LEU B 1 124 ? 19.219 4.875 16.344 1 89.56 124 LEU B CA 1
ATOM 7442 C C . LEU B 1 124 ? 20.328 3.855 16.109 1 89.56 124 LEU B C 1
ATOM 7444 O O . LEU B 1 124 ? 20.062 2.73 15.68 1 89.56 124 LEU B O 1
ATOM 7448 N N . GLY B 1 125 ? 21.578 4.293 16.391 1 89.44 125 GLY B N 1
ATOM 7449 C CA . GLY B 1 125 ? 22.703 3.381 16.25 1 89.44 125 GLY B CA 1
ATOM 7450 C C . GLY B 1 125 ? 22.672 2.238 17.25 1 89.44 125 GLY B C 1
ATOM 7451 O O . GLY B 1 125 ? 22.906 1.085 16.875 1 89.44 125 GLY B O 1
ATOM 7452 N N . LYS B 1 126 ? 22.375 2.549 18.406 1 91.19 126 LYS B N 1
ATOM 7453 C CA . LYS B 1 126 ? 22.391 1.565 19.484 1 91.19 126 LYS B CA 1
ATOM 7454 C C . LYS B 1 126 ? 21.297 0.518 19.297 1 91.19 126 LYS B C 1
ATOM 7456 O O . LYS B 1 126 ? 21.516 -0.666 19.562 1 91.19 126 LYS B O 1
ATOM 7461 N N . PHE B 1 127 ? 20.141 0.982 18.75 1 88.69 127 PHE B N 1
ATOM 7462 C CA . PHE B 1 127 ? 19.016 0.063 18.578 1 88.69 127 PHE B CA 1
ATOM 7463 C C . PHE B 1 127 ? 19.016 -0.51 17.172 1 88.69 127 PHE B C 1
ATOM 7465 O O . PHE B 1 127 ? 18.031 -1.139 16.75 1 88.69 127 PHE B O 1
ATOM 7472 N N . LYS B 1 128 ? 20.031 -0.235 16.422 1 82.12 128 LYS B N 1
ATOM 7473 C CA . LYS B 1 128 ? 20.234 -0.769 15.07 1 82.12 128 LYS B CA 1
ATOM 7474 C C . LYS B 1 128 ? 19.062 -0.412 14.156 1 82.12 128 LYS B C 1
ATOM 7476 O O . LYS B 1 128 ? 18.516 -1.277 13.469 1 82.12 128 LYS B O 1
ATOM 7481 N N . LEU B 1 129 ? 18.609 0.818 14.289 1 76.44 129 LEU B N 1
ATOM 7482 C CA . LEU B 1 129 ? 17.484 1.316 13.5 1 76.44 129 LEU B CA 1
ATOM 7483 C C . LEU B 1 129 ? 17.984 2.113 12.297 1 76.44 129 LEU B C 1
ATOM 7485 O O . LEU B 1 129 ? 17.234 2.908 11.719 1 76.44 129 LEU B O 1
ATOM 7489 N N . GLY B 1 130 ? 19.203 1.945 11.984 1 69.12 130 GLY B N 1
ATOM 7490 C CA . GLY B 1 130 ? 19.75 2.652 10.836 1 69.12 130 GLY B CA 1
ATOM 7491 C C . GLY B 1 130 ? 19.047 2.309 9.539 1 69.12 130 GLY B C 1
ATOM 7492 O O . GLY B 1 130 ? 18.969 3.139 8.633 1 69.12 130 GLY B O 1
ATOM 7493 N N . GLN B 1 131 ? 18.406 1.189 9.539 1 65.19 131 GLN B N 1
ATOM 7494 C CA . GLN B 1 131 ? 17.719 0.734 8.328 1 65.19 131 GLN B CA 1
ATOM 7495 C C . GLN B 1 131 ? 16.406 1.479 8.133 1 65.19 131 GLN B C 1
ATOM 7497 O O . GLN B 1 131 ? 15.891 1.566 7.016 1 65.19 131 GLN B O 1
ATOM 7502 N N . LEU B 1 132 ? 15.922 2.031 9.242 1 63.41 132 LEU B N 1
ATOM 7503 C CA . LEU B 1 132 ? 14.625 2.703 9.195 1 63.41 132 LEU B CA 1
ATOM 7504 C C . LEU B 1 132 ? 14.695 3.949 8.32 1 63.41 132 LEU B C 1
ATOM 7506 O O . LEU B 1 132 ? 13.688 4.355 7.73 1 63.41 132 LEU B O 1
ATOM 7510 N N . VAL B 1 133 ? 15.945 4.43 8.195 1 61.53 133 VAL B N 1
ATOM 7511 C CA . VAL B 1 133 ? 16.109 5.656 7.426 1 61.53 133 VAL B CA 1
ATOM 7512 C C . VAL B 1 133 ? 15.922 5.359 5.941 1 61.53 133 VAL B C 1
ATOM 7514 O O . VAL B 1 133 ? 15.5 6.23 5.176 1 61.53 133 VAL B O 1
ATOM 7517 N N . GLY B 1 134 ? 16.125 4.109 5.668 1 59.88 134 GLY B N 1
ATOM 7518 C CA . GLY B 1 134 ? 15.906 3.67 4.297 1 59.88 134 GLY B CA 1
ATOM 7519 C C . GLY B 1 134 ? 14.445 3.596 3.922 1 59.88 134 GLY B C 1
ATOM 7520 O O . GLY B 1 134 ? 14.102 3.504 2.74 1 59.88 134 GLY B O 1
ATOM 7521 N N . PHE B 1 135 ? 13.656 3.908 4.984 1 60.31 135 PHE B N 1
ATOM 7522 C CA . PHE B 1 135 ? 12.227 3.762 4.785 1 60.31 135 PHE B CA 1
ATOM 7523 C C . PHE B 1 135 ? 11.586 5.105 4.453 1 60.31 135 PHE B C 1
ATOM 7525 O O . PHE B 1 135 ? 10.375 5.277 4.617 1 60.31 135 PHE B O 1
ATOM 7532 N N . PHE B 1 136 ? 12.508 6.055 3.986 1 71.31 136 PHE B N 1
ATOM 7533 C CA . PHE B 1 136 ? 11.945 7.352 3.623 1 71.31 136 PHE B CA 1
ATOM 7534 C C . PHE B 1 136 ? 11.992 7.559 2.115 1 71.31 136 PHE B C 1
ATOM 7536 O O . PHE B 1 136 ? 13 7.258 1.475 1 71.31 136 PHE B O 1
ATOM 7543 N N . PRO B 1 137 ? 10.867 8.07 1.51 1 75.5 137 PRO B N 1
ATOM 7544 C CA . PRO B 1 137 ? 10.859 8.297 0.063 1 75.5 137 PRO B CA 1
ATOM 7545 C C . PRO B 1 137 ? 11.945 9.273 -0.389 1 75.5 137 PRO B C 1
ATOM 7547 O O . PRO B 1 137 ? 12.031 10.391 0.131 1 75.5 137 PRO B O 1
ATOM 7550 N N . ARG B 1 138 ? 12.695 8.945 -1.318 1 79.38 138 ARG B N 1
ATOM 7551 C CA . ARG B 1 138 ? 13.844 9.727 -1.772 1 79.38 138 ARG B CA 1
ATOM 7552 C C . ARG B 1 138 ? 13.398 11.062 -2.357 1 79.38 138 ARG B C 1
ATOM 7554 O O . ARG B 1 138 ? 14.094 12.07 -2.223 1 79.38 138 ARG B O 1
ATOM 7561 N N . HIS B 1 139 ? 12.25 11.07 -3.061 1 86.12 139 HIS B N 1
ATOM 7562 C CA . HIS B 1 139 ? 11.844 12.312 -3.707 1 86.12 139 HIS B CA 1
ATOM 7563 C C . HIS B 1 139 ? 11.477 13.375 -2.676 1 86.12 139 HIS B C 1
ATOM 7565 O O . HIS B 1 139 ? 11.57 14.578 -2.953 1 86.12 139 HIS B O 1
ATOM 7571 N N . ILE B 1 140 ? 11.078 12.961 -1.433 1 85.88 140 ILE B N 1
ATOM 7572 C CA . ILE B 1 140 ? 10.844 13.922 -0.36 1 85.88 140 ILE B CA 1
ATOM 7573 C C . ILE B 1 140 ? 12.172 14.531 0.086 1 85.88 140 ILE B C 1
ATOM 7575 O O . ILE B 1 140 ? 12.258 15.734 0.317 1 85.88 140 ILE B O 1
ATOM 7579 N N . LEU B 1 141 ? 13.156 13.656 0.196 1 82.5 141 LEU B N 1
ATOM 7580 C CA . LEU B 1 141 ? 14.484 14.133 0.576 1 82.5 141 LEU B CA 1
ATOM 7581 C C . LEU B 1 141 ? 15.023 15.117 -0.451 1 82.5 141 LEU B C 1
ATOM 7583 O O . LEU B 1 141 ? 15.617 16.141 -0.087 1 82.5 141 LEU B O 1
ATOM 7587 N N . ILE B 1 142 ? 14.836 14.82 -1.675 1 88.38 142 ILE B N 1
ATOM 7588 C CA . ILE B 1 142 ? 15.289 15.688 -2.756 1 88.38 142 ILE B CA 1
ATOM 7589 C C . ILE B 1 142 ? 14.531 17.016 -2.701 1 88.38 142 ILE B C 1
ATOM 7591 O O . ILE B 1 142 ? 15.117 18.078 -2.936 1 88.38 142 ILE B O 1
ATOM 7595 N N . GLY B 1 143 ? 13.266 16.938 -2.391 1 90.62 143 GLY B N 1
ATOM 7596 C CA . GLY B 1 143 ? 12.508 18.172 -2.201 1 90.62 143 GLY B CA 1
ATOM 7597 C C . GLY B 1 143 ? 13.023 19.031 -1.064 1 90.62 143 GLY B C 1
ATOM 7598 O O . GLY B 1 143 ? 13.109 20.25 -1.191 1 90.62 143 GLY B O 1
ATOM 7599 N N . CYS B 1 144 ? 13.398 18.391 -0.012 1 87.88 144 CYS B N 1
ATOM 7600 C CA . CYS B 1 144 ? 13.938 19.109 1.133 1 87.88 144 CYS B CA 1
ATOM 7601 C C . CYS B 1 144 ? 15.281 19.75 0.789 1 87.88 144 CYS B C 1
ATOM 7603 O O . CYS B 1 144 ? 15.57 20.859 1.228 1 87.88 144 CYS B O 1
ATOM 7605 N N . ILE B 1 145 ? 16.094 19.031 0.055 1 87.56 145 ILE B N 1
ATOM 7606 C CA . ILE B 1 145 ? 17.359 19.578 -0.414 1 87.56 145 ILE B CA 1
ATOM 7607 C C . ILE B 1 145 ? 17.109 20.812 -1.276 1 87.56 145 ILE B C 1
ATOM 7609 O O . ILE B 1 145 ? 17.797 21.812 -1.144 1 87.56 145 ILE B O 1
ATOM 7613 N N . GLY B 1 146 ? 16.125 20.719 -2.094 1 92.31 146 GLY B N 1
ATOM 7614 C CA . GLY B 1 146 ? 15.75 21.875 -2.895 1 92.31 146 GLY B CA 1
ATOM 7615 C C . GLY B 1 146 ? 15.25 23.047 -2.061 1 92.31 146 GLY B C 1
ATOM 7616 O O . GLY B 1 146 ? 15.523 24.203 -2.387 1 92.31 146 GLY B O 1
ATOM 7617 N N . GLY B 1 147 ? 14.492 22.703 -1.031 1 92.75 147 GLY B N 1
ATOM 7618 C CA . GLY B 1 147 ? 14.047 23.75 -0.126 1 92.75 147 GLY B CA 1
ATOM 7619 C C . GLY B 1 147 ? 15.188 24.5 0.537 1 92.75 147 GLY B C 1
ATOM 7620 O O . GLY B 1 147 ? 15.141 25.719 0.675 1 92.75 147 GLY B O 1
ATOM 7621 N N . VAL B 1 148 ? 16.203 23.781 0.914 1 89.56 148 VAL B N 1
ATOM 7622 C CA . VAL B 1 148 ? 17.391 24.391 1.484 1 89.56 148 VAL B CA 1
ATOM 7623 C C . VAL B 1 148 ? 18.094 25.25 0.43 1 89.56 148 VAL B C 1
ATOM 7625 O O . VAL B 1 148 ? 18.562 26.344 0.731 1 89.56 148 VAL B O 1
ATOM 7628 N N . GLY B 1 149 ? 18.156 24.734 -0.749 1 92.94 149 GLY B N 1
ATOM 7629 C CA . GLY B 1 149 ? 18.703 25.531 -1.833 1 92.94 149 GLY B CA 1
ATOM 7630 C C . GLY B 1 149 ? 18 26.859 -2.033 1 92.94 149 GLY B C 1
ATOM 7631 O O . GLY B 1 149 ? 18.641 27.891 -2.193 1 92.94 149 GLY B O 1
ATOM 7632 N N . TYR B 1 150 ? 16.719 26.828 -2.047 1 94.75 150 TYR B N 1
ATOM 7633 C CA . TYR B 1 150 ? 15.93 28.047 -2.172 1 94.75 150 TYR B CA 1
ATOM 7634 C C . TYR B 1 150 ? 16.219 29.016 -1.035 1 94.75 150 TYR B C 1
ATOM 7636 O O . TYR B 1 150 ? 16.391 30.219 -1.263 1 94.75 150 TYR B O 1
ATOM 7644 N N . PHE B 1 151 ? 16.312 28.531 0.125 1 91.56 151 PHE B N 1
ATOM 7645 C CA . PHE B 1 151 ? 16.625 29.328 1.307 1 91.56 151 PHE B CA 1
ATOM 7646 C C . PHE B 1 151 ? 17.969 30 1.159 1 91.56 151 PHE B C 1
ATOM 7648 O O . PHE B 1 151 ? 18.125 31.172 1.511 1 91.56 151 PHE B O 1
ATOM 7655 N N . LEU B 1 152 ? 18.906 29.281 0.655 1 91.69 152 LEU B N 1
ATOM 7656 C CA . LEU B 1 152 ? 20.25 29.828 0.5 1 91.69 152 LEU B CA 1
ATOM 7657 C C . LEU B 1 152 ? 20.266 30.938 -0.555 1 91.69 152 LEU B C 1
ATOM 7659 O O . LEU B 1 152 ? 21 31.922 -0.415 1 91.69 152 LEU B O 1
ATOM 7663 N N . VAL B 1 153 ? 19.516 30.766 -1.555 1 94.69 153 VAL B N 1
ATOM 7664 C CA . VAL B 1 153 ? 19.438 31.812 -2.57 1 94.69 153 VAL B CA 1
ATOM 7665 C C . VAL B 1 153 ? 18.891 33.094 -1.953 1 94.69 153 VAL B C 1
ATOM 7667 O O . VAL B 1 153 ? 19.422 34.188 -2.172 1 94.69 153 VAL B O 1
ATOM 7670 N N . ILE B 1 154 ? 17.906 32.938 -1.179 1 93.12 154 ILE B N 1
ATOM 7671 C CA . ILE B 1 154 ? 17.297 34.094 -0.52 1 93.12 154 ILE B CA 1
ATOM 7672 C C . ILE B 1 154 ? 18.281 34.688 0.475 1 93.12 154 ILE B C 1
ATOM 7674 O O . ILE B 1 154 ? 18.406 35.938 0.552 1 93.12 154 ILE B O 1
ATOM 7678 N N . THR B 1 155 ? 18.906 33.875 1.201 1 90.38 155 THR B N 1
ATOM 7679 C CA . THR B 1 155 ? 19.891 34.344 2.172 1 90.38 155 THR B CA 1
ATOM 7680 C C . THR B 1 155 ? 21.047 35.031 1.472 1 90.38 155 THR B C 1
ATOM 7682 O O . THR B 1 155 ? 21.609 36 1.996 1 90.38 155 THR B O 1
ATOM 7685 N N . GLY B 1 156 ? 21.469 34.5 0.333 1 92.5 156 GLY B N 1
ATOM 7686 C CA . GLY B 1 156 ? 22.484 35.156 -0.459 1 92.5 156 GLY B CA 1
ATOM 7687 C C . GLY B 1 156 ? 22.094 36.594 -0.827 1 92.5 156 GLY B C 1
ATOM 7688 O O . GLY B 1 156 ? 22.938 37.5 -0.776 1 92.5 156 GLY B O 1
ATOM 7689 N N . ILE B 1 157 ? 20.875 36.75 -1.141 1 93.75 157 ILE B N 1
ATOM 7690 C CA . ILE B 1 157 ? 20.391 38.094 -1.472 1 93.75 157 ILE B CA 1
ATOM 7691 C C . ILE B 1 157 ? 20.438 39 -0.23 1 93.75 157 ILE B C 1
ATOM 7693 O O . ILE B 1 157 ? 20.844 40.156 -0.302 1 93.75 157 ILE B O 1
ATOM 7697 N N . GLU B 1 158 ? 20.078 38.438 0.86 1 91.12 158 GLU B N 1
ATOM 7698 C CA . GLU B 1 158 ? 20.062 39.188 2.113 1 91.12 158 GLU B CA 1
ATOM 7699 C C . GLU B 1 158 ? 21.469 39.656 2.5 1 91.12 158 GLU B C 1
ATOM 7701 O O . GLU B 1 158 ? 21.672 40.812 2.84 1 91.12 158 GLU B O 1
ATOM 7706 N N . ILE B 1 159 ? 22.359 38.719 2.432 1 88.06 159 ILE B N 1
ATOM 7707 C CA . ILE B 1 159 ? 23.719 39 2.885 1 88.06 159 ILE B CA 1
ATOM 7708 C C . ILE B 1 159 ? 24.406 39.969 1.912 1 88.06 159 ILE B C 1
ATOM 7710 O O . ILE B 1 159 ? 25.109 40.875 2.33 1 88.06 159 ILE B O 1
ATOM 7714 N N . SER B 1 160 ? 24.172 39.812 0.669 1 92.56 160 SER B N 1
ATOM 7715 C CA . SER B 1 160 ? 24.812 40.656 -0.343 1 92.56 160 SER B CA 1
ATOM 7716 C C . SER B 1 160 ? 24.234 42.062 -0.367 1 92.56 160 SER B C 1
ATOM 7718 O O . SER B 1 160 ? 24.969 43.031 -0.548 1 92.56 160 SER B O 1
ATOM 7720 N N . SER B 1 161 ? 22.938 42.188 -0.238 1 91.62 161 SER B N 1
ATOM 7721 C CA . SER B 1 161 ? 22.297 43.5 -0.316 1 91.62 161 SER B CA 1
ATOM 7722 C C . SER B 1 161 ? 22.469 44.281 0.981 1 91.62 161 SER B C 1
ATOM 7724 O O . SER B 1 161 ? 22.391 45.5 0.984 1 91.62 161 SER B O 1
ATOM 7726 N N . ARG B 1 162 ? 22.625 43.625 2.082 1 87 162 ARG B N 1
ATOM 7727 C CA . ARG B 1 162 ? 22.75 44.219 3.412 1 87 162 ARG B CA 1
ATOM 7728 C C . ARG B 1 162 ? 21.484 45 3.771 1 87 162 ARG B C 1
ATOM 7730 O O . ARG B 1 162 ? 21.562 46 4.504 1 87 162 ARG B O 1
ATOM 7737 N N . LEU B 1 163 ? 20.344 44.656 3.141 1 87.94 163 LEU B N 1
ATOM 7738 C CA . LEU B 1 163 ? 19.078 45.344 3.355 1 87.94 163 LEU B CA 1
ATOM 7739 C C . LEU B 1 163 ? 18.297 44.719 4.5 1 87.94 163 LEU B C 1
ATOM 7741 O O . LEU B 1 163 ? 17.172 45.156 4.805 1 87.94 163 LEU B O 1
ATOM 7745 N N . GLY B 1 164 ? 18.828 43.75 5.125 1 82.69 164 GLY B N 1
ATOM 7746 C CA . GLY B 1 164 ? 18.109 43.062 6.188 1 82.69 164 GLY B CA 1
ATOM 7747 C C . GLY B 1 164 ? 17.406 41.812 5.719 1 82.69 164 GLY B C 1
ATOM 7748 O O . GLY B 1 164 ? 17.797 41.219 4.723 1 82.69 164 GLY B O 1
ATOM 7749 N N . ALA B 1 165 ? 16.406 41.406 6.566 1 84.69 165 ALA B N 1
ATOM 7750 C CA . ALA B 1 165 ? 15.711 40.156 6.281 1 84.69 165 ALA B CA 1
ATOM 7751 C C . ALA B 1 165 ? 14.852 40.281 5.023 1 84.69 165 ALA B C 1
ATOM 7753 O O . ALA B 1 165 ? 14.195 41.312 4.809 1 84.69 165 ALA B O 1
ATOM 7754 N N . PHE B 1 166 ? 14.898 39.312 4.18 1 87.81 166 PHE B N 1
ATOM 7755 C CA . PHE B 1 166 ? 14.18 39.281 2.91 1 87.81 166 PHE B CA 1
ATOM 7756 C C . PHE B 1 166 ? 12.672 39.25 3.145 1 87.81 166 PHE B C 1
ATOM 7758 O O . PHE B 1 166 ? 12.18 38.531 4.02 1 87.81 166 PHE B O 1
ATOM 7765 N N . GLU B 1 167 ? 11.945 40.094 2.516 1 87.75 167 GLU B N 1
ATOM 7766 C CA . GLU B 1 167 ? 10.484 40.156 2.58 1 87.75 167 GLU B CA 1
ATOM 7767 C C . GLU B 1 167 ? 9.867 40 1.191 1 87.75 167 GLU B C 1
ATOM 7769 O O . GLU B 1 167 ? 10.336 40.625 0.234 1 87.75 167 GLU B O 1
ATOM 7774 N N . TYR B 1 168 ? 8.898 39.156 1.119 1 87 168 TYR B N 1
ATOM 7775 C CA . TYR B 1 168 ? 8.203 38.969 -0.148 1 87 168 TYR B CA 1
ATOM 7776 C C . TYR B 1 168 ? 7.199 40.062 -0.405 1 87 168 TYR B C 1
ATOM 7778 O O . TYR B 1 168 ? 5.988 39.844 -0.385 1 87 168 TYR B O 1
ATOM 7786 N N . ASN B 1 169 ? 7.695 41.344 -0.584 1 88.62 169 ASN B N 1
ATOM 7787 C CA . ASN B 1 169 ? 6.855 42.5 -0.871 1 88.62 169 ASN B CA 1
ATOM 7788 C C . ASN B 1 169 ? 7.496 43.406 -1.912 1 88.62 169 ASN B C 1
ATOM 7790 O O . ASN B 1 169 ? 8.695 43.312 -2.178 1 88.62 169 ASN B O 1
ATOM 7794 N N . TRP B 1 170 ? 6.734 44.219 -2.535 1 89.25 170 TRP B N 1
ATOM 7795 C CA . TRP B 1 170 ? 7.188 45.094 -3.602 1 89.25 170 TRP B CA 1
ATOM 7796 C C . TRP B 1 170 ? 8.141 46.156 -3.062 1 89.25 170 TRP B C 1
ATOM 7798 O O . TRP B 1 170 ? 9.062 46.594 -3.766 1 89.25 170 TRP B O 1
ATOM 7808 N N . GLY B 1 171 ? 7.895 46.594 -1.912 1 90.06 171 GLY B N 1
ATOM 7809 C CA . GLY B 1 171 ? 8.781 47.594 -1.301 1 90.06 171 GLY B CA 1
ATOM 7810 C C . GLY B 1 171 ? 10.211 47.094 -1.19 1 90.06 171 GLY B C 1
ATOM 7811 O O . GLY B 1 171 ? 11.148 47.812 -1.55 1 90.06 171 GLY B O 1
ATOM 7812 N N . TYR B 1 172 ? 10.398 45.906 -0.71 1 91.56 172 TYR B N 1
ATOM 7813 C CA . TYR B 1 172 ? 11.734 45.312 -0.604 1 91.56 172 TYR B CA 1
ATOM 7814 C C . TYR B 1 172 ? 12.375 45.156 -1.98 1 91.56 172 TYR B C 1
ATOM 7816 O O . TYR B 1 172 ? 13.547 45.469 -2.166 1 91.56 172 TYR B O 1
ATOM 7824 N N . LEU B 1 173 ? 11.578 44.719 -2.947 1 91.75 173 LEU B N 1
ATOM 7825 C CA . LEU B 1 173 ? 12.086 44.531 -4.297 1 91.75 173 LEU B CA 1
ATOM 7826 C C . LEU B 1 173 ? 12.516 45.844 -4.93 1 91.75 173 LEU B C 1
ATOM 7828 O O . LEU B 1 173 ? 13.531 45.906 -5.625 1 91.75 173 LEU B O 1
ATOM 7832 N N . SER B 1 174 ? 11.734 46.875 -4.695 1 92.94 174 SER B N 1
ATOM 7833 C CA . SER B 1 174 ? 12.07 48.188 -5.234 1 92.94 174 SER B CA 1
ATOM 7834 C C . SER B 1 174 ? 13.375 48.719 -4.633 1 92.94 174 SER B C 1
ATOM 7836 O O . SER B 1 174 ? 14.172 49.344 -5.328 1 92.94 174 SER B O 1
ATOM 7838 N N . THR B 1 175 ? 13.562 48.469 -3.33 1 93 175 THR B N 1
ATOM 7839 C CA . THR B 1 175 ? 14.789 48.906 -2.662 1 93 175 THR B CA 1
ATOM 7840 C C . THR B 1 175 ? 15.984 48.125 -3.15 1 93 175 THR B C 1
ATOM 7842 O O . THR B 1 175 ? 17.094 48.656 -3.277 1 93 175 THR B O 1
ATOM 7845 N N . LEU B 1 176 ? 15.766 46.875 -3.412 1 92.94 176 LEU B N 1
ATOM 7846 C CA . LEU B 1 176 ? 16.812 46 -3.902 1 92.94 176 LEU B CA 1
ATOM 7847 C C . LEU B 1 176 ? 17.281 46.406 -5.289 1 92.94 176 LEU B C 1
ATOM 7849 O O . LEU B 1 176 ? 18.469 46.312 -5.605 1 92.94 176 LEU B O 1
ATOM 7853 N N . LEU B 1 177 ? 16.391 47 -6.066 1 92.38 177 LEU B N 1
ATOM 7854 C CA . LEU B 1 177 ? 16.688 47.344 -7.449 1 92.38 177 LEU B CA 1
ATOM 7855 C C . LEU B 1 177 ? 17.266 48.75 -7.543 1 92.38 177 LEU B C 1
ATOM 7857 O O . LEU B 1 177 ? 17.625 49.219 -8.633 1 92.38 177 LEU B O 1
ATOM 7861 N N . GLN B 1 178 ? 17.375 49.344 -6.43 1 90.75 178 GLN B N 1
ATOM 7862 C CA . GLN B 1 178 ? 18.031 50.656 -6.426 1 90.75 178 GLN B CA 1
ATOM 7863 C C . GLN B 1 178 ? 19.516 50.531 -6.766 1 90.75 178 GLN B C 1
ATOM 7865 O O . GLN B 1 178 ? 20.125 49.5 -6.48 1 90.75 178 GLN B O 1
ATOM 7870 N N . GLY B 1 179 ? 20.156 51.438 -7.375 1 84.44 179 GLY B N 1
ATOM 7871 C CA . GLY B 1 179 ? 21.453 51.375 -8.039 1 84.44 179 GLY B CA 1
ATOM 7872 C C . GLY B 1 179 ? 22.531 50.781 -7.176 1 84.44 179 GLY B C 1
ATOM 7873 O O . GLY B 1 179 ? 23.172 49.812 -7.566 1 84.44 179 GLY B O 1
ATOM 7874 N N . GLU B 1 180 ? 22.781 51.281 -5.992 1 89.31 180 GLU B N 1
ATOM 7875 C CA . GLU B 1 180 ? 23.875 50.75 -5.176 1 89.31 180 GLU B CA 1
ATOM 7876 C C . GLU B 1 180 ? 23.594 49.344 -4.672 1 89.31 180 GLU B C 1
ATOM 7878 O O . GLU B 1 180 ? 24.484 48.5 -4.648 1 89.31 180 GLU B O 1
ATOM 7883 N N . ASN B 1 181 ? 22.359 49.125 -4.242 1 92.81 181 ASN B N 1
ATOM 7884 C CA . ASN B 1 181 ? 21.953 47.812 -3.732 1 92.81 181 ASN B CA 1
ATOM 7885 C C . ASN B 1 181 ? 21.953 46.75 -4.836 1 92.81 181 ASN B C 1
ATOM 7887 O O . ASN B 1 181 ? 22.297 45.594 -4.594 1 92.81 181 ASN B O 1
ATOM 7891 N N . LEU B 1 182 ? 21.609 47.156 -5.977 1 93.88 182 LEU B N 1
ATOM 7892 C CA . LEU B 1 182 ? 21.594 46.219 -7.109 1 93.88 182 LEU B CA 1
ATOM 7893 C C . LEU B 1 182 ? 23 45.75 -7.457 1 93.88 182 LEU B C 1
ATOM 7895 O O . LEU B 1 182 ? 23.219 44.594 -7.75 1 93.88 182 LEU B O 1
ATOM 7899 N N . ILE B 1 183 ? 23.953 46.656 -7.41 1 93.06 183 ILE B N 1
ATOM 7900 C CA . ILE B 1 183 ? 25.344 46.344 -7.734 1 93.06 183 ILE B CA 1
ATOM 7901 C C . ILE B 1 183 ? 25.891 45.344 -6.699 1 93.06 183 ILE B C 1
ATOM 7903 O O . ILE B 1 183 ? 26.578 44.375 -7.055 1 93.06 183 ILE B O 1
ATOM 7907 N N . LYS B 1 184 ? 25.578 45.531 -5.453 1 93.88 184 LYS B N 1
ATOM 7908 C CA . LYS B 1 184 ? 26.031 44.656 -4.379 1 93.88 184 LYS B CA 1
ATOM 7909 C C . LYS B 1 184 ? 25.469 43.25 -4.535 1 93.88 184 LYS B C 1
ATOM 7911 O O . LYS B 1 184 ? 26.156 42.25 -4.246 1 93.88 184 LYS B O 1
ATOM 7916 N N . THR B 1 185 ? 24.234 43.156 -5.02 1 94.38 185 THR B N 1
ATOM 7917 C CA . THR B 1 185 ? 23.562 41.844 -5.113 1 94.38 185 THR B CA 1
ATOM 7918 C C . THR B 1 185 ? 23.922 41.156 -6.418 1 94.38 185 THR B C 1
ATOM 7920 O O . THR B 1 185 ? 24.078 39.938 -6.441 1 94.38 185 THR B O 1
ATOM 7923 N N . ILE B 1 186 ? 24.094 41.844 -7.484 1 95.5 186 ILE B N 1
ATOM 7924 C CA . ILE B 1 186 ? 24.328 41.25 -8.797 1 95.5 186 ILE B CA 1
ATOM 7925 C C . ILE B 1 186 ? 25.781 40.781 -8.898 1 95.5 186 ILE B C 1
ATOM 7927 O O . ILE B 1 186 ? 26.078 39.812 -9.594 1 95.5 186 ILE B O 1
ATOM 7931 N N . THR B 1 187 ? 26.719 41.5 -8.211 1 95.31 187 THR B N 1
ATOM 7932 C CA . THR B 1 187 ? 28.141 41.188 -8.289 1 95.31 187 THR B CA 1
ATOM 7933 C C . THR B 1 187 ? 28.391 39.75 -7.848 1 95.31 187 THR B C 1
ATOM 7935 O O . THR B 1 187 ? 28.984 38.969 -8.586 1 95.31 187 THR B O 1
ATOM 7938 N N . PRO B 1 188 ? 27.953 39.344 -6.672 1 96.31 188 PRO B N 1
ATOM 7939 C CA . PRO B 1 188 ? 28.172 37.938 -6.289 1 96.31 188 PRO B CA 1
ATOM 7940 C C . PRO B 1 188 ? 27.453 36.969 -7.207 1 96.31 188 PRO B C 1
ATOM 7942 O O . PRO B 1 188 ? 27.938 35.844 -7.43 1 96.31 188 PRO B O 1
ATOM 7945 N N . ILE B 1 189 ? 26.297 37.281 -7.711 1 97.12 189 ILE B N 1
ATOM 7946 C CA . ILE B 1 189 ? 25.547 36.438 -8.617 1 97.12 189 ILE B CA 1
ATOM 7947 C C . ILE B 1 189 ? 26.359 36.219 -9.898 1 97.12 189 ILE B C 1
ATOM 7949 O O . ILE B 1 189 ? 26.453 35.094 -10.391 1 97.12 189 ILE B O 1
ATOM 7953 N N . LEU B 1 190 ? 26.953 37.312 -10.414 1 97.19 190 LEU B N 1
ATOM 7954 C CA . LEU B 1 190 ? 27.781 37.219 -11.609 1 97.19 190 LEU B CA 1
ATOM 7955 C C . LEU B 1 190 ? 29.047 36.375 -11.344 1 97.19 190 LEU B C 1
ATOM 7957 O O . LEU B 1 190 ? 29.484 35.625 -12.211 1 97.19 190 LEU B O 1
ATOM 7961 N N . LEU B 1 191 ? 29.625 36.625 -10.18 1 96.62 191 LEU B N 1
ATOM 7962 C CA . LEU B 1 191 ? 30.781 35.812 -9.805 1 96.62 191 LEU B CA 1
ATOM 7963 C C . LEU B 1 191 ? 30.438 34.344 -9.758 1 96.62 191 LEU B C 1
ATOM 7965 O O . LEU B 1 191 ? 31.219 33.5 -10.203 1 96.62 191 LEU B O 1
ATOM 7969 N N . THR B 1 192 ? 29.297 34.031 -9.195 1 96.81 192 THR B N 1
ATOM 7970 C CA . THR B 1 192 ? 28.844 32.656 -9.125 1 96.81 192 THR B CA 1
ATOM 7971 C C . THR B 1 192 ? 28.609 32.094 -10.531 1 96.81 192 THR B C 1
ATOM 7973 O O . THR B 1 192 ? 29.016 30.953 -10.828 1 96.81 192 THR B O 1
ATOM 7976 N N . ALA B 1 193 ? 27.938 32.844 -11.398 1 96.81 193 ALA B N 1
ATOM 7977 C CA . ALA B 1 193 ? 27.703 32.438 -12.773 1 96.81 193 ALA B CA 1
ATOM 7978 C C . ALA B 1 193 ? 29.016 32.156 -13.492 1 96.81 193 ALA B C 1
ATOM 7980 O O . ALA B 1 193 ? 29.141 31.172 -14.234 1 96.81 193 ALA B O 1
ATOM 7981 N N . GLY B 1 194 ? 29.984 33.062 -13.289 1 95.81 194 GLY B N 1
ATOM 7982 C CA . GLY B 1 194 ? 31.312 32.875 -13.859 1 95.81 194 GLY B CA 1
ATOM 7983 C C . GLY B 1 194 ? 31.969 31.594 -13.391 1 95.81 194 GLY B C 1
ATOM 7984 O O . GLY B 1 194 ? 32.594 30.875 -14.18 1 95.81 194 GLY B O 1
ATOM 7985 N N . LEU B 1 195 ? 31.859 31.297 -12.148 1 94.94 195 LEU B N 1
ATOM 7986 C CA . LEU B 1 195 ? 32.438 30.094 -11.586 1 94.94 195 LEU B CA 1
ATOM 7987 C C . LEU B 1 195 ? 31.766 28.844 -12.148 1 94.94 195 LEU B C 1
ATOM 7989 O O . LEU B 1 195 ? 32.438 27.859 -12.453 1 94.94 195 LEU B O 1
ATOM 7993 N N . VAL B 1 196 ? 30.406 28.844 -12.242 1 94.69 196 VAL B N 1
ATOM 7994 C CA . VAL B 1 196 ? 29.656 27.703 -12.766 1 94.69 196 VAL B CA 1
ATOM 7995 C C . VAL B 1 196 ? 30.094 27.406 -14.195 1 94.69 196 VAL B C 1
ATOM 7997 O O . VAL B 1 196 ? 30.25 26.234 -14.57 1 94.69 196 VAL B O 1
ATOM 8000 N N . VAL B 1 197 ? 30.344 28.422 -14.977 1 94.38 197 VAL B N 1
ATOM 8001 C CA . VAL B 1 197 ? 30.797 28.266 -16.359 1 94.38 197 VAL B CA 1
ATOM 8002 C C . VAL B 1 197 ? 32.219 27.703 -16.375 1 94.38 197 VAL B C 1
ATOM 8004 O O . VAL B 1 197 ? 32.531 26.812 -17.156 1 94.38 197 VAL B O 1
ATOM 8007 N N . LEU B 1 198 ? 33.031 28.188 -15.523 1 93.31 198 LEU B N 1
ATOM 8008 C CA . LEU B 1 198 ? 34.406 27.734 -15.438 1 93.31 198 LEU B CA 1
ATOM 8009 C C . LEU B 1 198 ? 34.469 26.25 -15.047 1 93.31 198 LEU B C 1
ATOM 8011 O O . LEU B 1 198 ? 35.281 25.5 -15.578 1 93.31 198 LEU B O 1
ATOM 8015 N N . GLN B 1 199 ? 33.656 25.844 -14.141 1 92 199 GLN B N 1
ATOM 8016 C CA . GLN B 1 199 ? 33.625 24.469 -13.656 1 92 199 GLN B CA 1
ATOM 8017 C C . GLN B 1 199 ? 33.062 23.516 -14.719 1 92 199 GLN B C 1
ATOM 8019 O O . GLN B 1 199 ? 33.344 22.312 -14.695 1 92 199 GLN B O 1
ATOM 8024 N N . HIS B 1 200 ? 32.25 24.047 -15.602 1 88.94 200 HIS B N 1
ATOM 8025 C CA . HIS B 1 200 ? 31.719 23.234 -16.688 1 88.94 200 HIS B CA 1
ATOM 8026 C C . HIS B 1 200 ? 32.844 22.781 -17.625 1 88.94 200 HIS B C 1
ATOM 8028 O O . HIS B 1 200 ? 32.812 21.672 -18.156 1 88.94 200 HIS B O 1
ATOM 8034 N N . TYR B 1 201 ? 33.906 23.516 -17.719 1 90.62 201 TYR B N 1
ATOM 8035 C CA . TYR B 1 201 ? 34.969 23.219 -18.672 1 90.62 201 TYR B CA 1
ATOM 8036 C C . TYR B 1 201 ? 36.156 22.562 -17.969 1 90.62 201 TYR B C 1
ATOM 8038 O O . TYR B 1 201 ? 36.969 21.859 -18.594 1 90.62 201 TYR B O 1
ATOM 8046 N N . ASN B 1 202 ? 36.344 22.906 -16.766 1 87.69 202 ASN B N 1
ATOM 8047 C CA . ASN B 1 202 ? 37.438 22.359 -16 1 87.69 202 ASN B CA 1
ATOM 8048 C C . ASN B 1 202 ? 36.969 21.672 -14.727 1 87.69 202 ASN B C 1
ATOM 8050 O O . ASN B 1 202 ? 36.406 22.312 -13.844 1 87.69 202 ASN B O 1
ATOM 8054 N N . HIS B 1 203 ? 37.344 20.406 -14.602 1 81.62 203 HIS B N 1
ATOM 8055 C CA . HIS B 1 203 ? 36.844 19.625 -13.477 1 81.62 203 HIS B CA 1
ATOM 8056 C C . HIS B 1 203 ? 37.938 19.438 -12.422 1 81.62 203 HIS B C 1
ATOM 8058 O O . HIS B 1 203 ? 37.812 18.547 -11.57 1 81.62 203 HIS B O 1
ATOM 8064 N N . ASN B 1 204 ? 38.812 20.344 -12.391 1 81.56 204 ASN B N 1
ATOM 8065 C CA . ASN B 1 204 ? 39.875 20.266 -11.398 1 81.56 204 ASN B CA 1
ATOM 8066 C C . ASN B 1 204 ? 39.375 20.688 -10.016 1 81.56 204 ASN B C 1
ATOM 8068 O O . ASN B 1 204 ? 38.594 21.641 -9.898 1 81.56 204 ASN B O 1
ATOM 8072 N N . SER B 1 205 ? 39.75 20 -8.969 1 80 205 SER B N 1
ATOM 8073 C CA . SER B 1 205 ? 39.312 20.234 -7.602 1 80 205 SER B CA 1
ATOM 8074 C C . SER B 1 205 ? 39.875 21.547 -7.062 1 80 205 SER B C 1
ATOM 8076 O O . SER B 1 205 ? 39.312 22.109 -6.102 1 80 205 SER B O 1
ATOM 8078 N N . LEU B 1 206 ? 40.875 22.156 -7.617 1 83.19 206 LEU B N 1
ATOM 8079 C CA . LEU B 1 206 ? 41.531 23.375 -7.105 1 83.19 206 LEU B CA 1
ATOM 8080 C C . LEU B 1 206 ? 40.875 24.625 -7.715 1 83.19 206 LEU B C 1
ATOM 8082 O O . LEU B 1 206 ? 41.219 25.734 -7.309 1 83.19 206 LEU B O 1
ATOM 8086 N N . ILE B 1 207 ? 40 24.484 -8.57 1 88.88 207 ILE B N 1
ATOM 8087 C CA . ILE B 1 207 ? 39.375 25.625 -9.242 1 88.88 207 ILE B CA 1
ATOM 8088 C C . ILE B 1 207 ? 38.594 26.453 -8.227 1 88.88 207 ILE B C 1
ATOM 8090 O O . ILE B 1 207 ? 38.688 27.688 -8.219 1 88.88 207 ILE B O 1
ATOM 8094 N N . LEU B 1 208 ? 37.906 25.828 -7.34 1 88.69 208 LEU B N 1
ATOM 8095 C CA . LEU B 1 208 ? 37.031 26.531 -6.387 1 88.69 208 LEU B CA 1
ATOM 8096 C C . LEU B 1 208 ? 37.875 27.375 -5.43 1 88.69 208 LEU B C 1
ATOM 8098 O O . LEU B 1 208 ? 37.688 28.594 -5.344 1 88.69 208 LEU B O 1
ATOM 8102 N N . PRO B 1 209 ? 38.875 26.844 -4.73 1 87 209 PRO B N 1
ATOM 8103 C CA . PRO B 1 209 ? 39.688 27.672 -3.818 1 87 209 PRO B CA 1
ATOM 8104 C C . PRO B 1 209 ? 40.5 28.734 -4.547 1 87 209 PRO B C 1
ATOM 8106 O O . PRO B 1 209 ? 40.594 29.875 -4.062 1 87 209 PRO B O 1
ATOM 8109 N N . SER B 1 210 ? 41.031 28.391 -5.734 1 90.56 210 SER B N 1
ATOM 8110 C CA . SER B 1 210 ? 41.812 29.359 -6.473 1 90.56 210 SER B CA 1
ATOM 8111 C C . SER B 1 210 ? 40.969 30.516 -6.969 1 90.56 210 SER B C 1
ATOM 8113 O O . SER B 1 210 ? 41.438 31.656 -6.992 1 90.56 210 SER B O 1
ATOM 8115 N N . TYR B 1 211 ? 39.781 30.172 -7.391 1 94.06 211 TYR B N 1
ATOM 8116 C CA . TYR B 1 211 ? 38.844 31.188 -7.875 1 94.06 211 TYR B CA 1
ATOM 8117 C C . TYR B 1 211 ? 38.562 32.219 -6.789 1 94.06 211 TYR B C 1
ATOM 8119 O O . TYR B 1 211 ? 38.656 33.406 -7.023 1 94.06 211 TYR B O 1
ATOM 8127 N N . PHE B 1 212 ? 38.281 31.859 -5.625 1 91.38 212 PHE B N 1
ATOM 8128 C CA . PHE B 1 212 ? 37.875 32.781 -4.57 1 91.38 212 PHE B CA 1
ATOM 8129 C C . PHE B 1 212 ? 39.062 33.5 -3.957 1 91.38 212 PHE B C 1
ATOM 8131 O O . PHE B 1 212 ? 38.969 34.625 -3.5 1 91.38 212 PHE B O 1
ATOM 8138 N N . ILE B 1 213 ? 40.188 32.844 -3.971 1 89.44 213 ILE B N 1
ATOM 8139 C CA . ILE B 1 213 ? 41.406 33.562 -3.568 1 89.44 213 ILE B CA 1
ATOM 8140 C C . ILE B 1 213 ? 41.719 34.688 -4.555 1 89.44 213 ILE B C 1
ATOM 8142 O O . ILE B 1 213 ? 42.094 35.781 -4.148 1 89.44 213 ILE B O 1
ATOM 8146 N N . ALA B 1 214 ? 41.5 34.312 -5.805 1 94.06 214 ALA B N 1
ATOM 8147 C CA . ALA B 1 214 ? 41.719 35.344 -6.836 1 94.06 214 ALA B CA 1
ATOM 8148 C C . ALA B 1 214 ? 40.781 36.5 -6.648 1 94.06 214 ALA B C 1
ATOM 8150 O O . ALA B 1 214 ? 41.188 37.656 -6.785 1 94.06 214 ALA B O 1
ATOM 8151 N N . VAL B 1 215 ? 39.531 36.25 -6.395 1 93.94 215 VAL B N 1
ATOM 8152 C CA . VAL B 1 215 ? 38.531 37.312 -6.188 1 93.94 215 VAL B CA 1
ATOM 8153 C C . VAL B 1 215 ? 38.906 38.156 -4.961 1 93.94 215 VAL B C 1
ATOM 8155 O O . VAL B 1 215 ? 38.781 39.375 -4.973 1 93.94 215 VAL B O 1
ATOM 8158 N N . PHE B 1 216 ? 39.344 37.531 -3.893 1 90.75 216 PHE B N 1
ATOM 8159 C CA . PHE B 1 216 ? 39.812 38.188 -2.672 1 90.75 216 PHE B CA 1
ATOM 8160 C C . PHE B 1 216 ? 40.938 39.156 -2.961 1 90.75 216 PHE B C 1
ATOM 8162 O O . PHE B 1 216 ? 40.906 40.312 -2.578 1 90.75 216 PHE B O 1
ATOM 8169 N N . VAL B 1 217 ? 41.906 38.688 -3.693 1 92.56 217 VAL B N 1
ATOM 8170 C CA . VAL B 1 217 ? 43.094 39.469 -4.004 1 92.56 217 VAL B CA 1
ATOM 8171 C C . VAL B 1 217 ? 42.719 40.625 -4.926 1 92.56 217 VAL B C 1
ATOM 8173 O O . VAL B 1 217 ? 43.156 41.781 -4.723 1 92.56 217 VAL B O 1
ATOM 8176 N N . LEU B 1 218 ? 41.906 40.281 -5.883 1 94 218 LEU B N 1
ATOM 8177 C CA . LEU B 1 218 ? 41.5 41.312 -6.84 1 94 218 LEU B CA 1
ATOM 8178 C C . LEU B 1 218 ? 40.719 42.438 -6.145 1 94 218 LEU B C 1
ATOM 8180 O O . LEU B 1 218 ? 40.906 43.625 -6.469 1 94 218 LEU B O 1
ATOM 8184 N N . THR B 1 219 ? 39.875 42.094 -5.238 1 92 219 THR B N 1
ATOM 8185 C CA . THR B 1 219 ? 39.094 43.094 -4.512 1 92 219 THR B CA 1
ATOM 8186 C C . THR B 1 219 ? 40 43.969 -3.676 1 92 219 THR B C 1
ATOM 8188 O O . THR B 1 219 ? 39.812 45.188 -3.629 1 92 219 THR B O 1
ATOM 8191 N N . HIS B 1 220 ? 41 43.406 -3.033 1 90.62 220 HIS B N 1
ATOM 8192 C CA . HIS B 1 220 ? 41.906 44.219 -2.211 1 90.62 220 HIS B CA 1
ATOM 8193 C C . HIS B 1 220 ? 42.812 45.094 -3.072 1 90.62 220 HIS B C 1
ATOM 8195 O O . HIS B 1 220 ? 43.188 46.188 -2.672 1 90.62 220 HIS B O 1
ATOM 8201 N N . ILE B 1 221 ? 43.125 44.625 -4.219 1 92.56 221 ILE B N 1
ATOM 8202 C CA . ILE B 1 221 ? 43.906 45.438 -5.156 1 92.56 221 ILE B CA 1
ATOM 8203 C C . ILE B 1 221 ? 43.062 46.656 -5.57 1 92.56 221 ILE B C 1
ATOM 8205 O O . ILE B 1 221 ? 43.594 47.781 -5.637 1 92.56 221 ILE B O 1
ATOM 8209 N N . LEU B 1 222 ? 41.844 46.438 -5.809 1 91.69 222 LEU B N 1
ATOM 8210 C CA . LEU B 1 222 ? 40.938 47.531 -6.199 1 91.69 222 LEU B CA 1
ATOM 8211 C C . LEU B 1 222 ? 40.781 48.531 -5.066 1 91.69 222 LEU B C 1
ATOM 8213 O O . LEU B 1 222 ? 40.75 49.75 -5.309 1 91.69 222 LEU B O 1
ATOM 8217 N N . ILE B 1 223 ? 40.75 48.062 -3.885 1 88.25 223 ILE B N 1
ATOM 8218 C CA . ILE B 1 223 ? 40.625 48.938 -2.721 1 88.25 223 ILE B CA 1
ATOM 8219 C C . ILE B 1 223 ? 41.875 49.812 -2.568 1 88.25 223 ILE B C 1
ATOM 8221 O O . ILE B 1 223 ? 41.781 50.969 -2.201 1 88.25 223 ILE B O 1
ATOM 8225 N N . ILE B 1 224 ? 43 49.219 -2.926 1 89.19 224 ILE B N 1
ATOM 8226 C CA . ILE B 1 224 ? 44.281 49.938 -2.801 1 89.19 224 ILE B CA 1
ATOM 8227 C C . ILE B 1 224 ? 44.438 50.938 -3.945 1 89.19 224 ILE B C 1
ATOM 8229 O O . ILE B 1 224 ? 44.906 52.031 -3.748 1 89.19 224 ILE B O 1
ATOM 8233 N N . LEU B 1 225 ? 43.938 50.625 -5.078 1 90.69 225 LEU B N 1
ATOM 8234 C CA . LEU B 1 225 ? 44.156 51.406 -6.277 1 90.69 225 LEU B CA 1
ATOM 8235 C C . LEU B 1 225 ? 43.156 52.562 -6.391 1 90.69 225 LEU B C 1
ATOM 8237 O O . LEU B 1 225 ? 43.438 53.562 -7.02 1 90.69 225 LEU B O 1
ATOM 8241 N N . ILE B 1 226 ? 41.969 52.25 -5.879 1 88.44 226 ILE B N 1
ATOM 8242 C CA . ILE B 1 226 ? 40.938 53.25 -6.035 1 88.44 226 ILE B CA 1
ATOM 8243 C C . ILE B 1 226 ? 40.75 54.031 -4.727 1 88.44 226 ILE B C 1
ATOM 8245 O O . ILE B 1 226 ? 40.156 53.531 -3.779 1 88.44 226 ILE B O 1
ATOM 8249 N N . PRO B 1 227 ? 41.188 55.25 -4.668 1 81 227 PRO B N 1
ATOM 8250 C CA . PRO B 1 227 ? 41.156 56.031 -3.424 1 81 227 PRO B CA 1
ATOM 8251 C C . PRO B 1 227 ? 39.75 56.25 -2.906 1 81 227 PRO B C 1
ATOM 8253 O O . PRO B 1 227 ? 39.531 56.312 -1.693 1 81 227 PRO B O 1
ATOM 8256 N N . SER B 1 228 ? 38.781 56.312 -3.791 1 81.81 228 SER B N 1
ATOM 8257 C CA . SER B 1 228 ? 37.406 56.562 -3.355 1 81.81 228 SER B CA 1
ATOM 8258 C C . SER B 1 228 ? 36.781 55.344 -2.729 1 81.81 228 SER B C 1
ATOM 8260 O O . SER B 1 228 ? 35.781 55.406 -2.029 1 81.81 228 SER B O 1
ATOM 8262 N N . TRP B 1 229 ? 37.438 54.25 -2.91 1 81.44 229 TRP B N 1
ATOM 8263 C CA . TRP B 1 229 ? 36.938 52.969 -2.418 1 81.44 229 TRP B CA 1
ATOM 8264 C C . TRP B 1 229 ? 37.906 52.344 -1.401 1 81.44 229 TRP B C 1
ATOM 8266 O O . TRP B 1 229 ? 38.344 51.219 -1.548 1 81.44 229 TRP B O 1
ATOM 8276 N N . ASP B 1 230 ? 38.188 53.156 -0.348 1 86.62 230 ASP B N 1
ATOM 8277 C CA . ASP B 1 230 ? 39.094 52.688 0.695 1 86.62 230 ASP B CA 1
ATOM 8278 C C . ASP B 1 230 ? 38.375 51.688 1.623 1 86.62 230 ASP B C 1
ATOM 8280 O O . ASP B 1 230 ? 37.156 51.5 1.522 1 86.62 230 ASP B O 1
ATOM 8284 N N . LEU B 1 231 ? 39.125 51.062 2.475 1 86.31 231 LEU B N 1
ATOM 8285 C CA . LEU B 1 231 ? 38.594 49.969 3.33 1 86.31 231 LEU B CA 1
ATOM 8286 C C . LEU B 1 231 ? 37.469 50.5 4.227 1 86.31 231 LEU B C 1
ATOM 8288 O O . LEU B 1 231 ? 36.438 49.875 4.312 1 86.31 231 LEU B O 1
ATOM 8292 N N . PRO B 1 232 ? 37.625 51.688 4.875 1 85.94 232 PRO B N 1
ATOM 8293 C CA . PRO B 1 232 ? 36.531 52.219 5.695 1 85.94 232 PRO B CA 1
ATOM 8294 C C . PRO B 1 232 ? 35.281 52.531 4.879 1 85.94 232 PRO B C 1
ATOM 8296 O O . PRO B 1 232 ? 34.156 52.281 5.316 1 85.94 232 PRO B O 1
ATOM 8299 N N . SER B 1 233 ? 35.562 53.094 3.719 1 87.88 233 SER B N 1
ATOM 8300 C CA . SER B 1 233 ? 34.438 53.438 2.852 1 87.88 233 SER B CA 1
ATOM 8301 C C . SER B 1 233 ? 33.719 52.156 2.35 1 87.88 233 SER B C 1
ATOM 8303 O O . SER B 1 233 ? 32.5 52.125 2.242 1 87.88 233 SER B O 1
ATOM 8305 N N . SER B 1 234 ? 34.469 51.188 2.043 1 88.62 234 SER B N 1
ATOM 8306 C CA . SER B 1 234 ? 33.906 49.938 1.568 1 88.62 234 SER B CA 1
ATOM 8307 C C . SER B 1 234 ? 33.062 49.25 2.654 1 88.62 234 SER B C 1
ATOM 8309 O O . SER B 1 234 ? 32.062 48.594 2.361 1 88.62 234 SER B O 1
ATOM 8311 N N . ARG B 1 235 ? 33.5 49.375 3.863 1 87.31 235 ARG B N 1
ATOM 8312 C CA . ARG B 1 235 ? 32.75 48.812 4.988 1 87.31 235 ARG B CA 1
ATOM 8313 C C . ARG B 1 235 ? 31.438 49.562 5.211 1 87.31 235 ARG B C 1
ATOM 8315 O O . ARG B 1 235 ? 30.391 48.969 5.449 1 87.31 235 ARG B O 1
ATOM 8322 N N . LYS B 1 236 ? 31.547 50.844 5.086 1 85.12 236 LYS B N 1
ATOM 8323 C CA . LYS B 1 236 ? 30.375 51.719 5.289 1 85.12 236 LYS B CA 1
ATOM 8324 C C . LYS B 1 236 ? 29.312 51.438 4.215 1 85.12 236 LYS B C 1
ATOM 8326 O O . LYS B 1 236 ? 28.125 51.438 4.508 1 85.12 236 LYS B O 1
ATOM 8331 N N . HIS B 1 237 ? 29.828 51.188 3.055 1 86.88 237 HIS B N 1
ATOM 8332 C CA . HIS B 1 237 ? 28.891 51 1.955 1 86.88 237 HIS B CA 1
ATOM 8333 C C . HIS B 1 237 ? 28.469 49.531 1.848 1 86.88 237 HIS B C 1
ATOM 8335 O O . HIS B 1 237 ? 27.656 49.188 0.995 1 86.88 237 HIS B O 1
ATOM 8341 N N . GLY B 1 238 ? 29.031 48.688 2.605 1 86.75 238 GLY B N 1
ATOM 8342 C CA . GLY B 1 238 ? 28.547 47.312 2.717 1 86.75 238 GLY B CA 1
ATOM 8343 C C . GLY B 1 238 ? 29.25 46.344 1.771 1 86.75 238 GLY B C 1
ATOM 8344 O O . GLY B 1 238 ? 28.766 45.25 1.521 1 86.75 238 GLY B O 1
ATOM 8345 N N . TYR B 1 239 ? 30.375 46.719 1.167 1 89.12 239 TYR B N 1
ATOM 8346 C CA . TYR B 1 239 ? 31.125 45.844 0.268 1 89.12 239 TYR B CA 1
ATOM 8347 C C . TYR B 1 239 ? 32.062 44.938 1.049 1 89.12 239 TYR B C 1
ATOM 8349 O O . TYR B 1 239 ? 32.469 43.875 0.546 1 89.12 239 TYR B O 1
ATOM 8357 N N . MET B 1 240 ? 32.375 45.438 2.273 1 86.69 240 MET B N 1
ATOM 8358 C CA . MET B 1 240 ? 33.188 44.656 3.197 1 86.69 240 MET B CA 1
ATOM 8359 C C . MET B 1 240 ? 32.5 44.5 4.539 1 86.69 240 MET B C 1
ATOM 8361 O O . MET B 1 240 ? 31.719 45.375 4.945 1 86.69 240 MET B O 1
ATOM 8365 N N . PHE B 1 241 ? 32.688 43.375 5.207 1 81.62 241 PHE B N 1
ATOM 8366 C CA . PHE B 1 241 ? 32.094 43.156 6.516 1 81.62 241 PHE B CA 1
ATOM 8367 C C . PHE B 1 241 ? 32.719 44.062 7.562 1 81.62 241 PHE B C 1
ATOM 8369 O O . PHE B 1 241 ? 33.875 44.469 7.422 1 81.62 241 PHE B O 1
ATOM 8376 N N . SER B 1 242 ? 31.812 44.562 8.484 1 70.75 242 SER B N 1
ATOM 8377 C CA . SER B 1 242 ? 32.312 45.469 9.523 1 70.75 242 SER B CA 1
ATOM 8378 C C . SER B 1 242 ? 33.219 44.719 10.508 1 70.75 242 SER B C 1
ATOM 8380 O O . SER B 1 242 ? 33.031 43.531 10.758 1 70.75 242 SER B O 1
ATOM 8382 N N . SER B 1 243 ? 34.344 45.156 10.484 1 53.06 243 SER B N 1
ATOM 8383 C CA . SER B 1 243 ? 35.188 44.594 11.547 1 53.06 243 SER B CA 1
ATOM 8384 C C . SER B 1 243 ? 34.594 44.906 12.922 1 53.06 243 SER B C 1
ATOM 8386 O O . SER B 1 243 ? 34.156 46 13.195 1 53.06 243 SER B O 1
ATOM 8388 N N . GLY B 1 244 ? 33.656 44.125 13.516 1 47.72 244 GLY B N 1
ATOM 8389 C CA . GLY B 1 244 ? 33.094 44.375 14.836 1 47.72 244 GLY B CA 1
ATOM 8390 C C . GLY B 1 244 ? 33.312 45.781 15.328 1 47.72 244 GLY B C 1
ATOM 8391 O O . GLY B 1 244 ? 33.062 46.094 16.5 1 47.72 244 GLY B O 1
ATOM 8392 N N . SER B 1 245 ? 34.125 46.5 14.727 1 37.38 245 SER B N 1
ATOM 8393 C CA . SER B 1 245 ? 34.594 47.75 15.352 1 37.38 245 SER B CA 1
ATOM 8394 C C . SER B 1 245 ? 33.531 48.812 15.312 1 37.38 245 SER B C 1
ATOM 8396 O O . SER B 1 245 ? 33.344 49.5 14.297 1 37.38 245 SER B O 1
ATOM 8398 N N . ASN B 1 246 ? 32.281 48.781 15.297 1 33.91 246 ASN B N 1
ATOM 8399 C CA . ASN B 1 246 ? 31.906 50.125 15.688 1 33.91 246 ASN B CA 1
ATOM 8400 C C . ASN B 1 246 ? 32.938 50.75 16.609 1 33.91 246 ASN B C 1
ATOM 8402 O O . ASN B 1 246 ? 33.031 50.438 17.797 1 33.91 246 ASN B O 1
ATOM 8406 N N . GLY B 1 247 ? 34.062 51.281 16.156 1 36.25 247 GLY B N 1
ATOM 8407 C CA . GLY B 1 247 ? 35.219 51.969 16.703 1 36.25 247 GLY B CA 1
ATOM 8408 C C . GLY B 1 247 ? 36.031 51.094 17.625 1 36.25 247 GLY B C 1
ATOM 8409 O O . GLY B 1 247 ? 37.25 51.188 17.672 1 36.25 247 GLY B O 1
ATOM 8410 N N . GLU B 1 248 ? 35.562 50.781 19 1 36.5 248 GLU B N 1
ATOM 8411 C CA . GLU B 1 248 ? 36.438 50.25 20.047 1 36.5 248 GLU B CA 1
ATOM 8412 C C . GLU B 1 248 ? 36.969 48.875 19.688 1 36.5 248 GLU B C 1
ATOM 8414 O O . GLU B 1 248 ? 38.125 48.719 19.328 1 36.5 248 GLU B O 1
ATOM 8419 N N . SER B 1 249 ? 36.562 47.625 20.578 1 36.75 249 SER B N 1
ATOM 8420 C CA . SER B 1 249 ? 37.156 46.406 21.062 1 36.75 249 SER B CA 1
ATOM 8421 C C . SER B 1 249 ? 37 45.281 20.062 1 36.75 249 SER B C 1
ATOM 8423 O O . SER B 1 249 ? 37.344 44.125 20.359 1 36.75 249 SER B O 1
ATOM 8425 N N . SER B 1 250 ? 36.375 45.25 18.953 1 42.41 250 SER B N 1
ATOM 8426 C CA . SER B 1 250 ? 36.062 43.906 18.422 1 42.41 250 SER B CA 1
ATOM 8427 C C . SER B 1 250 ? 37.281 43.312 17.75 1 42.41 250 SER B C 1
ATOM 8429 O O . SER B 1 250 ? 37.25 42.188 17.281 1 42.41 250 SER B O 1
ATOM 8431 N N . THR B 1 251 ? 38.156 44 17.094 1 46.47 251 THR B N 1
ATOM 8432 C CA . THR B 1 251 ? 39.281 43.5 16.328 1 46.47 251 THR B CA 1
ATOM 8433 C C . THR B 1 251 ? 40 42.375 17.078 1 46.47 251 THR B C 1
ATOM 8435 O O . THR B 1 251 ? 40.625 41.5 16.453 1 46.47 251 THR B O 1
ATOM 8438 N N . ASN B 1 252 ? 39.969 42.5 18.359 1 52.66 252 ASN B N 1
ATOM 8439 C CA . ASN B 1 252 ? 40.781 41.5 19.047 1 52.66 252 ASN B CA 1
ATOM 8440 C C . ASN B 1 252 ? 39.875 40.438 19.719 1 52.66 252 ASN B C 1
ATOM 8442 O O . ASN B 1 252 ? 40.125 40.062 20.859 1 52.66 252 ASN B O 1
ATOM 8446 N N . GLU B 1 253 ? 38.719 40.156 18.969 1 63.72 253 GLU B N 1
ATOM 8447 C CA . GLU B 1 253 ? 37.906 39.188 19.688 1 63.72 253 GLU B CA 1
ATOM 8448 C C . GLU B 1 253 ? 38.5 37.781 19.578 1 63.72 253 GLU B C 1
ATOM 8450 O O . GLU B 1 253 ? 38.875 37.344 18.5 1 63.72 253 GLU B O 1
ATOM 8455 N N . ALA B 1 254 ? 38.688 37.188 20.688 1 76 254 ALA B N 1
ATOM 8456 C CA . ALA B 1 254 ? 39.25 35.844 20.797 1 76 254 ALA B CA 1
ATOM 8457 C C . ALA B 1 254 ? 38.25 34.812 20.266 1 76 254 ALA B C 1
ATOM 8459 O O . ALA B 1 254 ? 37.062 35.062 20.203 1 76 254 ALA B O 1
ATOM 8460 N N . TRP B 1 255 ? 38.656 33.719 19.672 1 79.94 255 TRP B N 1
ATOM 8461 C CA . TRP B 1 255 ? 37.875 32.625 19.078 1 79.94 255 TRP B CA 1
ATOM 8462 C C . TRP B 1 255 ? 36.875 32.094 20.062 1 79.94 255 TRP B C 1
ATOM 8464 O O . TRP B 1 255 ? 35.812 31.562 19.672 1 79.94 255 TRP B O 1
ATOM 8474 N N . TYR B 1 256 ? 36.969 32.312 21.406 1 86.5 256 TYR B N 1
ATOM 8475 C CA . TYR B 1 256 ? 36.094 31.75 22.422 1 86.5 256 TYR B CA 1
ATOM 8476 C C . TYR B 1 256 ? 35.062 32.781 22.891 1 86.5 256 TYR B C 1
ATOM 8478 O O . TYR B 1 256 ? 34.375 32.562 23.875 1 86.5 256 TYR B O 1
ATOM 8486 N N . GLU B 1 257 ? 35.062 33.906 22.234 1 86.75 257 GLU B N 1
ATOM 8487 C CA . GLU B 1 257 ? 34.188 35 22.656 1 86.75 257 GLU B CA 1
ATOM 8488 C C . GLU B 1 257 ? 32.719 34.594 22.578 1 86.75 257 GLU B C 1
ATOM 8490 O O . GLU B 1 257 ? 31.875 35.125 23.328 1 86.75 257 GLU B O 1
ATOM 8495 N N . PHE B 1 258 ? 32.406 33.656 21.672 1 92.06 258 PHE B N 1
ATOM 8496 C CA . PHE B 1 258 ? 31 33.281 21.531 1 92.06 258 PHE B CA 1
ATOM 8497 C C . PHE B 1 258 ? 30.5 32.594 22.781 1 92.06 258 PHE B C 1
ATOM 8499 O O . PHE B 1 258 ? 29.281 32.562 23.031 1 92.06 258 PHE B O 1
ATOM 8506 N N . TYR B 1 259 ? 31.375 32.125 23.688 1 94.5 259 TYR B N 1
ATOM 8507 C CA . TYR B 1 259 ? 30.969 31.5 24.938 1 94.5 259 TYR B CA 1
ATOM 8508 C C . TYR B 1 259 ? 30.375 32.531 25.891 1 94.5 259 TYR B C 1
ATOM 8510 O O . TYR B 1 259 ? 29.594 32.188 26.781 1 94.5 259 TYR B O 1
ATOM 8518 N N . LYS B 1 260 ? 30.75 33.781 25.672 1 93.38 260 LYS B N 1
ATOM 8519 C CA . LYS B 1 260 ? 30.219 34.875 26.516 1 93.38 260 LYS B CA 1
ATOM 8520 C C . LYS B 1 260 ? 28.75 35.094 26.25 1 93.38 260 LYS B C 1
ATOM 8522 O O . LYS B 1 260 ? 28.031 35.656 27.078 1 93.38 260 LYS B O 1
ATOM 8527 N N . LEU B 1 261 ? 28.375 34.688 25.125 1 95.31 261 LEU B N 1
ATOM 8528 C CA . LEU B 1 261 ? 26.984 34.875 24.734 1 95.31 261 LEU B CA 1
ATOM 8529 C C . LEU B 1 261 ? 26.078 33.906 25.516 1 95.31 261 LEU B C 1
ATOM 8531 O O . LEU B 1 261 ? 24.859 34.125 25.562 1 95.31 261 LEU B O 1
ATOM 8535 N N . TYR B 1 262 ? 26.688 32.875 26.094 1 96.69 262 TYR B N 1
ATOM 8536 C CA . TYR B 1 262 ? 25.938 31.938 26.922 1 96.69 262 TYR B CA 1
ATOM 8537 C C . TYR B 1 262 ? 25.719 32.5 28.312 1 96.69 262 TYR B C 1
ATOM 8539 O O . TYR B 1 262 ? 26.547 32.344 29.203 1 96.69 262 TYR B O 1
ATOM 8547 N N . ASN B 1 263 ? 24.672 33.219 28.484 1 96.25 263 ASN B N 1
ATOM 8548 C CA . ASN B 1 263 ? 24.25 33.688 29.797 1 96.25 263 ASN B CA 1
ATOM 8549 C C . ASN B 1 263 ? 23.016 32.969 30.297 1 96.25 263 ASN B C 1
ATOM 8551 O O . ASN B 1 263 ? 21.891 33.406 30.047 1 96.25 263 ASN B O 1
ATOM 8555 N N . PHE B 1 264 ? 23.156 32 31.125 1 95.69 264 PHE B N 1
ATOM 8556 C CA . PHE B 1 264 ? 22.109 31.094 31.516 1 95.69 264 PHE B CA 1
ATOM 8557 C C . PHE B 1 264 ? 21.125 31.766 32.469 1 95.69 264 PHE B C 1
ATOM 8559 O O . PHE B 1 264 ? 20.016 31.281 32.688 1 95.69 264 PHE B O 1
ATOM 8566 N N . LYS B 1 265 ? 21.5 32.938 32.969 1 95.31 265 LYS B N 1
ATOM 8567 C CA . LYS B 1 265 ? 20.641 33.656 33.906 1 95.31 265 LYS B CA 1
ATOM 8568 C C . LYS B 1 265 ? 19.484 34.344 33.188 1 95.31 265 LYS B C 1
ATOM 8570 O O . LYS B 1 265 ? 18.438 34.594 33.781 1 95.31 265 LYS B O 1
ATOM 8575 N N . ILE B 1 266 ? 19.703 34.688 31.922 1 96.19 266 ILE B N 1
ATOM 8576 C CA . ILE B 1 266 ? 18.688 35.469 31.219 1 96.19 266 ILE B CA 1
ATOM 8577 C C . ILE B 1 266 ? 18.016 34.594 30.172 1 96.19 266 ILE B C 1
ATOM 8579 O O . ILE B 1 266 ? 17.156 35.062 29.406 1 96.19 266 ILE B O 1
ATOM 8583 N N . VAL B 1 267 ? 18.312 33.312 30.109 1 97.38 267 VAL B N 1
ATOM 8584 C CA . VAL B 1 267 ? 17.75 32.406 29.125 1 97.38 267 VAL B CA 1
ATOM 8585 C C . VAL B 1 267 ? 16.297 32.094 29.453 1 97.38 267 VAL B C 1
ATOM 8587 O O . VAL B 1 267 ? 15.953 31.828 30.609 1 97.38 267 VAL B O 1
ATOM 8590 N N . GLU B 1 268 ? 15.461 32.188 28.5 1 97.06 268 GLU B N 1
ATOM 8591 C CA . GLU B 1 268 ? 14.055 31.828 28.641 1 97.06 268 GLU B CA 1
ATOM 8592 C C . GLU B 1 268 ? 13.836 30.359 28.312 1 97.06 268 GLU B C 1
ATOM 8594 O O . GLU B 1 268 ? 13.453 30.031 27.188 1 97.06 268 GLU B O 1
ATOM 8599 N N . TRP B 1 269 ? 13.797 29.547 29.25 1 96.19 269 TRP B N 1
ATOM 8600 C CA . TRP B 1 269 ? 13.805 28.094 29.109 1 96.19 269 TRP B CA 1
ATOM 8601 C C . TRP B 1 269 ? 12.492 27.609 28.5 1 96.19 269 TRP B C 1
ATOM 8603 O O . TRP B 1 269 ? 12.469 26.641 27.734 1 96.19 269 TRP B O 1
ATOM 8613 N N . TRP B 1 270 ? 11.438 28.266 28.75 1 94.44 270 TRP B N 1
ATOM 8614 C CA . TRP B 1 270 ? 10.148 27.828 28.234 1 94.44 270 TRP B CA 1
ATOM 8615 C C . TRP B 1 270 ? 10.062 28.078 26.734 1 94.44 270 TRP B C 1
ATOM 8617 O O . TRP B 1 270 ? 9.43 27.297 26 1 94.44 270 TRP B O 1
ATOM 8627 N N . ILE B 1 271 ? 10.656 29.156 26.281 1 96.25 271 ILE B N 1
ATOM 8628 C CA . ILE B 1 271 ? 10.68 29.438 24.859 1 96.25 271 ILE B CA 1
ATOM 8629 C C . ILE B 1 271 ? 11.516 28.406 24.125 1 96.25 271 ILE B C 1
ATOM 8631 O O . ILE B 1 271 ? 11.211 28.031 23 1 96.25 271 ILE B O 1
ATOM 8635 N N . ILE B 1 272 ? 12.523 27.875 24.797 1 96.94 272 ILE B N 1
ATOM 8636 C CA . ILE B 1 272 ? 13.352 26.812 24.219 1 96.94 272 ILE B CA 1
ATOM 8637 C C . ILE B 1 272 ? 12.523 25.547 24.047 1 96.94 272 ILE B C 1
ATOM 8639 O O . ILE B 1 272 ? 12.625 24.875 23.016 1 96.94 272 ILE B O 1
ATOM 8643 N N . VAL B 1 273 ? 11.695 25.219 24.984 1 95.19 273 VAL B N 1
ATOM 8644 C CA . VAL B 1 273 ? 10.859 24.031 24.922 1 95.19 273 VAL B CA 1
ATOM 8645 C C . VAL B 1 273 ? 9.875 24.156 23.75 1 95.19 273 VAL B C 1
ATOM 8647 O O . VAL B 1 273 ? 9.562 23.156 23.094 1 95.19 273 VAL B O 1
ATOM 8650 N N . LYS B 1 274 ? 9.461 25.344 23.469 1 92.06 274 LYS B N 1
ATOM 8651 C CA . LYS B 1 274 ? 8.531 25.578 22.359 1 92.06 274 LYS B CA 1
ATOM 8652 C C . LYS B 1 274 ? 9.203 25.328 21.016 1 92.06 274 LYS B C 1
ATOM 8654 O O . LYS B 1 274 ? 8.523 25.141 20.016 1 92.06 274 LYS B O 1
ATOM 8659 N N . GLN B 1 275 ? 10.547 25.266 20.969 1 94.31 275 GLN B N 1
ATOM 8660 C CA . GLN B 1 275 ? 11.281 25.062 19.734 1 94.31 275 GLN B CA 1
ATOM 8661 C C . GLN B 1 275 ? 11.57 23.578 19.5 1 94.31 275 GLN B C 1
ATOM 8663 O O . GLN B 1 275 ? 12.188 23.219 18.5 1 94.31 275 GLN B O 1
ATOM 8668 N N . VAL B 1 276 ? 11.078 22.734 20.312 1 92.62 276 VAL B N 1
ATOM 8669 C CA . VAL B 1 276 ? 11.406 21.312 20.266 1 92.62 276 VAL B CA 1
ATOM 8670 C C . VAL B 1 276 ? 10.93 20.719 18.953 1 92.62 276 VAL B C 1
ATOM 8672 O O . VAL B 1 276 ? 11.656 19.938 18.312 1 92.62 276 VAL B O 1
ATOM 8675 N N . PRO B 1 277 ? 9.727 21.109 18.406 1 85.94 277 PRO B N 1
ATOM 8676 C CA . PRO B 1 277 ? 9.32 20.562 17.109 1 85.94 277 PRO B CA 1
ATOM 8677 C C . PRO B 1 277 ? 10.305 20.906 16 1 85.94 277 PRO B C 1
ATOM 8679 O O . PRO B 1 277 ? 10.594 20.062 15.141 1 85.94 277 PRO B O 1
ATOM 8682 N N . SER B 1 278 ? 10.82 22.125 16.078 1 91.06 278 SER B N 1
ATOM 8683 C CA . SER B 1 278 ? 11.82 22.531 15.102 1 91.06 278 SER B CA 1
ATOM 8684 C C . SER B 1 278 ? 13.117 21.75 15.258 1 91.06 278 SER B C 1
ATOM 8686 O O . SER B 1 278 ? 13.758 21.391 14.273 1 91.06 278 SER B O 1
ATOM 8688 N N . MET B 1 279 ? 13.461 21.469 16.547 1 94.56 279 MET B N 1
ATOM 8689 C CA . MET B 1 279 ? 14.664 20.688 16.812 1 94.56 279 MET B CA 1
ATOM 8690 C C . MET B 1 279 ? 14.508 19.266 16.297 1 94.56 279 MET B C 1
ATOM 8692 O O . MET B 1 279 ? 15.453 18.688 15.75 1 94.56 279 MET B O 1
ATOM 8696 N N . LEU B 1 280 ? 13.375 18.766 16.406 1 89.75 280 LEU B N 1
ATOM 8697 C CA . LEU B 1 280 ? 13.125 17.391 15.945 1 89.75 280 LEU B CA 1
ATOM 8698 C C . LEU B 1 280 ? 13.117 17.328 14.422 1 89.75 280 LEU B C 1
ATOM 8700 O O . LEU B 1 280 ? 13.617 16.359 13.836 1 89.75 280 LEU B O 1
ATOM 8704 N N . ALA B 1 281 ? 12.516 18.344 13.891 1 85.75 281 ALA B N 1
ATOM 8705 C CA . ALA B 1 281 ? 12.516 18.406 12.43 1 85.75 281 ALA B CA 1
ATOM 8706 C C . ALA B 1 281 ? 13.938 18.484 11.883 1 85.75 281 ALA B C 1
ATOM 8708 O O . ALA B 1 281 ? 14.273 17.797 10.906 1 85.75 281 ALA B O 1
ATOM 8709 N N . LEU B 1 282 ? 14.68 19.312 12.492 1 91.19 282 LEU B N 1
ATOM 8710 C CA . LEU B 1 282 ? 16.094 19.453 12.141 1 91.19 282 LEU B CA 1
ATOM 8711 C C . LEU B 1 282 ? 16.812 18.125 12.289 1 91.19 282 LEU B C 1
ATOM 8713 O O . LEU B 1 282 ? 17.609 17.75 11.43 1 91.19 282 LEU B O 1
ATOM 8717 N N . THR B 1 283 ? 16.594 17.422 13.305 1 90.06 283 THR B N 1
ATOM 8718 C CA . THR B 1 283 ? 17.219 16.141 13.57 1 90.06 283 THR B CA 1
ATOM 8719 C C . THR B 1 283 ? 16.797 15.109 12.523 1 90.06 283 THR B C 1
ATOM 8721 O O . THR B 1 283 ? 17.625 14.312 12.062 1 90.06 283 THR B O 1
ATOM 8724 N N . PHE B 1 284 ? 15.602 15.156 12.18 1 80.69 284 PHE B N 1
ATOM 8725 C CA . PHE B 1 284 ? 15.094 14.234 11.164 1 80.69 284 PHE B CA 1
ATOM 8726 C C . PHE B 1 284 ? 15.812 14.445 9.836 1 80.69 284 PHE B C 1
ATOM 8728 O O . PHE B 1 284 ? 16.156 13.477 9.156 1 80.69 284 PHE B O 1
ATOM 8735 N N . PHE B 1 285 ? 16.031 15.609 9.539 1 79.06 285 PHE B N 1
ATOM 8736 C CA . PHE B 1 285 ? 16.75 15.93 8.312 1 79.06 285 PHE B CA 1
ATOM 8737 C C . PHE B 1 285 ? 18.203 15.445 8.391 1 79.06 285 PHE B C 1
ATOM 8739 O O . PHE B 1 285 ? 18.766 15 7.395 1 79.06 285 PHE B O 1
ATOM 8746 N N . GLY B 1 286 ? 18.719 15.555 9.562 1 81.88 286 GLY B N 1
ATOM 8747 C CA . GLY B 1 286 ? 20.078 15.078 9.766 1 81.88 286 GLY B CA 1
ATOM 8748 C C . GLY B 1 286 ? 20.219 13.57 9.609 1 81.88 286 GLY B C 1
ATOM 8749 O O . GLY B 1 286 ? 21.188 13.094 9.039 1 81.88 286 GLY B O 1
ATOM 8750 N N . ILE B 1 287 ? 19.234 12.859 10.008 1 80.62 287 ILE B N 1
ATOM 8751 C CA . ILE B 1 287 ? 19.25 11.398 10 1 80.62 287 ILE B CA 1
ATOM 8752 C C . ILE B 1 287 ? 19.219 10.891 8.555 1 80.62 287 ILE B C 1
ATOM 8754 O O . ILE B 1 287 ? 19.734 9.805 8.266 1 80.62 287 ILE B O 1
ATOM 8758 N N . LEU B 1 288 ? 18.781 11.648 7.699 1 73.5 288 LEU B N 1
ATOM 8759 C CA . LEU B 1 288 ? 18.609 11.203 6.32 1 73.5 288 LEU B CA 1
ATOM 8760 C C . LEU B 1 288 ? 19.938 11.273 5.566 1 73.5 288 LEU B C 1
ATOM 8762 O O . LEU B 1 288 ? 20.109 10.602 4.547 1 73.5 288 LEU B O 1
ATOM 8766 N N . HIS B 1 289 ? 20.891 11.945 6.074 1 75.5 289 HIS B N 1
ATOM 8767 C CA . HIS B 1 289 ? 22.141 12.164 5.348 1 75.5 289 HIS B CA 1
ATOM 8768 C C . HIS B 1 289 ? 23.156 11.055 5.648 1 75.5 289 HIS B C 1
ATOM 8770 O O . HIS B 1 289 ? 23.875 10.609 4.754 1 75.5 289 HIS B O 1
ATOM 8776 N N . VAL B 1 290 ? 23.125 10.5 6.797 1 79.06 290 VAL B N 1
ATOM 8777 C CA . VAL B 1 290 ? 24.141 9.547 7.203 1 79.06 290 VAL B CA 1
ATOM 8778 C C . VAL B 1 290 ? 23.969 8.242 6.426 1 79.06 290 VAL B C 1
ATOM 8780 O O . VAL B 1 290 ? 24.938 7.746 5.828 1 79.06 290 VAL B O 1
ATOM 8783 N N . PRO B 1 291 ? 22.812 7.68 6.297 1 70.12 291 PRO B N 1
ATOM 8784 C CA . PRO B 1 291 ? 22.641 6.418 5.574 1 70.12 291 PRO B CA 1
ATOM 8785 C C . PRO B 1 291 ? 22.875 6.562 4.07 1 70.12 291 PRO B C 1
ATOM 8787 O O . PRO B 1 291 ? 23.016 5.562 3.363 1 70.12 291 PRO B O 1
ATOM 8790 N N . ILE B 1 292 ? 22.922 7.746 3.613 1 67.81 292 ILE B N 1
ATOM 8791 C CA . ILE B 1 292 ? 23.172 7.977 2.193 1 67.81 292 ILE B CA 1
ATOM 8792 C C . ILE B 1 292 ? 24.656 8.219 1.952 1 67.81 292 ILE B C 1
ATOM 8794 O O . ILE B 1 292 ? 25.25 7.602 1.066 1 67.81 292 ILE B O 1
ATOM 8798 N N . ASN B 1 293 ? 25.281 9.055 2.799 1 76.81 293 ASN B N 1
ATOM 8799 C CA . ASN B 1 293 ? 26.672 9.461 2.609 1 76.81 293 ASN B CA 1
ATOM 8800 C C . ASN B 1 293 ? 27.641 8.32 2.938 1 76.81 293 ASN B C 1
ATOM 8802 O O . ASN B 1 293 ? 28.641 8.141 2.258 1 76.81 293 ASN B O 1
ATOM 8806 N N . VAL B 1 294 ? 27.266 7.562 3.895 1 82.69 294 VAL B N 1
ATOM 8807 C CA . VAL B 1 294 ? 28.188 6.539 4.383 1 82.69 294 VAL B CA 1
ATOM 8808 C C . VAL B 1 294 ? 28.312 5.426 3.35 1 82.69 294 VAL B C 1
ATOM 8810 O O . VAL B 1 294 ? 29.422 5.094 2.928 1 82.69 294 VAL B O 1
ATOM 8813 N N . PRO B 1 295 ? 27.234 4.812 2.898 1 70.75 295 PRO B N 1
ATOM 8814 C CA . PRO B 1 295 ? 27.375 3.777 1.874 1 70.75 295 PRO B CA 1
ATOM 8815 C C . PRO B 1 295 ? 27.969 4.312 0.572 1 70.75 295 PRO B C 1
ATOM 8817 O O . PRO B 1 295 ? 28.734 3.611 -0.098 1 70.75 295 PRO B O 1
ATOM 8820 N N . ALA B 1 296 ? 27.672 5.516 0.216 1 73.56 296 ALA B N 1
ATOM 8821 C CA . ALA B 1 296 ? 28.219 6.125 -0.99 1 73.56 296 ALA B CA 1
ATOM 8822 C C . ALA B 1 296 ? 29.734 6.254 -0.893 1 73.56 296 ALA B C 1
ATOM 8824 O O . ALA B 1 296 ? 30.453 5.965 -1.854 1 73.56 296 ALA B O 1
ATOM 8825 N N . LEU B 1 297 ? 30.156 6.711 0.23 1 82.25 297 LEU B N 1
ATOM 8826 C CA . LEU B 1 297 ? 31.594 6.844 0.446 1 82.25 297 LEU B CA 1
ATOM 8827 C C . LEU B 1 297 ? 32.25 5.477 0.48 1 82.25 297 LEU B C 1
ATOM 8829 O O . LEU B 1 297 ? 33.375 5.32 -0.007 1 82.25 297 LEU B O 1
ATOM 8833 N N . ALA B 1 298 ? 31.531 4.52 1.007 1 79.75 298 ALA B N 1
ATOM 8834 C CA . ALA B 1 298 ? 32.062 3.158 1.068 1 79.75 298 ALA B CA 1
ATOM 8835 C C . ALA B 1 298 ? 32.281 2.588 -0.331 1 79.75 298 ALA B C 1
ATOM 8837 O O . ALA B 1 298 ? 33.312 1.975 -0.61 1 79.75 298 ALA B O 1
ATOM 8838 N N . VAL B 1 299 ? 31.391 2.805 -1.144 1 66.12 299 VAL B N 1
ATOM 8839 C CA . VAL B 1 299 ? 31.469 2.318 -2.518 1 66.12 299 VAL B CA 1
ATOM 8840 C C . VAL B 1 299 ? 32.594 3.035 -3.258 1 66.12 299 VAL B C 1
ATOM 8842 O O . VAL B 1 299 ? 33.375 2.4 -3.965 1 66.12 299 VAL B O 1
ATOM 8845 N N . SER B 1 300 ? 32.688 4.277 -3.078 1 74.31 300 SER B N 1
ATOM 8846 C CA . SER B 1 300 ? 33.688 5.082 -3.773 1 74.31 300 SER B CA 1
ATOM 8847 C C . SER B 1 300 ? 35.094 4.762 -3.287 1 74.31 300 SER B C 1
ATOM 8849 O O . SER B 1 300 ? 36.062 4.875 -4.043 1 74.31 300 SER B O 1
ATOM 8851 N N . THR B 1 301 ? 35.156 4.375 -2.064 1 78.44 301 THR B N 1
ATOM 8852 C CA . THR B 1 301 ? 36.469 4.074 -1.493 1 78.44 301 THR B CA 1
ATOM 8853 C C . THR B 1 301 ? 36.719 2.568 -1.457 1 78.44 301 THR B C 1
ATOM 8855 O O . THR B 1 301 ? 37.719 2.107 -0.901 1 78.44 301 THR B O 1
ATOM 8858 N N . LYS B 1 302 ? 35.688 1.776 -2.02 1 66.5 302 LYS B N 1
ATOM 8859 C CA . LYS B 1 302 ? 35.781 0.323 -2.135 1 66.5 302 LYS B CA 1
ATOM 8860 C C . LYS B 1 302 ? 35.938 -0.33 -0.766 1 66.5 302 LYS B C 1
ATOM 8862 O O . LYS B 1 302 ? 36.781 -1.229 -0.598 1 66.5 302 LYS B O 1
ATOM 8867 N N . GLN B 1 303 ? 35.406 0.357 0.198 1 72.81 303 GLN B N 1
ATOM 8868 C CA . GLN B 1 303 ? 35.375 -0.223 1.537 1 72.81 303 GLN B CA 1
ATOM 8869 C C . GLN B 1 303 ? 34.156 -1.092 1.754 1 72.81 303 GLN B C 1
ATOM 8871 O O . GLN B 1 303 ? 33.031 -0.604 1.675 1 72.81 303 GLN B O 1
ATOM 8876 N N . ASP B 1 304 ? 34.188 -2.428 1.828 1 59.88 304 ASP B N 1
ATOM 8877 C CA . ASP B 1 304 ? 33.094 -3.393 1.785 1 59.88 304 ASP B CA 1
ATOM 8878 C C . ASP B 1 304 ? 32.406 -3.498 3.143 1 59.88 304 ASP B C 1
ATOM 8880 O O . ASP B 1 304 ? 31.219 -3.805 3.215 1 59.88 304 ASP B O 1
ATOM 8884 N N . ASN B 1 305 ? 33.094 -3.205 4.234 1 65.94 305 ASN B N 1
ATOM 8885 C CA . ASN B 1 305 ? 32.5 -3.576 5.523 1 65.94 305 ASN B CA 1
ATOM 8886 C C . ASN B 1 305 ? 32.188 -2.348 6.371 1 65.94 305 ASN B C 1
ATOM 8888 O O . ASN B 1 305 ? 32.844 -2.111 7.395 1 65.94 305 ASN B O 1
ATOM 8892 N N . VAL B 1 306 ? 31.328 -1.471 5.754 1 77 306 VAL B N 1
ATOM 8893 C CA . VAL B 1 306 ? 31 -0.335 6.613 1 77 306 VAL B CA 1
ATOM 8894 C C . VAL B 1 306 ? 29.625 -0.547 7.254 1 77 306 VAL B C 1
ATOM 8896 O O . VAL B 1 306 ? 28.656 -0.862 6.562 1 77 306 VAL B O 1
ATOM 8899 N N . ASP B 1 307 ? 29.578 -0.532 8.578 1 81.5 307 ASP B N 1
ATOM 8900 C CA . ASP B 1 307 ? 28.359 -0.669 9.367 1 81.5 307 ASP B CA 1
ATOM 8901 C C . ASP B 1 307 ? 27.703 0.687 9.586 1 81.5 307 ASP B C 1
ATOM 8903 O O . ASP B 1 307 ? 28.234 1.544 10.289 1 81.5 307 ASP B O 1
ATOM 8907 N N . VAL B 1 308 ? 26.594 0.86 9.078 1 82.81 308 VAL B N 1
ATOM 8908 C CA . VAL B 1 308 ? 25.875 2.131 9.148 1 82.81 308 VAL B CA 1
ATOM 8909 C C . VAL B 1 308 ? 25.516 2.441 10.602 1 82.81 308 VAL B C 1
ATOM 8911 O O . VAL B 1 308 ? 25.531 3.604 11.016 1 82.81 308 VAL B O 1
ATOM 8914 N N . ASP B 1 309 ? 25.25 1.444 11.43 1 88.5 309 ASP B N 1
ATOM 8915 C CA . ASP B 1 309 ? 24.875 1.667 12.82 1 88.5 309 ASP B CA 1
ATOM 8916 C C . ASP B 1 309 ? 26.062 2.205 13.625 1 88.5 309 ASP B C 1
ATOM 8918 O O . ASP B 1 309 ? 25.891 3.068 14.484 1 88.5 309 ASP B O 1
ATOM 8922 N N . ARG B 1 310 ? 27.172 1.7 13.297 1 90.25 310 ARG B N 1
ATOM 8923 C CA . ARG B 1 310 ? 28.375 2.203 13.953 1 90.25 310 ARG B CA 1
ATOM 8924 C C . ARG B 1 310 ? 28.625 3.658 13.57 1 90.25 310 ARG B C 1
ATOM 8926 O O . ARG B 1 310 ? 29.062 4.457 14.414 1 90.25 310 ARG B O 1
ATOM 8933 N N . GLU B 1 311 ? 28.375 3.924 12.352 1 92 311 GLU B N 1
ATOM 8934 C CA . GLU B 1 311 ? 28.562 5.301 11.898 1 92 311 GLU B CA 1
ATOM 8935 C C . GLU B 1 311 ? 27.547 6.23 12.547 1 92 311 GLU B C 1
ATOM 8937 O O . GLU B 1 311 ? 27.844 7.391 12.836 1 92 311 GLU B O 1
ATOM 8942 N N . LEU B 1 312 ? 26.375 5.73 12.789 1 91.94 312 LEU B N 1
ATOM 8943 C CA . LEU B 1 312 ? 25.375 6.531 13.469 1 91.94 312 LEU B CA 1
ATOM 8944 C C . LEU B 1 312 ? 25.797 6.852 14.898 1 91.94 312 LEU B C 1
ATOM 8946 O O . LEU B 1 312 ? 25.562 7.957 15.383 1 91.94 312 LEU B O 1
ATOM 8950 N N . ILE B 1 313 ? 26.422 5.926 15.523 1 95 313 ILE B N 1
ATOM 8951 C CA . ILE B 1 313 ? 26.906 6.141 16.891 1 95 313 ILE B CA 1
ATOM 8952 C C . ILE B 1 313 ? 28 7.199 16.875 1 95 313 ILE B C 1
ATOM 8954 O O . ILE B 1 313 ? 28.031 8.086 17.734 1 95 313 ILE B O 1
ATOM 8958 N N . ALA B 1 314 ? 28.859 7.07 15.898 1 95.5 314 ALA B N 1
ATOM 8959 C CA . ALA B 1 314 ? 29.938 8.062 15.789 1 95.5 314 ALA B CA 1
ATOM 8960 C C . ALA B 1 314 ? 29.359 9.461 15.578 1 95.5 314 ALA B C 1
ATOM 8962 O O . ALA B 1 314 ? 29.812 10.43 16.188 1 95.5 314 ALA B O 1
ATOM 8963 N N . HIS B 1 315 ? 28.375 9.562 14.695 1 95.75 315 HIS B N 1
ATOM 8964 C CA . HIS B 1 315 ? 27.719 10.844 14.453 1 95.75 315 HIS B CA 1
ATOM 8965 C C . HIS B 1 315 ? 26.969 11.32 15.695 1 95.75 315 HIS B C 1
ATOM 8967 O O . HIS B 1 315 ? 26.875 12.523 15.945 1 95.75 315 HIS B O 1
ATOM 8973 N N . GLY B 1 316 ? 26.406 10.344 16.453 1 96.5 316 GLY B N 1
ATOM 8974 C CA . GLY B 1 316 ? 25.734 10.695 17.688 1 96.5 316 GLY B CA 1
ATOM 8975 C C . GLY B 1 316 ? 26.672 11.289 18.719 1 96.5 316 GLY B C 1
ATOM 8976 O O . GLY B 1 316 ? 26.375 12.32 19.328 1 96.5 316 GLY B O 1
ATOM 8977 N N . VAL B 1 317 ? 27.812 10.703 18.844 1 97.38 317 VAL B N 1
ATOM 8978 C CA . VAL B 1 317 ? 28.812 11.172 19.797 1 97.38 317 VAL B CA 1
ATOM 8979 C C . VAL B 1 317 ? 29.328 12.547 19.375 1 97.38 317 VAL B C 1
ATOM 8981 O O . VAL B 1 317 ? 29.469 13.445 20.203 1 97.38 317 VAL B O 1
ATOM 8984 N N . SER B 1 318 ? 29.594 12.648 18.125 1 97.56 318 SER B N 1
ATOM 8985 C CA . SER B 1 318 ? 30.125 13.914 17.609 1 97.56 318 SER B CA 1
ATOM 8986 C C . SER B 1 318 ? 29.141 15.055 17.859 1 97.56 318 SER B C 1
ATOM 8988 O O . SER B 1 318 ? 29.547 16.141 18.281 1 97.56 318 SER B O 1
ATOM 8990 N N . ASN B 1 319 ? 27.875 14.867 17.641 1 97.88 319 ASN B N 1
ATOM 8991 C CA . ASN B 1 319 ? 26.875 15.914 17.812 1 97.88 319 ASN B CA 1
ATOM 8992 C C . ASN B 1 319 ? 26.594 16.188 19.281 1 97.88 319 ASN B C 1
ATOM 8994 O O . ASN B 1 319 ? 26.344 17.328 19.672 1 97.88 319 ASN B O 1
ATOM 8998 N N . LEU B 1 320 ? 26.609 15.125 20.109 1 97.88 320 LEU B N 1
ATOM 8999 C CA . LEU B 1 320 ? 26.438 15.312 21.547 1 97.88 320 LEU B CA 1
ATOM 9000 C C . LEU B 1 320 ? 27.562 16.141 22.125 1 97.88 320 LEU B C 1
ATOM 9002 O O . LEU B 1 320 ? 27.328 17.078 22.906 1 97.88 320 LEU B O 1
ATOM 9006 N N . LEU B 1 321 ? 28.75 15.828 21.734 1 98 321 LEU B N 1
ATOM 9007 C CA . LEU B 1 321 ? 29.922 16.547 22.219 1 98 321 LEU B CA 1
ATOM 9008 C C . LEU B 1 321 ? 29.922 17.984 21.703 1 98 321 LEU B C 1
ATOM 9010 O O . LEU B 1 321 ? 30.266 18.922 22.453 1 98 321 LEU B O 1
ATOM 9014 N N . SER B 1 322 ? 29.609 18.141 20.422 1 98.06 322 SER B N 1
ATOM 9015 C CA . SER B 1 322 ? 29.562 19.469 19.844 1 98.06 322 SER B CA 1
ATOM 9016 C C . SER B 1 322 ? 28.547 20.359 20.578 1 98.06 322 SER B C 1
ATOM 9018 O O . SER B 1 322 ? 28.859 21.5 20.922 1 98.06 322 SER B O 1
ATOM 9020 N N . GLY B 1 323 ? 27.344 19.828 20.844 1 97.69 323 GLY B N 1
ATOM 9021 C CA . GLY B 1 323 ? 26.344 20.562 21.594 1 97.69 323 GLY B CA 1
ATOM 9022 C C . GLY B 1 323 ? 26.766 20.844 23.031 1 97.69 323 GLY B C 1
ATOM 9023 O O . GLY B 1 323 ? 26.516 21.922 23.547 1 97.69 323 GLY B O 1
ATOM 9024 N N . ALA B 1 324 ? 27.438 19.922 23.656 1 97.44 324 ALA B N 1
ATOM 9025 C CA . ALA B 1 324 ? 27.859 20.047 25.047 1 97.44 324 ALA B CA 1
ATOM 9026 C C . ALA B 1 324 ? 28.922 21.141 25.203 1 97.44 324 ALA B C 1
ATOM 9028 O O . ALA B 1 324 ? 29 21.797 26.234 1 97.44 324 ALA B O 1
ATOM 9029 N N . ILE B 1 325 ? 29.688 21.359 24.125 1 96.94 325 ILE B N 1
ATOM 9030 C CA . ILE B 1 325 ? 30.719 22.391 24.188 1 96.94 325 ILE B CA 1
ATOM 9031 C C . ILE B 1 325 ? 30.188 23.688 23.562 1 96.94 325 ILE B C 1
ATOM 9033 O O . ILE B 1 325 ? 30.969 24.594 23.266 1 96.94 325 ILE B O 1
ATOM 9037 N N . GLY B 1 326 ? 28.906 23.703 23.281 1 96.44 326 GLY B N 1
ATOM 9038 C CA . GLY B 1 326 ? 28.25 24.938 22.891 1 96.44 326 GLY B CA 1
ATOM 9039 C C . GLY B 1 326 ? 28.266 25.172 21.391 1 96.44 326 GLY B C 1
ATOM 9040 O O . GLY B 1 326 ? 28.172 26.312 20.938 1 96.44 326 GLY B O 1
ATOM 9041 N N . SER B 1 327 ? 28.469 24.188 20.625 1 96.69 327 SER B N 1
ATOM 9042 C CA . SER B 1 327 ? 28.5 24.344 19.172 1 96.69 327 SER B CA 1
ATOM 9043 C C . SER B 1 327 ? 27.297 23.656 18.516 1 96.69 327 SER B C 1
ATOM 9045 O O . SER B 1 327 ? 26.297 23.375 19.188 1 96.69 327 SER B O 1
ATOM 9047 N N . ILE B 1 328 ? 27.328 23.469 17.203 1 96.75 328 ILE B N 1
ATOM 9048 C CA . ILE B 1 328 ? 26.125 23.109 16.438 1 96.75 328 ILE B CA 1
ATOM 9049 C C . ILE B 1 328 ? 26.344 21.734 15.789 1 96.75 328 ILE B C 1
ATOM 9051 O O . ILE B 1 328 ? 27.344 21.078 16.031 1 96.75 328 ILE B O 1
ATOM 9055 N N . GLN B 1 329 ? 25.328 21.312 15 1 96.25 329 GLN B N 1
ATOM 9056 C CA . GLN B 1 329 ? 25.281 19.969 14.422 1 96.25 329 GLN B CA 1
ATOM 9057 C C . GLN B 1 329 ? 26.391 19.781 13.383 1 96.25 329 GLN B C 1
ATOM 9059 O O . GLN B 1 329 ? 26.781 20.719 12.703 1 96.25 329 GLN B O 1
ATOM 9064 N N . ASN B 1 330 ? 26.828 18.5 13.25 1 95.94 330 ASN B N 1
ATOM 9065 C CA . ASN B 1 330 ? 27.859 18.125 12.281 1 95.94 330 ASN B CA 1
ATOM 9066 C C . ASN B 1 330 ? 27.609 16.734 11.719 1 95.94 330 ASN B C 1
ATOM 9068 O O . ASN B 1 330 ? 26.75 16 12.203 1 95.94 330 ASN B O 1
ATOM 9072 N N . TYR B 1 331 ? 28.203 16.406 10.617 1 93.25 331 TYR B N 1
ATOM 9073 C CA . TYR B 1 331 ? 28.156 15.078 10.016 1 93.25 331 TYR B CA 1
ATOM 9074 C C . TYR B 1 331 ? 29.344 14.844 9.094 1 93.25 331 TYR B C 1
ATOM 9076 O O . TYR B 1 331 ? 30.188 15.727 8.914 1 93.25 331 TYR B O 1
ATOM 9084 N N . LEU B 1 332 ? 29.453 13.656 8.586 1 93.62 332 LEU B N 1
ATOM 9085 C CA . LEU B 1 332 ? 30.469 13.305 7.605 1 93.62 332 LEU B CA 1
ATOM 9086 C C . LEU B 1 332 ? 30.078 13.797 6.219 1 93.62 332 LEU B C 1
ATOM 9088 O O . LEU B 1 332 ? 29.016 13.43 5.699 1 93.62 332 LEU B O 1
ATOM 9092 N N . VAL B 1 333 ? 30.906 14.617 5.648 1 91.25 333 VAL B N 1
ATOM 9093 C CA . VAL B 1 333 ? 30.625 15.188 4.336 1 91.25 333 VAL B CA 1
ATOM 9094 C C . VAL B 1 333 ? 31.219 14.305 3.244 1 91.25 333 VAL B C 1
ATOM 9096 O O . VAL B 1 333 ? 32.438 14.188 3.139 1 91.25 333 VAL B O 1
ATOM 9099 N N . TYR B 1 334 ? 30.422 13.781 2.434 1 85.94 334 TYR B N 1
ATOM 9100 C CA . TYR B 1 334 ? 30.828 12.82 1.413 1 85.94 334 TYR B CA 1
ATOM 9101 C C . TYR B 1 334 ? 31.812 13.453 0.427 1 85.94 334 TYR B C 1
ATOM 9103 O O . TYR B 1 334 ? 32.906 12.945 0.225 1 85.94 334 TYR B O 1
ATOM 9111 N N . THR B 1 335 ? 31.469 14.594 -0.183 1 83.31 335 THR B N 1
ATOM 9112 C CA . THR B 1 335 ? 32.25 15.219 -1.248 1 83.31 335 THR B CA 1
ATOM 9113 C C . THR B 1 335 ? 33.625 15.641 -0.739 1 83.31 335 THR B C 1
ATOM 9115 O O . THR B 1 335 ? 34.625 15.383 -1.394 1 83.31 335 THR B O 1
ATOM 9118 N N . ASN B 1 336 ? 33.625 16.25 0.429 1 90.19 336 ASN B N 1
ATOM 9119 C CA . ASN B 1 336 ? 34.875 16.703 1.005 1 90.19 336 ASN B CA 1
ATOM 9120 C C . ASN B 1 336 ? 35.781 15.516 1.368 1 90.19 336 ASN B C 1
ATOM 9122 O O . ASN B 1 336 ? 37 15.57 1.193 1 90.19 336 ASN B O 1
ATOM 9126 N N . SER B 1 337 ? 35.094 14.438 1.811 1 92.38 337 SER B N 1
ATOM 9127 C CA . SER B 1 337 ? 35.844 13.234 2.172 1 92.38 337 SER B CA 1
ATOM 9128 C C . SER B 1 337 ? 36.5 12.586 0.944 1 92.38 337 SER B C 1
ATOM 9130 O O . SER B 1 337 ? 37.656 12.188 0.977 1 92.38 337 SER B O 1
ATOM 9132 N N . LEU B 1 338 ? 35.75 12.531 -0.089 1 87.69 338 LEU B N 1
ATOM 9133 C CA . LEU B 1 338 ? 36.219 11.906 -1.318 1 87.69 338 LEU B CA 1
ATOM 9134 C C . LEU B 1 338 ? 37.406 12.672 -1.896 1 87.69 338 LEU B C 1
ATOM 9136 O O . LEU B 1 338 ? 38.406 12.078 -2.312 1 87.69 338 LEU B O 1
ATOM 9140 N N . LEU B 1 339 ? 37.312 13.969 -1.898 1 87 339 LEU B N 1
ATOM 9141 C CA . LEU B 1 339 ? 38.406 14.797 -2.402 1 87 339 LEU B CA 1
ATOM 9142 C C . LEU B 1 339 ? 39.625 14.688 -1.508 1 87 339 LEU B C 1
ATOM 9144 O O . LEU B 1 339 ? 40.75 14.656 -2.002 1 87 339 LEU B O 1
ATOM 9148 N N . PHE B 1 340 ? 39.406 14.68 -0.28 1 91.81 340 PHE B N 1
ATOM 9149 C CA . PHE B 1 340 ? 40.469 14.555 0.712 1 91.81 340 PHE B CA 1
ATOM 9150 C C . PHE B 1 340 ? 41.219 13.242 0.529 1 91.81 340 PHE B C 1
ATOM 9152 O O . PHE B 1 340 ? 42.438 13.227 0.527 1 91.81 340 PHE B O 1
ATOM 9159 N N . ILE B 1 341 ? 40.531 12.164 0.281 1 90.5 341 ILE B N 1
ATOM 9160 C CA . ILE B 1 341 ? 41.094 10.828 0.124 1 90.5 341 ILE B CA 1
ATOM 9161 C C . ILE B 1 341 ? 41.812 10.727 -1.228 1 90.5 341 ILE B C 1
ATOM 9163 O O . ILE B 1 341 ? 42.906 10.203 -1.317 1 90.5 341 ILE B O 1
ATOM 9167 N N . ARG B 1 342 ? 41.219 11.281 -2.24 1 86.5 342 ARG B N 1
ATOM 9168 C CA . ARG B 1 342 ? 41.812 11.25 -3.574 1 86.5 342 ARG B CA 1
ATOM 9169 C C . ARG B 1 342 ? 43.094 12.078 -3.631 1 86.5 342 ARG B C 1
ATOM 9171 O O . ARG B 1 342 ? 43.969 11.82 -4.457 1 86.5 342 ARG B O 1
ATOM 9178 N N . ALA B 1 343 ? 43.125 13.039 -2.738 1 88.31 343 ALA B N 1
ATOM 9179 C CA . ALA B 1 343 ? 44.312 13.906 -2.689 1 88.31 343 ALA B CA 1
ATOM 9180 C C . ALA B 1 343 ? 45.438 13.234 -1.942 1 88.31 343 ALA B C 1
ATOM 9182 O O . ALA B 1 343 ? 46.562 13.781 -1.859 1 88.31 343 ALA B O 1
ATOM 9183 N N . GLY B 1 344 ? 45.125 12.07 -1.347 1 87.06 344 GLY B N 1
ATOM 9184 C CA . GLY B 1 344 ? 46.25 11.297 -0.796 1 87.06 344 GLY B CA 1
ATOM 9185 C C . GLY B 1 344 ? 46.031 10.938 0.664 1 87.06 344 GLY B C 1
ATOM 9186 O O . GLY B 1 344 ? 46.906 10.289 1.27 1 87.06 344 GLY B O 1
ATOM 9187 N N . ALA B 1 345 ? 44.969 11.336 1.237 1 90.56 345 ALA B N 1
ATOM 9188 C CA . ALA B 1 345 ? 44.719 11 2.635 1 90.56 345 ALA B CA 1
ATOM 9189 C C . ALA B 1 345 ? 44.281 9.547 2.781 1 90.56 345 ALA B C 1
ATOM 9191 O O . ALA B 1 345 ? 43.219 9.148 2.277 1 90.56 345 ALA B O 1
ATOM 9192 N N . ASP B 1 346 ? 45.031 8.695 3.334 1 85.31 346 ASP B N 1
ATOM 9193 C CA . ASP B 1 346 ? 44.688 7.281 3.43 1 85.31 346 ASP B CA 1
ATOM 9194 C C . ASP B 1 346 ? 44.75 6.801 4.879 1 85.31 346 ASP B C 1
ATOM 9196 O O . ASP B 1 346 ? 44.656 5.602 5.145 1 85.31 346 ASP B O 1
ATOM 9200 N N . SER B 1 347 ? 45 7.84 5.758 1 89 347 SER B N 1
ATOM 9201 C CA . SER B 1 347 ? 45.125 7.398 7.145 1 89 347 SER B CA 1
ATOM 9202 C C . SER B 1 347 ? 44.406 8.344 8.086 1 89 347 SER B C 1
ATOM 9204 O O . SER B 1 347 ? 44.062 9.469 7.715 1 89 347 SER B O 1
ATOM 9206 N N . ARG B 1 348 ? 44.25 7.891 9.32 1 93.5 348 ARG B N 1
ATOM 9207 C CA . ARG B 1 348 ? 43.594 8.648 10.375 1 93.5 348 ARG B CA 1
ATOM 9208 C C . ARG B 1 348 ? 44.438 9.859 10.789 1 93.5 348 ARG B C 1
ATOM 9210 O O . ARG B 1 348 ? 43.875 10.867 11.227 1 93.5 348 ARG B O 1
ATOM 9217 N N . ILE B 1 349 ? 45.625 9.766 10.562 1 93.81 349 ILE B N 1
ATOM 9218 C CA . ILE B 1 349 ? 46.531 10.844 10.961 1 93.81 349 ILE B CA 1
ATOM 9219 C C . ILE B 1 349 ? 46.281 12.086 10.102 1 93.81 349 ILE B C 1
ATOM 9221 O O . ILE B 1 349 ? 46.375 13.211 10.586 1 93.81 349 ILE B O 1
ATOM 9225 N N . ALA B 1 350 ? 46 11.844 8.891 1 94.81 350 ALA B N 1
ATOM 9226 C CA . ALA B 1 350 ? 45.656 12.977 8.031 1 94.81 350 ALA B CA 1
ATOM 9227 C C . ALA B 1 350 ? 44.438 13.734 8.578 1 94.81 350 ALA B C 1
ATOM 9229 O O . ALA B 1 350 ? 44.406 14.961 8.523 1 94.81 350 ALA B O 1
ATOM 9230 N N . GLY B 1 351 ? 43.5 13 9.102 1 95.06 351 GLY B N 1
ATOM 9231 C CA . GLY B 1 351 ? 42.344 13.625 9.711 1 95.06 351 GLY B CA 1
ATOM 9232 C C . GLY B 1 351 ? 42.688 14.422 10.953 1 95.06 351 GLY B C 1
ATOM 9233 O O . GLY B 1 351 ? 42.156 15.516 11.164 1 95.06 351 GLY B O 1
ATOM 9234 N N . ILE B 1 352 ? 43.531 13.914 11.742 1 95.62 352 ILE B N 1
ATOM 9235 C CA . ILE B 1 352 ? 43.969 14.609 12.945 1 95.62 352 ILE B CA 1
ATOM 9236 C C . ILE B 1 352 ? 44.719 15.875 12.57 1 95.62 352 ILE B C 1
ATOM 9238 O O . ILE B 1 352 ? 44.562 16.922 13.195 1 95.62 352 ILE B O 1
ATOM 9242 N N . MET B 1 353 ? 45.5 15.773 11.555 1 96.06 353 MET B N 1
ATOM 9243 C CA . MET B 1 353 ? 46.219 16.938 11.062 1 96.06 353 MET B CA 1
ATOM 9244 C C . MET B 1 353 ? 45.25 18.016 10.57 1 96.06 353 MET B C 1
ATOM 9246 O O . MET B 1 353 ? 45.5 19.203 10.781 1 96.06 353 MET B O 1
ATOM 9250 N N . LEU B 1 354 ? 44.281 17.578 9.883 1 96.5 354 LEU B N 1
ATOM 9251 C CA . LEU B 1 354 ? 43.281 18.531 9.414 1 96.5 354 LEU B CA 1
ATOM 9252 C C . LEU B 1 354 ? 42.594 19.219 10.594 1 96.5 354 LEU B C 1
ATOM 9254 O O . LEU B 1 354 ? 42.344 20.422 10.547 1 96.5 354 LEU B O 1
ATOM 9258 N N . ALA B 1 355 ? 42.312 18.484 11.672 1 96.94 355 ALA B N 1
ATOM 9259 C CA . ALA B 1 355 ? 41.719 19.062 12.875 1 96.94 355 ALA B CA 1
ATOM 9260 C C . ALA B 1 355 ? 42.625 20.109 13.5 1 96.94 355 ALA B C 1
ATOM 9262 O O . ALA B 1 355 ? 42.156 21.172 13.922 1 96.94 355 ALA B O 1
ATOM 9263 N N . ILE B 1 356 ? 43.844 19.828 13.555 1 96.31 356 ILE B N 1
ATOM 9264 C CA . ILE B 1 356 ? 44.812 20.75 14.125 1 96.31 356 ILE B CA 1
ATOM 9265 C C . ILE B 1 356 ? 44.938 22 13.25 1 96.31 356 ILE B C 1
ATOM 9267 O O . ILE B 1 356 ? 44.969 23.125 13.766 1 96.31 356 ILE B O 1
ATOM 9271 N N . ALA B 1 357 ? 45 21.734 11.984 1 95.44 357 ALA B N 1
ATOM 9272 C CA . ALA B 1 357 ? 45.062 22.875 11.07 1 95.44 357 ALA B CA 1
ATOM 9273 C C . ALA B 1 357 ? 43.844 23.766 11.203 1 95.44 357 ALA B C 1
ATOM 9275 O O . ALA B 1 357 ? 43.938 25 11.172 1 95.44 357 ALA B O 1
ATOM 9276 N N . THR B 1 358 ? 42.656 23.172 11.266 1 95.5 358 THR B N 1
ATOM 9277 C CA . THR B 1 358 ? 41.406 23.922 11.445 1 95.5 358 THR B CA 1
ATOM 9278 C C . THR B 1 358 ? 41.406 24.672 12.773 1 95.5 358 THR B C 1
ATOM 9280 O O . THR B 1 358 ? 40.906 25.797 12.859 1 95.5 358 THR B O 1
ATOM 9283 N N . PHE B 1 359 ? 41.969 24.078 13.805 1 95.5 359 PHE B N 1
ATOM 9284 C CA . PHE B 1 359 ? 42.094 24.719 15.109 1 95.5 359 PHE B CA 1
ATOM 9285 C C . PHE B 1 359 ? 43 25.953 15.023 1 95.5 359 PHE B C 1
ATOM 9287 O O . PHE B 1 359 ? 42.719 26.984 15.656 1 95.5 359 PHE B O 1
ATOM 9294 N N . LEU B 1 360 ? 44 25.859 14.266 1 92.19 360 LEU B N 1
ATOM 9295 C CA . LEU B 1 360 ? 44.875 27 14.086 1 92.19 360 LEU B CA 1
ATOM 9296 C C . LEU B 1 360 ? 44.156 28.156 13.406 1 92.19 360 LEU B C 1
ATOM 9298 O O . LEU B 1 360 ? 44.375 29.312 13.758 1 92.19 360 LEU B O 1
ATOM 9302 N N . ILE B 1 361 ? 43.375 27.766 12.461 1 90 361 ILE B N 1
ATOM 9303 C CA . ILE B 1 361 ? 42.594 28.797 11.797 1 90 361 ILE B CA 1
ATOM 9304 C C . ILE B 1 361 ? 41.594 29.406 12.789 1 90 361 ILE B C 1
ATOM 9306 O O . ILE B 1 361 ? 41.344 30.625 12.766 1 90 361 ILE B O 1
ATOM 9310 N N . LEU B 1 362 ? 40.969 28.609 13.625 1 91.88 362 LEU B N 1
ATOM 9311 C CA . LEU B 1 362 ? 40.062 29.062 14.648 1 91.88 362 LEU B CA 1
ATOM 9312 C C . LEU B 1 362 ? 40.719 30.094 15.57 1 91.88 362 LEU B C 1
ATOM 9314 O O . LEU B 1 362 ? 40.125 31.109 15.914 1 91.88 362 LEU B O 1
ATOM 9318 N N . ILE B 1 363 ? 41.969 29.906 15.93 1 88.62 363 ILE B N 1
ATOM 9319 C CA . ILE B 1 363 ? 42.688 30.766 16.844 1 88.62 363 ILE B CA 1
ATOM 9320 C C . ILE B 1 363 ? 43.031 32.094 16.172 1 88.62 363 ILE B C 1
ATOM 9322 O O . ILE B 1 363 ? 43.031 33.156 16.797 1 88.62 363 ILE B O 1
ATOM 9326 N N . ILE B 1 364 ? 43.438 31.922 14.953 1 78.69 364 ILE B N 1
ATOM 9327 C CA . ILE B 1 364 ? 43.75 33.156 14.219 1 78.69 364 ILE B CA 1
ATOM 9328 C C . ILE B 1 364 ? 42.531 34.062 14.172 1 78.69 364 ILE B C 1
ATOM 9330 O O . ILE B 1 364 ? 42.625 35.281 14.266 1 78.69 364 ILE B O 1
ATOM 9334 N N . GLY B 1 365 ? 41.531 33.594 14.492 1 63.5 365 GLY B N 1
ATOM 9335 C CA . GLY B 1 365 ? 40.344 34.281 14.977 1 63.5 365 GLY B CA 1
ATOM 9336 C C . GLY B 1 365 ? 39.562 34.969 13.875 1 63.5 365 GLY B C 1
ATOM 9337 O O . GLY B 1 365 ? 39.969 34.938 12.711 1 63.5 365 GLY B O 1
ATOM 9338 N N . PRO B 1 366 ? 38.438 35.562 14.203 1 61.44 366 PRO B N 1
ATOM 9339 C CA . PRO B 1 366 ? 37.469 36.312 13.398 1 61.44 366 PRO B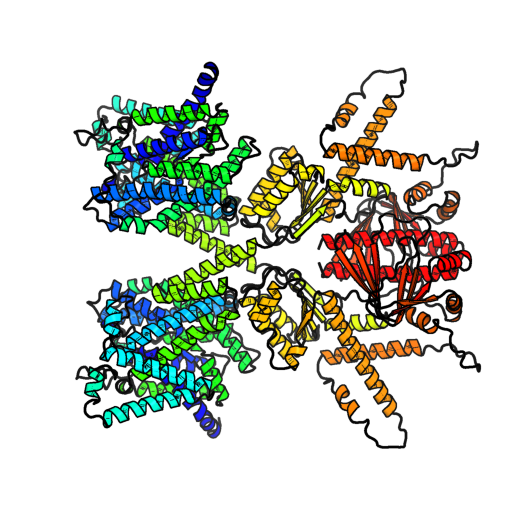 CA 1
ATOM 9340 C C . PRO B 1 366 ? 38.031 37.656 12.891 1 61.44 366 PRO B C 1
ATOM 9342 O O . PRO B 1 366 ? 37.406 38.312 12.055 1 61.44 366 PRO B O 1
ATOM 9345 N N . VAL B 1 367 ? 39.312 37.875 13.234 1 63.78 367 VAL B N 1
ATOM 9346 C CA . VAL B 1 367 ? 39.906 39.156 12.797 1 63.78 367 VAL B CA 1
ATOM 9347 C C . VAL B 1 367 ? 40 39.188 11.273 1 63.78 367 VAL B C 1
ATOM 9349 O O . VAL B 1 367 ? 39.875 40.219 10.656 1 63.78 367 VAL B O 1
ATOM 9352 N N . VAL B 1 368 ? 40 38 10.734 1 70.19 368 VAL B N 1
ATOM 9353 C CA . VAL B 1 368 ? 40.188 37.906 9.297 1 70.19 368 VAL B CA 1
ATOM 9354 C C . VAL B 1 368 ? 38.875 38.188 8.578 1 70.19 368 VAL B C 1
ATOM 9356 O O . VAL B 1 368 ? 38.875 38.594 7.414 1 70.19 368 VAL B O 1
ATOM 9359 N N . ILE B 1 369 ? 37.781 38.188 9.336 1 73.69 369 ILE B N 1
ATOM 9360 C CA . ILE B 1 369 ? 36.469 38.344 8.727 1 73.69 369 ILE B CA 1
ATOM 9361 C C . ILE B 1 369 ? 36.281 39.781 8.211 1 73.69 369 ILE B C 1
ATOM 9363 O O . ILE B 1 369 ? 35.625 40 7.191 1 73.69 369 ILE B O 1
ATOM 9367 N N . GLY B 1 370 ? 36.938 40.719 8.914 1 75.19 370 GLY B N 1
ATOM 9368 C CA . GLY B 1 370 ? 36.812 42.125 8.516 1 75.19 370 GLY B CA 1
ATOM 9369 C C . GLY B 1 370 ? 37.469 42.406 7.184 1 75.19 370 GLY B C 1
ATOM 9370 O O . GLY B 1 370 ? 37.219 43.469 6.586 1 75.19 370 GLY B O 1
ATOM 9371 N N . PHE B 1 371 ? 38.156 41.406 6.664 1 81 371 PHE B N 1
ATOM 9372 C CA . PHE B 1 371 ? 38.875 41.625 5.406 1 81 371 PHE B CA 1
ATOM 9373 C C . PHE B 1 371 ? 38.219 40.844 4.273 1 81 371 PHE B C 1
ATOM 9375 O O . PHE B 1 371 ? 38.656 40.938 3.125 1 81 371 PHE B O 1
ATOM 9382 N N . ILE B 1 372 ? 37.188 40.219 4.586 1 85.12 372 ILE B N 1
ATOM 9383 C CA . ILE B 1 372 ? 36.562 39.375 3.57 1 85.12 372 ILE B CA 1
ATOM 9384 C C . ILE B 1 372 ? 35.469 40.188 2.836 1 85.12 372 ILE B C 1
ATOM 9386 O O . ILE B 1 372 ? 34.562 40.719 3.457 1 85.12 372 ILE B O 1
ATOM 9390 N N . PRO B 1 373 ? 35.625 40.281 1.547 1 90.31 373 PRO B N 1
ATOM 9391 C CA . PRO B 1 373 ? 34.562 40.969 0.781 1 90.31 373 PRO B CA 1
ATOM 9392 C C . PRO B 1 373 ? 33.219 40.25 0.852 1 90.31 373 PRO B C 1
ATOM 9394 O O . PRO B 1 373 ? 33.188 39 0.804 1 90.31 373 PRO B O 1
ATOM 9397 N N . VAL B 1 374 ? 32.156 41 0.958 1 90.81 374 VAL B N 1
ATOM 9398 C CA . VAL B 1 374 ? 30.812 40.469 1.051 1 90.81 374 VAL B CA 1
ATOM 9399 C C . VAL B 1 374 ? 30.5 39.656 -0.209 1 90.81 374 VAL B C 1
ATOM 9401 O O . VAL B 1 374 ? 29.781 38.656 -0.147 1 90.81 374 VAL B O 1
ATOM 9404 N N . CYS B 1 375 ? 31.062 40.031 -1.347 1 93.12 375 CYS B N 1
ATOM 9405 C CA . CYS B 1 375 ? 30.75 39.375 -2.609 1 93.12 375 CYS B CA 1
ATOM 9406 C C . CYS B 1 375 ? 31.312 37.938 -2.633 1 93.12 375 CYS B C 1
ATOM 9408 O O . CYS B 1 375 ? 30.75 37.062 -3.299 1 93.12 375 CYS B O 1
ATOM 9410 N N . VAL B 1 376 ? 32.375 37.75 -1.89 1 91.38 376 VAL B N 1
ATOM 9411 C CA . VAL B 1 376 ? 32.938 36.406 -1.808 1 91.38 376 VAL B CA 1
ATOM 9412 C C . VAL B 1 376 ? 32 35.469 -1.04 1 91.38 376 VAL B C 1
ATOM 9414 O O . VAL B 1 376 ? 31.672 34.375 -1.505 1 91.38 376 VAL B O 1
ATOM 9417 N N . VAL B 1 377 ? 31.516 35.938 0.08 1 88.62 377 VAL B N 1
ATOM 9418 C CA . VAL B 1 377 ? 30.594 35.156 0.906 1 88.62 377 VAL B CA 1
ATOM 9419 C C . VAL B 1 377 ? 29.281 34.969 0.167 1 88.62 377 VAL B C 1
ATOM 9421 O O . VAL B 1 377 ? 28.734 33.875 0.116 1 88.62 377 VAL B O 1
ATOM 9424 N N . GLY B 1 378 ? 28.812 36.031 -0.377 1 93 378 GLY B N 1
ATOM 9425 C CA . GLY B 1 378 ? 27.594 35.969 -1.155 1 93 378 GLY B CA 1
ATOM 9426 C C . GLY B 1 378 ? 27.672 34.969 -2.299 1 93 378 GLY B C 1
ATOM 9427 O O . GLY B 1 378 ? 26.766 34.156 -2.506 1 93 378 GLY B O 1
ATOM 9428 N N . SER B 1 379 ? 28.766 35 -3.004 1 95.12 379 SER B N 1
ATOM 9429 C CA . SER B 1 379 ? 28.938 34.125 -4.145 1 95.12 379 SER B CA 1
ATOM 9430 C C . SER B 1 379 ? 28.984 32.656 -3.705 1 95.12 379 SER B C 1
ATOM 9432 O O . SER B 1 379 ? 28.438 31.781 -4.379 1 95.12 379 SER B O 1
ATOM 9434 N N . LEU B 1 380 ? 29.609 32.438 -2.637 1 90.88 380 LEU B N 1
ATOM 9435 C CA . LEU B 1 380 ? 29.688 31.062 -2.109 1 90.88 380 LEU B CA 1
ATOM 9436 C C . LEU B 1 380 ? 28.297 30.562 -1.716 1 90.88 380 LEU B C 1
ATOM 9438 O O . LEU B 1 380 ? 27.953 29.406 -1.987 1 90.88 380 LEU B O 1
ATOM 9442 N N . ILE B 1 381 ? 27.5 31.344 -1.108 1 91.5 381 ILE B N 1
ATOM 9443 C CA . ILE B 1 381 ? 26.141 30.984 -0.691 1 91.5 381 ILE B CA 1
ATOM 9444 C C . ILE B 1 381 ? 25.266 30.734 -1.921 1 91.5 381 ILE B C 1
ATOM 9446 O O . ILE B 1 381 ? 24.531 29.75 -1.985 1 91.5 381 ILE B O 1
ATOM 9450 N N . PHE B 1 382 ? 25.453 31.641 -2.906 1 95.31 382 PHE B N 1
ATOM 9451 C CA . PHE B 1 382 ? 24.703 31.484 -4.141 1 95.31 382 PHE B CA 1
ATOM 9452 C C . PHE B 1 382 ? 25.094 30.188 -4.852 1 95.31 382 PHE B C 1
ATOM 9454 O O . PHE B 1 382 ? 24.25 29.516 -5.438 1 95.31 382 PHE B O 1
ATOM 9461 N N . LEU B 1 383 ? 26.328 29.906 -4.855 1 93.38 383 LEU B N 1
ATOM 9462 C CA . LEU B 1 383 ? 26.797 28.688 -5.512 1 93.38 383 LEU B CA 1
ATOM 9463 C C . LEU B 1 383 ? 26.172 27.453 -4.883 1 93.38 383 LEU B C 1
ATOM 9465 O O . LEU B 1 383 ? 25.672 26.578 -5.598 1 93.38 383 LEU B O 1
ATOM 9469 N N . LEU B 1 384 ? 26.172 27.422 -3.631 1 88.75 384 LEU B N 1
ATOM 9470 C CA . LEU B 1 384 ? 25.578 26.281 -2.938 1 88.75 384 LEU B CA 1
ATOM 9471 C C . LEU B 1 384 ? 24.078 26.203 -3.191 1 88.75 384 LEU B C 1
ATOM 9473 O O . LEU B 1 384 ? 23.531 25.125 -3.389 1 88.75 384 LEU B O 1
ATOM 9477 N N . GLY B 1 385 ? 23.422 27.328 -3.086 1 92.44 385 GLY B N 1
ATOM 9478 C CA . GLY B 1 385 ? 22 27.375 -3.4 1 92.44 385 GLY B CA 1
ATOM 9479 C C . GLY B 1 385 ? 21.688 26.875 -4.801 1 92.44 385 GLY B C 1
ATOM 9480 O O . GLY B 1 385 ? 20.75 26.109 -4.992 1 92.44 385 GLY B O 1
ATOM 9481 N N . TYR B 1 386 ? 22.516 27.266 -5.699 1 94.62 386 TYR B N 1
ATOM 9482 C CA . TYR B 1 386 ? 22.344 26.859 -7.09 1 94.62 386 TYR B CA 1
ATOM 9483 C C . TYR B 1 386 ? 22.531 25.344 -7.234 1 94.62 386 TYR B C 1
ATOM 9485 O O . TYR B 1 386 ? 21.719 24.672 -7.879 1 94.62 386 TYR B O 1
ATOM 9493 N N . GLU B 1 387 ? 23.547 24.859 -6.656 1 91.25 387 GLU B N 1
ATOM 9494 C CA . GLU B 1 387 ? 23.844 23.438 -6.777 1 91.25 387 GLU B CA 1
ATOM 9495 C C . GLU B 1 387 ? 22.734 22.594 -6.172 1 91.25 387 GLU B C 1
ATOM 9497 O O . GLU B 1 387 ? 22.328 21.578 -6.746 1 91.25 387 GLU B O 1
ATOM 9502 N N . LEU B 1 388 ? 22.234 22.969 -5.047 1 90.38 388 LEU B N 1
ATOM 9503 C CA . LEU B 1 388 ? 21.188 22.203 -4.379 1 90.38 388 LEU B CA 1
ATOM 9504 C C . LEU B 1 388 ? 19.875 22.297 -5.152 1 90.38 388 LEU B C 1
ATOM 9506 O O . LEU B 1 388 ? 19.156 21.297 -5.285 1 90.38 388 LEU B O 1
ATOM 9510 N N . LEU B 1 389 ? 19.609 23.469 -5.695 1 94.69 389 LEU B N 1
ATOM 9511 C CA . LEU B 1 389 ? 18.391 23.641 -6.48 1 94.69 389 LEU B CA 1
ATOM 9512 C C . LEU B 1 389 ? 18.484 22.859 -7.793 1 94.69 389 LEU B C 1
ATOM 9514 O O . LEU B 1 389 ? 17.5 22.297 -8.25 1 94.69 389 LEU B O 1
ATOM 9518 N N . LYS B 1 390 ? 19.625 22.906 -8.398 1 94.69 390 LYS B N 1
ATOM 9519 C CA . LYS B 1 390 ? 19.828 22.156 -9.633 1 94.69 390 LYS B CA 1
ATOM 9520 C C . LYS B 1 390 ? 19.656 20.656 -9.391 1 94.69 390 LYS B C 1
ATOM 9522 O O . LYS B 1 390 ? 18.984 19.969 -10.164 1 94.69 390 LYS B O 1
ATOM 9527 N N . GLU B 1 391 ? 20.203 20.219 -8.383 1 89.5 391 GLU B N 1
ATOM 9528 C CA . GLU B 1 391 ? 20.094 18.797 -8.031 1 89.5 391 GLU B CA 1
ATOM 9529 C C . GLU B 1 391 ? 18.641 18.406 -7.766 1 89.5 391 GLU B C 1
ATOM 9531 O O . GLU B 1 391 ? 18.203 17.328 -8.172 1 89.5 391 GLU B O 1
ATOM 9536 N N . ALA B 1 392 ? 17.938 19.234 -7.094 1 92.25 392 ALA B N 1
ATOM 9537 C CA . ALA B 1 392 ? 16.594 18.891 -6.645 1 92.25 392 ALA B CA 1
ATOM 9538 C C . ALA B 1 392 ? 15.57 19.094 -7.758 1 92.25 392 ALA B C 1
ATOM 9540 O O . ALA B 1 392 ? 14.664 18.281 -7.941 1 92.25 392 ALA B O 1
ATOM 9541 N N . VAL B 1 393 ? 15.688 20.172 -8.555 1 94.56 393 VAL B N 1
ATOM 9542 C CA . VAL B 1 393 ? 14.617 20.562 -9.461 1 94.56 393 VAL B CA 1
ATOM 9543 C C . VAL B 1 393 ? 15.008 20.234 -10.906 1 94.56 393 VAL B C 1
ATOM 9545 O O . VAL B 1 393 ? 14.219 19.656 -11.656 1 94.56 393 VAL B O 1
ATOM 9548 N N . TRP B 1 394 ? 16.234 20.484 -11.234 1 93.38 394 TRP B N 1
ATOM 9549 C CA . TRP B 1 394 ? 16.641 20.344 -12.625 1 93.38 394 TRP B CA 1
ATOM 9550 C C . TRP B 1 394 ? 17.031 18.906 -12.938 1 93.38 394 TRP B C 1
ATOM 9552 O O . TRP B 1 394 ? 16.562 18.328 -13.93 1 93.38 394 TRP B O 1
ATOM 9562 N N . ASP B 1 395 ? 17.828 18.328 -12.203 1 89.12 395 ASP B N 1
ATOM 9563 C CA . ASP B 1 395 ? 18.359 17 -12.477 1 89.12 395 ASP B CA 1
ATOM 9564 C C . ASP B 1 395 ? 17.281 15.93 -12.344 1 89.12 395 ASP B C 1
ATOM 9566 O O . ASP B 1 395 ? 17.391 14.852 -12.938 1 89.12 395 ASP B O 1
ATOM 9570 N N . THR B 1 396 ? 16.266 16.156 -11.562 1 88.44 396 THR B N 1
ATOM 9571 C CA . THR B 1 396 ? 15.258 15.133 -11.273 1 88.44 396 THR B CA 1
ATOM 9572 C C . THR B 1 396 ? 14.133 15.18 -12.305 1 88.44 396 THR B C 1
ATOM 9574 O O . THR B 1 396 ? 13.32 14.258 -12.375 1 88.44 396 THR B O 1
ATOM 9577 N N . TRP B 1 397 ? 14.125 16.141 -13.148 1 88.88 397 TRP B N 1
ATOM 9578 C CA . TRP B 1 397 ? 13.016 16.375 -14.07 1 88.88 397 TRP B CA 1
ATOM 9579 C C . TRP B 1 397 ? 12.773 15.148 -14.945 1 88.88 397 TRP B C 1
ATOM 9581 O O . TRP B 1 397 ? 11.625 14.758 -15.164 1 88.88 397 TRP B O 1
ATOM 9591 N N . SER B 1 398 ? 13.789 14.406 -15.398 1 85.88 398 SER B N 1
ATOM 9592 C CA . SER B 1 398 ? 13.633 13.273 -16.312 1 85.88 398 SER B CA 1
ATOM 9593 C C . SER B 1 398 ? 13.727 11.945 -15.562 1 85.88 398 SER B C 1
ATOM 9595 O O . SER B 1 398 ? 13.492 10.883 -16.141 1 85.88 398 SER B O 1
ATOM 9597 N N . LYS B 1 399 ? 13.961 11.984 -14.305 1 85.69 399 LYS B N 1
ATOM 9598 C CA . LYS B 1 399 ? 14.25 10.758 -13.57 1 85.69 399 LYS B CA 1
ATOM 9599 C C . LYS B 1 399 ? 13.047 10.305 -12.75 1 85.69 399 LYS B C 1
ATOM 9601 O O . LYS B 1 399 ? 12.898 9.117 -12.445 1 85.69 399 LYS B O 1
ATOM 9606 N N . VAL B 1 400 ? 12.203 11.266 -12.398 1 87.12 400 VAL B N 1
ATOM 9607 C CA . VAL B 1 400 ? 11.109 10.914 -11.5 1 87.12 400 VAL B CA 1
ATOM 9608 C C . VAL B 1 400 ? 9.781 11.031 -12.234 1 87.12 400 VAL B C 1
ATOM 9610 O O . VAL B 1 400 ? 9.711 11.586 -13.336 1 87.12 400 VAL B O 1
ATOM 9613 N N . SER B 1 401 ? 8.75 10.414 -11.711 1 85.19 401 SER B N 1
ATOM 9614 C CA . SER B 1 401 ? 7.406 10.523 -12.281 1 85.19 401 SER B CA 1
ATOM 9615 C C . SER B 1 401 ? 6.855 11.938 -12.125 1 85.19 401 SER B C 1
ATOM 9617 O O . SER B 1 401 ? 7.387 12.734 -11.344 1 85.19 401 SER B O 1
ATOM 9619 N N . THR B 1 402 ? 5.875 12.312 -12.812 1 87.62 402 THR B N 1
ATOM 9620 C CA . THR B 1 402 ? 5.277 13.641 -12.797 1 87.62 402 THR B CA 1
ATOM 9621 C C . THR B 1 402 ? 4.762 13.984 -11.406 1 87.62 402 THR B C 1
ATOM 9623 O O . THR B 1 402 ? 4.922 15.117 -10.938 1 87.62 402 THR B O 1
ATOM 9626 N N . VAL B 1 403 ? 4.164 13.023 -10.734 1 86.5 403 VAL B N 1
ATOM 9627 C CA . VAL B 1 403 ? 3.619 13.281 -9.406 1 86.5 403 VAL B CA 1
ATOM 9628 C C . VAL B 1 403 ? 4.758 13.492 -8.406 1 86.5 403 VAL B C 1
ATOM 9630 O O . VAL B 1 403 ? 4.672 14.352 -7.527 1 86.5 403 VAL B O 1
ATOM 9633 N N . GLU B 1 404 ? 5.738 12.688 -8.57 1 88.12 404 GLU B N 1
ATOM 9634 C CA . GLU B 1 404 ? 6.898 12.844 -7.695 1 88.12 404 GLU B CA 1
ATOM 9635 C C . GLU B 1 404 ? 7.578 14.195 -7.922 1 88.12 404 GLU B C 1
ATOM 9637 O O . GLU B 1 404 ? 8.016 14.844 -6.969 1 88.12 404 GLU B O 1
ATOM 9642 N N . TYR B 1 405 ? 7.664 14.617 -9.188 1 92.44 405 TYR B N 1
ATOM 9643 C CA . TYR B 1 405 ? 8.266 15.906 -9.5 1 92.44 405 TYR B CA 1
ATOM 9644 C C . TYR B 1 405 ? 7.445 17.047 -8.906 1 92.44 405 TYR B C 1
ATOM 9646 O O . TYR B 1 405 ? 8 18 -8.352 1 92.44 405 TYR B O 1
ATOM 9654 N N . LEU B 1 406 ? 6.188 16.953 -9.008 1 93.19 406 LEU B N 1
ATOM 9655 C CA . LEU B 1 406 ? 5.305 17.969 -8.453 1 93.19 406 LEU B CA 1
ATOM 9656 C C . LEU B 1 406 ? 5.449 18.047 -6.934 1 93.19 406 LEU B C 1
ATOM 9658 O O . LEU B 1 406 ? 5.387 19.125 -6.348 1 93.19 406 LEU B O 1
ATOM 9662 N N . THR B 1 407 ? 5.555 16.859 -6.348 1 91.88 407 THR B N 1
ATOM 9663 C CA . THR B 1 407 ? 5.762 16.812 -4.906 1 91.88 407 THR B CA 1
ATOM 9664 C C . THR B 1 407 ? 7.047 17.547 -4.523 1 91.88 407 THR B C 1
ATOM 9666 O O . THR B 1 407 ? 7.074 18.297 -3.543 1 91.88 407 THR B O 1
ATOM 9669 N N . ILE B 1 408 ? 8.117 17.375 -5.289 1 93.88 408 ILE B N 1
ATOM 9670 C CA . ILE B 1 408 ? 9.391 18.047 -5.047 1 93.88 408 ILE B CA 1
ATOM 9671 C C . ILE B 1 408 ? 9.203 19.562 -5.125 1 93.88 408 ILE B C 1
ATOM 9673 O O . ILE B 1 408 ? 9.594 20.297 -4.211 1 93.88 408 ILE B O 1
ATOM 9677 N N . VAL B 1 409 ? 8.523 20.016 -6.121 1 96.12 409 VAL B N 1
ATOM 9678 C CA . VAL B 1 409 ? 8.328 21.438 -6.352 1 96.12 409 VAL B CA 1
ATOM 9679 C C . VAL B 1 409 ? 7.48 22.031 -5.23 1 96.12 409 VAL B C 1
ATOM 9681 O O . VAL B 1 409 ? 7.777 23.125 -4.73 1 96.12 409 VAL B O 1
ATOM 9684 N N . VAL B 1 410 ? 6.492 21.344 -4.789 1 94.88 410 VAL B N 1
ATOM 9685 C CA . VAL B 1 410 ? 5.613 21.812 -3.727 1 94.88 410 VAL B CA 1
ATOM 9686 C C . VAL B 1 410 ? 6.395 21.922 -2.42 1 94.88 410 VAL B C 1
ATOM 9688 O O . VAL B 1 410 ? 6.223 22.891 -1.665 1 94.88 410 VAL B O 1
ATOM 9691 N N . ILE B 1 411 ? 7.211 20.969 -2.168 1 93.5 411 ILE B N 1
ATOM 9692 C CA . ILE B 1 411 ? 8.016 21 -0.951 1 93.5 411 ILE B CA 1
ATOM 9693 C C . ILE B 1 411 ? 8.961 22.188 -0.989 1 93.5 411 ILE B C 1
ATOM 9695 O O . ILE B 1 411 ? 9.055 22.953 -0.019 1 93.5 411 ILE B O 1
ATOM 9699 N N . VAL B 1 412 ? 9.609 22.422 -2.15 1 95.19 412 VAL B N 1
ATOM 9700 C CA . VAL B 1 412 ? 10.562 23.516 -2.305 1 95.19 412 VAL B CA 1
ATOM 9701 C C . VAL B 1 412 ? 9.859 24.859 -2.082 1 95.19 412 VAL B C 1
ATOM 9703 O O . VAL B 1 412 ? 10.344 25.703 -1.334 1 95.19 412 VAL B O 1
ATOM 9706 N N . LEU B 1 413 ? 8.711 25 -2.582 1 95 413 LEU B N 1
ATOM 9707 C CA . LEU B 1 413 ? 7.977 26.266 -2.488 1 95 413 LEU B CA 1
ATOM 9708 C C . LEU B 1 413 ? 7.426 26.469 -1.081 1 95 413 LEU B C 1
ATOM 9710 O O . LEU B 1 413 ? 7.484 27.578 -0.542 1 95 413 LEU B O 1
ATOM 9714 N N . THR B 1 414 ? 6.914 25.406 -0.493 1 92.38 414 THR B N 1
ATOM 9715 C CA . THR B 1 414 ? 6.352 25.531 0.847 1 92.38 414 THR B CA 1
ATOM 9716 C C . THR B 1 414 ? 7.445 25.828 1.869 1 92.38 414 THR B C 1
ATOM 9718 O O . THR B 1 414 ? 7.258 26.641 2.768 1 92.38 414 THR B O 1
ATOM 9721 N N . MET B 1 415 ? 8.57 25.172 1.757 1 89.56 415 MET B N 1
ATOM 9722 C CA . MET B 1 415 ? 9.695 25.406 2.66 1 89.56 415 MET B CA 1
ATOM 9723 C C . MET B 1 415 ? 10.242 26.828 2.477 1 89.56 415 MET B C 1
ATOM 9725 O O . MET B 1 415 ? 10.539 27.516 3.455 1 89.56 415 MET B O 1
ATOM 9729 N N . GLY B 1 416 ? 10.398 27.25 1.254 1 86.88 416 GLY B N 1
ATOM 9730 C CA . GLY B 1 416 ? 11.008 28.547 0.945 1 86.88 416 GLY B CA 1
ATOM 9731 C C . GLY B 1 416 ? 10.117 29.719 1.291 1 86.88 416 GLY B C 1
ATOM 9732 O O . GLY B 1 416 ? 10.594 30.734 1.801 1 86.88 416 GLY B O 1
ATOM 9733 N N . VAL B 1 417 ? 8.828 29.562 1.099 1 86.12 417 VAL B N 1
ATOM 9734 C CA . VAL B 1 417 ? 7.934 30.719 1.195 1 86.12 417 VAL B CA 1
ATOM 9735 C C . VAL B 1 417 ? 7.207 30.688 2.539 1 86.12 417 VAL B C 1
ATOM 9737 O O . VAL B 1 417 ? 6.902 31.75 3.104 1 86.12 417 VAL B O 1
ATOM 9740 N N . TYR B 1 418 ? 7 29.469 3.088 1 84.88 418 TYR B N 1
ATOM 9741 C CA . TYR B 1 418 ? 6.137 29.391 4.262 1 84.88 418 TYR B CA 1
ATOM 9742 C C . TYR B 1 418 ? 6.918 28.922 5.484 1 84.88 418 TYR B C 1
ATOM 9744 O O . TYR B 1 418 ? 7.395 29.75 6.273 1 84.88 418 TYR B O 1
ATOM 9752 N N . ASP B 1 419 ? 7.18 27.719 5.555 1 86.12 419 ASP B N 1
ATOM 9753 C CA . ASP B 1 419 ? 7.848 27.172 6.73 1 86.12 419 ASP B CA 1
ATOM 9754 C C . ASP B 1 419 ? 8.523 25.844 6.41 1 86.12 419 ASP B C 1
ATOM 9756 O O . ASP B 1 419 ? 7.953 25 5.695 1 86.12 419 ASP B O 1
ATOM 9760 N N . PHE B 1 420 ? 9.711 25.734 6.984 1 83.62 420 PHE B N 1
ATOM 9761 C CA . PHE B 1 420 ? 10.516 24.547 6.695 1 83.62 420 PHE B CA 1
ATOM 9762 C C . PHE B 1 420 ? 9.859 23.297 7.262 1 83.62 420 PHE B C 1
ATOM 9764 O O . PHE B 1 420 ? 9.812 22.25 6.594 1 83.62 420 PHE B O 1
ATOM 9771 N N . VAL B 1 421 ? 9.43 23.344 8.484 1 83.25 421 VAL B N 1
ATOM 9772 C CA . VAL B 1 421 ? 8.836 22.188 9.141 1 83.25 421 VAL B CA 1
ATOM 9773 C C . VAL B 1 421 ? 7.547 21.797 8.422 1 83.25 421 VAL B C 1
ATOM 9775 O O . VAL B 1 421 ? 7.316 20.625 8.148 1 83.25 421 VAL B O 1
ATOM 9778 N N . ILE B 1 422 ? 6.734 22.75 8.031 1 83.44 422 ILE B N 1
ATOM 9779 C CA . ILE B 1 422 ? 5.473 22.484 7.34 1 83.44 422 ILE B CA 1
ATOM 9780 C C . ILE B 1 422 ? 5.75 21.891 5.965 1 83.44 422 ILE B C 1
ATOM 9782 O O . ILE B 1 422 ? 5.004 21.031 5.492 1 83.44 422 ILE B O 1
ATOM 9786 N N . GLY B 1 423 ? 6.852 22.406 5.375 1 86.56 423 GLY B N 1
ATOM 9787 C CA . GLY B 1 423 ? 7.215 21.844 4.082 1 86.56 423 GLY B CA 1
ATOM 9788 C C . GLY B 1 423 ? 7.473 20.359 4.129 1 86.56 423 GLY B C 1
ATOM 9789 O O . GLY B 1 423 ? 7.035 19.609 3.248 1 86.56 423 GLY B O 1
ATOM 9790 N N . ILE B 1 424 ? 8.117 19.906 5.117 1 83.38 424 ILE B N 1
ATOM 9791 C CA . ILE B 1 424 ? 8.406 18.484 5.281 1 83.38 424 ILE B CA 1
ATOM 9792 C C . ILE B 1 424 ? 7.109 17.703 5.504 1 83.38 424 ILE B C 1
ATOM 9794 O O . ILE B 1 424 ? 6.887 16.656 4.891 1 83.38 424 ILE B O 1
ATOM 9798 N N . LEU B 1 425 ? 6.273 18.266 6.34 1 82.06 425 LEU B N 1
ATOM 9799 C CA . LEU B 1 425 ? 5.008 17.625 6.656 1 82.06 425 LEU B CA 1
ATOM 9800 C C . LEU B 1 425 ? 4.129 17.516 5.418 1 82.06 425 LEU B C 1
ATOM 9802 O O . LEU B 1 425 ? 3.498 16.469 5.188 1 82.06 425 LEU B O 1
ATOM 9806 N N . VAL B 1 426 ? 4.121 18.562 4.688 1 85.38 426 VAL B N 1
ATOM 9807 C CA . VAL B 1 426 ? 3.342 18.562 3.455 1 85.38 426 VAL B CA 1
ATOM 9808 C C . VAL B 1 426 ? 3.881 17.484 2.504 1 85.38 426 VAL B C 1
ATOM 9810 O O . VAL B 1 426 ? 3.109 16.781 1.856 1 85.38 426 VAL B O 1
ATOM 9813 N N . GLY B 1 427 ? 5.203 17.406 2.383 1 85.44 427 GLY B N 1
ATOM 9814 C CA . GLY B 1 427 ? 5.809 16.375 1.553 1 85.44 427 GLY B CA 1
ATOM 9815 C C . GLY B 1 427 ? 5.418 14.977 1.968 1 85.44 427 GLY B C 1
ATOM 9816 O O . GLY B 1 427 ? 5.07 14.148 1.123 1 85.44 427 GLY B O 1
ATOM 9817 N N . ILE B 1 428 ? 5.406 14.742 3.229 1 80.19 428 ILE B N 1
ATOM 9818 C CA . ILE B 1 428 ? 5.066 13.422 3.756 1 80.19 428 ILE B CA 1
ATOM 9819 C C . ILE B 1 428 ? 3.6 13.117 3.461 1 80.19 428 ILE B C 1
ATOM 9821 O O . ILE B 1 428 ? 3.268 12.008 3.029 1 80.19 428 ILE B O 1
ATOM 9825 N N . ILE B 1 429 ? 2.773 14.086 3.639 1 80.38 429 ILE B N 1
ATOM 9826 C CA . ILE B 1 429 ? 1.343 13.906 3.418 1 80.38 429 ILE B CA 1
ATOM 9827 C C . ILE B 1 429 ? 1.084 13.602 1.943 1 80.38 429 ILE B C 1
ATOM 9829 O O . ILE B 1 429 ? 0.364 12.656 1.617 1 80.38 429 ILE B O 1
ATOM 9833 N N . ILE B 1 430 ? 1.699 14.344 1.099 1 83.75 430 ILE B N 1
ATOM 9834 C CA . ILE B 1 430 ? 1.492 14.156 -0.333 1 83.75 430 ILE B CA 1
ATOM 9835 C C . ILE B 1 430 ? 2.018 12.781 -0.754 1 83.75 430 ILE B C 1
ATOM 9837 O O . ILE B 1 430 ? 1.359 12.062 -1.51 1 83.75 430 ILE B O 1
ATOM 9841 N N . ALA B 1 431 ? 3.158 12.422 -0.288 1 81.75 431 ALA B N 1
ATOM 9842 C CA . ALA B 1 431 ? 3.748 11.133 -0.636 1 81.75 431 ALA B CA 1
ATOM 9843 C C . ALA B 1 431 ? 2.879 9.977 -0.138 1 81.75 431 ALA B C 1
ATOM 9845 O O . ALA B 1 431 ? 2.709 8.977 -0.834 1 81.75 431 ALA B O 1
ATOM 9846 N N . SER B 1 432 ? 2.389 10.094 1.023 1 78.94 432 SER B N 1
ATOM 9847 C CA . SER B 1 432 ? 1.53 9.055 1.588 1 78.94 432 SER B CA 1
ATOM 9848 C C . SER B 1 432 ? 0.235 8.914 0.795 1 78.94 432 SER B C 1
ATOM 9850 O O . SER B 1 432 ? -0.237 7.805 0.556 1 78.94 432 SER B O 1
ATOM 9852 N N . PHE B 1 433 ? -0.308 10.102 0.438 1 77.31 433 PHE B N 1
ATOM 9853 C CA . PHE B 1 433 ? -1.536 10.078 -0.349 1 77.31 433 PHE B CA 1
ATOM 9854 C C . PHE B 1 433 ? -1.282 9.492 -1.731 1 77.31 433 PHE B C 1
ATOM 9856 O O . PHE B 1 433 ? -2.133 8.789 -2.277 1 77.31 433 PHE B O 1
ATOM 9863 N N . HIS B 1 434 ? -0.185 9.859 -2.275 1 80.31 434 HIS B N 1
ATOM 9864 C CA . HIS B 1 434 ? 0.161 9.305 -3.578 1 80.31 434 HIS B CA 1
ATOM 9865 C C . HIS B 1 434 ? 0.319 7.793 -3.512 1 80.31 434 HIS B C 1
ATOM 9867 O O . HIS B 1 434 ? -0.129 7.078 -4.41 1 80.31 434 HIS B O 1
ATOM 9873 N N . PHE B 1 435 ? 0.936 7.34 -2.494 1 79.81 435 PHE B N 1
ATOM 9874 C CA . PHE B 1 435 ? 1.105 5.906 -2.291 1 79.81 435 PHE B CA 1
ATOM 9875 C C . PHE B 1 435 ? -0.245 5.219 -2.146 1 79.81 435 PHE B C 1
ATOM 9877 O O . PHE B 1 435 ? -0.475 4.164 -2.742 1 79.81 435 PHE B O 1
ATOM 9884 N N . LEU B 1 436 ? -1.017 5.766 -1.332 1 76.81 436 LEU B N 1
ATOM 9885 C CA . LEU B 1 436 ? -2.359 5.23 -1.145 1 76.81 436 LEU B CA 1
ATOM 9886 C C . LEU B 1 436 ? -3.117 5.188 -2.467 1 76.81 436 LEU B C 1
ATOM 9888 O O . LEU B 1 436 ? -3.758 4.184 -2.789 1 76.81 436 LEU B O 1
ATOM 9892 N N . TYR B 1 437 ? -3.059 6.27 -3.227 1 77.88 437 TYR B N 1
ATOM 9893 C CA . TYR B 1 437 ? -3.754 6.387 -4.504 1 77.88 437 TYR B CA 1
ATOM 9894 C C . TYR B 1 437 ? -3.258 5.344 -5.496 1 77.88 437 TYR B C 1
ATOM 9896 O O . TYR B 1 437 ? -4.055 4.73 -6.211 1 77.88 437 TYR B O 1
ATOM 9904 N N . GLU B 1 438 ? -1.955 5.129 -5.566 1 78.62 438 GLU B N 1
ATOM 9905 C CA . GLU B 1 438 ? -1.375 4.133 -6.461 1 78.62 438 GLU B CA 1
ATOM 9906 C C . GLU B 1 438 ? -1.818 2.725 -6.086 1 78.62 438 GLU B C 1
ATOM 9908 O O . GLU B 1 438 ? -1.994 1.869 -6.953 1 78.62 438 GLU B O 1
ATOM 9913 N N . ASN B 1 439 ? -1.972 2.459 -4.855 1 80.31 439 ASN B N 1
ATOM 9914 C CA . ASN B 1 439 ? -2.385 1.141 -4.387 1 80.31 439 ASN B CA 1
ATOM 9915 C C . ASN B 1 439 ? -3.838 0.847 -4.742 1 80.31 439 ASN B C 1
ATOM 9917 O O . ASN B 1 439 ? -4.246 -0.314 -4.793 1 80.31 439 ASN B O 1
ATOM 9921 N N . THR B 1 440 ? -4.605 1.909 -4.934 1 78.69 440 THR B N 1
ATOM 9922 C CA . THR B 1 440 ? -5.996 1.696 -5.324 1 78.69 440 THR B CA 1
ATOM 9923 C C . THR B 1 440 ? -6.086 1.212 -6.766 1 78.69 440 THR B C 1
ATOM 9925 O O . THR B 1 440 ? -7.113 0.664 -7.18 1 78.69 440 THR B O 1
ATOM 9928 N N . LYS B 1 441 ? -5.07 1.416 -7.566 1 79.5 441 LYS B N 1
ATOM 9929 C CA . LYS B 1 441 ? -5.082 1.069 -8.984 1 79.5 441 LYS B CA 1
ATOM 9930 C C . LYS B 1 441 ? -4.719 -0.397 -9.195 1 79.5 441 LYS B C 1
ATOM 9932 O O . LYS B 1 441 ? -4.887 -0.934 -10.289 1 79.5 441 LYS B O 1
ATOM 9937 N N . ILE B 1 442 ? -4.289 -0.978 -8.188 1 81.25 442 ILE B N 1
ATOM 9938 C CA . ILE B 1 442 ? -3.936 -2.389 -8.281 1 81.25 442 ILE B CA 1
ATOM 9939 C C . ILE B 1 442 ? -5.184 -3.217 -8.586 1 81.25 442 ILE B C 1
ATOM 9941 O O . ILE B 1 442 ? -6.234 -3.012 -7.973 1 81.25 442 ILE B O 1
ATOM 9945 N N . PRO B 1 443 ? -5.02 -4.016 -9.648 1 87.38 443 PRO B N 1
ATOM 9946 C CA . PRO B 1 443 ? -6.148 -4.91 -9.898 1 87.38 443 PRO B CA 1
ATOM 9947 C C . PRO B 1 443 ? -6.367 -5.914 -8.766 1 87.38 443 PRO B C 1
ATOM 9949 O O . PRO B 1 443 ? -5.668 -6.93 -8.695 1 87.38 443 PRO B O 1
ATOM 9952 N N . ILE B 1 444 ? -7.309 -5.672 -7.906 1 89.88 444 ILE B N 1
ATOM 9953 C CA . ILE B 1 444 ? -7.578 -6.496 -6.73 1 89.88 444 ILE B CA 1
ATOM 9954 C C . ILE B 1 444 ? -8.125 -7.852 -7.168 1 89.88 444 ILE B C 1
ATOM 9956 O O . ILE B 1 444 ? -7.879 -8.867 -6.512 1 89.88 444 ILE B O 1
ATOM 9960 N N . ILE B 1 445 ? -8.945 -7.805 -8.195 1 94 445 ILE B N 1
ATOM 9961 C CA . ILE B 1 445 ? -9.367 -9.023 -8.875 1 94 445 ILE B CA 1
ATOM 9962 C C . ILE B 1 445 ? -8.484 -9.273 -10.094 1 94 445 ILE B C 1
ATOM 9964 O O . ILE B 1 445 ? -8.641 -8.609 -11.125 1 94 445 ILE B O 1
ATOM 9968 N N . TYR B 1 446 ? -7.504 -10.172 -9.906 1 88.31 446 TYR B N 1
ATOM 9969 C CA . TYR B 1 446 ? -6.527 -10.289 -10.984 1 88.31 446 TYR B CA 1
ATOM 9970 C C . TYR B 1 446 ? -6.934 -11.367 -11.977 1 88.31 446 TYR B C 1
ATOM 9972 O O . TYR B 1 446 ? -6.422 -11.414 -13.102 1 88.31 446 TYR B O 1
ATOM 9980 N N . SER B 1 447 ? -7.922 -12.297 -11.594 1 90.5 447 SER B N 1
ATOM 9981 C CA . SER B 1 447 ? -8.438 -13.305 -12.516 1 90.5 447 SER B CA 1
ATOM 9982 C C . SER B 1 447 ? -9.836 -13.758 -12.109 1 90.5 447 SER B C 1
ATOM 9984 O O . SER B 1 447 ? -10.195 -13.703 -10.93 1 90.5 447 SER B O 1
ATOM 9986 N N . GLN B 1 448 ? -10.609 -14.102 -13.078 1 93.69 448 GLN B N 1
ATOM 9987 C CA . GLN B 1 448 ? -11.961 -14.617 -12.891 1 93.69 448 GLN B CA 1
ATOM 9988 C C . GLN B 1 448 ? -12.18 -15.883 -13.719 1 93.69 448 GLN B C 1
ATOM 9990 O O . GLN B 1 448 ? -11.719 -15.977 -14.859 1 93.69 448 GLN B O 1
ATOM 9995 N N . TYR B 1 449 ? -12.797 -16.906 -13.047 1 93.12 449 TYR B N 1
ATOM 9996 C CA . TYR B 1 449 ? -13.062 -18.156 -13.742 1 93.12 449 TYR B CA 1
ATOM 9997 C C . TYR B 1 449 ? -14.453 -18.688 -13.406 1 93.12 449 TYR B C 1
ATOM 9999 O O . TYR B 1 449 ? -14.961 -18.453 -12.305 1 93.12 449 TYR B O 1
ATOM 10007 N N . THR B 1 450 ? -15.016 -19.391 -14.344 1 93.56 450 THR B N 1
ATOM 10008 C CA . THR B 1 450 ? -16.203 -20.188 -14.047 1 93.56 450 THR B CA 1
ATOM 10009 C C . THR B 1 450 ? -15.828 -21.609 -13.68 1 93.56 450 THR B C 1
ATOM 10011 O O . THR B 1 450 ? -14.688 -22.031 -13.891 1 93.56 450 THR B O 1
ATOM 10014 N N . GLY B 1 451 ? -16.734 -22.297 -13.141 1 92.06 451 GLY B N 1
ATOM 10015 C CA . GLY B 1 451 ? -16.5 -23.688 -12.789 1 92.06 451 GLY B CA 1
ATOM 10016 C C . GLY B 1 451 ? -16.297 -24.578 -14 1 92.06 451 GLY B C 1
ATOM 10017 O O . GLY B 1 451 ? -15.891 -25.734 -13.859 1 92.06 451 GLY B O 1
ATOM 10018 N N . GLU B 1 452 ? -16.516 -24.016 -15.172 1 88.44 452 GLU B N 1
ATOM 10019 C CA . GLU B 1 452 ? -16.234 -24.781 -16.391 1 88.44 452 GLU B CA 1
ATOM 10020 C C . GLU B 1 452 ? -14.727 -24.891 -16.625 1 88.44 452 GLU B C 1
ATOM 10022 O O . GLU B 1 452 ? -14.25 -25.891 -17.156 1 88.44 452 GLU B O 1
ATOM 10027 N N . VAL B 1 453 ? -14.062 -23.875 -16.125 1 88.25 453 VAL B N 1
ATOM 10028 C CA . VAL B 1 453 ? -12.617 -23.812 -16.328 1 88.25 453 VAL B CA 1
ATOM 10029 C C . VAL B 1 453 ? -11.898 -24.219 -15.039 1 88.25 453 VAL B C 1
ATOM 10031 O O . VAL B 1 453 ? -11.008 -25.062 -15.055 1 88.25 453 VAL B O 1
ATOM 10034 N N . ALA B 1 454 ? -12.328 -23.641 -13.961 1 90.75 454 ALA B N 1
ATOM 10035 C CA . ALA B 1 454 ? -11.727 -23.938 -12.664 1 90.75 454 ALA B CA 1
ATOM 10036 C C . ALA B 1 454 ? -12.352 -25.188 -12.047 1 90.75 454 ALA B C 1
ATOM 10038 O O . ALA B 1 454 ? -13.453 -25.125 -11.492 1 90.75 454 ALA B O 1
ATOM 10039 N N . ARG B 1 455 ? -11.633 -26.25 -12.094 1 89.88 455 ARG B N 1
ATOM 10040 C CA . ARG B 1 455 ? -12.133 -27.516 -11.562 1 89.88 455 ARG B CA 1
ATOM 10041 C C . ARG B 1 455 ? -11.242 -28.031 -10.43 1 89.88 455 ARG B C 1
ATOM 10043 O O . ARG B 1 455 ? -10.07 -27.641 -10.336 1 89.88 455 ARG B O 1
ATOM 10050 N N . SER B 1 456 ? -11.844 -28.812 -9.578 1 91.44 456 SER B N 1
ATOM 10051 C CA . SER B 1 456 ? -11.07 -29.422 -8.508 1 91.44 456 SER B CA 1
ATOM 10052 C C . SER B 1 456 ? -10.18 -30.547 -9.047 1 91.44 456 SER B C 1
ATOM 10054 O O . SER B 1 456 ? -10.281 -30.922 -10.219 1 91.44 456 SER B O 1
ATOM 10056 N N . THR B 1 457 ? -9.281 -31 -8.273 1 89.62 457 THR B N 1
ATOM 10057 C CA . THR B 1 457 ? -8.375 -32.094 -8.672 1 89.62 457 THR B CA 1
ATOM 10058 C C . THR B 1 457 ? -8.922 -33.438 -8.25 1 89.62 457 THR B C 1
ATOM 10060 O O . THR B 1 457 ? -8.164 -34.406 -8.07 1 89.62 457 THR B O 1
ATOM 10063 N N . VAL B 1 458 ? -10.234 -33.562 -8.133 1 90.19 458 VAL B N 1
ATOM 10064 C CA . VAL B 1 458 ? -10.867 -34.812 -7.801 1 90.19 458 VAL B CA 1
ATOM 10065 C C . VAL B 1 458 ? -11.094 -35.625 -9.078 1 90.19 458 VAL B C 1
ATOM 10067 O O . VAL B 1 458 ? -11.602 -35.094 -10.07 1 90.19 458 VAL B O 1
ATOM 10070 N N . ILE B 1 459 ? -10.602 -36.875 -9.07 1 89.12 459 ILE B N 1
ATOM 10071 C CA . ILE B 1 459 ? -10.836 -37.75 -10.203 1 89.12 459 ILE B CA 1
ATOM 10072 C C . ILE B 1 459 ? -12.219 -38.375 -10.094 1 89.12 459 ILE B C 1
ATOM 10074 O O . ILE B 1 459 ? -12.523 -39.062 -9.109 1 89.12 459 ILE B O 1
ATOM 10078 N N . ARG B 1 460 ? -12.992 -38.062 -11.133 1 86.12 460 ARG B N 1
ATOM 10079 C CA . ARG B 1 460 ? -14.359 -38.562 -11.141 1 86.12 460 ARG B CA 1
ATOM 10080 C C . ARG B 1 460 ? -14.641 -39.406 -12.383 1 86.12 460 ARG B C 1
ATOM 10082 O O . ARG B 1 460 ? -13.852 -39.375 -13.336 1 86.12 460 ARG B O 1
ATOM 10089 N N . HIS B 1 461 ? -15.742 -40.125 -12.242 1 82.06 461 HIS B N 1
ATOM 10090 C CA . HIS B 1 461 ? -16.188 -40.875 -13.422 1 82.06 461 HIS B CA 1
ATOM 10091 C C . HIS B 1 461 ? -16.469 -39.938 -14.586 1 82.06 461 HIS B C 1
ATOM 10093 O O . HIS B 1 461 ? -16.938 -38.812 -14.391 1 82.06 461 HIS B O 1
ATOM 10099 N N . PRO B 1 462 ? -16.172 -40.25 -15.789 1 76.62 462 PRO B N 1
ATOM 10100 C CA . PRO B 1 462 ? -16.312 -39.375 -16.953 1 76.62 462 PRO B CA 1
ATOM 10101 C C . PRO B 1 462 ? -17.719 -38.812 -17.109 1 76.62 462 PRO B C 1
ATOM 10103 O O . PRO B 1 462 ? -17.875 -37.656 -17.547 1 76.62 462 PRO B O 1
ATOM 10106 N N . LEU B 1 463 ? -18.719 -39.562 -16.734 1 75.31 463 LEU B N 1
ATOM 10107 C CA . LEU B 1 463 ? -20.094 -39.062 -16.844 1 75.31 463 LEU B CA 1
ATOM 10108 C C . LEU B 1 463 ? -20.344 -37.938 -15.844 1 75.31 463 LEU B C 1
ATOM 10110 O O . LEU B 1 463 ? -21.016 -36.969 -16.172 1 75.31 463 LEU B O 1
ATOM 10114 N N . GLN B 1 464 ? -19.859 -38.188 -14.688 1 82.81 464 GLN B N 1
ATOM 10115 C CA . GLN B 1 464 ? -19.984 -37.125 -13.695 1 82.81 464 GLN B CA 1
ATOM 10116 C C . GLN B 1 464 ? -19.234 -35.875 -14.125 1 82.81 464 GLN B C 1
ATOM 10118 O O . GLN B 1 464 ? -19.703 -34.75 -13.906 1 82.81 464 GLN B O 1
ATOM 10123 N N . LYS B 1 465 ? -18.109 -36.062 -14.719 1 82.88 465 LYS B N 1
ATOM 10124 C CA . LYS B 1 465 ? -17.297 -34.969 -15.188 1 82.88 465 LYS B CA 1
ATOM 10125 C C . LYS B 1 465 ? -18.031 -34.156 -16.266 1 82.88 465 LYS B C 1
ATOM 10127 O O . LYS B 1 465 ? -17.953 -32.938 -16.297 1 82.88 465 LYS B O 1
ATOM 10132 N N . GLN B 1 466 ? -18.656 -34.844 -17.109 1 79.81 466 GLN B N 1
ATOM 10133 C CA . GLN B 1 466 ? -19.406 -34.188 -18.172 1 79.81 466 GLN B CA 1
ATOM 10134 C C . GLN B 1 466 ? -20.547 -33.344 -17.594 1 79.81 466 GLN B C 1
ATOM 10136 O O . GLN B 1 466 ? -20.812 -32.25 -18.047 1 79.81 466 GLN B O 1
ATOM 10141 N N . PHE B 1 467 ? -21.281 -33.938 -16.625 1 86.25 467 PHE B N 1
ATOM 10142 C CA . PHE B 1 467 ? -22.344 -33.219 -15.945 1 86.25 467 PHE B CA 1
ATOM 10143 C C . PHE B 1 467 ? -21.812 -31.953 -15.281 1 86.25 467 PHE B C 1
ATOM 10145 O O . PHE B 1 467 ? -22.391 -30.875 -15.445 1 86.25 467 PHE B O 1
ATOM 10152 N N . LEU B 1 468 ? -20.703 -32.094 -14.609 1 88.69 468 LEU B N 1
ATOM 10153 C CA . LEU B 1 468 ? -20.125 -30.969 -13.867 1 88.69 468 LEU B CA 1
ATOM 10154 C C . LEU B 1 468 ? -19.578 -29.906 -14.812 1 88.69 468 LEU B C 1
ATOM 10156 O O . LEU B 1 468 ? -19.594 -28.719 -14.484 1 88.69 468 LEU B O 1
ATOM 10160 N N . SER B 1 469 ? -19.047 -30.266 -15.938 1 85.31 469 SER B N 1
ATOM 10161 C CA . SER B 1 469 ? -18.516 -29.328 -16.906 1 85.31 469 SER B CA 1
ATOM 10162 C C . SER B 1 469 ? -19.609 -28.406 -17.438 1 85.31 469 SER B C 1
ATOM 10164 O O . SER B 1 469 ? -19.375 -27.234 -17.719 1 85.31 469 SER B O 1
ATOM 10166 N N . LYS B 1 470 ? -20.828 -28.922 -17.531 1 84.12 470 LYS B N 1
ATOM 10167 C CA . LYS B 1 470 ? -21.922 -28.141 -18.078 1 84.12 470 LYS B CA 1
ATOM 10168 C C . LYS B 1 470 ? -22.562 -27.266 -17.016 1 84.12 470 LYS B C 1
ATOM 10170 O O . LYS B 1 470 ? -22.969 -26.125 -17.281 1 84.12 470 LYS B O 1
ATOM 10175 N N . ILE B 1 471 ? -22.641 -27.812 -15.844 1 90.5 471 ILE B N 1
ATOM 10176 C CA . ILE B 1 471 ? -23.281 -27.078 -14.766 1 90.5 471 ILE B CA 1
ATOM 10177 C C . ILE B 1 471 ? -22.281 -26.141 -14.102 1 90.5 471 ILE B C 1
ATOM 10179 O O . ILE B 1 471 ? -22.672 -25.25 -13.336 1 90.5 471 ILE B O 1
ATOM 10183 N N . GLY B 1 472 ? -21.047 -26.266 -14.461 1 91.38 472 GLY B N 1
ATOM 10184 C CA . GLY B 1 472 ? -19.953 -25.5 -13.867 1 91.38 472 GLY B CA 1
ATOM 10185 C C . GLY B 1 472 ? -20.125 -24 -14.016 1 91.38 472 GLY B C 1
ATOM 10186 O O . GLY B 1 472 ? -19.516 -23.219 -13.273 1 91.38 472 GLY B O 1
ATOM 10187 N N . LYS B 1 473 ? -20.984 -23.531 -14.867 1 92.12 473 LYS B N 1
ATOM 10188 C CA . LYS B 1 473 ? -21.219 -22.109 -15.078 1 92.12 473 LYS B CA 1
ATOM 10189 C C . LYS B 1 473 ? -21.859 -21.484 -13.844 1 92.12 473 LYS B C 1
ATOM 10191 O O . LYS B 1 473 ? -21.859 -20.25 -13.695 1 92.12 473 LYS B O 1
ATOM 10196 N N . GLN B 1 474 ? -22.422 -22.312 -12.984 1 95.06 474 GLN B N 1
ATOM 10197 C CA . GLN B 1 474 ? -23.062 -21.812 -11.781 1 95.06 474 GLN B CA 1
ATOM 10198 C C . GLN B 1 474 ? -22.047 -21.578 -10.672 1 95.06 474 GLN B C 1
ATOM 10200 O O . GLN B 1 474 ? -22.391 -21.062 -9.602 1 95.06 474 GLN B O 1
ATOM 10205 N N . ILE B 1 475 ? -20.828 -22.016 -10.961 1 96.25 475 ILE B N 1
ATOM 10206 C CA . ILE B 1 475 ? -19.734 -21.719 -10.047 1 96.25 475 ILE B CA 1
ATOM 10207 C C . ILE B 1 475 ? -18.891 -20.578 -10.609 1 96.25 475 ILE B C 1
ATOM 10209 O O . ILE B 1 475 ? -18.5 -20.609 -11.781 1 96.25 475 ILE B O 1
ATOM 10213 N N . TYR B 1 476 ? -18.625 -19.578 -9.836 1 96.75 476 TYR B N 1
ATOM 10214 C CA . TYR B 1 476 ? -17.812 -18.453 -10.258 1 96.75 476 TYR B CA 1
ATOM 10215 C C . TYR B 1 476 ? -16.703 -18.172 -9.242 1 96.75 476 TYR B C 1
ATOM 10217 O O . TYR B 1 476 ? -16.969 -18.047 -8.047 1 96.75 476 TYR B O 1
ATOM 10225 N N . VAL B 1 477 ? -15.469 -18.109 -9.734 1 96.38 477 VAL B N 1
ATOM 10226 C CA . VAL B 1 477 ? -14.312 -17.938 -8.867 1 96.38 477 VAL B CA 1
ATOM 10227 C C . VAL B 1 477 ? -13.703 -16.562 -9.102 1 96.38 477 VAL B C 1
ATOM 10229 O O . VAL B 1 477 ? -13.398 -16.188 -10.242 1 96.38 477 VAL B O 1
ATOM 10232 N N . LEU B 1 478 ? -13.586 -15.75 -8.102 1 96.75 478 LEU B N 1
ATOM 10233 C CA . LEU B 1 478 ? -12.852 -14.484 -8.125 1 96.75 478 LEU B CA 1
ATOM 10234 C C . LEU B 1 478 ? -11.531 -14.617 -7.379 1 96.75 478 LEU B C 1
ATOM 10236 O O . LEU B 1 478 ? -11.516 -14.891 -6.176 1 96.75 478 LEU B O 1
ATOM 10240 N N . LYS B 1 479 ? -10.453 -14.422 -8.094 1 94.94 479 LYS B N 1
ATOM 10241 C CA . LYS B 1 479 ? -9.133 -14.453 -7.469 1 94.94 479 LYS B CA 1
ATOM 10242 C C . LYS B 1 479 ? -8.742 -13.07 -6.949 1 94.94 479 LYS B C 1
ATOM 10244 O O . LYS B 1 479 ? -8.617 -12.125 -7.723 1 94.94 479 LYS B O 1
ATOM 10249 N N . LEU B 1 480 ? -8.555 -13 -5.648 1 94.06 480 LEU B N 1
ATOM 10250 C CA . LEU B 1 480 ? -8.211 -11.727 -5.031 1 94.06 480 LEU B CA 1
ATOM 10251 C C . LEU B 1 480 ? -6.727 -11.656 -4.703 1 94.06 480 LEU B C 1
ATOM 10253 O O . LEU B 1 480 ? -6.066 -12.695 -4.57 1 94.06 480 LEU B O 1
ATOM 10257 N N . GLN B 1 481 ? -6.219 -10.398 -4.691 1 89.81 481 GLN B N 1
ATOM 10258 C CA . GLN B 1 481 ? -4.805 -10.25 -4.363 1 89.81 481 GLN B CA 1
ATOM 10259 C C . GLN B 1 481 ? -4.543 -8.953 -3.602 1 89.81 481 GLN B C 1
ATOM 10261 O O . GLN B 1 481 ? -5.414 -8.086 -3.533 1 89.81 481 GLN B O 1
ATOM 10266 N N . SER B 1 482 ? -3.418 -8.875 -3.006 1 85.94 482 SER B N 1
ATOM 10267 C CA . SER B 1 482 ? -2.885 -7.66 -2.402 1 85.94 482 SER B CA 1
ATOM 10268 C C . SER B 1 482 ? -3.666 -7.277 -1.15 1 85.94 482 SER B C 1
ATOM 10270 O O . SER B 1 482 ? -4.199 -8.141 -0.456 1 85.94 482 SER B O 1
ATOM 10272 N N . PHE B 1 483 ? -3.584 -6.047 -0.805 1 85 483 PHE B N 1
ATOM 10273 C CA . PHE B 1 483 ? -4.234 -5.527 0.391 1 85 483 PHE B CA 1
ATOM 10274 C C . PHE B 1 483 ? -5.68 -5.133 0.094 1 85 483 PHE B C 1
ATOM 10276 O O . PHE B 1 483 ? -5.945 -4.402 -0.862 1 85 483 PHE B O 1
ATOM 10283 N N . LEU B 1 484 ? -6.531 -5.766 0.924 1 88.75 484 LEU B N 1
ATOM 10284 C CA . LEU B 1 484 ? -7.918 -5.32 0.854 1 88.75 484 LEU B CA 1
ATOM 10285 C C . LEU B 1 484 ? -8.18 -4.195 1.852 1 88.75 484 LEU B C 1
ATOM 10287 O O . LEU B 1 484 ? -8.07 -4.398 3.064 1 88.75 484 LEU B O 1
ATOM 10291 N N . PHE B 1 485 ? -8.422 -3.078 1.357 1 83.5 485 PHE B N 1
ATOM 10292 C CA . PHE B 1 485 ? -8.641 -1.916 2.209 1 83.5 485 PHE B CA 1
ATOM 10293 C C . PHE B 1 485 ? -9.75 -1.034 1.641 1 83.5 485 PHE B C 1
ATOM 10295 O O . PHE B 1 485 ? -10.422 -1.416 0.684 1 83.5 485 PHE B O 1
ATOM 10302 N N . PHE B 1 486 ? -10.008 0.029 2.24 1 74.5 486 PHE B N 1
ATOM 10303 C CA . PHE B 1 486 ? -11.141 0.892 1.933 1 74.5 486 PHE B CA 1
ATOM 10304 C C . PHE B 1 486 ? -11.117 1.318 0.47 1 74.5 486 PHE B C 1
ATOM 10306 O O . PHE B 1 486 ? -12.164 1.457 -0.159 1 74.5 486 PHE B O 1
ATOM 10313 N N . GLY B 1 487 ? -9.984 1.37 -0.13 1 75.62 487 GLY B N 1
ATOM 10314 C CA . GLY B 1 487 ? -9.867 1.859 -1.494 1 75.62 487 GLY B CA 1
ATOM 10315 C C . GLY B 1 487 ? -10.117 0.786 -2.537 1 75.62 487 GLY B C 1
ATOM 10316 O O . GLY B 1 487 ? -10.367 1.093 -3.703 1 75.62 487 GLY B O 1
ATOM 10317 N N . THR B 1 488 ? -10.062 -0.459 -2.131 1 84.5 488 THR B N 1
ATOM 10318 C CA . THR B 1 488 ? -10.141 -1.523 -3.125 1 84.5 488 THR B CA 1
ATOM 10319 C C . THR B 1 488 ? -11.43 -2.324 -2.953 1 84.5 488 THR B C 1
ATOM 10321 O O . THR B 1 488 ? -11.891 -2.982 -3.891 1 84.5 488 THR B O 1
ATOM 10324 N N . ILE B 1 489 ? -12.031 -2.305 -1.769 1 85.31 489 ILE B N 1
ATOM 10325 C CA . ILE B 1 489 ? -13.203 -3.131 -1.475 1 85.31 489 ILE B CA 1
ATOM 10326 C C . ILE B 1 489 ? -14.367 -2.703 -2.357 1 85.31 489 ILE B C 1
ATOM 10328 O O . ILE B 1 489 ? -15.195 -3.531 -2.75 1 85.31 489 ILE B O 1
ATOM 10332 N N . GLY B 1 490 ? -14.469 -1.411 -2.703 1 80.81 490 GLY B N 1
ATOM 10333 C CA . GLY B 1 490 ? -15.523 -0.927 -3.57 1 80.81 490 GLY B CA 1
ATOM 10334 C C . GLY B 1 490 ? -15.516 -1.577 -4.941 1 80.81 490 GLY B C 1
ATOM 10335 O O . GLY B 1 490 ? -16.578 -1.838 -5.516 1 80.81 490 GLY B O 1
ATOM 10336 N N . LYS B 1 491 ? -14.359 -1.854 -5.383 1 85.69 491 LYS B N 1
ATOM 10337 C CA . LYS B 1 491 ? -14.234 -2.504 -6.684 1 85.69 491 LYS B CA 1
ATOM 10338 C C . LYS B 1 491 ? -14.766 -3.932 -6.641 1 85.69 491 LYS B C 1
ATOM 10340 O O . LYS B 1 491 ? -15.398 -4.395 -7.598 1 85.69 491 LYS B O 1
ATOM 10345 N N . ILE B 1 492 ? -14.477 -4.633 -5.586 1 91.94 492 ILE B N 1
ATOM 10346 C CA . ILE B 1 492 ? -14.992 -5.988 -5.43 1 91.94 492 ILE B CA 1
ATOM 10347 C C . ILE B 1 492 ? -16.516 -5.961 -5.344 1 91.94 492 ILE B C 1
ATOM 10349 O O . ILE B 1 492 ? -17.188 -6.754 -5.996 1 91.94 492 ILE B O 1
ATOM 10353 N N . GLU B 1 493 ? -17 -5.027 -4.566 1 87.06 493 GLU B N 1
ATOM 10354 C CA . GLU B 1 493 ? -18.453 -4.887 -4.418 1 87.06 493 GLU B CA 1
ATOM 10355 C C . GLU B 1 493 ? -19.109 -4.609 -5.758 1 87.06 493 GLU B C 1
ATOM 10357 O O . GLU B 1 493 ? -20.141 -5.215 -6.09 1 87.06 493 GLU B O 1
ATOM 10362 N N . LYS B 1 494 ? -18.531 -3.744 -6.453 1 84.81 494 LYS B N 1
ATOM 10363 C CA . LYS B 1 494 ? -19.094 -3.395 -7.762 1 84.81 494 LYS B CA 1
ATOM 10364 C C . LYS B 1 494 ? -19.047 -4.59 -8.711 1 84.81 494 LYS B C 1
ATOM 10366 O O . LYS B 1 494 ? -20.016 -4.844 -9.43 1 84.81 494 LYS B O 1
ATOM 10371 N N . THR B 1 495 ? -17.984 -5.344 -8.727 1 93 495 THR B N 1
ATOM 10372 C CA . THR B 1 495 ? -17.844 -6.508 -9.594 1 93 495 THR B CA 1
ATOM 10373 C C . THR B 1 495 ? -18.875 -7.57 -9.242 1 93 495 THR B C 1
ATOM 10375 O O . THR B 1 495 ? -19.5 -8.148 -10.133 1 93 495 THR B O 1
ATOM 10378 N N . VAL B 1 496 ? -19.047 -7.809 -7.98 1 93.81 496 VAL B N 1
ATOM 10379 C CA . VAL B 1 496 ? -20 -8.812 -7.543 1 93.81 496 VAL B CA 1
ATOM 10380 C C . VAL B 1 496 ? -21.422 -8.375 -7.922 1 93.81 496 VAL B C 1
ATOM 10382 O O . VAL B 1 496 ? -22.219 -9.18 -8.406 1 93.81 496 VAL B O 1
ATOM 10385 N N . ARG B 1 497 ? -21.688 -7.137 -7.77 1 88.06 497 ARG B N 1
ATOM 10386 C CA . ARG B 1 497 ? -23 -6.637 -8.141 1 88.06 497 ARG B CA 1
ATOM 10387 C C . ARG B 1 497 ? -23.234 -6.77 -9.641 1 88.06 497 ARG B C 1
ATOM 10389 O O . ARG B 1 497 ? -24.328 -7.137 -10.078 1 88.06 497 ARG B O 1
ATOM 10396 N N . ASP B 1 498 ? -22.234 -6.5 -10.375 1 91.94 498 ASP B N 1
ATOM 10397 C CA . ASP B 1 498 ? -22.312 -6.621 -11.828 1 91.94 498 ASP B CA 1
ATOM 10398 C C . ASP B 1 498 ? -22.562 -8.07 -12.242 1 91.94 498 ASP B C 1
ATOM 10400 O O . ASP B 1 498 ? -23.281 -8.328 -13.203 1 91.94 498 ASP B O 1
ATOM 10404 N N . LEU B 1 499 ? -21.969 -8.969 -11.531 1 93.94 499 LEU B N 1
ATOM 10405 C CA . LEU B 1 499 ? -22.125 -10.391 -11.836 1 93.94 499 LEU B CA 1
ATOM 10406 C C . LEU B 1 499 ? -23.562 -10.836 -11.641 1 93.94 499 LEU B C 1
ATOM 10408 O O . LEU B 1 499 ? -24.031 -11.75 -12.32 1 93.94 499 LEU B O 1
ATOM 10412 N N . PHE B 1 500 ? -24.312 -10.188 -10.766 1 91.56 500 PHE B N 1
ATOM 10413 C CA . PHE B 1 500 ? -25.656 -10.625 -10.43 1 91.56 500 PHE B CA 1
ATOM 10414 C C . PHE B 1 500 ? -26.703 -9.766 -11.133 1 91.56 500 PHE B C 1
ATOM 10416 O O . PHE B 1 500 ? -27.906 -9.891 -10.867 1 91.56 500 PHE B O 1
ATOM 10423 N N . GLU B 1 501 ? -26.188 -8.938 -11.984 1 88.38 501 GLU B N 1
ATOM 10424 C CA . GLU B 1 501 ? -27.125 -8.211 -12.828 1 88.38 501 GLU B CA 1
ATOM 10425 C C . GLU B 1 501 ? -27.859 -9.148 -13.781 1 88.38 501 GLU B C 1
ATOM 10427 O O . GLU B 1 501 ? -27.328 -10.18 -14.18 1 88.38 501 GLU B O 1
ATOM 10432 N N . GLU B 1 502 ? -28.984 -8.812 -14.188 1 81.88 502 GLU B N 1
ATOM 10433 C CA . GLU B 1 502 ? -29.875 -9.68 -14.953 1 81.88 502 GLU B CA 1
ATOM 10434 C C . GLU B 1 502 ? -29.219 -10.164 -16.234 1 81.88 502 GLU B C 1
ATOM 10436 O O . GLU B 1 502 ? -29.297 -11.344 -16.578 1 81.88 502 GLU B O 1
ATOM 10441 N N . GLU B 1 503 ? -28.531 -9.312 -16.906 1 85.19 503 GLU B N 1
ATOM 10442 C CA . GLU B 1 503 ? -27.891 -9.672 -18.172 1 85.19 503 GLU B CA 1
ATOM 10443 C C . GLU B 1 503 ? -26.797 -10.711 -17.953 1 85.19 503 GLU B C 1
ATOM 10445 O O . GLU B 1 503 ? -26.672 -11.656 -18.734 1 85.19 503 GLU B O 1
ATOM 10450 N N . ASN B 1 504 ? -26.078 -10.641 -16.859 1 88.25 504 ASN B N 1
ATOM 10451 C CA . ASN B 1 504 ? -24.984 -11.547 -16.578 1 88.25 504 ASN B CA 1
ATOM 10452 C C . ASN B 1 504 ? -25.469 -12.859 -15.961 1 88.25 504 ASN B C 1
ATOM 10454 O O . ASN B 1 504 ? -24.875 -13.914 -16.172 1 88.25 504 ASN B O 1
ATOM 10458 N N . LEU B 1 505 ? -26.578 -12.773 -15.297 1 87.12 505 LEU B N 1
ATOM 10459 C CA . LEU B 1 505 ? -27.125 -13.969 -14.656 1 87.12 505 LEU B CA 1
ATOM 10460 C C . LEU B 1 505 ? -27.703 -14.922 -15.695 1 87.12 505 LEU B C 1
ATOM 10462 O O . LEU B 1 505 ? -27.781 -16.141 -15.469 1 87.12 505 LEU B O 1
ATOM 10466 N N . HIS B 1 506 ? -28.062 -14.328 -16.781 1 85.12 506 HIS B N 1
ATOM 10467 C CA . HIS B 1 506 ? -28.547 -15.188 -17.859 1 85.12 506 HIS B CA 1
ATOM 10468 C C . H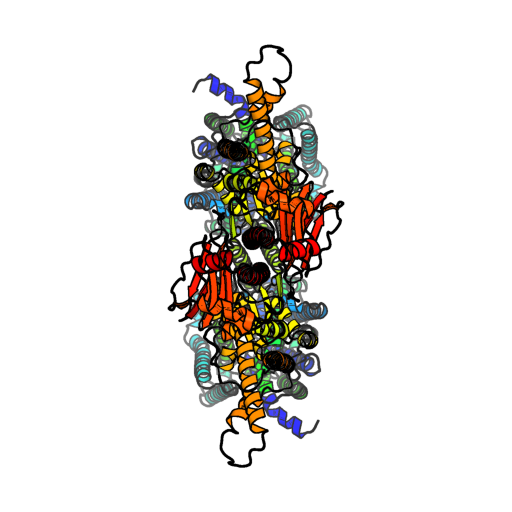IS B 1 506 ? -27.422 -15.984 -18.484 1 85.12 506 HIS B C 1
ATOM 10470 O O . HIS B 1 506 ? -27.609 -17.141 -18.875 1 85.12 506 HIS B O 1
ATOM 10476 N N . LYS B 1 507 ? -26.328 -15.375 -18.547 1 86.62 507 LYS B N 1
ATOM 10477 C CA . LYS B 1 507 ? -25.172 -16.047 -19.109 1 86.62 507 LYS B CA 1
ATOM 10478 C C . LYS B 1 507 ? -24.547 -17 -18.094 1 86.62 507 LYS B C 1
ATOM 10480 O O . LYS B 1 507 ? -24.219 -18.141 -18.422 1 86.62 507 LYS B O 1
ATOM 10485 N N . ASN B 1 508 ? -24.422 -16.531 -16.859 1 90.44 508 ASN B N 1
ATOM 10486 C CA . ASN B 1 508 ? -23.844 -17.297 -15.766 1 90.44 508 ASN B CA 1
ATOM 10487 C C . ASN B 1 508 ? -24.734 -17.25 -14.531 1 90.44 508 ASN B C 1
ATOM 10489 O O . ASN B 1 508 ? -24.547 -16.406 -13.656 1 90.44 508 ASN B O 1
ATOM 10493 N N . PRO B 1 509 ? -25.688 -18.141 -14.5 1 92.56 509 PRO B N 1
ATOM 10494 C CA . PRO B 1 509 ? -26.547 -18.172 -13.312 1 92.56 509 PRO B CA 1
ATOM 10495 C C . PRO B 1 509 ? -25.797 -18.625 -12.055 1 92.56 509 PRO B C 1
ATOM 10497 O O . PRO B 1 509 ? -25.969 -19.766 -11.617 1 92.56 509 PRO B O 1
ATOM 10500 N N . ILE B 1 510 ? -25.188 -17.766 -11.438 1 95.25 510 ILE B N 1
ATOM 10501 C CA . ILE B 1 510 ? -24.234 -18.047 -10.359 1 95.25 510 ILE B CA 1
ATOM 10502 C C . ILE B 1 510 ? -25 -18.531 -9.125 1 95.25 510 ILE B C 1
ATOM 10504 O O . ILE B 1 510 ? -25.922 -17.859 -8.648 1 95.25 510 ILE B O 1
ATOM 10508 N N . ARG B 1 511 ? -24.641 -19.688 -8.656 1 95.12 511 ARG B N 1
ATOM 10509 C CA . ARG B 1 511 ? -25.156 -20.25 -7.414 1 95.12 511 ARG B CA 1
ATOM 10510 C C . ARG B 1 511 ? -24.094 -20.203 -6.312 1 95.12 511 ARG B C 1
ATOM 10512 O O . ARG B 1 511 ? -24.422 -19.969 -5.148 1 95.12 511 ARG B O 1
ATOM 10519 N N . TYR B 1 512 ? -22.875 -20.516 -6.711 1 96.88 512 TYR B N 1
ATOM 10520 C CA . TYR B 1 512 ? -21.75 -20.5 -5.781 1 96.88 512 TYR B CA 1
ATOM 10521 C C . TYR B 1 512 ? -20.703 -19.484 -6.199 1 96.88 512 TYR B C 1
ATOM 10523 O O . TYR B 1 512 ? -20.109 -19.594 -7.277 1 96.88 512 TYR B O 1
ATOM 10531 N N . LEU B 1 513 ? -20.469 -18.469 -5.422 1 97.75 513 LEU B N 1
ATOM 10532 C CA . LEU B 1 513 ? -19.406 -17.5 -5.656 1 97.75 513 LEU B CA 1
ATOM 10533 C C . LEU B 1 513 ? -18.234 -17.734 -4.719 1 97.75 513 LEU B C 1
ATOM 10535 O O . LEU B 1 513 ? -18.375 -17.625 -3.498 1 97.75 513 LEU B O 1
ATOM 10539 N N . ILE B 1 514 ? -17.125 -18.094 -5.289 1 97.62 514 ILE B N 1
ATOM 10540 C CA . ILE B 1 514 ? -15.93 -18.391 -4.504 1 97.62 514 ILE B CA 1
ATOM 10541 C C . ILE B 1 514 ? -14.992 -17.203 -4.516 1 97.62 514 ILE B C 1
ATOM 10543 O O . ILE B 1 514 ? -14.594 -16.719 -5.582 1 97.62 514 ILE B O 1
ATOM 10547 N N . LEU B 1 515 ? -14.68 -16.672 -3.379 1 96.88 515 LEU B N 1
ATOM 10548 C CA . LEU B 1 515 ? -13.648 -15.656 -3.209 1 96.88 515 LEU B CA 1
ATOM 10549 C C . LEU B 1 515 ? -12.344 -16.281 -2.725 1 96.88 515 LEU B C 1
ATOM 10551 O O . LEU B 1 515 ? -12.266 -16.766 -1.593 1 96.88 515 LEU B O 1
ATOM 10555 N N . ASP B 1 516 ? -11.336 -16.266 -3.568 1 95.88 516 ASP B N 1
ATOM 10556 C CA . ASP B 1 516 ? -10.055 -16.875 -3.223 1 95.88 516 ASP B CA 1
ATOM 10557 C C . ASP B 1 516 ? -9.102 -15.859 -2.604 1 95.88 516 ASP B C 1
ATOM 10559 O O . ASP B 1 516 ? -8.641 -14.938 -3.285 1 95.88 516 ASP B O 1
ATOM 10563 N N . PHE B 1 517 ? -8.727 -16.094 -1.33 1 94.38 517 PHE B N 1
ATOM 10564 C CA . PHE B 1 517 ? -7.918 -15.141 -0.568 1 94.38 517 PHE B CA 1
ATOM 10565 C C . PHE B 1 517 ? -6.457 -15.578 -0.545 1 94.38 517 PHE B C 1
ATOM 10567 O O . PHE B 1 517 ? -5.656 -15.047 0.232 1 94.38 517 PHE B O 1
ATOM 10574 N N . LYS B 1 518 ? -6.086 -16.484 -1.388 1 89.62 518 LYS B N 1
ATOM 10575 C CA . LYS B 1 518 ? -4.746 -17.047 -1.341 1 89.62 518 LYS B CA 1
ATOM 10576 C C . LYS B 1 518 ? -3.678 -15.969 -1.425 1 89.62 518 LYS B C 1
ATOM 10578 O O . LYS B 1 518 ? -2.693 -16 -0.686 1 89.62 518 LYS B O 1
ATOM 10583 N N . ASN B 1 519 ? -3.859 -14.953 -2.289 1 88.19 519 ASN B N 1
ATOM 10584 C CA . ASN B 1 519 ? -2.85 -13.93 -2.523 1 88.19 519 ASN B CA 1
ATOM 10585 C C . ASN B 1 519 ? -3.201 -12.625 -1.816 1 88.19 519 ASN B C 1
ATOM 10587 O O . ASN B 1 519 ? -2.627 -11.578 -2.117 1 88.19 519 ASN B O 1
ATOM 10591 N N . VAL B 1 520 ? -4.172 -12.703 -0.943 1 90.75 520 VAL B N 1
ATOM 10592 C CA . VAL B 1 520 ? -4.52 -11.531 -0.147 1 90.75 520 VAL B CA 1
ATOM 10593 C C . VAL B 1 520 ? -3.562 -11.406 1.037 1 90.75 520 VAL B C 1
ATOM 10595 O O . VAL B 1 520 ? -3.312 -12.383 1.746 1 90.75 520 VAL B O 1
ATOM 10598 N N . LEU B 1 521 ? -3.002 -10.289 1.211 1 84.94 521 LEU B N 1
ATOM 10599 C CA . LEU B 1 521 ? -1.951 -10.109 2.205 1 84.94 521 LEU B CA 1
ATOM 10600 C C . LEU B 1 521 ? -2.531 -9.617 3.527 1 84.94 521 LEU B C 1
ATOM 10602 O O . LEU B 1 521 ? -2.051 -9.992 4.598 1 84.94 521 LEU B O 1
ATOM 10606 N N . ASN B 1 522 ? -3.531 -8.773 3.461 1 85.75 522 ASN B N 1
ATOM 10607 C CA . ASN B 1 522 ? -4.172 -8.234 4.66 1 85.75 522 ASN B CA 1
ATOM 10608 C C . ASN B 1 522 ? -5.539 -7.637 4.344 1 85.75 522 ASN B C 1
ATOM 10610 O O . ASN B 1 522 ? -5.824 -7.309 3.191 1 85.75 522 ASN B O 1
ATOM 10614 N N . VAL B 1 523 ? -6.391 -7.605 5.438 1 88.38 523 VAL B N 1
ATOM 10615 C CA . VAL B 1 523 ? -7.723 -7.02 5.328 1 88.38 523 VAL B CA 1
ATOM 10616 C C . VAL B 1 523 ? -7.941 -6.02 6.465 1 88.38 523 VAL B C 1
ATOM 10618 O O . VAL B 1 523 ? -7.836 -6.375 7.641 1 88.38 523 VAL B O 1
ATOM 10621 N N . ASP B 1 524 ? -8.203 -4.793 6.125 1 82.81 524 ASP B N 1
ATOM 10622 C CA . ASP B 1 524 ? -8.461 -3.801 7.164 1 82.81 524 ASP B CA 1
ATOM 10623 C C . ASP B 1 524 ? -9.93 -3.789 7.562 1 82.81 524 ASP B C 1
ATOM 10625 O O . ASP B 1 524 ? -10.734 -4.543 7.012 1 82.81 524 ASP B O 1
ATOM 10629 N N . PHE B 1 525 ? -10.305 -2.979 8.5 1 80.88 525 PHE B N 1
ATOM 10630 C CA . PHE B 1 525 ? -11.656 -2.916 9.047 1 80.88 525 PHE B CA 1
ATOM 10631 C C . PHE B 1 525 ? -12.664 -2.545 7.969 1 80.88 525 PHE B C 1
ATOM 10633 O O . PHE B 1 525 ? -13.727 -3.158 7.867 1 80.88 525 PHE B O 1
ATOM 10640 N N . SER B 1 526 ? -12.375 -1.563 7.141 1 80.69 526 SER B N 1
ATOM 10641 C CA . SER B 1 526 ? -13.289 -1.114 6.098 1 80.69 526 SER B CA 1
ATOM 10642 C C . SER B 1 526 ? -13.562 -2.227 5.09 1 80.69 526 SER B C 1
ATOM 10644 O O . SER B 1 526 ? -14.703 -2.412 4.66 1 80.69 526 SER B O 1
ATOM 10646 N N . ALA B 1 527 ? -12.523 -2.91 4.754 1 87.19 527 ALA B N 1
ATOM 10647 C CA . ALA B 1 527 ? -12.68 -4.004 3.801 1 87.19 527 ALA B CA 1
ATOM 10648 C C . ALA B 1 527 ? -13.484 -5.148 4.406 1 87.19 527 ALA B C 1
ATOM 10650 O O . ALA B 1 527 ? -14.305 -5.766 3.723 1 87.19 527 ALA B O 1
ATOM 10651 N N . ALA B 1 528 ? -13.195 -5.445 5.645 1 86.94 528 ALA B N 1
ATOM 10652 C CA . ALA B 1 528 ? -13.953 -6.492 6.324 1 86.94 528 ALA B CA 1
ATOM 10653 C C . ALA B 1 528 ? -15.445 -6.156 6.363 1 86.94 528 ALA B C 1
ATOM 10655 O O . ALA B 1 528 ? -16.281 -7.027 6.145 1 86.94 528 ALA B O 1
ATOM 10656 N N . GLU B 1 529 ? -15.727 -4.926 6.609 1 81.31 529 GLU B N 1
ATOM 10657 C CA . GLU B 1 529 ? -17.109 -4.48 6.598 1 81.31 529 GLU B CA 1
ATOM 10658 C C . GLU B 1 529 ? -17.703 -4.562 5.195 1 81.31 529 GLU B C 1
ATOM 10660 O O . GLU B 1 529 ? -18.891 -4.863 5.031 1 81.31 529 GLU B O 1
ATOM 10665 N N . GLY B 1 530 ? -16.938 -4.188 4.25 1 83.81 530 GLY B N 1
ATOM 10666 C CA . GLY B 1 530 ? -17.375 -4.328 2.871 1 83.81 530 GLY B CA 1
ATOM 10667 C C . GLY B 1 530 ? -17.703 -5.758 2.49 1 83.81 530 GLY B C 1
ATOM 10668 O O . GLY B 1 530 ? -18.672 -6.004 1.771 1 83.81 530 GLY B O 1
ATOM 10669 N N . LEU B 1 531 ? -16.922 -6.699 2.982 1 88.94 531 LEU B N 1
ATOM 10670 C CA . LEU B 1 531 ? -17.172 -8.109 2.723 1 88.94 531 LEU B CA 1
ATOM 10671 C C . LEU B 1 531 ? -18.484 -8.555 3.369 1 88.94 531 LEU B C 1
ATOM 10673 O O . LEU B 1 531 ? -19.188 -9.406 2.828 1 88.94 531 LEU B O 1
ATOM 10677 N N . ASN B 1 532 ? -18.75 -7.961 4.504 1 84 532 ASN B N 1
ATOM 10678 C CA . ASN B 1 532 ? -20.031 -8.219 5.137 1 84 532 ASN B CA 1
ATOM 10679 C C . ASN B 1 532 ? -21.203 -7.738 4.27 1 84 532 ASN B C 1
ATOM 10681 O O . ASN B 1 532 ? -22.219 -8.406 4.168 1 84 532 ASN B O 1
ATOM 10685 N N . ARG B 1 533 ? -21.016 -6.645 3.691 1 81.38 533 ARG B N 1
ATOM 10686 C CA . ARG B 1 533 ? -22.031 -6.129 2.789 1 81.38 533 ARG B CA 1
ATOM 10687 C C . ARG B 1 533 ? -22.188 -7.02 1.559 1 81.38 533 ARG B C 1
ATOM 10689 O O . ARG B 1 533 ? -23.297 -7.27 1.091 1 81.38 533 ARG B O 1
ATOM 10696 N N . ILE B 1 534 ? -21.125 -7.465 1.057 1 89 534 ILE B N 1
ATOM 10697 C CA . ILE B 1 534 ? -21.125 -8.367 -0.09 1 89 534 ILE B CA 1
ATOM 10698 C C . ILE B 1 534 ? -21.828 -9.672 0.273 1 89 534 ILE B C 1
ATOM 10700 O O . ILE B 1 534 ? -22.656 -10.172 -0.498 1 89 534 ILE B O 1
ATOM 10704 N N . LYS B 1 535 ? -21.516 -10.18 1.422 1 89.5 535 LYS B N 1
ATOM 10705 C CA . LYS B 1 535 ? -22.156 -11.391 1.915 1 89.5 535 LYS B CA 1
ATOM 10706 C C . LYS B 1 535 ? -23.672 -11.227 1.964 1 89.5 535 LYS B C 1
ATOM 10708 O O . LYS B 1 535 ? -24.406 -12.078 1.47 1 89.5 535 LYS B O 1
ATOM 10713 N N . ASN B 1 536 ? -24.062 -10.156 2.568 1 83.56 536 ASN B N 1
ATOM 10714 C CA . ASN B 1 536 ? -25.5 -9.906 2.68 1 83.56 536 ASN B CA 1
ATOM 10715 C C . ASN B 1 536 ? -26.156 -9.789 1.308 1 83.56 536 ASN B C 1
ATOM 10717 O O . ASN B 1 536 ? -27.266 -10.297 1.103 1 83.56 536 ASN B O 1
ATOM 10721 N N . PHE B 1 537 ? -25.547 -9.18 0.431 1 85.69 537 PHE B N 1
ATOM 10722 C CA . PHE B 1 537 ? -26.047 -9.023 -0.929 1 85.69 537 PHE B CA 1
ATOM 10723 C C . PHE B 1 537 ? -26.188 -10.383 -1.611 1 85.69 537 PHE B C 1
ATOM 10725 O O . PHE B 1 537 ? -27.219 -10.672 -2.225 1 85.69 537 PHE B O 1
ATOM 10732 N N . ILE B 1 538 ? -25.156 -11.219 -1.532 1 90.81 538 ILE B N 1
ATOM 10733 C CA . ILE B 1 538 ? -25.141 -12.531 -2.172 1 90.81 538 ILE B CA 1
ATOM 10734 C C . ILE B 1 538 ? -26.25 -13.398 -1.59 1 90.81 538 ILE B C 1
ATOM 10736 O O . ILE B 1 538 ? -26.953 -14.094 -2.328 1 90.81 538 ILE B O 1
ATOM 10740 N N . ILE B 1 539 ? -26.422 -13.336 -0.294 1 86 539 ILE B N 1
ATOM 10741 C CA . ILE B 1 539 ? -27.438 -14.133 0.375 1 86 539 ILE B CA 1
ATOM 10742 C C . ILE B 1 539 ? -28.828 -13.656 -0.054 1 86 539 ILE B C 1
ATOM 10744 O O . ILE B 1 539 ? -29.734 -14.469 -0.255 1 86 539 ILE B O 1
ATOM 10748 N N . GLU B 1 540 ? -28.906 -12.43 -0.224 1 82.44 540 GLU B N 1
ATOM 10749 C CA . GLU B 1 540 ? -30.172 -11.875 -0.698 1 82.44 540 GLU B CA 1
ATOM 10750 C C . GLU B 1 540 ? -30.5 -12.367 -2.104 1 82.44 540 GLU B C 1
ATOM 10752 O O . GLU B 1 540 ? -31.672 -12.508 -2.461 1 82.44 540 GLU B O 1
ATOM 10757 N N . GLN B 1 541 ? -29.484 -12.648 -2.879 1 87.88 541 GLN B N 1
ATOM 10758 C CA . GLN B 1 541 ? -29.672 -13.172 -4.23 1 87.88 541 GLN B CA 1
ATOM 10759 C C . GLN B 1 541 ? -29.828 -14.695 -4.211 1 87.88 541 GLN B C 1
ATOM 10761 O O . GLN B 1 541 ? -29.797 -15.336 -5.262 1 87.88 541 GLN B O 1
ATOM 10766 N N . ASN B 1 542 ? -29.875 -15.289 -3.049 1 89.56 542 ASN B N 1
ATOM 10767 C CA . ASN B 1 542 ? -30.047 -16.719 -2.846 1 89.56 542 ASN B CA 1
ATOM 10768 C C . ASN B 1 542 ? -28.859 -17.516 -3.41 1 89.56 542 ASN B C 1
ATOM 10770 O O . ASN B 1 542 ? -29.062 -18.516 -4.094 1 89.56 542 ASN B O 1
ATOM 10774 N N . ALA B 1 543 ? -27.703 -16.969 -3.293 1 93.88 543 ALA B N 1
ATOM 10775 C CA . ALA B 1 543 ? -26.469 -17.625 -3.697 1 93.88 543 ALA B CA 1
ATOM 10776 C C . ALA B 1 543 ? -25.562 -17.875 -2.498 1 93.88 543 ALA B C 1
ATOM 10778 O O . ALA B 1 543 ? -25.828 -17.375 -1.398 1 93.88 543 ALA B O 1
ATOM 10779 N N . TYR B 1 544 ? -24.578 -18.719 -2.699 1 95.62 544 TYR B N 1
ATOM 10780 C CA . TYR B 1 544 ? -23.625 -19.062 -1.648 1 95.62 544 TYR B CA 1
ATOM 10781 C C . TYR B 1 544 ? -22.344 -18.234 -1.79 1 95.62 544 TYR B C 1
ATOM 10783 O O . TYR B 1 544 ? -21.859 -18.016 -2.902 1 95.62 544 TYR B O 1
ATOM 10791 N N . MET B 1 545 ? -21.891 -17.719 -0.693 1 95.81 545 MET B N 1
ATOM 10792 C CA . MET B 1 545 ? -20.547 -17.125 -0.649 1 95.81 545 MET B CA 1
ATOM 10793 C C . MET B 1 545 ? -19.547 -18.094 -0.042 1 95.81 545 MET B C 1
ATOM 10795 O O . MET B 1 545 ? -19.719 -18.562 1.089 1 95.81 545 MET B O 1
ATOM 10799 N N . ILE B 1 546 ? -18.578 -18.438 -0.799 1 96.88 546 ILE B N 1
ATOM 10800 C CA . ILE B 1 546 ? -17.562 -19.375 -0.353 1 96.88 546 ILE B CA 1
ATOM 10801 C C . ILE B 1 546 ? -16.203 -18.672 -0.289 1 96.88 546 ILE B C 1
ATOM 10803 O O . ILE B 1 546 ? -15.797 -18.016 -1.246 1 96.88 546 ILE B O 1
ATOM 10807 N N . ILE B 1 547 ? -15.516 -18.781 0.85 1 95.5 547 ILE B N 1
ATOM 10808 C CA . ILE B 1 547 ? -14.227 -18.141 1.029 1 95.5 547 ILE B CA 1
ATOM 10809 C C . ILE B 1 547 ? -13.125 -19.188 1.133 1 95.5 547 ILE B C 1
ATOM 10811 O O . ILE B 1 547 ? -13.195 -20.078 1.979 1 95.5 547 ILE B O 1
ATOM 10815 N N . SER B 1 548 ? -12.203 -19.062 0.191 1 94.75 548 SER B N 1
ATOM 10816 C CA . SER B 1 548 ? -10.969 -19.844 0.315 1 94.75 548 SER B CA 1
ATOM 10817 C C . SER B 1 548 ? -9.883 -19.031 1.026 1 94.75 548 SER B C 1
ATOM 10819 O O . SER B 1 548 ? -9.219 -18.188 0.411 1 94.75 548 SER B O 1
ATOM 10821 N N . ILE B 1 549 ? -9.633 -19.266 2.254 1 89.88 549 ILE B N 1
ATOM 10822 C CA . ILE B 1 549 ? -8.875 -18.375 3.121 1 89.88 549 ILE B CA 1
ATOM 10823 C C . ILE B 1 549 ? -7.398 -18.75 3.105 1 89.88 549 ILE B C 1
ATOM 10825 O O . ILE B 1 549 ? -6.527 -17.906 3.307 1 89.88 549 ILE B O 1
ATOM 10829 N N . GLY B 1 550 ? -7.02 -19.984 2.838 1 78.81 550 GLY B N 1
ATOM 10830 C CA . GLY B 1 550 ? -5.641 -20.422 2.963 1 78.81 550 GLY B CA 1
ATOM 10831 C C . GLY B 1 550 ? -5.16 -20.484 4.402 1 78.81 550 GLY B C 1
ATOM 10832 O O . GLY B 1 550 ? -5.93 -20.812 5.305 1 78.81 550 GLY B O 1
ATOM 10833 N N . ASP B 1 551 ? -3.896 -20.297 4.668 1 78.31 551 ASP B N 1
ATOM 10834 C CA . ASP B 1 551 ? -3.32 -20.344 6.008 1 78.31 551 ASP B CA 1
ATOM 10835 C C . ASP B 1 551 ? -3.215 -18.938 6.605 1 78.31 551 ASP B C 1
ATOM 10837 O O . ASP B 1 551 ? -2.154 -18.531 7.09 1 78.31 551 ASP B O 1
ATOM 10841 N N . LYS B 1 552 ? -4.336 -18.25 6.535 1 83.44 552 LYS B N 1
ATOM 10842 C CA . LYS B 1 552 ? -4.266 -16.859 6.973 1 83.44 552 LYS B CA 1
ATOM 10843 C C . LYS B 1 552 ? -5.176 -16.625 8.172 1 83.44 552 LYS B C 1
ATOM 10845 O O . LYS B 1 552 ? -6.301 -16.141 8.023 1 83.44 552 LYS B O 1
ATOM 10850 N N . ASP B 1 553 ? -4.703 -16.797 9.297 1 82.44 553 ASP B N 1
ATOM 10851 C CA . ASP B 1 553 ? -5.453 -16.688 10.539 1 82.44 553 ASP B CA 1
ATOM 10852 C C . ASP B 1 553 ? -5.773 -15.219 10.852 1 82.44 553 ASP B C 1
ATOM 10854 O O . ASP B 1 553 ? -6.848 -14.914 11.375 1 82.44 553 ASP B O 1
ATOM 10858 N N . ASN B 1 554 ? -4.883 -14.383 10.5 1 84.38 554 ASN B N 1
ATOM 10859 C CA . ASN B 1 554 ? -5.094 -12.969 10.789 1 84.38 554 ASN B CA 1
ATOM 10860 C C . ASN B 1 554 ? -6.281 -12.406 10.016 1 84.38 554 ASN B C 1
ATOM 10862 O O . ASN B 1 554 ? -7.047 -11.602 10.547 1 84.38 554 ASN B O 1
ATOM 10866 N N . ILE B 1 555 ? -6.445 -12.883 8.812 1 88.5 555 ILE B N 1
ATOM 10867 C CA . ILE B 1 555 ? -7.559 -12.422 7.992 1 88.5 555 ILE B CA 1
ATOM 10868 C C . ILE B 1 555 ? -8.867 -12.969 8.547 1 88.5 555 ILE B C 1
ATOM 10870 O O . ILE B 1 555 ? -9.867 -12.25 8.625 1 88.5 555 ILE B O 1
ATOM 10874 N N . LEU B 1 556 ? -8.812 -14.266 8.992 1 88.44 556 LEU B N 1
ATOM 10875 C CA . LEU B 1 556 ? -10 -14.898 9.555 1 88.44 556 LEU B CA 1
ATOM 10876 C C . LEU B 1 556 ? -10.453 -14.172 10.82 1 88.44 556 LEU B C 1
ATOM 10878 O O . LEU B 1 556 ? -11.648 -13.984 11.039 1 88.44 556 LEU B O 1
ATOM 10882 N N . THR B 1 557 ? -9.516 -13.742 11.562 1 85.94 557 THR B N 1
ATOM 10883 C CA . THR B 1 557 ? -9.828 -13.031 12.789 1 85.94 557 THR B CA 1
ATOM 10884 C C . THR B 1 557 ? -10.453 -11.672 12.484 1 85.94 557 THR B C 1
ATOM 10886 O O . THR B 1 557 ? -11.406 -11.258 13.148 1 85.94 557 THR B O 1
ATOM 10889 N N . SER B 1 558 ? -9.891 -11.023 11.531 1 85.69 558 SER B N 1
ATOM 10890 C CA . SER B 1 558 ? -10.445 -9.727 11.133 1 85.69 558 SER B CA 1
ATOM 10891 C C . SER B 1 558 ? -11.883 -9.867 10.648 1 85.69 558 SER B C 1
ATOM 10893 O O . SER B 1 558 ? -12.727 -9.016 10.945 1 85.69 558 SER B O 1
ATOM 10895 N N . LEU B 1 559 ? -12.188 -10.93 9.945 1 87.62 559 LEU B N 1
ATOM 10896 C CA . LEU B 1 559 ? -13.531 -11.172 9.422 1 87.62 559 LEU B CA 1
ATOM 10897 C C . LEU B 1 559 ? -14.492 -11.547 10.539 1 87.62 559 LEU B C 1
ATOM 10899 O O . LEU B 1 559 ? -15.656 -11.141 10.531 1 87.62 559 LEU B O 1
ATOM 10903 N N . LYS B 1 560 ? -14.023 -12.273 11.516 1 86.56 560 LYS B N 1
ATOM 10904 C CA . LYS B 1 560 ? -14.828 -12.656 12.672 1 86.56 560 LYS B CA 1
ATOM 10905 C C . LYS B 1 560 ? -15.172 -11.445 13.531 1 86.56 560 LYS B C 1
ATOM 10907 O O . LYS B 1 560 ? -16.297 -11.328 14.039 1 86.56 560 LYS B O 1
ATOM 10912 N N . ASN B 1 561 ? -14.227 -10.562 13.648 1 83.19 561 ASN B N 1
ATOM 10913 C CA . ASN B 1 561 ? -14.375 -9.391 14.5 1 83.19 561 ASN B CA 1
ATOM 10914 C C . ASN B 1 561 ? -15.484 -8.469 13.992 1 83.19 561 ASN B C 1
ATOM 10916 O O . ASN B 1 561 ? -16.156 -7.797 14.781 1 83.19 561 ASN B O 1
ATOM 10920 N N . VAL B 1 562 ? -15.641 -8.516 12.688 1 80.88 562 VAL B N 1
ATOM 10921 C CA . VAL B 1 562 ? -16.656 -7.617 12.148 1 80.88 562 VAL B CA 1
ATOM 10922 C C . VAL B 1 562 ? -18 -8.336 12.102 1 80.88 562 VAL B C 1
ATOM 10924 O O . VAL B 1 562 ? -19.016 -7.758 11.68 1 80.88 562 VAL B O 1
ATOM 10927 N N . GLY B 1 563 ? -18.078 -9.578 12.438 1 79.81 563 GLY B N 1
ATOM 10928 C CA . GLY B 1 563 ? -19.328 -10.312 12.547 1 79.81 563 GLY B CA 1
ATOM 10929 C C . GLY B 1 563 ? -19.734 -10.992 11.25 1 79.81 563 GLY B C 1
ATOM 10930 O O . GLY B 1 563 ? -20.922 -11.156 10.977 1 79.81 563 GLY B O 1
ATOM 10931 N N . LEU B 1 564 ? -18.781 -11.258 10.445 1 82.44 564 LEU B N 1
ATOM 10932 C CA . LEU B 1 564 ? -19.094 -11.93 9.195 1 82.44 564 LEU B CA 1
ATOM 10933 C C . LEU B 1 564 ? -19.797 -13.266 9.453 1 82.44 564 LEU B C 1
ATOM 10935 O O . LEU B 1 564 ? -20.688 -13.656 8.695 1 82.44 564 LEU B O 1
ATOM 10939 N N . PHE B 1 565 ? -19.453 -13.844 10.57 1 83.62 565 PHE B N 1
ATOM 10940 C CA . PHE B 1 565 ? -19.938 -15.188 10.836 1 83.62 565 PHE B CA 1
ATOM 10941 C C . PHE B 1 565 ? -21.031 -15.172 11.883 1 83.62 565 PHE B C 1
ATOM 10943 O O . PHE B 1 565 ? -21.516 -16.219 12.312 1 83.62 565 PHE B O 1
ATOM 10950 N N . ASP B 1 566 ? -21.422 -13.883 12.344 1 75.94 566 ASP B N 1
ATOM 10951 C CA . ASP B 1 566 ? -22.422 -13.758 13.398 1 75.94 566 ASP B CA 1
ATOM 10952 C C . ASP B 1 566 ? -23.828 -13.773 12.828 1 75.94 566 ASP B C 1
ATOM 10954 O O . ASP B 1 566 ? -24.266 -12.789 12.219 1 75.94 566 ASP B O 1
ATOM 10958 N N . HIS B 1 567 ? -24.219 -14.805 12.305 1 64.94 567 HIS B N 1
ATOM 10959 C CA . HIS B 1 567 ? -25.578 -14.75 11.773 1 64.94 567 HIS B CA 1
ATOM 10960 C C . HIS B 1 567 ? -26.547 -15.5 12.68 1 64.94 567 HIS B C 1
ATOM 10962 O O . HIS B 1 567 ? -26.203 -16.531 13.25 1 64.94 567 HIS B O 1
ATOM 10968 N N . GLU B 1 568 ? -27.547 -14.789 13.062 1 60.19 568 GLU B N 1
ATOM 10969 C CA . GLU B 1 568 ? -28.641 -15.359 13.859 1 60.19 568 GLU B CA 1
ATOM 10970 C C . GLU B 1 568 ? -29.453 -16.359 13.055 1 60.19 568 GLU B C 1
ATOM 10972 O O . GLU B 1 568 ? -30 -17.312 13.609 1 60.19 568 GLU B O 1
ATOM 10977 N N . ASN B 1 569 ? -29.531 -16.172 11.75 1 62.5 569 ASN B N 1
ATOM 10978 C CA . ASN B 1 569 ? -30.406 -17.016 10.945 1 62.5 569 ASN B CA 1
ATOM 10979 C C . ASN B 1 569 ? -29.656 -18.203 10.344 1 62.5 569 ASN B C 1
ATOM 10981 O O . ASN B 1 569 ? -28.578 -18.031 9.781 1 62.5 569 ASN B O 1
ATOM 10985 N N . GLU B 1 570 ? -29.984 -19.297 10.805 1 59.62 570 GLU B N 1
ATOM 10986 C CA . GLU B 1 570 ? -29.406 -20.578 10.391 1 59.62 570 GLU B CA 1
ATOM 10987 C C . GLU B 1 570 ? -29.203 -20.625 8.875 1 59.62 570 GLU B C 1
ATOM 10989 O O . GLU B 1 570 ? -28.219 -21.172 8.391 1 59.62 570 GLU B O 1
ATOM 10994 N N . ALA B 1 571 ? -30.172 -20.031 8.25 1 60.03 571 ALA B N 1
ATOM 10995 C CA . ALA B 1 571 ? -30.109 -20.078 6.793 1 60.03 571 ALA B CA 1
ATOM 10996 C C . ALA B 1 571 ? -28.891 -19.312 6.277 1 60.03 571 ALA B C 1
ATOM 10998 O O . ALA B 1 571 ? -28.25 -19.75 5.324 1 60.03 571 ALA B O 1
ATOM 10999 N N . MET B 1 572 ? -28.578 -18.25 6.93 1 66.12 572 MET B N 1
ATOM 11000 C CA . MET B 1 572 ? -27.469 -17.406 6.523 1 66.12 572 MET B CA 1
ATOM 11001 C C . MET B 1 572 ? -26.125 -18.062 6.832 1 66.12 572 MET B C 1
ATOM 11003 O O . MET B 1 572 ? -25.156 -17.906 6.086 1 66.12 572 MET B O 1
ATOM 11007 N N . ILE B 1 573 ? -26.203 -18.906 7.781 1 70.31 573 ILE B N 1
ATOM 11008 C CA . ILE B 1 573 ? -24.969 -19.594 8.18 1 70.31 573 ILE B CA 1
ATOM 11009 C C . ILE B 1 573 ? -24.594 -20.625 7.113 1 70.31 573 ILE B C 1
ATOM 11011 O O . ILE B 1 573 ? -23.422 -20.781 6.797 1 70.31 573 ILE B O 1
ATOM 11015 N N . SER B 1 574 ? -25.656 -21.125 6.547 1 81.44 574 SER B N 1
ATOM 11016 C CA . SER B 1 574 ? -25.375 -22.203 5.598 1 81.44 574 SER B CA 1
ATOM 11017 C C . SER B 1 574 ? -24.891 -21.656 4.262 1 81.44 574 SER B C 1
ATOM 11019 O O . SER B 1 574 ? -24.219 -22.359 3.506 1 81.44 574 SER B O 1
ATOM 11021 N N . LYS B 1 575 ? -25.188 -20.453 4.02 1 91.25 575 LYS B N 1
ATOM 11022 C CA . LYS B 1 575 ? -24.859 -19.891 2.709 1 91.25 575 LYS B CA 1
ATOM 11023 C C . LYS B 1 575 ? -23.469 -19.266 2.713 1 91.25 575 LYS B C 1
ATOM 11025 O O . LYS B 1 575 ? -23 -18.797 1.677 1 91.25 575 LYS B O 1
ATOM 11030 N N . LEU B 1 576 ? -22.828 -19.328 3.877 1 92.44 576 LEU B N 1
ATOM 11031 C CA . LEU B 1 576 ? -21.453 -18.891 3.988 1 92.44 576 LEU B CA 1
ATOM 11032 C C . LEU B 1 576 ? -20.531 -20.062 4.359 1 92.44 576 LEU B C 1
ATOM 11034 O O . LEU B 1 576 ? -20.719 -20.672 5.414 1 92.44 576 LEU B O 1
ATOM 11038 N N . GLN B 1 577 ? -19.656 -20.422 3.432 1 93.56 577 GLN B N 1
ATOM 11039 C CA . GLN B 1 577 ? -18.734 -21.531 3.672 1 93.56 577 GLN B CA 1
ATOM 11040 C C . GLN B 1 577 ? -17.297 -21.062 3.602 1 93.56 577 GLN B C 1
ATOM 11042 O O . GLN B 1 577 ? -16.953 -20.188 2.797 1 93.56 577 GLN B O 1
ATOM 11047 N N . VAL B 1 578 ? -16.469 -21.578 4.484 1 93.12 578 VAL B N 1
ATOM 11048 C CA . VAL B 1 578 ? -15.055 -21.266 4.504 1 93.12 578 VAL B CA 1
ATOM 11049 C C . VAL B 1 578 ? -14.234 -22.547 4.352 1 93.12 578 VAL B C 1
ATOM 11051 O O . VAL B 1 578 ? -14.477 -23.531 5.043 1 93.12 578 VAL B O 1
ATOM 11054 N N . PHE B 1 579 ? -13.305 -22.516 3.393 1 93.75 579 PHE B N 1
ATOM 11055 C CA . PHE B 1 579 ? -12.453 -23.672 3.156 1 93.75 579 PHE B CA 1
ATOM 11056 C C . PHE B 1 579 ? -10.984 -23.281 3.205 1 93.75 579 PHE B C 1
ATOM 11058 O O . PHE B 1 579 ? -10.648 -22.109 3.176 1 93.75 579 PHE B O 1
ATOM 11065 N N . GLN B 1 580 ? -10.141 -24.219 3.268 1 90.19 580 GLN B N 1
ATOM 11066 C CA . GLN B 1 580 ? -8.703 -24.016 3.434 1 90.19 580 GLN B CA 1
ATOM 11067 C C . GLN B 1 580 ? -8.062 -23.547 2.127 1 90.19 580 GLN B C 1
ATOM 11069 O O . GLN B 1 580 ? -7.121 -22.75 2.139 1 90.19 580 GLN B O 1
ATOM 11074 N N . ASP B 1 581 ? -8.469 -24.125 1.034 1 90.19 581 ASP B N 1
ATOM 11075 C CA . ASP B 1 581 ? -7.887 -23.766 -0.254 1 90.19 581 ASP B CA 1
ATOM 11076 C C . ASP B 1 581 ? -8.938 -23.797 -1.36 1 90.19 581 ASP B C 1
ATOM 11078 O O . ASP B 1 581 ? -10.094 -24.172 -1.118 1 90.19 581 ASP B O 1
ATOM 11082 N N . LEU B 1 582 ? -8.531 -23.359 -2.48 1 92.94 582 LEU B N 1
ATOM 11083 C CA . LEU B 1 582 ? -9.43 -23.266 -3.627 1 92.94 582 LEU B CA 1
ATOM 11084 C C . LEU B 1 582 ? -9.922 -24.656 -4.039 1 92.94 582 LEU B C 1
ATOM 11086 O O . LEU B 1 582 ? -11.078 -24.812 -4.426 1 92.94 582 LEU B O 1
ATOM 11090 N N . ASN B 1 583 ? -9.047 -25.672 -3.91 1 91.56 583 ASN B N 1
ATOM 11091 C CA . ASN B 1 583 ? -9.445 -27.016 -4.285 1 91.56 583 ASN B CA 1
ATOM 11092 C C . ASN B 1 583 ? -10.586 -27.531 -3.42 1 91.56 583 ASN B C 1
ATOM 11094 O O . ASN B 1 583 ? -11.539 -28.125 -3.932 1 91.56 583 ASN B O 1
ATOM 11098 N N . ALA B 1 584 ? -10.477 -27.297 -2.172 1 92.38 584 ALA B N 1
ATOM 11099 C CA . ALA B 1 584 ? -11.531 -27.734 -1.252 1 92.38 584 ALA B CA 1
ATOM 11100 C C . ALA B 1 584 ? -12.844 -27 -1.544 1 92.38 584 ALA B C 1
ATOM 11102 O O . ALA B 1 584 ? -13.922 -27.594 -1.453 1 92.38 584 ALA B O 1
ATOM 11103 N N . SER B 1 585 ? -12.789 -25.766 -1.882 1 95.44 585 SER B N 1
ATOM 11104 C CA . SER B 1 585 ? -13.977 -24.984 -2.215 1 95.44 585 SER B CA 1
ATOM 11105 C C . SER B 1 585 ? -14.656 -25.516 -3.469 1 95.44 585 SER B C 1
ATOM 11107 O O . SER B 1 585 ? -15.875 -25.703 -3.488 1 95.44 585 SER B O 1
ATOM 11109 N N . LEU B 1 586 ? -13.844 -25.75 -4.469 1 95.06 586 LEU B N 1
ATOM 11110 C CA . LEU B 1 586 ? -14.375 -26.266 -5.723 1 95.06 586 LEU B CA 1
ATOM 11111 C C . LEU B 1 586 ? -14.961 -27.656 -5.527 1 95.06 586 LEU B C 1
ATOM 11113 O O . LEU B 1 586 ? -16.031 -27.969 -6.059 1 95.06 586 LEU B O 1
ATOM 11117 N N . GLU B 1 587 ? -14.211 -28.469 -4.773 1 92.94 587 GLU B N 1
ATOM 11118 C CA . GLU B 1 587 ? -14.695 -29.812 -4.488 1 92.94 587 GLU B CA 1
ATOM 11119 C C . GLU B 1 587 ? -16.047 -29.781 -3.785 1 92.94 587 GLU B C 1
ATOM 11121 O O . GLU B 1 587 ? -16.938 -30.562 -4.113 1 92.94 587 GLU B O 1
ATOM 11126 N N . TRP B 1 588 ? -16.203 -28.906 -2.881 1 94.56 588 TRP B N 1
ATOM 11127 C CA . TRP B 1 588 ? -17.453 -28.797 -2.139 1 94.56 588 TRP B CA 1
ATOM 11128 C C . TRP B 1 588 ? -18.594 -28.406 -3.064 1 94.56 588 TRP B C 1
ATOM 11130 O O . TRP B 1 588 ? -19.688 -28.984 -2.988 1 94.56 588 TRP B O 1
ATOM 11140 N N . CYS B 1 589 ? -18.422 -27.469 -3.885 1 95.25 589 CYS B N 1
ATOM 11141 C CA . CYS B 1 589 ? -19.438 -27.047 -4.836 1 95.25 589 CYS B CA 1
ATOM 11142 C C . CYS B 1 589 ? -19.844 -28.188 -5.758 1 95.25 589 CYS B C 1
ATOM 11144 O O . CYS B 1 589 ? -21.031 -28.422 -5.988 1 95.25 589 CYS B O 1
ATOM 11146 N N . GLU B 1 590 ? -18.828 -28.891 -6.316 1 93.81 590 GLU B N 1
ATOM 11147 C CA . GLU B 1 590 ? -19.094 -30.016 -7.211 1 93.81 590 GLU B CA 1
ATOM 11148 C C . GLU B 1 590 ? -19.875 -31.109 -6.504 1 93.81 590 GLU B C 1
ATOM 11150 O O . GLU B 1 590 ? -20.812 -31.688 -7.074 1 93.81 590 GLU B O 1
ATOM 11155 N N . ASN B 1 591 ? -19.5 -31.359 -5.238 1 90.94 591 ASN B N 1
ATOM 11156 C CA . ASN B 1 591 ? -20.203 -32.375 -4.461 1 90.94 591 ASN B CA 1
ATOM 11157 C C . ASN B 1 591 ? -21.656 -31.984 -4.184 1 90.94 591 ASN B C 1
ATOM 11159 O O . ASN B 1 591 ? -22.547 -32.844 -4.152 1 90.94 591 ASN B O 1
ATOM 11163 N N . GLU B 1 592 ? -21.891 -30.734 -3.969 1 92.62 592 GLU B N 1
ATOM 11164 C CA . GLU B 1 592 ? -23.234 -30.25 -3.744 1 92.62 592 GLU B CA 1
ATOM 11165 C C . GLU B 1 592 ? -24.109 -30.469 -4.977 1 92.62 592 GLU B C 1
ATOM 11167 O O . GLU B 1 592 ? -25.281 -30.828 -4.855 1 92.62 592 GLU B O 1
ATOM 11172 N N . PHE B 1 593 ? -23.547 -30.281 -6.156 1 91.31 593 PHE B N 1
ATOM 11173 C CA . PHE B 1 593 ? -24.281 -30.516 -7.391 1 91.31 593 PHE B CA 1
ATOM 11174 C C . PHE B 1 593 ? -24.609 -32 -7.559 1 91.31 593 PHE B C 1
ATOM 11176 O O . PHE B 1 593 ? -25.703 -32.344 -7.977 1 91.31 593 PHE B O 1
ATOM 11183 N N . LEU B 1 594 ? -23.656 -32.781 -7.215 1 87.56 594 LEU B N 1
ATOM 11184 C CA . LEU B 1 594 ? -23.828 -34.219 -7.363 1 87.56 594 LEU B CA 1
ATOM 11185 C C . LEU B 1 594 ? -24.859 -34.719 -6.367 1 87.56 594 LEU B C 1
ATOM 11187 O O . LEU B 1 594 ? -25.641 -35.625 -6.684 1 87.56 594 LEU B O 1
ATOM 11191 N N . THR B 1 595 ? -24.797 -34.188 -5.176 1 88.75 595 THR B N 1
ATOM 11192 C CA . THR B 1 595 ? -25.797 -34.531 -4.18 1 88.75 595 THR B CA 1
ATOM 11193 C C . THR B 1 595 ? -27.188 -34.156 -4.652 1 88.75 595 THR B C 1
ATOM 11195 O O . THR B 1 595 ? -28.141 -34.938 -4.52 1 88.75 595 THR B O 1
ATOM 11198 N N . LYS B 1 596 ? -27.281 -32.969 -5.168 1 86.62 596 LYS B N 1
ATOM 11199 C CA . LYS B 1 596 ? -28.547 -32.5 -5.707 1 86.62 596 LYS B CA 1
ATOM 11200 C C . LYS B 1 596 ? -29.016 -33.375 -6.871 1 86.62 596 LYS B C 1
ATOM 11202 O O . LYS B 1 596 ? -30.203 -33.656 -7.02 1 86.62 596 LYS B O 1
ATOM 11207 N N . PHE B 1 597 ? -28.094 -33.75 -7.648 1 85.38 597 PHE B N 1
ATOM 11208 C CA . PHE B 1 597 ? -28.391 -34.625 -8.781 1 85.38 597 PHE B CA 1
ATOM 11209 C C . PHE B 1 597 ? -28.906 -35.969 -8.305 1 85.38 597 PHE B C 1
ATOM 11211 O O . PHE B 1 597 ? -29.875 -36.5 -8.852 1 85.38 597 PHE B O 1
ATOM 11218 N N . LYS B 1 598 ? -28.234 -36.531 -7.309 1 82.25 598 LYS B N 1
ATOM 11219 C CA . LYS B 1 598 ? -28.672 -37.812 -6.754 1 82.25 598 LYS B CA 1
ATOM 11220 C C . LYS B 1 598 ? -30.078 -37.719 -6.191 1 82.25 598 LYS B C 1
ATOM 11222 O O . LYS B 1 598 ? -30.891 -38.625 -6.359 1 82.25 598 LYS B O 1
ATOM 11227 N N . GLN B 1 599 ? -30.312 -36.656 -5.578 1 82.75 599 GLN B N 1
ATOM 11228 C CA . GLN B 1 599 ? -31.641 -36.438 -5.027 1 82.75 599 GLN B CA 1
ATOM 11229 C C . GLN B 1 599 ? -32.688 -36.312 -6.137 1 82.75 599 GLN B C 1
ATOM 11231 O O . GLN B 1 599 ? -33.781 -36.844 -6.016 1 82.75 599 GLN B O 1
ATOM 11236 N N . TYR B 1 600 ? -32.312 -35.656 -7.164 1 82.06 600 TYR B N 1
ATOM 11237 C CA . TYR B 1 600 ? -33.188 -35.5 -8.32 1 82.06 600 TYR B CA 1
ATOM 11238 C C . TYR B 1 600 ? -33.469 -36.844 -8.969 1 82.06 600 TYR B C 1
ATOM 11240 O O . TYR B 1 600 ? -34.594 -37.125 -9.375 1 82.06 600 TYR B O 1
ATOM 11248 N N . GLN B 1 601 ? -32.469 -37.688 -9.07 1 80.06 601 GLN B N 1
ATOM 11249 C CA . GLN B 1 601 ? -32.625 -39.031 -9.656 1 80.06 601 GLN B CA 1
ATOM 11250 C C . GLN B 1 601 ? -33.531 -39.906 -8.82 1 80.06 601 GLN B C 1
ATOM 11252 O O . GLN B 1 601 ? -34.375 -40.625 -9.359 1 80.06 601 GLN B O 1
ATOM 11257 N N . LYS B 1 602 ? -33.312 -39.781 -7.559 1 77.88 602 LYS B N 1
ATOM 11258 C CA . LYS B 1 602 ? -34.188 -40.562 -6.66 1 77.88 602 LYS B CA 1
ATOM 11259 C C . LYS B 1 602 ? -35.625 -40.125 -6.777 1 77.88 602 LYS B C 1
ATOM 11261 O O . LYS B 1 602 ? -36.531 -40.938 -6.773 1 77.88 602 LYS B O 1
ATOM 11266 N N . TYR B 1 603 ? -35.719 -38.938 -6.895 1 75.19 603 TYR B N 1
ATOM 11267 C CA . TYR B 1 603 ? -37.062 -38.375 -7.027 1 75.19 603 TYR B CA 1
ATOM 11268 C C . TYR B 1 603 ? -37.719 -38.875 -8.312 1 75.19 603 TYR B C 1
ATOM 11270 O O . TYR B 1 603 ? -38.906 -39.219 -8.312 1 75.19 603 TYR B O 1
ATOM 11278 N N . LYS B 1 604 ? -37.062 -38.781 -9.398 1 75.62 604 LYS B N 1
ATOM 11279 C CA . LYS B 1 604 ? -37.594 -39.188 -10.695 1 75.62 604 LYS B CA 1
ATOM 11280 C C . LYS B 1 604 ? -37.906 -40.688 -10.727 1 75.62 604 LYS B C 1
ATOM 11282 O O . LYS B 1 604 ? -38.875 -41.094 -11.344 1 75.62 604 LYS B O 1
ATOM 11287 N N . LYS B 1 605 ? -37.125 -41.438 -10.039 1 73.06 605 LYS B N 1
ATOM 11288 C CA . LYS B 1 605 ? -37.375 -42.875 -9.961 1 73.06 605 LYS B CA 1
ATOM 11289 C C . LYS B 1 605 ? -38.656 -43.188 -9.18 1 73.06 605 LYS B C 1
ATOM 11291 O O . LYS B 1 605 ? -39.438 -44.062 -9.562 1 73.06 605 LYS B O 1
ATOM 11296 N N . VAL B 1 606 ? -38.781 -42.469 -8.172 1 68.88 606 VAL B N 1
ATOM 11297 C CA . VAL B 1 606 ? -40 -42.656 -7.348 1 68.88 606 VAL B CA 1
ATOM 11298 C C . VAL B 1 606 ? -41.219 -42.188 -8.133 1 68.88 606 VAL B C 1
ATOM 11300 O O . VAL B 1 606 ? -42.25 -42.875 -8.086 1 68.88 606 VAL B O 1
ATOM 11303 N N . GLU B 1 607 ? -41.062 -41.156 -8.844 1 68.19 607 GLU B N 1
ATOM 11304 C CA . GLU B 1 607 ? -42.156 -40.656 -9.672 1 68.19 607 GLU B CA 1
ATOM 11305 C C . GLU B 1 607 ? -42.531 -41.656 -10.766 1 68.19 607 GLU B C 1
ATOM 11307 O O . GLU B 1 607 ? -43.688 -41.844 -11.062 1 68.19 607 GLU B O 1
ATOM 11312 N N . ALA B 1 608 ? -41.531 -42.219 -11.383 1 66.31 608 ALA B N 1
ATOM 11313 C CA . ALA B 1 608 ? -41.75 -43.219 -12.453 1 66.31 608 ALA B CA 1
ATOM 11314 C C . ALA B 1 608 ? -42.406 -44.469 -11.906 1 66.31 608 ALA B C 1
ATOM 11316 O O . ALA B 1 608 ? -43.219 -45.094 -12.578 1 66.31 608 ALA B O 1
ATOM 11317 N N . SER B 1 609 ? -41.969 -44.844 -10.773 1 62.5 609 SER B N 1
ATOM 11318 C CA . SER B 1 609 ? -42.562 -46.031 -10.156 1 62.5 609 SER B CA 1
ATOM 11319 C C . SER B 1 609 ? -44 -45.781 -9.734 1 62.5 609 SER B C 1
ATOM 11321 O O . SER B 1 609 ? -44.812 -46.719 -9.758 1 62.5 609 SER B O 1
ATOM 11323 N N . MET B 1 610 ? -44.188 -44.562 -9.43 1 57.44 610 MET B N 1
ATOM 11324 C CA . MET B 1 610 ? -45.531 -44.25 -9 1 57.44 610 MET B CA 1
ATOM 11325 C C . MET B 1 610 ? -46.469 -44.125 -10.203 1 57.44 610 MET B C 1
ATOM 11327 O O . MET B 1 610 ? -47.688 -44.375 -10.078 1 57.44 610 MET B O 1
ATOM 11331 N N . SER B 1 611 ? -45.969 -43.719 -11.406 1 51.22 611 SER B N 1
ATOM 11332 C CA . SER B 1 611 ? -46.844 -43.594 -12.562 1 51.22 611 SER B CA 1
ATOM 11333 C C . SER B 1 611 ? -47.25 -44.969 -13.078 1 51.22 611 SER B C 1
ATOM 11335 O O . SER B 1 611 ? -48.031 -45.062 -14.039 1 51.22 611 SER B O 1
ATOM 11337 N N . ILE B 1 612 ? -46.719 -46.125 -12.734 1 44.97 612 ILE B N 1
ATOM 11338 C CA . ILE B 1 612 ? -47.312 -47.438 -13.047 1 44.97 612 ILE B CA 1
ATOM 11339 C C . ILE B 1 612 ? -48.594 -47.625 -12.25 1 44.97 612 ILE B C 1
ATOM 11341 O O . ILE B 1 612 ? -48.594 -47.562 -11.016 1 44.97 612 ILE B O 1
ATOM 11345 N N . PRO B 1 613 ? -49.75 -47.469 -13.016 1 43.75 613 PRO B N 1
ATOM 11346 C CA . PRO B 1 613 ? -51.031 -47.594 -12.367 1 43.75 613 PRO B CA 1
ATOM 11347 C C . PRO B 1 613 ? -51.156 -48.844 -11.469 1 43.75 613 PRO B C 1
ATOM 11349 O O . PRO B 1 613 ? -51.219 -49.969 -11.961 1 43.75 613 PRO B O 1
ATOM 11352 N N . THR B 1 614 ? -50.188 -49.25 -10.727 1 37.28 614 THR B N 1
ATOM 11353 C CA . THR B 1 614 ? -50.625 -50.406 -9.938 1 37.28 614 THR B CA 1
ATOM 11354 C C . THR B 1 614 ? -51.875 -50.031 -9.141 1 37.28 614 THR B C 1
ATOM 11356 O O . THR B 1 614 ? -52.031 -48.906 -8.672 1 37.28 614 THR B O 1
ATOM 11359 N N . SER B 1 615 ? -53.031 -50.875 -9.344 1 36.69 615 SER B N 1
ATOM 11360 C CA . SER B 1 615 ? -54.344 -50.812 -8.719 1 36.69 615 SER B CA 1
ATOM 11361 C C . SER B 1 615 ? -54.25 -50.406 -7.254 1 36.69 615 SER B C 1
ATOM 11363 O O . SER B 1 615 ? -55.219 -49.938 -6.676 1 36.69 615 SER B O 1
ATOM 11365 N N . SER B 1 616 ? -53.406 -51.312 -6.426 1 33.19 616 SER B N 1
ATOM 11366 C CA . SER B 1 616 ? -53.938 -51.375 -5.059 1 33.19 616 SER B CA 1
ATOM 11367 C C . SER B 1 616 ? -53.781 -50.062 -4.328 1 33.19 616 SER B C 1
ATOM 11369 O O . SER B 1 616 ? -54.75 -49.531 -3.781 1 33.19 616 SER B O 1
ATOM 11371 N N . SER B 1 617 ? -53.031 -50.156 -3.059 1 33.38 617 SER B N 1
ATOM 11372 C CA . SER B 1 617 ? -53.25 -49.5 -1.766 1 33.38 617 SER B CA 1
ATOM 11373 C C . SER B 1 617 ? -52.719 -48.062 -1.784 1 33.38 617 SER B C 1
ATOM 11375 O O . SER B 1 617 ? -51.75 -47.75 -2.475 1 33.38 617 SER B O 1
ATOM 11377 N N . GLU B 1 618 ? -53.469 -47.031 -1.303 1 33.19 618 GLU B N 1
ATOM 11378 C CA . GLU B 1 618 ? -53.625 -45.625 -1.026 1 33.19 618 GLU B CA 1
ATOM 11379 C C . GLU B 1 618 ? -52.375 -45.062 -0.354 1 33.19 618 GLU B C 1
ATOM 11381 O O . GLU B 1 618 ? -52.312 -43.844 -0.07 1 33.19 618 GLU B O 1
ATOM 11386 N N . ASP B 1 619 ? -51.562 -45.875 0.427 1 31.56 619 ASP B N 1
ATOM 11387 C CA . ASP B 1 619 ? -51.031 -45.25 1.625 1 31.56 619 ASP B CA 1
ATOM 11388 C C . ASP B 1 619 ? -50.125 -44.031 1.264 1 31.56 619 ASP B C 1
ATOM 11390 O O . ASP B 1 619 ? -49.719 -43.906 0.115 1 31.56 619 ASP B O 1
ATOM 11394 N N . ASN B 1 620 ? -49.188 -43.562 2.316 1 34.72 620 ASN B N 1
ATOM 11395 C CA . ASN B 1 620 ? -48.562 -42.438 2.99 1 34.72 620 ASN B CA 1
ATOM 11396 C C . ASN B 1 620 ? -47.344 -41.906 2.207 1 34.72 620 ASN B C 1
ATOM 11398 O O . ASN B 1 620 ? -46.625 -41.031 2.668 1 34.72 620 ASN B O 1
ATOM 11402 N N . GLN B 1 621 ? -46.844 -42.656 1.284 1 33.41 621 GLN B N 1
ATOM 11403 C CA . GLN B 1 621 ? -45.531 -42.188 0.796 1 33.41 621 GLN B CA 1
ATOM 11404 C C . GLN B 1 621 ? -45.688 -40.969 -0.085 1 33.41 621 GLN B C 1
ATOM 11406 O O . GLN B 1 621 ? -44.719 -40.5 -0.665 1 33.41 621 GLN B O 1
ATOM 11411 N N . HIS B 1 622 ? -46.875 -40.438 -0.26 1 37.09 622 HIS B N 1
ATOM 11412 C CA . HIS B 1 622 ? -47.062 -39.281 -1.101 1 37.09 622 HIS B CA 1
ATOM 11413 C C . HIS B 1 622 ? -46.344 -38.062 -0.488 1 37.09 622 HIS B C 1
ATOM 11415 O O . HIS B 1 622 ? -46.188 -37.031 -1.15 1 37.09 622 HIS B O 1
ATOM 11421 N N . LEU B 1 623 ? -46.25 -38.031 0.873 1 36.06 623 LEU B N 1
ATOM 11422 C CA . LEU B 1 623 ? -45.906 -36.781 1.545 1 36.06 623 LEU B CA 1
ATOM 11423 C C . LEU B 1 623 ? -44.469 -36.406 1.274 1 36.06 623 LEU B C 1
ATOM 11425 O O . LEU B 1 623 ? -44.125 -35.219 1.207 1 36.06 623 LEU B O 1
ATOM 11429 N N . GLN B 1 624 ? -43.562 -37.375 1.394 1 36.84 624 GLN B N 1
ATOM 11430 C CA . GLN B 1 624 ? -42.188 -36.938 1.397 1 36.84 624 GLN B CA 1
ATOM 11431 C C . GLN B 1 624 ? -41.75 -36.5 0.004 1 36.84 624 GLN B C 1
ATOM 11433 O O . GLN B 1 624 ? -40.688 -35.906 -0.151 1 36.84 624 GLN B O 1
ATOM 11438 N N . VAL B 1 625 ? -42.344 -36.969 -1.074 1 37.84 625 VAL B N 1
ATOM 11439 C CA . VAL B 1 625 ? -41.969 -36.625 -2.439 1 37.84 625 VAL B CA 1
ATOM 11440 C C . VAL B 1 625 ? -42.25 -35.156 -2.689 1 37.84 625 VAL B C 1
ATOM 11442 O O . VAL B 1 625 ? -41.625 -34.562 -3.574 1 37.84 625 VAL B O 1
ATOM 11445 N N . ASN B 1 626 ? -43.188 -34.469 -1.954 1 37.75 626 ASN B N 1
ATOM 11446 C CA . ASN B 1 626 ? -43.531 -33.094 -2.236 1 37.75 626 ASN B CA 1
ATOM 11447 C C . ASN B 1 626 ? -42.406 -32.156 -1.9 1 37.75 626 ASN B C 1
ATOM 11449 O O . ASN B 1 626 ? -42.375 -31.016 -2.383 1 37.75 626 ASN B O 1
ATOM 11453 N N . LYS B 1 627 ? -41.594 -32.531 -0.959 1 40.44 627 LYS B N 1
ATOM 11454 C CA . LYS B 1 627 ? -40.594 -31.547 -0.538 1 40.44 627 LYS B CA 1
ATOM 11455 C C . LYS B 1 627 ? -39.531 -31.344 -1.625 1 40.44 627 LYS B C 1
ATOM 11457 O O . LYS B 1 627 ? -39.062 -30.219 -1.826 1 40.44 627 LYS B O 1
ATOM 11462 N N . TYR B 1 628 ? -39.031 -32.375 -2.201 1 39.47 628 TYR B N 1
ATOM 11463 C CA . TYR B 1 628 ? -37.969 -32.25 -3.199 1 39.47 628 TYR B CA 1
ATOM 11464 C C . TYR B 1 628 ? -38.531 -31.812 -4.539 1 39.47 628 TYR B C 1
ATOM 11466 O O . TYR B 1 628 ? -37.781 -31.469 -5.461 1 39.47 628 TYR B O 1
ATOM 11474 N N . ALA B 1 629 ? -39.844 -32.125 -4.914 1 40.69 629 ALA B N 1
ATOM 11475 C CA . ALA B 1 629 ? -40.562 -31.594 -6.07 1 40.69 629 ALA B CA 1
ATOM 11476 C C . ALA B 1 629 ? -40.469 -30.062 -6.098 1 40.69 629 ALA B C 1
ATOM 11478 O O . ALA B 1 629 ? -40.906 -29.438 -7.059 1 40.69 629 ALA B O 1
ATOM 11479 N N . ALA B 1 630 ? -40.219 -29.422 -4.934 1 43.88 630 ALA B N 1
ATOM 11480 C CA . ALA B 1 630 ? -40.406 -27.969 -4.828 1 43.88 630 ALA B CA 1
ATOM 11481 C C . ALA B 1 630 ? -39.188 -27.234 -5.426 1 43.88 630 ALA B C 1
ATOM 11483 O O . ALA B 1 630 ? -38.469 -26.531 -4.715 1 43.88 630 ALA B O 1
ATOM 11484 N N . LEU B 1 631 ? -38.219 -27.828 -6.188 1 50.12 631 LEU B N 1
ATOM 11485 C CA . LEU B 1 631 ? -37.344 -26.828 -6.797 1 50.12 631 LEU B CA 1
ATOM 11486 C C . LEU B 1 631 ? -38.188 -25.766 -7.512 1 50.12 631 LEU B C 1
ATOM 11488 O O . LEU B 1 631 ? -39 -26.078 -8.375 1 50.12 631 LEU B O 1
ATOM 11492 N N . PRO B 1 632 ? -38.406 -24.688 -6.949 1 50.66 632 PRO B N 1
ATOM 11493 C CA . PRO B 1 632 ? -39.125 -23.672 -7.742 1 50.66 632 PRO B CA 1
ATOM 11494 C C . PRO B 1 632 ? -38.594 -23.562 -9.172 1 50.66 632 PRO B C 1
ATOM 11496 O O . PRO B 1 632 ? -37.375 -23.328 -9.367 1 50.66 632 PRO B O 1
ATOM 11499 N N . ILE B 1 633 ? -39.094 -24.281 -10.18 1 54.31 633 ILE B N 1
ATOM 11500 C CA . ILE B 1 633 ? -38.75 -24.359 -11.602 1 54.31 633 ILE B CA 1
ATOM 11501 C C . ILE B 1 633 ? -38.5 -22.953 -12.141 1 54.31 633 ILE B C 1
ATOM 11503 O O . ILE B 1 633 ? -37.781 -22.781 -13.133 1 54.31 633 ILE B O 1
ATOM 11507 N N . ASN B 1 634 ? -38.719 -21.891 -11.43 1 65.88 634 ASN B N 1
ATOM 11508 C CA . ASN B 1 634 ? -38.844 -20.641 -12.172 1 65.88 634 ASN B CA 1
ATOM 11509 C C . ASN B 1 634 ? -37.594 -19.797 -12.07 1 65.88 634 ASN B C 1
ATOM 11511 O O . ASN B 1 634 ? -37.594 -18.594 -12.344 1 65.88 634 ASN B O 1
ATOM 11515 N N . THR B 1 635 ? -36.344 -20.453 -11.641 1 77.81 635 THR B N 1
ATOM 11516 C CA . THR B 1 635 ? -35.156 -19.625 -11.68 1 77.81 635 THR B CA 1
ATOM 11517 C C . THR B 1 635 ? -34.156 -20.141 -12.711 1 77.81 635 THR B C 1
ATOM 11519 O O . THR B 1 635 ? -34.125 -21.344 -13 1 77.81 635 THR B O 1
ATOM 11522 N N . PRO B 1 636 ? -33.469 -19.281 -13.359 1 79.25 636 PRO B N 1
ATOM 11523 C CA . PRO B 1 636 ? -32.469 -19.688 -14.344 1 79.25 636 PRO B CA 1
ATOM 11524 C C . PRO B 1 636 ? -31.5 -20.75 -13.797 1 79.25 636 PRO B C 1
ATOM 11526 O O . PRO B 1 636 ? -31.094 -21.656 -14.523 1 79.25 636 PRO B O 1
ATOM 11529 N N . ARG B 1 637 ? -31.25 -20.797 -12.578 1 87.62 637 ARG B N 1
ATOM 11530 C CA . ARG B 1 637 ? -30.344 -21.75 -11.945 1 87.62 637 ARG B CA 1
ATOM 11531 C C . ARG B 1 637 ? -30.938 -23.156 -11.977 1 87.62 637 ARG B C 1
ATOM 11533 O O . ARG B 1 637 ? -30.281 -24.125 -12.367 1 87.62 637 ARG B O 1
ATOM 11540 N N . ASN B 1 638 ? -32.125 -23.203 -11.609 1 84.06 638 ASN B N 1
ATOM 11541 C CA . ASN B 1 638 ? -32.781 -24.5 -11.531 1 84.06 638 ASN B CA 1
ATOM 11542 C C . ASN B 1 638 ? -33.094 -25.062 -12.922 1 84.06 638 ASN B C 1
ATOM 11544 O O . ASN B 1 638 ? -33 -26.266 -13.148 1 84.06 638 ASN B O 1
ATOM 11548 N N . THR B 1 639 ? -33.438 -24.109 -13.773 1 81 639 THR B N 1
ATOM 11549 C CA . THR B 1 639 ? -33.688 -24.531 -15.148 1 81 639 THR B CA 1
ATOM 11550 C C . THR B 1 639 ? -32.438 -25.125 -15.766 1 81 639 THR B C 1
ATOM 11552 O O . THR B 1 639 ? -32.5 -26.156 -16.453 1 81 639 THR B O 1
ATOM 11555 N N . ASN B 1 640 ? -31.391 -24.484 -15.539 1 83.25 640 ASN B N 1
ATOM 11556 C CA . ASN B 1 640 ? -30.125 -25 -16.031 1 83.25 640 ASN B CA 1
ATOM 11557 C C . ASN B 1 640 ? -29.781 -26.344 -15.406 1 83.25 640 ASN B C 1
ATOM 11559 O O . ASN B 1 640 ? -29.344 -27.266 -16.109 1 83.25 640 ASN B O 1
ATOM 11563 N N . PHE B 1 641 ? -29.969 -26.484 -14.195 1 85.81 641 PHE B N 1
ATOM 11564 C CA . PHE B 1 641 ? -29.672 -27.719 -13.484 1 85.81 641 PHE B CA 1
ATOM 11565 C C . PHE B 1 641 ? -30.531 -28.875 -14.016 1 85.81 641 PHE B C 1
ATOM 11567 O O . PHE B 1 641 ? -30 -29.953 -14.32 1 85.81 641 PHE B O 1
ATOM 11574 N N . ILE B 1 642 ? -31.812 -28.609 -14.102 1 81.56 642 ILE B N 1
ATOM 11575 C CA . ILE B 1 642 ? -32.75 -29.641 -14.539 1 81.56 642 ILE B CA 1
ATOM 11576 C C . ILE B 1 642 ? -32.406 -30.062 -15.969 1 81.56 642 ILE B C 1
ATOM 11578 O O . ILE B 1 642 ? -32.406 -31.25 -16.297 1 81.56 642 ILE B O 1
ATOM 11582 N N . LYS B 1 643 ? -32.125 -29.094 -16.766 1 82.94 643 LYS B N 1
ATOM 11583 C CA . LYS B 1 643 ? -31.766 -29.375 -18.156 1 82.94 643 LYS B CA 1
ATOM 11584 C C . LYS B 1 643 ? -30.547 -30.297 -18.25 1 82.94 643 LYS B C 1
ATOM 11586 O O . LYS B 1 643 ? -30.578 -31.297 -18.953 1 82.94 643 LYS B O 1
ATOM 11591 N N . GLU B 1 644 ? -29.531 -30 -17.5 1 83.44 644 GLU B N 1
ATOM 11592 C CA . GLU B 1 644 ? -28.297 -30.781 -17.547 1 83.44 644 GLU B CA 1
ATOM 11593 C C . GLU B 1 644 ? -28.469 -32.125 -16.875 1 83.44 644 GLU B C 1
ATOM 11595 O O . GLU B 1 644 ? -27.906 -33.125 -17.328 1 83.44 644 GLU B O 1
ATOM 11600 N N . ALA B 1 645 ? -29.203 -32.156 -15.82 1 82.38 645 ALA B N 1
ATOM 11601 C CA . ALA B 1 645 ? -29.484 -33.438 -15.133 1 82.38 645 ALA B CA 1
ATOM 11602 C C . ALA B 1 645 ? -30.234 -34.375 -16.047 1 82.38 645 ALA B C 1
ATOM 11604 O O . ALA B 1 645 ? -29.906 -35.562 -16.094 1 82.38 645 ALA B O 1
ATOM 11605 N N . GLN B 1 646 ? -31.234 -33.875 -16.734 1 79.5 646 GLN B N 1
ATOM 11606 C CA . GLN B 1 646 ? -32.031 -34.688 -17.641 1 79.5 646 GLN B CA 1
ATOM 11607 C C . GLN B 1 646 ? -31.188 -35.219 -18.781 1 79.5 646 GLN B C 1
ATOM 11609 O O . GLN B 1 646 ? -31.312 -36.406 -19.156 1 79.5 646 GLN B O 1
ATOM 11614 N N . GLN B 1 647 ? -30.344 -34.438 -19.25 1 78.69 647 GLN B N 1
ATOM 11615 C CA . GLN B 1 647 ? -29.453 -34.875 -20.328 1 78.69 647 GLN B CA 1
ATOM 11616 C C . GLN B 1 647 ? -28.516 -35.969 -19.844 1 78.69 647 GLN B C 1
ATOM 11618 O O . GLN B 1 647 ? -28.219 -36.938 -20.594 1 78.69 647 GLN B O 1
ATOM 11623 N N . TYR B 1 648 ? -28.078 -35.875 -18.672 1 77.5 648 TYR B N 1
ATOM 11624 C CA . TYR B 1 648 ? -27.188 -36.875 -18.078 1 77.5 648 TYR B CA 1
ATOM 11625 C C . TYR B 1 648 ? -27.891 -38.188 -17.859 1 77.5 648 TYR B C 1
ATOM 11627 O O . TYR B 1 648 ? -27.328 -39.25 -18.141 1 77.5 648 TYR B O 1
ATOM 11635 N N . ILE B 1 649 ? -29.078 -38.094 -17.344 1 76.25 649 ILE B N 1
ATOM 11636 C CA . ILE B 1 649 ? -29.859 -39.312 -17.078 1 76.25 649 ILE B CA 1
ATOM 11637 C C . ILE B 1 649 ? -30.125 -40.031 -18.406 1 76.25 649 ILE B C 1
ATOM 11639 O O . ILE B 1 649 ? -30.016 -41.281 -18.469 1 76.25 649 ILE B O 1
ATOM 11643 N N . LYS B 1 650 ? -30.422 -39.312 -19.375 1 74.06 650 LYS B N 1
ATOM 11644 C CA . LYS B 1 650 ? -30.656 -39.906 -20.703 1 74.06 650 LYS B CA 1
ATOM 11645 C C . LYS B 1 650 ? -29.406 -40.562 -21.234 1 74.06 650 LYS B C 1
ATOM 11647 O O . LYS B 1 650 ? -29.469 -41.688 -21.781 1 74.06 650 LYS B O 1
ATOM 11652 N N . LYS B 1 651 ? -28.266 -40 -20.984 1 71.94 651 LYS B N 1
ATOM 11653 C CA . LYS B 1 651 ? -27 -40.531 -21.469 1 71.94 651 LYS B CA 1
ATOM 11654 C C . LYS B 1 651 ? -26.609 -41.781 -20.688 1 71.94 651 LYS B C 1
ATOM 11656 O O . LYS B 1 651 ? -26.125 -42.75 -21.266 1 71.94 651 LYS B O 1
ATOM 11661 N N . GLU B 1 652 ? -26.797 -41.75 -19.453 1 68.19 652 GLU B N 1
ATOM 11662 C CA . GLU B 1 652 ? -26.5 -42.875 -18.594 1 68.19 652 GLU B CA 1
ATOM 11663 C C . GLU B 1 652 ? -27.359 -44.094 -18.953 1 68.19 652 GLU B C 1
ATOM 11665 O O . GLU B 1 652 ? -26.859 -45.219 -19 1 68.19 652 GLU B O 1
ATOM 11670 N N . SER B 1 653 ? -28.656 -43.844 -19.234 1 64.25 653 SER B N 1
ATOM 11671 C CA . SER B 1 653 ? -29.594 -44.906 -19.609 1 64.25 653 SER B CA 1
ATOM 11672 C C . SER B 1 653 ? -29.25 -45.5 -20.969 1 64.25 653 SER B C 1
ATOM 11674 O O . SER B 1 653 ? -29.406 -46.688 -21.172 1 64.25 653 SER B O 1
ATOM 11676 N N . SER B 1 654 ? -28.781 -44.688 -21.859 1 62.19 654 SER B N 1
ATOM 11677 C CA . SER B 1 654 ? -28.406 -45.188 -23.188 1 62.19 654 SER B CA 1
ATOM 11678 C C . SER B 1 654 ? -27.188 -46.094 -23.125 1 62.19 654 SER B C 1
ATOM 11680 O O . SER B 1 654 ? -27.047 -47 -23.922 1 62.19 654 SER B O 1
ATOM 11682 N N . ILE B 1 655 ? -26.359 -45.812 -22.203 1 57.22 655 ILE B N 1
ATOM 11683 C CA . ILE B 1 655 ? -25.125 -46.594 -22.062 1 57.22 655 ILE B CA 1
ATOM 11684 C C . ILE B 1 655 ? -25.438 -47.906 -21.375 1 57.22 655 ILE B C 1
ATOM 11686 O O . ILE B 1 655 ? -24.922 -48.969 -21.766 1 57.22 655 ILE B O 1
ATOM 11690 N N . ILE B 1 656 ? -26.344 -47.812 -20.391 1 51.59 656 ILE B N 1
ATOM 11691 C CA . ILE B 1 656 ? -26.719 -49.031 -19.672 1 51.59 656 ILE B CA 1
ATOM 11692 C C . ILE B 1 656 ? -27.578 -49.906 -20.578 1 51.59 656 ILE B C 1
ATOM 11694 O O . ILE B 1 656 ? -27.453 -51.125 -20.562 1 51.59 656 ILE B O 1
ATOM 11698 N N . HIS B 1 657 ? -28.578 -49.312 -21.438 1 46.09 657 HIS B N 1
ATOM 11699 C CA . HIS B 1 657 ? -29.469 -50.125 -22.281 1 46.09 657 HIS B CA 1
ATOM 11700 C C . HIS B 1 657 ? -28.797 -50.469 -23.609 1 46.09 657 HIS B C 1
ATOM 11702 O O . HIS B 1 657 ? -29.453 -51 -24.516 1 46.09 657 HIS B O 1
ATOM 11708 N N . LYS B 1 658 ? -27.672 -50.094 -24.125 1 45.91 658 LYS B N 1
ATOM 11709 C CA . LYS B 1 658 ? -27.109 -50.812 -25.25 1 45.91 658 LYS B CA 1
ATOM 11710 C C . LYS B 1 658 ? -27.219 -52.344 -25.031 1 45.91 658 LYS B C 1
ATOM 11712 O O . LYS B 1 658 ? -26.828 -52.844 -23.984 1 45.91 658 LYS B O 1
ATOM 11717 N N . PRO B 1 659 ? -28.125 -53 -25.812 1 35.62 659 PRO B N 1
ATOM 11718 C CA . PRO B 1 659 ? -28.328 -54.438 -25.672 1 35.62 659 PRO B CA 1
ATOM 11719 C C . PRO B 1 659 ? -27.031 -55.188 -25.406 1 35.62 659 PRO B C 1
ATOM 11721 O O . PRO B 1 659 ? -26.062 -55.094 -26.172 1 35.62 659 PRO B O 1
ATOM 11724 N N . LEU B 1 660 ? -26.469 -55.312 -24.234 1 36.94 660 LEU B N 1
ATOM 11725 C CA . LEU B 1 660 ? -25.766 -56.562 -24.203 1 36.94 660 LEU B CA 1
ATOM 11726 C C . LEU B 1 660 ? -26.422 -57.594 -25.125 1 36.94 660 LEU B C 1
ATOM 11728 O O . LEU B 1 660 ? -27.625 -57.844 -25.016 1 36.94 660 LEU B O 1
ATOM 11732 N N . ARG B 1 661 ? -26.094 -57.656 -26.328 1 36.69 661 ARG B N 1
ATOM 11733 C CA . ARG B 1 661 ? -26.562 -58.844 -27.031 1 36.69 661 ARG B CA 1
ATOM 11734 C C . ARG B 1 661 ? -26.922 -59.938 -26.047 1 36.69 661 ARG B C 1
ATOM 11736 O O . ARG B 1 661 ? -26.078 -60.406 -25.297 1 36.69 661 ARG B O 1
ATOM 11743 N N . SER B 1 662 ? -28.141 -59.906 -25.594 1 32.25 662 SER B N 1
ATOM 11744 C CA . SER B 1 662 ? -28.828 -61.094 -25.078 1 32.25 662 SER B CA 1
ATOM 11745 C C . SER B 1 662 ? -28.5 -62.344 -25.906 1 32.25 662 SER B C 1
ATOM 11747 O O . SER B 1 662 ? -29.047 -62.531 -26.984 1 32.25 662 SER B O 1
ATOM 11749 N N . THR B 1 663 ? -27.406 -62.812 -26.312 1 30.53 663 THR B N 1
ATOM 11750 C CA . THR B 1 663 ? -27.578 -64.25 -26.547 1 30.53 663 THR B CA 1
ATOM 11751 C C . THR B 1 663 ? -28.641 -64.812 -25.609 1 30.53 663 THR B C 1
ATOM 11753 O O . THR B 1 663 ? -28.875 -64.25 -24.531 1 30.53 663 THR B O 1
ATOM 11756 N N . SER B 1 664 ? -29.438 -65.938 -26.062 1 32.56 664 SER B N 1
ATOM 11757 C CA . SER B 1 664 ? -30.578 -66.688 -25.516 1 32.56 664 SER B CA 1
ATOM 11758 C C . SER B 1 664 ? -30.625 -66.562 -24 1 32.56 664 SER B C 1
ATOM 11760 O O . SER B 1 664 ? -29.938 -65.75 -23.406 1 32.56 664 SER B O 1
ATOM 11762 N N . THR B 1 665 ? -31.062 -67.875 -23.391 1 33.19 665 THR B N 1
ATOM 11763 C CA . THR B 1 665 ? -31.641 -68.625 -22.281 1 33.19 665 THR B CA 1
ATOM 11764 C C . THR B 1 665 ? -30.781 -68.438 -21.016 1 33.19 665 THR B C 1
ATOM 11766 O O . THR B 1 665 ? -31.109 -68.938 -19.969 1 33.19 665 THR B O 1
ATOM 11769 N N . SER B 1 666 ? -29.406 -68.688 -21.125 1 32.34 666 SER B N 1
ATOM 11770 C CA . SER B 1 666 ? -28.844 -69.312 -19.906 1 32.34 666 SER B CA 1
ATOM 11771 C C . SER B 1 666 ? -29.016 -68.375 -18.703 1 32.34 666 SER B C 1
ATOM 11773 O O . SER B 1 666 ? -29.219 -67.125 -18.859 1 32.34 666 SER B O 1
ATOM 11775 N N . THR B 1 667 ? -28.594 -68.938 -17.5 1 35.81 667 THR B N 1
ATOM 11776 C CA . THR B 1 667 ? -28.531 -68.75 -16.047 1 35.81 667 THR B CA 1
ATOM 11777 C C . THR B 1 667 ? -27.938 -67.375 -15.688 1 35.81 667 THR B C 1
ATOM 11779 O O . THR B 1 667 ? -27.125 -66.875 -16.438 1 35.81 667 THR B O 1
ATOM 11782 N N . ASN B 1 668 ? -28.453 -66.625 -14.766 1 39 668 ASN B N 1
ATOM 11783 C CA . ASN B 1 668 ? -27.969 -65.625 -13.852 1 39 668 ASN B CA 1
ATOM 11784 C C . ASN B 1 668 ? -26.453 -65.75 -13.648 1 39 668 ASN B C 1
ATOM 11786 O O . ASN B 1 668 ? -26 -66.312 -12.68 1 39 668 ASN B O 1
ATOM 11790 N N . VAL B 1 669 ? -25.609 -66.062 -14.555 1 44.47 669 VAL B N 1
ATOM 11791 C CA . VAL B 1 669 ? -24.188 -66.25 -14.242 1 44.47 669 VAL B CA 1
ATOM 11792 C C . VAL B 1 669 ? -23.656 -64.938 -13.594 1 44.47 669 VAL B C 1
ATOM 11794 O O . VAL B 1 669 ? -23.641 -63.875 -14.211 1 44.47 669 VAL B O 1
ATOM 11797 N N . GLU B 1 670 ? -23.75 -64.688 -12.258 1 52.41 670 GLU B N 1
ATOM 11798 C CA . GLU B 1 670 ? -23.062 -63.781 -11.359 1 52.41 670 GLU B CA 1
ATOM 11799 C C . GLU B 1 670 ? -21.672 -63.406 -11.891 1 52.41 670 GLU B C 1
ATOM 11801 O O . GLU B 1 670 ? -20.797 -64.25 -12 1 52.41 670 GLU B O 1
ATOM 11806 N N . LEU B 1 671 ? -21.562 -62.344 -12.68 1 65.56 671 LEU B N 1
ATOM 11807 C CA . LEU B 1 671 ? -20.234 -61.906 -13.133 1 65.56 671 LEU B CA 1
ATOM 11808 C C . LEU B 1 671 ? -19.25 -61.875 -11.977 1 65.56 671 LEU B C 1
ATOM 11810 O O . LEU B 1 671 ? -19.578 -61.438 -10.883 1 65.56 671 LEU B O 1
ATOM 11814 N N . GLN B 1 672 ? -18.234 -62.625 -12.109 1 80.19 672 GLN B N 1
ATOM 11815 C CA . GLN B 1 672 ? -17.188 -62.688 -11.102 1 80.19 672 GLN B CA 1
ATOM 11816 C C . GLN B 1 672 ? -16.578 -61.281 -10.859 1 80.19 672 GLN B C 1
ATOM 11818 O O . GLN B 1 672 ? -16.328 -60.531 -11.805 1 80.19 672 GLN B O 1
ATOM 11823 N N . GLU B 1 673 ? -16.609 -60.875 -9.633 1 83.5 673 GLU B N 1
ATOM 11824 C CA . GLU B 1 673 ? -15.922 -59.625 -9.258 1 83.5 673 GLU B CA 1
ATOM 11825 C C . GLU B 1 673 ? -14.445 -59.688 -9.641 1 83.5 673 GLU B C 1
ATOM 11827 O O . GLU B 1 673 ? -13.828 -60.75 -9.594 1 83.5 673 GLU B O 1
ATOM 11832 N N . PRO B 1 674 ? -13.945 -58.562 -10.258 1 93.06 674 PRO B N 1
ATOM 11833 C CA . PRO B 1 674 ? -14.43 -57.188 -10.336 1 93.06 674 PRO B CA 1
ATOM 11834 C C . PRO B 1 674 ? -14.852 -56.781 -11.75 1 93.06 674 PRO B C 1
ATOM 11836 O O . PRO B 1 674 ? -14.609 -55.656 -12.172 1 93.06 674 PRO B O 1
ATOM 11839 N N . LEU B 1 675 ? -15.336 -57.688 -12.5 1 92.75 675 LEU B N 1
ATOM 11840 C CA . LEU B 1 675 ? -15.617 -57.469 -13.914 1 92.75 675 LEU B CA 1
ATOM 11841 C C . LEU B 1 675 ? -16.672 -56.375 -14.094 1 92.75 675 LEU B C 1
ATOM 11843 O O . LEU B 1 675 ? -16.484 -55.469 -14.898 1 92.75 675 LEU B O 1
ATOM 11847 N N . PRO B 1 676 ? -17.797 -56.406 -13.305 1 90.12 676 PRO B N 1
ATOM 11848 C CA . PRO B 1 676 ? -18.766 -55.312 -13.477 1 90.12 676 PRO B CA 1
ATOM 11849 C C . PRO B 1 676 ? -18.172 -53.969 -13.148 1 90.12 676 PRO B C 1
ATOM 11851 O O . PRO B 1 676 ? -18.453 -52.969 -13.852 1 90.12 676 PRO B O 1
ATOM 11854 N N . LEU B 1 677 ? -17.406 -53.875 -12.133 1 91.38 677 LEU B N 1
ATOM 11855 C CA . LEU B 1 677 ? -16.734 -52.625 -11.75 1 91.38 677 LEU B CA 1
ATOM 11856 C C . LEU B 1 677 ? -15.781 -52.188 -12.844 1 91.38 677 LEU B C 1
ATOM 11858 O O . LEU B 1 677 ? -15.727 -50.969 -13.172 1 91.38 677 LEU B O 1
ATOM 11862 N N . LEU B 1 678 ? -15.047 -53.125 -13.336 1 93.25 678 LEU B N 1
ATOM 11863 C CA . LEU B 1 678 ? -14.086 -52.812 -14.391 1 93.25 678 LEU B CA 1
ATOM 11864 C C . LEU B 1 678 ? -14.781 -52.281 -15.633 1 93.25 678 LEU B C 1
ATOM 11866 O O . LEU B 1 678 ? -14.359 -51.281 -16.203 1 93.25 678 LEU B O 1
ATOM 11870 N N . LEU B 1 679 ? -15.859 -52.906 -16.047 1 89.69 679 LEU B N 1
ATOM 11871 C CA . LEU B 1 679 ? -16.594 -52.5 -17.25 1 89.69 679 LEU B CA 1
ATOM 11872 C C . LEU B 1 679 ? -17.188 -51.125 -17.062 1 89.69 679 LEU B C 1
ATOM 11874 O O . LEU B 1 679 ? -17.172 -50.312 -18 1 89.69 679 LEU B O 1
ATOM 11878 N N . PHE B 1 680 ? -17.578 -50.875 -15.914 1 85.69 680 PHE B N 1
ATOM 11879 C CA . PHE B 1 680 ? -18.141 -49.562 -15.625 1 85.69 680 PHE B CA 1
ATOM 11880 C C . PHE B 1 680 ? -17.062 -48.5 -15.68 1 85.69 680 PHE B C 1
ATOM 11882 O O . PHE B 1 680 ? -17.266 -47.438 -16.25 1 85.69 680 PHE B O 1
ATOM 11889 N N . SER B 1 681 ? -15.953 -48.719 -15.086 1 90.25 681 SER B N 1
ATOM 11890 C CA . SER B 1 681 ? -14.867 -47.75 -14.984 1 90.25 681 SER B CA 1
ATOM 11891 C C . SER B 1 681 ? -14.242 -47.5 -16.344 1 90.25 681 SER B C 1
ATOM 11893 O O . SER B 1 681 ? -13.625 -46.438 -16.562 1 90.25 681 SER B O 1
ATOM 11895 N N . LEU B 1 682 ? -14.383 -48.406 -17.266 1 90.19 682 LEU B N 1
ATOM 11896 C CA . LEU B 1 682 ? -13.742 -48.312 -18.562 1 90.19 682 LEU B CA 1
ATOM 11897 C C . LEU B 1 682 ? -14.648 -47.594 -19.562 1 90.19 682 LEU B C 1
ATOM 11899 O O . LEU B 1 682 ? -14.258 -47.344 -20.703 1 90.19 682 LEU B O 1
ATOM 11903 N N . GLN B 1 683 ? -15.789 -47.219 -19.094 1 82.81 683 GLN B N 1
ATOM 11904 C CA . GLN B 1 683 ? -16.688 -46.5 -19.984 1 82.81 683 GLN B CA 1
ATOM 11905 C C . GLN B 1 683 ? -16.062 -45.188 -20.453 1 82.81 683 GLN B C 1
ATOM 11907 O O . GLN B 1 683 ? -15.617 -44.375 -19.641 1 82.81 683 GLN B O 1
ATOM 11912 N N . GLY B 1 684 ? -15.977 -45.031 -21.781 1 79 684 GLY B N 1
ATOM 11913 C CA . GLY B 1 684 ? -15.383 -43.812 -22.359 1 79 684 GLY B CA 1
ATOM 11914 C C . GLY B 1 684 ? -13.883 -43.938 -22.547 1 79 684 GLY B C 1
ATOM 11915 O O . GLY B 1 684 ? -13.266 -43.062 -23.156 1 79 684 GLY B O 1
ATOM 11916 N N . LEU B 1 685 ? -13.32 -45.094 -22.078 1 86.06 685 LEU B N 1
ATOM 11917 C CA . LEU B 1 685 ? -11.875 -45.25 -22.156 1 86.06 685 LEU B CA 1
ATOM 11918 C C . LEU B 1 685 ? -11.516 -46.375 -23.141 1 86.06 685 LEU B C 1
ATOM 11920 O O . LEU B 1 685 ? -10.43 -46.344 -23.734 1 86.06 685 LEU B O 1
ATOM 11924 N N . SER B 1 686 ? -12.414 -47.375 -23.25 1 88.44 686 SER B N 1
ATOM 11925 C CA . SER B 1 686 ? -12.18 -48.5 -24.172 1 88.44 686 SER B CA 1
ATOM 11926 C C . SER B 1 686 ? -13.477 -48.969 -24.812 1 88.44 686 SER B C 1
ATOM 11928 O O . SER B 1 686 ? -14.531 -48.938 -24.172 1 88.44 686 SER B O 1
ATOM 11930 N N . ASN B 1 687 ? -13.43 -49.469 -26.062 1 86.62 687 ASN B N 1
ATOM 11931 C CA . ASN B 1 687 ? -14.594 -50 -26.766 1 86.62 687 ASN B CA 1
ATOM 11932 C C . ASN B 1 687 ? -14.602 -51.5 -26.797 1 86.62 687 ASN B C 1
ATOM 11934 O O . ASN B 1 687 ? -15.453 -52.125 -27.453 1 86.62 687 ASN B O 1
ATOM 11938 N N . LYS B 1 688 ? -13.641 -52.094 -26.078 1 89.5 688 LYS B N 1
ATOM 11939 C CA . LYS B 1 688 ? -13.586 -53.531 -26.078 1 89.5 688 LYS B CA 1
ATOM 11940 C C . LYS B 1 688 ? -14.758 -54.125 -25.281 1 89.5 688 LYS B C 1
ATOM 11942 O O . LYS B 1 688 ? -15.281 -53.5 -24.375 1 89.5 688 LYS B O 1
ATOM 11947 N N . ASP B 1 689 ? -15.086 -55.344 -25.656 1 87.5 689 ASP B N 1
ATOM 11948 C CA . ASP B 1 689 ? -16.281 -55.938 -25.094 1 87.5 689 ASP B CA 1
ATOM 11949 C C . ASP B 1 689 ? -15.977 -56.688 -23.797 1 87.5 689 ASP B C 1
ATOM 11951 O O . ASP B 1 689 ? -14.82 -56.781 -23.375 1 87.5 689 ASP B O 1
ATOM 11955 N N . GLU B 1 690 ? -17 -57.219 -23.172 1 90 690 GLU B N 1
ATOM 11956 C CA . GLU B 1 690 ? -16.922 -57.906 -21.891 1 90 690 GLU B CA 1
ATOM 11957 C C . GLU B 1 690 ? -16.016 -59.125 -21.969 1 90 690 GLU B C 1
ATOM 11959 O O . GLU B 1 690 ? -15.25 -59.406 -21.047 1 90 690 GLU B O 1
ATOM 11964 N N . SER B 1 691 ? -16.109 -59.906 -23.094 1 90.38 691 SER B N 1
ATOM 11965 C CA . SER B 1 691 ? -15.336 -61.125 -23.266 1 90.38 691 SER B CA 1
ATOM 11966 C C . SER B 1 691 ? -13.844 -60.812 -23.281 1 90.38 691 SER B C 1
ATOM 11968 O O . SER B 1 691 ? -13.039 -61.625 -22.828 1 90.38 691 SER B O 1
ATOM 11970 N N . TYR B 1 692 ? -13.594 -59.625 -23.766 1 92.31 692 TYR B N 1
ATOM 11971 C CA . TYR B 1 692 ? -12.195 -59.219 -23.844 1 92.31 692 TYR B CA 1
ATOM 11972 C C . TYR B 1 692 ? -11.617 -59 -22.453 1 92.31 692 TYR B C 1
ATOM 11974 O O . TYR B 1 692 ? -10.516 -59.469 -22.156 1 92.31 692 TYR B O 1
ATOM 11982 N N . TRP B 1 693 ? -12.359 -58.406 -21.531 1 93.94 693 TRP B N 1
ATOM 11983 C CA . TRP B 1 693 ? -11.867 -57.969 -20.234 1 93.94 693 TRP B CA 1
ATOM 11984 C C . TRP B 1 693 ? -12.008 -59.094 -19.203 1 93.94 693 TRP B C 1
ATOM 11986 O O . TRP B 1 693 ? -11.383 -59.062 -18.141 1 93.94 693 TRP B O 1
ATOM 11996 N N . LYS B 1 694 ? -12.797 -60.062 -19.516 1 92.88 694 LYS B N 1
ATOM 11997 C CA . LYS B 1 694 ? -12.938 -61.219 -18.625 1 92.88 694 LYS B CA 1
ATOM 11998 C C . LYS B 1 694 ? -11.602 -61.906 -18.406 1 92.88 694 LYS B C 1
ATOM 12000 O O . LYS B 1 694 ? -11.352 -62.469 -17.328 1 92.88 694 LYS B O 1
ATOM 12005 N N . LYS B 1 695 ? -10.734 -61.781 -19.344 1 93.19 695 LYS B N 1
ATOM 12006 C CA . LYS B 1 695 ? -9.422 -62.406 -19.281 1 93.19 695 LYS B CA 1
ATOM 12007 C C . LYS B 1 695 ? -8.547 -61.75 -18.219 1 93.19 695 LYS B C 1
ATOM 12009 O O . LYS B 1 695 ? -7.566 -62.375 -17.766 1 93.19 695 LYS B O 1
ATOM 12014 N N . LEU B 1 696 ? -8.891 -60.562 -17.812 1 94.44 696 LEU B N 1
ATOM 12015 C CA . LEU B 1 696 ? -8.078 -59.812 -16.859 1 94.44 696 LEU B CA 1
ATOM 12016 C C . LEU B 1 696 ? -8.484 -60.125 -15.422 1 94.44 696 LEU B C 1
ATOM 12018 O O . LEU B 1 696 ? -7.707 -59.906 -14.492 1 94.44 696 LEU B O 1
ATOM 12022 N N . VAL B 1 697 ? -9.633 -60.688 -15.141 1 93.81 697 VAL B N 1
ATOM 12023 C CA . VAL B 1 697 ? -10.281 -60.812 -13.836 1 93.81 697 VAL B CA 1
ATOM 12024 C C . VAL B 1 697 ? -9.414 -61.656 -12.914 1 93.81 697 VAL B C 1
ATOM 12026 O O . VAL B 1 697 ? -9.203 -61.312 -11.758 1 93.81 697 VAL B O 1
ATOM 12029 N N . PRO B 1 698 ? -8.82 -62.781 -13.484 1 92.62 698 PRO B N 1
ATOM 12030 C CA . PRO B 1 698 ? -8.039 -63.625 -12.586 1 92.62 698 PRO B CA 1
ATOM 12031 C C . PRO B 1 698 ? -6.766 -62.969 -12.086 1 92.62 698 PRO B C 1
ATOM 12033 O O . PRO B 1 698 ? -6.18 -63.406 -11.086 1 92.62 698 PRO B O 1
ATOM 12036 N N . PHE B 1 699 ? -6.336 -61.938 -12.664 1 95.06 699 PHE B N 1
ATOM 12037 C CA . PHE B 1 699 ? -5.07 -61.312 -12.312 1 95.06 699 PHE B CA 1
ATOM 12038 C C . PHE B 1 699 ? -5.277 -60.281 -11.227 1 95.06 699 PHE B C 1
ATOM 12040 O O . PHE B 1 699 ? -4.32 -59.844 -10.57 1 95.06 699 PHE B O 1
ATOM 12047 N N . PHE B 1 700 ? -6.484 -59.844 -10.906 1 96.19 700 PHE B N 1
ATOM 12048 C CA . PHE B 1 700 ? -6.766 -58.781 -9.922 1 96.19 700 PHE B CA 1
ATOM 12049 C C . PHE B 1 700 ? -6.66 -59.344 -8.5 1 96.19 700 PHE B C 1
ATOM 12051 O O . PHE B 1 700 ? -7.062 -60.469 -8.242 1 96.19 700 PHE B O 1
ATOM 12058 N N . GLU B 1 701 ? -6.141 -58.562 -7.684 1 95.25 701 GLU B N 1
ATOM 12059 C CA . GLU B 1 701 ? -6.094 -58.875 -6.254 1 95.25 701 GLU B CA 1
ATOM 12060 C C . GLU B 1 701 ? -6.84 -57.812 -5.449 1 95.25 701 GLU B C 1
ATOM 12062 O O . GLU B 1 701 ? -6.613 -56.625 -5.625 1 95.25 7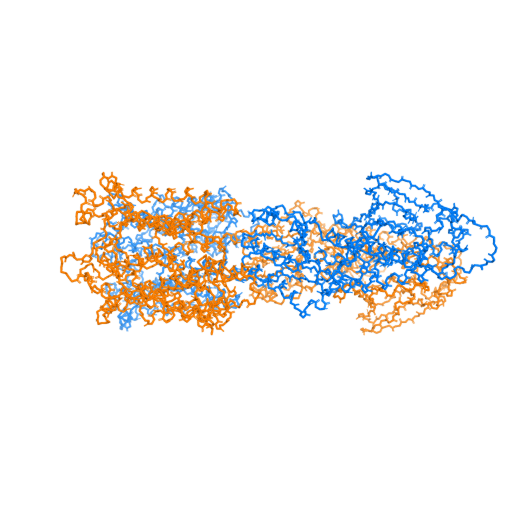01 GLU B O 1
ATOM 12067 N N . LYS B 1 702 ? -7.691 -58.25 -4.57 1 95.56 702 LYS B N 1
ATOM 12068 C CA . LYS B 1 702 ? -8.453 -57.344 -3.719 1 95.56 702 LYS B CA 1
ATOM 12069 C C . LYS B 1 702 ? -7.641 -56.906 -2.496 1 95.56 702 LYS B C 1
ATOM 12071 O O . LYS B 1 702 ? -6.996 -57.75 -1.858 1 95.56 702 LYS B O 1
ATOM 12076 N N . ARG B 1 703 ? -7.578 -55.688 -2.254 1 95.06 703 ARG B N 1
ATOM 12077 C CA . ARG B 1 703 ? -6.871 -55.156 -1.092 1 95.06 703 ARG B CA 1
ATOM 12078 C C . ARG B 1 703 ? -7.738 -54.156 -0.33 1 95.06 703 ARG B C 1
ATOM 12080 O O . ARG B 1 703 ? -8.453 -53.344 -0.938 1 95.06 703 ARG B O 1
ATOM 12087 N N . ILE B 1 704 ? -7.711 -54.25 0.958 1 95.25 704 ILE B N 1
ATOM 12088 C CA . ILE B 1 704 ? -8.414 -53.312 1.827 1 95.25 704 ILE B CA 1
ATOM 12089 C C . ILE B 1 704 ? -7.398 -52.406 2.549 1 95.25 704 ILE B C 1
ATOM 12091 O O . ILE B 1 704 ? -6.473 -52.906 3.191 1 95.25 704 ILE B O 1
ATOM 12095 N N . ILE B 1 705 ? -7.547 -51.188 2.311 1 95.44 705 ILE B N 1
ATOM 12096 C CA . ILE B 1 705 ? -6.668 -50.188 2.936 1 95.44 705 ILE B CA 1
ATOM 12097 C C . ILE B 1 705 ? -7.438 -49.406 4 1 95.44 705 ILE B C 1
ATOM 12099 O O . ILE B 1 705 ? -8.477 -48.812 3.715 1 95.44 705 ILE B O 1
ATOM 12103 N N . ASN B 1 706 ? -6.859 -49.312 5.176 1 94.5 706 ASN B N 1
ATOM 12104 C CA . ASN B 1 706 ? -7.504 -48.594 6.266 1 94.5 706 ASN B CA 1
ATOM 12105 C C . ASN B 1 706 ? -7.32 -47.094 6.129 1 94.5 706 ASN B C 1
ATOM 12107 O O . ASN B 1 706 ? -6.414 -46.625 5.426 1 94.5 706 ASN B O 1
ATOM 12111 N N . ALA B 1 707 ? -8.141 -46.438 6.848 1 93.81 707 ALA B N 1
ATOM 12112 C CA . ALA B 1 707 ? -8.062 -45 6.836 1 93.81 707 ALA B CA 1
ATOM 12113 C C . ALA B 1 707 ? -6.695 -44.5 7.301 1 93.81 707 ALA B C 1
ATOM 12115 O O . ALA B 1 707 ? -6.145 -45.031 8.281 1 93.81 707 ALA B O 1
ATOM 12116 N N . ASP B 1 708 ? -6.047 -43.688 6.531 1 91.69 708 ASP B N 1
ATOM 12117 C CA . ASP B 1 708 ? -4.789 -43 6.812 1 91.69 708 ASP B CA 1
ATOM 12118 C C . ASP B 1 708 ? -3.594 -43.906 6.551 1 91.69 708 ASP B C 1
ATOM 12120 O O . ASP B 1 708 ? -2.459 -43.562 6.891 1 91.69 708 ASP B O 1
ATOM 12124 N N . GLU B 1 709 ? -3.916 -45.031 5.934 1 93.88 709 GLU B N 1
ATOM 12125 C CA . GLU B 1 709 ? -2.82 -45.906 5.555 1 93.88 709 GLU B CA 1
ATOM 12126 C C . GLU B 1 709 ? -2.299 -45.594 4.16 1 93.88 709 GLU B C 1
ATOM 12128 O O . GLU B 1 709 ? -3.078 -45.25 3.266 1 93.88 709 GLU B O 1
ATOM 12133 N N . GLU B 1 710 ? -0.981 -45.625 4.008 1 92.69 710 GLU B N 1
ATOM 12134 C CA . GLU B 1 710 ? -0.349 -45.375 2.719 1 92.69 710 GLU B CA 1
ATOM 12135 C C . GLU B 1 710 ? -0.182 -46.656 1.909 1 92.69 710 GLU B C 1
ATOM 12137 O O . GLU B 1 710 ? 0.15 -47.688 2.461 1 92.69 710 GLU B O 1
ATOM 12142 N N . LEU B 1 711 ? -0.579 -46.562 0.708 1 89.81 711 LEU B N 1
ATOM 12143 C CA . LEU B 1 711 ? -0.269 -47.656 -0.222 1 89.81 711 LEU B CA 1
ATOM 12144 C C . LEU B 1 711 ? 1.142 -47.5 -0.782 1 89.81 711 LEU B C 1
ATOM 12146 O O . LEU B 1 711 ? 1.402 -46.594 -1.581 1 89.81 711 LEU B O 1
ATOM 12150 N N . HIS B 1 712 ? 2.027 -48.25 -0.323 1 84.81 712 HIS B N 1
ATOM 12151 C CA . HIS B 1 712 ? 3.426 -48.125 -0.724 1 84.81 712 HIS B CA 1
ATOM 12152 C C . HIS B 1 712 ? 3.678 -48.844 -2.045 1 84.81 712 HIS B C 1
ATOM 12154 O O . HIS B 1 712 ? 3.531 -50.062 -2.131 1 84.81 712 HIS B O 1
ATOM 12160 N N . ILE B 1 713 ? 3.896 -48.125 -3.055 1 81.38 713 ILE B N 1
ATOM 12161 C CA . ILE B 1 713 ? 4.328 -48.656 -4.344 1 81.38 713 ILE B CA 1
ATOM 12162 C C . ILE B 1 713 ? 5.684 -48.062 -4.719 1 81.38 713 ILE B C 1
ATOM 12164 O O . ILE B 1 713 ? 5.84 -46.844 -4.773 1 81.38 713 ILE B O 1
ATOM 12168 N N . ALA B 1 714 ? 6.625 -48.844 -4.91 1 78.69 714 ALA B N 1
ATOM 12169 C CA . ALA B 1 714 ? 7.965 -48.375 -5.254 1 78.69 714 ALA B CA 1
ATOM 12170 C C . ALA B 1 714 ? 7.945 -47.562 -6.539 1 78.69 714 ALA B C 1
ATOM 12172 O O . ALA B 1 714 ? 7.16 -47.844 -7.449 1 78.69 714 ALA B O 1
ATOM 12173 N N . PRO B 1 715 ? 8.727 -46.594 -6.707 1 77.69 715 PRO B N 1
ATOM 12174 C CA . PRO B 1 715 ? 8.758 -45.719 -7.891 1 77.69 715 PRO B CA 1
ATOM 12175 C C . PRO B 1 715 ? 9.07 -46.5 -9.172 1 77.69 715 PRO B C 1
ATOM 12177 O O . PRO B 1 715 ? 8.664 -46.094 -10.258 1 77.69 715 PRO B O 1
ATOM 12180 N N . THR B 1 716 ? 9.672 -47.656 -9.008 1 79.5 716 THR B N 1
ATOM 12181 C CA . THR B 1 716 ? 10.086 -48.375 -10.188 1 79.5 716 THR B CA 1
ATOM 12182 C C . THR B 1 716 ? 9.047 -49.438 -10.562 1 79.5 716 THR B C 1
ATOM 12184 O O . THR B 1 716 ? 9.156 -50.094 -11.609 1 79.5 716 THR B O 1
ATOM 12187 N N . GLU B 1 717 ? 8.047 -49.562 -9.766 1 86.56 717 GLU B N 1
ATOM 12188 C CA . GLU B 1 717 ? 7.07 -50.625 -9.992 1 86.56 717 GLU B CA 1
ATOM 12189 C C . GLU B 1 717 ? 5.867 -50.125 -10.781 1 86.56 717 GLU B C 1
ATOM 12191 O O . GLU B 1 717 ? 5.445 -48.969 -10.609 1 86.56 717 GLU B O 1
ATOM 12196 N N . SER B 1 718 ? 5.387 -50.938 -11.648 1 91.69 718 SER B N 1
ATOM 12197 C CA . SER B 1 718 ? 4.129 -50.688 -12.344 1 91.69 718 SER B CA 1
ATOM 12198 C C . SER B 1 718 ? 2.934 -51.125 -11.508 1 91.69 718 SER B C 1
ATOM 12200 O O . SER B 1 718 ? 3.057 -52 -10.656 1 91.69 718 SER B O 1
ATOM 12202 N N . PHE B 1 719 ? 1.879 -50.5 -11.688 1 93.62 719 PHE B N 1
ATOM 12203 C CA . PHE B 1 719 ? 0.666 -50.906 -10.992 1 93.62 719 PHE B CA 1
ATOM 12204 C C . PHE B 1 719 ? -0.575 -50.438 -11.734 1 93.62 719 PHE B C 1
ATOM 12206 O O . PHE B 1 719 ? -0.487 -49.562 -12.586 1 93.62 719 PHE B O 1
ATOM 12213 N N . PHE B 1 720 ? -1.688 -51 -11.539 1 95.94 720 PHE B N 1
ATOM 12214 C CA . PHE B 1 720 ? -3.023 -50.656 -12.008 1 95.94 720 PHE B CA 1
ATOM 12215 C C . PHE B 1 720 ? -4.055 -50.844 -10.906 1 95.94 720 PHE B C 1
ATOM 12217 O O . PHE B 1 720 ? -4.242 -51.969 -10.422 1 95.94 720 PHE B O 1
ATOM 12224 N N . VAL B 1 721 ? -4.695 -49.781 -10.523 1 95.62 721 VAL B N 1
ATOM 12225 C CA . VAL B 1 721 ? -5.598 -49.812 -9.375 1 95.62 721 VAL B CA 1
ATOM 12226 C C . VAL B 1 721 ? -7.012 -49.438 -9.812 1 95.62 721 VAL B C 1
ATOM 12228 O O . VAL B 1 721 ? -7.207 -48.438 -10.508 1 95.62 721 VAL B O 1
ATOM 12231 N N . LEU B 1 722 ? -7.902 -50.219 -9.438 1 95.69 722 LEU B N 1
ATOM 12232 C CA . LEU B 1 722 ? -9.328 -50 -9.625 1 95.69 722 LEU B CA 1
ATOM 12233 C C . LEU B 1 722 ? -10.016 -49.75 -8.289 1 95.69 722 LEU B C 1
ATOM 12235 O O . LEU B 1 722 ? -9.984 -50.594 -7.391 1 95.69 722 LEU B O 1
ATOM 12239 N N . MET B 1 723 ? -10.695 -48.625 -8.211 1 94.81 723 MET B N 1
ATOM 12240 C CA . MET B 1 723 ? -11.312 -48.219 -6.949 1 94.81 723 MET B CA 1
ATOM 12241 C C . MET B 1 723 ? -12.719 -48.781 -6.824 1 94.81 723 MET B C 1
ATOM 12243 O O . MET B 1 723 ? -13.586 -48.469 -7.645 1 94.81 723 MET B O 1
ATOM 12247 N N . GLU B 1 724 ? -12.906 -49.5 -5.836 1 94.06 724 GLU B N 1
ATOM 12248 C CA . GLU B 1 724 ? -14.242 -50.062 -5.598 1 94.06 724 GLU B CA 1
ATOM 12249 C C . GLU B 1 724 ? -15.031 -49.188 -4.633 1 94.06 724 GLU B C 1
ATOM 12251 O O . GLU B 1 724 ? -16.156 -48.781 -4.938 1 94.06 724 GLU B O 1
ATOM 12256 N N . SER B 1 725 ? -14.477 -48.938 -3.482 1 93.62 725 SER B N 1
ATOM 12257 C CA . SER B 1 725 ? -15.117 -48.094 -2.473 1 93.62 725 SER B CA 1
ATOM 12258 C C . SER B 1 725 ? -14.094 -47.312 -1.65 1 93.62 725 SER B C 1
ATOM 12260 O O . SER B 1 725 ? -12.914 -47.688 -1.617 1 93.62 725 SER B O 1
ATOM 12262 N N . GLY B 1 726 ? -14.594 -46.156 -1.113 1 92.56 726 GLY B N 1
ATOM 12263 C CA . GLY B 1 726 ? -13.719 -45.344 -0.295 1 92.56 726 GLY B CA 1
ATOM 12264 C C . GLY B 1 726 ? -13.148 -44.156 -1.043 1 92.56 726 GLY B C 1
ATOM 12265 O O . GLY B 1 726 ? -13.766 -43.656 -1.983 1 92.56 726 GLY B O 1
ATOM 12266 N N . VAL B 1 727 ? -12.062 -43.562 -0.407 1 93.19 727 VAL B N 1
ATOM 12267 C CA . VAL B 1 727 ? -11.422 -42.375 -0.978 1 93.19 727 VAL B CA 1
ATOM 12268 C C . VAL B 1 727 ? -9.906 -42.5 -0.849 1 93.19 727 VAL B C 1
ATOM 12270 O O . VAL B 1 727 ? -9.391 -42.719 0.245 1 93.19 727 VAL B O 1
ATOM 12273 N N . LEU B 1 728 ? -9.273 -42.406 -2.02 1 93.75 728 LEU B N 1
ATOM 12274 C CA . LEU B 1 728 ? -7.816 -42.469 -2.064 1 93.75 728 LEU B CA 1
ATOM 12275 C C . LEU B 1 728 ? -7.238 -41.156 -2.555 1 93.75 728 LEU B C 1
ATOM 12277 O O . LEU B 1 728 ? -7.773 -40.531 -3.482 1 93.75 728 LEU B O 1
ATOM 12281 N N . THR B 1 729 ? -6.176 -40.688 -1.889 1 92.69 729 THR B N 1
ATOM 12282 C CA . THR B 1 729 ? -5.523 -39.438 -2.311 1 92.69 729 THR B CA 1
ATOM 12283 C C . THR B 1 729 ? -4.125 -39.719 -2.855 1 92.69 729 THR B C 1
ATOM 12285 O O . THR B 1 729 ? -3.396 -40.562 -2.305 1 92.69 729 THR B O 1
ATOM 12288 N N . VAL B 1 730 ? -3.822 -39.156 -3.957 1 92.19 730 VAL B N 1
ATOM 12289 C CA . VAL B 1 730 ? -2.479 -39.188 -4.523 1 92.19 730 VAL B CA 1
ATOM 12290 C C . VAL B 1 730 ? -1.798 -37.844 -4.367 1 92.19 730 VAL B C 1
ATOM 12292 O O . VAL B 1 730 ? -2.262 -36.844 -4.922 1 92.19 730 VAL B O 1
ATOM 12295 N N . THR B 1 731 ? -0.751 -37.75 -3.609 1 90.62 731 THR B N 1
ATOM 12296 C CA . THR B 1 731 ? -0.005 -36.5 -3.396 1 90.62 731 THR B CA 1
ATOM 12297 C C . THR B 1 731 ? 1.286 -36.531 -4.211 1 90.62 731 THR B C 1
ATOM 12299 O O . THR B 1 731 ? 2.082 -37.469 -4.121 1 90.62 731 THR B O 1
ATOM 12302 N N . TYR B 1 732 ? 1.457 -35.531 -5.051 1 88.81 732 TYR B N 1
ATOM 12303 C CA . TYR B 1 732 ? 2.662 -35.375 -5.859 1 88.81 732 TYR B CA 1
ATOM 12304 C C . TYR B 1 732 ? 3.627 -34.375 -5.215 1 88.81 732 TYR B C 1
ATOM 12306 O O . TYR B 1 732 ? 3.238 -33.25 -4.855 1 88.81 732 TYR B O 1
ATOM 12314 N N . TYR B 1 733 ? 4.836 -34.781 -5.016 1 87.75 733 TYR B N 1
ATOM 12315 C CA . TYR B 1 733 ? 5.875 -33.875 -4.5 1 87.75 733 TYR B CA 1
ATOM 12316 C C . TYR B 1 733 ? 6.762 -33.375 -5.625 1 87.75 733 TYR B C 1
ATOM 12318 O O . TYR B 1 733 ? 7.719 -34.031 -6.023 1 87.75 733 TYR B O 1
ATOM 12326 N N . ILE B 1 734 ? 6.32 -32.25 -6.098 1 85.12 734 ILE B N 1
ATOM 12327 C CA . ILE B 1 734 ? 7.055 -31.609 -7.176 1 85.12 734 ILE B CA 1
ATOM 12328 C C . ILE B 1 734 ? 7.812 -30.406 -6.633 1 85.12 734 ILE B C 1
ATOM 12330 O O . ILE B 1 734 ? 7.266 -29.625 -5.848 1 85.12 734 ILE B O 1
ATOM 12334 N N . ASN B 1 735 ? 9.047 -30.031 -6.969 1 79.12 735 ASN B N 1
ATOM 12335 C CA . ASN B 1 735 ? 9.922 -28.953 -6.523 1 79.12 735 ASN B CA 1
ATOM 12336 C C . ASN B 1 735 ? 10.188 -29.031 -5.023 1 79.12 735 ASN B C 1
ATOM 12338 O O . ASN B 1 735 ? 10.211 -28 -4.336 1 79.12 735 ASN B O 1
ATOM 12342 N N . SER B 1 736 ? 10.227 -30.109 -4.395 1 67.62 736 SER B N 1
ATOM 12343 C CA . SER B 1 736 ? 10.57 -30.438 -3.016 1 67.62 736 SER B CA 1
ATOM 12344 C C . SER B 1 736 ? 9.547 -29.859 -2.041 1 67.62 736 SER B C 1
ATOM 12346 O O . SER B 1 736 ? 9.508 -30.266 -0.875 1 67.62 736 SER B O 1
ATOM 12348 N N . SER B 1 737 ? 8.797 -28.828 -2.416 1 64.88 737 SER B N 1
ATOM 12349 C CA . SER B 1 737 ? 7.93 -28.234 -1.396 1 64.88 737 SER B CA 1
ATOM 12350 C C . SER B 1 737 ? 6.48 -28.203 -1.858 1 64.88 737 SER B C 1
ATOM 12352 O O . SER B 1 737 ? 5.559 -28.188 -1.036 1 64.88 737 SER B O 1
ATOM 12354 N N . ALA B 1 738 ? 6.305 -28.234 -3.084 1 63.59 738 ALA B N 1
ATOM 12355 C CA . ALA B 1 738 ? 4.926 -28.016 -3.512 1 63.59 738 ALA B CA 1
ATOM 12356 C C . ALA B 1 738 ? 4.145 -29.312 -3.547 1 63.59 738 ALA B C 1
ATOM 12358 O O . ALA B 1 738 ? 4.629 -30.328 -4.07 1 63.59 738 ALA B O 1
ATOM 12359 N N . ASN B 1 739 ? 3.084 -29.281 -2.768 1 76.19 739 ASN B N 1
ATOM 12360 C CA . ASN B 1 739 ? 2.254 -30.469 -2.705 1 76.19 739 ASN B CA 1
ATOM 12361 C C . ASN B 1 739 ? 0.954 -30.297 -3.484 1 76.19 739 ASN B C 1
ATOM 12363 O O . ASN B 1 739 ? 0.249 -29.297 -3.307 1 76.19 739 ASN B O 1
ATOM 12367 N N . ILE B 1 740 ? 0.854 -31.078 -4.574 1 85.56 740 ILE B N 1
ATOM 12368 C CA . ILE B 1 740 ? -0.403 -31.172 -5.309 1 85.56 740 ILE B CA 1
ATOM 12369 C C . ILE B 1 740 ? -1.036 -32.531 -5.074 1 85.56 740 ILE B C 1
ATOM 12371 O O . ILE B 1 740 ? -0.333 -33.562 -5 1 85.56 740 ILE B O 1
ATOM 12375 N N . TYR B 1 741 ? -2.264 -32.531 -4.828 1 88.19 741 TYR B N 1
ATOM 12376 C CA . TYR B 1 741 ? -2.879 -33.844 -4.586 1 88.19 741 TYR B CA 1
ATOM 12377 C C . TYR B 1 741 ? -4.129 -34 -5.438 1 88.19 741 TYR B C 1
ATOM 12379 O O . TYR B 1 741 ? -4.734 -33.031 -5.879 1 88.19 741 TYR B O 1
ATOM 12387 N N . GLU B 1 742 ? -4.406 -35.188 -5.742 1 91.88 742 GLU B N 1
ATOM 12388 C CA . GLU B 1 742 ? -5.633 -35.656 -6.398 1 91.88 742 GLU B CA 1
ATOM 12389 C C . GLU B 1 742 ? -6.406 -36.625 -5.527 1 91.88 742 GLU B C 1
ATOM 12391 O O . GLU B 1 742 ? -5.812 -37.375 -4.734 1 91.88 742 GLU B O 1
ATOM 12396 N N . THR B 1 743 ? -7.641 -36.594 -5.633 1 92.06 743 THR B N 1
ATOM 12397 C CA . THR B 1 743 ? -8.492 -37.5 -4.879 1 92.06 743 THR B CA 1
ATOM 12398 C C . THR B 1 743 ? -9.219 -38.469 -5.816 1 92.06 743 THR B C 1
ATOM 12400 O O . THR B 1 743 ? -9.883 -38.031 -6.762 1 92.06 743 THR B O 1
ATOM 12403 N N . LEU B 1 744 ? -9.023 -39.719 -5.594 1 92.88 744 LEU B N 1
ATOM 12404 C CA . LEU B 1 744 ? -9.688 -40.75 -6.383 1 92.88 744 LEU B CA 1
ATOM 12405 C C . LEU B 1 744 ? -10.969 -41.219 -5.703 1 92.88 744 LEU B C 1
ATOM 12407 O O . LEU B 1 744 ? -10.969 -41.5 -4.504 1 92.88 744 LEU B O 1
ATOM 12411 N N . LEU B 1 745 ? -11.992 -41.25 -6.418 1 90.81 745 LEU B N 1
ATOM 12412 C CA . LEU B 1 745 ? -13.297 -41.688 -5.938 1 90.81 745 LEU B CA 1
ATOM 12413 C C . LEU B 1 745 ? -13.602 -43.094 -6.457 1 90.81 745 LEU B C 1
ATOM 12415 O O . LEU B 1 745 ? -12.867 -43.625 -7.293 1 90.81 745 LEU B O 1
ATOM 12419 N N . PRO B 1 746 ? -14.68 -43.719 -5.953 1 89.19 746 PRO B N 1
ATOM 12420 C CA . PRO B 1 746 ? -15.055 -45.062 -6.441 1 89.19 746 PRO B CA 1
ATOM 12421 C C . PRO B 1 746 ? -15.336 -45.062 -7.941 1 89.19 746 PRO B C 1
ATOM 12423 O O . PRO B 1 746 ? -15.859 -44.094 -8.492 1 89.19 746 PRO B O 1
ATOM 12426 N N . ARG B 1 747 ? -14.914 -46.156 -8.617 1 89.62 747 ARG B N 1
ATOM 12427 C CA . ARG B 1 747 ? -15.148 -46.406 -10.031 1 89.62 747 ARG B CA 1
ATOM 12428 C C . ARG B 1 747 ? -14.164 -45.625 -10.898 1 89.62 747 ARG B C 1
ATOM 12430 O O . ARG B 1 747 ? -14.484 -45.281 -12.031 1 89.62 747 ARG B O 1
ATOM 12437 N N . THR B 1 748 ? -13.055 -45.25 -10.328 1 93.12 748 THR B N 1
ATOM 12438 C CA . THR B 1 748 ? -11.984 -44.594 -11.078 1 93.12 748 THR B CA 1
ATOM 12439 C C . THR B 1 748 ? -10.75 -45.5 -11.148 1 93.12 748 THR B C 1
ATOM 12441 O O . THR B 1 748 ? -10.688 -46.531 -10.477 1 93.12 748 THR B O 1
ATOM 12444 N N . ILE B 1 749 ? -9.852 -45.156 -12.055 1 94.44 749 ILE B N 1
ATOM 12445 C CA . ILE B 1 749 ? -8.672 -45.969 -12.312 1 94.44 749 ILE B CA 1
ATOM 12446 C C . ILE B 1 749 ? -7.418 -45.094 -12.211 1 94.44 749 ILE B C 1
ATOM 12448 O O . ILE B 1 749 ? -7.438 -43.938 -12.594 1 94.44 749 ILE B O 1
ATOM 12452 N N . ILE B 1 750 ? -6.395 -45.625 -11.609 1 93.44 750 ILE B N 1
ATOM 12453 C CA . ILE B 1 750 ? -5.07 -45 -11.664 1 93.44 750 ILE B CA 1
ATOM 12454 C C . ILE B 1 750 ? -4.023 -46.094 -11.953 1 93.44 750 ILE B C 1
ATOM 12456 O O . ILE B 1 750 ? -4.199 -47.25 -11.602 1 93.44 750 ILE B O 1
ATOM 12460 N N . GLY B 1 751 ? -3.029 -45.719 -12.695 1 93.12 751 GLY B N 1
ATOM 12461 C CA . GLY B 1 751 ? -1.993 -46.719 -13.016 1 93.12 751 GLY B CA 1
ATOM 12462 C C . GLY B 1 751 ? -0.692 -46.062 -13.461 1 93.12 751 GLY B C 1
ATOM 12463 O O . GLY B 1 751 ? -0.654 -44.875 -13.766 1 93.12 751 GLY B O 1
ATOM 12464 N N . ARG B 1 752 ? 0.304 -46.875 -13.391 1 91.88 752 ARG B N 1
ATOM 12465 C CA . ARG B 1 752 ? 1.65 -46.531 -13.836 1 91.88 752 ARG B CA 1
ATOM 12466 C C . ARG B 1 752 ? 2.34 -47.719 -14.477 1 91.88 752 ARG B C 1
ATOM 12468 O O . ARG B 1 752 ? 2.262 -48.844 -13.961 1 91.88 752 ARG B O 1
ATOM 12475 N N . PHE B 1 753 ? 2.895 -47.5 -15.617 1 91.25 753 PHE B N 1
ATOM 12476 C CA . PHE B 1 753 ? 3.635 -48.562 -16.312 1 91.25 753 PHE B CA 1
ATOM 12477 C C . PHE B 1 753 ? 5.098 -48.156 -16.484 1 91.25 753 PHE B C 1
ATOM 12479 O O . PHE B 1 753 ? 5.395 -47.062 -16.969 1 91.25 753 PHE B O 1
ATOM 12486 N N . ASN B 1 754 ? 5.926 -48.969 -15.969 1 84.06 754 ASN B N 1
ATOM 12487 C CA . ASN B 1 754 ? 7.367 -48.75 -16.062 1 84.06 754 ASN B CA 1
ATOM 12488 C C . ASN B 1 754 ? 8.062 -49.938 -16.703 1 84.06 754 ASN B C 1
ATOM 12490 O O . ASN B 1 754 ? 7.473 -51.031 -16.828 1 84.06 754 ASN B O 1
ATOM 12494 N N . ASP B 1 755 ? 9.195 -49.625 -17.281 1 79.69 755 ASP B N 1
ATOM 12495 C CA . ASP B 1 755 ? 10.016 -50.719 -17.781 1 79.69 755 ASP B CA 1
ATOM 12496 C C . ASP B 1 755 ? 11.32 -50.844 -17 1 79.69 755 ASP B C 1
ATOM 12498 O O . ASP B 1 755 ? 11.422 -50.344 -15.875 1 79.69 755 ASP B O 1
ATOM 12502 N N . ASP B 1 756 ? 12.344 -51.5 -17.531 1 75.25 756 ASP B N 1
ATOM 12503 C CA . ASP B 1 756 ? 13.594 -51.812 -16.844 1 75.25 756 ASP B CA 1
ATOM 12504 C C . ASP B 1 756 ? 14.469 -50.594 -16.672 1 75.25 756 ASP B C 1
ATOM 12506 O O . ASP B 1 756 ? 15.398 -50.562 -15.867 1 75.25 756 ASP B O 1
ATOM 12510 N N . VAL B 1 757 ? 14.203 -49.5 -17.453 1 78.75 757 VAL B N 1
ATOM 12511 C CA . VAL B 1 757 ? 15 -48.312 -17.359 1 78.75 757 VAL B CA 1
ATOM 12512 C C . VAL B 1 757 ? 14.242 -47.25 -16.531 1 78.75 757 VAL B C 1
ATOM 12514 O O . VAL B 1 757 ? 13.289 -46.656 -17.016 1 78.75 757 VAL B O 1
ATOM 12517 N N . VAL B 1 758 ? 14.617 -47.219 -15.312 1 70.38 758 VAL B N 1
ATOM 12518 C CA . VAL B 1 758 ? 13.852 -46.344 -14.422 1 70.38 758 VAL B CA 1
ATOM 12519 C C . VAL B 1 758 ? 14.539 -45 -14.32 1 70.38 758 VAL B C 1
ATOM 12521 O O . VAL B 1 758 ? 15.773 -44.906 -14.273 1 70.38 758 VAL B O 1
ATOM 12524 N N . ARG B 1 759 ? 13.664 -43.969 -14.469 1 71.38 759 ARG B N 1
ATOM 12525 C CA . ARG B 1 759 ? 14.117 -42.594 -14.211 1 71.38 759 ARG B CA 1
ATOM 12526 C C . ARG B 1 759 ? 14.492 -42.406 -12.742 1 71.38 759 ARG B C 1
ATOM 12528 O O . ARG B 1 759 ? 13.648 -42.531 -11.859 1 71.38 759 ARG B O 1
ATOM 12535 N N . LYS B 1 760 ? 15.75 -42.219 -12.391 1 62.31 760 LYS B N 1
ATOM 12536 C CA . LYS B 1 760 ? 16.234 -42.062 -11.023 1 62.31 760 LYS B CA 1
ATOM 12537 C C . LYS B 1 760 ? 15.695 -40.812 -10.375 1 62.31 760 LYS B C 1
ATOM 12539 O O . LYS B 1 760 ? 15.445 -40.75 -9.172 1 62.31 760 LYS B O 1
ATOM 12544 N N . ASP B 1 761 ? 15.398 -39.781 -11.18 1 65.44 761 ASP B N 1
ATOM 12545 C CA . ASP B 1 761 ? 15.047 -38.469 -10.609 1 65.44 761 ASP B CA 1
ATOM 12546 C C . ASP B 1 761 ? 13.547 -38.219 -10.742 1 65.44 761 ASP B C 1
ATOM 12548 O O . ASP B 1 761 ? 13.117 -37.062 -10.828 1 65.44 761 ASP B O 1
ATOM 12552 N N . ARG B 1 762 ? 12.789 -39.25 -10.695 1 75.69 762 ARG B N 1
ATOM 12553 C CA . ARG B 1 762 ? 11.336 -39.094 -10.797 1 75.69 762 ARG B CA 1
ATOM 12554 C C . ARG B 1 762 ? 10.766 -38.5 -9.523 1 75.69 762 ARG B C 1
ATOM 12556 O O . ARG B 1 762 ? 11.258 -38.75 -8.422 1 75.69 762 ARG B O 1
ATOM 12563 N N . TYR B 1 763 ? 9.766 -37.688 -9.672 1 81.06 763 TYR B N 1
ATOM 12564 C CA . TYR B 1 763 ? 9.086 -37.062 -8.531 1 81.06 763 TYR B CA 1
ATOM 12565 C C . TYR B 1 763 ? 8.438 -38.125 -7.648 1 81.06 763 TYR B C 1
ATOM 12567 O O . TYR B 1 763 ? 8.07 -39.219 -8.133 1 81.06 763 TYR B O 1
ATOM 12575 N N . LYS B 1 764 ? 8.336 -37.781 -6.406 1 83.12 764 LYS B N 1
ATOM 12576 C CA . LYS B 1 764 ? 7.734 -38.719 -5.441 1 83.12 764 LYS B CA 1
ATOM 12577 C C . LYS B 1 764 ? 6.219 -38.562 -5.414 1 83.12 764 LYS B C 1
ATOM 12579 O O . LYS B 1 764 ? 5.695 -37.438 -5.504 1 83.12 764 LYS B O 1
ATOM 12584 N N . SER B 1 765 ? 5.508 -39.719 -5.527 1 87 765 SER B N 1
ATOM 12585 C CA . SER B 1 765 ? 4.059 -39.719 -5.355 1 87 765 SER B CA 1
ATOM 12586 C C . SER B 1 765 ? 3.645 -40.688 -4.25 1 87 765 SER B C 1
ATOM 12588 O O . SER B 1 765 ? 4.23 -41.75 -4.105 1 87 765 SER B O 1
ATOM 12590 N N . VAL B 1 766 ? 2.682 -40.25 -3.418 1 89.44 766 VAL B N 1
ATOM 12591 C CA . VAL B 1 766 ? 2.227 -41.062 -2.291 1 89.44 766 VAL B CA 1
ATOM 12592 C C . VAL B 1 766 ? 0.715 -41.25 -2.379 1 89.44 766 VAL B C 1
ATOM 12594 O O . VAL B 1 766 ? -0.039 -40.281 -2.533 1 89.44 766 VAL B O 1
ATOM 12597 N N . LEU B 1 767 ? 0.32 -42.531 -2.346 1 92.56 767 LEU B N 1
ATOM 12598 C CA . LEU B 1 767 ? -1.097 -42.875 -2.289 1 92.56 767 LEU B CA 1
ATOM 12599 C C . LEU B 1 767 ? -1.534 -43.156 -0.852 1 92.56 767 LEU B C 1
ATOM 12601 O O . LEU B 1 767 ? -0.927 -43.969 -0.156 1 92.56 767 LEU B O 1
ATOM 12605 N N . LYS B 1 768 ? -2.516 -42.406 -0.39 1 94.31 768 LYS B N 1
ATOM 12606 C CA . LYS B 1 768 ? -3.002 -42.531 0.98 1 94.31 768 LYS B CA 1
ATOM 12607 C C . LYS B 1 768 ? -4.527 -42.625 1.017 1 94.31 768 LYS B C 1
ATOM 12609 O O . LYS B 1 768 ? -5.207 -41.906 0.282 1 94.31 768 LYS B O 1
ATOM 12614 N N . ALA B 1 769 ? -5.039 -43.531 1.856 1 94.88 769 ALA B N 1
ATOM 12615 C CA . ALA B 1 769 ? -6.484 -43.656 2.01 1 94.88 769 ALA B CA 1
ATOM 12616 C C . ALA B 1 769 ? -7.02 -42.656 3.027 1 94.88 769 ALA B C 1
ATOM 12618 O O . ALA B 1 769 ? -6.508 -42.562 4.145 1 94.88 769 ALA B O 1
ATOM 12619 N N . LYS B 1 770 ? -7.949 -41.906 2.611 1 90.75 770 LYS B N 1
ATOM 12620 C CA . LYS B 1 770 ? -8.594 -40.969 3.52 1 90.75 770 LYS B CA 1
ATOM 12621 C C . LYS B 1 770 ? -9.672 -41.656 4.355 1 90.75 770 LYS B C 1
ATOM 12623 O O . LYS B 1 770 ? -9.953 -41.219 5.48 1 90.75 770 LYS B O 1
ATOM 12628 N N . ALA B 1 771 ? -10.352 -42.656 3.799 1 91.38 771 ALA B N 1
ATOM 12629 C CA . ALA B 1 771 ? -11.336 -43.531 4.441 1 91.38 771 ALA B CA 1
ATOM 12630 C C . ALA B 1 771 ? -11.031 -45 4.168 1 91.38 771 ALA B C 1
ATOM 12632 O O . ALA B 1 771 ? -10.102 -45.312 3.426 1 91.38 771 ALA B O 1
ATOM 12633 N N . ASN B 1 772 ? -11.805 -45.844 4.848 1 93.38 772 ASN B N 1
ATOM 12634 C CA . ASN B 1 772 ? -11.664 -47.25 4.516 1 93.38 772 ASN B CA 1
ATOM 12635 C C . ASN B 1 772 ? -11.953 -47.531 3.039 1 93.38 772 ASN B C 1
ATOM 12637 O O . ASN B 1 772 ? -13.055 -47.25 2.559 1 93.38 772 ASN B O 1
ATOM 12641 N N . THR B 1 773 ? -10.852 -47.969 2.355 1 94.88 773 THR B N 1
ATOM 12642 C CA . THR B 1 773 ? -10.922 -48.062 0.902 1 94.88 773 THR B CA 1
ATOM 12643 C C . THR B 1 773 ? -10.664 -49.5 0.44 1 94.88 773 THR B C 1
ATOM 12645 O O . THR B 1 773 ? -9.773 -50.188 0.957 1 94.88 773 THR B O 1
ATOM 12648 N N . THR B 1 774 ? -11.492 -50.031 -0.408 1 96.56 774 THR B N 1
ATOM 12649 C CA . THR B 1 774 ? -11.312 -51.312 -1.075 1 96.56 774 THR B CA 1
ATOM 12650 C C . THR B 1 774 ? -10.891 -51.094 -2.527 1 96.56 774 THR B C 1
ATOM 12652 O O . THR B 1 774 ? -11.57 -50.406 -3.287 1 96.56 774 THR B O 1
ATOM 12655 N N . ILE B 1 775 ? -9.773 -51.719 -2.898 1 96.38 775 ILE B N 1
ATOM 12656 C CA . ILE B 1 775 ? -9.273 -51.531 -4.254 1 96.38 775 ILE B CA 1
ATOM 12657 C C . ILE B 1 775 ? -8.953 -52.875 -4.875 1 96.38 775 ILE B C 1
ATOM 12659 O O . ILE B 1 775 ? -8.789 -53.875 -4.16 1 96.38 775 ILE B O 1
ATOM 12663 N N . TRP B 1 776 ? -8.992 -53 -6.176 1 96.69 776 TRP B N 1
ATOM 12664 C CA . TRP B 1 776 ? -8.484 -54.125 -6.965 1 96.69 776 TRP B CA 1
ATOM 12665 C C . TRP B 1 776 ? -7.188 -53.75 -7.672 1 96.69 776 TRP B C 1
ATOM 12667 O O . TRP B 1 776 ? -7.145 -52.781 -8.43 1 96.69 776 TRP B O 1
ATOM 12677 N N . VAL B 1 777 ? -6.098 -54.5 -7.41 1 95.81 777 VAL B N 1
ATOM 12678 C CA . VAL B 1 777 ? -4.785 -54.062 -7.871 1 95.81 777 VAL B CA 1
ATOM 12679 C C . VAL B 1 777 ? -4.172 -55.125 -8.781 1 95.81 777 VAL B C 1
ATOM 12681 O O . VAL B 1 777 ? -4.301 -56.312 -8.531 1 95.81 777 VAL B O 1
ATOM 12684 N N . LEU B 1 778 ? -3.666 -54.688 -9.961 1 96.12 778 LEU B N 1
ATOM 12685 C CA . LEU B 1 778 ? -2.688 -55.438 -10.734 1 96.12 778 LEU B CA 1
ATOM 12686 C C . LEU B 1 778 ? -1.268 -55 -10.398 1 96.12 778 LEU B C 1
ATOM 12688 O O . LEU B 1 778 ? -0.852 -53.875 -10.758 1 96.12 778 LEU B O 1
ATOM 12692 N N . ASN B 1 779 ? -0.54 -55.781 -9.664 1 93.31 779 ASN B N 1
ATOM 12693 C CA . ASN B 1 779 ? 0.8 -55.406 -9.234 1 93.31 779 ASN B CA 1
ATOM 12694 C C . ASN B 1 779 ? 1.825 -55.594 -10.344 1 93.31 779 ASN B C 1
ATOM 12696 O O . ASN B 1 779 ? 1.472 -56 -11.461 1 93.31 779 ASN B O 1
ATOM 12700 N N . ASP B 1 780 ? 3.02 -55.312 -10.055 1 93.25 780 ASP B N 1
ATOM 12701 C CA . ASP B 1 780 ? 4.109 -55.312 -11.023 1 93.25 780 ASP B CA 1
ATOM 12702 C C . ASP B 1 780 ? 4.324 -56.719 -11.602 1 93.25 780 ASP B C 1
ATOM 12704 O O . ASP B 1 780 ? 4.523 -56.875 -12.805 1 93.25 780 ASP B O 1
ATOM 12708 N N . THR B 1 781 ? 4.215 -57.75 -10.82 1 93.44 781 THR B N 1
ATOM 12709 C CA . THR B 1 781 ? 4.43 -59.125 -11.25 1 93.44 781 THR B CA 1
ATOM 12710 C C . THR B 1 781 ? 3.344 -59.562 -12.227 1 93.44 781 THR B C 1
ATOM 12712 O O . THR B 1 781 ? 3.637 -60.188 -13.25 1 93.44 781 THR B O 1
ATOM 12715 N N . LYS B 1 782 ? 2.135 -59.156 -11.867 1 95 782 LYS B N 1
ATOM 12716 C CA . LYS B 1 782 ? 1.011 -59.531 -12.719 1 95 782 LYS B CA 1
ATOM 12717 C C . LYS B 1 782 ? 1.058 -58.781 -14.047 1 95 782 LYS B C 1
ATOM 12719 O O . LYS B 1 782 ? 0.732 -59.344 -15.094 1 95 782 LYS B O 1
ATOM 12724 N N . LEU B 1 783 ? 1.419 -57.562 -14.023 1 94.88 783 LEU B N 1
ATOM 12725 C CA . LEU B 1 783 ? 1.512 -56.781 -15.242 1 94.88 783 LEU B CA 1
ATOM 12726 C C . LEU B 1 783 ? 2.643 -57.281 -16.141 1 94.88 783 LEU B C 1
ATOM 12728 O O . LEU B 1 783 ? 2.52 -57.281 -17.359 1 94.88 783 LEU B O 1
ATOM 12732 N N . ASN B 1 784 ? 3.73 -57.719 -15.523 1 92.19 784 ASN B N 1
ATOM 12733 C CA . ASN B 1 784 ? 4.82 -58.312 -16.297 1 92.19 784 ASN B CA 1
ATOM 12734 C C . ASN B 1 784 ? 4.41 -59.656 -16.938 1 92.19 784 ASN B C 1
ATOM 12736 O O . ASN B 1 784 ? 4.832 -59.969 -18.047 1 92.19 784 ASN B O 1
ATOM 12740 N N . ASN B 1 785 ? 3.648 -60.375 -16.188 1 94.75 785 ASN B N 1
ATOM 12741 C CA . ASN B 1 785 ? 3.111 -61.625 -16.734 1 94.75 785 ASN B CA 1
ATOM 12742 C C . ASN B 1 785 ? 2.221 -61.344 -17.938 1 94.75 785 ASN B C 1
ATOM 12744 O O . ASN B 1 785 ? 2.291 -62.094 -18.938 1 94.75 785 ASN B O 1
ATOM 12748 N N . LEU B 1 786 ? 1.432 -60.312 -17.781 1 94.81 786 LEU B N 1
ATOM 12749 C CA . LEU B 1 786 ? 0.572 -59.938 -18.906 1 94.81 786 LEU B CA 1
ATOM 12750 C C . LEU B 1 786 ? 1.401 -59.5 -20.109 1 94.81 786 LEU B C 1
ATOM 12752 O O . LEU B 1 786 ? 1.055 -59.812 -21.25 1 94.81 786 LEU B O 1
ATOM 12756 N N . LYS B 1 787 ? 2.451 -58.781 -19.875 1 93.62 787 LYS B N 1
ATOM 12757 C CA . LYS B 1 787 ? 3.33 -58.312 -20.938 1 93.62 787 LYS B CA 1
ATOM 12758 C C . LYS B 1 787 ? 3.961 -59.469 -21.703 1 93.62 787 LYS B C 1
ATOM 12760 O O . LYS B 1 787 ? 4.094 -59.406 -22.922 1 93.62 787 LYS B O 1
ATOM 12765 N N . GLN B 1 788 ? 4.215 -60.594 -21.078 1 92.62 788 GLN B N 1
ATOM 12766 C CA . GLN B 1 788 ? 4.902 -61.75 -21.672 1 92.62 788 GLN B CA 1
ATOM 12767 C C . GLN B 1 788 ? 3.918 -62.688 -22.344 1 92.62 788 GLN B C 1
ATOM 12769 O O . GLN B 1 788 ? 4.203 -63.219 -23.422 1 92.62 788 GLN B O 1
ATOM 12774 N N . ASN B 1 789 ? 2.721 -62.812 -21.75 1 94.12 789 ASN B N 1
ATOM 12775 C CA . ASN B 1 789 ? 1.833 -63.875 -22.188 1 94.12 789 ASN B CA 1
ATOM 12776 C C . ASN B 1 789 ? 0.625 -63.344 -22.938 1 94.12 789 ASN B C 1
ATOM 12778 O O . ASN B 1 789 ? -0.004 -64.062 -23.734 1 94.12 789 ASN B O 1
ATOM 12782 N N . LYS B 1 790 ? 0.251 -62.156 -22.562 1 94.19 790 LYS B N 1
ATOM 12783 C CA . LYS B 1 790 ? -0.906 -61.531 -23.188 1 94.19 790 LYS B CA 1
ATOM 12784 C C . LYS B 1 790 ? -0.607 -60.062 -23.547 1 94.19 790 LYS B C 1
ATOM 12786 O O . LYS B 1 790 ? -1.251 -59.156 -23.031 1 94.19 790 LYS B O 1
ATOM 12791 N N . ILE B 1 791 ? 0.198 -59.875 -24.5 1 94 791 ILE B N 1
ATOM 12792 C CA . ILE B 1 791 ? 0.757 -58.562 -24.812 1 94 791 ILE B CA 1
ATOM 12793 C C . ILE B 1 791 ? -0.35 -57.656 -25.312 1 94 791 ILE B C 1
ATOM 12795 O O . ILE B 1 791 ? -0.308 -56.438 -25.078 1 94 791 ILE B O 1
ATOM 12799 N N . GLU B 1 792 ? -1.426 -58.188 -26.016 1 92.62 792 GLU B N 1
ATOM 12800 C CA . GLU B 1 792 ? -2.521 -57.375 -26.5 1 92.62 792 GLU B CA 1
ATOM 12801 C C . GLU B 1 792 ? -3.318 -56.75 -25.344 1 92.62 792 GLU B C 1
ATOM 12803 O O . GLU B 1 792 ? -3.695 -55.594 -25.391 1 92.62 792 GLU B O 1
ATOM 12808 N N . LEU B 1 793 ? -3.535 -57.625 -24.375 1 94.12 793 LEU B N 1
ATOM 12809 C CA . LEU B 1 793 ? -4.234 -57.156 -23.188 1 94.12 793 LEU B CA 1
ATOM 12810 C C . LEU B 1 793 ? -3.4 -56.125 -22.422 1 94.12 793 LEU B C 1
ATOM 12812 O O . LEU B 1 793 ? -3.932 -55.125 -21.938 1 94.12 793 LEU B O 1
ATOM 12816 N N . TYR B 1 794 ? -2.104 -56.406 -22.344 1 95 794 TYR B N 1
ATOM 12817 C CA . TYR B 1 794 ? -1.173 -55.469 -21.703 1 95 794 TYR B CA 1
ATOM 12818 C C . TYR B 1 794 ? -1.177 -54.125 -22.406 1 95 794 TYR B C 1
ATOM 12820 O O . TYR B 1 794 ? -1.232 -53.062 -21.766 1 95 794 TYR B O 1
ATOM 12828 N N . ASN B 1 795 ? -1.147 -54.156 -23.672 1 93.81 795 ASN B N 1
ATOM 12829 C CA . ASN B 1 795 ? -1.116 -52.938 -24.469 1 93.81 795 ASN B CA 1
ATOM 12830 C C . ASN B 1 795 ? -2.404 -52.125 -24.312 1 93.81 795 ASN B C 1
ATOM 12832 O O . ASN B 1 795 ? -2.371 -50.906 -24.297 1 93.81 795 ASN B O 1
ATOM 12836 N N . GLU B 1 796 ? -3.525 -52.812 -24.266 1 93 796 GLU B N 1
ATOM 12837 C CA . GLU B 1 796 ? -4.793 -52.094 -24.078 1 93 796 GLU B CA 1
ATOM 12838 C C . GLU B 1 796 ? -4.852 -51.406 -22.719 1 93 796 GLU B C 1
ATOM 12840 O O . GLU B 1 796 ? -5.344 -50.281 -22.609 1 93 796 GLU B O 1
ATOM 12845 N N . LEU B 1 797 ? -4.375 -52.062 -21.688 1 94.44 797 LEU B N 1
ATOM 12846 C CA . LEU B 1 797 ? -4.312 -51.469 -20.359 1 94.44 797 LEU B CA 1
ATOM 12847 C C . LEU B 1 797 ? -3.391 -50.25 -20.359 1 94.44 797 LEU B C 1
ATOM 12849 O O . LEU B 1 797 ? -3.699 -49.25 -19.734 1 94.44 797 LEU B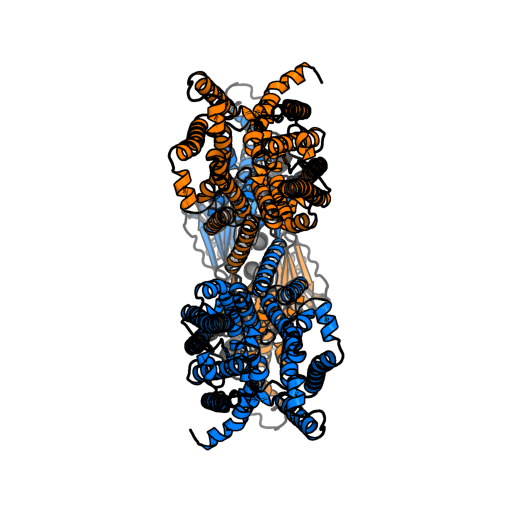 O 1
ATOM 12853 N N . LEU B 1 798 ? -2.283 -50.406 -21 1 94.56 798 LEU B N 1
ATOM 12854 C CA . LEU B 1 798 ? -1.315 -49.344 -21.094 1 94.56 798 LEU B CA 1
ATOM 12855 C C . LEU B 1 798 ? -1.924 -48.125 -21.797 1 94.56 798 LEU B C 1
ATOM 12857 O O . LEU B 1 798 ? -1.729 -46.969 -21.359 1 94.56 798 LEU B O 1
ATOM 12861 N N . LEU B 1 799 ? -2.656 -48.344 -22.828 1 93.06 799 LEU B N 1
ATOM 12862 C CA . LEU B 1 799 ? -3.289 -47.25 -23.562 1 93.06 799 LEU B CA 1
ATOM 12863 C C . LEU B 1 799 ? -4.328 -46.531 -22.703 1 93.06 799 LEU B C 1
ATOM 12865 O O . LEU B 1 799 ? -4.492 -45.312 -22.781 1 93.06 799 LEU B O 1
ATOM 12869 N N . ILE B 1 800 ? -5.023 -47.312 -21.875 1 92.31 800 ILE B N 1
ATOM 12870 C CA . ILE B 1 800 ? -6 -46.719 -20.969 1 92.31 800 ILE B CA 1
ATOM 12871 C C . ILE B 1 800 ? -5.297 -45.812 -19.969 1 92.31 800 ILE B C 1
ATOM 12873 O O . ILE B 1 800 ? -5.742 -44.688 -19.719 1 92.31 800 ILE B O 1
ATOM 12877 N N . VAL B 1 801 ? -4.219 -46.25 -19.453 1 93.12 801 VAL B N 1
ATOM 12878 C CA . VAL B 1 801 ? -3.482 -45.469 -18.453 1 93.12 801 VAL B CA 1
ATOM 12879 C C . VAL B 1 801 ? -2.879 -44.219 -19.109 1 93.12 801 VAL B C 1
ATOM 12881 O O . VAL B 1 801 ? -2.805 -43.156 -18.484 1 93.12 801 VAL B O 1
ATOM 12884 N N . VAL B 1 802 ? -2.439 -44.312 -20.312 1 92.31 802 VAL B N 1
ATOM 12885 C CA . VAL B 1 802 ? -1.897 -43.188 -21.031 1 92.31 802 VAL B CA 1
ATOM 12886 C C . VAL B 1 802 ? -2.971 -42.094 -21.188 1 92.31 802 VAL B C 1
ATOM 12888 O O . VAL B 1 802 ? -2.691 -40.906 -21.016 1 92.31 802 VAL B O 1
ATOM 12891 N N . LYS B 1 803 ? -4.18 -42.5 -21.5 1 89.75 803 LYS B N 1
ATOM 12892 C CA . LYS B 1 803 ? -5.285 -41.562 -21.641 1 89.75 803 LYS B CA 1
ATOM 12893 C C . LYS B 1 803 ? -5.605 -40.906 -20.297 1 89.75 803 LYS B C 1
ATOM 12895 O O . LYS B 1 803 ? -5.859 -39.688 -20.234 1 89.75 803 LYS B O 1
ATOM 12900 N N . LEU B 1 804 ? -5.594 -41.656 -19.297 1 90.69 804 LEU B N 1
ATOM 12901 C CA . LEU B 1 804 ? -5.875 -41.125 -17.969 1 90.69 804 LEU B CA 1
ATOM 12902 C C . LEU B 1 804 ? -4.793 -40.156 -17.531 1 90.69 804 LEU B C 1
ATOM 12904 O O . LEU B 1 804 ? -5.09 -39.125 -16.891 1 90.69 804 LEU B O 1
ATOM 12908 N N . ASN B 1 805 ? -3.57 -40.5 -17.844 1 90.94 805 ASN B N 1
ATOM 12909 C CA . ASN B 1 805 ? -2.465 -39.594 -17.484 1 90.94 805 ASN B CA 1
ATOM 12910 C C . ASN B 1 805 ? -2.512 -38.312 -18.281 1 90.94 805 ASN B C 1
ATOM 12912 O O . ASN B 1 805 ? -2.105 -37.25 -17.781 1 90.94 805 ASN B O 1
ATOM 12916 N N . ASP B 1 806 ? -2.926 -38.375 -19.453 1 89.94 806 ASP B N 1
ATOM 12917 C CA . ASP B 1 806 ? -3.105 -37.188 -20.266 1 89.94 806 ASP B CA 1
ATOM 12918 C C . ASP B 1 806 ? -4.168 -36.281 -19.656 1 89.94 806 ASP B C 1
ATOM 12920 O O . ASP B 1 806 ? -4.012 -35.031 -19.641 1 89.94 806 ASP B O 1
ATOM 12924 N N . GLU B 1 807 ? -5.23 -36.844 -19.25 1 88.44 807 GLU B N 1
ATOM 12925 C CA . GLU B 1 807 ? -6.27 -36.062 -18.562 1 88.44 807 GLU B CA 1
ATOM 12926 C C . GLU B 1 807 ? -5.746 -35.469 -17.25 1 88.44 807 GLU B C 1
ATOM 12928 O O . GLU B 1 807 ? -6.098 -34.344 -16.906 1 88.44 807 GLU B O 1
ATOM 12933 N N . ARG B 1 808 ? -5.031 -36.219 -16.594 1 90.25 808 ARG B N 1
ATOM 12934 C CA . ARG B 1 808 ? -4.422 -35.75 -15.359 1 90.25 808 ARG B CA 1
ATOM 12935 C C . ARG B 1 808 ? -3.502 -34.562 -15.625 1 90.25 808 ARG B C 1
ATOM 12937 O O . ARG B 1 808 ? -3.498 -33.562 -14.867 1 90.25 808 ARG B O 1
ATOM 12944 N N . PHE B 1 809 ? -2.701 -34.656 -16.625 1 90.38 809 PHE B N 1
ATOM 12945 C CA . PHE B 1 809 ? -1.831 -33.562 -17.031 1 90.38 809 PHE B CA 1
ATOM 12946 C C . PHE B 1 809 ? -2.637 -32.281 -17.25 1 90.38 809 PHE B C 1
ATOM 12948 O O . PHE B 1 809 ? -2.264 -31.234 -16.75 1 90.38 809 PHE B O 1
ATOM 12955 N N . GLU B 1 810 ? -3.693 -32.438 -17.922 1 88.56 810 GLU B N 1
ATOM 12956 C CA . GLU B 1 810 ? -4.555 -31.281 -18.203 1 88.56 810 GLU B CA 1
ATOM 12957 C C . GLU B 1 810 ? -5.152 -30.703 -16.922 1 88.56 810 GLU B C 1
ATOM 12959 O O . GLU B 1 810 ? -5.125 -29.5 -16.703 1 88.56 810 GLU B O 1
ATOM 12964 N N . ASN B 1 811 ? -5.676 -31.531 -16.109 1 88.25 811 ASN B N 1
ATOM 12965 C CA . ASN B 1 811 ? -6.387 -31.094 -14.914 1 88.25 811 ASN B CA 1
ATOM 12966 C C . ASN B 1 811 ? -5.438 -30.484 -13.891 1 88.25 811 ASN B C 1
ATOM 12968 O O . ASN B 1 811 ? -5.738 -29.438 -13.305 1 88.25 811 ASN B O 1
ATOM 12972 N N . ILE B 1 812 ? -4.344 -31.141 -13.688 1 90.19 812 ILE B N 1
ATOM 12973 C CA . ILE B 1 812 ? -3.4 -30.672 -12.68 1 90.19 812 ILE B CA 1
ATOM 12974 C C . ILE B 1 812 ? -2.736 -29.375 -13.148 1 90.19 812 ILE B C 1
ATOM 12976 O O . ILE B 1 812 ? -2.592 -28.438 -12.375 1 90.19 812 ILE B O 1
ATOM 12980 N N . THR B 1 813 ? -2.318 -29.375 -14.352 1 89 813 THR B N 1
ATOM 12981 C CA . THR B 1 813 ? -1.714 -28.156 -14.891 1 89 813 THR B CA 1
ATOM 12982 C C . THR B 1 813 ? -2.719 -27 -14.891 1 89 813 THR B C 1
ATOM 12984 O O . THR B 1 813 ? -2.375 -25.875 -14.547 1 89 813 THR B O 1
ATOM 12987 N N . GLY B 1 814 ? -3.904 -27.344 -15.328 1 88.25 814 GLY B N 1
ATOM 12988 C CA . GLY B 1 814 ? -4.949 -26.328 -15.305 1 88.25 814 GLY B CA 1
ATOM 12989 C C . GLY B 1 814 ? -5.223 -25.781 -13.922 1 88.25 814 GLY B C 1
ATOM 12990 O O . GLY B 1 814 ? -5.355 -24.562 -13.734 1 88.25 814 GLY B O 1
ATOM 12991 N N . TYR B 1 815 ? -5.312 -26.625 -13 1 89.38 815 TYR B N 1
ATOM 12992 C CA . TYR B 1 815 ? -5.547 -26.219 -11.625 1 89.38 815 TYR B CA 1
ATOM 12993 C C . TYR B 1 815 ? -4.379 -25.391 -11.094 1 89.38 815 TYR B C 1
ATOM 12995 O O . TYR B 1 815 ? -4.578 -24.391 -10.406 1 89.38 815 TYR B O 1
ATOM 13003 N N . THR B 1 816 ? -3.182 -25.797 -11.398 1 88.25 816 THR B N 1
ATOM 13004 C CA . THR B 1 816 ? -1.991 -25.109 -10.914 1 88.25 816 THR B CA 1
ATOM 13005 C C . THR B 1 816 ? -1.902 -23.703 -11.508 1 88.25 816 THR B C 1
ATOM 13007 O O . THR B 1 816 ? -1.449 -22.766 -10.836 1 88.25 816 THR B O 1
ATOM 13010 N N . LEU B 1 817 ? -2.334 -23.609 -12.664 1 88.38 817 LEU B N 1
ATOM 13011 C CA . LEU B 1 817 ? -2.33 -22.297 -13.328 1 88.38 817 LEU B CA 1
ATOM 13012 C C . LEU B 1 817 ? -3.311 -21.344 -12.656 1 88.38 817 LEU B C 1
ATOM 13014 O O . LEU B 1 817 ? -3.074 -20.141 -12.617 1 88.38 817 LEU B O 1
ATOM 13018 N N . ILE B 1 818 ? -4.328 -21.906 -12.102 1 88.56 818 ILE B N 1
ATOM 13019 C CA . ILE B 1 818 ? -5.371 -21.094 -11.5 1 88.56 818 ILE B CA 1
ATOM 13020 C C . ILE B 1 818 ? -5.055 -20.859 -10.023 1 88.56 818 ILE B C 1
ATOM 13022 O O . ILE B 1 818 ? -5.285 -19.781 -9.492 1 88.56 818 ILE B O 1
ATOM 13026 N N . SER B 1 819 ? -4.543 -21.859 -9.391 1 82.38 819 SER B N 1
ATOM 13027 C CA . SER B 1 819 ? -4.41 -21.828 -7.941 1 82.38 819 SER B CA 1
ATOM 13028 C C . SER B 1 819 ? -3.186 -21.031 -7.508 1 82.38 819 SER B C 1
ATOM 13030 O O . SER B 1 819 ? -3.055 -20.672 -6.336 1 82.38 819 SER B O 1
ATOM 13032 N N . THR B 1 820 ? -2.205 -20.844 -8.375 1 72.25 820 THR B N 1
ATOM 13033 C CA . THR B 1 820 ? -0.997 -20.156 -7.941 1 72.25 820 THR B CA 1
ATOM 13034 C C . THR B 1 820 ? -1.126 -18.641 -8.172 1 72.25 820 THR B C 1
ATOM 13036 O O . THR B 1 820 ? -1.712 -18.219 -9.164 1 72.25 820 THR B O 1
#

Radius of gyration: 43.57 Å; Cα contacts (8 Å, |Δi|>4): 2642; chains: 2; bounding box: 117×126×90 Å

InterPro domains:
  IPR002645 STAS domain [PF01740] (473-567)
  IPR002645 STAS domain [PS50801] (475-589)
  IPR011547 SLC26A/SulP transporter domain [PF00916] (6-410)
  IPR036513 STAS domain superfamily [G3DSA:3.30.750.24] (459-593)
  IPR036513 STAS domain superfamily [SSF52091] (472-590)
  IPR052706 Membrane-associated Transporter-like [PTHR43310] (5-801)

Foldseek 3Di:
DDPVVVVLLVQLLVLLLLVLVLVLLQQQQLLEPLLDPLCVLCSQVSSLLFLLLQLLLLCLCCVPLFPANLFGKGFDRLLSLLLHVLLVLLCVVVDVPCSLQSLQQSLLLQLVLLQVLLVVLQVCLVVVVLCVLVVDDVLLLLLSLLLSLLQLLQSLLSLQLSNGHDDPDPVSVVSCPPDLSVCSSVLLVVLLVVLVVVCVVDVDSCSVSVSLVVVLVVVVVCLVVPVCNHLVNCCVSNQFPPQSPPPDDRLPDFSCNSVVSNDVVSHDVVSSVVSVLSSVLSSSSVSNCQSVLVVVLCVLVVPDDGRSSSQSNSQSVSSSVSSVSSHHHMHGDNVSSSSSVVSPDRRSVSSNSSSVVSVVVSRVGCSCRRSRTSSSNSNSSNNSSVVSNCSSQVVCPPPDDPLSNVLSVQLSCCCNPPNNSVSSVSSVVSVVVVVVVVVLPDPQQPDKDFQLQAAAQADDFPLLVVLCNQLRLQEMETEGAEEQDLSHLVVVLVVLVVCLPPVNCLVRVHAEYEYECPHYDYYDLNNLVSVLVSLVVCVVSNHAYEYQNAPCVRRVVSNVVNPSCVDPDPSSNVRYYYDHAPNVSNVVVSVVLVVLLVVVVVLVVVVVVVPPPPPDDDDDPPPVSVVNVPPVCPDSSVVSSVVSSVVSVVVVVVVVPPPPPPPDDDDPPPLPPPLVLQVQLCVVLDPDDSVLCSVVGVQKDKDKDAAFDWDDDDQQKKKKKAWAAAKKKKWWQDPNPDTDIYIYHHSYMAIDDHDPDGDPPDTDIIIGTNHTTMMIMRIRVSLVVCCVPPVVSSVSVVSSNVVVVVVSCSNRVSNVVVRD/DDPVVVVLLVQLLVLLLLVLVLCLLQQQQLLEQLLDPLCVLCSQVSSLLFLLLQLLLLCLCCVPLFPANLFGKGFDRLLSLLLHVLLVLLCVVVDVPCSLQSLQQSLLLQLVLLQVLLVVLQVCLVVVVLCVLVVDDVLLLLLSLLLSLLQLLQSLLSLQLSNGHDDPDPVSVVSCPPDLSVCSSVLLVVLLVVLVVVCVVDVDSCSLSVSLVVVLVVVVVCCVPPVCNHLVNCCVSNQFPDQSPPPDDRLPDFSCNSVVSNDVVSHDVVSSVVSVLSSVLSSSSVSNVQSVLVVVLCVLVVPDDGRSSSQSNSQSVSSSVSSVSSHHHMHGDNVSSSSSVVSPDRRSVSSNSSSVVSVVVSRVGCSCRRSRTSSSNSNSSNNSSVVSNCSSQVVCPPPDDPLSNVLSVQLSCCCNPPNNSVSSVSSVVSVVVVVVVVVLPDPQQPDKDFQLQAAAQADDFVLLVVLCNQLRLQEMETEGAEEQDLSHLVVVLVVLVVCLPPVNCLVRVHAEYEYECPHYDYYDLNNLVSVLVSLVVCVVSVHAYEYQNAPCVRRVVSNVVNPSCVDPDPSSNVSYYYDHAPNVSNVVVSVVLVVLLVVVVVLVVVVVVVPPPPPDDDDDPVPVSVVNVPPVCPDSSVVSSVVSSVVSVVVVVVVVPPPPPPPDDDDPPPLPPPLVLQVQLCVVLDPDDSVLCSVVGVQWDKDKDAAFDWDDDDQQKKKKKAWAAAKKKKWWQDPNPDTDIYIYHHSYMAIDDHDPDGDPPDTDIIIGTNHTTMMIMRIRVSLVVCCVPPVVSSVSVVSSNVVVVVVSCVNRVSNVVVRD

Organism: Wickerhamomyces anomalus (strain ATCC 58044 / CBS 1984 / NCYC 433 / NRRL Y-366-8) (NCBI:txid683960)

Sequence (1640 aa):
MKPLKLIGYLPSVILGLLLNILDGLSYGMIIFPIGEKVFSHLGSAGLSMFYVSCIVSQLVYSLGGSAFGAGIGSEMIEVTPFFHGMALSIMHEIGEDQPDKIISTTITTYAISSMITGLIFLMLGKFKLGQLVGFFPRHILIGCIGGVGYFLVITGIEISSRLGAFEYNWGYLSTLLQGENLIKTITPILLTAGLVVLQHYNHNSLILPSYFIAVFVLTHILIILIPSWDLPSSRKHGYMFSSGSNGESSTNEAWYEFYKLYNFKIVEWWIIVKQVPSMLALTFFGILHVPINVPALAVSTKQDNVDVDRELIAHGVSNLLSGAIGSIQNYLVYTNSLLFIRAGADSRIAGIMLAIATFLILIIGPVVIGFIPVCVVGSLIFLLGYELLKEAVWDTWSKVSTVEYLTIVVIVLTMGVYDFVIGILVGIIIASFHFLYENTKIPIIYSQYTGEVARSTVIRHPLQKQFLSKIGKQIYVLKLQSFLFFGTIGKIEKTVRDLFEEENLHKNPIRYLILDFKNVLNVDFSAAEGLNRIKNFIIEQNAYMIISIGDKDNILTSLKNVGLFDHENEAMISKLQVFQDLNASLEWCENEFLTKFKQYQKYKKVEASMSIPTSSSEDNQHLQVNKYAALPINTPRNTNFIKEAQQYIKKESSIIHKPLRSTSTSTNVELQEPLPLLLFSLQGLSNKDESYWKKLVPFFEKRIINADEELHIAPTESFFVLMESGVLTVTYYINSSANIYETLLPRTIIGRFNDDVVRKDRYKSVLKAKANTTIWVLNDTKLNNLKQNKIELYNELLLIVVKLNDERFENITGYTLISTMKPLKLIGYLPSVILGLLLNILDGLSYGMIIFPIGEKVFSHLGSAGLSMFYVSCIVSQLVYSLGGSAFGAGIGSEMIEVTPFFHGMALSIMHEIGEDQPDKIISTTITTYAISSMITGLIFLMLGKFKLGQLVGFFPRHILIGCIGGVGYFLVITGIEISSRLGAFEYNWGYLSTLLQGENLIKTITPILLTAGLVVLQHYNHNSLILPSYFIAVFVLTHILIILIPSWDLPSSRKHGYMFSSGSNGESSTNEAWYEFYKLYNFKIVEWWIIVKQVPSMLALTFFGILHVPINVPALAVSTKQDNVDVDRELIAHGVSNLLSGAIGSIQNYLVYTNSLLFIRAGADSRIAGIMLAIATFLILIIGPVVIGFIPVCVVGSLIFLLGYELLKEAVWDTWSKVSTVEYLTIVVIVLTMGVYDFVIGILVGIIIASFHFLYENTKIPIIYSQYTGEVARSTVIRHPLQKQFLSKIGKQIYVLKLQSFLFFGTIGKIEKTVRDLFEEENLHKNPIRYLILDFKNVLNVDFSAAEGLNRIKNFIIEQNAYMIISIGDKDNILTSLKNVGLFDHENEAMISKLQVFQDLNASLEWCENEFLTKFKQYQKYKKVEASMSIPTSSSEDNQHLQVNKYAALPINTPRNTNFIKEAQQYIKKESSIIHKPLRSTSTSTNVELQEPLPLLLFSLQGLSNKDESYWKKLVPFFEKRIINADEELHIAPTESFFVLMESGVLTVTYYINSSANIYETLLPRTIIGRFNDDVVRKDRYKSVLKAKANTTIWVLNDTKLNNLKQNKIELYNELLLIVVKLNDERFENITGYTLIST

pLDDT: mean 85.13, std 13.94, range [30.33, 98.12]

Nearest PDB structures (foldseek):
  7lhv-assembly1_B  TM=6.739E-01  e=8.889E-15  Arabidopsis thaliana
  7xuj-assembly1_B  TM=6.929E-01  e=4.984E-14  Homo sapiens
  5da0-assembly1_A  TM=6.295E-01  e=4.013E-12  Deinococcus geothermalis DSM 11300
  5iof-assembly1_A  TM=7.516E-01  e=3.015E-09  Deinococcus geothermalis DSM 11300
  6ki1-assembly2_B  TM=7.182E-01  e=1.099E-08  Synechocystis sp. PCC 6803

Secondary structure (DSSP, 8-state):
--HHHHHHTHHHHHHHHHHHHHHHHHHGGGSS-TTSGGGTT-HHHHHHHHHHHHHHHHHHIIIIISS-TTPPEEE-GGGHHHHHHHHHHHHHHH-TT-HHHHHHHHHHHHHHHHHHHHHHHHHHHHTT-GGGGGGS-HHHHHHHHHHHHHHHHHHHHHHHH-S-S--SSHHHHHHHTSHHHHHHHHHHHHHHHHHHHHHHH---TTHHHHHHHHHHHHHHHHHHH-GGG-HHHHHHTTSB---S-SSSSGGG--TTGGGGG--TTT--HHHHHHTHHHHHHHHHHHHTTHHHHHHHHHHHTT-----HHHHHHHHHHHHHHHHHTT---EEE-HHHHHHHHHTT--SHHHHHHHHHHHHHHHHH-GGGGGGSBHHHHHHHHHHHHHHHHIIIIITTTTTS-HHHHHHHHHHHHHHHHT-HHHHHHHHHHHHHHHHHHHHHTS-SEEEEEETTTS--SEE--HHHHHHHHHHGGGEEEEEEEEEE-HHHHHHHHHHHHHHTSHHHHHH---SEEEEEEEEEEEE-HHHHHHHHHHHHHHHHTT-EEEEE--S-HHHHHHHHHTTTT--SSHHHHHTEEEESSHHHHHHHHHHHHHHHHHHHHHHHHHHHHHTS---S---STHHHHHHHS-S-TTSHHHHHHHHHHHHHHHHHHHHH-S-----SS-----PPTTHHHHHHHTTTT----HHHHHTTGGG-EEEEE-TT-EE---TT--EEEEEEES-EEEEEEETTTEEEEEEEPTT-EEEE---SS--TTPPEE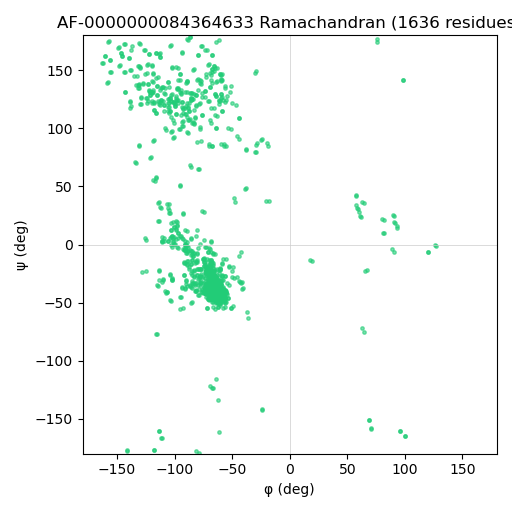EEEESS-EEEEEE-HHHHHHHHHH-HHHHHHHHHHHHHHHHHHHHHHHHHHHHH-/--HHHHHHTHHHHHHHHHHHHHHHHHHGGGSS-TTSGGGTTTHHHHHHHHHHHHHHHHHHIIIIISS-TTPPEEE-GGGHHHHHHHHHHHHHHH-TT-HHHHHHHHHHHHHHHHHHHHHHHHHHHHTT-GGGGGGS-HHHHHHHHHHHHHHHHHHHHHHHH-S-S--SSHHHHHHHTSHHHHHHHHHHHHHHHHHHHHHHH---TTHHHHHHHHHHHHHHHHHHH-GGG-HHHHHHTTSB---S-SSSSGGG--TTGGGGG--TTS--HHHHHHTHHHHHHHHHHHHTTHHHHHHHHHHHTT-----HHHHHHHHHHHHHHHHHTT---EEE-HHHHHHHHHTT--SHHHHHHHHHHHHHHHHH-GGGGGGSBHHHHHHHHHHHHHHHHIIIIITTTTTS-HHHHHHHHHHHHHHHHT-HHHHHHHHHHHHHHHHHHHHHTS-SEEEEEETTTS--SEE--HHHHHHHHHHGGGEEEEEEEEEE-HHHHHHHHHHHHHHTSHHHHHH---SEEEEEEEEEEEE-HHHHHHHHHHHHHHHHTT-EEEEE--S-HHHHHHHHHTTTT--SSHHHHHTEEEESSHHHHHHHHHHHHHHHHHHHHHHHHHHHHHTS---S---STHHHHHHHT-S-TTSHHHHHHHHHHHHHHHHHHHHH-S-----SS-----PPTTHHHHHHHTTTT----HHHHHTTGGG-EEEEE-TT-EE---TT--EEEEEEES-EEEEEEETTTEEEEEEE-TT-EEEE---SS--TTPPEEEEEESS-EEEEEE-HHHHHHHHHH-HHHHHHHHHHHHHHHHHHHHHHHHHHHHH-

Solvent-accessible surface area (backbone atoms only — not comparable to full-atom values): 83266 Å² total; per-residue (Å²): 129,62,69,66,61,56,61,60,28,44,64,17,28,51,51,48,41,50,50,50,50,53,47,29,52,38,46,11,35,50,42,40,52,40,40,36,80,82,33,46,81,39,32,51,42,23,28,35,32,34,45,52,12,20,34,42,25,13,42,39,25,23,73,60,39,29,92,45,34,34,40,37,28,30,51,47,69,81,43,36,66,51,42,34,51,50,40,51,52,46,34,66,73,73,37,82,86,44,49,67,40,41,50,16,31,38,56,50,41,46,10,49,35,9,28,50,34,5,50,52,29,32,50,32,19,76,66,60,43,51,66,58,57,52,51,49,59,48,55,51,54,36,9,52,42,17,14,47,11,47,42,29,40,53,47,21,46,19,64,20,39,67,78,23,67,82,57,102,46,68,69,52,51,55,56,44,64,33,72,71,34,31,52,40,37,47,49,13,51,50,52,30,52,51,48,56,56,50,47,73,76,42,85,58,84,60,51,63,64,51,51,53,49,48,52,52,51,52,51,52,49,47,31,68,72,34,78,90,41,28,70,70,51,28,30,75,71,49,50,22,39,68,43,68,35,81,81,62,78,39,64,73,46,55,49,66,53,53,60,68,49,64,42,80,88,57,37,52,65,68,64,48,60,70,39,44,67,56,39,49,48,42,31,54,59,53,55,57,46,53,72,51,33,50,58,51,46,24,60,75,65,69,46,86,84,73,57,62,28,53,43,28,32,30,42,6,50,27,10,30,50,18,12,74,74,63,16,36,45,40,40,72,39,47,69,61,15,52,52,25,33,74,52,54,27,82,34,30,62,40,21,46,49,31,28,50,54,45,47,51,56,40,61,67,22,52,50,59,49,36,72,39,46,30,44,59,35,21,15,47,24,35,44,52,11,46,53,32,29,38,56,34,57,59,65,36,61,73,41,44,54,70,67,51,47,50,47,20,52,50,18,22,49,33,24,52,72,70,35,58,67,57,14,52,52,49,33,52,51,51,51,39,50,49,50,54,55,56,61,44,67,51,65,41,67,72,48,75,41,37,27,56,62,56,53,40,53,61,47,63,39,64,68,58,46,54,49,45,46,66,56,12,45,24,28,36,38,41,35,36,35,45,69,36,27,30,55,42,35,58,56,53,48,51,51,54,51,53,48,67,31,71,76,38,28,69,76,32,34,58,42,38,40,34,42,33,34,71,52,38,76,44,56,40,62,45,19,36,50,44,50,40,51,46,49,52,52,40,48,72,69,72,24,31,44,32,36,16,46,39,95,43,64,69,49,53,48,44,34,50,40,64,39,64,76,68,54,90,47,68,70,58,48,68,34,49,43,79,33,56,34,62,50,56,45,41,42,49,54,55,49,51,51,49,52,51,46,51,52,50,51,52,49,52,51,52,51,54,60,60,67,50,82,68,84,78,88,85,79,75,72,64,62,72,55,56,64,70,69,56,60,67,66,87,38,71,49,48,43,52,49,52,54,50,50,51,52,45,52,54,50,54,48,52,65,67,60,50,73,65,76,69,67,86,83,77,75,89,71,75,74,58,79,56,46,68,57,48,57,59,46,34,56,84,55,56,88,74,54,69,79,66,55,56,71,52,41,83,58,51,41,80,44,78,43,49,56,73,38,65,60,86,67,60,92,65,52,25,37,37,39,38,32,65,40,46,33,38,32,40,37,37,44,42,72,88,68,46,77,46,64,35,36,41,35,50,40,32,74,52,59,45,86,60,62,94,55,64,72,86,83,60,71,53,67,46,38,32,20,74,30,64,22,37,34,36,34,32,46,44,69,51,50,51,46,28,50,75,76,37,45,69,62,36,50,53,52,49,52,43,38,52,53,52,49,52,50,44,46,52,48,52,42,39,35,36,60,66,72,73,130,61,70,66,61,57,61,59,26,44,65,17,28,50,51,48,41,50,50,49,51,54,46,29,51,38,43,10,35,50,42,40,52,40,40,35,80,83,32,46,79,38,32,51,41,23,29,38,31,32,46,49,11,20,35,44,24,12,42,40,27,23,72,61,40,28,90,45,33,35,41,38,27,29,52,48,69,81,42,37,66,51,40,34,52,50,41,51,53,45,35,66,72,72,38,83,87,43,48,68,39,40,49,16,32,38,55,50,40,44,12,47,38,9,29,50,35,6,51,51,30,31,47,33,18,74,67,61,42,50,65,59,54,53,51,49,59,48,55,50,53,34,9,50,43,18,14,46,10,48,43,30,41,50,47,21,46,20,64,19,40,67,76,21,68,83,57,101,47,68,68,53,52,55,55,43,64,33,72,72,34,31,51,41,38,47,49,13,52,50,52,31,52,52,48,55,56,48,48,72,78,42,84,58,85,62,51,63,64,52,50,52,51,48,52,53,52,51,51,53,49,47,31,69,70,33,76,87,42,28,71,70,52,30,29,73,72,51,52,22,38,66,43,66,37,83,79,76,74,37,64,74,45,57,48,67,53,53,59,69,49,63,41,78,86,56,39,53,65,68,64,48,60,69,41,44,67,56,36,50,48,42,32,53,60,54,56,57,45,52,72,50,32,51,57,50,46,23,60,75,66,69,45,86,86,74,58,62,28,52,41,29,33,29,42,6,51,27,8,30,52,17,11,73,75,62,15,34,44,40,39,71,40,45,70,62,15,52,51,24,33,74,54,55,28,82,34,30,62,41,22,47,50,31,26,52,53,47,49,52,54,41,61,67,22,52,51,60,49,35,71,40,45,32,42,58,35,21,14,47,24,35,42,51,12,47,53,30,28,38,56,34,57,58,65,37,62,75,41,42,56,71,67,50,47,49,46,20,52,49,18,22,48,34,24,52,74,70,33,58,67,57,14,52,51,50,32,52,51,51,52,40,49,50,51,53,54,56,60,43,66,52,66,42,67,74,48,76,42,37,26,56,62,56,54,41,52,61,48,63,41,64,68,58,47,54,49,45,48,68,56,12,44,24,27,36,39,40,35,37,34,45,69,36,27,30,56,40,34,59,55,54,49,51,51,54,51,52,48,65,31,70,76,40,28,70,76,32,35,59,42,38,40,35,42,32,33,71,53,40,76,45,58,41,62,43,19,36,49,45,49,41,51,45,49,53,52,40,48,70,68,71,22,30,44,32,37,15,46,41,94,42,61,70,49,52,48,44,33,50,40,64,39,65,76,67,54,90,48,68,69,59,48,70,32,48,44,78,34,56,34,62,50,56,45,41,42,49,55,54,48,52,51,49,51,51,46,51,53,49,51,52,48,50,50,52,50,55,60,59,68,51,80,68,84,78,87,84,74,76,71,68,62,71,56,55,65,74,67,58,59,68,68,87,38,71,50,46,44,52,48,52,54,49,51,51,54,46,52,53,51,52,49,52,65,68,62,50,72,66,76,71,66,86,83,80,74,90,73,73,74,59,80,54,47,65,56,49,58,56,46,33,58,85,56,56,87,73,55,69,78,66,53,57,72,52,43,82,59,50,40,82,46,77,43,48,56,72,37,68,58,86,66,61,92,65,52,25,36,38,40,37,32,65,41,46,32,38,32,40,37,36,42,44,70,88,70,46,76,48,61,32,37,40,36,50,41,32,74,53,58,45,86,61,63,93,54,64,71,86,83,59,72,54,67,47,40,32,19,75,31,64,21,36,35,36,34,33,46,43,68,50,51,52,48,28,50,74,75,35,45,70,62,37,50,53,52,49,52,41,37,51,52,51,50,51,51,46,45,52,49,52,42,40,35,37,61,65,73,74